Protein 1JE3 (pdb70)

Secondary structure (DSSP, 8-state):
--SS-----S-------SS-SS---EEEEE-SB--SSSSSTHHHHHHTTT--SS-EEEEEEB-SSSS-HHHHHHHHHT-SEEEEEE-SSSEEEEEE-

CATH classification: 3.30.110.40

Sequence (97 aa):
MGSSHHHHHHSSGLVPRGSHMKNIVPDYRLDMVGEPCPYPAVATLEAMPQLKKGEILEVVSDCPQSINNIPLDARNHGYTVLDIQQDGPTIRYLIQKMGSSHHHHHHSSGLVPRGSHMKNIVPDYRLDMVGEPCPYPAVATLEAMPQLKKGEILEVVSDCPQSINNIPLDARNHGYTVLDIQQDGPTIRYLIQKMGSSHHHHHHSSGLVPRGSHMKNIVPDYRLDMVGEPCPYPAVATLEAMPQLKKGEILEVVSDCPQSINNIPLDARNHGYTVLDIQQDGPTIRYLIQKMGSSHHHHHHSSGLVPRGSHMKNIVPDYRLDMVGEPCPYPAVATLEAMPQLKKGEILEVVSDCPQSINNIPLDARNHGYTVLDIQQDGPTIRYLIQKMGSSHHHHHHSSGLVPRGSHMKNIVPDYRLDMVGEPCPYPAVATLEAMPQLKKGEILEVVSDCPQSINNIPLDARNHGYTVLDIQQDGPTIRYLIQKMGSSHHHHHHSSGLVPRGSHMKNIVPDYRLDMVGEPCPYPAVATLEAMPQLKKGEILEVVSDCPQSINNIPLDARNHGYTVLDIQQDGPTIRYLIQKMGSSHHHHHHSSGLVPRGSHMKNIVPDYRLDMVGEPCPYPAVATLEAMPQLKKGEILEVVSDCPQSINNIPLDARNHGYTVLDIQQDGPTIRYLIQKMGSSHHHHHHSSGLVPRGSHMKNIVPDYRLDMVGEPCPYPAVATLEAMPQLKKGEILEVVSDCPQSINNIPLDARNHGYTVLDIQQDGPTIRYLIQKMGSSHHHHHHSSGLVPRGSHMKNIVPDYRLDMVGEPCPYPAVATLEAMPQLKKGEILEVVSDCPQSINNIPLDARNHGYTVLDIQQDGPTIRYLIQKMGSSHHHHHHSSGLVPRGSHMKNIVPDYRLDMVGEPCPYPAVATLEAMPQLKKGEILEVVSDCPQSINNIPLDARNHGYTVLDIQQDGPTIRYLIQKMGSSHHHHHHSSGLVPRGSHMKNIVPDYRLDMVGEPCPYPAVATLEAMPQLKKGEILEVVSDCPQSINNIPLDARNHGYTVLDIQQDGPTIRYLIQKMGSSHHHHHHSSGLVPRGSHMKNIVPDYRLDMVGEPCPYPAVATLEAMPQLKKGEILEVVSDCPQSINNIPLDARNHGYTVLDIQQDGPTIRYLIQKMGSSHHHHHHSSGLVPRGSHMKNIVPDYRLDMVGEPCPYPAVATLEAMPQLKKGEILEVVSDCPQSINNIPLDARNHGYTVLDIQQDGPTIRYLIQKMGSSHHHHHHSSGLVPRGSHMKNIVPDYRLDMVGEPCPYPAVATLEAMPQLKKGEILEVVSDCPQSINNIPLDARNHGYTVLDIQQDGPTIRYLIQKMGSSHHHHHHSSGLVPRGSHMKNIVPDYRLDMVGEPCPYPAVATLEAMPQLKKGEILEVVSDCPQSINNIPLDARNHGYTVLDIQQDGPTIRYLIQKMGSSHHHHHHSSGLVPRGSHMKNIVPDYRLDMVGEPCPYPAVATLEAMPQLKKGEILEVVSDCPQSINNIPLDARNHGYTVLDIQQDGPTIRYLIQKMGSSHHHHHHSSGLVPRGSHMKNIVPDYRLDMVGEPCPYPAVATLEAMPQLKKGEILEVVSDCPQSINNIPLDARNHGYTVLDIQQDGPTIRYLIQKMGSSHHHHHHSSGLVPRGSHMKNIVPDYRLDMVGEPCPYPAVATLEAMPQLKKGEILEVVSDCPQSINNIPLDARNHGYTVLDIQQDGPTIRYLIQKMGSSHHHHHHSSGLVPRGSHMKNIVPDYRLDMVGEPCPYPAVATLEAMPQLKKGEILEVVSDCPQSINNIPLDARNHGYTVLDIQQDGPTIRYLIQKMGSSHHHHHHSSGLVPRGSHMKNIVPDYRLDMVGEPCPYPAVATLEAMPQLKKGEILEVVSDCPQSINNIPLDARNHGYTVLDIQQDGPTIRYLIQK

GO terms:
  GO:0006974 DNA damage response (P, IEP)

Solvent-accessible surface area: 8142 Å² total; per-residue (Å²): 246,42,115,99,165,145,182,162,173,153,113,118,67,158,92,116,190,95,84,166,186,166,104,121,44,64,42,124,144,12,64,100,73,6,63,129,71,116,160,10,5,66,8,2,61,95,3,47,96,118,91,102,218,14,2,57,4,65,0,62,0,54,40,137,120,92,110,34,30,1,6,98,29,0,165,122,117,38,36,71,52,42,84,79,113,107,139,42,132,57,21,116,1,60,5,89,104

Radius of gyration: 20.94 Å; Cα contacts (8 Å, |Δi|>4): 136; chains: 1; bounding box: 28×73×31 Å

Foldseek 3Di:
DPPDDDPPDDDDPDDPDDPDDDDAEDAEEAAEAQDDQDPRLVCVQVCQVVHDDWYKYKYKHADPDDNRDSLSNCVVVHHDAWAWADDPRITITMGID

Structure (mmCIF, N/CA/C/O backbone):
data_1JE3
#
_entry.id   1JE3
#
_cell.length_a   ?
_cell.length_b   ?
_cell.length_c   ?
_cell.angle_alpha   ?
_cell.angle_beta   ?
_cell.angle_gamma   ?
#
loop_
_atom_site.group_PDB
_atom_site.id
_atom_site.type_symbol
_atom_site.label_atom_id
_atom_site.label_alt_id
_atom_site.label_comp_id
_atom_site.label_asym_id
_atom_site.label_entity_id
_atom_site.label_seq_id
_atom_site.pdbx_PDB_ins_code
_atom_site.Cartn_x
_atom_site.Cartn_y
_atom_site.Cartn_z
_atom_site.occupancy
_atom_site.B_iso_or_equiv
_atom_site.auth_seq_id
_atom_site.auth_comp_id
_atom_site.auth_asym_id
_atom_site.auth_atom_id
_atom_site.pdbx_PDB_model_num
ATOM 1 N N . MET A 1 1 ? -8.324 54.299 -12.170 1.00 0.00 1 MET A N 1
ATOM 2 C CA . MET A 1 1 ? -8.196 52.832 -11.972 1.00 0.00 1 MET A CA 1
ATOM 3 C C . MET A 1 1 ? -9.065 52.353 -10.814 1.00 0.00 1 MET A C 1
ATOM 4 O O . MET A 1 1 ? -9.175 53.026 -9.788 1.00 0.00 1 MET A O 1
ATOM 20 N N . GLY A 1 2 ? -9.678 51.186 -10.985 1.00 0.00 2 GLY A N 1
ATOM 21 C CA . GLY A 1 2 ? -10.528 50.634 -9.946 1.00 0.00 2 GLY A CA 1
ATOM 22 C C . GLY A 1 2 ? -9.739 50.160 -8.743 1.00 0.00 2 GLY A C 1
ATOM 23 O O . GLY A 1 2 ? -8.619 49.667 -8.882 1.00 0.00 2 GLY A O 1
ATOM 27 N N . SER A 1 3 ? -10.323 50.310 -7.558 1.00 0.00 3 SER A N 1
ATOM 28 C CA . SER A 1 3 ? -9.668 49.894 -6.325 1.00 0.00 3 SER A CA 1
ATOM 29 C C . SER A 1 3 ? -10.425 48.745 -5.667 1.00 0.00 3 SER A C 1
ATOM 30 O O . SER A 1 3 ? -9.848 47.699 -5.367 1.00 0.00 3 SER A O 1
ATOM 38 N N . SER A 1 4 ? -11.721 48.946 -5.447 1.00 0.00 4 SER A N 1
ATOM 39 C CA . SER A 1 4 ? -12.558 47.927 -4.825 1.00 0.00 4 SER A CA 1
ATOM 40 C C . SER A 1 4 ? -13.788 47.638 -5.679 1.00 0.00 4 SER A C 1
ATOM 41 O O . SER A 1 4 ? -14.705 46.938 -5.246 1.00 0.00 4 SER A O 1
ATOM 49 N N . HIS A 1 5 ? -13.799 48.177 -6.894 1.00 0.00 5 HIS A N 1
ATOM 50 C CA . HIS A 1 5 ? -14.915 47.977 -7.810 1.00 0.00 5 HIS A CA 1
ATOM 51 C C . HIS A 1 5 ? -14.645 46.802 -8.747 1.00 0.00 5 HIS A C 1
ATOM 52 O O . HIS A 1 5 ? -14.872 46.892 -9.954 1.00 0.00 5 HIS A O 1
ATOM 66 N N . HIS A 1 6 ? -14.159 45.702 -8.181 1.00 0.00 6 HIS A N 1
ATOM 67 C CA . HIS A 1 6 ? -13.856 44.508 -8.962 1.00 0.00 6 HIS A CA 1
ATOM 68 C C . HIS A 1 6 ? -14.394 43.257 -8.273 1.00 0.00 6 HIS A C 1
ATOM 69 O O . HIS A 1 6 ? -13.998 42.935 -7.153 1.00 0.00 6 HIS A O 1
ATOM 83 N N . HIS A 1 7 ? -15.297 42.556 -8.952 1.00 0.00 7 HIS A N 1
ATOM 84 C CA . HIS A 1 7 ? -15.889 41.340 -8.404 1.00 0.00 7 HIS A CA 1
ATOM 85 C C . HIS A 1 7 ? -15.147 40.102 -8.895 1.00 0.00 7 HIS A C 1
ATOM 86 O O . HIS A 1 7 ? -15.197 39.766 -10.080 1.00 0.00 7 HIS A O 1
ATOM 100 N N . HIS A 1 8 ? -14.461 39.427 -7.979 1.00 0.00 8 HIS A N 1
ATOM 101 C CA . HIS A 1 8 ? -13.709 38.224 -8.320 1.00 0.00 8 HIS A CA 1
ATOM 102 C C . HIS A 1 8 ? -14.638 37.022 -8.459 1.00 0.00 8 HIS A C 1
ATOM 103 O O . HIS A 1 8 ? -15.594 36.873 -7.698 1.00 0.00 8 HIS A O 1
ATOM 117 N N . HIS A 1 9 ? -14.350 36.169 -9.437 1.00 0.00 9 HIS A N 1
ATOM 118 C CA . HIS A 1 9 ? -15.159 34.980 -9.679 1.00 0.00 9 HIS A CA 1
ATOM 119 C C . HIS A 1 9 ? -14.434 33.722 -9.211 1.00 0.00 9 HIS A C 1
ATOM 120 O O . HIS A 1 9 ? -15.064 32.721 -8.872 1.00 0.00 9 HIS A O 1
ATOM 134 N N . HIS A 1 10 ? -13.106 33.782 -9.193 1.00 0.00 10 HIS A N 1
ATOM 135 C CA . HIS A 1 10 ? -12.296 32.647 -8.767 1.00 0.00 10 HIS A CA 1
ATOM 136 C C . HIS A 1 10 ? -11.415 33.020 -7.580 1.00 0.00 10 HIS A C 1
ATOM 137 O O . HIS A 1 10 ? -11.179 34.199 -7.314 1.00 0.00 10 HIS A O 1
ATOM 151 N N . SER A 1 11 ? -10.931 32.007 -6.867 1.00 0.00 11 SER A N 1
ATOM 152 C CA . SER A 1 11 ? -10.077 32.226 -5.707 1.00 0.00 11 SER A CA 1
ATOM 153 C C . SER A 1 11 ? -8.620 31.916 -6.036 1.00 0.00 11 SER A C 1
ATOM 154 O O . SER A 1 11 ? -8.328 30.986 -6.787 1.00 0.00 11 SER A O 1
ATOM 162 N N . SER A 1 12 ? -7.712 32.703 -5.469 1.00 0.00 12 SER A N 1
ATOM 163 C CA . SER A 1 12 ? -6.284 32.516 -5.700 1.00 0.00 12 SER A CA 1
ATOM 164 C C . SER A 1 12 ? -5.655 31.691 -4.584 1.00 0.00 12 SER A C 1
ATOM 165 O O . SER A 1 12 ? -5.421 32.192 -3.483 1.00 0.00 12 SER A O 1
ATOM 173 N N . GLY A 1 13 ? -5.381 30.422 -4.874 1.00 0.00 13 GLY A N 1
ATOM 174 C CA . GLY A 1 13 ? -4.785 29.546 -3.882 1.00 0.00 13 GLY A CA 1
ATOM 175 C C . GLY A 1 13 ? -3.318 29.275 -4.150 1.00 0.00 13 GLY A C 1
ATOM 176 O O . GLY A 1 13 ? -2.944 28.164 -4.527 1.00 0.00 13 GLY A O 1
ATOM 180 N N . LEU A 1 14 ? -2.484 30.291 -3.951 1.00 0.00 14 LEU A N 1
ATOM 181 C CA . LEU A 1 14 ? -1.048 30.155 -4.165 1.00 0.00 14 LEU A CA 1
ATOM 182 C C . LEU A 1 14 ? -0.346 29.748 -2.874 1.00 0.00 14 LEU A C 1
ATOM 183 O O . LEU A 1 14 ? -0.351 30.490 -1.893 1.00 0.00 14 LEU A O 1
ATOM 199 N N . VAL A 1 15 ? 0.255 28.562 -2.881 1.00 0.00 15 VAL A N 1
ATOM 200 C CA . VAL A 1 15 ? 0.959 28.056 -1.708 1.00 0.00 15 VAL A CA 1
ATOM 201 C C . VAL A 1 15 ? 2.397 27.669 -2.054 1.00 0.00 15 VAL A C 1
ATOM 202 O O . VAL A 1 15 ? 2.670 26.522 -2.410 1.00 0.00 15 VAL A O 1
ATOM 215 N N . PRO A 1 16 ? 3.337 28.627 -1.954 1.00 0.00 16 PRO A N 1
ATOM 216 C CA . PRO A 1 16 ? 4.751 28.380 -2.258 1.00 0.00 16 PRO A CA 1
ATOM 217 C C . PRO A 1 16 ? 5.408 27.446 -1.245 1.00 0.00 16 PRO A C 1
ATOM 218 O O . PRO A 1 16 ? 5.753 27.860 -0.138 1.00 0.00 16 PRO A O 1
ATOM 229 N N . ARG A 1 17 ? 5.577 26.186 -1.634 1.00 0.00 17 ARG A N 1
ATOM 230 C CA . ARG A 1 17 ? 6.189 25.192 -0.760 1.00 0.00 17 ARG A CA 1
ATOM 231 C C . ARG A 1 17 ? 7.330 24.469 -1.469 1.00 0.00 17 ARG A C 1
ATOM 232 O O . ARG A 1 17 ? 7.489 24.580 -2.684 1.00 0.00 17 ARG A O 1
ATOM 253 N N . GLY A 1 18 ? 8.120 23.726 -0.699 1.00 0.00 18 GLY A N 1
ATOM 254 C CA . GLY A 1 18 ? 9.231 22.988 -1.269 1.00 0.00 18 GLY A CA 1
ATOM 255 C C . GLY A 1 18 ? 8.833 21.592 -1.701 1.00 0.00 18 GLY A C 1
ATOM 256 O O . GLY A 1 18 ? 9.580 20.916 -2.409 1.00 0.00 18 GLY A O 1
ATOM 260 N N . SER A 1 19 ? 7.649 21.160 -1.276 1.00 0.00 19 SER A N 1
ATOM 261 C CA . SER A 1 19 ? 7.146 19.837 -1.623 1.00 0.00 19 SER A CA 1
ATOM 262 C C . SER A 1 19 ? 5.845 19.942 -2.414 1.00 0.00 19 SER A C 1
ATOM 263 O O . SER A 1 19 ? 5.210 20.996 -2.445 1.00 0.00 19 SER A O 1
ATOM 271 N N . HIS A 1 20 ? 5.457 18.843 -3.054 1.00 0.00 20 HIS A N 1
ATOM 272 C CA . HIS A 1 20 ? 4.233 18.812 -3.846 1.00 0.00 20 HIS A CA 1
ATOM 273 C C . HIS A 1 20 ? 3.008 19.038 -2.967 1.00 0.00 20 HIS A C 1
ATOM 274 O O . HIS A 1 20 ? 3.062 18.847 -1.751 1.00 0.00 20 HIS A O 1
ATOM 288 N N . MET A 1 21 ? 1.906 19.446 -3.589 1.00 0.00 21 MET A N 1
ATOM 289 C CA . MET A 1 21 ? 0.666 19.701 -2.863 1.00 0.00 21 MET A CA 1
ATOM 290 C C . MET A 1 21 ? 0.162 18.434 -2.180 1.00 0.00 21 MET A C 1
ATOM 291 O O . MET A 1 21 ? -0.215 18.457 -1.008 1.00 0.00 21 MET A O 1
ATOM 305 N N . LYS A 1 22 ? 0.159 17.329 -2.919 1.00 0.00 22 LYS A N 1
ATOM 306 C CA . LYS A 1 22 ? -0.296 16.050 -2.386 1.00 0.00 22 LYS A CA 1
ATOM 307 C C . LYS A 1 22 ? 0.711 14.947 -2.696 1.00 0.00 22 LYS A C 1
ATOM 308 O O . LYS A 1 22 ? 1.788 15.209 -3.231 1.00 0.00 22 LYS A O 1
ATOM 327 N N . ASN A 1 23 ? 0.354 13.712 -2.358 1.00 0.00 23 ASN A N 1
ATOM 328 C CA . ASN A 1 23 ? 1.229 12.571 -2.602 1.00 0.00 23 ASN A CA 1
ATOM 329 C C . ASN A 1 23 ? 0.512 11.490 -3.402 1.00 0.00 23 ASN A C 1
ATOM 330 O O . ASN A 1 23 ? -0.397 10.831 -2.898 1.00 0.00 23 ASN A O 1
ATOM 341 N N . ILE A 1 24 ? 0.933 11.311 -4.649 1.00 0.00 24 ILE A N 1
ATOM 342 C CA . ILE A 1 24 ? 0.336 10.306 -5.522 1.00 0.00 24 ILE A CA 1
ATOM 343 C C . ILE A 1 24 ? 1.314 9.163 -5.782 1.00 0.00 24 ILE A C 1
ATOM 344 O O . ILE A 1 24 ? 1.231 8.480 -6.803 1.00 0.00 24 ILE A O 1
ATOM 360 N N . VAL A 1 25 ? 2.240 8.962 -4.848 1.00 0.00 25 VAL A N 1
ATOM 361 C CA . VAL A 1 25 ? 3.238 7.904 -4.973 1.00 0.00 25 VAL A CA 1
ATOM 362 C C . VAL A 1 25 ? 2.723 6.573 -4.413 1.00 0.00 25 VAL A C 1
ATOM 363 O O . VAL A 1 25 ? 2.799 5.547 -5.090 1.00 0.00 25 VAL A O 1
ATOM 376 N N . PRO A 1 26 ? 2.196 6.558 -3.167 1.00 0.00 26 PRO A N 1
ATOM 377 C CA . PRO A 1 26 ? 1.683 5.329 -2.548 1.00 0.00 26 PRO A CA 1
ATOM 378 C C . PRO A 1 26 ? 0.603 4.662 -3.394 1.00 0.00 26 PRO A C 1
ATOM 379 O O . PRO A 1 26 ? -0.575 5.009 -3.303 1.00 0.00 26 PRO A O 1
ATOM 390 N N . ASP A 1 27 ? 1.013 3.696 -4.211 1.00 0.00 27 ASP A N 1
ATOM 391 C CA . ASP A 1 27 ? 0.087 2.986 -5.086 1.00 0.00 27 ASP A CA 1
ATOM 392 C C . ASP A 1 27 ? -0.984 2.249 -4.291 1.00 0.00 27 ASP A C 1
ATOM 393 O O . ASP A 1 27 ? -2.139 2.678 -4.254 1.00 0.00 27 ASP A O 1
ATOM 402 N N . TYR A 1 28 ? -0.617 1.118 -3.688 1.00 0.00 28 TYR A N 1
ATOM 403 C CA . TYR A 1 28 ? -1.590 0.320 -2.944 1.00 0.00 28 TYR A CA 1
ATOM 404 C C . TYR A 1 28 ? -1.052 -0.129 -1.589 1.00 0.00 28 TYR A C 1
ATOM 405 O O . TYR A 1 28 ? 0.151 -0.072 -1.330 1.00 0.00 28 TYR A O 1
ATOM 423 N N . ARG A 1 29 ? -1.965 -0.581 -0.729 1.00 0.00 29 ARG A N 1
ATOM 424 C CA . ARG A 1 29 ? -1.610 -1.054 0.604 1.00 0.00 29 ARG A CA 1
ATOM 425 C C . ARG A 1 29 ? -2.316 -2.370 0.922 1.00 0.00 29 ARG A C 1
ATOM 426 O O . ARG A 1 29 ? -3.542 -2.414 1.042 1.00 0.00 29 ARG A O 1
ATOM 447 N N . LEU A 1 30 ? -1.537 -3.438 1.063 1.00 0.00 30 LEU A N 1
ATOM 448 C CA . LEU A 1 30 ? -2.084 -4.756 1.373 1.00 0.00 30 LEU A CA 1
ATOM 449 C C . LEU A 1 30 ? -1.723 -5.164 2.801 1.00 0.00 30 LEU A C 1
ATOM 450 O O . LEU A 1 30 ? -0.823 -5.973 3.014 1.00 0.00 30 LEU A O 1
ATOM 466 N N . ASP A 1 31 ? -2.433 -4.602 3.777 1.00 0.00 31 ASP A N 1
ATOM 467 C CA . ASP A 1 31 ? -2.152 -4.880 5.184 1.00 0.00 31 ASP A CA 1
ATOM 468 C C . ASP A 1 31 ? -3.173 -5.842 5.792 1.00 0.00 31 ASP A C 1
ATOM 469 O O . ASP A 1 31 ? -3.971 -5.456 6.646 1.00 0.00 31 ASP A O 1
ATOM 478 N N . MET A 1 32 ? -3.153 -7.091 5.333 1.00 0.00 32 MET A N 1
ATOM 479 C CA . MET A 1 32 ? -4.054 -8.113 5.860 1.00 0.00 32 MET A CA 1
ATOM 480 C C . MET A 1 32 ? -3.317 -9.437 6.092 1.00 0.00 32 MET A C 1
ATOM 481 O O . MET A 1 32 ? -2.540 -9.572 7.039 1.00 0.00 32 MET A O 1
ATOM 495 N N . VAL A 1 33 ? -3.592 -10.424 5.239 1.00 0.00 33 VAL A N 1
ATOM 496 C CA . VAL A 1 33 ? -2.962 -11.736 5.348 1.00 0.00 33 VAL A CA 1
ATOM 497 C C . VAL A 1 33 ? -2.492 -12.229 3.981 1.00 0.00 33 VAL A C 1
ATOM 498 O O . VAL A 1 33 ? -3.186 -12.058 2.980 1.00 0.00 33 VAL A O 1
ATOM 511 N N . GLY A 1 34 ? -1.317 -12.849 3.952 1.00 0.00 34 GLY A N 1
ATOM 512 C CA . GLY A 1 34 ? -0.781 -13.365 2.704 1.00 0.00 34 GLY A CA 1
ATOM 513 C C . GLY A 1 34 ? -1.605 -14.513 2.152 1.00 0.00 34 GLY A C 1
ATOM 514 O O . GLY A 1 34 ? -1.344 -15.676 2.455 1.00 0.00 34 GLY A O 1
ATOM 518 N N . GLU A 1 35 ? -2.608 -14.183 1.343 1.00 0.00 35 GLU A N 1
ATOM 519 C CA . GLU A 1 35 ? -3.476 -15.192 0.751 1.00 0.00 35 GLU A CA 1
ATOM 520 C C . GLU A 1 35 ? -2.873 -15.737 -0.543 1.00 0.00 35 GLU A C 1
ATOM 521 O O . GLU A 1 35 ? -2.423 -14.972 -1.396 1.00 0.00 35 GLU A O 1
ATOM 533 N N . PRO A 1 36 ? -2.855 -17.073 -0.706 1.00 0.00 36 PRO A N 1
ATOM 534 C CA . PRO A 1 36 ? -2.305 -17.713 -1.905 1.00 0.00 36 PRO A CA 1
ATOM 535 C C . PRO A 1 36 ? -3.165 -17.460 -3.139 1.00 0.00 36 PRO A C 1
ATOM 536 O O . PRO A 1 36 ? -2.666 -17.455 -4.265 1.00 0.00 36 PRO A O 1
ATOM 547 N N . CYS A 1 37 ? -4.459 -17.254 -2.919 1.00 0.00 37 CYS A N 1
ATOM 548 C CA . CYS A 1 37 ? -5.391 -17.004 -4.013 1.00 0.00 37 CYS A CA 1
ATOM 549 C C . CYS A 1 37 ? -5.224 -15.587 -4.561 1.00 0.00 37 CYS A C 1
ATOM 550 O O . CYS A 1 37 ? -5.128 -14.627 -3.796 1.00 0.00 37 CYS A O 1
ATOM 558 N N . PRO A 1 38 ? -5.192 -15.438 -5.899 1.00 0.00 38 PRO A N 1
ATOM 559 C CA . PRO A 1 38 ? -5.034 -14.130 -6.546 1.00 0.00 38 PRO A CA 1
ATOM 560 C C . PRO A 1 38 ? -6.172 -13.173 -6.201 1.00 0.00 38 PRO A C 1
ATOM 561 O O . PRO A 1 38 ? -7.185 -13.121 -6.900 1.00 0.00 38 PRO A O 1
ATOM 572 N N . TYR A 1 39 ? -6.001 -12.423 -5.116 1.00 0.00 39 TYR A N 1
ATOM 573 C CA . TYR A 1 39 ? -7.015 -11.465 -4.682 1.00 0.00 39 TYR A CA 1
ATOM 574 C C . TYR A 1 39 ? -6.377 -10.165 -4.171 1.00 0.00 39 TYR A C 1
ATOM 575 O O . TYR A 1 39 ? -6.723 -9.083 -4.643 1.00 0.00 39 TYR A O 1
ATOM 593 N N . PRO A 1 40 ? -5.437 -10.243 -3.202 1.00 0.00 40 PRO A N 1
ATOM 594 C CA . PRO A 1 40 ? -4.787 -9.049 -2.645 1.00 0.00 40 PRO A CA 1
ATOM 595 C C . PRO A 1 40 ? -3.836 -8.376 -3.636 1.00 0.00 40 PRO A C 1
ATOM 596 O O . PRO A 1 40 ? -4.142 -7.314 -4.180 1.00 0.00 40 PRO A O 1
ATOM 607 N N . ALA A 1 41 ? -2.692 -9.012 -3.876 1.00 0.00 41 ALA A N 1
ATOM 608 C CA . ALA A 1 41 ? -1.668 -8.478 -4.778 1.00 0.00 41 ALA A CA 1
ATOM 609 C C . ALA A 1 41 ? -2.201 -8.187 -6.180 1.00 0.00 41 ALA A C 1
ATOM 610 O O . ALA A 1 41 ? -1.460 -7.701 -7.034 1.00 0.00 41 ALA A O 1
ATOM 617 N N . VAL A 1 42 ? -3.469 -8.500 -6.431 1.00 0.00 42 VAL A N 1
ATOM 618 C CA . VAL A 1 42 ? -4.064 -8.237 -7.737 1.00 0.00 42 VAL A CA 1
ATOM 619 C C . VAL A 1 42 ? -3.828 -6.785 -8.145 1.00 0.00 42 VAL A C 1
ATOM 620 O O . VAL A 1 42 ? -3.734 -6.467 -9.332 1.00 0.00 42 VAL A O 1
ATOM 633 N N . ALA A 1 43 ? -3.720 -5.910 -7.148 1.00 0.00 43 ALA A N 1
ATOM 634 C CA . ALA A 1 43 ? -3.460 -4.497 -7.392 1.00 0.00 43 ALA A CA 1
ATOM 635 C C . ALA A 1 43 ? -2.018 -4.279 -7.837 1.00 0.00 43 ALA A C 1
ATOM 636 O O . ALA A 1 43 ? -1.737 -3.417 -8.669 1.00 0.00 43 ALA A O 1
ATOM 643 N N . THR A 1 44 ? -1.109 -5.066 -7.268 1.00 0.00 44 THR A N 1
ATOM 644 C CA . THR A 1 44 ? 0.309 -4.968 -7.595 1.00 0.00 44 THR A CA 1
ATOM 645 C C . THR A 1 44 ? 0.543 -5.169 -9.089 1.00 0.00 44 THR A C 1
ATOM 646 O O . THR A 1 44 ? 1.157 -4.331 -9.751 1.00 0.00 44 THR A O 1
ATOM 657 N N . LEU A 1 45 ? 0.044 -6.284 -9.614 1.00 0.00 45 LEU A N 1
ATOM 658 C CA . LEU A 1 45 ? 0.204 -6.602 -11.029 1.00 0.00 45 LEU A CA 1
ATOM 659 C C . LEU A 1 45 ? -0.455 -5.544 -11.909 1.00 0.00 45 LEU A C 1
ATOM 660 O O . LEU A 1 45 ? 0.146 -5.063 -12.870 1.00 0.00 45 LEU A O 1
ATOM 676 N N . GLU A 1 46 ? -1.692 -5.188 -11.577 1.00 0.00 46 GLU A N 1
ATOM 677 C CA . GLU A 1 46 ? -2.429 -4.185 -12.341 1.00 0.00 46 GLU A CA 1
ATOM 678 C C . GLU A 1 46 ? -1.749 -2.823 -12.242 1.00 0.00 46 GLU A C 1
ATOM 679 O O . GLU A 1 46 ? -1.981 -1.940 -13.068 1.00 0.00 46 GLU A O 1
ATOM 691 N N . ALA A 1 47 ? -0.922 -2.657 -11.215 1.00 0.00 47 ALA A N 1
ATOM 692 C CA . ALA A 1 47 ? -0.198 -1.409 -11.009 1.00 0.00 47 ALA A CA 1
ATOM 693 C C . ALA A 1 47 ? 0.926 -1.251 -12.028 1.00 0.00 47 ALA A C 1
ATOM 694 O O . ALA A 1 47 ? 1.287 -0.133 -12.397 1.00 0.00 47 ALA A O 1
ATOM 701 N N . MET A 1 48 ? 1.483 -2.378 -12.471 1.00 0.00 48 MET A N 1
ATOM 702 C CA . MET A 1 48 ? 2.585 -2.367 -13.431 1.00 0.00 48 MET A CA 1
ATOM 703 C C . MET A 1 48 ? 2.261 -1.505 -14.655 1.00 0.00 48 MET A C 1
ATOM 704 O O . MET A 1 48 ? 3.020 -0.598 -14.987 1.00 0.00 48 MET A O 1
ATOM 718 N N . PRO A 1 49 ? 1.133 -1.764 -15.352 1.00 0.00 49 PRO A N 1
ATOM 719 C CA . PRO A 1 49 ? 0.747 -0.967 -16.520 1.00 0.00 49 PRO A CA 1
ATOM 720 C C . PRO A 1 49 ? 0.303 0.435 -16.123 1.00 0.00 49 PRO A C 1
ATOM 721 O O . PRO A 1 49 ? 0.625 1.416 -16.794 1.00 0.00 49 PRO A O 1
ATOM 732 N N . GLN A 1 50 ? -0.432 0.520 -15.017 1.00 0.00 50 GLN A N 1
ATOM 733 C CA . GLN A 1 50 ? -0.913 1.798 -14.507 1.00 0.00 50 GLN A CA 1
ATOM 734 C C . GLN A 1 50 ? 0.222 2.611 -13.884 1.00 0.00 50 GLN A C 1
ATOM 735 O O . GLN A 1 50 ? -0.019 3.653 -13.273 1.00 0.00 50 GLN A O 1
ATOM 749 N N . LEU A 1 51 ? 1.454 2.121 -14.028 1.00 0.00 51 LEU A N 1
ATOM 750 C CA . LEU A 1 51 ? 2.621 2.788 -13.467 1.00 0.00 51 LEU A CA 1
ATOM 751 C C . LEU A 1 51 ? 2.606 4.287 -13.758 1.00 0.00 51 LEU A C 1
ATOM 752 O O . LEU A 1 51 ? 2.036 4.733 -14.753 1.00 0.00 51 LEU A O 1
ATOM 768 N N . LYS A 1 52 ? 3.236 5.057 -12.875 1.00 0.00 52 LYS A N 1
ATOM 769 C CA . LYS A 1 52 ? 3.300 6.507 -13.026 1.00 0.00 52 LYS A CA 1
ATOM 770 C C . LYS A 1 52 ? 4.713 7.017 -12.760 1.00 0.00 52 LYS A C 1
ATOM 771 O O . LYS A 1 52 ? 5.665 6.238 -12.708 1.00 0.00 52 LYS A O 1
ATOM 790 N N . LYS A 1 53 ? 4.841 8.328 -12.582 1.00 0.00 53 LYS A N 1
ATOM 791 C CA . LYS A 1 53 ? 6.132 8.941 -12.297 1.00 0.00 53 LYS A CA 1
ATOM 792 C C . LYS A 1 53 ? 6.425 8.896 -10.801 1.00 0.00 53 LYS A C 1
ATOM 793 O O . LYS A 1 53 ? 6.841 9.892 -10.207 1.00 0.00 53 LYS A O 1
ATOM 812 N N . GLY A 1 54 ? 6.190 7.736 -10.197 1.00 0.00 54 GLY A N 1
ATOM 813 C CA . GLY A 1 54 ? 6.413 7.576 -8.773 1.00 0.00 54 GLY A CA 1
ATOM 814 C C . GLY A 1 54 ? 5.404 6.637 -8.142 1.00 0.00 54 GLY A C 1
ATOM 815 O O . GLY A 1 54 ? 4.251 7.009 -7.926 1.00 0.00 54 GLY A O 1
ATOM 819 N N . GLU A 1 55 ? 5.834 5.410 -7.867 1.00 0.00 55 GLU A N 1
ATOM 820 C CA . GLU A 1 55 ? 4.955 4.408 -7.278 1.00 0.00 55 GLU A CA 1
ATOM 821 C C . GLU A 1 55 ? 5.515 3.890 -5.963 1.00 0.00 55 GLU A C 1
ATOM 822 O O . GLU A 1 55 ? 6.710 4.006 -5.695 1.00 0.00 55 GLU A O 1
ATOM 834 N N . ILE A 1 56 ? 4.630 3.336 -5.142 1.00 0.00 56 ILE A N 1
ATOM 835 C CA . ILE A 1 56 ? 5.003 2.800 -3.838 1.00 0.00 56 ILE A CA 1
ATOM 836 C C . ILE A 1 56 ? 3.944 1.807 -3.348 1.00 0.00 56 ILE A C 1
ATOM 837 O O . ILE A 1 56 ? 2.781 1.873 -3.746 1.00 0.00 56 ILE A O 1
ATOM 853 N N . LEU A 1 57 ? 4.353 0.876 -2.499 1.00 0.00 57 LEU A N 1
ATOM 854 C CA . LEU A 1 57 ? 3.426 -0.097 -1.942 1.00 0.00 57 LEU A CA 1
ATOM 855 C C . LEU A 1 57 ? 3.727 -0.353 -0.494 1.00 0.00 57 LEU A C 1
ATOM 856 O O . LEU A 1 57 ? 4.868 -0.222 -0.048 1.00 0.00 57 LEU A O 1
ATOM 872 N N . GLU A 1 58 ? 2.711 -0.768 0.230 1.00 0.00 58 GLU A N 1
ATOM 873 C CA . GLU A 1 58 ? 2.893 -1.122 1.610 1.00 0.00 58 GLU A CA 1
ATOM 874 C C . GLU A 1 58 ? 2.045 -2.335 1.959 1.00 0.00 58 GLU A C 1
ATOM 875 O O . GLU A 1 58 ? 0.817 -2.268 1.954 1.00 0.00 58 GLU A O 1
ATOM 887 N N . VAL A 1 59 ? 2.706 -3.452 2.231 1.00 0.00 59 VAL A N 1
ATOM 888 C CA . VAL A 1 59 ? 2.010 -4.695 2.529 1.00 0.00 59 VAL A CA 1
ATOM 889 C C . VAL A 1 59 ? 2.327 -5.197 3.932 1.00 0.00 59 VAL A C 1
ATOM 890 O O . VAL A 1 59 ? 3.484 -5.431 4.276 1.00 0.00 59 VAL A O 1
ATOM 903 N N . VAL A 1 60 ? 1.280 -5.381 4.728 1.00 0.00 60 VAL A N 1
ATOM 904 C CA . VAL A 1 60 ? 1.420 -5.904 6.079 1.00 0.00 60 VAL A CA 1
ATOM 905 C C . VAL A 1 60 ? 0.514 -7.116 6.260 1.00 0.00 60 VAL A C 1
ATOM 906 O O . VAL A 1 60 ? -0.662 -6.985 6.596 1.00 0.00 60 VAL A O 1
ATOM 919 N N . SER A 1 61 ? 1.053 -8.295 5.977 1.00 0.00 61 SER A N 1
ATOM 920 C CA . SER A 1 61 ? 0.277 -9.521 6.067 1.00 0.00 61 SER A CA 1
ATOM 921 C C . SER A 1 61 ? 0.966 -10.552 6.949 1.00 0.00 61 SER A C 1
ATOM 922 O O . SER A 1 61 ? 2.166 -10.463 7.208 1.00 0.00 61 SER A O 1
ATOM 930 N N . ASP A 1 62 ? 0.203 -11.547 7.381 1.00 0.00 62 ASP A N 1
ATOM 931 C CA . ASP A 1 62 ? 0.736 -12.607 8.227 1.00 0.00 62 ASP A CA 1
ATOM 932 C C . ASP A 1 62 ? 0.620 -13.961 7.533 1.00 0.00 62 ASP A C 1
ATOM 933 O O . ASP A 1 62 ? -0.430 -14.303 6.993 1.00 0.00 62 ASP A O 1
ATOM 942 N N . CYS A 1 63 ? 1.712 -14.720 7.539 1.00 0.00 63 CYS A N 1
ATOM 943 C CA . CYS A 1 63 ? 1.732 -16.032 6.902 1.00 0.00 63 CYS A CA 1
ATOM 944 C C . CYS A 1 63 ? 2.653 -16.992 7.651 1.00 0.00 63 CYS A C 1
ATOM 945 O O . CYS A 1 63 ? 3.710 -16.595 8.140 1.00 0.00 63 CYS A O 1
ATOM 953 N N . PRO A 1 64 ? 2.264 -18.278 7.749 1.00 0.00 64 PRO A N 1
ATOM 954 C CA . PRO A 1 64 ? 3.066 -19.293 8.440 1.00 0.00 64 PRO A CA 1
ATOM 955 C C . PRO A 1 64 ? 4.331 -19.650 7.667 1.00 0.00 64 PRO A C 1
ATOM 956 O O . PRO A 1 64 ? 5.319 -20.098 8.248 1.00 0.00 64 PRO A O 1
ATOM 967 N N . GLN A 1 65 ? 4.291 -19.444 6.354 1.00 0.00 65 GLN A N 1
ATOM 968 C CA . GLN A 1 65 ? 5.435 -19.737 5.497 1.00 0.00 65 GLN A CA 1
ATOM 969 C C . GLN A 1 65 ? 6.424 -18.575 5.499 1.00 0.00 65 GLN A C 1
ATOM 970 O O . GLN A 1 65 ? 6.378 -17.709 6.373 1.00 0.00 65 GLN A O 1
ATOM 984 N N . SER A 1 66 ? 7.318 -18.561 4.515 1.00 0.00 66 SER A N 1
ATOM 985 C CA . SER A 1 66 ? 8.317 -17.506 4.404 1.00 0.00 66 SER A CA 1
ATOM 986 C C . SER A 1 66 ? 8.174 -16.755 3.085 1.00 0.00 66 SER A C 1
ATOM 987 O O . SER A 1 66 ? 8.572 -15.595 2.973 1.00 0.00 66 SER A O 1
ATOM 995 N N . ILE A 1 67 ? 7.601 -17.426 2.091 1.00 0.00 67 ILE A N 1
ATOM 996 C CA . ILE A 1 67 ? 7.407 -16.830 0.774 1.00 0.00 67 ILE A CA 1
ATOM 997 C C . ILE A 1 67 ? 6.499 -15.606 0.850 1.00 0.00 67 ILE A C 1
ATOM 998 O O . ILE A 1 67 ? 5.492 -15.609 1.559 1.00 0.00 67 ILE A O 1
ATOM 1014 N N . ASN A 1 68 ? 6.864 -14.560 0.112 1.00 0.00 68 ASN A N 1
ATOM 1015 C CA . ASN A 1 68 ? 6.085 -13.328 0.090 1.00 0.00 68 ASN A CA 1
ATOM 1016 C C . ASN A 1 68 ? 5.009 -13.388 -0.991 1.00 0.00 68 ASN A C 1
ATOM 1017 O O . ASN A 1 68 ? 5.297 -13.685 -2.150 1.00 0.00 68 ASN A O 1
ATOM 1028 N N . ASN A 1 69 ? 3.767 -13.122 -0.598 1.00 0.00 69 ASN A N 1
ATOM 1029 C CA . ASN A 1 69 ? 2.642 -13.171 -1.525 1.00 0.00 69 ASN A CA 1
ATOM 1030 C C . ASN A 1 69 ? 2.652 -11.992 -2.498 1.00 0.00 69 ASN A C 1
ATOM 1031 O O . ASN A 1 69 ? 2.960 -12.155 -3.681 1.00 0.00 69 ASN A O 1
ATOM 1042 N N . ILE A 1 70 ? 2.279 -10.815 -2.000 1.00 0.00 70 ILE A N 1
ATOM 1043 C CA . ILE A 1 70 ? 2.194 -9.617 -2.834 1.00 0.00 70 ILE A CA 1
ATOM 1044 C C . ILE A 1 70 ? 3.471 -9.384 -3.651 1.00 0.00 70 ILE A C 1
ATOM 1045 O O . ILE A 1 70 ? 3.400 -9.200 -4.866 1.00 0.00 70 ILE A O 1
ATOM 1061 N N . PRO A 1 71 ? 4.660 -9.380 -3.009 1.00 0.00 71 PRO A N 1
ATOM 1062 C CA . PRO A 1 71 ? 5.929 -9.150 -3.713 1.00 0.00 71 PRO A CA 1
ATOM 1063 C C . PRO A 1 71 ? 6.149 -10.129 -4.860 1.00 0.00 71 PRO A C 1
ATOM 1064 O O . PRO A 1 71 ? 6.752 -9.781 -5.875 1.00 0.00 71 PRO A O 1
ATOM 1075 N N . LEU A 1 72 ? 5.666 -11.355 -4.691 1.00 0.00 72 LEU A N 1
ATOM 1076 C CA . LEU A 1 72 ? 5.817 -12.381 -5.715 1.00 0.00 72 LEU A CA 1
ATOM 1077 C C . LEU A 1 72 ? 5.132 -11.960 -7.010 1.00 0.00 72 LEU A C 1
ATOM 1078 O O . LEU A 1 72 ? 5.621 -12.243 -8.104 1.00 0.00 72 LEU A O 1
ATOM 1094 N N . ASP A 1 73 ? 3.999 -11.278 -6.877 1.00 0.00 73 ASP A N 1
ATOM 1095 C CA . ASP A 1 73 ? 3.246 -10.814 -8.036 1.00 0.00 73 ASP A CA 1
ATOM 1096 C C . ASP A 1 73 ? 4.052 -9.800 -8.843 1.00 0.00 73 ASP A C 1
ATOM 1097 O O . ASP A 1 73 ? 4.299 -9.994 -10.033 1.00 0.00 73 ASP A O 1
ATOM 1106 N N . ALA A 1 74 ? 4.462 -8.718 -8.185 1.00 0.00 74 ALA A N 1
ATOM 1107 C CA . ALA A 1 74 ? 5.237 -7.670 -8.840 1.00 0.00 74 ALA A CA 1
ATOM 1108 C C . ALA A 1 74 ? 6.555 -8.212 -9.380 1.00 0.00 74 ALA A C 1
ATOM 1109 O O . ALA A 1 74 ? 7.030 -7.780 -10.429 1.00 0.00 74 ALA A O 1
ATOM 1116 N N . ARG A 1 75 ? 7.142 -9.160 -8.657 1.00 0.00 75 ARG A N 1
ATOM 1117 C CA . ARG A 1 75 ? 8.404 -9.765 -9.067 1.00 0.00 75 ARG A CA 1
ATOM 1118 C C . ARG A 1 75 ? 8.238 -10.528 -10.378 1.00 0.00 75 ARG A C 1
ATOM 1119 O O . ARG A 1 75 ? 9.142 -10.549 -11.213 1.00 0.00 75 ARG A O 1
ATOM 1140 N N . ASN A 1 76 ? 7.075 -11.151 -10.552 1.00 0.00 76 ASN A N 1
ATOM 1141 C CA . ASN A 1 76 ? 6.786 -11.912 -11.762 1.00 0.00 76 ASN A CA 1
ATOM 1142 C C . ASN A 1 76 ? 6.882 -11.021 -12.998 1.00 0.00 76 ASN A C 1
ATOM 1143 O O . ASN A 1 76 ? 7.744 -11.220 -13.853 1.00 0.00 76 ASN A O 1
ATOM 1154 N N . HIS A 1 77 ? 5.993 -10.035 -13.079 1.00 0.00 77 HIS A N 1
ATOM 1155 C CA . HIS A 1 77 ? 5.984 -9.104 -14.201 1.00 0.00 77 HIS A CA 1
ATOM 1156 C C . HIS A 1 77 ? 7.258 -8.267 -14.216 1.00 0.00 77 HIS A C 1
ATOM 1157 O O . HIS A 1 77 ? 7.696 -7.799 -15.267 1.00 0.00 77 HIS A O 1
ATOM 1171 N N . GLY A 1 78 ? 7.846 -8.084 -13.038 1.00 0.00 78 GLY A N 1
ATOM 1172 C CA . GLY A 1 78 ? 9.072 -7.318 -12.926 1.00 0.00 78 GLY A CA 1
ATOM 1173 C C . GLY A 1 78 ? 8.828 -5.827 -12.801 1.00 0.00 78 GLY A C 1
ATOM 1174 O O . GLY A 1 78 ? 8.700 -5.125 -13.804 1.00 0.00 78 GLY A O 1
ATOM 1178 N N . TYR A 1 79 ? 8.780 -5.340 -11.564 1.00 0.00 79 TYR A N 1
ATOM 1179 C CA . TYR A 1 79 ? 8.577 -3.918 -11.309 1.00 0.00 79 TYR A CA 1
ATOM 1180 C C . TYR A 1 79 ? 9.920 -3.201 -11.192 1.00 0.00 79 TYR A C 1
ATOM 1181 O O . TYR A 1 79 ? 10.923 -3.658 -11.740 1.00 0.00 79 TYR A O 1
ATOM 1199 N N . THR A 1 80 ? 9.938 -2.079 -10.479 1.00 0.00 80 THR A N 1
ATOM 1200 C CA . THR A 1 80 ? 11.165 -1.310 -10.304 1.00 0.00 80 THR A CA 1
ATOM 1201 C C . THR A 1 80 ? 11.919 -1.758 -9.055 1.00 0.00 80 THR A C 1
ATOM 1202 O O . THR A 1 80 ? 13.031 -2.275 -9.146 1.00 0.00 80 THR A O 1
ATOM 1213 N N . VAL A 1 81 ? 11.309 -1.550 -7.891 1.00 0.00 81 VAL A N 1
ATOM 1214 C CA . VAL A 1 81 ? 11.931 -1.929 -6.627 1.00 0.00 81 VAL A CA 1
ATOM 1215 C C . VAL A 1 81 ? 11.018 -2.837 -5.809 1.00 0.00 81 VAL A C 1
ATOM 1216 O O . VAL A 1 81 ? 9.892 -2.469 -5.481 1.00 0.00 81 VAL A O 1
ATOM 1229 N N . LEU A 1 82 ? 11.521 -4.021 -5.477 1.00 0.00 82 LEU A N 1
ATOM 1230 C CA . LEU A 1 82 ? 10.767 -4.995 -4.696 1.00 0.00 82 LEU A CA 1
ATOM 1231 C C . LEU A 1 82 ? 11.567 -5.448 -3.476 1.00 0.00 82 LEU A C 1
ATOM 1232 O O . LEU A 1 82 ? 12.508 -6.231 -3.598 1.00 0.00 82 LEU A O 1
ATOM 1248 N N . ASP A 1 83 ? 11.189 -4.949 -2.301 1.00 0.00 83 ASP A N 1
ATOM 1249 C CA . ASP A 1 83 ? 11.881 -5.300 -1.064 1.00 0.00 83 ASP A CA 1
ATOM 1250 C C . ASP A 1 83 ? 10.899 -5.794 -0.006 1.00 0.00 83 ASP A C 1
ATOM 1251 O O . ASP A 1 83 ? 9.707 -5.500 -0.070 1.00 0.00 83 ASP A O 1
ATOM 1260 N N . ILE A 1 84 ? 11.408 -6.553 0.963 1.00 0.00 84 ILE A N 1
ATOM 1261 C CA . ILE A 1 84 ? 10.570 -7.082 2.037 1.00 0.00 84 ILE A CA 1
ATOM 1262 C C . ILE A 1 84 ? 11.285 -7.022 3.386 1.00 0.00 84 ILE A C 1
ATOM 1263 O O . ILE A 1 84 ? 12.500 -6.829 3.451 1.00 0.00 84 ILE A O 1
ATOM 1279 N N . GLN A 1 85 ? 10.518 -7.206 4.456 1.00 0.00 85 GLN A N 1
ATOM 1280 C CA . GLN A 1 85 ? 11.061 -7.200 5.811 1.00 0.00 85 GLN A CA 1
ATOM 1281 C C . GLN A 1 85 ? 10.175 -8.021 6.744 1.00 0.00 85 GLN A C 1
ATOM 1282 O O . GLN A 1 85 ? 8.992 -8.216 6.472 1.00 0.00 85 GLN A O 1
ATOM 1296 N N . GLN A 1 86 ? 10.750 -8.503 7.841 1.00 0.00 86 GLN A N 1
ATOM 1297 C CA . GLN A 1 86 ? 9.999 -9.298 8.807 1.00 0.00 86 GLN A CA 1
ATOM 1298 C C . GLN A 1 86 ? 10.236 -8.800 10.228 1.00 0.00 86 GLN A C 1
ATOM 1299 O O . GLN A 1 86 ? 11.235 -8.136 10.505 1.00 0.00 86 GLN A O 1
ATOM 1313 N N . ASP A 1 87 ? 9.308 -9.122 11.125 1.00 0.00 87 ASP A N 1
ATOM 1314 C CA . ASP A 1 87 ? 9.417 -8.706 12.517 1.00 0.00 87 ASP A CA 1
ATOM 1315 C C . ASP A 1 87 ? 9.357 -9.913 13.448 1.00 0.00 87 ASP A C 1
ATOM 1316 O O . ASP A 1 87 ? 10.385 -10.395 13.925 1.00 0.00 87 ASP A O 1
ATOM 1325 N N . GLY A 1 88 ? 8.146 -10.400 13.696 1.00 0.00 88 GLY A N 1
ATOM 1326 C CA . GLY A 1 88 ? 7.970 -11.553 14.558 1.00 0.00 88 GLY A CA 1
ATOM 1327 C C . GLY A 1 88 ? 6.906 -12.501 14.036 1.00 0.00 88 GLY A C 1
ATOM 1328 O O . GLY A 1 88 ? 7.166 -13.279 13.117 1.00 0.00 88 GLY A O 1
ATOM 1332 N N . PRO A 1 89 ? 5.682 -12.447 14.591 1.00 0.00 89 PRO A N 1
ATOM 1333 C CA . PRO A 1 89 ? 4.581 -13.308 14.159 1.00 0.00 89 PRO A CA 1
ATOM 1334 C C . PRO A 1 89 ? 3.922 -12.807 12.879 1.00 0.00 89 PRO A C 1
ATOM 1335 O O . PRO A 1 89 ? 2.861 -13.292 12.485 1.00 0.00 89 PRO A O 1
ATOM 1346 N N . THR A 1 90 ? 4.552 -11.826 12.239 1.00 0.00 90 THR A N 1
ATOM 1347 C CA . THR A 1 90 ? 4.021 -11.253 11.006 1.00 0.00 90 THR A CA 1
ATOM 1348 C C . THR A 1 90 ? 5.148 -10.849 10.064 1.00 0.00 90 THR A C 1
ATOM 1349 O O . THR A 1 90 ? 6.328 -10.975 10.398 1.00 0.00 90 THR A O 1
ATOM 1360 N N . ILE A 1 91 ? 4.776 -10.358 8.888 1.00 0.00 91 ILE A N 1
ATOM 1361 C CA . ILE A 1 91 ? 5.751 -9.933 7.892 1.00 0.00 91 ILE A CA 1
ATOM 1362 C C . ILE A 1 91 ? 5.221 -8.749 7.085 1.00 0.00 91 ILE A C 1
ATOM 1363 O O . ILE A 1 91 ? 4.020 -8.646 6.835 1.00 0.00 91 ILE A O 1
ATOM 1379 N N . ARG A 1 92 ? 6.119 -7.850 6.696 1.00 0.00 92 ARG A N 1
ATOM 1380 C CA . ARG A 1 92 ? 5.732 -6.662 5.943 1.00 0.00 92 ARG A CA 1
ATOM 1381 C C . ARG A 1 92 ? 6.698 -6.403 4.787 1.00 0.00 92 ARG A C 1
ATOM 1382 O O . ARG A 1 92 ? 7.912 -6.346 4.980 1.00 0.00 92 ARG A O 1
ATOM 1403 N N . TYR A 1 93 ? 6.143 -6.203 3.595 1.00 0.00 93 TYR A N 1
ATOM 1404 C CA . TYR A 1 93 ? 6.945 -5.926 2.409 1.00 0.00 93 TYR A CA 1
ATOM 1405 C C . TYR A 1 93 ? 6.521 -4.607 1.774 1.00 0.00 93 TYR A C 1
ATOM 1406 O O . TYR A 1 93 ? 5.447 -4.087 2.067 1.00 0.00 93 TYR A O 1
ATOM 1424 N N . LEU A 1 94 ? 7.374 -4.065 0.911 1.00 0.00 94 LEU A N 1
ATOM 1425 C CA . LEU A 1 94 ? 7.080 -2.795 0.253 1.00 0.00 94 LEU A CA 1
ATOM 1426 C C . LEU A 1 94 ? 7.813 -2.670 -1.080 1.00 0.00 94 LEU A C 1
ATOM 1427 O O . LEU A 1 94 ? 8.889 -3.234 -1.267 1.00 0.00 94 LEU A O 1
ATOM 1443 N N . ILE A 1 95 ? 7.223 -1.904 -1.996 1.00 0.00 95 ILE A N 1
ATOM 1444 C CA . ILE A 1 95 ? 7.821 -1.669 -3.306 1.00 0.00 95 ILE A CA 1
ATOM 1445 C C . ILE A 1 95 ? 7.744 -0.185 -3.664 1.00 0.00 95 ILE A C 1
ATOM 1446 O O . ILE A 1 95 ? 6.983 0.566 -3.058 1.00 0.00 95 ILE A O 1
ATOM 1462 N N . GLN A 1 96 ? 8.545 0.236 -4.637 1.00 0.00 96 GLN A N 1
ATOM 1463 C CA . GLN A 1 96 ? 8.553 1.633 -5.061 1.00 0.00 96 GLN A CA 1
ATOM 1464 C C . GLN A 1 96 ? 8.998 1.766 -6.513 1.00 0.00 96 GLN A C 1
ATOM 1465 O O . GLN A 1 96 ? 9.362 0.779 -7.155 1.00 0.00 96 GLN A O 1
ATOM 1479 N N . LYS A 1 97 ? 8.988 2.996 -7.016 1.00 0.00 97 LYS A N 1
ATOM 1480 C CA . LYS A 1 97 ? 9.386 3.266 -8.394 1.00 0.00 97 LYS A CA 1
ATOM 1481 C C . LYS A 1 97 ? 10.526 4.280 -8.443 1.00 0.00 97 LYS A C 1
ATOM 1482 O O . LYS A 1 97 ? 11.690 3.867 -8.255 1.00 0.00 97 LYS A O 1
ATOM 1502 N N . MET A 1 1 ? -14.085 20.873 -33.083 1.00 0.00 1 MET A N 2
ATOM 1503 C CA . MET A 1 1 ? -14.981 19.691 -33.172 1.00 0.00 1 MET A CA 2
ATOM 1504 C C . MET A 1 1 ? -16.219 19.869 -32.300 1.00 0.00 1 MET A C 2
ATOM 1505 O O . MET A 1 1 ? -16.333 20.845 -31.558 1.00 0.00 1 MET A O 2
ATOM 1521 N N . GLY A 1 2 ? -17.143 18.917 -32.394 1.00 0.00 2 GLY A N 2
ATOM 1522 C CA . GLY A 1 2 ? -18.359 18.981 -31.604 1.00 0.00 2 GLY A CA 2
ATOM 1523 C C . GLY A 1 2 ? -18.260 18.174 -30.326 1.00 0.00 2 GLY A C 2
ATOM 1524 O O . GLY A 1 2 ? -18.413 16.952 -30.341 1.00 0.00 2 GLY A O 2
ATOM 1528 N N . SER A 1 3 ? -18.001 18.858 -29.216 1.00 0.00 3 SER A N 2
ATOM 1529 C CA . SER A 1 3 ? -17.878 18.199 -27.921 1.00 0.00 3 SER A CA 2
ATOM 1530 C C . SER A 1 3 ? -19.011 18.612 -26.988 1.00 0.00 3 SER A C 2
ATOM 1531 O O . SER A 1 3 ? -19.113 19.775 -26.598 1.00 0.00 3 SER A O 2
ATOM 1539 N N . SER A 1 4 ? -19.860 17.652 -26.633 1.00 0.00 4 SER A N 2
ATOM 1540 C CA . SER A 1 4 ? -20.986 17.916 -25.745 1.00 0.00 4 SER A CA 2
ATOM 1541 C C . SER A 1 4 ? -21.072 16.863 -24.645 1.00 0.00 4 SER A C 2
ATOM 1542 O O . SER A 1 4 ? -21.070 15.663 -24.918 1.00 0.00 4 SER A O 2
ATOM 1550 N N . HIS A 1 5 ? -21.150 17.323 -23.399 1.00 0.00 5 HIS A N 2
ATOM 1551 C CA . HIS A 1 5 ? -21.241 16.422 -22.256 1.00 0.00 5 HIS A CA 2
ATOM 1552 C C . HIS A 1 5 ? -22.693 16.216 -21.841 1.00 0.00 5 HIS A C 2
ATOM 1553 O O . HIS A 1 5 ? -23.610 16.742 -22.473 1.00 0.00 5 HIS A O 2
ATOM 1567 N N . HIS A 1 6 ? -22.896 15.451 -20.773 1.00 0.00 6 HIS A N 2
ATOM 1568 C CA . HIS A 1 6 ? -24.237 15.175 -20.273 1.00 0.00 6 HIS A CA 2
ATOM 1569 C C . HIS A 1 6 ? -24.426 15.752 -18.874 1.00 0.00 6 HIS A C 2
ATOM 1570 O O . HIS A 1 6 ? -23.605 16.538 -18.400 1.00 0.00 6 HIS A O 2
ATOM 1584 N N . HIS A 1 7 ? -25.514 15.359 -18.219 1.00 0.00 7 HIS A N 2
ATOM 1585 C CA . HIS A 1 7 ? -25.814 15.840 -16.875 1.00 0.00 7 HIS A CA 2
ATOM 1586 C C . HIS A 1 7 ? -25.542 14.760 -15.833 1.00 0.00 7 HIS A C 2
ATOM 1587 O O . HIS A 1 7 ? -26.414 13.946 -15.525 1.00 0.00 7 HIS A O 2
ATOM 1601 N N . HIS A 1 8 ? -24.327 14.760 -15.294 1.00 0.00 8 HIS A N 2
ATOM 1602 C CA . HIS A 1 8 ? -23.937 13.784 -14.282 1.00 0.00 8 HIS A CA 2
ATOM 1603 C C . HIS A 1 8 ? -23.095 14.442 -13.195 1.00 0.00 8 HIS A C 2
ATOM 1604 O O . HIS A 1 8 ? -23.531 14.573 -12.051 1.00 0.00 8 HIS A O 2
ATOM 1618 N N . HIS A 1 9 ? -21.887 14.861 -13.562 1.00 0.00 9 HIS A N 2
ATOM 1619 C CA . HIS A 1 9 ? -20.986 15.516 -12.620 1.00 0.00 9 HIS A CA 2
ATOM 1620 C C . HIS A 1 9 ? -21.041 17.030 -12.786 1.00 0.00 9 HIS A C 2
ATOM 1621 O O . HIS A 1 9 ? -21.556 17.537 -13.783 1.00 0.00 9 HIS A O 2
ATOM 1635 N N . HIS A 1 10 ? -20.509 17.750 -11.803 1.00 0.00 10 HIS A N 2
ATOM 1636 C CA . HIS A 1 10 ? -20.505 19.208 -11.841 1.00 0.00 10 HIS A CA 2
ATOM 1637 C C . HIS A 1 10 ? -19.084 19.750 -11.954 1.00 0.00 10 HIS A C 2
ATOM 1638 O O . HIS A 1 10 ? -18.294 19.649 -11.015 1.00 0.00 10 HIS A O 2
ATOM 1652 N N . SER A 1 11 ? -18.770 20.332 -13.107 1.00 0.00 11 SER A N 2
ATOM 1653 C CA . SER A 1 11 ? -17.448 20.897 -13.344 1.00 0.00 11 SER A CA 2
ATOM 1654 C C . SER A 1 11 ? -17.526 22.411 -13.506 1.00 0.00 11 SER A C 2
ATOM 1655 O O . SER A 1 11 ? -17.909 22.913 -14.562 1.00 0.00 11 SER A O 2
ATOM 1663 N N . SER A 1 12 ? -17.164 23.132 -12.450 1.00 0.00 12 SER A N 2
ATOM 1664 C CA . SER A 1 12 ? -17.198 24.590 -12.471 1.00 0.00 12 SER A CA 2
ATOM 1665 C C . SER A 1 12 ? -16.047 25.152 -13.299 1.00 0.00 12 SER A C 2
ATOM 1666 O O . SER A 1 12 ? -16.265 25.791 -14.328 1.00 0.00 12 SER A O 2
ATOM 1674 N N . GLY A 1 13 ? -14.822 24.912 -12.841 1.00 0.00 13 GLY A N 2
ATOM 1675 C CA . GLY A 1 13 ? -13.656 25.405 -13.549 1.00 0.00 13 GLY A CA 2
ATOM 1676 C C . GLY A 1 13 ? -12.588 24.343 -13.725 1.00 0.00 13 GLY A C 2
ATOM 1677 O O . GLY A 1 13 ? -12.853 23.272 -14.271 1.00 0.00 13 GLY A O 2
ATOM 1681 N N . LEU A 1 14 ? -11.377 24.642 -13.264 1.00 0.00 14 LEU A N 2
ATOM 1682 C CA . LEU A 1 14 ? -10.263 23.708 -13.375 1.00 0.00 14 LEU A CA 2
ATOM 1683 C C . LEU A 1 14 ? -9.783 23.262 -11.997 1.00 0.00 14 LEU A C 2
ATOM 1684 O O . LEU A 1 14 ? -8.630 22.861 -11.831 1.00 0.00 14 LEU A O 2
ATOM 1700 N N . VAL A 1 15 ? -10.673 23.333 -11.012 1.00 0.00 15 VAL A N 2
ATOM 1701 C CA . VAL A 1 15 ? -10.335 22.939 -9.647 1.00 0.00 15 VAL A CA 2
ATOM 1702 C C . VAL A 1 15 ? -11.333 21.912 -9.109 1.00 0.00 15 VAL A C 2
ATOM 1703 O O . VAL A 1 15 ? -12.158 22.228 -8.251 1.00 0.00 15 VAL A O 2
ATOM 1716 N N . PRO A 1 16 ? -11.266 20.662 -9.603 1.00 0.00 16 PRO A N 2
ATOM 1717 C CA . PRO A 1 16 ? -12.165 19.592 -9.165 1.00 0.00 16 PRO A CA 2
ATOM 1718 C C . PRO A 1 16 ? -11.749 19.002 -7.820 1.00 0.00 16 PRO A C 2
ATOM 1719 O O . PRO A 1 16 ? -10.588 19.103 -7.421 1.00 0.00 16 PRO A O 2
ATOM 1730 N N . ARG A 1 17 ? -12.702 18.386 -7.128 1.00 0.00 17 ARG A N 2
ATOM 1731 C CA . ARG A 1 17 ? -12.432 17.779 -5.830 1.00 0.00 17 ARG A CA 2
ATOM 1732 C C . ARG A 1 17 ? -13.079 16.402 -5.726 1.00 0.00 17 ARG A C 2
ATOM 1733 O O . ARG A 1 17 ? -14.119 16.148 -6.335 1.00 0.00 17 ARG A O 2
ATOM 1754 N N . GLY A 1 18 ? -12.457 15.517 -4.954 1.00 0.00 18 GLY A N 2
ATOM 1755 C CA . GLY A 1 18 ? -12.987 14.177 -4.784 1.00 0.00 18 GLY A CA 2
ATOM 1756 C C . GLY A 1 18 ? -12.868 13.682 -3.356 1.00 0.00 18 GLY A C 2
ATOM 1757 O O . GLY A 1 18 ? -13.486 14.235 -2.447 1.00 0.00 18 GLY A O 2
ATOM 1761 N N . SER A 1 19 ? -12.070 12.637 -3.159 1.00 0.00 19 SER A N 2
ATOM 1762 C CA . SER A 1 19 ? -11.869 12.067 -1.831 1.00 0.00 19 SER A CA 2
ATOM 1763 C C . SER A 1 19 ? -10.911 12.924 -1.011 1.00 0.00 19 SER A C 2
ATOM 1764 O O . SER A 1 19 ? -10.459 13.976 -1.464 1.00 0.00 19 SER A O 2
ATOM 1772 N N . HIS A 1 20 ? -10.603 12.466 0.198 1.00 0.00 20 HIS A N 2
ATOM 1773 C CA . HIS A 1 20 ? -9.696 13.188 1.082 1.00 0.00 20 HIS A CA 2
ATOM 1774 C C . HIS A 1 20 ? -8.313 12.545 1.088 1.00 0.00 20 HIS A C 2
ATOM 1775 O O . HIS A 1 20 ? -7.389 13.042 1.734 1.00 0.00 20 HIS A O 2
ATOM 1789 N N . MET A 1 21 ? -8.178 11.438 0.365 1.00 0.00 21 MET A N 2
ATOM 1790 C CA . MET A 1 21 ? -6.907 10.727 0.284 1.00 0.00 21 MET A CA 2
ATOM 1791 C C . MET A 1 21 ? -6.248 10.943 -1.073 1.00 0.00 21 MET A C 2
ATOM 1792 O O . MET A 1 21 ? -6.604 10.294 -2.058 1.00 0.00 21 MET A O 2
ATOM 1806 N N . LYS A 1 22 ? -5.289 11.862 -1.120 1.00 0.00 22 LYS A N 2
ATOM 1807 C CA . LYS A 1 22 ? -4.580 12.167 -2.359 1.00 0.00 22 LYS A CA 2
ATOM 1808 C C . LYS A 1 22 ? -3.176 11.571 -2.343 1.00 0.00 22 LYS A C 2
ATOM 1809 O O . LYS A 1 22 ? -2.213 12.235 -1.960 1.00 0.00 22 LYS A O 2
ATOM 1828 N N . ASN A 1 23 ? -3.069 10.314 -2.762 1.00 0.00 23 ASN A N 2
ATOM 1829 C CA . ASN A 1 23 ? -1.783 9.627 -2.796 1.00 0.00 23 ASN A CA 2
ATOM 1830 C C . ASN A 1 23 ? -1.139 9.745 -4.173 1.00 0.00 23 ASN A C 2
ATOM 1831 O O . ASN A 1 23 ? -1.549 9.073 -5.120 1.00 0.00 23 ASN A O 2
ATOM 1842 N N . ILE A 1 24 ? -0.129 10.602 -4.277 1.00 0.00 24 ILE A N 2
ATOM 1843 C CA . ILE A 1 24 ? 0.573 10.808 -5.538 1.00 0.00 24 ILE A CA 2
ATOM 1844 C C . ILE A 1 24 ? 1.603 9.709 -5.779 1.00 0.00 24 ILE A C 2
ATOM 1845 O O . ILE A 1 24 ? 1.792 9.259 -6.910 1.00 0.00 24 ILE A O 2
ATOM 1861 N N . VAL A 1 25 ? 2.269 9.285 -4.710 1.00 0.00 25 VAL A N 2
ATOM 1862 C CA . VAL A 1 25 ? 3.289 8.245 -4.805 1.00 0.00 25 VAL A CA 2
ATOM 1863 C C . VAL A 1 25 ? 2.762 6.885 -4.335 1.00 0.00 25 VAL A C 2
ATOM 1864 O O . VAL A 1 25 ? 2.907 5.888 -5.043 1.00 0.00 25 VAL A O 2
ATOM 1877 N N . PRO A 1 26 ? 2.153 6.811 -3.129 1.00 0.00 26 PRO A N 2
ATOM 1878 C CA . PRO A 1 26 ? 1.628 5.548 -2.592 1.00 0.00 26 PRO A CA 2
ATOM 1879 C C . PRO A 1 26 ? 0.683 4.848 -3.564 1.00 0.00 26 PRO A C 2
ATOM 1880 O O . PRO A 1 26 ? -0.492 5.202 -3.667 1.00 0.00 26 PRO A O 2
ATOM 1891 N N . ASP A 1 27 ? 1.203 3.848 -4.269 1.00 0.00 27 ASP A N 2
ATOM 1892 C CA . ASP A 1 27 ? 0.407 3.091 -5.228 1.00 0.00 27 ASP A CA 2
ATOM 1893 C C . ASP A 1 27 ? -0.711 2.326 -4.527 1.00 0.00 27 ASP A C 2
ATOM 1894 O O . ASP A 1 27 ? -1.859 2.770 -4.513 1.00 0.00 27 ASP A O 2
ATOM 1903 N N . TYR A 1 28 ? -0.379 1.164 -3.965 1.00 0.00 28 TYR A N 2
ATOM 1904 C CA . TYR A 1 28 ? -1.378 0.348 -3.281 1.00 0.00 28 TYR A CA 2
ATOM 1905 C C . TYR A 1 28 ? -0.862 -0.173 -1.945 1.00 0.00 28 TYR A C 2
ATOM 1906 O O . TYR A 1 28 ? 0.331 -0.090 -1.652 1.00 0.00 28 TYR A O 2
ATOM 1924 N N . ARG A 1 29 ? -1.776 -0.692 -1.129 1.00 0.00 29 ARG A N 2
ATOM 1925 C CA . ARG A 1 29 ? -1.422 -1.234 0.178 1.00 0.00 29 ARG A CA 2
ATOM 1926 C C . ARG A 1 29 ? -2.114 -2.574 0.422 1.00 0.00 29 ARG A C 2
ATOM 1927 O O . ARG A 1 29 ? -3.294 -2.738 0.112 1.00 0.00 29 ARG A O 2
ATOM 1948 N N . LEU A 1 30 ? -1.378 -3.521 0.998 1.00 0.00 30 LEU A N 2
ATOM 1949 C CA . LEU A 1 30 ? -1.922 -4.841 1.302 1.00 0.00 30 LEU A CA 2
ATOM 1950 C C . LEU A 1 30 ? -1.598 -5.243 2.739 1.00 0.00 30 LEU A C 2
ATOM 1951 O O . LEU A 1 30 ? -0.696 -6.043 2.981 1.00 0.00 30 LEU A O 2
ATOM 1967 N N . ASP A 1 31 ? -2.346 -4.691 3.691 1.00 0.00 31 ASP A N 2
ATOM 1968 C CA . ASP A 1 31 ? -2.115 -4.979 5.104 1.00 0.00 31 ASP A CA 2
ATOM 1969 C C . ASP A 1 31 ? -3.157 -5.953 5.652 1.00 0.00 31 ASP A C 2
ATOM 1970 O O . ASP A 1 31 ? -4.031 -5.570 6.432 1.00 0.00 31 ASP A O 2
ATOM 1979 N N . MET A 1 32 ? -3.085 -7.206 5.204 1.00 0.00 32 MET A N 2
ATOM 1980 C CA . MET A 1 32 ? -4.015 -8.235 5.659 1.00 0.00 32 MET A CA 2
ATOM 1981 C C . MET A 1 32 ? -3.286 -9.552 5.952 1.00 0.00 32 MET A C 2
ATOM 1982 O O . MET A 1 32 ? -2.542 -9.665 6.929 1.00 0.00 32 MET A O 2
ATOM 1996 N N . VAL A 1 33 ? -3.552 -10.564 5.130 1.00 0.00 33 VAL A N 2
ATOM 1997 C CA . VAL A 1 33 ? -2.923 -11.870 5.284 1.00 0.00 33 VAL A CA 2
ATOM 1998 C C . VAL A 1 33 ? -2.466 -12.412 3.933 1.00 0.00 33 VAL A C 2
ATOM 1999 O O . VAL A 1 33 ? -3.255 -12.497 2.992 1.00 0.00 33 VAL A O 2
ATOM 2012 N N . GLY A 1 34 ? -1.197 -12.789 3.846 1.00 0.00 34 GLY A N 2
ATOM 2013 C CA . GLY A 1 34 ? -0.668 -13.328 2.607 1.00 0.00 34 GLY A CA 2
ATOM 2014 C C . GLY A 1 34 ? -1.244 -14.692 2.280 1.00 0.00 34 GLY A C 2
ATOM 2015 O O . GLY A 1 34 ? -0.815 -15.703 2.837 1.00 0.00 34 GLY A O 2
ATOM 2019 N N . GLU A 1 35 ? -2.224 -14.721 1.380 1.00 0.00 35 GLU A N 2
ATOM 2020 C CA . GLU A 1 35 ? -2.866 -15.971 0.988 1.00 0.00 35 GLU A CA 2
ATOM 2021 C C . GLU A 1 35 ? -2.294 -16.496 -0.329 1.00 0.00 35 GLU A C 2
ATOM 2022 O O . GLU A 1 35 ? -1.805 -15.722 -1.153 1.00 0.00 35 GLU A O 2
ATOM 2034 N N . PRO A 1 36 ? -2.350 -17.824 -0.549 1.00 0.00 36 PRO A N 2
ATOM 2035 C CA . PRO A 1 36 ? -1.832 -18.449 -1.772 1.00 0.00 36 PRO A CA 2
ATOM 2036 C C . PRO A 1 36 ? -2.435 -17.842 -3.037 1.00 0.00 36 PRO A C 2
ATOM 2037 O O . PRO A 1 36 ? -1.860 -17.948 -4.120 1.00 0.00 36 PRO A O 2
ATOM 2048 N N . CYS A 1 37 ? -3.593 -17.206 -2.892 1.00 0.00 37 CYS A N 2
ATOM 2049 C CA . CYS A 1 37 ? -4.267 -16.579 -4.024 1.00 0.00 37 CYS A CA 2
ATOM 2050 C C . CYS A 1 37 ? -3.578 -15.270 -4.409 1.00 0.00 37 CYS A C 2
ATOM 2051 O O . CYS A 1 37 ? -3.050 -14.564 -3.549 1.00 0.00 37 CYS A O 2
ATOM 2059 N N . PRO A 1 38 ? -3.574 -14.928 -5.711 1.00 0.00 38 PRO A N 2
ATOM 2060 C CA . PRO A 1 38 ? -2.940 -13.698 -6.203 1.00 0.00 38 PRO A CA 2
ATOM 2061 C C . PRO A 1 38 ? -3.556 -12.442 -5.592 1.00 0.00 38 PRO A C 2
ATOM 2062 O O . PRO A 1 38 ? -3.007 -11.347 -5.715 1.00 0.00 38 PRO A O 2
ATOM 2073 N N . TYR A 1 39 ? -4.701 -12.608 -4.939 1.00 0.00 39 TYR A N 2
ATOM 2074 C CA . TYR A 1 39 ? -5.393 -11.489 -4.312 1.00 0.00 39 TYR A CA 2
ATOM 2075 C C . TYR A 1 39 ? -5.005 -11.363 -2.838 1.00 0.00 39 TYR A C 2
ATOM 2076 O O . TYR A 1 39 ? -4.609 -12.344 -2.209 1.00 0.00 39 TYR A O 2
ATOM 2094 N N . PRO A 1 40 ? -5.111 -10.148 -2.263 1.00 0.00 40 PRO A N 2
ATOM 2095 C CA . PRO A 1 40 ? -5.593 -8.953 -2.959 1.00 0.00 40 PRO A CA 2
ATOM 2096 C C . PRO A 1 40 ? -4.488 -8.249 -3.749 1.00 0.00 40 PRO A C 2
ATOM 2097 O O . PRO A 1 40 ? -4.706 -7.176 -4.312 1.00 0.00 40 PRO A O 2
ATOM 2108 N N . ALA A 1 41 ? -3.319 -8.889 -3.831 1.00 0.00 41 ALA A N 2
ATOM 2109 C CA . ALA A 1 41 ? -2.180 -8.348 -4.580 1.00 0.00 41 ALA A CA 2
ATOM 2110 C C . ALA A 1 41 ? -2.526 -8.105 -6.047 1.00 0.00 41 ALA A C 2
ATOM 2111 O O . ALA A 1 41 ? -1.679 -7.669 -6.824 1.00 0.00 41 ALA A O 2
ATOM 2118 N N . VAL A 1 42 ? -3.764 -8.406 -6.426 1.00 0.00 42 VAL A N 2
ATOM 2119 C CA . VAL A 1 42 ? -4.214 -8.177 -7.792 1.00 0.00 42 VAL A CA 2
ATOM 2120 C C . VAL A 1 42 ? -3.930 -6.737 -8.200 1.00 0.00 42 VAL A C 2
ATOM 2121 O O . VAL A 1 42 ? -3.795 -6.422 -9.382 1.00 0.00 42 VAL A O 2
ATOM 2134 N N . ALA A 1 43 ? -3.851 -5.868 -7.198 1.00 0.00 43 ALA A N 2
ATOM 2135 C CA . ALA A 1 43 ? -3.559 -4.457 -7.420 1.00 0.00 43 ALA A CA 2
ATOM 2136 C C . ALA A 1 43 ? -2.095 -4.264 -7.796 1.00 0.00 43 ALA A C 2
ATOM 2137 O O . ALA A 1 43 ? -1.762 -3.412 -8.619 1.00 0.00 43 ALA A O 2
ATOM 2144 N N . THR A 1 44 ? -1.227 -5.061 -7.180 1.00 0.00 44 THR A N 2
ATOM 2145 C CA . THR A 1 44 ? 0.205 -4.993 -7.443 1.00 0.00 44 THR A CA 2
ATOM 2146 C C . THR A 1 44 ? 0.490 -5.110 -8.938 1.00 0.00 44 THR A C 2
ATOM 2147 O O . THR A 1 44 ? 1.141 -4.246 -9.531 1.00 0.00 44 THR A O 2
ATOM 2158 N N . LEU A 1 45 ? -0.009 -6.186 -9.541 1.00 0.00 45 LEU A N 2
ATOM 2159 C CA . LEU A 1 45 ? 0.195 -6.437 -10.964 1.00 0.00 45 LEU A CA 2
ATOM 2160 C C . LEU A 1 45 ? -0.442 -5.345 -11.818 1.00 0.00 45 LEU A C 2
ATOM 2161 O O . LEU A 1 45 ? 0.206 -4.780 -12.698 1.00 0.00 45 LEU A O 2
ATOM 2177 N N . GLU A 1 46 ? -1.719 -5.065 -11.565 1.00 0.00 46 GLU A N 2
ATOM 2178 C CA . GLU A 1 46 ? -2.444 -4.053 -12.328 1.00 0.00 46 GLU A CA 2
ATOM 2179 C C . GLU A 1 46 ? -1.779 -2.685 -12.199 1.00 0.00 46 GLU A C 2
ATOM 2180 O O . GLU A 1 46 ? -1.983 -1.805 -13.035 1.00 0.00 46 GLU A O 2
ATOM 2192 N N . ALA A 1 47 ? -0.994 -2.510 -11.141 1.00 0.00 47 ALA A N 2
ATOM 2193 C CA . ALA A 1 47 ? -0.296 -1.252 -10.907 1.00 0.00 47 ALA A CA 2
ATOM 2194 C C . ALA A 1 47 ? 0.859 -1.073 -11.889 1.00 0.00 47 ALA A C 2
ATOM 2195 O O . ALA A 1 47 ? 1.165 0.047 -12.301 1.00 0.00 47 ALA A O 2
ATOM 2202 N N . MET A 1 48 ? 1.496 -2.184 -12.255 1.00 0.00 48 MET A N 2
ATOM 2203 C CA . MET A 1 48 ? 2.631 -2.152 -13.176 1.00 0.00 48 MET A CA 2
ATOM 2204 C C . MET A 1 48 ? 2.320 -1.326 -14.430 1.00 0.00 48 MET A C 2
ATOM 2205 O O . MET A 1 48 ? 3.047 -0.385 -14.743 1.00 0.00 48 MET A O 2
ATOM 2219 N N . PRO A 1 49 ? 1.235 -1.648 -15.167 1.00 0.00 49 PRO A N 2
ATOM 2220 C CA . PRO A 1 49 ? 0.859 -0.899 -16.370 1.00 0.00 49 PRO A CA 2
ATOM 2221 C C . PRO A 1 49 ? 0.402 0.517 -16.038 1.00 0.00 49 PRO A C 2
ATOM 2222 O O . PRO A 1 49 ? 0.681 1.462 -16.777 1.00 0.00 49 PRO A O 2
ATOM 2233 N N . GLN A 1 50 ? -0.308 0.653 -14.920 1.00 0.00 50 GLN A N 2
ATOM 2234 C CA . GLN A 1 50 ? -0.815 1.949 -14.481 1.00 0.00 50 GLN A CA 2
ATOM 2235 C C . GLN A 1 50 ? 0.307 2.839 -13.951 1.00 0.00 50 GLN A C 2
ATOM 2236 O O . GLN A 1 50 ? 0.051 3.940 -13.462 1.00 0.00 50 GLN A O 2
ATOM 2250 N N . LEU A 1 51 ? 1.546 2.357 -14.048 1.00 0.00 51 LEU A N 2
ATOM 2251 C CA . LEU A 1 51 ? 2.705 3.106 -13.574 1.00 0.00 51 LEU A CA 2
ATOM 2252 C C . LEU A 1 51 ? 2.660 4.561 -14.037 1.00 0.00 51 LEU A C 2
ATOM 2253 O O . LEU A 1 51 ? 2.030 4.885 -15.044 1.00 0.00 51 LEU A O 2
ATOM 2269 N N . LYS A 1 52 ? 3.343 5.429 -13.298 1.00 0.00 52 LYS A N 2
ATOM 2270 C CA . LYS A 1 52 ? 3.388 6.848 -13.630 1.00 0.00 52 LYS A CA 2
ATOM 2271 C C . LYS A 1 52 ? 4.831 7.340 -13.724 1.00 0.00 52 LYS A C 2
ATOM 2272 O O . LYS A 1 52 ? 5.448 7.281 -14.789 1.00 0.00 52 LYS A O 2
ATOM 2291 N N . LYS A 1 53 ? 5.364 7.827 -12.606 1.00 0.00 53 LYS A N 2
ATOM 2292 C CA . LYS A 1 53 ? 6.734 8.323 -12.566 1.00 0.00 53 LYS A CA 2
ATOM 2293 C C . LYS A 1 53 ? 7.420 7.918 -11.264 1.00 0.00 53 LYS A C 2
ATOM 2294 O O . LYS A 1 53 ? 8.563 8.296 -11.009 1.00 0.00 53 LYS A O 2
ATOM 2313 N N . GLY A 1 54 ? 6.712 7.147 -10.445 1.00 0.00 54 GLY A N 2
ATOM 2314 C CA . GLY A 1 54 ? 7.264 6.704 -9.178 1.00 0.00 54 GLY A CA 2
ATOM 2315 C C . GLY A 1 54 ? 6.188 6.324 -8.180 1.00 0.00 54 GLY A C 2
ATOM 2316 O O . GLY A 1 54 ? 5.602 7.189 -7.530 1.00 0.00 54 GLY A O 2
ATOM 2320 N N . GLU A 1 55 ? 5.927 5.026 -8.061 1.00 0.00 55 GLU A N 2
ATOM 2321 C CA . GLU A 1 55 ? 4.907 4.532 -7.143 1.00 0.00 55 GLU A CA 2
ATOM 2322 C C . GLU A 1 55 ? 5.533 3.943 -5.883 1.00 0.00 55 GLU A C 2
ATOM 2323 O O . GLU A 1 55 ? 6.750 3.967 -5.710 1.00 0.00 55 GLU A O 2
ATOM 2335 N N . ILE A 1 56 ? 4.679 3.418 -5.009 1.00 0.00 56 ILE A N 2
ATOM 2336 C CA . ILE A 1 56 ? 5.115 2.815 -3.753 1.00 0.00 56 ILE A CA 2
ATOM 2337 C C . ILE A 1 56 ? 4.033 1.873 -3.219 1.00 0.00 56 ILE A C 2
ATOM 2338 O O . ILE A 1 56 ? 2.856 2.029 -3.529 1.00 0.00 56 ILE A O 2
ATOM 2354 N N . LEU A 1 57 ? 4.436 0.883 -2.436 1.00 0.00 57 LEU A N 2
ATOM 2355 C CA . LEU A 1 57 ? 3.485 -0.058 -1.865 1.00 0.00 57 LEU A CA 2
ATOM 2356 C C . LEU A 1 57 ? 3.769 -0.296 -0.409 1.00 0.00 57 LEU A C 2
ATOM 2357 O O . LEU A 1 57 ? 4.903 -0.154 0.049 1.00 0.00 57 LEU A O 2
ATOM 2373 N N . GLU A 1 58 ? 2.745 -0.716 0.306 1.00 0.00 58 GLU A N 2
ATOM 2374 C CA . GLU A 1 58 ? 2.909 -1.061 1.693 1.00 0.00 58 GLU A CA 2
ATOM 2375 C C . GLU A 1 58 ? 2.080 -2.293 2.027 1.00 0.00 58 GLU A C 2
ATOM 2376 O O . GLU A 1 58 ? 0.852 -2.237 2.048 1.00 0.00 58 GLU A O 2
ATOM 2388 N N . VAL A 1 59 ? 2.760 -3.402 2.280 1.00 0.00 59 VAL A N 2
ATOM 2389 C CA . VAL A 1 59 ? 2.088 -4.662 2.566 1.00 0.00 59 VAL A CA 2
ATOM 2390 C C . VAL A 1 59 ? 2.414 -5.162 3.966 1.00 0.00 59 VAL A C 2
ATOM 2391 O O . VAL A 1 59 ? 3.577 -5.334 4.321 1.00 0.00 59 VAL A O 2
ATOM 2404 N N . VAL A 1 60 ? 1.372 -5.402 4.751 1.00 0.00 60 VAL A N 2
ATOM 2405 C CA . VAL A 1 60 ? 1.530 -5.929 6.098 1.00 0.00 60 VAL A CA 2
ATOM 2406 C C . VAL A 1 60 ? 0.576 -7.098 6.307 1.00 0.00 60 VAL A C 2
ATOM 2407 O O . VAL A 1 60 ? -0.610 -6.909 6.577 1.00 0.00 60 VAL A O 2
ATOM 2420 N N . SER A 1 61 ? 1.086 -8.306 6.123 1.00 0.00 61 SER A N 2
ATOM 2421 C CA . SER A 1 61 ? 0.260 -9.492 6.244 1.00 0.00 61 SER A CA 2
ATOM 2422 C C . SER A 1 61 ? 0.901 -10.536 7.143 1.00 0.00 61 SER A C 2
ATOM 2423 O O . SER A 1 61 ? 2.037 -10.379 7.590 1.00 0.00 61 SER A O 2
ATOM 2431 N N . ASP A 1 62 ? 0.176 -11.623 7.361 1.00 0.00 62 ASP A N 2
ATOM 2432 C CA . ASP A 1 62 ? 0.665 -12.715 8.193 1.00 0.00 62 ASP A CA 2
ATOM 2433 C C . ASP A 1 62 ? 0.800 -13.990 7.367 1.00 0.00 62 ASP A C 2
ATOM 2434 O O . ASP A 1 62 ? -0.107 -14.353 6.616 1.00 0.00 62 ASP A O 2
ATOM 2443 N N . CYS A 1 63 ? 1.951 -14.645 7.483 1.00 0.00 63 CYS A N 2
ATOM 2444 C CA . CYS A 1 63 ? 2.214 -15.868 6.734 1.00 0.00 63 CYS A CA 2
ATOM 2445 C C . CYS A 1 63 ? 3.033 -16.854 7.564 1.00 0.00 63 CYS A C 2
ATOM 2446 O O . CYS A 1 63 ? 4.061 -16.489 8.135 1.00 0.00 63 CYS A O 2
ATOM 2454 N N . PRO A 1 64 ? 2.596 -18.125 7.632 1.00 0.00 64 PRO A N 2
ATOM 2455 C CA . PRO A 1 64 ? 3.301 -19.159 8.391 1.00 0.00 64 PRO A CA 2
ATOM 2456 C C . PRO A 1 64 ? 4.565 -19.638 7.684 1.00 0.00 64 PRO A C 2
ATOM 2457 O O . PRO A 1 64 ? 5.232 -20.565 8.144 1.00 0.00 64 PRO A O 2
ATOM 2468 N N . GLN A 1 65 ? 4.887 -19.000 6.561 1.00 0.00 65 GLN A N 2
ATOM 2469 C CA . GLN A 1 65 ? 6.070 -19.364 5.787 1.00 0.00 65 GLN A CA 2
ATOM 2470 C C . GLN A 1 65 ? 6.945 -18.142 5.520 1.00 0.00 65 GLN A C 2
ATOM 2471 O O . GLN A 1 65 ? 6.847 -17.132 6.216 1.00 0.00 65 GLN A O 2
ATOM 2485 N N . SER A 1 66 ? 7.805 -18.243 4.509 1.00 0.00 66 SER A N 2
ATOM 2486 C CA . SER A 1 66 ? 8.705 -17.151 4.155 1.00 0.00 66 SER A CA 2
ATOM 2487 C C . SER A 1 66 ? 8.322 -16.536 2.812 1.00 0.00 66 SER A C 2
ATOM 2488 O O . SER A 1 66 ? 8.588 -15.362 2.558 1.00 0.00 66 SER A O 2
ATOM 2496 N N . ILE A 1 67 ? 7.704 -17.343 1.953 1.00 0.00 67 ILE A N 2
ATOM 2497 C CA . ILE A 1 67 ? 7.293 -16.885 0.629 1.00 0.00 67 ILE A CA 2
ATOM 2498 C C . ILE A 1 67 ? 6.377 -15.669 0.722 1.00 0.00 67 ILE A C 2
ATOM 2499 O O . ILE A 1 67 ? 5.381 -15.682 1.446 1.00 0.00 67 ILE A O 2
ATOM 2515 N N . ASN A 1 68 ? 6.720 -14.620 -0.021 1.00 0.00 68 ASN A N 2
ATOM 2516 C CA . ASN A 1 68 ? 5.928 -13.394 -0.030 1.00 0.00 68 ASN A CA 2
ATOM 2517 C C . ASN A 1 68 ? 4.903 -13.420 -1.160 1.00 0.00 68 ASN A C 2
ATOM 2518 O O . ASN A 1 68 ? 5.249 -13.639 -2.320 1.00 0.00 68 ASN A O 2
ATOM 2529 N N . ASN A 1 69 ? 3.637 -13.215 -0.806 1.00 0.00 69 ASN A N 2
ATOM 2530 C CA . ASN A 1 69 ? 2.547 -13.253 -1.777 1.00 0.00 69 ASN A CA 2
ATOM 2531 C C . ASN A 1 69 ? 2.542 -12.024 -2.688 1.00 0.00 69 ASN A C 2
ATOM 2532 O O . ASN A 1 69 ? 2.864 -12.122 -3.872 1.00 0.00 69 ASN A O 2
ATOM 2543 N N . ILE A 1 70 ? 2.130 -10.881 -2.138 1.00 0.00 70 ILE A N 2
ATOM 2544 C CA . ILE A 1 70 ? 2.036 -9.642 -2.915 1.00 0.00 70 ILE A CA 2
ATOM 2545 C C . ILE A 1 70 ? 3.290 -9.407 -3.768 1.00 0.00 70 ILE A C 2
ATOM 2546 O O . ILE A 1 70 ? 3.185 -9.193 -4.978 1.00 0.00 70 ILE A O 2
ATOM 2562 N N . PRO A 1 71 ? 4.497 -9.462 -3.166 1.00 0.00 71 PRO A N 2
ATOM 2563 C CA . PRO A 1 71 ? 5.751 -9.245 -3.899 1.00 0.00 71 PRO A CA 2
ATOM 2564 C C . PRO A 1 71 ? 5.962 -10.258 -5.017 1.00 0.00 71 PRO A C 2
ATOM 2565 O O . PRO A 1 71 ? 6.604 -9.957 -6.020 1.00 0.00 71 PRO A O 2
ATOM 2576 N N . LEU A 1 72 ? 5.436 -11.467 -4.833 1.00 0.00 72 LEU A N 2
ATOM 2577 C CA . LEU A 1 72 ? 5.581 -12.520 -5.833 1.00 0.00 72 LEU A CA 2
ATOM 2578 C C . LEU A 1 72 ? 4.940 -12.106 -7.152 1.00 0.00 72 LEU A C 2
ATOM 2579 O O . LEU A 1 72 ? 5.412 -12.477 -8.228 1.00 0.00 72 LEU A O 2
ATOM 2595 N N . ASP A 1 73 ? 3.864 -11.332 -7.062 1.00 0.00 73 ASP A N 2
ATOM 2596 C CA . ASP A 1 73 ? 3.160 -10.860 -8.248 1.00 0.00 73 ASP A CA 2
ATOM 2597 C C . ASP A 1 73 ? 4.000 -9.839 -9.006 1.00 0.00 73 ASP A C 2
ATOM 2598 O O . ASP A 1 73 ? 4.307 -10.027 -10.183 1.00 0.00 73 ASP A O 2
ATOM 2607 N N . ALA A 1 74 ? 4.376 -8.760 -8.324 1.00 0.00 74 ALA A N 2
ATOM 2608 C CA . ALA A 1 74 ? 5.189 -7.714 -8.937 1.00 0.00 74 ALA A CA 2
ATOM 2609 C C . ALA A 1 74 ? 6.520 -8.275 -9.425 1.00 0.00 74 ALA A C 2
ATOM 2610 O O . ALA A 1 74 ? 7.038 -7.858 -10.460 1.00 0.00 74 ALA A O 2
ATOM 2617 N N . ARG A 1 75 ? 7.063 -9.230 -8.677 1.00 0.00 75 ARG A N 2
ATOM 2618 C CA . ARG A 1 75 ? 8.324 -9.864 -9.038 1.00 0.00 75 ARG A CA 2
ATOM 2619 C C . ARG A 1 75 ? 8.180 -10.644 -10.341 1.00 0.00 75 ARG A C 2
ATOM 2620 O O . ARG A 1 75 ? 9.094 -10.674 -11.164 1.00 0.00 75 ARG A O 2
ATOM 2641 N N . ASN A 1 76 ? 7.020 -11.271 -10.521 1.00 0.00 76 ASN A N 2
ATOM 2642 C CA . ASN A 1 76 ? 6.748 -12.045 -11.726 1.00 0.00 76 ASN A CA 2
ATOM 2643 C C . ASN A 1 76 ? 6.825 -11.160 -12.965 1.00 0.00 76 ASN A C 2
ATOM 2644 O O . ASN A 1 76 ? 7.620 -11.412 -13.871 1.00 0.00 76 ASN A O 2
ATOM 2655 N N . HIS A 1 77 ? 6.006 -10.113 -12.991 1.00 0.00 77 HIS A N 2
ATOM 2656 C CA . HIS A 1 77 ? 5.998 -9.177 -14.110 1.00 0.00 77 HIS A CA 2
ATOM 2657 C C . HIS A 1 77 ? 7.331 -8.441 -14.196 1.00 0.00 77 HIS A C 2
ATOM 2658 O O . HIS A 1 77 ? 8.081 -8.605 -15.158 1.00 0.00 77 HIS A O 2
ATOM 2672 N N . GLY A 1 78 ? 7.627 -7.643 -13.173 1.00 0.00 78 GLY A N 2
ATOM 2673 C CA . GLY A 1 78 ? 8.883 -6.917 -13.138 1.00 0.00 78 GLY A CA 2
ATOM 2674 C C . GLY A 1 78 ? 8.707 -5.444 -12.828 1.00 0.00 78 GLY A C 2
ATOM 2675 O O . GLY A 1 78 ? 8.700 -4.610 -13.734 1.00 0.00 78 GLY A O 2
ATOM 2679 N N . TYR A 1 79 ? 8.586 -5.118 -11.543 1.00 0.00 79 TYR A N 2
ATOM 2680 C CA . TYR A 1 79 ? 8.439 -3.731 -11.118 1.00 0.00 79 TYR A CA 2
ATOM 2681 C C . TYR A 1 79 ? 9.805 -3.074 -10.945 1.00 0.00 79 TYR A C 2
ATOM 2682 O O . TYR A 1 79 ? 10.829 -3.646 -11.318 1.00 0.00 79 TYR A O 2
ATOM 2700 N N . THR A 1 80 ? 9.813 -1.873 -10.377 1.00 0.00 80 THR A N 2
ATOM 2701 C CA . THR A 1 80 ? 11.054 -1.141 -10.158 1.00 0.00 80 THR A CA 2
ATOM 2702 C C . THR A 1 80 ? 11.814 -1.700 -8.961 1.00 0.00 80 THR A C 2
ATOM 2703 O O . THR A 1 80 ? 12.899 -2.263 -9.110 1.00 0.00 80 THR A O 2
ATOM 2714 N N . VAL A 1 81 ? 11.239 -1.540 -7.773 1.00 0.00 81 VAL A N 2
ATOM 2715 C CA . VAL A 1 81 ? 11.864 -2.029 -6.551 1.00 0.00 81 VAL A CA 2
ATOM 2716 C C . VAL A 1 81 ? 10.908 -2.918 -5.759 1.00 0.00 81 VAL A C 2
ATOM 2717 O O . VAL A 1 81 ? 9.773 -2.536 -5.487 1.00 0.00 81 VAL A O 2
ATOM 2730 N N . LEU A 1 82 ? 11.384 -4.105 -5.398 1.00 0.00 82 LEU A N 2
ATOM 2731 C CA . LEU A 1 82 ? 10.588 -5.064 -4.642 1.00 0.00 82 LEU A CA 2
ATOM 2732 C C . LEU A 1 82 ? 11.375 -5.595 -3.445 1.00 0.00 82 LEU A C 2
ATOM 2733 O O . LEU A 1 82 ? 12.222 -6.476 -3.592 1.00 0.00 82 LEU A O 2
ATOM 2749 N N . ASP A 1 83 ? 11.098 -5.049 -2.263 1.00 0.00 83 ASP A N 2
ATOM 2750 C CA . ASP A 1 83 ? 11.789 -5.468 -1.048 1.00 0.00 83 ASP A CA 2
ATOM 2751 C C . ASP A 1 83 ? 10.796 -5.879 0.034 1.00 0.00 83 ASP A C 2
ATOM 2752 O O . ASP A 1 83 ? 9.595 -5.636 -0.090 1.00 0.00 83 ASP A O 2
ATOM 2761 N N . ILE A 1 84 ? 11.302 -6.510 1.089 1.00 0.00 84 ILE A N 2
ATOM 2762 C CA . ILE A 1 84 ? 10.455 -6.952 2.192 1.00 0.00 84 ILE A CA 2
ATOM 2763 C C . ILE A 1 84 ? 11.110 -6.667 3.543 1.00 0.00 84 ILE A C 2
ATOM 2764 O O . ILE A 1 84 ? 12.189 -6.079 3.612 1.00 0.00 84 ILE A O 2
ATOM 2780 N N . GLN A 1 85 ? 10.436 -7.080 4.611 1.00 0.00 85 GLN A N 2
ATOM 2781 C CA . GLN A 1 85 ? 10.936 -6.882 5.966 1.00 0.00 85 GLN A CA 2
ATOM 2782 C C . GLN A 1 85 ? 10.359 -7.934 6.907 1.00 0.00 85 GLN A C 2
ATOM 2783 O O . GLN A 1 85 ? 9.558 -8.772 6.493 1.00 0.00 85 GLN A O 2
ATOM 2797 N N . GLN A 1 86 ? 10.758 -7.884 8.175 1.00 0.00 86 GLN A N 2
ATOM 2798 C CA . GLN A 1 86 ? 10.276 -8.844 9.162 1.00 0.00 86 GLN A CA 2
ATOM 2799 C C . GLN A 1 86 ? 10.168 -8.210 10.545 1.00 0.00 86 GLN A C 2
ATOM 2800 O O . GLN A 1 86 ? 11.010 -7.402 10.937 1.00 0.00 86 GLN A O 2
ATOM 2814 N N . ASP A 1 87 ? 9.127 -8.590 11.282 1.00 0.00 87 ASP A N 2
ATOM 2815 C CA . ASP A 1 87 ? 8.910 -8.075 12.630 1.00 0.00 87 ASP A CA 2
ATOM 2816 C C . ASP A 1 87 ? 8.679 -9.227 13.607 1.00 0.00 87 ASP A C 2
ATOM 2817 O O . ASP A 1 87 ? 9.359 -10.252 13.535 1.00 0.00 87 ASP A O 2
ATOM 2826 N N . GLY A 1 88 ? 7.720 -9.061 14.514 1.00 0.00 88 GLY A N 2
ATOM 2827 C CA . GLY A 1 88 ? 7.418 -10.110 15.470 1.00 0.00 88 GLY A CA 2
ATOM 2828 C C . GLY A 1 88 ? 6.783 -11.321 14.810 1.00 0.00 88 GLY A C 2
ATOM 2829 O O . GLY A 1 88 ? 7.406 -11.963 13.964 1.00 0.00 88 GLY A O 2
ATOM 2833 N N . PRO A 1 89 ? 5.528 -11.655 15.162 1.00 0.00 89 PRO A N 2
ATOM 2834 C CA . PRO A 1 89 ? 4.826 -12.798 14.584 1.00 0.00 89 PRO A CA 2
ATOM 2835 C C . PRO A 1 89 ? 4.147 -12.459 13.259 1.00 0.00 89 PRO A C 2
ATOM 2836 O O . PRO A 1 89 ? 3.147 -13.074 12.891 1.00 0.00 89 PRO A O 2
ATOM 2847 N N . THR A 1 90 ? 4.692 -11.472 12.552 1.00 0.00 90 THR A N 2
ATOM 2848 C CA . THR A 1 90 ? 4.134 -11.045 11.271 1.00 0.00 90 THR A CA 2
ATOM 2849 C C . THR A 1 90 ? 5.239 -10.688 10.285 1.00 0.00 90 THR A C 2
ATOM 2850 O O . THR A 1 90 ? 6.426 -10.810 10.591 1.00 0.00 90 THR A O 2
ATOM 2861 N N . ILE A 1 91 ? 4.836 -10.240 9.100 1.00 0.00 91 ILE A N 2
ATOM 2862 C CA . ILE A 1 91 ? 5.784 -9.872 8.056 1.00 0.00 91 ILE A CA 2
ATOM 2863 C C . ILE A 1 91 ? 5.219 -8.759 7.176 1.00 0.00 91 ILE A C 2
ATOM 2864 O O . ILE A 1 91 ? 4.004 -8.648 7.007 1.00 0.00 91 ILE A O 2
ATOM 2880 N N . ARG A 1 92 ? 6.101 -7.930 6.622 1.00 0.00 92 ARG A N 2
ATOM 2881 C CA . ARG A 1 92 ? 5.675 -6.825 5.772 1.00 0.00 92 ARG A CA 2
ATOM 2882 C C . ARG A 1 92 ? 6.599 -6.662 4.566 1.00 0.00 92 ARG A C 2
ATOM 2883 O O . ARG A 1 92 ? 7.816 -6.795 4.680 1.00 0.00 92 ARG A O 2
ATOM 2904 N N . TYR A 1 93 ? 6.010 -6.358 3.412 1.00 0.00 93 TYR A N 2
ATOM 2905 C CA . TYR A 1 93 ? 6.775 -6.139 2.190 1.00 0.00 93 TYR A CA 2
ATOM 2906 C C . TYR A 1 93 ? 6.386 -4.806 1.559 1.00 0.00 93 TYR A C 2
ATOM 2907 O O . TYR A 1 93 ? 5.227 -4.401 1.622 1.00 0.00 93 TYR A O 2
ATOM 2925 N N . LEU A 1 94 ? 7.353 -4.127 0.954 1.00 0.00 94 LEU A N 2
ATOM 2926 C CA . LEU A 1 94 ? 7.092 -2.833 0.332 1.00 0.00 94 LEU A CA 2
ATOM 2927 C C . LEU A 1 94 ? 7.804 -2.705 -1.011 1.00 0.00 94 LEU A C 2
ATOM 2928 O O . LEU A 1 94 ? 8.862 -3.299 -1.224 1.00 0.00 94 LEU A O 2
ATOM 2944 N N . ILE A 1 95 ? 7.220 -1.918 -1.911 1.00 0.00 95 ILE A N 2
ATOM 2945 C CA . ILE A 1 95 ? 7.806 -1.687 -3.229 1.00 0.00 95 ILE A CA 2
ATOM 2946 C C . ILE A 1 95 ? 7.825 -0.195 -3.552 1.00 0.00 95 ILE A C 2
ATOM 2947 O O . ILE A 1 95 ? 7.071 0.582 -2.970 1.00 0.00 95 ILE A O 2
ATOM 2963 N N . GLN A 1 96 ? 8.710 0.207 -4.457 1.00 0.00 96 GLN A N 2
ATOM 2964 C CA . GLN A 1 96 ? 8.820 1.611 -4.837 1.00 0.00 96 GLN A CA 2
ATOM 2965 C C . GLN A 1 96 ? 9.389 1.760 -6.243 1.00 0.00 96 GLN A C 2
ATOM 2966 O O . GLN A 1 96 ? 10.059 0.860 -6.751 1.00 0.00 96 GLN A O 2
ATOM 2980 N N . LYS A 1 97 ? 9.133 2.909 -6.860 1.00 0.00 97 LYS A N 2
ATOM 2981 C CA . LYS A 1 97 ? 9.633 3.185 -8.202 1.00 0.00 97 LYS A CA 2
ATOM 2982 C C . LYS A 1 97 ? 10.454 4.471 -8.219 1.00 0.00 97 LYS A C 2
ATOM 2983 O O . LYS A 1 97 ? 10.008 5.465 -7.608 1.00 0.00 97 LYS A O 2
ATOM 3003 N N . MET A 1 1 ? -8.589 17.174 -28.514 1.00 0.00 1 MET A N 3
ATOM 3004 C CA . MET A 1 1 ? -7.494 18.171 -28.632 1.00 0.00 1 MET A CA 3
ATOM 3005 C C . MET A 1 1 ? -7.449 18.777 -30.032 1.00 0.00 1 MET A C 3
ATOM 3006 O O . MET A 1 1 ? -6.556 18.472 -30.824 1.00 0.00 1 MET A O 3
ATOM 3022 N N . GLY A 1 2 ? -8.418 19.637 -30.330 1.00 0.00 2 GLY A N 3
ATOM 3023 C CA . GLY A 1 2 ? -8.471 20.274 -31.633 1.00 0.00 2 GLY A CA 3
ATOM 3024 C C . GLY A 1 2 ? -7.535 21.462 -31.735 1.00 0.00 2 GLY A C 3
ATOM 3025 O O . GLY A 1 2 ? -7.080 21.811 -32.825 1.00 0.00 2 GLY A O 3
ATOM 3029 N N . SER A 1 3 ? -7.248 22.084 -30.597 1.00 0.00 3 SER A N 3
ATOM 3030 C CA . SER A 1 3 ? -6.359 23.239 -30.559 1.00 0.00 3 SER A CA 3
ATOM 3031 C C . SER A 1 3 ? -4.904 22.801 -30.438 1.00 0.00 3 SER A C 3
ATOM 3032 O O . SER A 1 3 ? -4.615 21.623 -30.231 1.00 0.00 3 SER A O 3
ATOM 3040 N N . SER A 1 4 ? -3.991 23.758 -30.571 1.00 0.00 4 SER A N 3
ATOM 3041 C CA . SER A 1 4 ? -2.565 23.473 -30.477 1.00 0.00 4 SER A CA 3
ATOM 3042 C C . SER A 1 4 ? -1.878 24.446 -29.524 1.00 0.00 4 SER A C 3
ATOM 3043 O O . SER A 1 4 ? -2.455 25.462 -29.137 1.00 0.00 4 SER A O 3
ATOM 3051 N N . HIS A 1 5 ? -0.644 24.127 -29.147 1.00 0.00 5 HIS A N 3
ATOM 3052 C CA . HIS A 1 5 ? 0.121 24.974 -28.239 1.00 0.00 5 HIS A CA 3
ATOM 3053 C C . HIS A 1 5 ? 0.673 26.194 -28.969 1.00 0.00 5 HIS A C 3
ATOM 3054 O O . HIS A 1 5 ? 1.692 26.110 -29.656 1.00 0.00 5 HIS A O 3
ATOM 3068 N N . HIS A 1 6 ? -0.008 27.325 -28.819 1.00 0.00 6 HIS A N 3
ATOM 3069 C CA . HIS A 1 6 ? 0.413 28.563 -29.465 1.00 0.00 6 HIS A CA 3
ATOM 3070 C C . HIS A 1 6 ? 0.227 29.756 -28.534 1.00 0.00 6 HIS A C 3
ATOM 3071 O O . HIS A 1 6 ? 1.200 30.352 -28.073 1.00 0.00 6 HIS A O 3
ATOM 3085 N N . HIS A 1 7 ? -1.029 30.099 -28.261 1.00 0.00 7 HIS A N 3
ATOM 3086 C CA . HIS A 1 7 ? -1.342 31.222 -27.385 1.00 0.00 7 HIS A CA 3
ATOM 3087 C C . HIS A 1 7 ? -2.401 30.834 -26.358 1.00 0.00 7 HIS A C 3
ATOM 3088 O O . HIS A 1 7 ? -3.559 30.601 -26.705 1.00 0.00 7 HIS A O 3
ATOM 3102 N N . HIS A 1 8 ? -1.996 30.769 -25.093 1.00 0.00 8 HIS A N 3
ATOM 3103 C CA . HIS A 1 8 ? -2.910 30.413 -24.014 1.00 0.00 8 HIS A CA 3
ATOM 3104 C C . HIS A 1 8 ? -2.707 31.326 -22.808 1.00 0.00 8 HIS A C 3
ATOM 3105 O O . HIS A 1 8 ? -1.849 32.209 -22.824 1.00 0.00 8 HIS A O 3
ATOM 3119 N N . HIS A 1 9 ? -3.500 31.106 -21.765 1.00 0.00 9 HIS A N 3
ATOM 3120 C CA . HIS A 1 9 ? -3.407 31.910 -20.551 1.00 0.00 9 HIS A CA 3
ATOM 3121 C C . HIS A 1 9 ? -2.927 31.067 -19.374 1.00 0.00 9 HIS A C 3
ATOM 3122 O O . HIS A 1 9 ? -1.824 31.268 -18.863 1.00 0.00 9 HIS A O 3
ATOM 3136 N N . HIS A 1 10 ? -3.761 30.124 -18.947 1.00 0.00 10 HIS A N 3
ATOM 3137 C CA . HIS A 1 10 ? -3.422 29.250 -17.830 1.00 0.00 10 HIS A CA 3
ATOM 3138 C C . HIS A 1 10 ? -3.441 27.786 -18.259 1.00 0.00 10 HIS A C 3
ATOM 3139 O O . HIS A 1 10 ? -4.010 26.934 -17.576 1.00 0.00 10 HIS A O 3
ATOM 3153 N N . SER A 1 11 ? -2.815 27.501 -19.397 1.00 0.00 11 SER A N 3
ATOM 3154 C CA . SER A 1 11 ? -2.758 26.141 -19.920 1.00 0.00 11 SER A CA 3
ATOM 3155 C C . SER A 1 11 ? -1.344 25.793 -20.375 1.00 0.00 11 SER A C 3
ATOM 3156 O O . SER A 1 11 ? -1.154 25.157 -21.413 1.00 0.00 11 SER A O 3
ATOM 3164 N N . SER A 1 12 ? -0.355 26.214 -19.592 1.00 0.00 12 SER A N 3
ATOM 3165 C CA . SER A 1 12 ? 1.042 25.948 -19.914 1.00 0.00 12 SER A CA 3
ATOM 3166 C C . SER A 1 12 ? 1.727 25.189 -18.780 1.00 0.00 12 SER A C 3
ATOM 3167 O O . SER A 1 12 ? 2.695 25.671 -18.192 1.00 0.00 12 SER A O 3
ATOM 3175 N N . GLY A 1 13 ? 1.218 23.997 -18.482 1.00 0.00 13 GLY A N 3
ATOM 3176 C CA . GLY A 1 13 ? 1.791 23.188 -17.421 1.00 0.00 13 GLY A CA 3
ATOM 3177 C C . GLY A 1 13 ? 3.191 22.708 -17.752 1.00 0.00 13 GLY A C 3
ATOM 3178 O O . GLY A 1 13 ? 3.524 22.500 -18.919 1.00 0.00 13 GLY A O 3
ATOM 3182 N N . LEU A 1 14 ? 4.014 22.532 -16.722 1.00 0.00 14 LEU A N 3
ATOM 3183 C CA . LEU A 1 14 ? 5.386 22.074 -16.910 1.00 0.00 14 LEU A CA 3
ATOM 3184 C C . LEU A 1 14 ? 5.747 20.998 -15.892 1.00 0.00 14 LEU A C 3
ATOM 3185 O O . LEU A 1 14 ? 5.092 20.861 -14.859 1.00 0.00 14 LEU A O 3
ATOM 3201 N N . VAL A 1 15 ? 6.794 20.236 -16.193 1.00 0.00 15 VAL A N 3
ATOM 3202 C CA . VAL A 1 15 ? 7.245 19.168 -15.308 1.00 0.00 15 VAL A CA 3
ATOM 3203 C C . VAL A 1 15 ? 8.337 19.653 -14.347 1.00 0.00 15 VAL A C 3
ATOM 3204 O O . VAL A 1 15 ? 8.234 19.442 -13.139 1.00 0.00 15 VAL A O 3
ATOM 3217 N N . PRO A 1 16 ? 9.402 20.311 -14.862 1.00 0.00 16 PRO A N 3
ATOM 3218 C CA . PRO A 1 16 ? 10.498 20.807 -14.018 1.00 0.00 16 PRO A CA 3
ATOM 3219 C C . PRO A 1 16 ? 10.003 21.722 -12.902 1.00 0.00 16 PRO A C 3
ATOM 3220 O O . PRO A 1 16 ? 10.681 21.903 -11.890 1.00 0.00 16 PRO A O 3
ATOM 3231 N N . ARG A 1 17 ? 8.820 22.297 -13.093 1.00 0.00 17 ARG A N 3
ATOM 3232 C CA . ARG A 1 17 ? 8.235 23.191 -12.099 1.00 0.00 17 ARG A CA 3
ATOM 3233 C C . ARG A 1 17 ? 7.936 22.442 -10.804 1.00 0.00 17 ARG A C 3
ATOM 3234 O O . ARG A 1 17 ? 7.979 21.212 -10.762 1.00 0.00 17 ARG A O 3
ATOM 3255 N N . GLY A 1 18 ? 7.639 23.193 -9.747 1.00 0.00 18 GLY A N 3
ATOM 3256 C CA . GLY A 1 18 ? 7.342 22.585 -8.464 1.00 0.00 18 GLY A CA 3
ATOM 3257 C C . GLY A 1 18 ? 6.011 21.858 -8.457 1.00 0.00 18 GLY A C 3
ATOM 3258 O O . GLY A 1 18 ? 4.955 22.487 -8.398 1.00 0.00 18 GLY A O 3
ATOM 3262 N N . SER A 1 19 ? 6.063 20.532 -8.514 1.00 0.00 19 SER A N 3
ATOM 3263 C CA . SER A 1 19 ? 4.853 19.717 -8.511 1.00 0.00 19 SER A CA 3
ATOM 3264 C C . SER A 1 19 ? 4.987 18.550 -7.537 1.00 0.00 19 SER A C 3
ATOM 3265 O O . SER A 1 19 ? 5.435 17.465 -7.910 1.00 0.00 19 SER A O 3
ATOM 3273 N N . HIS A 1 20 ? 4.598 18.782 -6.287 1.00 0.00 20 HIS A N 3
ATOM 3274 C CA . HIS A 1 20 ? 4.674 17.752 -5.259 1.00 0.00 20 HIS A CA 3
ATOM 3275 C C . HIS A 1 20 ? 3.420 17.755 -4.392 1.00 0.00 20 HIS A C 3
ATOM 3276 O O . HIS A 1 20 ? 3.413 17.209 -3.289 1.00 0.00 20 HIS A O 3
ATOM 3290 N N . MET A 1 21 ? 2.358 18.373 -4.901 1.00 0.00 21 MET A N 3
ATOM 3291 C CA . MET A 1 21 ? 1.095 18.447 -4.176 1.00 0.00 21 MET A CA 3
ATOM 3292 C C . MET A 1 21 ? 0.133 17.362 -4.645 1.00 0.00 21 MET A C 3
ATOM 3293 O O . MET A 1 21 ? -0.349 16.559 -3.846 1.00 0.00 21 MET A O 3
ATOM 3307 N N . LYS A 1 22 ? -0.140 17.342 -5.946 1.00 0.00 22 LYS A N 3
ATOM 3308 C CA . LYS A 1 22 ? -1.041 16.353 -6.524 1.00 0.00 22 LYS A CA 3
ATOM 3309 C C . LYS A 1 22 ? -0.300 15.056 -6.832 1.00 0.00 22 LYS A C 3
ATOM 3310 O O . LYS A 1 22 ? -0.914 14.000 -6.984 1.00 0.00 22 LYS A O 3
ATOM 3329 N N . ASN A 1 23 ? 1.023 15.145 -6.919 1.00 0.00 23 ASN A N 3
ATOM 3330 C CA . ASN A 1 23 ? 1.852 13.980 -7.206 1.00 0.00 23 ASN A CA 3
ATOM 3331 C C . ASN A 1 23 ? 1.757 12.955 -6.080 1.00 0.00 23 ASN A C 3
ATOM 3332 O O . ASN A 1 23 ? 2.328 13.144 -5.005 1.00 0.00 23 ASN A O 3
ATOM 3343 N N . ILE A 1 24 ? 1.030 11.871 -6.332 1.00 0.00 24 ILE A N 3
ATOM 3344 C CA . ILE A 1 24 ? 0.856 10.818 -5.338 1.00 0.00 24 ILE A CA 3
ATOM 3345 C C . ILE A 1 24 ? 1.955 9.764 -5.456 1.00 0.00 24 ILE A C 3
ATOM 3346 O O . ILE A 1 24 ? 2.441 9.480 -6.552 1.00 0.00 24 ILE A O 3
ATOM 3362 N N . VAL A 1 25 ? 2.344 9.191 -4.322 1.00 0.00 25 VAL A N 3
ATOM 3363 C CA . VAL A 1 25 ? 3.392 8.176 -4.298 1.00 0.00 25 VAL A CA 3
ATOM 3364 C C . VAL A 1 25 ? 2.846 6.805 -3.878 1.00 0.00 25 VAL A C 3
ATOM 3365 O O . VAL A 1 25 ? 3.069 5.814 -4.575 1.00 0.00 25 VAL A O 3
ATOM 3378 N N . PRO A 1 26 ? 2.125 6.715 -2.737 1.00 0.00 26 PRO A N 3
ATOM 3379 C CA . PRO A 1 26 ? 1.568 5.441 -2.262 1.00 0.00 26 PRO A CA 3
ATOM 3380 C C . PRO A 1 26 ? 0.591 4.827 -3.261 1.00 0.00 26 PRO A C 3
ATOM 3381 O O . PRO A 1 26 ? -0.580 5.204 -3.314 1.00 0.00 26 PRO A O 3
ATOM 3392 N N . ASP A 1 27 ? 1.082 3.872 -4.047 1.00 0.00 27 ASP A N 3
ATOM 3393 C CA . ASP A 1 27 ? 0.260 3.198 -5.046 1.00 0.00 27 ASP A CA 3
ATOM 3394 C C . ASP A 1 27 ? -0.867 2.405 -4.389 1.00 0.00 27 ASP A C 3
ATOM 3395 O O . ASP A 1 27 ? -2.019 2.839 -4.387 1.00 0.00 27 ASP A O 3
ATOM 3404 N N . TYR A 1 28 ? -0.538 1.231 -3.850 1.00 0.00 28 TYR A N 3
ATOM 3405 C CA . TYR A 1 28 ? -1.548 0.391 -3.207 1.00 0.00 28 TYR A CA 3
ATOM 3406 C C . TYR A 1 28 ? -1.054 -0.149 -1.869 1.00 0.00 28 TYR A C 3
ATOM 3407 O O . TYR A 1 28 ? 0.134 -0.075 -1.557 1.00 0.00 28 TYR A O 3
ATOM 3425 N N . ARG A 1 29 ? -1.982 -0.673 -1.068 1.00 0.00 29 ARG A N 3
ATOM 3426 C CA . ARG A 1 29 ? -1.642 -1.216 0.242 1.00 0.00 29 ARG A CA 3
ATOM 3427 C C . ARG A 1 29 ? -2.320 -2.564 0.485 1.00 0.00 29 ARG A C 3
ATOM 3428 O O . ARG A 1 29 ? -3.512 -2.728 0.221 1.00 0.00 29 ARG A O 3
ATOM 3449 N N . LEU A 1 30 ? -1.554 -3.515 1.013 1.00 0.00 30 LEU A N 3
ATOM 3450 C CA . LEU A 1 30 ? -2.070 -4.845 1.324 1.00 0.00 30 LEU A CA 3
ATOM 3451 C C . LEU A 1 30 ? -1.786 -5.195 2.784 1.00 0.00 30 LEU A C 3
ATOM 3452 O O . LEU A 1 30 ? -0.872 -5.963 3.082 1.00 0.00 30 LEU A O 3
ATOM 3468 N N . ASP A 1 31 ? -2.571 -4.621 3.694 1.00 0.00 31 ASP A N 3
ATOM 3469 C CA . ASP A 1 31 ? -2.378 -4.849 5.124 1.00 0.00 31 ASP A CA 3
ATOM 3470 C C . ASP A 1 31 ? -3.419 -5.819 5.681 1.00 0.00 31 ASP A C 3
ATOM 3471 O O . ASP A 1 31 ? -4.295 -5.432 6.454 1.00 0.00 31 ASP A O 3
ATOM 3480 N N . MET A 1 32 ? -3.346 -7.073 5.239 1.00 0.00 32 MET A N 3
ATOM 3481 C CA . MET A 1 32 ? -4.269 -8.105 5.705 1.00 0.00 32 MET A CA 3
ATOM 3482 C C . MET A 1 32 ? -3.536 -9.420 5.994 1.00 0.00 32 MET A C 3
ATOM 3483 O O . MET A 1 32 ? -2.826 -9.547 6.994 1.00 0.00 32 MET A O 3
ATOM 3497 N N . VAL A 1 33 ? -3.720 -10.402 5.112 1.00 0.00 33 VAL A N 3
ATOM 3498 C CA . VAL A 1 33 ? -3.087 -11.704 5.268 1.00 0.00 33 VAL A CA 3
ATOM 3499 C C . VAL A 1 33 ? -2.472 -12.170 3.951 1.00 0.00 33 VAL A C 3
ATOM 3500 O O . VAL A 1 33 ? -3.031 -11.937 2.879 1.00 0.00 33 VAL A O 3
ATOM 3513 N N . GLY A 1 34 ? -1.316 -12.821 4.037 1.00 0.00 34 GLY A N 3
ATOM 3514 C CA . GLY A 1 34 ? -0.650 -13.306 2.842 1.00 0.00 34 GLY A CA 3
ATOM 3515 C C . GLY A 1 34 ? -1.489 -14.319 2.086 1.00 0.00 34 GLY A C 3
ATOM 3516 O O . GLY A 1 34 ? -1.273 -14.548 0.896 1.00 0.00 34 GLY A O 3
ATOM 3520 N N . GLU A 1 35 ? -2.451 -14.921 2.779 1.00 0.00 35 GLU A N 3
ATOM 3521 C CA . GLU A 1 35 ? -3.338 -15.904 2.167 1.00 0.00 35 GLU A CA 3
ATOM 3522 C C . GLU A 1 35 ? -4.104 -15.280 0.999 1.00 0.00 35 GLU A C 3
ATOM 3523 O O . GLU A 1 35 ? -4.452 -14.101 1.043 1.00 0.00 35 GLU A O 3
ATOM 3535 N N . PRO A 1 36 ? -4.364 -16.061 -0.069 1.00 0.00 36 PRO A N 3
ATOM 3536 C CA . PRO A 1 36 ? -5.089 -15.573 -1.249 1.00 0.00 36 PRO A CA 3
ATOM 3537 C C . PRO A 1 36 ? -6.431 -14.942 -0.885 1.00 0.00 36 PRO A C 3
ATOM 3538 O O . PRO A 1 36 ? -7.453 -15.625 -0.812 1.00 0.00 36 PRO A O 3
ATOM 3549 N N . CYS A 1 37 ? -6.416 -13.631 -0.664 1.00 0.00 37 CYS A N 3
ATOM 3550 C CA . CYS A 1 37 ? -7.624 -12.894 -0.312 1.00 0.00 37 CYS A CA 3
ATOM 3551 C C . CYS A 1 37 ? -8.340 -12.404 -1.573 1.00 0.00 37 CYS A C 3
ATOM 3552 O O . CYS A 1 37 ? -7.773 -12.447 -2.664 1.00 0.00 37 CYS A O 3
ATOM 3560 N N . PRO A 1 38 ? -9.603 -11.943 -1.448 1.00 0.00 38 PRO A N 3
ATOM 3561 C CA . PRO A 1 38 ? -10.380 -11.455 -2.596 1.00 0.00 38 PRO A CA 3
ATOM 3562 C C . PRO A 1 38 ? -9.598 -10.465 -3.457 1.00 0.00 38 PRO A C 3
ATOM 3563 O O . PRO A 1 38 ? -9.424 -10.678 -4.657 1.00 0.00 38 PRO A O 3
ATOM 3574 N N . TYR A 1 39 ? -9.131 -9.383 -2.840 1.00 0.00 39 TYR A N 3
ATOM 3575 C CA . TYR A 1 39 ? -8.369 -8.363 -3.555 1.00 0.00 39 TYR A CA 3
ATOM 3576 C C . TYR A 1 39 ? -6.991 -8.164 -2.922 1.00 0.00 39 TYR A C 3
ATOM 3577 O O . TYR A 1 39 ? -6.760 -7.184 -2.212 1.00 0.00 39 TYR A O 3
ATOM 3595 N N . PRO A 1 40 ? -6.054 -9.095 -3.178 1.00 0.00 40 PRO A N 3
ATOM 3596 C CA . PRO A 1 40 ? -4.702 -9.036 -2.632 1.00 0.00 40 PRO A CA 3
ATOM 3597 C C . PRO A 1 40 ? -3.726 -8.328 -3.571 1.00 0.00 40 PRO A C 3
ATOM 3598 O O . PRO A 1 40 ? -4.013 -7.241 -4.071 1.00 0.00 40 PRO A O 3
ATOM 3609 N N . ALA A 1 41 ? -2.589 -8.973 -3.839 1.00 0.00 41 ALA A N 3
ATOM 3610 C CA . ALA A 1 41 ? -1.573 -8.413 -4.728 1.00 0.00 41 ALA A CA 3
ATOM 3611 C C . ALA A 1 41 ? -2.129 -8.121 -6.117 1.00 0.00 41 ALA A C 3
ATOM 3612 O O . ALA A 1 41 ? -1.419 -7.595 -6.973 1.00 0.00 41 ALA A O 3
ATOM 3619 N N . VAL A 1 42 ? -3.389 -8.483 -6.349 1.00 0.00 42 VAL A N 3
ATOM 3620 C CA . VAL A 1 42 ? -4.026 -8.225 -7.634 1.00 0.00 42 VAL A CA 3
ATOM 3621 C C . VAL A 1 42 ? -3.832 -6.766 -8.029 1.00 0.00 42 VAL A C 3
ATOM 3622 O O . VAL A 1 42 ? -3.805 -6.423 -9.210 1.00 0.00 42 VAL A O 3
ATOM 3635 N N . ALA A 1 43 ? -3.696 -5.914 -7.016 1.00 0.00 43 ALA A N 3
ATOM 3636 C CA . ALA A 1 43 ? -3.457 -4.494 -7.234 1.00 0.00 43 ALA A CA 3
ATOM 3637 C C . ALA A 1 43 ? -2.028 -4.259 -7.708 1.00 0.00 43 ALA A C 3
ATOM 3638 O O . ALA A 1 43 ? -1.782 -3.439 -8.590 1.00 0.00 43 ALA A O 3
ATOM 3645 N N . THR A 1 44 ? -1.090 -4.992 -7.111 1.00 0.00 44 THR A N 3
ATOM 3646 C CA . THR A 1 44 ? 0.321 -4.884 -7.465 1.00 0.00 44 THR A CA 3
ATOM 3647 C C . THR A 1 44 ? 0.534 -5.140 -8.954 1.00 0.00 44 THR A C 3
ATOM 3648 O O . THR A 1 44 ? 1.132 -4.326 -9.658 1.00 0.00 44 THR A O 3
ATOM 3659 N N . LEU A 1 45 ? 0.044 -6.284 -9.424 1.00 0.00 45 LEU A N 3
ATOM 3660 C CA . LEU A 1 45 ? 0.188 -6.657 -10.826 1.00 0.00 45 LEU A CA 3
ATOM 3661 C C . LEU A 1 45 ? -0.502 -5.648 -11.737 1.00 0.00 45 LEU A C 3
ATOM 3662 O O . LEU A 1 45 ? 0.088 -5.173 -12.708 1.00 0.00 45 LEU A O 3
ATOM 3678 N N . GLU A 1 46 ? -1.752 -5.323 -11.421 1.00 0.00 46 GLU A N 3
ATOM 3679 C CA . GLU A 1 46 ? -2.513 -4.365 -12.215 1.00 0.00 46 GLU A CA 3
ATOM 3680 C C . GLU A 1 46 ? -1.887 -2.976 -12.128 1.00 0.00 46 GLU A C 3
ATOM 3681 O O . GLU A 1 46 ? -2.158 -2.106 -12.957 1.00 0.00 46 GLU A O 3
ATOM 3693 N N . ALA A 1 47 ? -1.054 -2.775 -11.113 1.00 0.00 47 ALA A N 3
ATOM 3694 C CA . ALA A 1 47 ? -0.369 -1.502 -10.922 1.00 0.00 47 ALA A CA 3
ATOM 3695 C C . ALA A 1 47 ? 0.736 -1.317 -11.956 1.00 0.00 47 ALA A C 3
ATOM 3696 O O . ALA A 1 47 ? 1.072 -0.191 -12.323 1.00 0.00 47 ALA A O 3
ATOM 3703 N N . MET A 1 48 ? 1.306 -2.432 -12.412 1.00 0.00 48 MET A N 3
ATOM 3704 C CA . MET A 1 48 ? 2.389 -2.396 -13.392 1.00 0.00 48 MET A CA 3
ATOM 3705 C C . MET A 1 48 ? 2.023 -1.529 -14.599 1.00 0.00 48 MET A C 3
ATOM 3706 O O . MET A 1 48 ? 2.754 -0.599 -14.933 1.00 0.00 48 MET A O 3
ATOM 3720 N N . PRO A 1 49 ? 0.885 -1.803 -15.272 1.00 0.00 49 PRO A N 3
ATOM 3721 C CA . PRO A 1 49 ? 0.453 -1.001 -16.421 1.00 0.00 49 PRO A CA 3
ATOM 3722 C C . PRO A 1 49 ? 0.011 0.396 -15.996 1.00 0.00 49 PRO A C 3
ATOM 3723 O O . PRO A 1 49 ? 0.255 1.379 -16.696 1.00 0.00 49 PRO A O 3
ATOM 3734 N N . GLN A 1 50 ? -0.636 0.471 -14.835 1.00 0.00 50 GLN A N 3
ATOM 3735 C CA . GLN A 1 50 ? -1.105 1.742 -14.293 1.00 0.00 50 GLN A CA 3
ATOM 3736 C C . GLN A 1 50 ? 0.057 2.585 -13.770 1.00 0.00 50 GLN A C 3
ATOM 3737 O O . GLN A 1 50 ? -0.154 3.641 -13.174 1.00 0.00 50 GLN A O 3
ATOM 3751 N N . LEU A 1 51 ? 1.282 2.107 -13.990 1.00 0.00 51 LEU A N 3
ATOM 3752 C CA . LEU A 1 51 ? 2.478 2.803 -13.531 1.00 0.00 51 LEU A CA 3
ATOM 3753 C C . LEU A 1 51 ? 2.450 4.283 -13.905 1.00 0.00 51 LEU A C 3
ATOM 3754 O O . LEU A 1 51 ? 1.709 4.697 -14.797 1.00 0.00 51 LEU A O 3
ATOM 3770 N N . LYS A 1 52 ? 3.280 5.069 -13.228 1.00 0.00 52 LYS A N 3
ATOM 3771 C CA . LYS A 1 52 ? 3.363 6.501 -13.489 1.00 0.00 52 LYS A CA 3
ATOM 3772 C C . LYS A 1 52 ? 4.818 6.942 -13.639 1.00 0.00 52 LYS A C 3
ATOM 3773 O O . LYS A 1 52 ? 5.396 6.841 -14.722 1.00 0.00 52 LYS A O 3
ATOM 3792 N N . LYS A 1 53 ? 5.405 7.431 -12.551 1.00 0.00 53 LYS A N 3
ATOM 3793 C CA . LYS A 1 53 ? 6.794 7.880 -12.565 1.00 0.00 53 LYS A CA 3
ATOM 3794 C C . LYS A 1 53 ? 7.506 7.479 -11.277 1.00 0.00 53 LYS A C 3
ATOM 3795 O O . LYS A 1 53 ? 8.733 7.519 -11.196 1.00 0.00 53 LYS A O 3
ATOM 3814 N N . GLY A 1 54 ? 6.723 7.093 -10.274 1.00 0.00 54 GLY A N 3
ATOM 3815 C CA . GLY A 1 54 ? 7.288 6.690 -8.999 1.00 0.00 54 GLY A CA 3
ATOM 3816 C C . GLY A 1 54 ? 6.219 6.316 -7.992 1.00 0.00 54 GLY A C 3
ATOM 3817 O O . GLY A 1 54 ? 5.707 7.175 -7.273 1.00 0.00 54 GLY A O 3
ATOM 3821 N N . GLU A 1 55 ? 5.875 5.033 -7.946 1.00 0.00 55 GLU A N 3
ATOM 3822 C CA . GLU A 1 55 ? 4.848 4.551 -7.029 1.00 0.00 55 GLU A CA 3
ATOM 3823 C C . GLU A 1 55 ? 5.463 3.928 -5.782 1.00 0.00 55 GLU A C 3
ATOM 3824 O O . GLU A 1 55 ? 6.680 3.941 -5.605 1.00 0.00 55 GLU A O 3
ATOM 3836 N N . ILE A 1 56 ? 4.604 3.398 -4.918 1.00 0.00 56 ILE A N 3
ATOM 3837 C CA . ILE A 1 56 ? 5.036 2.769 -3.674 1.00 0.00 56 ILE A CA 3
ATOM 3838 C C . ILE A 1 56 ? 3.946 1.833 -3.149 1.00 0.00 56 ILE A C 3
ATOM 3839 O O . ILE A 1 56 ? 2.768 2.003 -3.456 1.00 0.00 56 ILE A O 3
ATOM 3855 N N . LEU A 1 57 ? 4.339 0.834 -2.372 1.00 0.00 57 LEU A N 3
ATOM 3856 C CA . LEU A 1 57 ? 3.378 -0.101 -1.807 1.00 0.00 57 LEU A CA 3
ATOM 3857 C C . LEU A 1 57 ? 3.684 -0.389 -0.363 1.00 0.00 57 LEU A C 3
ATOM 3858 O O . LEU A 1 57 ? 4.830 -0.290 0.077 1.00 0.00 57 LEU A O 3
ATOM 3874 N N . GLU A 1 58 ? 2.662 -0.800 0.362 1.00 0.00 58 GLU A N 3
ATOM 3875 C CA . GLU A 1 58 ? 2.840 -1.186 1.737 1.00 0.00 58 GLU A CA 3
ATOM 3876 C C . GLU A 1 58 ? 1.990 -2.410 2.050 1.00 0.00 58 GLU A C 3
ATOM 3877 O O . GLU A 1 58 ? 0.766 -2.362 1.965 1.00 0.00 58 GLU A O 3
ATOM 3889 N N . VAL A 1 59 ? 2.651 -3.509 2.388 1.00 0.00 59 VAL A N 3
ATOM 3890 C CA . VAL A 1 59 ? 1.962 -4.763 2.660 1.00 0.00 59 VAL A CA 3
ATOM 3891 C C . VAL A 1 59 ? 2.190 -5.230 4.092 1.00 0.00 59 VAL A C 3
ATOM 3892 O O . VAL A 1 59 ? 3.301 -5.600 4.468 1.00 0.00 59 VAL A O 3
ATOM 3905 N N . VAL A 1 60 ? 1.123 -5.237 4.876 1.00 0.00 60 VAL A N 3
ATOM 3906 C CA . VAL A 1 60 ? 1.190 -5.705 6.252 1.00 0.00 60 VAL A CA 3
ATOM 3907 C C . VAL A 1 60 ? 0.269 -6.906 6.435 1.00 0.00 60 VAL A C 3
ATOM 3908 O O . VAL A 1 60 ? -0.928 -6.759 6.680 1.00 0.00 60 VAL A O 3
ATOM 3921 N N . SER A 1 61 ? 0.826 -8.093 6.255 1.00 0.00 61 SER A N 3
ATOM 3922 C CA . SER A 1 61 ? 0.046 -9.313 6.359 1.00 0.00 61 SER A CA 3
ATOM 3923 C C . SER A 1 61 ? 0.754 -10.352 7.215 1.00 0.00 61 SER A C 3
ATOM 3924 O O . SER A 1 61 ? 1.936 -10.217 7.527 1.00 0.00 61 SER A O 3
ATOM 3932 N N . ASP A 1 62 ? 0.024 -11.403 7.562 1.00 0.00 62 ASP A N 3
ATOM 3933 C CA . ASP A 1 62 ? 0.577 -12.484 8.369 1.00 0.00 62 ASP A CA 3
ATOM 3934 C C . ASP A 1 62 ? 0.553 -13.794 7.589 1.00 0.00 62 ASP A C 3
ATOM 3935 O O . ASP A 1 62 ? -0.510 -14.265 7.183 1.00 0.00 62 ASP A O 3
ATOM 3944 N N . CYS A 1 63 ? 1.732 -14.359 7.355 1.00 0.00 63 CYS A N 3
ATOM 3945 C CA . CYS A 1 63 ? 1.848 -15.605 6.607 1.00 0.00 63 CYS A CA 3
ATOM 3946 C C . CYS A 1 63 ? 2.859 -16.544 7.263 1.00 0.00 63 CYS A C 3
ATOM 3947 O O . CYS A 1 63 ? 4.031 -16.197 7.412 1.00 0.00 63 CYS A O 3
ATOM 3955 N N . PRO A 1 64 ? 2.419 -17.752 7.664 1.00 0.00 64 PRO A N 3
ATOM 3956 C CA . PRO A 1 64 ? 3.297 -18.739 8.305 1.00 0.00 64 PRO A CA 3
ATOM 3957 C C . PRO A 1 64 ? 4.490 -19.104 7.426 1.00 0.00 64 PRO A C 3
ATOM 3958 O O . PRO A 1 64 ? 5.537 -19.515 7.926 1.00 0.00 64 PRO A O 3
ATOM 3969 N N . GLN A 1 65 ? 4.323 -18.950 6.116 1.00 0.00 65 GLN A N 3
ATOM 3970 C CA . GLN A 1 65 ? 5.386 -19.261 5.168 1.00 0.00 65 GLN A CA 3
ATOM 3971 C C . GLN A 1 65 ? 6.292 -18.054 4.951 1.00 0.00 65 GLN A C 3
ATOM 3972 O O . GLN A 1 65 ? 5.936 -16.927 5.294 1.00 0.00 65 GLN A O 3
ATOM 3986 N N . SER A 1 66 ? 7.466 -18.300 4.378 1.00 0.00 66 SER A N 3
ATOM 3987 C CA . SER A 1 66 ? 8.427 -17.235 4.113 1.00 0.00 66 SER A CA 3
ATOM 3988 C C . SER A 1 66 ? 8.221 -16.647 2.722 1.00 0.00 66 SER A C 3
ATOM 3989 O O . SER A 1 66 ? 8.619 -15.514 2.450 1.00 0.00 66 SER A O 3
ATOM 3997 N N . ILE A 1 67 ? 7.604 -17.431 1.845 1.00 0.00 67 ILE A N 3
ATOM 3998 C CA . ILE A 1 67 ? 7.349 -17.001 0.476 1.00 0.00 67 ILE A CA 3
ATOM 3999 C C . ILE A 1 67 ? 6.535 -15.711 0.441 1.00 0.00 67 ILE A C 3
ATOM 4000 O O . ILE A 1 67 ? 5.403 -15.664 0.925 1.00 0.00 67 ILE A O 3
ATOM 4016 N N . ASN A 1 68 ? 7.120 -14.666 -0.135 1.00 0.00 68 ASN A N 3
ATOM 4017 C CA . ASN A 1 68 ? 6.451 -13.373 -0.243 1.00 0.00 68 ASN A CA 3
ATOM 4018 C C . ASN A 1 68 ? 5.331 -13.433 -1.276 1.00 0.00 68 ASN A C 3
ATOM 4019 O O . ASN A 1 68 ? 5.574 -13.698 -2.452 1.00 0.00 68 ASN A O 3
ATOM 4030 N N . ASN A 1 69 ? 4.101 -13.202 -0.825 1.00 0.00 69 ASN A N 3
ATOM 4031 C CA . ASN A 1 69 ? 2.939 -13.252 -1.706 1.00 0.00 69 ASN A CA 3
ATOM 4032 C C . ASN A 1 69 ? 2.887 -12.049 -2.644 1.00 0.00 69 ASN A C 3
ATOM 4033 O O . ASN A 1 69 ? 3.169 -12.170 -3.838 1.00 0.00 69 ASN A O 3
ATOM 4044 N N . ILE A 1 70 ? 2.497 -10.897 -2.102 1.00 0.00 70 ILE A N 3
ATOM 4045 C CA . ILE A 1 70 ? 2.366 -9.678 -2.899 1.00 0.00 70 ILE A CA 3
ATOM 4046 C C . ILE A 1 70 ? 3.603 -9.425 -3.771 1.00 0.00 70 ILE A C 3
ATOM 4047 O O . ILE A 1 70 ? 3.477 -9.229 -4.981 1.00 0.00 70 ILE A O 3
ATOM 4063 N N . PRO A 1 71 ? 4.820 -9.442 -3.186 1.00 0.00 71 PRO A N 3
ATOM 4064 C CA . PRO A 1 71 ? 6.057 -9.202 -3.943 1.00 0.00 71 PRO A CA 3
ATOM 4065 C C . PRO A 1 71 ? 6.238 -10.173 -5.105 1.00 0.00 71 PRO A C 3
ATOM 4066 O O . PRO A 1 71 ? 6.743 -9.798 -6.160 1.00 0.00 71 PRO A O 3
ATOM 4077 N N . LEU A 1 72 ? 5.839 -11.426 -4.901 1.00 0.00 72 LEU A N 3
ATOM 4078 C CA . LEU A 1 72 ? 5.968 -12.446 -5.938 1.00 0.00 72 LEU A CA 3
ATOM 4079 C C . LEU A 1 72 ? 5.241 -12.023 -7.210 1.00 0.00 72 LEU A C 3
ATOM 4080 O O . LEU A 1 72 ? 5.667 -12.346 -8.319 1.00 0.00 72 LEU A O 3
ATOM 4096 N N . ASP A 1 73 ? 4.139 -11.301 -7.038 1.00 0.00 73 ASP A N 3
ATOM 4097 C CA . ASP A 1 73 ? 3.345 -10.834 -8.169 1.00 0.00 73 ASP A CA 3
ATOM 4098 C C . ASP A 1 73 ? 4.115 -9.806 -8.991 1.00 0.00 73 ASP A C 3
ATOM 4099 O O . ASP A 1 73 ? 4.343 -9.999 -10.186 1.00 0.00 73 ASP A O 3
ATOM 4108 N N . ALA A 1 74 ? 4.512 -8.714 -8.345 1.00 0.00 74 ALA A N 3
ATOM 4109 C CA . ALA A 1 74 ? 5.254 -7.654 -9.018 1.00 0.00 74 ALA A CA 3
ATOM 4110 C C . ALA A 1 74 ? 6.580 -8.171 -9.566 1.00 0.00 74 ALA A C 3
ATOM 4111 O O . ALA A 1 74 ? 7.035 -7.742 -10.625 1.00 0.00 74 ALA A O 3
ATOM 4118 N N . ARG A 1 75 ? 7.191 -9.100 -8.838 1.00 0.00 75 ARG A N 3
ATOM 4119 C CA . ARG A 1 75 ? 8.462 -9.683 -9.253 1.00 0.00 75 ARG A CA 3
ATOM 4120 C C . ARG A 1 75 ? 8.294 -10.494 -10.533 1.00 0.00 75 ARG A C 3
ATOM 4121 O O . ARG A 1 75 ? 9.184 -10.516 -11.385 1.00 0.00 75 ARG A O 3
ATOM 4142 N N . ASN A 1 76 ? 7.152 -11.163 -10.658 1.00 0.00 76 ASN A N 3
ATOM 4143 C CA . ASN A 1 76 ? 6.865 -11.973 -11.836 1.00 0.00 76 ASN A CA 3
ATOM 4144 C C . ASN A 1 76 ? 6.972 -11.139 -13.108 1.00 0.00 76 ASN A C 3
ATOM 4145 O O . ASN A 1 76 ? 7.799 -11.418 -13.976 1.00 0.00 76 ASN A O 3
ATOM 4156 N N . HIS A 1 77 ? 6.141 -10.105 -13.205 1.00 0.00 77 HIS A N 3
ATOM 4157 C CA . HIS A 1 77 ? 6.158 -9.219 -14.362 1.00 0.00 77 HIS A CA 3
ATOM 4158 C C . HIS A 1 77 ? 7.447 -8.406 -14.394 1.00 0.00 77 HIS A C 3
ATOM 4159 O O . HIS A 1 77 ? 8.227 -8.496 -15.341 1.00 0.00 77 HIS A O 3
ATOM 4173 N N . GLY A 1 78 ? 7.671 -7.622 -13.342 1.00 0.00 78 GLY A N 3
ATOM 4174 C CA . GLY A 1 78 ? 8.878 -6.823 -13.257 1.00 0.00 78 GLY A CA 3
ATOM 4175 C C . GLY A 1 78 ? 8.602 -5.361 -12.964 1.00 0.00 78 GLY A C 3
ATOM 4176 O O . GLY A 1 78 ? 8.480 -4.550 -13.882 1.00 0.00 78 GLY A O 3
ATOM 4180 N N . TYR A 1 79 ? 8.520 -5.020 -11.680 1.00 0.00 79 TYR A N 3
ATOM 4181 C CA . TYR A 1 79 ? 8.283 -3.641 -11.269 1.00 0.00 79 TYR A CA 3
ATOM 4182 C C . TYR A 1 79 ? 9.607 -2.891 -11.138 1.00 0.00 79 TYR A C 3
ATOM 4183 O O . TYR A 1 79 ? 10.583 -3.219 -11.813 1.00 0.00 79 TYR A O 3
ATOM 4201 N N . THR A 1 80 ? 9.640 -1.885 -10.267 1.00 0.00 80 THR A N 3
ATOM 4202 C CA . THR A 1 80 ? 10.850 -1.098 -10.060 1.00 0.00 80 THR A CA 3
ATOM 4203 C C . THR A 1 80 ? 11.674 -1.655 -8.904 1.00 0.00 80 THR A C 3
ATOM 4204 O O . THR A 1 80 ? 12.703 -2.298 -9.117 1.00 0.00 80 THR A O 3
ATOM 4215 N N . VAL A 1 81 ? 11.218 -1.405 -7.679 1.00 0.00 81 VAL A N 3
ATOM 4216 C CA . VAL A 1 81 ? 11.917 -1.883 -6.492 1.00 0.00 81 VAL A CA 3
ATOM 4217 C C . VAL A 1 81 ? 11.022 -2.797 -5.660 1.00 0.00 81 VAL A C 3
ATOM 4218 O O . VAL A 1 81 ? 9.939 -2.403 -5.236 1.00 0.00 81 VAL A O 3
ATOM 4231 N N . LEU A 1 82 ? 11.494 -4.015 -5.426 1.00 0.00 82 LEU A N 3
ATOM 4232 C CA . LEU A 1 82 ? 10.750 -5.001 -4.650 1.00 0.00 82 LEU A CA 3
ATOM 4233 C C . LEU A 1 82 ? 11.578 -5.496 -3.466 1.00 0.00 82 LEU A C 3
ATOM 4234 O O . LEU A 1 82 ? 12.517 -6.274 -3.636 1.00 0.00 82 LEU A O 3
ATOM 4250 N N . ASP A 1 83 ? 11.227 -5.036 -2.268 1.00 0.00 83 ASP A N 3
ATOM 4251 C CA . ASP A 1 83 ? 11.942 -5.433 -1.057 1.00 0.00 83 ASP A CA 3
ATOM 4252 C C . ASP A 1 83 ? 10.966 -5.799 0.056 1.00 0.00 83 ASP A C 3
ATOM 4253 O O . ASP A 1 83 ? 9.810 -5.377 0.041 1.00 0.00 83 ASP A O 3
ATOM 4262 N N . ILE A 1 84 ? 11.433 -6.592 1.017 1.00 0.00 84 ILE A N 3
ATOM 4263 C CA . ILE A 1 84 ? 10.592 -7.015 2.133 1.00 0.00 84 ILE A CA 3
ATOM 4264 C C . ILE A 1 84 ? 11.364 -7.016 3.449 1.00 0.00 84 ILE A C 3
ATOM 4265 O O . ILE A 1 84 ? 12.555 -6.706 3.485 1.00 0.00 84 ILE A O 3
ATOM 4281 N N . GLN A 1 85 ? 10.671 -7.375 4.526 1.00 0.00 85 GLN A N 3
ATOM 4282 C CA . GLN A 1 85 ? 11.277 -7.442 5.850 1.00 0.00 85 GLN A CA 3
ATOM 4283 C C . GLN A 1 85 ? 10.526 -8.436 6.728 1.00 0.00 85 GLN A C 3
ATOM 4284 O O . GLN A 1 85 ? 9.427 -8.871 6.383 1.00 0.00 85 GLN A O 3
ATOM 4298 N N . GLN A 1 86 ? 11.120 -8.798 7.859 1.00 0.00 86 GLN A N 3
ATOM 4299 C CA . GLN A 1 86 ? 10.498 -9.749 8.774 1.00 0.00 86 GLN A CA 3
ATOM 4300 C C . GLN A 1 86 ? 10.399 -9.175 10.183 1.00 0.00 86 GLN A C 3
ATOM 4301 O O . GLN A 1 86 ? 11.399 -8.748 10.762 1.00 0.00 86 GLN A O 3
ATOM 4315 N N . ASP A 1 87 ? 9.186 -9.166 10.727 1.00 0.00 87 ASP A N 3
ATOM 4316 C CA . ASP A 1 87 ? 8.952 -8.660 12.072 1.00 0.00 87 ASP A CA 3
ATOM 4317 C C . ASP A 1 87 ? 7.942 -9.538 12.801 1.00 0.00 87 ASP A C 3
ATOM 4318 O O . ASP A 1 87 ? 6.750 -9.228 12.842 1.00 0.00 87 ASP A O 3
ATOM 4327 N N . GLY A 1 88 ? 8.427 -10.645 13.358 1.00 0.00 88 GLY A N 3
ATOM 4328 C CA . GLY A 1 88 ? 7.558 -11.573 14.060 1.00 0.00 88 GLY A CA 3
ATOM 4329 C C . GLY A 1 88 ? 6.656 -10.889 15.073 1.00 0.00 88 GLY A C 3
ATOM 4330 O O . GLY A 1 88 ? 7.055 -9.902 15.691 1.00 0.00 88 GLY A O 3
ATOM 4334 N N . PRO A 1 89 ? 5.420 -11.389 15.263 1.00 0.00 89 PRO A N 3
ATOM 4335 C CA . PRO A 1 89 ? 4.907 -12.565 14.562 1.00 0.00 89 PRO A CA 3
ATOM 4336 C C . PRO A 1 89 ? 4.188 -12.208 13.262 1.00 0.00 89 PRO A C 3
ATOM 4337 O O . PRO A 1 89 ? 3.121 -12.745 12.966 1.00 0.00 89 PRO A O 3
ATOM 4348 N N . THR A 1 90 ? 4.774 -11.293 12.495 1.00 0.00 90 THR A N 3
ATOM 4349 C CA . THR A 1 90 ? 4.183 -10.858 11.233 1.00 0.00 90 THR A CA 3
ATOM 4350 C C . THR A 1 90 ? 5.262 -10.607 10.186 1.00 0.00 90 THR A C 3
ATOM 4351 O O . THR A 1 90 ? 6.436 -10.900 10.408 1.00 0.00 90 THR A O 3
ATOM 4362 N N . ILE A 1 91 ? 4.854 -10.054 9.049 1.00 0.00 91 ILE A N 3
ATOM 4363 C CA . ILE A 1 91 ? 5.785 -9.759 7.967 1.00 0.00 91 ILE A CA 3
ATOM 4364 C C . ILE A 1 91 ? 5.322 -8.544 7.168 1.00 0.00 91 ILE A C 3
ATOM 4365 O O . ILE A 1 91 ? 4.125 -8.344 6.958 1.00 0.00 91 ILE A O 3
ATOM 4381 N N . ARG A 1 92 ? 6.280 -7.726 6.740 1.00 0.00 92 ARG A N 3
ATOM 4382 C CA . ARG A 1 92 ? 5.975 -6.511 5.996 1.00 0.00 92 ARG A CA 3
ATOM 4383 C C . ARG A 1 92 ? 6.700 -6.491 4.650 1.00 0.00 92 ARG A C 3
ATOM 4384 O O . ARG A 1 92 ? 7.900 -6.750 4.573 1.00 0.00 92 ARG A O 3
ATOM 4405 N N . TYR A 1 93 ? 5.959 -6.157 3.596 1.00 0.00 93 TYR A N 3
ATOM 4406 C CA . TYR A 1 93 ? 6.514 -6.072 2.249 1.00 0.00 93 TYR A CA 3
ATOM 4407 C C . TYR A 1 93 ? 6.257 -4.682 1.672 1.00 0.00 93 TYR A C 3
ATOM 4408 O O . TYR A 1 93 ? 5.256 -4.053 1.999 1.00 0.00 93 TYR A O 3
ATOM 4426 N N . LEU A 1 94 ? 7.161 -4.192 0.829 1.00 0.00 94 LEU A N 3
ATOM 4427 C CA . LEU A 1 94 ? 6.990 -2.867 0.235 1.00 0.00 94 LEU A CA 3
ATOM 4428 C C . LEU A 1 94 ? 7.731 -2.737 -1.091 1.00 0.00 94 LEU A C 3
ATOM 4429 O O . LEU A 1 94 ? 8.753 -3.386 -1.313 1.00 0.00 94 LEU A O 3
ATOM 4445 N N . ILE A 1 95 ? 7.211 -1.876 -1.962 1.00 0.00 95 ILE A N 3
ATOM 4446 C CA . ILE A 1 95 ? 7.831 -1.615 -3.258 1.00 0.00 95 ILE A CA 3
ATOM 4447 C C . ILE A 1 95 ? 7.839 -0.115 -3.547 1.00 0.00 95 ILE A C 3
ATOM 4448 O O . ILE A 1 95 ? 7.063 0.638 -2.963 1.00 0.00 95 ILE A O 3
ATOM 4464 N N . GLN A 1 96 ? 8.731 0.318 -4.433 1.00 0.00 96 GLN A N 3
ATOM 4465 C CA . GLN A 1 96 ? 8.832 1.733 -4.777 1.00 0.00 96 GLN A CA 3
ATOM 4466 C C . GLN A 1 96 ? 9.407 1.923 -6.177 1.00 0.00 96 GLN A C 3
ATOM 4467 O O . GLN A 1 96 ? 10.163 1.084 -6.667 1.00 0.00 96 GLN A O 3
ATOM 4481 N N . LYS A 1 97 ? 9.059 3.040 -6.810 1.00 0.00 97 LYS A N 3
ATOM 4482 C CA . LYS A 1 97 ? 9.556 3.351 -8.145 1.00 0.00 97 LYS A CA 3
ATOM 4483 C C . LYS A 1 97 ? 10.257 4.707 -8.160 1.00 0.00 97 LYS A C 3
ATOM 4484 O O . LYS A 1 97 ? 11.267 4.841 -8.881 1.00 0.00 97 LYS A O 3
ATOM 4504 N N . MET A 1 1 ? -31.384 17.529 -23.873 1.00 0.00 1 MET A N 4
ATOM 4505 C CA . MET A 1 1 ? -30.014 17.793 -23.363 1.00 0.00 1 MET A CA 4
ATOM 4506 C C . MET A 1 1 ? -29.688 16.908 -22.164 1.00 0.00 1 MET A C 4
ATOM 4507 O O . MET A 1 1 ? -28.880 15.985 -22.262 1.00 0.00 1 MET A O 4
ATOM 4523 N N . GLY A 1 2 ? -30.321 17.200 -21.031 1.00 0.00 2 GLY A N 4
ATOM 4524 C CA . GLY A 1 2 ? -30.083 16.424 -19.827 1.00 0.00 2 GLY A CA 4
ATOM 4525 C C . GLY A 1 2 ? -31.362 15.876 -19.226 1.00 0.00 2 GLY A C 4
ATOM 4526 O O . GLY A 1 2 ? -32.178 15.279 -19.927 1.00 0.00 2 GLY A O 4
ATOM 4530 N N . SER A 1 3 ? -31.533 16.079 -17.923 1.00 0.00 3 SER A N 4
ATOM 4531 C CA . SER A 1 3 ? -32.720 15.599 -17.224 1.00 0.00 3 SER A CA 4
ATOM 4532 C C . SER A 1 3 ? -33.728 16.725 -17.025 1.00 0.00 3 SER A C 4
ATOM 4533 O O . SER A 1 3 ? -33.481 17.868 -17.408 1.00 0.00 3 SER A O 4
ATOM 4541 N N . SER A 1 4 ? -34.864 16.393 -16.419 1.00 0.00 4 SER A N 4
ATOM 4542 C CA . SER A 1 4 ? -35.913 17.375 -16.169 1.00 0.00 4 SER A CA 4
ATOM 4543 C C . SER A 1 4 ? -36.079 17.627 -14.673 1.00 0.00 4 SER A C 4
ATOM 4544 O O . SER A 1 4 ? -35.649 18.658 -14.156 1.00 0.00 4 SER A O 4
ATOM 4552 N N . HIS A 1 5 ? -36.707 16.678 -13.984 1.00 0.00 5 HIS A N 4
ATOM 4553 C CA . HIS A 1 5 ? -36.932 16.798 -12.548 1.00 0.00 5 HIS A CA 4
ATOM 4554 C C . HIS A 1 5 ? -36.161 15.728 -11.783 1.00 0.00 5 HIS A C 4
ATOM 4555 O O . HIS A 1 5 ? -35.411 16.034 -10.856 1.00 0.00 5 HIS A O 4
ATOM 4569 N N . HIS A 1 6 ? -36.352 14.473 -12.177 1.00 0.00 6 HIS A N 4
ATOM 4570 C CA . HIS A 1 6 ? -35.673 13.357 -11.529 1.00 0.00 6 HIS A CA 4
ATOM 4571 C C . HIS A 1 6 ? -34.206 13.299 -11.942 1.00 0.00 6 HIS A C 4
ATOM 4572 O O . HIS A 1 6 ? -33.843 13.723 -13.039 1.00 0.00 6 HIS A O 4
ATOM 4586 N N . HIS A 1 7 ? -33.367 12.775 -11.053 1.00 0.00 7 HIS A N 4
ATOM 4587 C CA . HIS A 1 7 ? -31.938 12.659 -11.325 1.00 0.00 7 HIS A CA 4
ATOM 4588 C C . HIS A 1 7 ? -31.527 11.197 -11.458 1.00 0.00 7 HIS A C 4
ATOM 4589 O O . HIS A 1 7 ? -31.913 10.358 -10.643 1.00 0.00 7 HIS A O 4
ATOM 4603 N N . HIS A 1 8 ? -30.746 10.897 -12.491 1.00 0.00 8 HIS A N 4
ATOM 4604 C CA . HIS A 1 8 ? -30.287 9.534 -12.733 1.00 0.00 8 HIS A CA 4
ATOM 4605 C C . HIS A 1 8 ? -28.850 9.347 -12.257 1.00 0.00 8 HIS A C 4
ATOM 4606 O O . HIS A 1 8 ? -28.311 8.241 -12.300 1.00 0.00 8 HIS A O 4
ATOM 4620 N N . HIS A 1 9 ? -28.235 10.436 -11.804 1.00 0.00 9 HIS A N 4
ATOM 4621 C CA . HIS A 1 9 ? -26.860 10.391 -11.320 1.00 0.00 9 HIS A CA 4
ATOM 4622 C C . HIS A 1 9 ? -26.731 9.449 -10.128 1.00 0.00 9 HIS A C 4
ATOM 4623 O O . HIS A 1 9 ? -27.494 9.542 -9.166 1.00 0.00 9 HIS A O 4
ATOM 4637 N N . HIS A 1 10 ? -25.763 8.542 -10.201 1.00 0.00 10 HIS A N 4
ATOM 4638 C CA . HIS A 1 10 ? -25.532 7.582 -9.128 1.00 0.00 10 HIS A CA 4
ATOM 4639 C C . HIS A 1 10 ? -24.074 7.608 -8.679 1.00 0.00 10 HIS A C 4
ATOM 4640 O O . HIS A 1 10 ? -23.277 8.404 -9.174 1.00 0.00 10 HIS A O 4
ATOM 4654 N N . SER A 1 11 ? -23.734 6.732 -7.739 1.00 0.00 11 SER A N 4
ATOM 4655 C CA . SER A 1 11 ? -22.372 6.655 -7.223 1.00 0.00 11 SER A CA 4
ATOM 4656 C C . SER A 1 11 ? -21.843 5.226 -7.295 1.00 0.00 11 SER A C 4
ATOM 4657 O O . SER A 1 11 ? -22.606 4.280 -7.489 1.00 0.00 11 SER A O 4
ATOM 4665 N N . SER A 1 12 ? -20.531 5.078 -7.136 1.00 0.00 12 SER A N 4
ATOM 4666 C CA . SER A 1 12 ? -19.899 3.765 -7.183 1.00 0.00 12 SER A CA 4
ATOM 4667 C C . SER A 1 12 ? -19.264 3.418 -5.840 1.00 0.00 12 SER A C 4
ATOM 4668 O O . SER A 1 12 ? -19.830 2.660 -5.053 1.00 0.00 12 SER A O 4
ATOM 4676 N N . GLY A 1 13 ? -18.085 3.979 -5.585 1.00 0.00 13 GLY A N 4
ATOM 4677 C CA . GLY A 1 13 ? -17.392 3.718 -4.337 1.00 0.00 13 GLY A CA 4
ATOM 4678 C C . GLY A 1 13 ? -17.554 4.845 -3.337 1.00 0.00 13 GLY A C 4
ATOM 4679 O O . GLY A 1 13 ? -18.670 5.166 -2.928 1.00 0.00 13 GLY A O 4
ATOM 4683 N N . LEU A 1 14 ? -16.437 5.448 -2.942 1.00 0.00 14 LEU A N 4
ATOM 4684 C CA . LEU A 1 14 ? -16.459 6.549 -1.986 1.00 0.00 14 LEU A CA 4
ATOM 4685 C C . LEU A 1 14 ? -16.082 7.863 -2.661 1.00 0.00 14 LEU A C 4
ATOM 4686 O O . LEU A 1 14 ? -14.925 8.284 -2.625 1.00 0.00 14 LEU A O 4
ATOM 4702 N N . VAL A 1 15 ? -17.067 8.507 -3.280 1.00 0.00 15 VAL A N 4
ATOM 4703 C CA . VAL A 1 15 ? -16.844 9.772 -3.970 1.00 0.00 15 VAL A CA 4
ATOM 4704 C C . VAL A 1 15 ? -17.874 10.819 -3.545 1.00 0.00 15 VAL A C 4
ATOM 4705 O O . VAL A 1 15 ? -18.983 10.474 -3.138 1.00 0.00 15 VAL A O 4
ATOM 4718 N N . PRO A 1 16 ? -17.525 12.118 -3.633 1.00 0.00 16 PRO A N 4
ATOM 4719 C CA . PRO A 1 16 ? -16.217 12.576 -4.116 1.00 0.00 16 PRO A CA 4
ATOM 4720 C C . PRO A 1 16 ? -15.143 12.514 -3.036 1.00 0.00 16 PRO A C 4
ATOM 4721 O O . PRO A 1 16 ? -15.305 11.834 -2.023 1.00 0.00 16 PRO A O 4
ATOM 4732 N N . ARG A 1 17 ? -14.046 13.233 -3.259 1.00 0.00 17 ARG A N 4
ATOM 4733 C CA . ARG A 1 17 ? -12.944 13.266 -2.306 1.00 0.00 17 ARG A CA 4
ATOM 4734 C C . ARG A 1 17 ? -12.619 14.700 -1.903 1.00 0.00 17 ARG A C 4
ATOM 4735 O O . ARG A 1 17 ? -12.206 15.510 -2.734 1.00 0.00 17 ARG A O 4
ATOM 4756 N N . GLY A 1 18 ? -12.810 15.009 -0.624 1.00 0.00 18 GLY A N 4
ATOM 4757 C CA . GLY A 1 18 ? -12.535 16.347 -0.133 1.00 0.00 18 GLY A CA 4
ATOM 4758 C C . GLY A 1 18 ? -11.124 16.489 0.404 1.00 0.00 18 GLY A C 4
ATOM 4759 O O . GLY A 1 18 ? -10.843 17.388 1.198 1.00 0.00 18 GLY A O 4
ATOM 4763 N N . SER A 1 19 ? -10.235 15.601 -0.030 1.00 0.00 19 SER A N 4
ATOM 4764 C CA . SER A 1 19 ? -8.846 15.629 0.415 1.00 0.00 19 SER A CA 4
ATOM 4765 C C . SER A 1 19 ? -8.062 16.714 -0.317 1.00 0.00 19 SER A C 4
ATOM 4766 O O . SER A 1 19 ? -8.384 17.068 -1.451 1.00 0.00 19 SER A O 4
ATOM 4774 N N . HIS A 1 20 ? -7.031 17.236 0.342 1.00 0.00 20 HIS A N 4
ATOM 4775 C CA . HIS A 1 20 ? -6.202 18.283 -0.244 1.00 0.00 20 HIS A CA 4
ATOM 4776 C C . HIS A 1 20 ? -4.965 17.691 -0.910 1.00 0.00 20 HIS A C 4
ATOM 4777 O O . HIS A 1 20 ? -4.139 18.417 -1.466 1.00 0.00 20 HIS A O 4
ATOM 4791 N N . MET A 1 21 ? -4.844 16.369 -0.853 1.00 0.00 21 MET A N 4
ATOM 4792 C CA . MET A 1 21 ? -3.709 15.676 -1.450 1.00 0.00 21 MET A CA 4
ATOM 4793 C C . MET A 1 21 ? -4.162 14.411 -2.170 1.00 0.00 21 MET A C 4
ATOM 4794 O O . MET A 1 21 ? -5.166 13.801 -1.801 1.00 0.00 21 MET A O 4
ATOM 4808 N N . LYS A 1 22 ? -3.416 14.021 -3.200 1.00 0.00 22 LYS A N 4
ATOM 4809 C CA . LYS A 1 22 ? -3.741 12.826 -3.968 1.00 0.00 22 LYS A CA 4
ATOM 4810 C C . LYS A 1 22 ? -2.649 11.773 -3.824 1.00 0.00 22 LYS A C 4
ATOM 4811 O O . LYS A 1 22 ? -1.609 12.022 -3.212 1.00 0.00 22 LYS A O 4
ATOM 4830 N N . ASN A 1 23 ? -2.890 10.595 -4.391 1.00 0.00 23 ASN A N 4
ATOM 4831 C CA . ASN A 1 23 ? -1.929 9.502 -4.324 1.00 0.00 23 ASN A CA 4
ATOM 4832 C C . ASN A 1 23 ? -0.833 9.673 -5.372 1.00 0.00 23 ASN A C 4
ATOM 4833 O O . ASN A 1 23 ? -1.041 9.398 -6.553 1.00 0.00 23 ASN A O 4
ATOM 4844 N N . ILE A 1 24 ? 0.335 10.131 -4.930 1.00 0.00 24 ILE A N 4
ATOM 4845 C CA . ILE A 1 24 ? 1.467 10.338 -5.827 1.00 0.00 24 ILE A CA 4
ATOM 4846 C C . ILE A 1 24 ? 2.310 9.073 -5.942 1.00 0.00 24 ILE A C 4
ATOM 4847 O O . ILE A 1 24 ? 2.292 8.395 -6.969 1.00 0.00 24 ILE A O 4
ATOM 4863 N N . VAL A 1 25 ? 3.042 8.756 -4.878 1.00 0.00 25 VAL A N 4
ATOM 4864 C CA . VAL A 1 25 ? 3.883 7.562 -4.855 1.00 0.00 25 VAL A CA 4
ATOM 4865 C C . VAL A 1 25 ? 3.140 6.372 -4.245 1.00 0.00 25 VAL A C 4
ATOM 4866 O O . VAL A 1 25 ? 3.080 5.305 -4.855 1.00 0.00 25 VAL A O 4
ATOM 4879 N N . PRO A 1 26 ? 2.548 6.528 -3.038 1.00 0.00 26 PRO A N 4
ATOM 4880 C CA . PRO A 1 26 ? 1.806 5.442 -2.382 1.00 0.00 26 PRO A CA 4
ATOM 4881 C C . PRO A 1 26 ? 0.715 4.867 -3.280 1.00 0.00 26 PRO A C 4
ATOM 4882 O O . PRO A 1 26 ? -0.405 5.377 -3.318 1.00 0.00 26 PRO A O 4
ATOM 4893 N N . ASP A 1 27 ? 1.054 3.806 -4.006 1.00 0.00 27 ASP A N 4
ATOM 4894 C CA . ASP A 1 27 ? 0.115 3.172 -4.922 1.00 0.00 27 ASP A CA 4
ATOM 4895 C C . ASP A 1 27 ? -0.959 2.396 -4.168 1.00 0.00 27 ASP A C 4
ATOM 4896 O O . ASP A 1 27 ? -2.100 2.848 -4.066 1.00 0.00 27 ASP A O 4
ATOM 4905 N N . TYR A 1 28 ? -0.606 1.213 -3.666 1.00 0.00 28 TYR A N 4
ATOM 4906 C CA . TYR A 1 28 ? -1.575 0.384 -2.952 1.00 0.00 28 TYR A CA 4
ATOM 4907 C C . TYR A 1 28 ? -0.994 -0.184 -1.662 1.00 0.00 28 TYR A C 4
ATOM 4908 O O . TYR A 1 28 ? 0.221 -0.196 -1.466 1.00 0.00 28 TYR A O 4
ATOM 4926 N N . ARG A 1 29 ? -1.878 -0.630 -0.771 1.00 0.00 29 ARG A N 4
ATOM 4927 C CA . ARG A 1 29 ? -1.459 -1.206 0.502 1.00 0.00 29 ARG A CA 4
ATOM 4928 C C . ARG A 1 29 ? -2.233 -2.486 0.815 1.00 0.00 29 ARG A C 4
ATOM 4929 O O . ARG A 1 29 ? -3.464 -2.495 0.810 1.00 0.00 29 ARG A O 4
ATOM 4950 N N . LEU A 1 30 ? -1.503 -3.559 1.110 1.00 0.00 30 LEU A N 4
ATOM 4951 C CA . LEU A 1 30 ? -2.115 -4.840 1.450 1.00 0.00 30 LEU A CA 4
ATOM 4952 C C . LEU A 1 30 ? -1.749 -5.248 2.876 1.00 0.00 30 LEU A C 4
ATOM 4953 O O . LEU A 1 30 ? -0.831 -6.040 3.089 1.00 0.00 30 LEU A O 4
ATOM 4969 N N . ASP A 1 31 ? -2.475 -4.704 3.851 1.00 0.00 31 ASP A N 4
ATOM 4970 C CA . ASP A 1 31 ? -2.205 -4.991 5.257 1.00 0.00 31 ASP A CA 4
ATOM 4971 C C . ASP A 1 31 ? -3.224 -5.973 5.833 1.00 0.00 31 ASP A C 4
ATOM 4972 O O . ASP A 1 31 ? -4.053 -5.606 6.668 1.00 0.00 31 ASP A O 4
ATOM 4981 N N . MET A 1 32 ? -3.187 -7.211 5.347 1.00 0.00 32 MET A N 4
ATOM 4982 C CA . MET A 1 32 ? -4.096 -8.251 5.823 1.00 0.00 32 MET A CA 4
ATOM 4983 C C . MET A 1 32 ? -3.360 -9.579 6.032 1.00 0.00 32 MET A C 4
ATOM 4984 O O . MET A 1 32 ? -2.582 -9.734 6.975 1.00 0.00 32 MET A O 4
ATOM 4998 N N . VAL A 1 33 ? -3.649 -10.552 5.169 1.00 0.00 33 VAL A N 4
ATOM 4999 C CA . VAL A 1 33 ? -3.013 -11.863 5.238 1.00 0.00 33 VAL A CA 4
ATOM 5000 C C . VAL A 1 33 ? -2.584 -12.322 3.848 1.00 0.00 33 VAL A C 4
ATOM 5001 O O . VAL A 1 33 ? -3.212 -11.972 2.849 1.00 0.00 33 VAL A O 4
ATOM 5014 N N . GLY A 1 34 ? -1.522 -13.117 3.791 1.00 0.00 34 GLY A N 4
ATOM 5015 C CA . GLY A 1 34 ? -1.039 -13.615 2.515 1.00 0.00 34 GLY A CA 4
ATOM 5016 C C . GLY A 1 34 ? -1.771 -14.866 2.066 1.00 0.00 34 GLY A C 4
ATOM 5017 O O . GLY A 1 34 ? -1.148 -15.894 1.799 1.00 0.00 34 GLY A O 4
ATOM 5021 N N . GLU A 1 35 ? -3.094 -14.776 1.978 1.00 0.00 35 GLU A N 4
ATOM 5022 C CA . GLU A 1 35 ? -3.912 -15.907 1.557 1.00 0.00 35 GLU A CA 4
ATOM 5023 C C . GLU A 1 35 ? -4.599 -15.613 0.223 1.00 0.00 35 GLU A C 4
ATOM 5024 O O . GLU A 1 35 ? -5.303 -14.612 0.089 1.00 0.00 35 GLU A O 4
ATOM 5036 N N . PRO A 1 36 ? -4.407 -16.486 -0.784 1.00 0.00 36 PRO A N 4
ATOM 5037 C CA . PRO A 1 36 ? -5.009 -16.306 -2.109 1.00 0.00 36 PRO A CA 4
ATOM 5038 C C . PRO A 1 36 ? -6.507 -16.600 -2.116 1.00 0.00 36 PRO A C 4
ATOM 5039 O O . PRO A 1 36 ? -6.934 -17.698 -2.476 1.00 0.00 36 PRO A O 4
ATOM 5050 N N . CYS A 1 37 ? -7.304 -15.612 -1.715 1.00 0.00 37 CYS A N 4
ATOM 5051 C CA . CYS A 1 37 ? -8.755 -15.762 -1.686 1.00 0.00 37 CYS A CA 4
ATOM 5052 C C . CYS A 1 37 ? -9.460 -14.484 -2.159 1.00 0.00 37 CYS A C 4
ATOM 5053 O O . CYS A 1 37 ? -10.265 -14.533 -3.090 1.00 0.00 37 CYS A O 4
ATOM 5061 N N . PRO A 1 38 ? -9.171 -13.318 -1.538 1.00 0.00 38 PRO A N 4
ATOM 5062 C CA . PRO A 1 38 ? -9.794 -12.052 -1.927 1.00 0.00 38 PRO A CA 4
ATOM 5063 C C . PRO A 1 38 ? -9.076 -11.391 -3.103 1.00 0.00 38 PRO A C 4
ATOM 5064 O O . PRO A 1 38 ? -8.575 -12.075 -3.997 1.00 0.00 38 PRO A O 4
ATOM 5075 N N . TYR A 1 39 ? -9.023 -10.062 -3.092 1.00 0.00 39 TYR A N 4
ATOM 5076 C CA . TYR A 1 39 ? -8.350 -9.312 -4.149 1.00 0.00 39 TYR A CA 4
ATOM 5077 C C . TYR A 1 39 ? -7.206 -8.475 -3.575 1.00 0.00 39 TYR A C 4
ATOM 5078 O O . TYR A 1 39 ? -7.302 -7.250 -3.494 1.00 0.00 39 TYR A O 4
ATOM 5096 N N . PRO A 1 40 ? -6.105 -9.130 -3.160 1.00 0.00 40 PRO A N 4
ATOM 5097 C CA . PRO A 1 40 ? -4.957 -8.448 -2.570 1.00 0.00 40 PRO A CA 4
ATOM 5098 C C . PRO A 1 40 ? -3.962 -7.941 -3.618 1.00 0.00 40 PRO A C 4
ATOM 5099 O O . PRO A 1 40 ? -4.112 -6.838 -4.142 1.00 0.00 40 PRO A O 4
ATOM 5110 N N . ALA A 1 41 ? -2.952 -8.757 -3.921 1.00 0.00 41 ALA A N 4
ATOM 5111 C CA . ALA A 1 41 ? -1.919 -8.387 -4.885 1.00 0.00 41 ALA A CA 4
ATOM 5112 C C . ALA A 1 41 ? -2.501 -8.022 -6.247 1.00 0.00 41 ALA A C 4
ATOM 5113 O O . ALA A 1 41 ? -1.774 -7.565 -7.128 1.00 0.00 41 ALA A O 4
ATOM 5120 N N . VAL A 1 42 ? -3.797 -8.252 -6.428 1.00 0.00 42 VAL A N 4
ATOM 5121 C CA . VAL A 1 42 ? -4.455 -7.932 -7.689 1.00 0.00 42 VAL A CA 4
ATOM 5122 C C . VAL A 1 42 ? -4.071 -6.531 -8.156 1.00 0.00 42 VAL A C 4
ATOM 5123 O O . VAL A 1 42 ? -3.950 -6.275 -9.353 1.00 0.00 42 VAL A O 4
ATOM 5136 N N . ALA A 1 43 ? -3.875 -5.631 -7.197 1.00 0.00 43 ALA A N 4
ATOM 5137 C CA . ALA A 1 43 ? -3.479 -4.261 -7.501 1.00 0.00 43 ALA A CA 4
ATOM 5138 C C . ALA A 1 43 ? -2.022 -4.195 -7.947 1.00 0.00 43 ALA A C 4
ATOM 5139 O O . ALA A 1 43 ? -1.676 -3.447 -8.861 1.00 0.00 43 ALA A O 4
ATOM 5146 N N . THR A 1 44 ? -1.172 -4.976 -7.284 1.00 0.00 44 THR A N 4
ATOM 5147 C CA . THR A 1 44 ? 0.255 -5.011 -7.593 1.00 0.00 44 THR A CA 4
ATOM 5148 C C . THR A 1 44 ? 0.499 -5.267 -9.078 1.00 0.00 44 THR A C 4
ATOM 5149 O O . THR A 1 44 ? 1.262 -4.547 -9.724 1.00 0.00 44 THR A O 4
ATOM 5160 N N . LEU A 1 45 ? -0.145 -6.301 -9.609 1.00 0.00 45 LEU A N 4
ATOM 5161 C CA . LEU A 1 45 ? 0.024 -6.670 -11.011 1.00 0.00 45 LEU A CA 4
ATOM 5162 C C . LEU A 1 45 ? -0.499 -5.584 -11.944 1.00 0.00 45 LEU A C 4
ATOM 5163 O O . LEU A 1 45 ? 0.229 -5.101 -12.812 1.00 0.00 45 LEU A O 4
ATOM 5179 N N . GLU A 1 46 ? -1.763 -5.206 -11.771 1.00 0.00 46 GLU A N 4
ATOM 5180 C CA . GLU A 1 46 ? -2.372 -4.175 -12.608 1.00 0.00 46 GLU A CA 4
ATOM 5181 C C . GLU A 1 46 ? -1.612 -2.859 -12.488 1.00 0.00 46 GLU A C 4
ATOM 5182 O O . GLU A 1 46 ? -1.728 -1.981 -13.342 1.00 0.00 46 GLU A O 4
ATOM 5194 N N . ALA A 1 47 ? -0.837 -2.731 -11.417 1.00 0.00 47 ALA A N 4
ATOM 5195 C CA . ALA A 1 47 ? -0.044 -1.529 -11.189 1.00 0.00 47 ALA A CA 4
ATOM 5196 C C . ALA A 1 47 ? 1.137 -1.465 -12.152 1.00 0.00 47 ALA A C 4
ATOM 5197 O O . ALA A 1 47 ? 1.539 -0.384 -12.585 1.00 0.00 47 ALA A O 4
ATOM 5204 N N . MET A 1 48 ? 1.687 -2.633 -12.486 1.00 0.00 48 MET A N 4
ATOM 5205 C CA . MET A 1 48 ? 2.828 -2.712 -13.393 1.00 0.00 48 MET A CA 4
ATOM 5206 C C . MET A 1 48 ? 2.587 -1.886 -14.660 1.00 0.00 48 MET A C 4
ATOM 5207 O O . MET A 1 48 ? 3.374 -0.995 -14.974 1.00 0.00 48 MET A O 4
ATOM 5221 N N . PRO A 1 49 ? 1.486 -2.139 -15.402 1.00 0.00 49 PRO A N 4
ATOM 5222 C CA . PRO A 1 49 ? 1.170 -1.371 -16.609 1.00 0.00 49 PRO A CA 4
ATOM 5223 C C . PRO A 1 49 ? 0.889 0.093 -16.284 1.00 0.00 49 PRO A C 4
ATOM 5224 O O . PRO A 1 49 ? 1.266 0.992 -17.036 1.00 0.00 49 PRO A O 4
ATOM 5235 N N . GLN A 1 50 ? 0.227 0.318 -15.153 1.00 0.00 50 GLN A N 4
ATOM 5236 C CA . GLN A 1 50 ? -0.108 1.667 -14.710 1.00 0.00 50 GLN A CA 4
ATOM 5237 C C . GLN A 1 50 ? 1.127 2.411 -14.205 1.00 0.00 50 GLN A C 4
ATOM 5238 O O . GLN A 1 50 ? 1.018 3.528 -13.701 1.00 0.00 50 GLN A O 4
ATOM 5252 N N . LEU A 1 51 ? 2.299 1.792 -14.360 1.00 0.00 51 LEU A N 4
ATOM 5253 C CA . LEU A 1 51 ? 3.551 2.372 -13.899 1.00 0.00 51 LEU A CA 4
ATOM 5254 C C . LEU A 1 51 ? 3.644 3.862 -14.181 1.00 0.00 51 LEU A C 4
ATOM 5255 O O . LEU A 1 51 ? 3.163 4.347 -15.204 1.00 0.00 51 LEU A O 4
ATOM 5271 N N . LYS A 1 52 ? 4.291 4.577 -13.267 1.00 0.00 52 LYS A N 4
ATOM 5272 C CA . LYS A 1 52 ? 4.485 6.008 -13.417 1.00 0.00 52 LYS A CA 4
ATOM 5273 C C . LYS A 1 52 ? 5.869 6.417 -12.925 1.00 0.00 52 LYS A C 4
ATOM 5274 O O . LYS A 1 52 ? 6.722 5.568 -12.666 1.00 0.00 52 LYS A O 4
ATOM 5293 N N . LYS A 1 53 ? 6.085 7.721 -12.794 1.00 0.00 53 LYS A N 4
ATOM 5294 C CA . LYS A 1 53 ? 7.366 8.240 -12.331 1.00 0.00 53 LYS A CA 4
ATOM 5295 C C . LYS A 1 53 ? 7.404 8.319 -10.807 1.00 0.00 53 LYS A C 4
ATOM 5296 O O . LYS A 1 53 ? 8.172 9.095 -10.235 1.00 0.00 53 LYS A O 4
ATOM 5315 N N . GLY A 1 54 ? 6.574 7.509 -10.156 1.00 0.00 54 GLY A N 4
ATOM 5316 C CA . GLY A 1 54 ? 6.528 7.501 -8.705 1.00 0.00 54 GLY A CA 4
ATOM 5317 C C . GLY A 1 54 ? 5.485 6.544 -8.164 1.00 0.00 54 GLY A C 4
ATOM 5318 O O . GLY A 1 54 ? 4.302 6.878 -8.099 1.00 0.00 54 GLY A O 4
ATOM 5322 N N . GLU A 1 55 ? 5.924 5.349 -7.779 1.00 0.00 55 GLU A N 4
ATOM 5323 C CA . GLU A 1 55 ? 5.019 4.339 -7.238 1.00 0.00 55 GLU A CA 4
ATOM 5324 C C . GLU A 1 55 ? 5.565 3.764 -5.935 1.00 0.00 55 GLU A C 4
ATOM 5325 O O . GLU A 1 55 ? 6.770 3.805 -5.687 1.00 0.00 55 GLU A O 4
ATOM 5337 N N . ILE A 1 56 ? 4.667 3.247 -5.102 1.00 0.00 56 ILE A N 4
ATOM 5338 C CA . ILE A 1 56 ? 5.050 2.677 -3.815 1.00 0.00 56 ILE A CA 4
ATOM 5339 C C . ILE A 1 56 ? 3.961 1.729 -3.299 1.00 0.00 56 ILE A C 4
ATOM 5340 O O . ILE A 1 56 ? 2.808 1.805 -3.721 1.00 0.00 56 ILE A O 4
ATOM 5356 N N . LEU A 1 57 ? 4.337 0.821 -2.405 1.00 0.00 57 LEU A N 4
ATOM 5357 C CA . LEU A 1 57 ? 3.385 -0.122 -1.835 1.00 0.00 57 LEU A CA 4
ATOM 5358 C C . LEU A 1 57 ? 3.718 -0.431 -0.398 1.00 0.00 57 LEU A C 4
ATOM 5359 O O . LEU A 1 57 ? 4.866 -0.305 0.028 1.00 0.00 57 LEU A O 4
ATOM 5375 N N . GLU A 1 58 ? 2.721 -0.898 0.329 1.00 0.00 58 GLU A N 4
ATOM 5376 C CA . GLU A 1 58 ? 2.932 -1.321 1.691 1.00 0.00 58 GLU A CA 4
ATOM 5377 C C . GLU A 1 58 ? 2.081 -2.545 1.999 1.00 0.00 58 GLU A C 4
ATOM 5378 O O . GLU A 1 58 ? 0.856 -2.489 1.935 1.00 0.00 58 GLU A O 4
ATOM 5390 N N . VAL A 1 59 ? 2.740 -3.652 2.316 1.00 0.00 59 VAL A N 4
ATOM 5391 C CA . VAL A 1 59 ? 2.043 -4.903 2.588 1.00 0.00 59 VAL A CA 4
ATOM 5392 C C . VAL A 1 59 ? 2.294 -5.385 4.009 1.00 0.00 59 VAL A C 4
ATOM 5393 O O . VAL A 1 59 ? 3.416 -5.732 4.368 1.00 0.00 59 VAL A O 4
ATOM 5406 N N . VAL A 1 60 ? 1.237 -5.423 4.809 1.00 0.00 60 VAL A N 4
ATOM 5407 C CA . VAL A 1 60 ? 1.334 -5.909 6.177 1.00 0.00 60 VAL A CA 4
ATOM 5408 C C . VAL A 1 60 ? 0.428 -7.118 6.369 1.00 0.00 60 VAL A C 4
ATOM 5409 O O . VAL A 1 60 ? -0.747 -6.985 6.711 1.00 0.00 60 VAL A O 4
ATOM 5422 N N . SER A 1 61 ? 0.968 -8.297 6.098 1.00 0.00 61 SER A N 4
ATOM 5423 C CA . SER A 1 61 ? 0.195 -9.520 6.209 1.00 0.00 61 SER A CA 4
ATOM 5424 C C . SER A 1 61 ? 0.928 -10.567 7.034 1.00 0.00 61 SER A C 4
ATOM 5425 O O . SER A 1 61 ? 2.110 -10.416 7.343 1.00 0.00 61 SER A O 4
ATOM 5433 N N . ASP A 1 62 ? 0.224 -11.644 7.353 1.00 0.00 62 ASP A N 4
ATOM 5434 C CA . ASP A 1 62 ? 0.804 -12.733 8.128 1.00 0.00 62 ASP A CA 4
ATOM 5435 C C . ASP A 1 62 ? 0.819 -14.023 7.314 1.00 0.00 62 ASP A C 4
ATOM 5436 O O . ASP A 1 62 ? -0.220 -14.482 6.841 1.00 0.00 62 ASP A O 4
ATOM 5445 N N . CYS A 1 63 ? 2.010 -14.585 7.132 1.00 0.00 63 CYS A N 4
ATOM 5446 C CA . CYS A 1 63 ? 2.169 -15.812 6.360 1.00 0.00 63 CYS A CA 4
ATOM 5447 C C . CYS A 1 63 ? 3.402 -16.589 6.818 1.00 0.00 63 CYS A C 4
ATOM 5448 O O . CYS A 1 63 ? 4.386 -15.998 7.263 1.00 0.00 63 CYS A O 4
ATOM 5456 N N . PRO A 1 64 ? 3.370 -17.931 6.711 1.00 0.00 64 PRO A N 4
ATOM 5457 C CA . PRO A 1 64 ? 4.492 -18.782 7.119 1.00 0.00 64 PRO A CA 4
ATOM 5458 C C . PRO A 1 64 ? 5.677 -18.680 6.164 1.00 0.00 64 PRO A C 4
ATOM 5459 O O . PRO A 1 64 ? 6.829 -18.606 6.594 1.00 0.00 64 PRO A O 4
ATOM 5470 N N . GLN A 1 65 ? 5.388 -18.679 4.865 1.00 0.00 65 GLN A N 4
ATOM 5471 C CA . GLN A 1 65 ? 6.431 -18.588 3.849 1.00 0.00 65 GLN A CA 4
ATOM 5472 C C . GLN A 1 65 ? 7.041 -17.190 3.814 1.00 0.00 65 GLN A C 4
ATOM 5473 O O . GLN A 1 65 ? 6.403 -16.215 4.211 1.00 0.00 65 GLN A O 4
ATOM 5487 N N . SER A 1 66 ? 8.280 -17.102 3.339 1.00 0.00 66 SER A N 4
ATOM 5488 C CA . SER A 1 66 ? 8.979 -15.825 3.253 1.00 0.00 66 SER A CA 4
ATOM 5489 C C . SER A 1 66 ? 8.284 -14.886 2.274 1.00 0.00 66 SER A C 4
ATOM 5490 O O . SER A 1 66 ? 7.788 -13.827 2.658 1.00 0.00 66 SER A O 4
ATOM 5498 N N . ILE A 1 67 ? 8.255 -15.279 1.004 1.00 0.00 67 ILE A N 4
ATOM 5499 C CA . ILE A 1 67 ? 7.621 -14.473 -0.033 1.00 0.00 67 ILE A CA 4
ATOM 5500 C C . ILE A 1 67 ? 6.101 -14.590 0.036 1.00 0.00 67 ILE A C 4
ATOM 5501 O O . ILE A 1 67 ? 5.564 -15.659 0.325 1.00 0.00 67 ILE A O 4
ATOM 5517 N N . ASN A 1 68 ? 5.415 -13.483 -0.230 1.00 0.00 68 ASN A N 4
ATOM 5518 C CA . ASN A 1 68 ? 3.956 -13.458 -0.193 1.00 0.00 68 ASN A CA 4
ATOM 5519 C C . ASN A 1 68 ? 3.375 -13.303 -1.594 1.00 0.00 68 ASN A C 4
ATOM 5520 O O . ASN A 1 68 ? 4.105 -13.289 -2.584 1.00 0.00 68 ASN A O 4
ATOM 5531 N N . ASN A 1 69 ? 2.052 -13.190 -1.665 1.00 0.00 69 ASN A N 4
ATOM 5532 C CA . ASN A 1 69 ? 1.361 -13.047 -2.941 1.00 0.00 69 ASN A CA 4
ATOM 5533 C C . ASN A 1 69 ? 1.578 -11.662 -3.547 1.00 0.00 69 ASN A C 4
ATOM 5534 O O . ASN A 1 69 ? 1.664 -11.521 -4.767 1.00 0.00 69 ASN A O 4
ATOM 5545 N N . ILE A 1 70 ? 1.647 -10.641 -2.697 1.00 0.00 70 ILE A N 4
ATOM 5546 C CA . ILE A 1 70 ? 1.819 -9.268 -3.173 1.00 0.00 70 ILE A CA 4
ATOM 5547 C C . ILE A 1 70 ? 3.212 -9.041 -3.772 1.00 0.00 70 ILE A C 4
ATOM 5548 O O . ILE A 1 70 ? 3.329 -8.531 -4.886 1.00 0.00 70 ILE A O 4
ATOM 5564 N N . PRO A 1 71 ? 4.292 -9.413 -3.053 1.00 0.00 71 PRO A N 4
ATOM 5565 C CA . PRO A 1 71 ? 5.663 -9.234 -3.552 1.00 0.00 71 PRO A CA 4
ATOM 5566 C C . PRO A 1 71 ? 5.959 -10.112 -4.763 1.00 0.00 71 PRO A C 4
ATOM 5567 O O . PRO A 1 71 ? 6.548 -9.656 -5.742 1.00 0.00 71 PRO A O 4
ATOM 5578 N N . LEU A 1 72 ? 5.550 -11.375 -4.686 1.00 0.00 72 LEU A N 4
ATOM 5579 C CA . LEU A 1 72 ? 5.774 -12.320 -5.775 1.00 0.00 72 LEU A CA 4
ATOM 5580 C C . LEU A 1 72 ? 5.046 -11.879 -7.040 1.00 0.00 72 LEU A C 4
ATOM 5581 O O . LEU A 1 72 ? 5.496 -12.150 -8.153 1.00 0.00 72 LEU A O 4
ATOM 5597 N N . ASP A 1 73 ? 3.915 -11.202 -6.861 1.00 0.00 73 ASP A N 4
ATOM 5598 C CA . ASP A 1 73 ? 3.127 -10.721 -7.990 1.00 0.00 73 ASP A CA 4
ATOM 5599 C C . ASP A 1 73 ? 3.931 -9.736 -8.828 1.00 0.00 73 ASP A C 4
ATOM 5600 O O . ASP A 1 73 ? 4.178 -9.969 -10.011 1.00 0.00 73 ASP A O 4
ATOM 5609 N N . ALA A 1 74 ? 4.344 -8.636 -8.205 1.00 0.00 74 ALA A N 4
ATOM 5610 C CA . ALA A 1 74 ? 5.130 -7.619 -8.892 1.00 0.00 74 ALA A CA 4
ATOM 5611 C C . ALA A 1 74 ? 6.459 -8.191 -9.371 1.00 0.00 74 ALA A C 4
ATOM 5612 O O . ALA A 1 74 ? 6.968 -7.803 -10.422 1.00 0.00 74 ALA A O 4
ATOM 5619 N N . ARG A 1 75 ? 7.010 -9.122 -8.599 1.00 0.00 75 ARG A N 4
ATOM 5620 C CA . ARG A 1 75 ? 8.268 -9.765 -8.956 1.00 0.00 75 ARG A CA 4
ATOM 5621 C C . ARG A 1 75 ? 8.112 -10.569 -10.244 1.00 0.00 75 ARG A C 4
ATOM 5622 O O . ARG A 1 75 ? 9.063 -10.724 -11.011 1.00 0.00 75 ARG A O 4
ATOM 5643 N N . ASN A 1 76 ? 6.903 -11.074 -10.475 1.00 0.00 76 ASN A N 4
ATOM 5644 C CA . ASN A 1 76 ? 6.613 -11.855 -11.673 1.00 0.00 76 ASN A CA 4
ATOM 5645 C C . ASN A 1 76 ? 6.697 -10.979 -12.918 1.00 0.00 76 ASN A C 4
ATOM 5646 O O . ASN A 1 76 ? 7.520 -11.215 -13.802 1.00 0.00 76 ASN A O 4
ATOM 5657 N N . HIS A 1 77 ? 5.843 -9.960 -12.975 1.00 0.00 77 HIS A N 4
ATOM 5658 C CA . HIS A 1 77 ? 5.827 -9.039 -14.105 1.00 0.00 77 HIS A CA 4
ATOM 5659 C C . HIS A 1 77 ? 7.098 -8.198 -14.131 1.00 0.00 77 HIS A C 4
ATOM 5660 O O . HIS A 1 77 ? 7.468 -7.642 -15.166 1.00 0.00 77 HIS A O 4
ATOM 5674 N N . GLY A 1 78 ? 7.763 -8.112 -12.983 1.00 0.00 78 GLY A N 4
ATOM 5675 C CA . GLY A 1 78 ? 8.994 -7.350 -12.887 1.00 0.00 78 GLY A CA 4
ATOM 5676 C C . GLY A 1 78 ? 8.753 -5.863 -12.710 1.00 0.00 78 GLY A C 4
ATOM 5677 O O . GLY A 1 78 ? 8.600 -5.132 -13.690 1.00 0.00 78 GLY A O 4
ATOM 5681 N N . TYR A 1 79 ? 8.729 -5.414 -11.458 1.00 0.00 79 TYR A N 4
ATOM 5682 C CA . TYR A 1 79 ? 8.526 -4.000 -11.157 1.00 0.00 79 TYR A CA 4
ATOM 5683 C C . TYR A 1 79 ? 9.866 -3.276 -11.058 1.00 0.00 79 TYR A C 4
ATOM 5684 O O . TYR A 1 79 ? 10.863 -3.721 -11.627 1.00 0.00 79 TYR A O 4
ATOM 5702 N N . THR A 1 80 ? 9.887 -2.160 -10.335 1.00 0.00 80 THR A N 4
ATOM 5703 C CA . THR A 1 80 ? 11.108 -1.380 -10.171 1.00 0.00 80 THR A CA 4
ATOM 5704 C C . THR A 1 80 ? 11.885 -1.832 -8.939 1.00 0.00 80 THR A C 4
ATOM 5705 O O . THR A 1 80 ? 13.006 -2.330 -9.047 1.00 0.00 80 THR A O 4
ATOM 5716 N N . VAL A 1 81 ? 11.285 -1.650 -7.766 1.00 0.00 81 VAL A N 4
ATOM 5717 C CA . VAL A 1 81 ? 11.926 -2.030 -6.513 1.00 0.00 81 VAL A CA 4
ATOM 5718 C C . VAL A 1 81 ? 11.005 -2.898 -5.661 1.00 0.00 81 VAL A C 4
ATOM 5719 O O . VAL A 1 81 ? 9.917 -2.476 -5.277 1.00 0.00 81 VAL A O 4
ATOM 5732 N N . LEU A 1 82 ? 11.465 -4.106 -5.354 1.00 0.00 82 LEU A N 4
ATOM 5733 C CA . LEU A 1 82 ? 10.701 -5.044 -4.538 1.00 0.00 82 LEU A CA 4
ATOM 5734 C C . LEU A 1 82 ? 11.514 -5.473 -3.318 1.00 0.00 82 LEU A C 4
ATOM 5735 O O . LEU A 1 82 ? 12.424 -6.294 -3.427 1.00 0.00 82 LEU A O 4
ATOM 5751 N N . ASP A 1 83 ? 11.189 -4.901 -2.162 1.00 0.00 83 ASP A N 4
ATOM 5752 C CA . ASP A 1 83 ? 11.897 -5.221 -0.927 1.00 0.00 83 ASP A CA 4
ATOM 5753 C C . ASP A 1 83 ? 10.928 -5.705 0.145 1.00 0.00 83 ASP A C 4
ATOM 5754 O O . ASP A 1 83 ? 9.724 -5.468 0.057 1.00 0.00 83 ASP A O 4
ATOM 5763 N N . ILE A 1 84 ? 11.458 -6.397 1.150 1.00 0.00 84 ILE A N 4
ATOM 5764 C CA . ILE A 1 84 ? 10.632 -6.922 2.232 1.00 0.00 84 ILE A CA 4
ATOM 5765 C C . ILE A 1 84 ? 11.344 -6.817 3.577 1.00 0.00 84 ILE A C 4
ATOM 5766 O O . ILE A 1 84 ? 12.528 -6.485 3.642 1.00 0.00 84 ILE A O 4
ATOM 5782 N N . GLN A 1 85 ? 10.610 -7.108 4.645 1.00 0.00 85 GLN A N 4
ATOM 5783 C CA . GLN A 1 85 ? 11.157 -7.062 5.995 1.00 0.00 85 GLN A CA 4
ATOM 5784 C C . GLN A 1 85 ? 10.383 -7.998 6.919 1.00 0.00 85 GLN A C 4
ATOM 5785 O O . GLN A 1 85 ? 9.241 -8.360 6.632 1.00 0.00 85 GLN A O 4
ATOM 5799 N N . GLN A 1 86 ? 11.007 -8.388 8.025 1.00 0.00 86 GLN A N 4
ATOM 5800 C CA . GLN A 1 86 ? 10.370 -9.282 8.985 1.00 0.00 86 GLN A CA 4
ATOM 5801 C C . GLN A 1 86 ? 10.471 -8.724 10.401 1.00 0.00 86 GLN A C 4
ATOM 5802 O O . GLN A 1 86 ? 11.473 -8.106 10.764 1.00 0.00 86 GLN A O 4
ATOM 5816 N N . ASP A 1 87 ? 9.430 -8.947 11.197 1.00 0.00 87 ASP A N 4
ATOM 5817 C CA . ASP A 1 87 ? 9.408 -8.473 12.575 1.00 0.00 87 ASP A CA 4
ATOM 5818 C C . ASP A 1 87 ? 9.120 -9.629 13.534 1.00 0.00 87 ASP A C 4
ATOM 5819 O O . ASP A 1 87 ? 9.854 -10.617 13.557 1.00 0.00 87 ASP A O 4
ATOM 5828 N N . GLY A 1 88 ? 8.049 -9.509 14.316 1.00 0.00 88 GLY A N 4
ATOM 5829 C CA . GLY A 1 88 ? 7.694 -10.564 15.246 1.00 0.00 88 GLY A CA 4
ATOM 5830 C C . GLY A 1 88 ? 6.903 -11.675 14.579 1.00 0.00 88 GLY A C 4
ATOM 5831 O O . GLY A 1 88 ? 7.436 -12.392 13.731 1.00 0.00 88 GLY A O 4
ATOM 5835 N N . PRO A 1 89 ? 5.615 -11.834 14.929 1.00 0.00 89 PRO A N 4
ATOM 5836 C CA . PRO A 1 89 ? 4.762 -12.870 14.352 1.00 0.00 89 PRO A CA 4
ATOM 5837 C C . PRO A 1 89 ? 4.106 -12.426 13.047 1.00 0.00 89 PRO A C 4
ATOM 5838 O O . PRO A 1 89 ? 3.098 -12.996 12.626 1.00 0.00 89 PRO A O 4
ATOM 5849 N N . THR A 1 90 ? 4.674 -11.402 12.416 1.00 0.00 90 THR A N 4
ATOM 5850 C CA . THR A 1 90 ? 4.133 -10.885 11.163 1.00 0.00 90 THR A CA 4
ATOM 5851 C C . THR A 1 90 ? 5.249 -10.564 10.174 1.00 0.00 90 THR A C 4
ATOM 5852 O O . THR A 1 90 ? 6.430 -10.764 10.463 1.00 0.00 90 THR A O 4
ATOM 5863 N N . ILE A 1 91 ? 4.863 -10.061 9.005 1.00 0.00 91 ILE A N 4
ATOM 5864 C CA . ILE A 1 91 ? 5.820 -9.711 7.963 1.00 0.00 91 ILE A CA 4
ATOM 5865 C C . ILE A 1 91 ? 5.304 -8.545 7.121 1.00 0.00 91 ILE A C 4
ATOM 5866 O O . ILE A 1 91 ? 4.097 -8.390 6.934 1.00 0.00 91 ILE A O 4
ATOM 5882 N N . ARG A 1 92 ? 6.224 -7.719 6.629 1.00 0.00 92 ARG A N 4
ATOM 5883 C CA . ARG A 1 92 ? 5.858 -6.554 5.834 1.00 0.00 92 ARG A CA 4
ATOM 5884 C C . ARG A 1 92 ? 6.681 -6.483 4.543 1.00 0.00 92 ARG A C 4
ATOM 5885 O O . ARG A 1 92 ? 7.906 -6.587 4.569 1.00 0.00 92 ARG A O 4
ATOM 5906 N N . TYR A 1 93 ? 5.991 -6.284 3.420 1.00 0.00 93 TYR A N 4
ATOM 5907 C CA . TYR A 1 93 ? 6.636 -6.182 2.113 1.00 0.00 93 TYR A CA 4
ATOM 5908 C C . TYR A 1 93 ? 6.267 -4.858 1.451 1.00 0.00 93 TYR A C 4
ATOM 5909 O O . TYR A 1 93 ? 5.100 -4.475 1.437 1.00 0.00 93 TYR A O 4
ATOM 5927 N N . LEU A 1 94 ? 7.253 -4.163 0.891 1.00 0.00 94 LEU A N 4
ATOM 5928 C CA . LEU A 1 94 ? 6.992 -2.877 0.249 1.00 0.00 94 LEU A CA 4
ATOM 5929 C C . LEU A 1 94 ? 7.754 -2.734 -1.061 1.00 0.00 94 LEU A C 4
ATOM 5930 O O . LEU A 1 94 ? 8.836 -3.293 -1.233 1.00 0.00 94 LEU A O 4
ATOM 5946 N N . ILE A 1 95 ? 7.178 -1.963 -1.978 1.00 0.00 95 ILE A N 4
ATOM 5947 C CA . ILE A 1 95 ? 7.798 -1.707 -3.274 1.00 0.00 95 ILE A CA 4
ATOM 5948 C C . ILE A 1 95 ? 7.791 -0.210 -3.575 1.00 0.00 95 ILE A C 4
ATOM 5949 O O . ILE A 1 95 ? 6.983 0.533 -3.024 1.00 0.00 95 ILE A O 4
ATOM 5965 N N . GLN A 1 96 ? 8.708 0.232 -4.430 1.00 0.00 96 GLN A N 4
ATOM 5966 C CA . GLN A 1 96 ? 8.793 1.644 -4.782 1.00 0.00 96 GLN A CA 4
ATOM 5967 C C . GLN A 1 96 ? 9.253 1.819 -6.225 1.00 0.00 96 GLN A C 4
ATOM 5968 O O . GLN A 1 96 ? 9.638 0.854 -6.887 1.00 0.00 96 GLN A O 4
ATOM 5982 N N . LYS A 1 97 ? 9.212 3.057 -6.706 1.00 0.00 97 LYS A N 4
ATOM 5983 C CA . LYS A 1 97 ? 9.626 3.363 -8.070 1.00 0.00 97 LYS A CA 4
ATOM 5984 C C . LYS A 1 97 ? 10.461 4.640 -8.109 1.00 0.00 97 LYS A C 4
ATOM 5985 O O . LYS A 1 97 ? 11.487 4.654 -8.822 1.00 0.00 97 LYS A O 4
ATOM 6005 N N . MET A 1 1 ? -33.889 19.661 7.784 1.00 0.00 1 MET A N 5
ATOM 6006 C CA . MET A 1 1 ? -32.556 19.057 8.042 1.00 0.00 1 MET A CA 5
ATOM 6007 C C . MET A 1 1 ? -32.199 19.118 9.524 1.00 0.00 1 MET A C 5
ATOM 6008 O O . MET A 1 1 ? -31.225 18.506 9.962 1.00 0.00 1 MET A O 5
ATOM 6024 N N . GLY A 1 2 ? -32.994 19.861 10.289 1.00 0.00 2 GLY A N 5
ATOM 6025 C CA . GLY A 1 2 ? -32.745 19.988 11.713 1.00 0.00 2 GLY A CA 5
ATOM 6026 C C . GLY A 1 2 ? -33.436 18.907 12.521 1.00 0.00 2 GLY A C 5
ATOM 6027 O O . GLY A 1 2 ? -33.218 18.789 13.726 1.00 0.00 2 GLY A O 5
ATOM 6031 N N . SER A 1 3 ? -34.270 18.115 11.853 1.00 0.00 3 SER A N 5
ATOM 6032 C CA . SER A 1 3 ? -34.995 17.037 12.514 1.00 0.00 3 SER A CA 5
ATOM 6033 C C . SER A 1 3 ? -34.183 15.747 12.504 1.00 0.00 3 SER A C 5
ATOM 6034 O O . SER A 1 3 ? -33.842 15.207 13.556 1.00 0.00 3 SER A O 5
ATOM 6042 N N . SER A 1 4 ? -33.873 15.259 11.306 1.00 0.00 4 SER A N 5
ATOM 6043 C CA . SER A 1 4 ? -33.097 14.034 11.156 1.00 0.00 4 SER A CA 5
ATOM 6044 C C . SER A 1 4 ? -31.767 14.315 10.468 1.00 0.00 4 SER A C 5
ATOM 6045 O O . SER A 1 4 ? -31.726 14.924 9.399 1.00 0.00 4 SER A O 5
ATOM 6053 N N . HIS A 1 5 ? -30.679 13.868 11.088 1.00 0.00 5 HIS A N 5
ATOM 6054 C CA . HIS A 1 5 ? -29.344 14.072 10.535 1.00 0.00 5 HIS A CA 5
ATOM 6055 C C . HIS A 1 5 ? -29.047 13.050 9.442 1.00 0.00 5 HIS A C 5
ATOM 6056 O O . HIS A 1 5 ? -29.851 12.156 9.178 1.00 0.00 5 HIS A O 5
ATOM 6070 N N . HIS A 1 6 ? -27.885 13.189 8.812 1.00 0.00 6 HIS A N 5
ATOM 6071 C CA . HIS A 1 6 ? -27.478 12.278 7.749 1.00 0.00 6 HIS A CA 5
ATOM 6072 C C . HIS A 1 6 ? -26.232 11.496 8.150 1.00 0.00 6 HIS A C 5
ATOM 6073 O O . HIS A 1 6 ? -25.117 12.017 8.098 1.00 0.00 6 HIS A O 5
ATOM 6087 N N . HIS A 1 7 ? -26.427 10.243 8.549 1.00 0.00 7 HIS A N 5
ATOM 6088 C CA . HIS A 1 7 ? -25.317 9.388 8.955 1.00 0.00 7 HIS A CA 5
ATOM 6089 C C . HIS A 1 7 ? -25.239 8.145 8.078 1.00 0.00 7 HIS A C 5
ATOM 6090 O O . HIS A 1 7 ? -24.568 7.171 8.423 1.00 0.00 7 HIS A O 5
ATOM 6104 N N . HIS A 1 8 ? -25.930 8.181 6.943 1.00 0.00 8 HIS A N 5
ATOM 6105 C CA . HIS A 1 8 ? -25.937 7.057 6.016 1.00 0.00 8 HIS A CA 5
ATOM 6106 C C . HIS A 1 8 ? -24.625 6.983 5.244 1.00 0.00 8 HIS A C 5
ATOM 6107 O O . HIS A 1 8 ? -24.199 5.906 4.826 1.00 0.00 8 HIS A O 5
ATOM 6121 N N . HIS A 1 9 ? -23.987 8.136 5.061 1.00 0.00 9 HIS A N 5
ATOM 6122 C CA . HIS A 1 9 ? -22.722 8.204 4.341 1.00 0.00 9 HIS A CA 5
ATOM 6123 C C . HIS A 1 9 ? -21.585 8.604 5.275 1.00 0.00 9 HIS A C 5
ATOM 6124 O O . HIS A 1 9 ? -21.442 9.775 5.628 1.00 0.00 9 HIS A O 5
ATOM 6138 N N . HIS A 1 10 ? -20.779 7.624 5.673 1.00 0.00 10 HIS A N 5
ATOM 6139 C CA . HIS A 1 10 ? -19.653 7.874 6.565 1.00 0.00 10 HIS A CA 5
ATOM 6140 C C . HIS A 1 10 ? -18.501 8.538 5.816 1.00 0.00 10 HIS A C 5
ATOM 6141 O O . HIS A 1 10 ? -17.898 9.492 6.307 1.00 0.00 10 HIS A O 5
ATOM 6155 N N . SER A 1 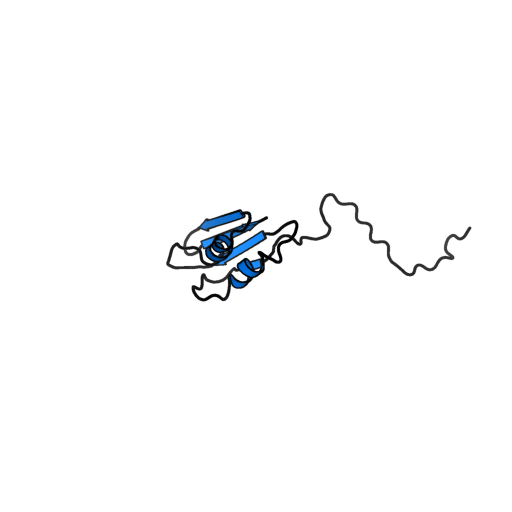11 ? -18.204 8.029 4.623 1.00 0.00 11 SER A N 5
ATOM 6156 C CA . SER A 1 11 ? -17.125 8.573 3.806 1.00 0.00 11 SER A CA 5
ATOM 6157 C C . SER A 1 11 ? -17.521 8.611 2.333 1.00 0.00 11 SER A C 5
ATOM 6158 O O . SER A 1 11 ? -18.545 8.051 1.941 1.00 0.00 11 SER A O 5
ATOM 6166 N N . SER A 1 12 ? -16.702 9.277 1.524 1.00 0.00 12 SER A N 5
ATOM 6167 C CA . SER A 1 12 ? -16.965 9.391 0.093 1.00 0.00 12 SER A CA 5
ATOM 6168 C C . SER A 1 12 ? -15.956 8.580 -0.713 1.00 0.00 12 SER A C 5
ATOM 6169 O O . SER A 1 12 ? -16.254 8.121 -1.817 1.00 0.00 12 SER A O 5
ATOM 6177 N N . GLY A 1 13 ? -14.761 8.408 -0.157 1.00 0.00 13 GLY A N 5
ATOM 6178 C CA . GLY A 1 13 ? -13.725 7.653 -0.839 1.00 0.00 13 GLY A CA 5
ATOM 6179 C C . GLY A 1 13 ? -13.276 6.440 -0.049 1.00 0.00 13 GLY A C 5
ATOM 6180 O O . GLY A 1 13 ? -12.697 6.573 1.028 1.00 0.00 13 GLY A O 5
ATOM 6184 N N . LEU A 1 14 ? -13.544 5.253 -0.586 1.00 0.00 14 LEU A N 5
ATOM 6185 C CA . LEU A 1 14 ? -13.166 4.010 0.077 1.00 0.00 14 LEU A CA 5
ATOM 6186 C C . LEU A 1 14 ? -12.467 3.064 -0.896 1.00 0.00 14 LEU A C 5
ATOM 6187 O O . LEU A 1 14 ? -12.049 3.470 -1.980 1.00 0.00 14 LEU A O 5
ATOM 6203 N N . VAL A 1 15 ? -12.344 1.800 -0.498 1.00 0.00 15 VAL A N 5
ATOM 6204 C CA . VAL A 1 15 ? -11.696 0.794 -1.333 1.00 0.00 15 VAL A CA 5
ATOM 6205 C C . VAL A 1 15 ? -12.727 -0.134 -1.977 1.00 0.00 15 VAL A C 5
ATOM 6206 O O . VAL A 1 15 ? -13.786 -0.386 -1.404 1.00 0.00 15 VAL A O 5
ATOM 6219 N N . PRO A 1 16 ? -12.432 -0.656 -3.185 1.00 0.00 16 PRO A N 5
ATOM 6220 C CA . PRO A 1 16 ? -11.181 -0.386 -3.900 1.00 0.00 16 PRO A CA 5
ATOM 6221 C C . PRO A 1 16 ? -11.217 0.935 -4.663 1.00 0.00 16 PRO A C 5
ATOM 6222 O O . PRO A 1 16 ? -10.218 1.652 -4.730 1.00 0.00 16 PRO A O 5
ATOM 6233 N N . ARG A 1 17 ? -12.373 1.248 -5.239 1.00 0.00 17 ARG A N 5
ATOM 6234 C CA . ARG A 1 17 ? -12.541 2.479 -6.003 1.00 0.00 17 ARG A CA 5
ATOM 6235 C C . ARG A 1 17 ? -13.233 3.550 -5.168 1.00 0.00 17 ARG A C 5
ATOM 6236 O O . ARG A 1 17 ? -14.100 3.248 -4.348 1.00 0.00 17 ARG A O 5
ATOM 6257 N N . GLY A 1 18 ? -12.843 4.802 -5.381 1.00 0.00 18 GLY A N 5
ATOM 6258 C CA . GLY A 1 18 ? -13.434 5.902 -4.641 1.00 0.00 18 GLY A CA 5
ATOM 6259 C C . GLY A 1 18 ? -14.402 6.714 -5.479 1.00 0.00 18 GLY A C 5
ATOM 6260 O O . GLY A 1 18 ? -15.138 6.161 -6.297 1.00 0.00 18 GLY A O 5
ATOM 6264 N N . SER A 1 19 ? -14.400 8.027 -5.276 1.00 0.00 19 SER A N 5
ATOM 6265 C CA . SER A 1 19 ? -15.283 8.918 -6.019 1.00 0.00 19 SER A CA 5
ATOM 6266 C C . SER A 1 19 ? -14.552 9.547 -7.200 1.00 0.00 19 SER A C 5
ATOM 6267 O O . SER A 1 19 ? -14.940 9.362 -8.353 1.00 0.00 19 SER A O 5
ATOM 6275 N N . HIS A 1 20 ? -13.491 10.291 -6.904 1.00 0.00 20 HIS A N 5
ATOM 6276 C CA . HIS A 1 20 ? -12.704 10.948 -7.940 1.00 0.00 20 HIS A CA 5
ATOM 6277 C C . HIS A 1 20 ? -11.581 10.039 -8.430 1.00 0.00 20 HIS A C 5
ATOM 6278 O O . HIS A 1 20 ? -11.108 9.171 -7.697 1.00 0.00 20 HIS A O 5
ATOM 6292 N N . MET A 1 21 ? -11.162 10.245 -9.674 1.00 0.00 21 MET A N 5
ATOM 6293 C CA . MET A 1 21 ? -10.098 9.443 -10.265 1.00 0.00 21 MET A CA 5
ATOM 6294 C C . MET A 1 21 ? -8.766 9.704 -9.571 1.00 0.00 21 MET A C 5
ATOM 6295 O O . MET A 1 21 ? -8.471 10.831 -9.172 1.00 0.00 21 MET A O 5
ATOM 6309 N N . LYS A 1 22 ? -7.963 8.653 -9.430 1.00 0.00 22 LYS A N 5
ATOM 6310 C CA . LYS A 1 22 ? -6.659 8.766 -8.788 1.00 0.00 22 LYS A CA 5
ATOM 6311 C C . LYS A 1 22 ? -5.573 9.071 -9.815 1.00 0.00 22 LYS A C 5
ATOM 6312 O O . LYS A 1 22 ? -5.125 8.183 -10.540 1.00 0.00 22 LYS A O 5
ATOM 6331 N N . ASN A 1 23 ? -5.158 10.333 -9.874 1.00 0.00 23 ASN A N 5
ATOM 6332 C CA . ASN A 1 23 ? -4.128 10.757 -10.814 1.00 0.00 23 ASN A CA 5
ATOM 6333 C C . ASN A 1 23 ? -2.802 10.999 -10.101 1.00 0.00 23 ASN A C 5
ATOM 6334 O O . ASN A 1 23 ? -2.083 11.951 -10.408 1.00 0.00 23 ASN A O 5
ATOM 6345 N N . ILE A 1 24 ? -2.480 10.128 -9.149 1.00 0.00 24 ILE A N 5
ATOM 6346 C CA . ILE A 1 24 ? -1.238 10.246 -8.393 1.00 0.00 24 ILE A CA 5
ATOM 6347 C C . ILE A 1 24 ? -0.538 8.895 -8.275 1.00 0.00 24 ILE A C 5
ATOM 6348 O O . ILE A 1 24 ? -1.000 7.897 -8.828 1.00 0.00 24 ILE A O 5
ATOM 6364 N N . VAL A 1 25 ? 0.581 8.873 -7.556 1.00 0.00 25 VAL A N 5
ATOM 6365 C CA . VAL A 1 25 ? 1.344 7.645 -7.364 1.00 0.00 25 VAL A CA 5
ATOM 6366 C C . VAL A 1 25 ? 0.492 6.570 -6.691 1.00 0.00 25 VAL A C 5
ATOM 6367 O O . VAL A 1 25 ? -0.326 6.876 -5.823 1.00 0.00 25 VAL A O 5
ATOM 6380 N N . PRO A 1 26 ? 0.673 5.294 -7.083 1.00 0.00 26 PRO A N 5
ATOM 6381 C CA . PRO A 1 26 ? -0.094 4.178 -6.521 1.00 0.00 26 PRO A CA 5
ATOM 6382 C C . PRO A 1 26 ? -0.130 4.194 -4.994 1.00 0.00 26 PRO A C 5
ATOM 6383 O O . PRO A 1 26 ? -1.098 4.668 -4.399 1.00 0.00 26 PRO A O 5
ATOM 6394 N N . ASP A 1 27 ? 0.928 3.683 -4.360 1.00 0.00 27 ASP A N 5
ATOM 6395 C CA . ASP A 1 27 ? 0.984 3.628 -2.905 1.00 0.00 27 ASP A CA 5
ATOM 6396 C C . ASP A 1 27 ? -0.210 2.852 -2.369 1.00 0.00 27 ASP A C 5
ATOM 6397 O O . ASP A 1 27 ? -1.149 3.436 -1.824 1.00 0.00 27 ASP A O 5
ATOM 6406 N N . TYR A 1 28 ? -0.185 1.536 -2.554 1.00 0.00 28 TYR A N 5
ATOM 6407 C CA . TYR A 1 28 ? -1.294 0.693 -2.111 1.00 0.00 28 TYR A CA 5
ATOM 6408 C C . TYR A 1 28 ? -0.939 -0.050 -0.829 1.00 0.00 28 TYR A C 5
ATOM 6409 O O . TYR A 1 28 ? 0.224 -0.109 -0.437 1.00 0.00 28 TYR A O 5
ATOM 6427 N N . ARG A 1 29 ? -1.955 -0.597 -0.166 1.00 0.00 29 ARG A N 5
ATOM 6428 C CA . ARG A 1 29 ? -1.747 -1.308 1.089 1.00 0.00 29 ARG A CA 5
ATOM 6429 C C . ARG A 1 29 ? -2.494 -2.638 1.112 1.00 0.00 29 ARG A C 5
ATOM 6430 O O . ARG A 1 29 ? -3.614 -2.746 0.612 1.00 0.00 29 ARG A O 5
ATOM 6451 N N . LEU A 1 30 ? -1.864 -3.643 1.711 1.00 0.00 30 LEU A N 5
ATOM 6452 C CA . LEU A 1 30 ? -2.459 -4.968 1.839 1.00 0.00 30 LEU A CA 5
ATOM 6453 C C . LEU A 1 30 ? -2.298 -5.473 3.269 1.00 0.00 30 LEU A C 5
ATOM 6454 O O . LEU A 1 30 ? -1.307 -6.125 3.596 1.00 0.00 30 LEU A O 5
ATOM 6470 N N . ASP A 1 31 ? -3.276 -5.172 4.118 1.00 0.00 31 ASP A N 5
ATOM 6471 C CA . ASP A 1 31 ? -3.206 -5.553 5.524 1.00 0.00 31 ASP A CA 5
ATOM 6472 C C . ASP A 1 31 ? -4.075 -6.771 5.818 1.00 0.00 31 ASP A C 5
ATOM 6473 O O . ASP A 1 31 ? -5.078 -6.674 6.528 1.00 0.00 31 ASP A O 5
ATOM 6482 N N . MET A 1 32 ? -3.700 -7.911 5.247 1.00 0.00 32 MET A N 5
ATOM 6483 C CA . MET A 1 32 ? -4.437 -9.147 5.463 1.00 0.00 32 MET A CA 5
ATOM 6484 C C . MET A 1 32 ? -3.489 -10.325 5.710 1.00 0.00 32 MET A C 5
ATOM 6485 O O . MET A 1 32 ? -2.829 -10.402 6.750 1.00 0.00 32 MET A O 5
ATOM 6499 N N . VAL A 1 33 ? -3.439 -11.246 4.754 1.00 0.00 33 VAL A N 5
ATOM 6500 C CA . VAL A 1 33 ? -2.592 -12.426 4.865 1.00 0.00 33 VAL A CA 5
ATOM 6501 C C . VAL A 1 33 ? -1.831 -12.678 3.566 1.00 0.00 33 VAL A C 5
ATOM 6502 O O . VAL A 1 33 ? -2.219 -12.193 2.504 1.00 0.00 33 VAL A O 5
ATOM 6515 N N . GLY A 1 34 ? -0.754 -13.452 3.657 1.00 0.00 34 GLY A N 5
ATOM 6516 C CA . GLY A 1 34 ? 0.040 -13.766 2.482 1.00 0.00 34 GLY A CA 5
ATOM 6517 C C . GLY A 1 34 ? -0.640 -14.774 1.573 1.00 0.00 34 GLY A C 5
ATOM 6518 O O . GLY A 1 34 ? -0.008 -15.335 0.678 1.00 0.00 34 GLY A O 5
ATOM 6522 N N . GLU A 1 35 ? -1.929 -15.008 1.805 1.00 0.00 35 GLU A N 5
ATOM 6523 C CA . GLU A 1 35 ? -2.694 -15.947 0.997 1.00 0.00 35 GLU A CA 5
ATOM 6524 C C . GLU A 1 35 ? -3.615 -15.199 0.032 1.00 0.00 35 GLU A C 5
ATOM 6525 O O . GLU A 1 35 ? -4.418 -14.367 0.452 1.00 0.00 35 GLU A O 5
ATOM 6537 N N . PRO A 1 36 ? -3.505 -15.481 -1.280 1.00 0.00 36 PRO A N 5
ATOM 6538 C CA . PRO A 1 36 ? -4.322 -14.817 -2.300 1.00 0.00 36 PRO A CA 5
ATOM 6539 C C . PRO A 1 36 ? -5.747 -15.357 -2.353 1.00 0.00 36 PRO A C 5
ATOM 6540 O O . PRO A 1 36 ? -6.016 -16.367 -3.005 1.00 0.00 36 PRO A O 5
ATOM 6551 N N . CYS A 1 37 ? -6.660 -14.670 -1.672 1.00 0.00 37 CYS A N 5
ATOM 6552 C CA . CYS A 1 37 ? -8.062 -15.071 -1.655 1.00 0.00 37 CYS A CA 5
ATOM 6553 C C . CYS A 1 37 ? -8.973 -13.920 -2.100 1.00 0.00 37 CYS A C 5
ATOM 6554 O O . CYS A 1 37 ? -9.753 -14.079 -3.039 1.00 0.00 37 CYS A O 5
ATOM 6562 N N . PRO A 1 38 ? -8.881 -12.736 -1.453 1.00 0.00 38 PRO A N 5
ATOM 6563 C CA . PRO A 1 38 ? -9.704 -11.583 -1.814 1.00 0.00 38 PRO A CA 5
ATOM 6564 C C . PRO A 1 38 ? -9.080 -10.761 -2.945 1.00 0.00 38 PRO A C 5
ATOM 6565 O O . PRO A 1 38 ? -8.839 -11.280 -4.035 1.00 0.00 38 PRO A O 5
ATOM 6576 N N . TYR A 1 39 ? -8.812 -9.482 -2.680 1.00 0.00 39 TYR A N 5
ATOM 6577 C CA . TYR A 1 39 ? -8.203 -8.605 -3.675 1.00 0.00 39 TYR A CA 5
ATOM 6578 C C . TYR A 1 39 ? -6.944 -7.942 -3.110 1.00 0.00 39 TYR A C 5
ATOM 6579 O O . TYR A 1 39 ? -6.909 -6.728 -2.909 1.00 0.00 39 TYR A O 5
ATOM 6597 N N . PRO A 1 40 ? -5.889 -8.737 -2.844 1.00 0.00 40 PRO A N 5
ATOM 6598 C CA . PRO A 1 40 ? -4.641 -8.229 -2.273 1.00 0.00 40 PRO A CA 5
ATOM 6599 C C . PRO A 1 40 ? -3.701 -7.638 -3.327 1.00 0.00 40 PRO A C 5
ATOM 6600 O O . PRO A 1 40 ? -3.877 -6.497 -3.755 1.00 0.00 40 PRO A O 5
ATOM 6611 N N . ALA A 1 41 ? -2.709 -8.423 -3.748 1.00 0.00 41 ALA A N 5
ATOM 6612 C CA . ALA A 1 41 ? -1.728 -7.972 -4.734 1.00 0.00 41 ALA A CA 5
ATOM 6613 C C . ALA A 1 41 ? -2.375 -7.600 -6.066 1.00 0.00 41 ALA A C 5
ATOM 6614 O O . ALA A 1 41 ? -1.682 -7.206 -7.004 1.00 0.00 41 ALA A O 5
ATOM 6621 N N . VAL A 1 42 ? -3.694 -7.739 -6.152 1.00 0.00 42 VAL A N 5
ATOM 6622 C CA . VAL A 1 42 ? -4.418 -7.403 -7.373 1.00 0.00 42 VAL A CA 5
ATOM 6623 C C . VAL A 1 42 ? -4.016 -6.019 -7.878 1.00 0.00 42 VAL A C 5
ATOM 6624 O O . VAL A 1 42 ? -3.938 -5.787 -9.085 1.00 0.00 42 VAL A O 5
ATOM 6637 N N . ALA A 1 43 ? -3.766 -5.104 -6.946 1.00 0.00 43 ALA A N 5
ATOM 6638 C CA . ALA A 1 43 ? -3.354 -3.749 -7.294 1.00 0.00 43 ALA A CA 5
ATOM 6639 C C . ALA A 1 43 ? -1.913 -3.728 -7.796 1.00 0.00 43 ALA A C 5
ATOM 6640 O O . ALA A 1 43 ? -1.561 -2.940 -8.673 1.00 0.00 43 ALA A O 5
ATOM 6647 N N . THR A 1 44 ? -1.084 -4.597 -7.224 1.00 0.00 44 THR A N 5
ATOM 6648 C CA . THR A 1 44 ? 0.324 -4.680 -7.596 1.00 0.00 44 THR A CA 5
ATOM 6649 C C . THR A 1 44 ? 0.487 -5.064 -9.063 1.00 0.00 44 THR A C 5
ATOM 6650 O O . THR A 1 44 ? 1.273 -4.455 -9.790 1.00 0.00 44 THR A O 5
ATOM 6661 N N . LEU A 1 45 ? -0.246 -6.088 -9.487 1.00 0.00 45 LEU A N 5
ATOM 6662 C CA . LEU A 1 45 ? -0.166 -6.568 -10.862 1.00 0.00 45 LEU A CA 5
ATOM 6663 C C . LEU A 1 45 ? -0.653 -5.512 -11.848 1.00 0.00 45 LEU A C 5
ATOM 6664 O O . LEU A 1 45 ? 0.000 -5.250 -12.858 1.00 0.00 45 LEU A O 5
ATOM 6680 N N . GLU A 1 46 ? -1.801 -4.910 -11.553 1.00 0.00 46 GLU A N 5
ATOM 6681 C CA . GLU A 1 46 ? -2.367 -3.881 -12.420 1.00 0.00 46 GLU A CA 5
ATOM 6682 C C . GLU A 1 46 ? -1.536 -2.603 -12.358 1.00 0.00 46 GLU A C 5
ATOM 6683 O O . GLU A 1 46 ? -1.734 -1.680 -13.150 1.00 0.00 46 GLU A O 5
ATOM 6695 N N . ALA A 1 47 ? -0.638 -2.540 -11.381 1.00 0.00 47 ALA A N 5
ATOM 6696 C CA . ALA A 1 47 ? 0.240 -1.388 -11.215 1.00 0.00 47 ALA A CA 5
ATOM 6697 C C . ALA A 1 47 ? 1.336 -1.376 -12.274 1.00 0.00 47 ALA A C 5
ATOM 6698 O O . ALA A 1 47 ? 1.710 -0.320 -12.781 1.00 0.00 47 ALA A O 5
ATOM 6705 N N . MET A 1 48 ? 1.862 -2.559 -12.585 1.00 0.00 48 MET A N 5
ATOM 6706 C CA . MET A 1 48 ? 2.941 -2.693 -13.558 1.00 0.00 48 MET A CA 5
ATOM 6707 C C . MET A 1 48 ? 2.598 -2.007 -14.888 1.00 0.00 48 MET A C 5
ATOM 6708 O O . MET A 1 48 ? 3.414 -1.253 -15.417 1.00 0.00 48 MET A O 5
ATOM 6722 N N . PRO A 1 49 ? 1.386 -2.222 -15.447 1.00 0.00 49 PRO A N 5
ATOM 6723 C CA . PRO A 1 49 ? 0.984 -1.574 -16.698 1.00 0.00 49 PRO A CA 5
ATOM 6724 C C . PRO A 1 49 ? 0.814 -0.070 -16.516 1.00 0.00 49 PRO A C 5
ATOM 6725 O O . PRO A 1 49 ? 1.485 0.727 -17.170 1.00 0.00 49 PRO A O 5
ATOM 6736 N N . GLN A 1 50 ? -0.091 0.306 -15.615 1.00 0.00 50 GLN A N 5
ATOM 6737 C CA . GLN A 1 50 ? -0.349 1.713 -15.321 1.00 0.00 50 GLN A CA 5
ATOM 6738 C C . GLN A 1 50 ? 0.784 2.332 -14.502 1.00 0.00 50 GLN A C 5
ATOM 6739 O O . GLN A 1 50 ? 0.593 3.356 -13.845 1.00 0.00 50 GLN A O 5
ATOM 6753 N N . LEU A 1 51 ? 1.961 1.704 -14.538 1.00 0.00 51 LEU A N 5
ATOM 6754 C CA . LEU A 1 51 ? 3.115 2.184 -13.786 1.00 0.00 51 LEU A CA 5
ATOM 6755 C C . LEU A 1 51 ? 3.333 3.681 -13.986 1.00 0.00 51 LEU A C 5
ATOM 6756 O O . LEU A 1 51 ? 2.953 4.246 -15.012 1.00 0.00 51 LEU A O 5
ATOM 6772 N N . LYS A 1 52 ? 3.947 4.316 -12.993 1.00 0.00 52 LYS A N 5
ATOM 6773 C CA . LYS A 1 52 ? 4.218 5.748 -13.048 1.00 0.00 52 LYS A CA 5
ATOM 6774 C C . LYS A 1 52 ? 5.719 6.019 -12.994 1.00 0.00 52 LYS A C 5
ATOM 6775 O O . LYS A 1 52 ? 6.527 5.134 -13.273 1.00 0.00 52 LYS A O 5
ATOM 6794 N N . LYS A 1 53 ? 6.084 7.247 -12.635 1.00 0.00 53 LYS A N 5
ATOM 6795 C CA . LYS A 1 53 ? 7.490 7.629 -12.547 1.00 0.00 53 LYS A CA 5
ATOM 6796 C C . LYS A 1 53 ? 7.964 7.630 -11.096 1.00 0.00 53 LYS A C 5
ATOM 6797 O O . LYS A 1 53 ? 8.506 8.623 -10.610 1.00 0.00 53 LYS A O 5
ATOM 6816 N N . GLY A 1 54 ? 7.757 6.510 -10.409 1.00 0.00 54 GLY A N 5
ATOM 6817 C CA . GLY A 1 54 ? 8.171 6.406 -9.022 1.00 0.00 54 GLY A CA 5
ATOM 6818 C C . GLY A 1 54 ? 7.055 5.927 -8.114 1.00 0.00 54 GLY A C 5
ATOM 6819 O O . GLY A 1 54 ? 6.759 6.557 -7.099 1.00 0.00 54 GLY A O 5
ATOM 6823 N N . GLU A 1 55 ? 6.437 4.807 -8.478 1.00 0.00 55 GLU A N 5
ATOM 6824 C CA . GLU A 1 55 ? 5.347 4.245 -7.689 1.00 0.00 55 GLU A CA 5
ATOM 6825 C C . GLU A 1 55 ? 5.854 3.718 -6.351 1.00 0.00 55 GLU A C 5
ATOM 6826 O O . GLU A 1 55 ? 7.051 3.761 -6.070 1.00 0.00 55 GLU A O 5
ATOM 6838 N N . ILE A 1 56 ? 4.927 3.229 -5.531 1.00 0.00 56 ILE A N 5
ATOM 6839 C CA . ILE A 1 56 ? 5.258 2.694 -4.216 1.00 0.00 56 ILE A CA 5
ATOM 6840 C C . ILE A 1 56 ? 4.146 1.764 -3.723 1.00 0.00 56 ILE A C 5
ATOM 6841 O O . ILE A 1 56 ? 2.975 1.933 -4.068 1.00 0.00 56 ILE A O 5
ATOM 6857 N N . LEU A 1 57 ? 4.520 0.771 -2.928 1.00 0.00 57 LEU A N 5
ATOM 6858 C CA . LEU A 1 57 ? 3.549 -0.161 -2.380 1.00 0.00 57 LEU A CA 5
ATOM 6859 C C . LEU A 1 57 ? 3.793 -0.398 -0.919 1.00 0.00 57 LEU A C 5
ATOM 6860 O O . LEU A 1 57 ? 4.882 -0.147 -0.405 1.00 0.00 57 LEU A O 5
ATOM 6876 N N . GLU A 1 58 ? 2.782 -0.927 -0.260 1.00 0.00 58 GLU A N 5
ATOM 6877 C CA . GLU A 1 58 ? 2.911 -1.268 1.127 1.00 0.00 58 GLU A CA 5
ATOM 6878 C C . GLU A 1 58 ? 2.059 -2.489 1.458 1.00 0.00 58 GLU A C 5
ATOM 6879 O O . GLU A 1 58 ? 0.928 -2.607 0.992 1.00 0.00 58 GLU A O 5
ATOM 6891 N N . VAL A 1 59 ? 2.620 -3.417 2.228 1.00 0.00 59 VAL A N 5
ATOM 6892 C CA . VAL A 1 59 ? 1.902 -4.635 2.588 1.00 0.00 59 VAL A CA 5
ATOM 6893 C C . VAL A 1 59 ? 2.180 -5.050 4.029 1.00 0.00 59 VAL A C 5
ATOM 6894 O O . VAL A 1 59 ? 3.316 -5.001 4.495 1.00 0.00 59 VAL A O 5
ATOM 6907 N N . VAL A 1 60 ? 1.129 -5.483 4.714 1.00 0.00 60 VAL A N 5
ATOM 6908 C CA . VAL A 1 60 ? 1.234 -5.964 6.087 1.00 0.00 60 VAL A CA 5
ATOM 6909 C C . VAL A 1 60 ? 0.330 -7.179 6.279 1.00 0.00 60 VAL A C 5
ATOM 6910 O O . VAL A 1 60 ? -0.894 -7.060 6.276 1.00 0.00 60 VAL A O 5
ATOM 6923 N N . SER A 1 61 ? 0.930 -8.354 6.400 1.00 0.00 61 SER A N 5
ATOM 6924 C CA . SER A 1 61 ? 0.155 -9.578 6.542 1.00 0.00 61 SER A CA 5
ATOM 6925 C C . SER A 1 61 ? 0.857 -10.591 7.435 1.00 0.00 61 SER A C 5
ATOM 6926 O O . SER A 1 61 ? 1.940 -10.332 7.958 1.00 0.00 61 SER A O 5
ATOM 6934 N N . ASP A 1 62 ? 0.236 -11.758 7.578 1.00 0.00 62 ASP A N 5
ATOM 6935 C CA . ASP A 1 62 ? 0.793 -12.825 8.401 1.00 0.00 62 ASP A CA 5
ATOM 6936 C C . ASP A 1 62 ? 1.091 -14.060 7.557 1.00 0.00 62 ASP A C 5
ATOM 6937 O O . ASP A 1 62 ? 0.199 -14.621 6.920 1.00 0.00 62 ASP A O 5
ATOM 6946 N N . CYS A 1 63 ? 2.355 -14.473 7.549 1.00 0.00 63 CYS A N 5
ATOM 6947 C CA . CYS A 1 63 ? 2.776 -15.639 6.781 1.00 0.00 63 CYS A CA 5
ATOM 6948 C C . CYS A 1 63 ? 3.982 -16.314 7.432 1.00 0.00 63 CYS A C 5
ATOM 6949 O O . CYS A 1 63 ? 5.093 -15.784 7.394 1.00 0.00 63 CYS A O 5
ATOM 6957 N N . PRO A 1 64 ? 3.782 -17.499 8.039 1.00 0.00 64 PRO A N 5
ATOM 6958 C CA . PRO A 1 64 ? 4.863 -18.240 8.701 1.00 0.00 64 PRO A CA 5
ATOM 6959 C C . PRO A 1 64 ? 6.006 -18.572 7.746 1.00 0.00 64 PRO A C 5
ATOM 6960 O O . PRO A 1 64 ? 7.149 -18.743 8.168 1.00 0.00 64 PRO A O 5
ATOM 6971 N N . GLN A 1 65 ? 5.687 -18.664 6.459 1.00 0.00 65 GLN A N 5
ATOM 6972 C CA . GLN A 1 65 ? 6.686 -18.980 5.443 1.00 0.00 65 GLN A CA 5
ATOM 6973 C C . GLN A 1 65 ? 7.611 -17.793 5.198 1.00 0.00 65 GLN A C 5
ATOM 6974 O O . GLN A 1 65 ? 7.532 -16.777 5.890 1.00 0.00 65 GLN A O 5
ATOM 6988 N N . SER A 1 66 ? 8.489 -17.929 4.208 1.00 0.00 66 SER A N 5
ATOM 6989 C CA . SER A 1 66 ? 9.431 -16.868 3.870 1.00 0.00 66 SER A CA 5
ATOM 6990 C C . SER A 1 66 ? 9.026 -16.173 2.574 1.00 0.00 66 SER A C 5
ATOM 6991 O O . SER A 1 66 ? 9.333 -14.998 2.366 1.00 0.00 66 SER A O 5
ATOM 6999 N N . ILE A 1 67 ? 8.337 -16.905 1.704 1.00 0.00 67 ILE A N 5
ATOM 7000 C CA . ILE A 1 67 ? 7.892 -16.359 0.427 1.00 0.00 67 ILE A CA 5
ATOM 7001 C C . ILE A 1 67 ? 6.823 -15.291 0.633 1.00 0.00 67 ILE A C 5
ATOM 7002 O O . ILE A 1 67 ? 5.882 -15.481 1.405 1.00 0.00 67 ILE A O 5
ATOM 7018 N N . ASN A 1 68 ? 6.978 -14.167 -0.059 1.00 0.00 68 ASN A N 5
ATOM 7019 C CA . ASN A 1 68 ? 6.027 -13.066 0.049 1.00 0.00 68 ASN A CA 5
ATOM 7020 C C . ASN A 1 68 ? 4.982 -13.138 -1.061 1.00 0.00 68 ASN A C 5
ATOM 7021 O O . ASN A 1 68 ? 5.308 -13.403 -2.217 1.00 0.00 68 ASN A O 5
ATOM 7032 N N . ASN A 1 69 ? 3.723 -12.920 -0.694 1.00 0.00 69 ASN A N 5
ATOM 7033 C CA . ASN A 1 69 ? 2.618 -12.991 -1.645 1.00 0.00 69 ASN A CA 5
ATOM 7034 C C . ASN A 1 69 ? 2.605 -11.799 -2.600 1.00 0.00 69 ASN A C 5
ATOM 7035 O O . ASN A 1 69 ? 2.952 -11.932 -3.775 1.00 0.00 69 ASN A O 5
ATOM 7046 N N . ILE A 1 70 ? 2.164 -10.647 -2.097 1.00 0.00 70 ILE A N 5
ATOM 7047 C CA . ILE A 1 70 ? 2.051 -9.436 -2.914 1.00 0.00 70 ILE A CA 5
ATOM 7048 C C . ILE A 1 70 ? 3.304 -9.191 -3.763 1.00 0.00 70 ILE A C 5
ATOM 7049 O O . ILE A 1 70 ? 3.202 -9.014 -4.978 1.00 0.00 70 ILE A O 5
ATOM 7065 N N . PRO A 1 71 ? 4.508 -9.186 -3.154 1.00 0.00 71 PRO A N 5
ATOM 7066 C CA . PRO A 1 71 ? 5.757 -8.950 -3.889 1.00 0.00 71 PRO A CA 5
ATOM 7067 C C . PRO A 1 71 ? 5.986 -9.971 -5.000 1.00 0.00 71 PRO A C 5
ATOM 7068 O O . PRO A 1 71 ? 6.566 -9.648 -6.034 1.00 0.00 71 PRO A O 5
ATOM 7079 N N . LEU A 1 72 ? 5.537 -11.202 -4.776 1.00 0.00 72 LEU A N 5
ATOM 7080 C CA . LEU A 1 72 ? 5.698 -12.263 -5.766 1.00 0.00 72 LEU A CA 5
ATOM 7081 C C . LEU A 1 72 ? 4.975 -11.910 -7.059 1.00 0.00 72 LEU A C 5
ATOM 7082 O O . LEU A 1 72 ? 5.376 -12.331 -8.144 1.00 0.00 72 LEU A O 5
ATOM 7098 N N . ASP A 1 73 ? 3.904 -11.132 -6.936 1.00 0.00 73 ASP A N 5
ATOM 7099 C CA . ASP A 1 73 ? 3.121 -10.718 -8.093 1.00 0.00 73 ASP A CA 5
ATOM 7100 C C . ASP A 1 73 ? 3.898 -9.719 -8.946 1.00 0.00 73 ASP A C 5
ATOM 7101 O O . ASP A 1 73 ? 4.052 -9.908 -10.153 1.0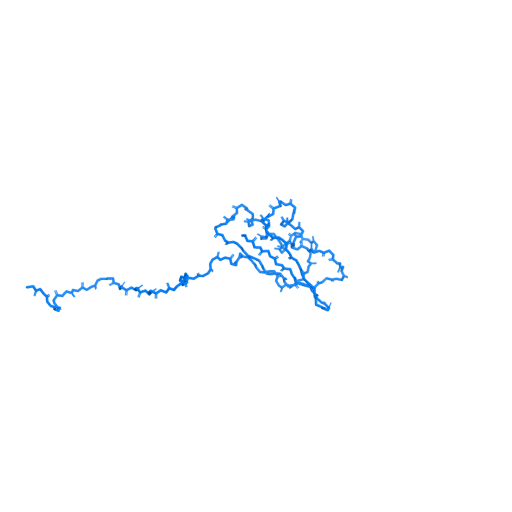0 0.00 73 ASP A O 5
ATOM 7110 N N . ALA A 1 74 ? 4.390 -8.661 -8.310 1.00 0.00 74 ALA A N 5
ATOM 7111 C CA . ALA A 1 74 ? 5.155 -7.637 -9.012 1.00 0.00 74 ALA A CA 5
ATOM 7112 C C . ALA A 1 74 ? 6.508 -8.176 -9.461 1.00 0.00 74 ALA A C 5
ATOM 7113 O O . ALA A 1 74 ? 7.074 -7.716 -10.452 1.00 0.00 74 ALA A O 5
ATOM 7120 N N . ARG A 1 75 ? 7.019 -9.157 -8.724 1.00 0.00 75 ARG A N 5
ATOM 7121 C CA . ARG A 1 75 ? 8.298 -9.775 -9.048 1.00 0.00 75 ARG A CA 5
ATOM 7122 C C . ARG A 1 75 ? 8.173 -10.656 -10.288 1.00 0.00 75 ARG A C 5
ATOM 7123 O O . ARG A 1 75 ? 9.096 -10.735 -11.100 1.00 0.00 75 ARG A O 5
ATOM 7144 N N . ASN A 1 76 ? 7.027 -11.316 -10.424 1.00 0.00 76 ASN A N 5
ATOM 7145 C CA . ASN A 1 76 ? 6.776 -12.192 -11.563 1.00 0.00 76 ASN A CA 5
ATOM 7146 C C . ASN A 1 76 ? 6.753 -11.397 -12.864 1.00 0.00 76 ASN A C 5
ATOM 7147 O O . ASN A 1 76 ? 7.546 -11.648 -13.771 1.00 0.00 76 ASN A O 5
ATOM 7158 N N . HIS A 1 77 ? 5.839 -10.434 -12.948 1.00 0.00 77 HIS A N 5
ATOM 7159 C CA . HIS A 1 77 ? 5.722 -9.595 -14.135 1.00 0.00 77 HIS A CA 5
ATOM 7160 C C . HIS A 1 77 ? 6.978 -8.752 -14.323 1.00 0.00 77 HIS A C 5
ATOM 7161 O O . HIS A 1 77 ? 7.477 -8.603 -15.438 1.00 0.00 77 HIS A O 5
ATOM 7175 N N . GLY A 1 78 ? 7.486 -8.209 -13.221 1.00 0.00 78 GLY A N 5
ATOM 7176 C CA . GLY A 1 78 ? 8.687 -7.399 -13.276 1.00 0.00 78 GLY A CA 5
ATOM 7177 C C . GLY A 1 78 ? 8.397 -5.914 -13.200 1.00 0.00 78 GLY A C 5
ATOM 7178 O O . GLY A 1 78 ? 7.989 -5.302 -14.189 1.00 0.00 78 GLY A O 5
ATOM 7182 N N . TYR A 1 79 ? 8.619 -5.327 -12.027 1.00 0.00 79 TYR A N 5
ATOM 7183 C CA . TYR A 1 79 ? 8.401 -3.898 -11.834 1.00 0.00 79 TYR A CA 5
ATOM 7184 C C . TYR A 1 79 ? 9.735 -3.155 -11.770 1.00 0.00 79 TYR A C 5
ATOM 7185 O O . TYR A 1 79 ? 10.398 -2.975 -12.792 1.00 0.00 79 TYR A O 5
ATOM 7203 N N . THR A 1 80 ? 10.127 -2.727 -10.574 1.00 0.00 80 THR A N 5
ATOM 7204 C CA . THR A 1 80 ? 11.387 -2.015 -10.396 1.00 0.00 80 THR A CA 5
ATOM 7205 C C . THR A 1 80 ? 12.083 -2.449 -9.109 1.00 0.00 80 THR A C 5
ATOM 7206 O O . THR A 1 80 ? 13.095 -3.148 -9.146 1.00 0.00 80 THR A O 5
ATOM 7217 N N . VAL A 1 81 ? 11.535 -2.026 -7.974 1.00 0.00 81 VAL A N 5
ATOM 7218 C CA . VAL A 1 81 ? 12.111 -2.363 -6.677 1.00 0.00 81 VAL A CA 5
ATOM 7219 C C . VAL A 1 81 ? 11.147 -3.201 -5.842 1.00 0.00 81 VAL A C 5
ATOM 7220 O O . VAL A 1 81 ? 10.057 -2.752 -5.499 1.00 0.00 81 VAL A O 5
ATOM 7233 N N . LEU A 1 82 ? 11.569 -4.416 -5.516 1.00 0.00 82 LEU A N 5
ATOM 7234 C CA . LEU A 1 82 ? 10.761 -5.330 -4.718 1.00 0.00 82 LEU A CA 5
ATOM 7235 C C . LEU A 1 82 ? 11.529 -5.780 -3.477 1.00 0.00 82 LEU A C 5
ATOM 7236 O O . LEU A 1 82 ? 12.392 -6.655 -3.555 1.00 0.00 82 LEU A O 5
ATOM 7252 N N . ASP A 1 83 ? 11.223 -5.170 -2.334 1.00 0.00 83 ASP A N 5
ATOM 7253 C CA . ASP A 1 83 ? 11.900 -5.506 -1.086 1.00 0.00 83 ASP A CA 5
ATOM 7254 C C . ASP A 1 83 ? 10.895 -5.845 0.009 1.00 0.00 83 ASP A C 5
ATOM 7255 O O . ASP A 1 83 ? 9.737 -5.432 -0.048 1.00 0.00 83 ASP A O 5
ATOM 7264 N N . ILE A 1 84 ? 11.345 -6.603 1.005 1.00 0.00 84 ILE A N 5
ATOM 7265 C CA . ILE A 1 84 ? 10.484 -6.999 2.115 1.00 0.00 84 ILE A CA 5
ATOM 7266 C C . ILE A 1 84 ? 11.234 -6.951 3.443 1.00 0.00 84 ILE A C 5
ATOM 7267 O O . ILE A 1 84 ? 12.459 -6.837 3.475 1.00 0.00 84 ILE A O 5
ATOM 7283 N N . GLN A 1 85 ? 10.483 -7.034 4.537 1.00 0.00 85 GLN A N 5
ATOM 7284 C CA . GLN A 1 85 ? 11.060 -7.007 5.875 1.00 0.00 85 GLN A CA 5
ATOM 7285 C C . GLN A 1 85 ? 10.145 -7.718 6.869 1.00 0.00 85 GLN A C 5
ATOM 7286 O O . GLN A 1 85 ? 8.929 -7.750 6.689 1.00 0.00 85 GLN A O 5
ATOM 7300 N N . GLN A 1 86 ? 10.734 -8.284 7.917 1.00 0.00 86 GLN A N 5
ATOM 7301 C CA . GLN A 1 86 ? 9.964 -8.988 8.938 1.00 0.00 86 GLN A CA 5
ATOM 7302 C C . GLN A 1 86 ? 10.283 -8.450 10.328 1.00 0.00 86 GLN A C 5
ATOM 7303 O O . GLN A 1 86 ? 11.345 -7.868 10.550 1.00 0.00 86 GLN A O 5
ATOM 7317 N N . ASP A 1 87 ? 9.354 -8.641 11.261 1.00 0.00 87 ASP A N 5
ATOM 7318 C CA . ASP A 1 87 ? 9.538 -8.167 12.628 1.00 0.00 87 ASP A CA 5
ATOM 7319 C C . ASP A 1 87 ? 9.363 -9.308 13.625 1.00 0.00 87 ASP A C 5
ATOM 7320 O O . ASP A 1 87 ? 10.337 -9.926 14.052 1.00 0.00 87 ASP A O 5
ATOM 7329 N N . GLY A 1 88 ? 8.114 -9.582 13.990 1.00 0.00 88 GLY A N 5
ATOM 7330 C CA . GLY A 1 88 ? 7.832 -10.653 14.927 1.00 0.00 88 GLY A CA 5
ATOM 7331 C C . GLY A 1 88 ? 6.913 -11.704 14.333 1.00 0.00 88 GLY A C 5
ATOM 7332 O O . GLY A 1 88 ? 7.302 -12.415 13.407 1.00 0.00 88 GLY A O 5
ATOM 7336 N N . PRO A 1 89 ? 5.670 -11.818 14.836 1.00 0.00 89 PRO A N 5
ATOM 7337 C CA . PRO A 1 89 ? 4.703 -12.790 14.326 1.00 0.00 89 PRO A CA 5
ATOM 7338 C C . PRO A 1 89 ? 4.051 -12.327 13.029 1.00 0.00 89 PRO A C 5
ATOM 7339 O O . PRO A 1 89 ? 3.074 -12.918 12.570 1.00 0.00 89 PRO A O 5
ATOM 7350 N N . THR A 1 90 ? 4.589 -11.257 12.449 1.00 0.00 90 THR A N 5
ATOM 7351 C CA . THR A 1 90 ? 4.052 -10.710 11.208 1.00 0.00 90 THR A CA 5
ATOM 7352 C C . THR A 1 90 ? 5.172 -10.358 10.236 1.00 0.00 90 THR A C 5
ATOM 7353 O O . THR A 1 90 ? 6.354 -10.485 10.558 1.00 0.00 90 THR A O 5
ATOM 7364 N N . ILE A 1 91 ? 4.787 -9.909 9.047 1.00 0.00 91 ILE A N 5
ATOM 7365 C CA . ILE A 1 91 ? 5.750 -9.537 8.020 1.00 0.00 91 ILE A CA 5
ATOM 7366 C C . ILE A 1 91 ? 5.176 -8.459 7.106 1.00 0.00 91 ILE A C 5
ATOM 7367 O O . ILE A 1 91 ? 3.983 -8.463 6.799 1.00 0.00 91 ILE A O 5
ATOM 7383 N N . ARG A 1 92 ? 6.027 -7.529 6.685 1.00 0.00 92 ARG A N 5
ATOM 7384 C CA . ARG A 1 92 ? 5.597 -6.437 5.823 1.00 0.00 92 ARG A CA 5
ATOM 7385 C C . ARG A 1 92 ? 6.484 -6.332 4.584 1.00 0.00 92 ARG A C 5
ATOM 7386 O O . ARG A 1 92 ? 7.697 -6.512 4.662 1.00 0.00 92 ARG A O 5
ATOM 7407 N N . TYR A 1 93 ? 5.869 -6.015 3.448 1.00 0.00 93 TYR A N 5
ATOM 7408 C CA . TYR A 1 93 ? 6.601 -5.857 2.196 1.00 0.00 93 TYR A CA 5
ATOM 7409 C C . TYR A 1 93 ? 6.351 -4.474 1.603 1.00 0.00 93 TYR A C 5
ATOM 7410 O O . TYR A 1 93 ? 5.335 -3.843 1.892 1.00 0.00 93 TYR A O 5
ATOM 7428 N N . LEU A 1 94 ? 7.284 -4.002 0.781 1.00 0.00 94 LEU A N 5
ATOM 7429 C CA . LEU A 1 94 ? 7.155 -2.688 0.158 1.00 0.00 94 LEU A CA 5
ATOM 7430 C C . LEU A 1 94 ? 7.934 -2.612 -1.150 1.00 0.00 94 LEU A C 5
ATOM 7431 O O . LEU A 1 94 ? 9.023 -3.173 -1.271 1.00 0.00 94 LEU A O 5
ATOM 7447 N N . ILE A 1 95 ? 7.370 -1.904 -2.125 1.00 0.00 95 ILE A N 5
ATOM 7448 C CA . ILE A 1 95 ? 8.010 -1.736 -3.426 1.00 0.00 95 ILE A CA 5
ATOM 7449 C C . ILE A 1 95 ? 8.057 -0.259 -3.814 1.00 0.00 95 ILE A C 5
ATOM 7450 O O . ILE A 1 95 ? 7.321 0.558 -3.263 1.00 0.00 95 ILE A O 5
ATOM 7466 N N . GLN A 1 96 ? 8.932 0.081 -4.754 1.00 0.00 96 GLN A N 5
ATOM 7467 C CA . GLN A 1 96 ? 9.061 1.461 -5.208 1.00 0.00 96 GLN A CA 5
ATOM 7468 C C . GLN A 1 96 ? 9.596 1.521 -6.637 1.00 0.00 96 GLN A C 5
ATOM 7469 O O . GLN A 1 96 ? 10.175 0.555 -7.134 1.00 0.00 96 GLN A O 5
ATOM 7483 N N . LYS A 1 97 ? 9.410 2.667 -7.287 1.00 0.00 97 LYS A N 5
ATOM 7484 C CA . LYS A 1 97 ? 9.875 2.855 -8.656 1.00 0.00 97 LYS A CA 5
ATOM 7485 C C . LYS A 1 97 ? 10.802 4.062 -8.755 1.00 0.00 97 LYS A C 5
ATOM 7486 O O . LYS A 1 97 ? 11.074 4.687 -7.708 1.00 0.00 97 LYS A O 5
ATOM 7506 N N . MET A 1 1 ? -8.877 -19.952 -31.057 1.00 0.00 1 MET A N 6
ATOM 7507 C CA . MET A 1 1 ? -7.995 -20.114 -29.872 1.00 0.00 1 MET A CA 6
ATOM 7508 C C . MET A 1 1 ? -6.882 -19.071 -29.864 1.00 0.00 1 MET A C 6
ATOM 7509 O O . MET A 1 1 ? -6.501 -18.564 -28.809 1.00 0.00 1 MET A O 6
ATOM 7525 N N . GLY A 1 2 ? -6.365 -18.754 -31.048 1.00 0.00 2 GLY A N 6
ATOM 7526 C CA . GLY A 1 2 ? -5.301 -17.773 -31.154 1.00 0.00 2 GLY A CA 6
ATOM 7527 C C . GLY A 1 2 ? -5.820 -16.349 -31.129 1.00 0.00 2 GLY A C 6
ATOM 7528 O O . GLY A 1 2 ? -5.829 -15.666 -32.152 1.00 0.00 2 GLY A O 6
ATOM 7532 N N . SER A 1 3 ? -6.253 -15.901 -29.955 1.00 0.00 3 SER A N 6
ATOM 7533 C CA . SER A 1 3 ? -6.775 -14.549 -29.796 1.00 0.00 3 SER A CA 6
ATOM 7534 C C . SER A 1 3 ? -5.684 -13.597 -29.319 1.00 0.00 3 SER A C 6
ATOM 7535 O O . SER A 1 3 ? -4.823 -13.973 -28.523 1.00 0.00 3 SER A O 6
ATOM 7543 N N . SER A 1 4 ? -5.727 -12.363 -29.811 1.00 0.00 4 SER A N 6
ATOM 7544 C CA . SER A 1 4 ? -4.743 -11.354 -29.436 1.00 0.00 4 SER A CA 6
ATOM 7545 C C . SER A 1 4 ? -5.410 -10.181 -28.728 1.00 0.00 4 SER A C 6
ATOM 7546 O O . SER A 1 4 ? -4.897 -9.061 -28.741 1.00 0.00 4 SER A O 6
ATOM 7554 N N . HIS A 1 5 ? -6.555 -10.445 -28.108 1.00 0.00 5 HIS A N 6
ATOM 7555 C CA . HIS A 1 5 ? -7.295 -9.411 -27.394 1.00 0.00 5 HIS A CA 6
ATOM 7556 C C . HIS A 1 5 ? -7.433 -9.760 -25.916 1.00 0.00 5 HIS A C 6
ATOM 7557 O O . HIS A 1 5 ? -8.477 -9.522 -25.306 1.00 0.00 5 HIS A O 6
ATOM 7571 N N . HIS A 1 6 ? -6.373 -10.321 -25.344 1.00 0.00 6 HIS A N 6
ATOM 7572 C CA . HIS A 1 6 ? -6.374 -10.701 -23.936 1.00 0.00 6 HIS A CA 6
ATOM 7573 C C . HIS A 1 6 ? -5.535 -9.732 -23.109 1.00 0.00 6 HIS A C 6
ATOM 7574 O O . HIS A 1 6 ? -5.826 -9.488 -21.938 1.00 0.00 6 HIS A O 6
ATOM 7588 N N . HIS A 1 7 ? -4.495 -9.183 -23.728 1.00 0.00 7 HIS A N 6
ATOM 7589 C CA . HIS A 1 7 ? -3.612 -8.239 -23.052 1.00 0.00 7 HIS A CA 6
ATOM 7590 C C . HIS A 1 7 ? -3.226 -7.095 -23.982 1.00 0.00 7 HIS A C 6
ATOM 7591 O O . HIS A 1 7 ? -2.388 -7.260 -24.870 1.00 0.00 7 HIS A O 6
ATOM 7605 N N . HIS A 1 8 ? -3.840 -5.935 -23.773 1.00 0.00 8 HIS A N 6
ATOM 7606 C CA . HIS A 1 8 ? -3.560 -4.763 -24.594 1.00 0.00 8 HIS A CA 6
ATOM 7607 C C . HIS A 1 8 ? -3.297 -3.538 -23.727 1.00 0.00 8 HIS A C 6
ATOM 7608 O O . HIS A 1 8 ? -3.513 -3.564 -22.515 1.00 0.00 8 HIS A O 6
ATOM 7622 N N . HIS A 1 9 ? -2.827 -2.464 -24.355 1.00 0.00 9 HIS A N 6
ATOM 7623 C CA . HIS A 1 9 ? -2.534 -1.227 -23.643 1.00 0.00 9 HIS A CA 6
ATOM 7624 C C . HIS A 1 9 ? -3.819 -0.534 -23.202 1.00 0.00 9 HIS A C 6
ATOM 7625 O O . HIS A 1 9 ? -4.771 -0.423 -23.975 1.00 0.00 9 HIS A O 6
ATOM 7639 N N . HIS A 1 10 ? -3.836 -0.067 -21.958 1.00 0.00 10 HIS A N 6
ATOM 7640 C CA . HIS A 1 10 ? -5.005 0.616 -21.414 1.00 0.00 10 HIS A CA 6
ATOM 7641 C C . HIS A 1 10 ? -4.718 2.099 -21.198 1.00 0.00 10 HIS A C 6
ATOM 7642 O O . HIS A 1 10 ? -5.142 2.685 -20.203 1.00 0.00 10 HIS A O 6
ATOM 7656 N N . SER A 1 11 ? -3.998 2.699 -22.142 1.00 0.00 11 SER A N 6
ATOM 7657 C CA . SER A 1 11 ? -3.655 4.113 -22.058 1.00 0.00 11 SER A CA 6
ATOM 7658 C C . SER A 1 11 ? -4.721 4.971 -22.732 1.00 0.00 11 SER A C 6
ATOM 7659 O O . SER A 1 11 ? -5.123 4.703 -23.865 1.00 0.00 11 SER A O 6
ATOM 7667 N N . SER A 1 12 ? -5.178 6.000 -22.025 1.00 0.00 12 SER A N 6
ATOM 7668 C CA . SER A 1 12 ? -6.202 6.894 -22.553 1.00 0.00 12 SER A CA 6
ATOM 7669 C C . SER A 1 12 ? -5.717 8.340 -22.551 1.00 0.00 12 SER A C 6
ATOM 7670 O O . SER A 1 12 ? -6.213 9.172 -23.312 1.00 0.00 12 SER A O 6
ATOM 7678 N N . GLY A 1 13 ? -4.743 8.631 -21.693 1.00 0.00 13 GLY A N 6
ATOM 7679 C CA . GLY A 1 13 ? -4.207 9.977 -21.608 1.00 0.00 13 GLY A CA 6
ATOM 7680 C C . GLY A 1 13 ? -2.701 10.012 -21.777 1.00 0.00 13 GLY A C 6
ATOM 7681 O O . GLY A 1 13 ? -1.961 10.096 -20.795 1.00 0.00 13 GLY A O 6
ATOM 7685 N N . LEU A 1 14 ? -2.245 9.950 -23.024 1.00 0.00 14 LEU A N 6
ATOM 7686 C CA . LEU A 1 14 ? -0.816 9.971 -23.317 1.00 0.00 14 LEU A CA 6
ATOM 7687 C C . LEU A 1 14 ? -0.418 11.271 -24.012 1.00 0.00 14 LEU A C 6
ATOM 7688 O O . LEU A 1 14 ? 0.602 11.332 -24.698 1.00 0.00 14 LEU A O 6
ATOM 7704 N N . VAL A 1 15 ? -1.226 12.310 -23.819 1.00 0.00 15 VAL A N 6
ATOM 7705 C CA . VAL A 1 15 ? -0.955 13.613 -24.420 1.00 0.00 15 VAL A CA 6
ATOM 7706 C C . VAL A 1 15 ? -0.804 14.690 -23.347 1.00 0.00 15 VAL A C 6
ATOM 7707 O O . VAL A 1 15 ? -1.795 15.169 -22.795 1.00 0.00 15 VAL A O 6
ATOM 7720 N N . PRO A 1 16 ? 0.444 15.095 -23.040 1.00 0.00 16 PRO A N 6
ATOM 7721 C CA . PRO A 1 16 ? 0.714 16.117 -22.027 1.00 0.00 16 PRO A CA 6
ATOM 7722 C C . PRO A 1 16 ? 0.489 17.533 -22.551 1.00 0.00 16 PRO A C 6
ATOM 7723 O O . PRO A 1 16 ? 1.132 18.481 -22.099 1.00 0.00 16 PRO A O 6
ATOM 7734 N N . ARG A 1 17 ? -0.428 17.669 -23.504 1.00 0.00 17 ARG A N 6
ATOM 7735 C CA . ARG A 1 17 ? -0.737 18.969 -24.089 1.00 0.00 17 ARG A CA 6
ATOM 7736 C C . ARG A 1 17 ? -1.576 19.811 -23.135 1.00 0.00 17 ARG A C 6
ATOM 7737 O O . ARG A 1 17 ? -1.631 21.035 -23.256 1.00 0.00 17 ARG A O 6
ATOM 7758 N N . GLY A 1 18 ? -2.231 19.147 -22.186 1.00 0.00 18 GLY A N 6
ATOM 7759 C CA . GLY A 1 18 ? -3.060 19.851 -21.225 1.00 0.00 18 GLY A CA 6
ATOM 7760 C C . GLY A 1 18 ? -2.595 19.643 -19.797 1.00 0.00 18 GLY A C 6
ATOM 7761 O O . GLY A 1 18 ? -1.397 19.685 -19.515 1.00 0.00 18 GLY A O 6
ATOM 7765 N N . SER A 1 19 ? -3.544 19.421 -18.894 1.00 0.00 19 SER A N 6
ATOM 7766 C CA . SER A 1 19 ? -3.227 19.205 -17.486 1.00 0.00 19 SER A CA 6
ATOM 7767 C C . SER A 1 19 ? -3.895 17.937 -16.965 1.00 0.00 19 SER A C 6
ATOM 7768 O O . SER A 1 19 ? -5.119 17.810 -16.997 1.00 0.00 19 SER A O 6
ATOM 7776 N N . HIS A 1 20 ? -3.082 17.000 -16.485 1.00 0.00 20 HIS A N 6
ATOM 7777 C CA . HIS A 1 20 ? -3.594 15.740 -15.960 1.00 0.00 20 HIS A CA 6
ATOM 7778 C C . HIS A 1 20 ? -3.247 15.582 -14.484 1.00 0.00 20 HIS A C 6
ATOM 7779 O O . HIS A 1 20 ? -2.075 15.594 -14.107 1.00 0.00 20 HIS A O 6
ATOM 7793 N N . MET A 1 21 ? -4.273 15.428 -13.653 1.00 0.00 21 MET A N 6
ATOM 7794 C CA . MET A 1 21 ? -4.076 15.259 -12.218 1.00 0.00 21 MET A CA 6
ATOM 7795 C C . MET A 1 21 ? -3.719 13.813 -11.887 1.00 0.00 21 MET A C 6
ATOM 7796 O O . MET A 1 21 ? -4.540 13.064 -11.356 1.00 0.00 21 MET A O 6
ATOM 7810 N N . LYS A 1 22 ? -2.489 13.425 -12.212 1.00 0.00 22 LYS A N 6
ATOM 7811 C CA . LYS A 1 22 ? -2.020 12.068 -11.957 1.00 0.00 22 LYS A CA 6
ATOM 7812 C C . LYS A 1 22 ? -1.966 11.781 -10.460 1.00 0.00 22 LYS A C 6
ATOM 7813 O O . LYS A 1 22 ? -2.019 12.697 -9.639 1.00 0.00 22 LYS A O 6
ATOM 7832 N N . ASN A 1 23 ? -1.862 10.501 -10.113 1.00 0.00 23 ASN A N 6
ATOM 7833 C CA . ASN A 1 23 ? -1.805 10.090 -8.715 1.00 0.00 23 ASN A CA 6
ATOM 7834 C C . ASN A 1 23 ? -0.440 10.401 -8.109 1.00 0.00 23 ASN A C 6
ATOM 7835 O O . ASN A 1 23 ? 0.362 11.126 -8.699 1.00 0.00 23 ASN A O 6
ATOM 7846 N N . ILE A 1 24 ? -0.186 9.854 -6.925 1.00 0.00 24 ILE A N 6
ATOM 7847 C CA . ILE A 1 24 ? 1.081 10.071 -6.234 1.00 0.00 24 ILE A CA 6
ATOM 7848 C C . ILE A 1 24 ? 1.915 8.795 -6.209 1.00 0.00 24 ILE A C 6
ATOM 7849 O O . ILE A 1 24 ? 1.583 7.813 -6.872 1.00 0.00 24 ILE A O 6
ATOM 7865 N N . VAL A 1 25 ? 3.002 8.816 -5.443 1.00 0.00 25 VAL A N 6
ATOM 7866 C CA . VAL A 1 25 ? 3.878 7.653 -5.329 1.00 0.00 25 VAL A CA 6
ATOM 7867 C C . VAL A 1 25 ? 3.154 6.477 -4.666 1.00 0.00 25 VAL A C 6
ATOM 7868 O O . VAL A 1 25 ? 3.142 5.374 -5.208 1.00 0.00 25 VAL A O 6
ATOM 7881 N N . PRO A 1 26 ? 2.525 6.690 -3.487 1.00 0.00 26 PRO A N 6
ATOM 7882 C CA . PRO A 1 26 ? 1.797 5.626 -2.787 1.00 0.00 26 PRO A CA 6
ATOM 7883 C C . PRO A 1 26 ? 0.746 4.974 -3.679 1.00 0.00 26 PRO A C 6
ATOM 7884 O O . PRO A 1 26 ? -0.340 5.519 -3.879 1.00 0.00 26 PRO A O 6
ATOM 7895 N N . ASP A 1 27 ? 1.083 3.809 -4.223 1.00 0.00 27 ASP A N 6
ATOM 7896 C CA . ASP A 1 27 ? 0.181 3.092 -5.116 1.00 0.00 27 ASP A CA 6
ATOM 7897 C C . ASP A 1 27 ? -0.904 2.353 -4.341 1.00 0.00 27 ASP A C 6
ATOM 7898 O O . ASP A 1 27 ? -2.042 2.817 -4.268 1.00 0.00 27 ASP A O 6
ATOM 7907 N N . TYR A 1 28 ? -0.569 1.180 -3.800 1.00 0.00 28 TYR A N 6
ATOM 7908 C CA . TYR A 1 28 ? -1.559 0.384 -3.074 1.00 0.00 28 TYR A CA 6
ATOM 7909 C C . TYR A 1 28 ? -1.012 -0.169 -1.760 1.00 0.00 28 TYR A C 6
ATOM 7910 O O . TYR A 1 28 ? 0.194 -0.147 -1.514 1.00 0.00 28 TYR A O 6
ATOM 7928 N N . ARG A 1 29 ? -1.922 -0.660 -0.918 1.00 0.00 29 ARG A N 6
ATOM 7929 C CA . ARG A 1 29 ? -1.554 -1.242 0.370 1.00 0.00 29 ARG A CA 6
ATOM 7930 C C . ARG A 1 29 ? -2.303 -2.553 0.612 1.00 0.00 29 ARG A C 6
ATOM 7931 O O . ARG A 1 29 ? -3.475 -2.684 0.258 1.00 0.00 29 ARG A O 6
ATOM 7952 N N . LEU A 1 30 ? -1.620 -3.517 1.224 1.00 0.00 30 LEU A N 6
ATOM 7953 C CA . LEU A 1 30 ? -2.214 -4.815 1.528 1.00 0.00 30 LEU A CA 6
ATOM 7954 C C . LEU A 1 30 ? -1.879 -5.236 2.958 1.00 0.00 30 LEU A C 6
ATOM 7955 O O . LEU A 1 30 ? -0.918 -5.969 3.189 1.00 0.00 30 LEU A O 6
ATOM 7971 N N . ASP A 1 31 ? -2.671 -4.760 3.917 1.00 0.00 31 ASP A N 6
ATOM 7972 C CA . ASP A 1 31 ? -2.437 -5.071 5.326 1.00 0.00 31 ASP A CA 6
ATOM 7973 C C . ASP A 1 31 ? -3.428 -6.114 5.840 1.00 0.00 31 ASP A C 6
ATOM 7974 O O . ASP A 1 31 ? -4.318 -5.801 6.632 1.00 0.00 31 ASP A O 6
ATOM 7983 N N . MET A 1 32 ? -3.290 -7.346 5.359 1.00 0.00 32 MET A N 6
ATOM 7984 C CA . MET A 1 32 ? -4.168 -8.434 5.783 1.00 0.00 32 MET A CA 6
ATOM 7985 C C . MET A 1 32 ? -3.377 -9.718 6.052 1.00 0.00 32 MET A C 6
ATOM 7986 O O . MET A 1 32 ? -2.662 -9.827 7.050 1.00 0.00 32 MET A O 6
ATOM 8000 N N . VAL A 1 33 ? -3.530 -10.700 5.166 1.00 0.00 33 VAL A N 6
ATOM 8001 C CA . VAL A 1 33 ? -2.837 -11.974 5.299 1.00 0.00 33 VAL A CA 6
ATOM 8002 C C . VAL A 1 33 ? -2.233 -12.395 3.961 1.00 0.00 33 VAL A C 6
ATOM 8003 O O . VAL A 1 33 ? -2.835 -12.179 2.908 1.00 0.00 33 VAL A O 6
ATOM 8016 N N . GLY A 1 34 ? -1.044 -12.989 4.006 1.00 0.00 34 GLY A N 6
ATOM 8017 C CA . GLY A 1 34 ? -0.392 -13.430 2.784 1.00 0.00 34 GLY A CA 6
ATOM 8018 C C . GLY A 1 34 ? -1.244 -14.412 2.002 1.00 0.00 34 GLY A C 6
ATOM 8019 O O . GLY A 1 34 ? -0.961 -14.707 0.842 1.00 0.00 34 GLY A O 6
ATOM 8023 N N . GLU A 1 35 ? -2.296 -14.912 2.644 1.00 0.00 35 GLU A N 6
ATOM 8024 C CA . GLU A 1 35 ? -3.211 -15.854 2.012 1.00 0.00 35 GLU A CA 6
ATOM 8025 C C . GLU A 1 35 ? -3.895 -15.215 0.802 1.00 0.00 35 GLU A C 6
ATOM 8026 O O . GLU A 1 35 ? -3.950 -13.991 0.693 1.00 0.00 35 GLU A O 6
ATOM 8038 N N . PRO A 1 36 ? -4.430 -16.035 -0.125 1.00 0.00 36 PRO A N 6
ATOM 8039 C CA . PRO A 1 36 ? -5.115 -15.531 -1.321 1.00 0.00 36 PRO A CA 6
ATOM 8040 C C . PRO A 1 36 ? -6.342 -14.692 -0.973 1.00 0.00 36 PRO A C 6
ATOM 8041 O O . PRO A 1 36 ? -7.462 -15.200 -0.921 1.00 0.00 36 PRO A O 6
ATOM 8052 N N . CYS A 1 37 ? -6.118 -13.403 -0.734 1.00 0.00 37 CYS A N 6
ATOM 8053 C CA . CYS A 1 37 ? -7.198 -12.488 -0.385 1.00 0.00 37 CYS A CA 6
ATOM 8054 C C . CYS A 1 37 ? -8.044 -12.147 -1.611 1.00 0.00 37 CYS A C 6
ATOM 8055 O O . CYS A 1 37 ? -7.609 -12.349 -2.745 1.00 0.00 37 CYS A O 6
ATOM 8063 N N . PRO A 1 38 ? -9.272 -11.630 -1.406 1.00 0.00 38 PRO A N 6
ATOM 8064 C CA . PRO A 1 38 ? -10.166 -11.262 -2.510 1.00 0.00 38 PRO A CA 6
ATOM 8065 C C . PRO A 1 38 ? -9.613 -10.106 -3.340 1.00 0.00 38 PRO A C 6
ATOM 8066 O O . PRO A 1 38 ? -9.781 -10.069 -4.560 1.00 0.00 38 PRO A O 6
ATOM 8077 N N . TYR A 1 39 ? -8.950 -9.168 -2.671 1.00 0.00 39 TYR A N 6
ATOM 8078 C CA . TYR A 1 39 ? -8.363 -8.012 -3.345 1.00 0.00 39 TYR A CA 6
ATOM 8079 C C . TYR A 1 39 ? -6.958 -7.726 -2.814 1.00 0.00 39 TYR A C 6
ATOM 8080 O O . TYR A 1 39 ? -6.716 -6.683 -2.205 1.00 0.00 39 TYR A O 6
ATOM 8098 N N . PRO A 1 40 ? -6.008 -8.651 -3.043 1.00 0.00 40 PRO A N 6
ATOM 8099 C CA . PRO A 1 40 ? -4.637 -8.516 -2.567 1.00 0.00 40 PRO A CA 6
ATOM 8100 C C . PRO A 1 40 ? -3.706 -7.891 -3.609 1.00 0.00 40 PRO A C 6
ATOM 8101 O O . PRO A 1 40 ? -3.970 -6.798 -4.111 1.00 0.00 40 PRO A O 6
ATOM 8112 N N . ALA A 1 41 ? -2.630 -8.604 -3.944 1.00 0.00 41 ALA A N 6
ATOM 8113 C CA . ALA A 1 41 ? -1.650 -8.124 -4.917 1.00 0.00 41 ALA A CA 6
ATOM 8114 C C . ALA A 1 41 ? -2.277 -7.832 -6.278 1.00 0.00 41 ALA A C 6
ATOM 8115 O O . ALA A 1 41 ? -1.594 -7.363 -7.188 1.00 0.00 41 ALA A O 6
ATOM 8122 N N . VAL A 1 42 ? -3.565 -8.129 -6.423 1.00 0.00 42 VAL A N 6
ATOM 8123 C CA . VAL A 1 42 ? -4.267 -7.884 -7.677 1.00 0.00 42 VAL A CA 6
ATOM 8124 C C . VAL A 1 42 ? -3.978 -6.477 -8.191 1.00 0.00 42 VAL A C 6
ATOM 8125 O O . VAL A 1 42 ? -3.899 -6.246 -9.398 1.00 0.00 42 VAL A O 6
ATOM 8138 N N . ALA A 1 43 ? -3.816 -5.546 -7.259 1.00 0.00 43 ALA A N 6
ATOM 8139 C CA . ALA A 1 43 ? -3.514 -4.160 -7.595 1.00 0.00 43 ALA A CA 6
ATOM 8140 C C . ALA A 1 43 ? -2.075 -4.010 -8.080 1.00 0.00 43 ALA A C 6
ATOM 8141 O O . ALA A 1 43 ? -1.797 -3.249 -9.007 1.00 0.00 43 ALA A O 6
ATOM 8148 N N . THR A 1 44 ? -1.161 -4.731 -7.435 1.00 0.00 44 THR A N 6
ATOM 8149 C CA . THR A 1 44 ? 0.252 -4.682 -7.798 1.00 0.00 44 THR A CA 6
ATOM 8150 C C . THR A 1 44 ? 0.441 -4.966 -9.284 1.00 0.00 44 THR A C 6
ATOM 8151 O O . THR A 1 44 ? 1.050 -4.176 -10.009 1.00 0.00 44 THR A O 6
ATOM 8162 N N . LEU A 1 45 ? -0.098 -6.094 -9.737 1.00 0.00 45 LEU A N 6
ATOM 8163 C CA . LEU A 1 45 ? 0.008 -6.482 -11.136 1.00 0.00 45 LEU A CA 6
ATOM 8164 C C . LEU A 1 45 ? -0.675 -5.459 -12.038 1.00 0.00 45 LEU A C 6
ATOM 8165 O O . LEU A 1 45 ? -0.167 -5.127 -13.110 1.00 0.00 45 LEU A O 6
ATOM 8181 N N . GLU A 1 46 ? -1.828 -4.960 -11.599 1.00 0.00 46 GLU A N 6
ATOM 8182 C CA . GLU A 1 46 ? -2.574 -3.970 -12.370 1.00 0.00 46 GLU A CA 6
ATOM 8183 C C . GLU A 1 46 ? -1.807 -2.652 -12.435 1.00 0.00 46 GLU A C 6
ATOM 8184 O O . GLU A 1 46 ? -2.052 -1.817 -13.309 1.00 0.00 46 GLU A O 6
ATOM 8196 N N . ALA A 1 47 ? -0.885 -2.469 -11.497 1.00 0.00 47 ALA A N 6
ATOM 8197 C CA . ALA A 1 47 ? -0.063 -1.267 -11.459 1.00 0.00 47 ALA A CA 6
ATOM 8198 C C . ALA A 1 47 ? 0.965 -1.284 -12.584 1.00 0.00 47 ALA A C 6
ATOM 8199 O O . ALA A 1 47 ? 1.349 -0.235 -13.103 1.00 0.00 47 ALA A O 6
ATOM 8206 N N . MET A 1 48 ? 1.399 -2.488 -12.964 1.00 0.00 48 MET A N 6
ATOM 8207 C CA . MET A 1 48 ? 2.383 -2.648 -14.034 1.00 0.00 48 MET A CA 6
ATOM 8208 C C . MET A 1 48 ? 1.995 -1.826 -15.267 1.00 0.00 48 MET A C 6
ATOM 8209 O O . MET A 1 48 ? 2.768 -0.981 -15.713 1.00 0.00 48 MET A O 6
ATOM 8223 N N . PRO A 1 49 ? 0.785 -2.034 -15.831 1.00 0.00 49 PRO A N 6
ATOM 8224 C CA . PRO A 1 49 ? 0.326 -1.263 -16.989 1.00 0.00 49 PRO A CA 6
ATOM 8225 C C . PRO A 1 49 ? 0.207 0.219 -16.655 1.00 0.00 49 PRO A C 6
ATOM 8226 O O . PRO A 1 49 ? 0.629 1.079 -17.428 1.00 0.00 49 PRO A O 6
ATOM 8237 N N . GLN A 1 50 ? -0.365 0.507 -15.488 1.00 0.00 50 GLN A N 6
ATOM 8238 C CA . GLN A 1 50 ? -0.538 1.882 -15.031 1.00 0.00 50 GLN A CA 6
ATOM 8239 C C . GLN A 1 50 ? 0.791 2.500 -14.589 1.00 0.00 50 GLN A C 6
ATOM 8240 O O . GLN A 1 50 ? 0.806 3.569 -13.979 1.00 0.00 50 GLN A O 6
ATOM 8254 N N . LEU A 1 51 ? 1.898 1.832 -14.917 1.00 0.00 51 LEU A N 6
ATOM 8255 C CA . LEU A 1 51 ? 3.227 2.292 -14.538 1.00 0.00 51 LEU A CA 6
ATOM 8256 C C . LEU A 1 51 ? 3.395 3.794 -14.697 1.00 0.00 51 LEU A C 6
ATOM 8257 O O . LEU A 1 51 ? 2.813 4.409 -15.590 1.00 0.00 51 LEU A O 6
ATOM 8273 N N . LYS A 1 52 ? 4.227 4.369 -13.835 1.00 0.00 52 LYS A N 6
ATOM 8274 C CA . LYS A 1 52 ? 4.504 5.791 -13.879 1.00 0.00 52 LYS A CA 6
ATOM 8275 C C . LYS A 1 52 ? 5.905 6.090 -13.355 1.00 0.00 52 LYS A C 6
ATOM 8276 O O . LYS A 1 52 ? 6.672 5.177 -13.052 1.00 0.00 52 LYS A O 6
ATOM 8295 N N . LYS A 1 53 ? 6.232 7.375 -13.250 1.00 0.00 53 LYS A N 6
ATOM 8296 C CA . LYS A 1 53 ? 7.541 7.793 -12.763 1.00 0.00 53 LYS A CA 6
ATOM 8297 C C . LYS A 1 53 ? 7.520 7.997 -11.251 1.00 0.00 53 LYS A C 6
ATOM 8298 O O . 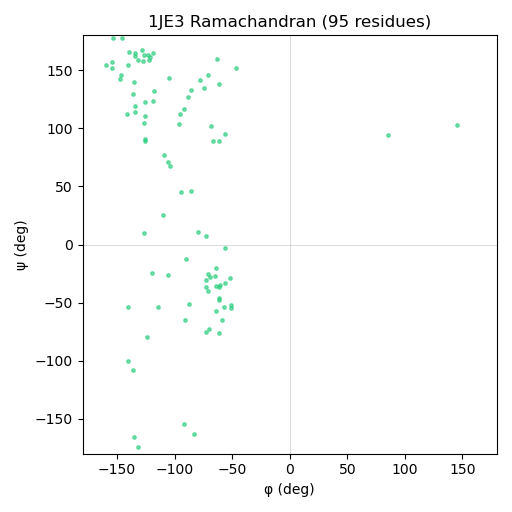LYS A 1 53 ? 8.225 8.856 -10.719 1.00 0.00 53 LYS A O 6
ATOM 8317 N N . GLY A 1 54 ? 6.709 7.197 -10.564 1.00 0.00 54 GLY A N 6
ATOM 8318 C CA . GLY A 1 54 ? 6.610 7.303 -9.119 1.00 0.00 54 GLY A CA 6
ATOM 8319 C C . GLY A 1 54 ? 5.563 6.370 -8.541 1.00 0.00 54 GLY A C 6
ATOM 8320 O O . GLY A 1 54 ? 4.366 6.657 -8.601 1.00 0.00 54 GLY A O 6
ATOM 8324 N N . GLU A 1 55 ? 6.013 5.251 -7.980 1.00 0.00 55 GLU A N 6
ATOM 8325 C CA . GLU A 1 55 ? 5.107 4.272 -7.389 1.00 0.00 55 GLU A CA 6
ATOM 8326 C C . GLU A 1 55 ? 5.632 3.780 -6.043 1.00 0.00 55 GLU A C 6
ATOM 8327 O O . GLU A 1 55 ? 6.823 3.890 -5.753 1.00 0.00 55 GLU A O 6
ATOM 8339 N N . ILE A 1 56 ? 4.726 3.252 -5.223 1.00 0.00 56 ILE A N 6
ATOM 8340 C CA . ILE A 1 56 ? 5.078 2.748 -3.899 1.00 0.00 56 ILE A CA 6
ATOM 8341 C C . ILE A 1 56 ? 4.008 1.772 -3.396 1.00 0.00 56 ILE A C 6
ATOM 8342 O O . ILE A 1 56 ? 2.864 1.802 -3.849 1.00 0.00 56 ILE A O 6
ATOM 8358 N N . LEU A 1 57 ? 4.387 0.898 -2.474 1.00 0.00 57 LEU A N 6
ATOM 8359 C CA . LEU A 1 57 ? 3.449 -0.065 -1.918 1.00 0.00 57 LEU A CA 6
ATOM 8360 C C . LEU A 1 57 ? 3.777 -0.382 -0.483 1.00 0.00 57 LEU A C 6
ATOM 8361 O O . LEU A 1 57 ? 4.918 -0.238 -0.043 1.00 0.00 57 LEU A O 6
ATOM 8377 N N . GLU A 1 58 ? 2.782 -0.881 0.224 1.00 0.00 58 GLU A N 6
ATOM 8378 C CA . GLU A 1 58 ? 2.981 -1.313 1.581 1.00 0.00 58 GLU A CA 6
ATOM 8379 C C . GLU A 1 58 ? 2.142 -2.550 1.862 1.00 0.00 58 GLU A C 6
ATOM 8380 O O . GLU A 1 58 ? 0.982 -2.620 1.465 1.00 0.00 58 GLU A O 6
ATOM 8392 N N . VAL A 1 59 ? 2.745 -3.540 2.507 1.00 0.00 59 VAL A N 6
ATOM 8393 C CA . VAL A 1 59 ? 2.054 -4.789 2.802 1.00 0.00 59 VAL A CA 6
ATOM 8394 C C . VAL A 1 59 ? 2.287 -5.224 4.243 1.00 0.00 59 VAL A C 6
ATOM 8395 O O . VAL A 1 59 ? 3.426 -5.397 4.676 1.00 0.00 59 VAL A O 6
ATOM 8408 N N . VAL A 1 60 ? 1.199 -5.418 4.973 1.00 0.00 60 VAL A N 6
ATOM 8409 C CA . VAL A 1 60 ? 1.274 -5.885 6.350 1.00 0.00 60 VAL A CA 6
ATOM 8410 C C . VAL A 1 60 ? 0.379 -7.104 6.530 1.00 0.00 60 VAL A C 6
ATOM 8411 O O . VAL A 1 60 ? -0.829 -6.981 6.730 1.00 0.00 60 VAL A O 6
ATOM 8424 N N . SER A 1 61 ? 0.969 -8.283 6.398 1.00 0.00 61 SER A N 6
ATOM 8425 C CA . SER A 1 61 ? 0.207 -9.516 6.495 1.00 0.00 61 SER A CA 6
ATOM 8426 C C . SER A 1 61 ? 0.918 -10.551 7.353 1.00 0.00 61 SER A C 6
ATOM 8427 O O . SER A 1 61 ? 2.089 -10.396 7.701 1.00 0.00 61 SER A O 6
ATOM 8435 N N . ASP A 1 62 ? 0.202 -11.625 7.658 1.00 0.00 62 ASP A N 6
ATOM 8436 C CA . ASP A 1 62 ? 0.748 -12.712 8.461 1.00 0.00 62 ASP A CA 6
ATOM 8437 C C . ASP A 1 62 ? 0.776 -14.006 7.654 1.00 0.00 62 ASP A C 6
ATOM 8438 O O . ASP A 1 62 ? -0.244 -14.434 7.116 1.00 0.00 62 ASP A O 6
ATOM 8447 N N . CYS A 1 63 ? 1.955 -14.613 7.554 1.00 0.00 63 CYS A N 6
ATOM 8448 C CA . CYS A 1 63 ? 2.112 -15.849 6.795 1.00 0.00 63 CYS A CA 6
ATOM 8449 C C . CYS A 1 63 ? 3.132 -16.775 7.453 1.00 0.00 63 CYS A C 6
ATOM 8450 O O . CYS A 1 63 ? 4.314 -16.441 7.546 1.00 0.00 63 CYS A O 6
ATOM 8458 N N . PRO A 1 64 ? 2.691 -17.961 7.914 1.00 0.00 64 PRO A N 6
ATOM 8459 C CA . PRO A 1 64 ? 3.576 -18.935 8.562 1.00 0.00 64 PRO A CA 6
ATOM 8460 C C . PRO A 1 64 ? 4.724 -19.365 7.654 1.00 0.00 64 PRO A C 6
ATOM 8461 O O . PRO A 1 64 ? 5.811 -19.693 8.126 1.00 0.00 64 PRO A O 6
ATOM 8472 N N . GLN A 1 65 ? 4.471 -19.361 6.349 1.00 0.00 65 GLN A N 6
ATOM 8473 C CA . GLN A 1 65 ? 5.483 -19.751 5.373 1.00 0.00 65 GLN A CA 6
ATOM 8474 C C . GLN A 1 65 ? 6.488 -18.626 5.149 1.00 0.00 65 GLN A C 6
ATOM 8475 O O . GLN A 1 65 ? 6.585 -17.699 5.953 1.00 0.00 65 GLN A O 6
ATOM 8489 N N . SER A 1 66 ? 7.238 -18.716 4.055 1.00 0.00 66 SER A N 6
ATOM 8490 C CA . SER A 1 66 ? 8.245 -17.712 3.731 1.00 0.00 66 SER A CA 6
ATOM 8491 C C . SER A 1 66 ? 7.939 -17.035 2.400 1.00 0.00 66 SER A C 6
ATOM 8492 O O . SER A 1 66 ? 8.379 -15.914 2.149 1.00 0.00 66 SER A O 6
ATOM 8500 N N . ILE A 1 67 ? 7.195 -17.730 1.546 1.00 0.00 67 ILE A N 6
ATOM 8501 C CA . ILE A 1 67 ? 6.840 -17.202 0.234 1.00 0.00 67 ILE A CA 6
ATOM 8502 C C . ILE A 1 67 ? 6.127 -15.858 0.354 1.00 0.00 67 ILE A C 6
ATOM 8503 O O . ILE A 1 67 ? 5.099 -15.744 1.023 1.00 0.00 67 ILE A O 6
ATOM 8519 N N . ASN A 1 68 ? 6.687 -14.842 -0.296 1.00 0.00 68 ASN A N 6
ATOM 8520 C CA . ASN A 1 68 ? 6.106 -13.503 -0.277 1.00 0.00 68 ASN A CA 6
ATOM 8521 C C . ASN A 1 68 ? 4.953 -13.406 -1.270 1.00 0.00 68 ASN A C 6
ATOM 8522 O O . ASN A 1 68 ? 5.109 -13.737 -2.442 1.00 0.00 68 ASN A O 6
ATOM 8533 N N . ASN A 1 69 ? 3.782 -13.007 -0.783 1.00 0.00 69 ASN A N 6
ATOM 8534 C CA . ASN A 1 69 ? 2.591 -12.915 -1.625 1.00 0.00 69 ASN A CA 6
ATOM 8535 C C . ASN A 1 69 ? 2.629 -11.717 -2.575 1.00 0.00 69 ASN A C 6
ATOM 8536 O O . ASN A 1 69 ? 3.019 -11.846 -3.736 1.00 0.00 69 ASN A O 6
ATOM 8547 N N . ILE A 1 70 ? 2.153 -10.569 -2.091 1.00 0.00 70 ILE A N 6
ATOM 8548 C CA . ILE A 1 70 ? 2.039 -9.361 -2.911 1.00 0.00 70 ILE A CA 6
ATOM 8549 C C . ILE A 1 70 ? 3.301 -9.073 -3.734 1.00 0.00 70 ILE A C 6
ATOM 8550 O O . ILE A 1 70 ? 3.217 -8.894 -4.952 1.00 0.00 70 ILE A O 6
ATOM 8566 N N . PRO A 1 71 ? 4.487 -8.995 -3.097 1.00 0.00 71 PRO A N 6
ATOM 8567 C CA . PRO A 1 71 ? 5.734 -8.689 -3.807 1.00 0.00 71 PRO A CA 6
ATOM 8568 C C . PRO A 1 71 ? 6.060 -9.701 -4.903 1.00 0.00 71 PRO A C 6
ATOM 8569 O O . PRO A 1 71 ? 6.743 -9.371 -5.871 1.00 0.00 71 PRO A O 6
ATOM 8580 N N . LEU A 1 72 ? 5.571 -10.932 -4.754 1.00 0.00 72 LEU A N 6
ATOM 8581 C CA . LEU A 1 72 ? 5.823 -11.971 -5.751 1.00 0.00 72 LEU A CA 6
ATOM 8582 C C . LEU A 1 72 ? 5.157 -11.624 -7.075 1.00 0.00 72 LEU A C 6
ATOM 8583 O O . LEU A 1 72 ? 5.716 -11.865 -8.145 1.00 0.00 72 LEU A O 6
ATOM 8599 N N . ASP A 1 73 ? 3.956 -11.061 -6.996 1.00 0.00 73 ASP A N 6
ATOM 8600 C CA . ASP A 1 73 ? 3.215 -10.673 -8.189 1.00 0.00 73 ASP A CA 6
ATOM 8601 C C . ASP A 1 73 ? 3.996 -9.641 -8.994 1.00 0.00 73 ASP A C 6
ATOM 8602 O O . ASP A 1 73 ? 4.183 -9.794 -10.201 1.00 0.00 73 ASP A O 6
ATOM 8611 N N . ALA A 1 74 ? 4.464 -8.601 -8.313 1.00 0.00 74 ALA A N 6
ATOM 8612 C CA . ALA A 1 74 ? 5.236 -7.550 -8.966 1.00 0.00 74 ALA A CA 6
ATOM 8613 C C . ALA A 1 74 ? 6.625 -8.053 -9.351 1.00 0.00 74 ALA A C 6
ATOM 8614 O O . ALA A 1 74 ? 7.233 -7.564 -10.303 1.00 0.00 74 ALA A O 6
ATOM 8621 N N . ARG A 1 75 ? 7.116 -9.040 -8.607 1.00 0.00 75 ARG A N 6
ATOM 8622 C CA . ARG A 1 75 ? 8.431 -9.617 -8.867 1.00 0.00 75 ARG A CA 6
ATOM 8623 C C . ARG A 1 75 ? 8.414 -10.463 -10.136 1.00 0.00 75 ARG A C 6
ATOM 8624 O O . ARG A 1 75 ? 9.399 -10.514 -10.873 1.00 0.00 75 ARG A O 6
ATOM 8645 N N . ASN A 1 76 ? 7.291 -11.132 -10.378 1.00 0.00 76 ASN A N 6
ATOM 8646 C CA . ASN A 1 76 ? 7.145 -11.983 -11.553 1.00 0.00 76 ASN A CA 6
ATOM 8647 C C . ASN A 1 76 ? 7.239 -11.164 -12.836 1.00 0.00 76 ASN A C 6
ATOM 8648 O O . ASN A 1 76 ? 8.162 -11.342 -13.631 1.00 0.00 76 ASN A O 6
ATOM 8659 N N . HIS A 1 77 ? 6.280 -10.266 -13.029 1.00 0.00 77 HIS A N 6
ATOM 8660 C CA . HIS A 1 77 ? 6.254 -9.417 -14.214 1.00 0.00 77 HIS A CA 6
ATOM 8661 C C . HIS A 1 77 ? 7.459 -8.481 -14.239 1.00 0.00 77 HIS A C 6
ATOM 8662 O O . HIS A 1 77 ? 7.943 -8.105 -15.308 1.00 0.00 77 HIS A O 6
ATOM 8676 N N . GLY A 1 78 ? 7.937 -8.108 -13.055 1.00 0.00 78 GLY A N 6
ATOM 8677 C CA . GLY A 1 78 ? 9.084 -7.225 -12.961 1.00 0.00 78 GLY A CA 6
ATOM 8678 C C . GLY A 1 78 ? 8.694 -5.759 -12.980 1.00 0.00 78 GLY A C 6
ATOM 8679 O O . GLY A 1 78 ? 8.497 -5.176 -14.047 1.00 0.00 78 GLY A O 6
ATOM 8683 N N . TYR A 1 79 ? 8.587 -5.160 -11.797 1.00 0.00 79 TYR A N 6
ATOM 8684 C CA . TYR A 1 79 ? 8.226 -3.751 -11.682 1.00 0.00 79 TYR A CA 6
ATOM 8685 C C . TYR A 1 79 ? 9.476 -2.874 -11.614 1.00 0.00 79 TYR A C 6
ATOM 8686 O O . TYR A 1 79 ? 10.137 -2.643 -12.628 1.00 0.00 79 TYR A O 6
ATOM 8704 N N . THR A 1 80 ? 9.796 -2.388 -10.418 1.00 0.00 80 THR A N 6
ATOM 8705 C CA . THR A 1 80 ? 10.968 -1.542 -10.224 1.00 0.00 80 THR A CA 6
ATOM 8706 C C . THR A 1 80 ? 11.769 -1.996 -9.009 1.00 0.00 80 THR A C 6
ATOM 8707 O O . THR A 1 80 ? 12.879 -2.511 -9.143 1.00 0.00 80 THR A O 6
ATOM 8718 N N . VAL A 1 81 ? 11.198 -1.804 -7.824 1.00 0.00 81 VAL A N 6
ATOM 8719 C CA . VAL A 1 81 ? 11.860 -2.195 -6.585 1.00 0.00 81 VAL A CA 6
ATOM 8720 C C . VAL A 1 81 ? 10.963 -3.099 -5.744 1.00 0.00 81 VAL A C 6
ATOM 8721 O O . VAL A 1 81 ? 9.865 -2.712 -5.352 1.00 0.00 81 VAL A O 6
ATOM 8734 N N . LEU A 1 82 ? 11.454 -4.301 -5.463 1.00 0.00 82 LEU A N 6
ATOM 8735 C CA . LEU A 1 82 ? 10.715 -5.278 -4.670 1.00 0.00 82 LEU A CA 6
ATOM 8736 C C . LEU A 1 82 ? 11.536 -5.709 -3.456 1.00 0.00 82 LEU A C 6
ATOM 8737 O O . LEU A 1 82 ? 12.491 -6.475 -3.584 1.00 0.00 82 LEU A O 6
ATOM 8753 N N . ASP A 1 83 ? 11.166 -5.211 -2.280 1.00 0.00 83 ASP A N 6
ATOM 8754 C CA . ASP A 1 83 ? 11.878 -5.549 -1.052 1.00 0.00 83 ASP A CA 6
ATOM 8755 C C . ASP A 1 83 ? 10.906 -5.927 0.060 1.00 0.00 83 ASP A C 6
ATOM 8756 O O . ASP A 1 83 ? 9.737 -5.543 0.030 1.00 0.00 83 ASP A O 6
ATOM 8765 N N . ILE A 1 84 ? 11.392 -6.686 1.037 1.00 0.00 84 ILE A N 6
ATOM 8766 C CA . ILE A 1 84 ? 10.558 -7.116 2.154 1.00 0.00 84 ILE A CA 6
ATOM 8767 C C . ILE A 1 84 ? 11.313 -7.047 3.477 1.00 0.00 84 ILE A C 6
ATOM 8768 O O . ILE A 1 84 ? 12.515 -6.783 3.509 1.00 0.00 84 ILE A O 6
ATOM 8784 N N . GLN A 1 85 ? 10.590 -7.286 4.567 1.00 0.00 85 GLN A N 6
ATOM 8785 C CA . GLN A 1 85 ? 11.168 -7.268 5.904 1.00 0.00 85 GLN A CA 6
ATOM 8786 C C . GLN A 1 85 ? 10.357 -8.151 6.845 1.00 0.00 85 GLN A C 6
ATOM 8787 O O . GLN A 1 85 ? 9.213 -8.496 6.551 1.00 0.00 85 GLN A O 6
ATOM 8801 N N . GLN A 1 86 ? 10.950 -8.511 7.977 1.00 0.00 86 GLN A N 6
ATOM 8802 C CA . GLN A 1 86 ? 10.274 -9.356 8.957 1.00 0.00 86 GLN A CA 6
ATOM 8803 C C . GLN A 1 86 ? 10.648 -8.946 10.378 1.00 0.00 86 GLN A C 6
ATOM 8804 O O . GLN A 1 86 ? 11.752 -8.459 10.622 1.00 0.00 86 GLN A O 6
ATOM 8818 N N . ASP A 1 87 ? 9.721 -9.141 11.312 1.00 0.00 87 ASP A N 6
ATOM 8819 C CA . ASP A 1 87 ? 9.962 -8.795 12.707 1.00 0.00 87 ASP A CA 6
ATOM 8820 C C . ASP A 1 87 ? 9.889 -10.033 13.593 1.00 0.00 87 ASP A C 6
ATOM 8821 O O . ASP A 1 87 ? 10.915 -10.618 13.944 1.00 0.00 87 ASP A O 6
ATOM 8830 N N . GLY A 1 88 ? 8.672 -10.426 13.952 1.00 0.00 88 GLY A N 6
ATOM 8831 C CA . GLY A 1 88 ? 8.485 -11.596 14.788 1.00 0.00 88 GLY A CA 6
ATOM 8832 C C . GLY A 1 88 ? 7.295 -12.430 14.355 1.00 0.00 88 GLY A C 6
ATOM 8833 O O . GLY A 1 88 ? 7.440 -13.347 13.546 1.00 0.00 88 GLY A O 6
ATOM 8837 N N . PRO A 1 89 ? 6.090 -12.125 14.868 1.00 0.00 89 PRO A N 6
ATOM 8838 C CA . PRO A 1 89 ? 4.877 -12.867 14.532 1.00 0.00 89 PRO A CA 6
ATOM 8839 C C . PRO A 1 89 ? 4.216 -12.374 13.247 1.00 0.00 89 PRO A C 6
ATOM 8840 O O . PRO A 1 89 ? 3.189 -12.907 12.827 1.00 0.00 89 PRO A O 6
ATOM 8851 N N . THR A 1 90 ? 4.798 -11.345 12.632 1.00 0.00 90 THR A N 6
ATOM 8852 C CA . THR A 1 90 ? 4.248 -10.784 11.401 1.00 0.00 90 THR A CA 6
ATOM 8853 C C . THR A 1 90 ? 5.349 -10.503 10.383 1.00 0.00 90 THR A C 6
ATOM 8854 O O . THR A 1 90 ? 6.535 -10.662 10.674 1.00 0.00 90 THR A O 6
ATOM 8865 N N . ILE A 1 91 ? 4.942 -10.068 9.195 1.00 0.00 91 ILE A N 6
ATOM 8866 C CA . ILE A 1 91 ? 5.881 -9.756 8.126 1.00 0.00 91 ILE A CA 6
ATOM 8867 C C . ILE A 1 91 ? 5.364 -8.601 7.271 1.00 0.00 91 ILE A C 6
ATOM 8868 O O . ILE A 1 91 ? 4.162 -8.482 7.033 1.00 0.00 91 ILE A O 6
ATOM 8884 N N . ARG A 1 92 ? 6.280 -7.748 6.818 1.00 0.00 92 ARG A N 6
ATOM 8885 C CA . ARG A 1 92 ? 5.913 -6.588 6.016 1.00 0.00 92 ARG A CA 6
ATOM 8886 C C . ARG A 1 92 ? 6.647 -6.586 4.675 1.00 0.00 92 ARG A C 6
ATOM 8887 O O . ARG A 1 92 ? 7.853 -6.815 4.613 1.00 0.00 92 ARG A O 6
ATOM 8908 N N . TYR A 1 93 ? 5.906 -6.299 3.610 1.00 0.00 93 TYR A N 6
ATOM 8909 C CA . TYR A 1 93 ? 6.463 -6.239 2.264 1.00 0.00 93 TYR A CA 6
ATOM 8910 C C . TYR A 1 93 ? 6.179 -4.870 1.651 1.00 0.00 93 TYR A C 6
ATOM 8911 O O . TYR A 1 93 ? 5.139 -4.277 1.922 1.00 0.00 93 TYR A O 6
ATOM 8929 N N . LEU A 1 94 ? 7.100 -4.357 0.843 1.00 0.00 94 LEU A N 6
ATOM 8930 C CA . LEU A 1 94 ? 6.909 -3.042 0.236 1.00 0.00 94 LEU A CA 6
ATOM 8931 C C . LEU A 1 94 ? 7.684 -2.899 -1.068 1.00 0.00 94 LEU A C 6
ATOM 8932 O O . LEU A 1 94 ? 8.757 -3.475 -1.238 1.00 0.00 94 LEU A O 6
ATOM 8948 N N . ILE A 1 95 ? 7.127 -2.107 -1.982 1.00 0.00 95 ILE A N 6
ATOM 8949 C CA . ILE A 1 95 ? 7.761 -1.851 -3.271 1.00 0.00 95 ILE A CA 6
ATOM 8950 C C . ILE A 1 95 ? 7.773 -0.351 -3.560 1.00 0.00 95 ILE A C 6
ATOM 8951 O O . ILE A 1 95 ? 6.972 0.399 -3.005 1.00 0.00 95 ILE A O 6
ATOM 8967 N N . GLN A 1 96 ? 8.690 0.085 -4.416 1.00 0.00 96 GLN A N 6
ATOM 8968 C CA . GLN A 1 96 ? 8.790 1.500 -4.759 1.00 0.00 96 GLN A CA 6
ATOM 8969 C C . GLN A 1 96 ? 9.280 1.683 -6.192 1.00 0.00 96 GLN A C 6
ATOM 8970 O O . GLN A 1 96 ? 9.563 0.712 -6.892 1.00 0.00 96 GLN A O 6
ATOM 8984 N N . LYS A 1 97 ? 9.382 2.939 -6.616 1.00 0.00 97 LYS A N 6
ATOM 8985 C CA . LYS A 1 97 ? 9.846 3.259 -7.960 1.00 0.00 97 LYS A CA 6
ATOM 8986 C C . LYS A 1 97 ? 10.792 4.456 -7.933 1.00 0.00 97 LYS A C 6
ATOM 8987 O O . LYS A 1 97 ? 11.838 4.399 -8.614 1.00 0.00 97 LYS A O 6
ATOM 9007 N N . MET A 1 1 ? -37.232 1.902 -5.418 1.00 0.00 1 MET A N 7
ATOM 9008 C CA . MET A 1 1 ? -36.659 1.882 -4.047 1.00 0.00 1 MET A CA 7
ATOM 9009 C C . MET A 1 1 ? -37.120 0.650 -3.275 1.00 0.00 1 MET A C 7
ATOM 9010 O O . MET A 1 1 ? -38.301 0.510 -2.959 1.00 0.00 1 MET A O 7
ATOM 9026 N N . GLY A 1 2 ? -36.178 -0.240 -2.976 1.00 0.00 2 GLY A N 7
ATOM 9027 C CA . GLY A 1 2 ? -36.508 -1.450 -2.245 1.00 0.00 2 GLY A CA 7
ATOM 9028 C C . GLY A 1 2 ? -36.455 -1.254 -0.742 1.00 0.00 2 GLY A C 7
ATOM 9029 O O . GLY A 1 2 ? -36.285 -2.213 0.009 1.00 0.00 2 GLY A O 7
ATOM 9033 N N . SER A 1 3 ? -36.605 -0.008 -0.306 1.00 0.00 3 SER A N 7
ATOM 9034 C CA . SER A 1 3 ? -36.575 0.312 1.117 1.00 0.00 3 SER A CA 7
ATOM 9035 C C . SER A 1 3 ? -37.822 1.090 1.526 1.00 0.00 3 SER A C 7
ATOM 9036 O O . SER A 1 3 ? -38.370 1.862 0.740 1.00 0.00 3 SER A O 7
ATOM 9044 N N . SER A 1 4 ? -38.264 0.881 2.764 1.00 0.00 4 SER A N 7
ATOM 9045 C CA . SER A 1 4 ? -39.446 1.560 3.279 1.00 0.00 4 SER A CA 7
ATOM 9046 C C . SER A 1 4 ? -39.089 2.459 4.458 1.00 0.00 4 SER A C 7
ATOM 9047 O O . SER A 1 4 ? -39.074 3.684 4.335 1.00 0.00 4 SER A O 7
ATOM 9055 N N . HIS A 1 5 ? -38.804 1.841 5.600 1.00 0.00 5 HIS A N 7
ATOM 9056 C CA . HIS A 1 5 ? -38.448 2.583 6.804 1.00 0.00 5 HIS A CA 7
ATOM 9057 C C . HIS A 1 5 ? -36.982 2.368 7.164 1.00 0.00 5 HIS A C 7
ATOM 9058 O O . HIS A 1 5 ? -36.559 2.652 8.285 1.00 0.00 5 HIS A O 7
ATOM 9072 N N . HIS A 1 6 ? -36.211 1.866 6.204 1.00 0.00 6 HIS A N 7
ATOM 9073 C CA . HIS A 1 6 ? -34.791 1.610 6.417 1.00 0.00 6 HIS A CA 7
ATOM 9074 C C . HIS A 1 6 ? -34.044 2.904 6.725 1.00 0.00 6 HIS A C 7
ATOM 9075 O O . HIS A 1 6 ? -34.467 3.988 6.324 1.00 0.00 6 HIS A O 7
ATOM 9089 N N . HIS A 1 7 ? -32.932 2.781 7.444 1.00 0.00 7 HIS A N 7
ATOM 9090 C CA . HIS A 1 7 ? -32.126 3.940 7.812 1.00 0.00 7 HIS A CA 7
ATOM 9091 C C . HIS A 1 7 ? -31.273 4.408 6.637 1.00 0.00 7 HIS A C 7
ATOM 9092 O O . HIS A 1 7 ? -30.639 5.463 6.700 1.00 0.00 7 HIS A O 7
ATOM 9106 N N . HIS A 1 8 ? -31.259 3.619 5.568 1.00 0.00 8 HIS A N 7
ATOM 9107 C CA . HIS A 1 8 ? -30.481 3.953 4.381 1.00 0.00 8 HIS A CA 7
ATOM 9108 C C . HIS A 1 8 ? -31.267 3.656 3.109 1.00 0.00 8 HIS A C 7
ATOM 9109 O O . HIS A 1 8 ? -31.656 2.514 2.859 1.00 0.00 8 HIS A O 7
ATOM 9123 N N . HIS A 1 9 ? -31.497 4.691 2.306 1.00 0.00 9 HIS A N 7
ATOM 9124 C CA . HIS A 1 9 ? -32.235 4.543 1.057 1.00 0.00 9 HIS A CA 7
ATOM 9125 C C . HIS A 1 9 ? -31.320 4.771 -0.143 1.00 0.00 9 HIS A C 7
ATOM 9126 O O . HIS A 1 9 ? -30.097 4.696 -0.026 1.00 0.00 9 HIS A O 7
ATOM 9140 N N . HIS A 1 10 ? -31.920 5.053 -1.298 1.00 0.00 10 HIS A N 7
ATOM 9141 C CA . HIS A 1 10 ? -31.156 5.294 -2.516 1.00 0.00 10 HIS A CA 7
ATOM 9142 C C . HIS A 1 10 ? -30.488 6.666 -2.475 1.00 0.00 10 HIS A C 7
ATOM 9143 O O . HIS A 1 10 ? -31.060 7.661 -2.923 1.00 0.00 10 HIS A O 7
ATOM 9157 N N . SER A 1 11 ? -29.275 6.712 -1.931 1.00 0.00 11 SER A N 7
ATOM 9158 C CA . SER A 1 11 ? -28.528 7.960 -1.829 1.00 0.00 11 SER A CA 7
ATOM 9159 C C . SER A 1 11 ? -27.174 7.840 -2.524 1.00 0.00 11 SER A C 7
ATOM 9160 O O . SER A 1 11 ? -26.973 6.961 -3.361 1.00 0.00 11 SER A O 7
ATOM 9168 N N . SER A 1 12 ? -26.250 8.730 -2.173 1.00 0.00 12 SER A N 7
ATOM 9169 C CA . SER A 1 12 ? -24.916 8.720 -2.763 1.00 0.00 12 SER A CA 7
ATOM 9170 C C . SER A 1 12 ? -24.050 7.636 -2.131 1.00 0.00 12 SER A C 7
ATOM 9171 O O . SER A 1 12 ? -23.131 7.927 -1.364 1.00 0.00 12 SER A O 7
ATOM 9179 N N . GLY A 1 13 ? -24.351 6.382 -2.456 1.00 0.00 13 GLY A N 7
ATOM 9180 C CA . GLY A 1 13 ? -23.592 5.269 -1.916 1.00 0.00 13 GLY A CA 7
ATOM 9181 C C . GLY A 1 13 ? -23.119 4.314 -2.993 1.00 0.00 13 GLY A C 7
ATOM 9182 O O . GLY A 1 13 ? -23.591 3.179 -3.077 1.00 0.00 13 GLY A O 7
ATOM 9186 N N . LEU A 1 14 ? -22.190 4.776 -3.821 1.00 0.00 14 LEU A N 7
ATOM 9187 C CA . LEU A 1 14 ? -21.651 3.959 -4.902 1.00 0.00 14 LEU A CA 7
ATOM 9188 C C . LEU A 1 14 ? -20.222 3.523 -4.596 1.00 0.00 14 LEU A C 7
ATOM 9189 O O . LEU A 1 14 ? -19.852 2.371 -4.823 1.00 0.00 14 LEU A O 7
ATOM 9205 N N . VAL A 1 15 ? -19.424 4.452 -4.083 1.00 0.00 15 VAL A N 7
ATOM 9206 C CA . VAL A 1 15 ? -18.033 4.166 -3.748 1.00 0.00 15 VAL A CA 7
ATOM 9207 C C . VAL A 1 15 ? -17.854 3.993 -2.241 1.00 0.00 15 VAL A C 7
ATOM 9208 O O . VAL A 1 15 ? -18.551 4.627 -1.450 1.00 0.00 15 VAL A O 7
ATOM 9221 N N . PRO A 1 16 ? -16.913 3.127 -1.822 1.00 0.00 16 PRO A N 7
ATOM 9222 C CA . PRO A 1 16 ? -16.650 2.877 -0.401 1.00 0.00 16 PRO A CA 7
ATOM 9223 C C . PRO A 1 16 ? -16.010 4.079 0.287 1.00 0.00 16 PRO A C 7
ATOM 9224 O O . PRO A 1 16 ? -16.152 5.214 -0.168 1.00 0.00 16 PRO A O 7
ATOM 9235 N N . ARG A 1 17 ? -15.307 3.823 1.386 1.00 0.00 17 ARG A N 7
ATOM 9236 C CA . ARG A 1 17 ? -14.648 4.884 2.138 1.00 0.00 17 ARG A CA 7
ATOM 9237 C C . ARG A 1 17 ? -13.472 5.459 1.356 1.00 0.00 17 ARG A C 7
ATOM 9238 O O . ARG A 1 17 ? -12.345 4.970 1.459 1.00 0.00 17 ARG A O 7
ATOM 9259 N N . GLY A 1 18 ? -13.742 6.501 0.576 1.00 0.00 18 GLY A N 7
ATOM 9260 C CA . GLY A 1 18 ? -12.698 7.132 -0.211 1.00 0.00 18 GLY A CA 7
ATOM 9261 C C . GLY A 1 18 ? -12.540 8.605 0.117 1.00 0.00 18 GLY A C 7
ATOM 9262 O O . GLY A 1 18 ? -13.284 9.443 -0.392 1.00 0.00 18 GLY A O 7
ATOM 9266 N N . SER A 1 19 ? -11.571 8.917 0.971 1.00 0.00 19 SER A N 7
ATOM 9267 C CA . SER A 1 19 ? -11.321 10.296 1.374 1.00 0.00 19 SER A CA 7
ATOM 9268 C C . SER A 1 19 ? -10.877 11.145 0.188 1.00 0.00 19 SER A C 7
ATOM 9269 O O . SER A 1 19 ? -11.620 12.007 -0.283 1.00 0.00 19 SER A O 7
ATOM 9277 N N . HIS A 1 20 ? -9.660 10.900 -0.291 1.00 0.00 20 HIS A N 7
ATOM 9278 C CA . HIS A 1 20 ? -9.115 11.653 -1.416 1.00 0.00 20 HIS A CA 7
ATOM 9279 C C . HIS A 1 20 ? -8.839 10.740 -2.606 1.00 0.00 20 HIS A C 7
ATOM 9280 O O . HIS A 1 20 ? -9.159 9.551 -2.579 1.00 0.00 20 HIS A O 7
ATOM 9294 N N . MET A 1 21 ? -8.242 11.306 -3.652 1.00 0.00 21 MET A N 7
ATOM 9295 C CA . MET A 1 21 ? -7.923 10.549 -4.857 1.00 0.00 21 MET A CA 7
ATOM 9296 C C . MET A 1 21 ? -6.672 9.699 -4.653 1.00 0.00 21 MET A C 7
ATOM 9297 O O . MET A 1 21 ? -6.235 9.480 -3.523 1.00 0.00 21 MET A O 7
ATOM 9311 N N . LYS A 1 22 ? -6.100 9.223 -5.756 1.00 0.00 22 LYS A N 7
ATOM 9312 C CA . LYS A 1 22 ? -4.901 8.395 -5.702 1.00 0.00 22 LYS A CA 7
ATOM 9313 C C . LYS A 1 22 ? -3.797 8.980 -6.578 1.00 0.00 22 LYS A C 7
ATOM 9314 O O . LYS A 1 22 ? -3.412 8.391 -7.589 1.00 0.00 22 LYS A O 7
ATOM 9333 N N . ASN A 1 23 ? -3.292 10.146 -6.186 1.00 0.00 23 ASN A N 7
ATOM 9334 C CA . ASN A 1 23 ? -2.233 10.813 -6.936 1.00 0.00 23 ASN A CA 7
ATOM 9335 C C . ASN A 1 23 ? -0.975 10.959 -6.085 1.00 0.00 23 ASN A C 7
ATOM 9336 O O . ASN A 1 23 ? -0.208 11.908 -6.249 1.00 0.00 23 ASN A O 7
ATOM 9347 N N . ILE A 1 24 ? -0.773 10.012 -5.174 1.00 0.00 24 ILE A N 7
ATOM 9348 C CA . ILE A 1 24 ? 0.389 10.035 -4.291 1.00 0.00 24 ILE A CA 7
ATOM 9349 C C . ILE A 1 24 ? 1.344 8.890 -4.616 1.00 0.00 24 ILE A C 7
ATOM 9350 O O . ILE A 1 24 ? 1.041 8.033 -5.447 1.00 0.00 24 ILE A O 7
ATOM 9366 N N . VAL A 1 25 ? 2.502 8.885 -3.961 1.00 0.00 25 VAL A N 7
ATOM 9367 C CA . VAL A 1 25 ? 3.504 7.845 -4.184 1.00 0.00 25 VAL A CA 7
ATOM 9368 C C . VAL A 1 25 ? 2.987 6.464 -3.770 1.00 0.00 25 VAL A C 7
ATOM 9369 O O . VAL A 1 25 ? 3.088 5.512 -4.544 1.00 0.00 25 VAL A O 7
ATOM 9382 N N . PRO A 1 26 ? 2.433 6.321 -2.546 1.00 0.00 26 PRO A N 7
ATOM 9383 C CA . PRO A 1 26 ? 1.910 5.034 -2.072 1.00 0.00 26 PRO A CA 7
ATOM 9384 C C . PRO A 1 26 ? 0.786 4.511 -2.961 1.00 0.00 26 PRO A C 7
ATOM 9385 O O . PRO A 1 26 ? -0.377 4.881 -2.793 1.00 0.00 26 PRO A O 7
ATOM 9396 N N . ASP A 1 27 ? 1.145 3.654 -3.912 1.00 0.00 27 ASP A N 7
ATOM 9397 C CA . ASP A 1 27 ? 0.175 3.088 -4.843 1.00 0.00 27 ASP A CA 7
ATOM 9398 C C . ASP A 1 27 ? -0.915 2.312 -4.108 1.00 0.00 27 ASP A C 7
ATOM 9399 O O . ASP A 1 27 ? -2.048 2.780 -4.004 1.00 0.00 27 ASP A O 7
ATOM 9408 N N . TYR A 1 28 ? -0.582 1.116 -3.620 1.00 0.00 28 TYR A N 7
ATOM 9409 C CA . TYR A 1 28 ? -1.572 0.295 -2.923 1.00 0.00 28 TYR A CA 7
ATOM 9410 C C . TYR A 1 28 ? -1.020 -0.301 -1.632 1.00 0.00 28 TYR A C 7
ATOM 9411 O O . TYR A 1 28 ? 0.189 -0.318 -1.405 1.00 0.00 28 TYR A O 7
ATOM 9429 N N . ARG A 1 29 ? -1.930 -0.788 -0.788 1.00 0.00 29 ARG A N 7
ATOM 9430 C CA . ARG A 1 29 ? -1.559 -1.394 0.485 1.00 0.00 29 ARG A CA 7
ATOM 9431 C C . ARG A 1 29 ? -2.318 -2.702 0.714 1.00 0.00 29 ARG A C 7
ATOM 9432 O O . ARG A 1 29 ? -3.496 -2.816 0.375 1.00 0.00 29 ARG A O 7
ATOM 9453 N N . LEU A 1 30 ? -1.631 -3.684 1.292 1.00 0.00 30 LEU A N 7
ATOM 9454 C CA . LEU A 1 30 ? -2.232 -4.982 1.588 1.00 0.00 30 LEU A CA 7
ATOM 9455 C C . LEU A 1 30 ? -1.868 -5.417 3.005 1.00 0.00 30 LEU A C 7
ATOM 9456 O O . LEU A 1 30 ? -0.911 -6.166 3.209 1.00 0.00 30 LEU A O 7
ATOM 9472 N N . ASP A 1 31 ? -2.626 -4.929 3.985 1.00 0.00 31 ASP A N 7
ATOM 9473 C CA . ASP A 1 31 ? -2.357 -5.237 5.386 1.00 0.00 31 ASP A CA 7
ATOM 9474 C C . ASP A 1 31 ? -3.337 -6.273 5.931 1.00 0.00 31 ASP A C 7
ATOM 9475 O O . ASP A 1 31 ? -4.185 -5.960 6.767 1.00 0.00 31 ASP A O 7
ATOM 9484 N N . MET A 1 32 ? -3.237 -7.500 5.428 1.00 0.00 32 MET A N 7
ATOM 9485 C CA . MET A 1 32 ? -4.105 -8.582 5.879 1.00 0.00 32 MET A CA 7
ATOM 9486 C C . MET A 1 32 ? -3.317 -9.878 6.093 1.00 0.00 32 MET A C 7
ATOM 9487 O O . MET A 1 32 ? -2.544 -10.001 7.044 1.00 0.00 32 MET A O 7
ATOM 9501 N N . VAL A 1 33 ? -3.557 -10.858 5.225 1.00 0.00 33 VAL A N 7
ATOM 9502 C CA . VAL A 1 33 ? -2.874 -12.143 5.306 1.00 0.00 33 VAL A CA 7
ATOM 9503 C C . VAL A 1 33 ? -2.407 -12.586 3.924 1.00 0.00 33 VAL A C 7
ATOM 9504 O O . VAL A 1 33 ? -3.083 -12.340 2.925 1.00 0.00 33 VAL A O 7
ATOM 9517 N N . GLY A 1 34 ? -1.258 -13.252 3.871 1.00 0.00 34 GLY A N 7
ATOM 9518 C CA . GLY A 1 34 ? -0.740 -13.730 2.600 1.00 0.00 34 GLY A CA 7
ATOM 9519 C C . GLY A 1 34 ? -1.648 -14.765 1.963 1.00 0.00 34 GLY A C 7
ATOM 9520 O O . GLY A 1 34 ? -1.418 -15.191 0.831 1.00 0.00 34 GLY A O 7
ATOM 9524 N N . GLU A 1 35 ? -2.687 -15.161 2.694 1.00 0.00 35 GLU A N 7
ATOM 9525 C CA . GLU A 1 35 ? -3.646 -16.142 2.201 1.00 0.00 35 GLU A CA 7
ATOM 9526 C C . GLU A 1 35 ? -4.404 -15.600 0.988 1.00 0.00 35 GLU A C 7
ATOM 9527 O O . GLU A 1 35 ? -4.468 -14.388 0.782 1.00 0.00 35 GLU A O 7
ATOM 9539 N N . PRO A 1 36 ? -4.995 -16.493 0.169 1.00 0.00 36 PRO A N 7
ATOM 9540 C CA . PRO A 1 36 ? -5.752 -16.091 -1.025 1.00 0.00 36 PRO A CA 7
ATOM 9541 C C . PRO A 1 36 ? -6.864 -15.099 -0.700 1.00 0.00 36 PRO A C 7
ATOM 9542 O O . PRO A 1 36 ? -7.976 -15.491 -0.343 1.00 0.00 36 PRO A O 7
ATOM 9553 N N . CYS A 1 37 ? -6.557 -13.811 -0.830 1.00 0.00 37 CYS A N 7
ATOM 9554 C CA . CYS A 1 37 ? -7.525 -12.756 -0.551 1.00 0.00 37 CYS A CA 7
ATOM 9555 C C . CYS A 1 37 ? -8.315 -12.396 -1.810 1.00 0.00 37 CYS A C 7
ATOM 9556 O O . CYS A 1 37 ? -7.811 -12.530 -2.924 1.00 0.00 37 CYS A O 7
ATOM 9564 N N . PRO A 1 38 ? -9.574 -11.939 -1.648 1.00 0.00 38 PRO A N 7
ATOM 9565 C CA . PRO A 1 38 ? -10.434 -11.567 -2.777 1.00 0.00 38 PRO A CA 7
ATOM 9566 C C . PRO A 1 38 ? -9.717 -10.692 -3.804 1.00 0.00 38 PRO A C 7
ATOM 9567 O O . PRO A 1 38 ? -9.594 -11.067 -4.971 1.00 0.00 38 PRO A O 7
ATOM 9578 N N . TYR A 1 39 ? -9.253 -9.523 -3.370 1.00 0.00 39 TYR A N 7
ATOM 9579 C CA . TYR A 1 39 ? -8.553 -8.601 -4.261 1.00 0.00 39 TYR A CA 7
ATOM 9580 C C . TYR A 1 39 ? -7.367 -7.941 -3.556 1.00 0.00 39 TYR A C 7
ATOM 9581 O O . TYR A 1 39 ? -7.409 -6.753 -3.235 1.00 0.00 39 TYR A O 7
ATOM 9599 N N . PRO A 1 40 ? -6.279 -8.701 -3.327 1.00 0.00 40 PRO A N 7
ATOM 9600 C CA . PRO A 1 40 ? -5.086 -8.195 -2.659 1.00 0.00 40 PRO A CA 7
ATOM 9601 C C . PRO A 1 40 ? -4.064 -7.618 -3.642 1.00 0.00 40 PRO A C 7
ATOM 9602 O O . PRO A 1 40 ? -4.197 -6.478 -4.087 1.00 0.00 40 PRO A O 7
ATOM 9613 N N . ALA A 1 41 ? -3.056 -8.418 -3.990 1.00 0.00 41 ALA A N 7
ATOM 9614 C CA . ALA A 1 41 ? -2.009 -7.990 -4.915 1.00 0.00 41 ALA A CA 7
ATOM 9615 C C . ALA A 1 41 ? -2.572 -7.620 -6.280 1.00 0.00 41 ALA A C 7
ATOM 9616 O O . ALA A 1 41 ? -1.832 -7.174 -7.158 1.00 0.00 41 ALA A O 7
ATOM 9623 N N . VAL A 1 42 ? -3.870 -7.835 -6.469 1.00 0.00 42 VAL A N 7
ATOM 9624 C CA . VAL A 1 42 ? -4.515 -7.517 -7.736 1.00 0.00 42 VAL A CA 7
ATOM 9625 C C . VAL A 1 42 ? -4.114 -6.124 -8.211 1.00 0.00 42 VAL A C 7
ATOM 9626 O O . VAL A 1 42 ? -4.026 -5.867 -9.410 1.00 0.00 42 VAL A O 7
ATOM 9639 N N . ALA A 1 43 ? -3.877 -5.228 -7.258 1.00 0.00 43 ALA A N 7
ATOM 9640 C CA . ALA A 1 43 ? -3.457 -3.869 -7.574 1.00 0.00 43 ALA A CA 7
ATOM 9641 C C . ALA A 1 43 ? -2.005 -3.838 -8.044 1.00 0.00 43 ALA A C 7
ATOM 9642 O O . ALA A 1 43 ? -1.675 -3.161 -9.016 1.00 0.00 43 ALA A O 7
ATOM 9649 N N . THR A 1 44 ? -1.146 -4.567 -7.333 1.00 0.00 44 THR A N 7
ATOM 9650 C CA . THR A 1 44 ? 0.280 -4.623 -7.652 1.00 0.00 44 THR A CA 7
ATOM 9651 C C . THR A 1 44 ? 0.517 -4.870 -9.141 1.00 0.00 44 THR A C 7
ATOM 9652 O O . THR A 1 44 ? 1.232 -4.115 -9.801 1.00 0.00 44 THR A O 7
ATOM 9663 N N . LEU A 1 45 ? -0.078 -5.940 -9.660 1.00 0.00 45 LEU A N 7
ATOM 9664 C CA . LEU A 1 45 ? 0.095 -6.310 -11.061 1.00 0.00 45 LEU A CA 7
ATOM 9665 C C . LEU A 1 45 ? -0.443 -5.230 -11.997 1.00 0.00 45 LEU A C 7
ATOM 9666 O O . LEU A 1 45 ? 0.291 -4.705 -12.835 1.00 0.00 45 LEU A O 7
ATOM 9682 N N . GLU A 1 46 ? -1.728 -4.911 -11.860 1.00 0.00 46 GLU A N 7
ATOM 9683 C CA . GLU A 1 46 ? -2.363 -3.903 -12.706 1.00 0.00 46 GLU A CA 7
ATOM 9684 C C . GLU A 1 46 ? -1.684 -2.548 -12.550 1.00 0.00 46 GLU A C 7
ATOM 9685 O O . GLU A 1 46 ? -1.878 -1.647 -13.366 1.00 0.00 46 GLU A O 7
ATOM 9697 N N . ALA A 1 47 ? -0.888 -2.413 -11.497 1.00 0.00 47 ALA A N 7
ATOM 9698 C CA . ALA A 1 47 ? -0.166 -1.173 -11.240 1.00 0.00 47 ALA A CA 7
ATOM 9699 C C . ALA A 1 47 ? 0.976 -0.994 -12.236 1.00 0.00 47 ALA A C 7
ATOM 9700 O O . ALA A 1 47 ? 1.243 0.117 -12.693 1.00 0.00 47 ALA A O 7
ATOM 9707 N N . MET A 1 48 ? 1.644 -2.098 -12.567 1.00 0.00 48 MET A N 7
ATOM 9708 C CA . MET A 1 48 ? 2.766 -2.067 -13.504 1.00 0.00 48 MET A CA 7
ATOM 9709 C C . MET A 1 48 ? 2.418 -1.274 -14.766 1.00 0.00 48 MET A C 7
ATOM 9710 O O . MET A 1 48 ? 3.129 -0.337 -15.118 1.00 0.00 48 MET A O 7
ATOM 9724 N N . PRO A 1 49 ? 1.314 -1.615 -15.462 1.00 0.00 49 PRO A N 7
ATOM 9725 C CA . PRO A 1 49 ? 0.900 -0.880 -16.660 1.00 0.00 49 PRO A CA 7
ATOM 9726 C C . PRO A 1 49 ? 0.617 0.584 -16.343 1.00 0.00 49 PRO A C 7
ATOM 9727 O O . PRO A 1 49 ? 1.254 1.485 -16.891 1.00 0.00 49 PRO A O 7
ATOM 9738 N N . GLN A 1 50 ? -0.339 0.811 -15.445 1.00 0.00 50 GLN A N 7
ATOM 9739 C CA . GLN A 1 50 ? -0.709 2.162 -15.033 1.00 0.00 50 GLN A CA 7
ATOM 9740 C C . GLN A 1 50 ? 0.346 2.788 -14.118 1.00 0.00 50 GLN A C 7
ATOM 9741 O O . GLN A 1 50 ? 0.038 3.698 -13.349 1.00 0.00 50 GLN A O 7
ATOM 9755 N N . LEU A 1 51 ? 1.587 2.307 -14.209 1.00 0.00 51 LEU A N 7
ATOM 9756 C CA . LEU A 1 51 ? 2.676 2.820 -13.376 1.00 0.00 51 LEU A CA 7
ATOM 9757 C C . LEU A 1 51 ? 2.787 4.337 -13.454 1.00 0.00 51 LEU A C 7
ATOM 9758 O O . LEU A 1 51 ? 2.071 4.996 -14.209 1.00 0.00 51 LEU A O 7
ATOM 9774 N N . LYS A 1 52 ? 3.719 4.872 -12.681 1.00 0.00 52 LYS A N 7
ATOM 9775 C CA . LYS A 1 52 ? 3.952 6.308 -12.637 1.00 0.00 52 LYS A CA 7
ATOM 9776 C C . LYS A 1 52 ? 5.354 6.600 -12.105 1.00 0.00 52 LYS A C 7
ATOM 9777 O O . LYS A 1 52 ? 6.004 5.723 -11.535 1.00 0.00 52 LYS A O 7
ATOM 9796 N N . LYS A 1 53 ? 5.819 7.832 -12.298 1.00 0.00 53 LYS A N 7
ATOM 9797 C CA . LYS A 1 53 ? 7.147 8.230 -11.839 1.00 0.00 53 LYS A CA 7
ATOM 9798 C C . LYS A 1 53 ? 7.184 8.392 -10.320 1.00 0.00 53 LYS A C 7
ATOM 9799 O O . LYS A 1 53 ? 8.041 9.094 -9.783 1.00 0.00 53 LYS A O 7
ATOM 9818 N N . GLY A 1 54 ? 6.257 7.730 -9.634 1.00 0.00 54 GLY A N 7
ATOM 9819 C CA . GLY A 1 54 ? 6.203 7.805 -8.187 1.00 0.00 54 GLY A CA 7
ATOM 9820 C C . GLY A 1 54 ? 5.258 6.776 -7.602 1.00 0.00 54 GLY A C 7
ATOM 9821 O O . GLY A 1 54 ? 4.191 7.119 -7.092 1.00 0.00 54 GLY A O 7
ATOM 9825 N N . GLU A 1 55 ? 5.640 5.507 -7.697 1.00 0.00 55 GLU A N 7
ATOM 9826 C CA . GLU A 1 55 ? 4.811 4.419 -7.199 1.00 0.00 55 GLU A CA 7
ATOM 9827 C C . GLU A 1 55 ? 5.455 3.745 -5.994 1.00 0.00 55 GLU A C 7
ATOM 9828 O O . GLU A 1 55 ? 6.672 3.782 -5.824 1.00 0.00 55 GLU A O 7
ATOM 9840 N N . ILE A 1 56 ? 4.617 3.182 -5.137 1.00 0.00 56 ILE A N 7
ATOM 9841 C CA . ILE A 1 56 ? 5.077 2.513 -3.926 1.00 0.00 56 ILE A CA 7
ATOM 9842 C C . ILE A 1 56 ? 4.001 1.562 -3.400 1.00 0.00 56 ILE A C 7
ATOM 9843 O O . ILE A 1 56 ? 2.822 1.705 -3.718 1.00 0.00 56 ILE A O 7
ATOM 9859 N N . LEU A 1 57 ? 4.409 0.583 -2.604 1.00 0.00 57 LEU A N 7
ATOM 9860 C CA . LEU A 1 57 ? 3.462 -0.359 -2.028 1.00 0.00 57 LEU A CA 7
ATOM 9861 C C . LEU A 1 57 ? 3.818 -0.684 -0.604 1.00 0.00 57 LEU A C 7
ATOM 9862 O O . LEU A 1 57 ? 4.943 -0.458 -0.158 1.00 0.00 57 LEU A O 7
ATOM 9878 N N . GLU A 1 58 ? 2.859 -1.253 0.100 1.00 0.00 58 GLU A N 7
ATOM 9879 C CA . GLU A 1 58 ? 3.090 -1.696 1.450 1.00 0.00 58 GLU A CA 7
ATOM 9880 C C . GLU A 1 58 ? 2.221 -2.907 1.755 1.00 0.00 58 GLU A C 7
ATOM 9881 O O . GLU A 1 58 ? 1.019 -2.891 1.504 1.00 0.00 58 GLU A O 7
ATOM 9893 N N . VAL A 1 59 ? 2.838 -3.969 2.258 1.00 0.00 59 VAL A N 7
ATOM 9894 C CA . VAL A 1 59 ? 2.111 -5.199 2.550 1.00 0.00 59 VAL A CA 7
ATOM 9895 C C . VAL A 1 59 ? 2.376 -5.679 3.971 1.00 0.00 59 VAL A C 7
ATOM 9896 O O . VAL A 1 59 ? 3.485 -6.091 4.301 1.00 0.00 59 VAL A O 7
ATOM 9909 N N . VAL A 1 60 ? 1.339 -5.660 4.798 1.00 0.00 60 VAL A N 7
ATOM 9910 C CA . VAL A 1 60 ? 1.454 -6.126 6.173 1.00 0.00 60 VAL A CA 7
ATOM 9911 C C . VAL A 1 60 ? 0.528 -7.311 6.404 1.00 0.00 60 VAL A C 7
ATOM 9912 O O . VAL A 1 60 ? -0.670 -7.146 6.635 1.00 0.00 60 VAL A O 7
ATOM 9925 N N . SER A 1 61 ? 1.079 -8.512 6.298 1.00 0.00 61 SER A N 7
ATOM 9926 C CA . SER A 1 61 ? 0.285 -9.718 6.455 1.00 0.00 61 SER A CA 7
ATOM 9927 C C . SER A 1 61 ? 1.008 -10.759 7.295 1.00 0.00 61 SER A C 7
ATOM 9928 O O . SER A 1 61 ? 2.185 -10.606 7.619 1.00 0.00 61 SER A O 7
ATOM 9936 N N . ASP A 1 62 ? 0.298 -11.834 7.614 1.00 0.00 62 ASP A N 7
ATOM 9937 C CA . ASP A 1 62 ? 0.866 -12.922 8.400 1.00 0.00 62 ASP A CA 7
ATOM 9938 C C . ASP A 1 62 ? 0.872 -14.216 7.592 1.00 0.00 62 ASP A C 7
ATOM 9939 O O . ASP A 1 62 ? -0.130 -14.574 6.974 1.00 0.00 62 ASP A O 7
ATOM 9948 N N . CYS A 1 63 ? 2.011 -14.901 7.580 1.00 0.00 63 CYS A N 7
ATOM 9949 C CA . CYS A 1 63 ? 2.140 -16.148 6.835 1.00 0.00 63 CYS A CA 7
ATOM 9950 C C . CYS A 1 63 ? 3.300 -16.989 7.362 1.00 0.00 63 CYS A C 7
ATOM 9951 O O . CYS A 1 63 ? 4.364 -16.460 7.688 1.00 0.00 63 CYS A O 7
ATOM 9959 N N . PRO A 1 64 ? 3.114 -18.320 7.440 1.00 0.00 64 PRO A N 7
ATOM 9960 C CA . PRO A 1 64 ? 4.150 -19.234 7.922 1.00 0.00 64 PRO A CA 7
ATOM 9961 C C . PRO A 1 64 ? 5.178 -19.563 6.844 1.00 0.00 64 PRO A C 7
ATOM 9962 O O . PRO A 1 64 ? 5.926 -20.535 6.961 1.00 0.00 64 PRO A O 7
ATOM 9973 N N . GLN A 1 65 ? 5.204 -18.750 5.792 1.00 0.00 65 GLN A N 7
ATOM 9974 C CA . GLN A 1 65 ? 6.136 -18.955 4.689 1.00 0.00 65 GLN A CA 7
ATOM 9975 C C . GLN A 1 65 ? 7.102 -17.780 4.564 1.00 0.00 65 GLN A C 7
ATOM 9976 O O . GLN A 1 65 ? 7.212 -16.954 5.472 1.00 0.00 65 GLN A O 7
ATOM 9990 N N . SER A 1 66 ? 7.798 -17.711 3.434 1.00 0.00 66 SER A N 7
ATOM 9991 C CA . SER A 1 66 ? 8.758 -16.642 3.188 1.00 0.00 66 SER A CA 7
ATOM 9992 C C . SER A 1 66 ? 8.150 -15.552 2.311 1.00 0.00 66 SER A C 7
ATOM 9993 O O . SER A 1 66 ? 7.856 -14.453 2.783 1.00 0.00 66 SER A O 7
ATOM 10001 N N . ILE A 1 67 ? 7.971 -15.861 1.031 1.00 0.00 67 ILE A N 7
ATOM 10002 C CA . ILE A 1 67 ? 7.403 -14.906 0.085 1.00 0.00 67 ILE A CA 7
ATOM 10003 C C . ILE A 1 67 ? 5.879 -14.922 0.140 1.00 0.00 67 ILE A C 7
ATOM 10004 O O . ILE A 1 67 ? 5.262 -15.981 0.263 1.00 0.00 67 ILE A O 7
ATOM 10020 N N . ASN A 1 68 ? 5.277 -13.740 0.045 1.00 0.00 68 ASN A N 7
ATOM 10021 C CA . ASN A 1 68 ? 3.825 -13.615 0.084 1.00 0.00 68 ASN A CA 7
ATOM 10022 C C . ASN A 1 68 ? 3.247 -13.530 -1.324 1.00 0.00 68 ASN A C 7
ATOM 10023 O O . ASN A 1 68 ? 3.978 -13.597 -2.312 1.00 0.00 68 ASN A O 7
ATOM 10034 N N . ASN A 1 69 ? 1.928 -13.396 -1.407 1.00 0.00 69 ASN A N 7
ATOM 10035 C CA . ASN A 1 69 ? 1.241 -13.321 -2.692 1.00 0.00 69 ASN A CA 7
ATOM 10036 C C . ASN A 1 69 ? 1.481 -11.982 -3.384 1.00 0.00 69 ASN A C 7
ATOM 10037 O O . ASN A 1 69 ? 1.614 -11.924 -4.607 1.00 0.00 69 ASN A O 7
ATOM 10048 N N . ILE A 1 70 ? 1.510 -10.903 -2.604 1.00 0.00 70 ILE A N 7
ATOM 10049 C CA . ILE A 1 70 ? 1.694 -9.564 -3.165 1.00 0.00 70 ILE A CA 7
ATOM 10050 C C . ILE A 1 70 ? 3.098 -9.375 -3.753 1.00 0.00 70 ILE A C 7
ATOM 10051 O O . ILE A 1 70 ? 3.235 -8.928 -4.891 1.00 0.00 70 ILE A O 7
ATOM 10067 N N . PRO A 1 71 ? 4.165 -9.704 -2.996 1.00 0.00 71 PRO A N 7
ATOM 10068 C CA . PRO A 1 71 ? 5.545 -9.557 -3.479 1.00 0.00 71 PRO A CA 7
ATOM 10069 C C . PRO A 1 71 ? 5.829 -10.437 -4.692 1.00 0.00 71 PRO A C 7
ATOM 10070 O O . PRO A 1 71 ? 6.560 -10.042 -5.600 1.00 0.00 71 PRO A O 7
ATOM 10081 N N . LEU A 1 72 ? 5.251 -11.634 -4.695 1.00 0.00 72 LEU A N 7
ATOM 10082 C CA . LEU A 1 72 ? 5.446 -12.575 -5.791 1.00 0.00 72 LEU A CA 7
ATOM 10083 C C . LEU A 1 72 ? 4.784 -12.071 -7.071 1.00 0.00 72 LEU A C 7
ATOM 10084 O O . LEU A 1 72 ? 5.195 -12.430 -8.175 1.00 0.00 72 LEU A O 7
ATOM 10100 N N . ASP A 1 73 ? 3.758 -11.240 -6.915 1.00 0.00 73 ASP A N 7
ATOM 10101 C CA . ASP A 1 73 ? 3.036 -10.693 -8.059 1.00 0.00 73 ASP A CA 7
ATOM 10102 C C . ASP A 1 73 ? 3.910 -9.721 -8.845 1.00 0.00 73 ASP A C 7
ATOM 10103 O O . ASP A 1 73 ? 4.148 -9.911 -10.038 1.00 0.00 73 ASP A O 7
ATOM 10112 N N . ALA A 1 74 ? 4.378 -8.676 -8.170 1.00 0.00 74 ALA A N 7
ATOM 10113 C CA . ALA A 1 74 ? 5.223 -7.672 -8.806 1.00 0.00 74 ALA A CA 7
ATOM 10114 C C . ALA A 1 74 ? 6.538 -8.281 -9.279 1.00 0.00 74 ALA A C 7
ATOM 10115 O O . ALA A 1 74 ? 7.063 -7.908 -10.328 1.00 0.00 74 ALA A O 7
ATOM 10122 N N . ARG A 1 75 ? 7.061 -9.224 -8.502 1.00 0.00 75 ARG A N 7
ATOM 10123 C CA . ARG A 1 75 ? 8.311 -9.893 -8.845 1.00 0.00 75 ARG A CA 7
ATOM 10124 C C . ARG A 1 75 ? 8.166 -10.681 -10.142 1.00 0.00 75 ARG A C 7
ATOM 10125 O O . ARG A 1 75 ? 9.128 -10.837 -10.896 1.00 0.00 75 ARG A O 7
ATOM 10146 N N . ASN A 1 76 ? 6.957 -11.171 -10.400 1.00 0.00 76 ASN A N 7
ATOM 10147 C CA . ASN A 1 76 ? 6.684 -11.944 -11.605 1.00 0.00 76 ASN A CA 7
ATOM 10148 C C . ASN A 1 76 ? 6.831 -11.082 -12.855 1.00 0.00 76 ASN A C 7
ATOM 10149 O O . ASN A 1 76 ? 7.772 -11.252 -13.630 1.00 0.00 76 ASN A O 7
ATOM 10160 N N . HIS A 1 77 ? 5.893 -10.157 -13.046 1.00 0.00 77 HIS A N 7
ATOM 10161 C CA . HIS A 1 77 ? 5.920 -9.267 -14.202 1.00 0.00 77 HIS A CA 7
ATOM 10162 C C . HIS A 1 77 ? 7.223 -8.476 -14.245 1.00 0.00 77 HIS A C 7
ATOM 10163 O O . HIS A 1 77 ? 7.760 -8.204 -15.319 1.00 0.00 77 HIS A O 7
ATOM 10177 N N . GLY A 1 78 ? 7.725 -8.114 -13.070 1.00 0.00 78 GLY A N 7
ATOM 10178 C CA . GLY A 1 78 ? 8.969 -7.372 -12.989 1.00 0.00 78 GLY A CA 7
ATOM 10179 C C . GLY A 1 78 ? 8.757 -5.876 -12.866 1.00 0.00 78 GLY A C 7
ATOM 10180 O O . GLY A 1 78 ? 8.880 -5.142 -13.847 1.00 0.00 78 GLY A O 7
ATOM 10184 N N . TYR A 1 79 ? 8.450 -5.420 -11.655 1.00 0.00 79 TYR A N 7
ATOM 10185 C CA . TYR A 1 79 ? 8.248 -3.996 -11.404 1.00 0.00 79 TYR A CA 7
ATOM 10186 C C . TYR A 1 79 ? 9.592 -3.291 -11.245 1.00 0.00 79 TYR A C 7
ATOM 10187 O O . TYR A 1 79 ? 10.617 -3.783 -11.714 1.00 0.00 79 TYR A O 7
ATOM 10205 N N . THR A 1 80 ? 9.583 -2.141 -10.577 1.00 0.00 80 THR A N 7
ATOM 10206 C CA . THR A 1 80 ? 10.810 -1.388 -10.349 1.00 0.00 80 THR A CA 7
ATOM 10207 C C . THR A 1 80 ? 11.680 -2.087 -9.312 1.00 0.00 80 THR A C 7
ATOM 10208 O O . THR A 1 80 ? 12.645 -2.771 -9.655 1.00 0.00 80 THR A O 7
ATOM 10219 N N . VAL A 1 81 ? 11.326 -1.921 -8.041 1.00 0.00 81 VAL A N 7
ATOM 10220 C CA . VAL A 1 81 ? 12.067 -2.550 -6.954 1.00 0.00 81 VAL A CA 7
ATOM 10221 C C . VAL A 1 81 ? 11.125 -3.282 -6.001 1.00 0.00 81 VAL A C 7
ATOM 10222 O O . VAL A 1 81 ? 9.994 -2.853 -5.777 1.00 0.00 81 VAL A O 7
ATOM 10235 N N . LEU A 1 82 ? 11.604 -4.391 -5.454 1.00 0.00 82 LEU A N 7
ATOM 10236 C CA . LEU A 1 82 ? 10.827 -5.204 -4.527 1.00 0.00 82 LEU A CA 7
ATOM 10237 C C . LEU A 1 82 ? 11.624 -5.469 -3.252 1.00 0.00 82 LEU A C 7
ATOM 10238 O O . LEU A 1 82 ? 12.633 -6.173 -3.279 1.00 0.00 82 LEU A O 7
ATOM 10254 N N . ASP A 1 83 ? 11.177 -4.893 -2.138 1.00 0.00 83 ASP A N 7
ATOM 10255 C CA . ASP A 1 83 ? 11.861 -5.069 -0.862 1.00 0.00 83 ASP A CA 7
ATOM 10256 C C . ASP A 1 83 ? 10.894 -5.549 0.213 1.00 0.00 83 ASP A C 7
ATOM 10257 O O . ASP A 1 83 ? 9.680 -5.407 0.075 1.00 0.00 83 ASP A O 7
ATOM 10266 N N . ILE A 1 84 ? 11.438 -6.131 1.277 1.00 0.00 84 ILE A N 7
ATOM 10267 C CA . ILE A 1 84 ? 10.615 -6.640 2.369 1.00 0.00 84 ILE A CA 7
ATOM 10268 C C . ILE A 1 84 ? 11.252 -6.371 3.727 1.00 0.00 84 ILE A C 7
ATOM 10269 O O . ILE A 1 84 ? 12.316 -5.758 3.822 1.00 0.00 84 ILE A O 7
ATOM 10285 N N . GLN A 1 85 ? 10.579 -6.834 4.775 1.00 0.00 85 GLN A N 7
ATOM 10286 C CA . GLN A 1 85 ? 11.060 -6.674 6.140 1.00 0.00 85 GLN A CA 7
ATOM 10287 C C . GLN A 1 85 ? 10.492 -7.774 7.031 1.00 0.00 85 GLN A C 7
ATOM 10288 O O . GLN A 1 85 ? 9.824 -8.688 6.548 1.00 0.00 85 GLN A O 7
ATOM 10302 N N . GLN A 1 86 ? 10.747 -7.679 8.331 1.00 0.00 86 GLN A N 7
ATOM 10303 C CA . GLN A 1 86 ? 10.252 -8.675 9.274 1.00 0.00 86 GLN A CA 7
ATOM 10304 C C . GLN A 1 86 ? 9.696 -8.017 10.532 1.00 0.00 86 GLN A C 7
ATOM 10305 O O . GLN A 1 86 ? 10.428 -7.366 11.279 1.00 0.00 86 GLN A O 7
ATOM 10319 N N . ASP A 1 87 ? 8.400 -8.197 10.762 1.00 0.00 87 ASP A N 7
ATOM 10320 C CA . ASP A 1 87 ? 7.744 -7.634 11.936 1.00 0.00 87 ASP A CA 7
ATOM 10321 C C . ASP A 1 87 ? 7.429 -8.726 12.952 1.00 0.00 87 ASP A C 7
ATOM 10322 O O . ASP A 1 87 ? 7.788 -9.888 12.757 1.00 0.00 87 ASP A O 7
ATOM 10331 N N . GLY A 1 88 ? 6.768 -8.348 14.041 1.00 0.00 88 GLY A N 7
ATOM 10332 C CA . GLY A 1 88 ? 6.420 -9.315 15.064 1.00 0.00 88 GLY A CA 7
ATOM 10333 C C . GLY A 1 88 ? 5.037 -9.080 15.649 1.00 0.00 88 GLY A C 7
ATOM 10334 O O . GLY A 1 88 ? 4.791 -8.036 16.253 1.00 0.00 88 GLY A O 7
ATOM 10338 N N . PRO A 1 89 ? 4.102 -10.039 15.490 1.00 0.00 89 PRO A N 7
ATOM 10339 C CA . PRO A 1 89 ? 4.332 -11.304 14.809 1.00 0.00 89 PRO A CA 7
ATOM 10340 C C . PRO A 1 89 ? 3.796 -11.308 13.378 1.00 0.00 89 PRO A C 7
ATOM 10341 O O . PRO A 1 89 ? 2.844 -12.024 13.066 1.00 0.00 89 PRO A O 7
ATOM 10352 N N . THR A 1 90 ? 4.403 -10.501 12.512 1.00 0.00 90 THR A N 7
ATOM 10353 C CA . THR A 1 90 ? 3.970 -10.412 11.120 1.00 0.00 90 THR A CA 7
ATOM 10354 C C . THR A 1 90 ? 5.146 -10.125 10.192 1.00 0.00 90 THR A C 7
ATOM 10355 O O . THR A 1 90 ? 6.300 -10.112 10.619 1.00 0.00 90 THR A O 7
ATOM 10366 N N . ILE A 1 91 ? 4.843 -9.898 8.917 1.00 0.00 91 ILE A N 7
ATOM 10367 C CA . ILE A 1 91 ? 5.869 -9.608 7.921 1.00 0.00 91 ILE A CA 7
ATOM 10368 C C . ILE A 1 91 ? 5.430 -8.453 7.020 1.00 0.00 91 ILE A C 7
ATOM 10369 O O . ILE A 1 91 ? 4.235 -8.227 6.832 1.00 0.00 91 ILE A O 7
ATOM 10385 N N . ARG A 1 92 ? 6.400 -7.711 6.486 1.00 0.00 92 ARG A N 7
ATOM 10386 C CA . ARG A 1 92 ? 6.107 -6.551 5.665 1.00 0.00 92 ARG A CA 7
ATOM 10387 C C . ARG A 1 92 ? 6.759 -6.655 4.280 1.00 0.00 92 ARG A C 7
ATOM 10388 O O . ARG A 1 92 ? 7.878 -7.148 4.144 1.00 0.00 92 ARG A O 7
ATOM 10409 N N . TYR A 1 93 ? 6.043 -6.177 3.260 1.00 0.00 93 TYR A N 7
ATOM 10410 C CA . TYR A 1 93 ? 6.540 -6.175 1.884 1.00 0.00 93 TYR A CA 7
ATOM 10411 C C . TYR A 1 93 ? 6.224 -4.841 1.215 1.00 0.00 93 TYR A C 7
ATOM 10412 O O . TYR A 1 93 ? 5.059 -4.487 1.054 1.00 0.00 93 TYR A O 7
ATOM 10430 N N . LEU A 1 94 ? 7.256 -4.101 0.821 1.00 0.00 94 LEU A N 7
ATOM 10431 C CA . LEU A 1 94 ? 7.052 -2.800 0.190 1.00 0.00 94 LEU A CA 7
ATOM 10432 C C . LEU A 1 94 ? 7.878 -2.654 -1.079 1.00 0.00 94 LEU A C 7
ATOM 10433 O O . LEU A 1 94 ? 8.993 -3.168 -1.173 1.00 0.00 94 LEU A O 7
ATOM 10449 N N . ILE A 1 95 ? 7.323 -1.934 -2.047 1.00 0.00 95 ILE A N 7
ATOM 10450 C CA . ILE A 1 95 ? 8.001 -1.690 -3.314 1.00 0.00 95 ILE A CA 7
ATOM 10451 C C . ILE A 1 95 ? 7.986 -0.200 -3.646 1.00 0.00 95 ILE A C 7
ATOM 10452 O O . ILE A 1 95 ? 7.197 0.557 -3.084 1.00 0.00 95 ILE A O 7
ATOM 10468 N N . GLN A 1 96 ? 8.864 0.218 -4.551 1.00 0.00 96 GLN A N 7
ATOM 10469 C CA . GLN A 1 96 ? 8.929 1.620 -4.954 1.00 0.00 96 GLN A CA 7
ATOM 10470 C C . GLN A 1 96 ? 9.360 1.748 -6.413 1.00 0.00 96 GLN A C 7
ATOM 10471 O O . GLN A 1 96 ? 10.038 0.871 -6.949 1.00 0.00 96 GLN A O 7
ATOM 10485 N N . LYS A 1 97 ? 8.964 2.847 -7.050 1.00 0.00 97 LYS A N 7
ATOM 10486 C CA . LYS A 1 97 ? 9.304 3.088 -8.448 1.00 0.00 97 LYS A CA 7
ATOM 10487 C C . LYS A 1 97 ? 10.034 4.417 -8.608 1.00 0.00 97 LYS A C 7
ATOM 10488 O O . LYS A 1 97 ? 9.373 5.471 -8.498 1.00 0.00 97 LYS A O 7
ATOM 10508 N N . MET A 1 1 ? 29.230 35.257 0.079 1.00 0.00 1 MET A N 8
ATOM 10509 C CA . MET A 1 1 ? 29.479 34.908 1.502 1.00 0.00 1 MET A CA 8
ATOM 10510 C C . MET A 1 1 ? 29.286 36.118 2.409 1.00 0.00 1 MET A C 8
ATOM 10511 O O . MET A 1 1 ? 28.815 35.991 3.539 1.00 0.00 1 MET A O 8
ATOM 10527 N N . GLY A 1 2 ? 29.657 37.293 1.906 1.00 0.00 2 GLY A N 8
ATOM 10528 C CA . GLY A 1 2 ? 29.518 38.511 2.683 1.00 0.00 2 GLY A CA 8
ATOM 10529 C C . GLY A 1 2 ? 28.076 38.962 2.801 1.00 0.00 2 GLY A C 8
ATOM 10530 O O . GLY A 1 2 ? 27.291 38.370 3.543 1.00 0.00 2 GLY A O 8
ATOM 10534 N N . SER A 1 3 ? 27.725 40.014 2.067 1.00 0.00 3 SER A N 8
ATOM 10535 C CA . SER A 1 3 ? 26.367 40.546 2.093 1.00 0.00 3 SER A CA 8
ATOM 10536 C C . SER A 1 3 ? 25.735 40.494 0.705 1.00 0.00 3 SER A C 8
ATOM 10537 O O . SER A 1 3 ? 24.880 41.315 0.370 1.00 0.00 3 SER A O 8
ATOM 10545 N N . SER A 1 4 ? 26.160 39.524 -0.098 1.00 0.00 4 SER A N 8
ATOM 10546 C CA . SER A 1 4 ? 25.638 39.366 -1.451 1.00 0.00 4 SER A CA 8
ATOM 10547 C C . SER A 1 4 ? 24.155 39.008 -1.425 1.00 0.00 4 SER A C 8
ATOM 10548 O O . SER A 1 4 ? 23.787 37.859 -1.180 1.00 0.00 4 SER A O 8
ATOM 10556 N N . HIS A 1 5 ? 23.310 40.001 -1.683 1.00 0.00 5 HIS A N 8
ATOM 10557 C CA . HIS A 1 5 ? 21.866 39.792 -1.696 1.00 0.00 5 HIS A CA 8
ATOM 10558 C C . HIS A 1 5 ? 21.362 39.588 -3.121 1.00 0.00 5 HIS A C 8
ATOM 10559 O O . HIS A 1 5 ? 21.407 40.505 -3.943 1.00 0.00 5 HIS A O 8
ATOM 10573 N N . HIS A 1 6 ? 20.891 38.380 -3.410 1.00 0.00 6 HIS A N 8
ATOM 10574 C CA . HIS A 1 6 ? 20.383 38.053 -4.737 1.00 0.00 6 HIS A CA 8
ATOM 10575 C C . HIS A 1 6 ? 18.887 38.337 -4.835 1.00 0.00 6 HIS A C 8
ATOM 10576 O O . HIS A 1 6 ? 18.074 37.415 -4.915 1.00 0.00 6 HIS A O 8
ATOM 10590 N N . HIS A 1 7 ? 18.532 39.617 -4.829 1.00 0.00 7 HIS A N 8
ATOM 10591 C CA . HIS A 1 7 ? 17.135 40.024 -4.923 1.00 0.00 7 HIS A CA 8
ATOM 10592 C C . HIS A 1 7 ? 16.772 40.386 -6.359 1.00 0.00 7 HIS A C 8
ATOM 10593 O O . HIS A 1 7 ? 16.910 41.537 -6.773 1.00 0.00 7 HIS A O 8
ATOM 10607 N N . HIS A 1 8 ? 16.314 39.393 -7.116 1.00 0.00 8 HIS A N 8
ATOM 10608 C CA . HIS A 1 8 ? 15.939 39.605 -8.508 1.00 0.00 8 HIS A CA 8
ATOM 10609 C C . HIS A 1 8 ? 14.509 40.135 -8.614 1.00 0.00 8 HIS A C 8
ATOM 10610 O O . HIS A 1 8 ? 14.271 41.332 -8.458 1.00 0.00 8 HIS A O 8
ATOM 10624 N N . HIS A 1 9 ? 13.561 39.241 -8.888 1.00 0.00 9 HIS A N 8
ATOM 10625 C CA . HIS A 1 9 ? 12.161 39.628 -9.015 1.00 0.00 9 HIS A CA 8
ATOM 10626 C C . HIS A 1 9 ? 11.246 38.585 -8.382 1.00 0.00 9 HIS A C 8
ATOM 10627 O O . HIS A 1 9 ? 11.697 37.724 -7.626 1.00 0.00 9 HIS A O 8
ATOM 10641 N N . HIS A 1 10 ? 9.957 38.667 -8.701 1.00 0.00 10 HIS A N 8
ATOM 10642 C CA . HIS A 1 10 ? 8.974 37.730 -8.171 1.00 0.00 10 HIS A CA 8
ATOM 10643 C C . HIS A 1 10 ? 8.649 36.647 -9.195 1.00 0.00 10 HIS A C 8
ATOM 10644 O O . HIS A 1 10 ? 8.681 36.891 -10.401 1.00 0.00 10 HIS A O 8
ATOM 10658 N N . SER A 1 11 ? 8.337 35.451 -8.706 1.00 0.00 11 SER A N 8
ATOM 10659 C CA . SER A 1 11 ? 8.005 34.330 -9.578 1.00 0.00 11 SER A CA 8
ATOM 10660 C C . SER A 1 11 ? 6.542 34.391 -10.007 1.00 0.00 11 SER A C 8
ATOM 10661 O O . SER A 1 11 ? 5.640 34.371 -9.171 1.00 0.00 11 SER A O 8
ATOM 10669 N N . SER A 1 12 ? 6.317 34.468 -11.315 1.00 0.00 12 SER A N 8
ATOM 10670 C CA . SER A 1 12 ? 4.962 34.534 -11.854 1.00 0.00 12 SER A CA 8
ATOM 10671 C C . SER A 1 12 ? 4.636 33.287 -12.670 1.00 0.00 12 SER A C 8
ATOM 10672 O O . SER A 1 12 ? 3.993 33.368 -13.716 1.00 0.00 12 SER A O 8
ATOM 10680 N N . GLY A 1 13 ? 5.082 32.133 -12.180 1.00 0.00 13 GLY A N 8
ATOM 10681 C CA . GLY A 1 13 ? 4.826 30.885 -12.876 1.00 0.00 13 GLY A CA 8
ATOM 10682 C C . GLY A 1 13 ? 3.349 30.548 -12.939 1.00 0.00 13 GLY A C 8
ATOM 10683 O O . GLY A 1 13 ? 2.552 31.073 -12.161 1.00 0.00 13 GLY A O 8
ATOM 10687 N N . LEU A 1 14 ? 2.985 29.670 -13.867 1.00 0.00 14 LEU A N 8
ATOM 10688 C CA . LEU A 1 14 ? 1.594 29.262 -14.031 1.00 0.00 14 LEU A CA 8
ATOM 10689 C C . LEU A 1 14 ? 1.296 28.003 -13.224 1.00 0.00 14 LEU A C 8
ATOM 10690 O O . LEU A 1 14 ? 0.189 27.466 -13.280 1.00 0.00 14 LEU A O 8
ATOM 10706 N N . VAL A 1 15 ? 2.290 27.537 -12.475 1.00 0.00 15 VAL A N 8
ATOM 10707 C CA . VAL A 1 15 ? 2.134 26.342 -11.654 1.00 0.00 15 VAL A CA 8
ATOM 10708 C C . VAL A 1 15 ? 2.115 26.699 -10.166 1.00 0.00 15 VAL A C 8
ATOM 10709 O O . VAL A 1 15 ? 3.058 27.304 -9.653 1.00 0.00 15 VAL A O 8
ATOM 10722 N N . PRO A 1 16 ? 1.034 26.335 -9.450 1.00 0.00 16 PRO A N 8
ATOM 10723 C CA . PRO A 1 16 ? 0.901 26.631 -8.019 1.00 0.00 16 PRO A CA 8
ATOM 10724 C C . PRO A 1 16 ? 1.910 25.863 -7.169 1.00 0.00 16 PRO A C 8
ATOM 10725 O O . PRO A 1 16 ? 2.833 26.450 -6.603 1.00 0.00 16 PRO A O 8
ATOM 10736 N N . ARG A 1 17 ? 1.725 24.549 -7.079 1.00 0.00 17 ARG A N 8
ATOM 10737 C CA . ARG A 1 17 ? 2.619 23.705 -6.294 1.00 0.00 17 ARG A CA 8
ATOM 10738 C C . ARG A 1 17 ? 3.440 22.789 -7.198 1.00 0.00 17 ARG A C 8
ATOM 10739 O O . ARG A 1 17 ? 4.556 23.129 -7.592 1.00 0.00 17 ARG A O 8
ATOM 10760 N N . GLY A 1 18 ? 2.883 21.624 -7.520 1.00 0.00 18 GLY A N 8
ATOM 10761 C CA . GLY A 1 18 ? 3.578 20.680 -8.375 1.00 0.00 18 GLY A CA 8
ATOM 10762 C C . GLY A 1 18 ? 2.649 20.001 -9.362 1.00 0.00 18 GLY A C 8
ATOM 10763 O O . GLY A 1 18 ? 1.785 19.215 -8.972 1.00 0.00 18 GLY A O 8
ATOM 10767 N N . SER A 1 19 ? 2.827 20.305 -10.643 1.00 0.00 19 SER A N 8
ATOM 10768 C CA . SER A 1 19 ? 2.001 19.716 -11.690 1.00 0.00 19 SER A CA 8
ATOM 10769 C C . SER A 1 19 ? 2.691 18.507 -12.312 1.00 0.00 19 SER A C 8
ATOM 10770 O O . SER A 1 19 ? 2.349 18.081 -13.415 1.00 0.00 19 SER A O 8
ATOM 10778 N N . HIS A 1 20 ? 3.663 17.956 -11.592 1.00 0.00 20 HIS A N 8
ATOM 10779 C CA . HIS A 1 20 ? 4.401 16.791 -12.066 1.00 0.00 20 HIS A CA 8
ATOM 10780 C C . HIS A 1 20 ? 3.780 15.504 -11.535 1.00 0.00 20 HIS A C 8
ATOM 10781 O O . HIS A 1 20 ? 3.303 14.669 -12.306 1.00 0.00 20 HIS A O 8
ATOM 10795 N N . MET A 1 21 ? 3.783 15.350 -10.214 1.00 0.00 21 MET A N 8
ATOM 10796 C CA . MET A 1 21 ? 3.218 14.165 -9.579 1.00 0.00 21 MET A CA 8
ATOM 10797 C C . MET A 1 21 ? 1.708 14.307 -9.412 1.00 0.00 21 MET A C 8
ATOM 10798 O O . MET A 1 21 ? 1.212 14.519 -8.305 1.00 0.00 21 MET A O 8
ATOM 10812 N N . LYS A 1 22 ? 0.982 14.191 -10.520 1.00 0.00 22 LYS A N 8
ATOM 10813 C CA . LYS A 1 22 ? -0.472 14.306 -10.499 1.00 0.00 22 LYS A CA 8
ATOM 10814 C C . LYS A 1 22 ? -1.124 13.108 -11.181 1.00 0.00 22 LYS A C 8
ATOM 10815 O O . LYS A 1 22 ? -2.349 12.979 -11.196 1.00 0.00 22 LYS A O 8
ATOM 10834 N N . ASN A 1 23 ? -0.296 12.235 -11.748 1.00 0.00 23 ASN A N 8
ATOM 10835 C CA . ASN A 1 23 ? -0.790 11.046 -12.433 1.00 0.00 23 ASN A CA 8
ATOM 10836 C C . ASN A 1 23 ? -1.266 9.998 -11.433 1.00 0.00 23 ASN A C 8
ATOM 10837 O O . ASN A 1 23 ? -1.211 10.212 -10.222 1.00 0.00 23 ASN A O 8
ATOM 10848 N N . ILE A 1 24 ? -1.734 8.865 -11.948 1.00 0.00 24 ILE A N 8
ATOM 10849 C CA . ILE A 1 24 ? -2.220 7.781 -11.098 1.00 0.00 24 ILE A CA 8
ATOM 10850 C C . ILE A 1 24 ? -1.063 7.087 -10.385 1.00 0.00 24 ILE A C 8
ATOM 10851 O O . ILE A 1 24 ? -0.358 6.270 -10.977 1.00 0.00 24 ILE A O 8
ATOM 10867 N N . VAL A 1 25 ? -0.873 7.421 -9.113 1.00 0.00 25 VAL A N 8
ATOM 10868 C CA . VAL A 1 25 ? 0.198 6.832 -8.319 1.00 0.00 25 VAL A CA 8
ATOM 10869 C C . VAL A 1 25 ? -0.282 5.575 -7.596 1.00 0.00 25 VAL A C 8
ATOM 10870 O O . VAL A 1 25 ? -1.341 5.581 -6.966 1.00 0.00 25 VAL A O 8
ATOM 10883 N N . PRO A 1 26 ? 0.493 4.477 -7.673 1.00 0.00 26 PRO A N 8
ATOM 10884 C CA . PRO A 1 26 ? 0.137 3.209 -7.022 1.00 0.00 26 PRO A CA 8
ATOM 10885 C C . PRO A 1 26 ? -0.077 3.371 -5.520 1.00 0.00 26 PRO A C 8
ATOM 10886 O O . PRO A 1 26 ? -1.202 3.599 -5.073 1.00 0.00 26 PRO A O 8
ATOM 10897 N N . ASP A 1 27 ? 1.012 3.281 -4.749 1.00 0.00 27 ASP A N 8
ATOM 10898 C CA . ASP A 1 27 ? 0.950 3.401 -3.296 1.00 0.00 27 ASP A CA 8
ATOM 10899 C C . ASP A 1 27 ? -0.262 2.662 -2.745 1.00 0.00 27 ASP A C 8
ATOM 10900 O O . ASP A 1 27 ? -1.180 3.269 -2.193 1.00 0.00 27 ASP A O 8
ATOM 10909 N N . TYR A 1 28 ? -0.259 1.342 -2.907 1.00 0.00 28 TYR A N 8
ATOM 10910 C CA . TYR A 1 28 ? -1.368 0.519 -2.435 1.00 0.00 28 TYR A CA 8
ATOM 10911 C C . TYR A 1 28 ? -0.992 -0.198 -1.145 1.00 0.00 28 TYR A C 8
ATOM 10912 O O . TYR A 1 28 ? 0.186 -0.326 -0.821 1.00 0.00 28 TYR A O 8
ATOM 10930 N N . ARG A 1 29 ? -1.998 -0.645 -0.401 1.00 0.00 29 ARG A N 8
ATOM 10931 C CA . ARG A 1 29 ? -1.755 -1.316 0.869 1.00 0.00 29 ARG A CA 8
ATOM 10932 C C . ARG A 1 29 ? -2.482 -2.653 0.955 1.00 0.00 29 ARG A C 8
ATOM 10933 O O . ARG A 1 29 ? -3.686 -2.740 0.713 1.00 0.00 29 ARG A O 8
ATOM 10954 N N . LEU A 1 30 ? -1.735 -3.689 1.320 1.00 0.00 30 LEU A N 8
ATOM 10955 C CA . LEU A 1 30 ? -2.288 -5.025 1.494 1.00 0.00 30 LEU A CA 8
ATOM 10956 C C . LEU A 1 30 ? -2.016 -5.508 2.914 1.00 0.00 30 LEU A C 8
ATOM 10957 O O . LEU A 1 30 ? -1.121 -6.321 3.142 1.00 0.00 30 LEU A O 8
ATOM 10973 N N . ASP A 1 31 ? -2.798 -5.004 3.866 1.00 0.00 31 ASP A N 8
ATOM 10974 C CA . ASP A 1 31 ? -2.589 -5.325 5.273 1.00 0.00 31 ASP A CA 8
ATOM 10975 C C . ASP A 1 31 ? -3.585 -6.368 5.768 1.00 0.00 31 ASP A C 8
ATOM 10976 O O . ASP A 1 31 ? -4.478 -6.066 6.561 1.00 0.00 31 ASP A O 8
ATOM 10985 N N . MET A 1 32 ? -3.446 -7.589 5.263 1.00 0.00 32 MET A N 8
ATOM 10986 C CA . MET A 1 32 ? -4.303 -8.691 5.675 1.00 0.00 32 MET A CA 8
ATOM 10987 C C . MET A 1 32 ? -3.486 -9.968 5.887 1.00 0.00 32 MET A C 8
ATOM 10988 O O . MET A 1 32 ? -2.686 -10.064 6.821 1.00 0.00 32 MET A O 8
ATOM 11002 N N . VAL A 1 33 ? -3.705 -10.953 5.022 1.00 0.00 33 VAL A N 8
ATOM 11003 C CA . VAL A 1 33 ? -2.988 -12.216 5.097 1.00 0.00 33 VAL A CA 8
ATOM 11004 C C . VAL A 1 33 ? -2.519 -12.662 3.713 1.00 0.00 33 VAL A C 8
ATOM 11005 O O . VAL A 1 33 ? -3.219 -12.466 2.718 1.00 0.00 33 VAL A O 8
ATOM 11018 N N . GLY A 1 34 ? -1.338 -13.264 3.657 1.00 0.00 34 GLY A N 8
ATOM 11019 C CA . GLY A 1 34 ? -0.807 -13.738 2.392 1.00 0.00 34 GLY A CA 8
ATOM 11020 C C . GLY A 1 34 ? -1.568 -14.939 1.861 1.00 0.00 34 GLY A C 8
ATOM 11021 O O . GLY A 1 34 ? -1.502 -16.026 2.436 1.00 0.00 34 GLY A O 8
ATOM 11025 N N . GLU A 1 35 ? -2.299 -14.743 0.766 1.00 0.00 35 GLU A N 8
ATOM 11026 C CA . GLU A 1 35 ? -3.082 -15.818 0.165 1.00 0.00 35 GLU A CA 8
ATOM 11027 C C . GLU A 1 35 ? -2.678 -16.039 -1.295 1.00 0.00 35 GLU A C 8
ATOM 11028 O O . GLU A 1 35 ? -2.432 -15.082 -2.030 1.00 0.00 35 GLU A O 8
ATOM 11040 N N . PRO A 1 36 ? -2.618 -17.310 -1.738 1.00 0.00 36 PRO A N 8
ATOM 11041 C CA . PRO A 1 36 ? -2.241 -17.654 -3.115 1.00 0.00 36 PRO A CA 8
ATOM 11042 C C . PRO A 1 36 ? -3.249 -17.139 -4.138 1.00 0.00 36 PRO A C 8
ATOM 11043 O O . PRO A 1 36 ? -2.871 -16.645 -5.201 1.00 0.00 36 PRO A O 8
ATOM 11054 N N . CYS A 1 37 ? -4.533 -17.271 -3.813 1.00 0.00 37 CYS A N 8
ATOM 11055 C CA . CYS A 1 37 ? -5.602 -16.831 -4.704 1.00 0.00 37 CYS A CA 8
ATOM 11056 C C . CYS A 1 37 ? -5.420 -15.366 -5.100 1.00 0.00 37 CYS A C 8
ATOM 11057 O O . CYS A 1 37 ? -5.296 -14.495 -4.239 1.00 0.00 37 CYS A O 8
ATOM 11065 N N . PRO A 1 38 ? -5.405 -15.073 -6.415 1.00 0.00 38 PRO A N 8
ATOM 11066 C CA . PRO A 1 38 ? -5.236 -13.705 -6.919 1.00 0.00 38 PRO A CA 8
ATOM 11067 C C . PRO A 1 38 ? -6.365 -12.783 -6.469 1.00 0.00 38 PRO A C 8
ATOM 11068 O O . PRO A 1 38 ? -7.371 -12.628 -7.162 1.00 0.00 38 PRO A O 8
ATOM 11079 N N . TYR A 1 39 ? -6.189 -12.174 -5.301 1.00 0.00 39 TYR A N 8
ATOM 11080 C CA . TYR A 1 39 ? -7.187 -11.262 -4.752 1.00 0.00 39 TYR A CA 8
ATOM 11081 C C . TYR A 1 39 ? -6.525 -10.042 -4.101 1.00 0.00 39 TYR A C 8
ATOM 11082 O O . TYR A 1 39 ? -6.849 -8.905 -4.445 1.00 0.00 39 TYR A O 8
ATOM 11100 N N . PRO A 1 40 ? -5.578 -10.249 -3.159 1.00 0.00 40 PRO A N 8
ATOM 11101 C CA . PRO A 1 40 ? -4.890 -9.140 -2.487 1.00 0.00 40 PRO A CA 8
ATOM 11102 C C . PRO A 1 40 ? -3.979 -8.360 -3.437 1.00 0.00 40 PRO A C 8
ATOM 11103 O O . PRO A 1 40 ? -4.285 -7.231 -3.819 1.00 0.00 40 PRO A O 8
ATOM 11114 N N . ALA A 1 41 ? -2.880 -8.994 -3.840 1.00 0.00 41 ALA A N 8
ATOM 11115 C CA . ALA A 1 41 ? -1.901 -8.381 -4.739 1.00 0.00 41 ALA A CA 8
ATOM 11116 C C . ALA A 1 41 ? -2.511 -7.934 -6.069 1.00 0.00 41 ALA A C 8
ATOM 11117 O O . ALA A 1 41 ? -1.796 -7.434 -6.937 1.00 0.00 41 ALA A O 8
ATOM 11124 N N . VAL A 1 42 ? -3.816 -8.132 -6.241 1.00 0.00 42 VAL A N 8
ATOM 11125 C CA . VAL A 1 42 ? -4.487 -7.725 -7.472 1.00 0.00 42 VAL A CA 8
ATOM 11126 C C . VAL A 1 42 ? -4.117 -6.288 -7.835 1.00 0.00 42 VAL A C 8
ATOM 11127 O O . VAL A 1 42 ? -4.033 -5.934 -9.012 1.00 0.00 42 VAL A O 8
ATOM 11140 N N . ALA A 1 43 ? -3.890 -5.465 -6.814 1.00 0.00 43 ALA A N 8
ATOM 11141 C CA . ALA A 1 43 ? -3.502 -4.076 -7.021 1.00 0.00 43 ALA A CA 8
ATOM 11142 C C . ALA A 1 43 ? -2.060 -3.980 -7.509 1.00 0.00 43 ALA A C 8
ATOM 11143 O O . ALA A 1 43 ? -1.731 -3.141 -8.348 1.00 0.00 43 ALA A O 8
ATOM 11150 N N . THR A 1 44 ? -1.207 -4.845 -6.970 1.00 0.00 44 THR A N 8
ATOM 11151 C CA . THR A 1 44 ? 0.205 -4.868 -7.337 1.00 0.00 44 THR A CA 8
ATOM 11152 C C . THR A 1 44 ? 0.383 -5.095 -8.834 1.00 0.00 44 THR A C 8
ATOM 11153 O O . THR A 1 44 ? 0.986 -4.276 -9.528 1.00 0.00 44 THR A O 8
ATOM 11164 N N . LEU A 1 45 ? -0.135 -6.219 -9.321 1.00 0.00 45 LEU A N 8
ATOM 11165 C CA . LEU A 1 45 ? -0.024 -6.565 -10.733 1.00 0.00 45 LEU A CA 8
ATOM 11166 C C . LEU A 1 45 ? -0.636 -5.482 -11.615 1.00 0.00 45 LEU A C 8
ATOM 11167 O O . LEU A 1 45 ? -0.170 -5.241 -12.727 1.00 0.00 45 LEU A O 8
ATOM 11183 N N . GLU A 1 46 ? -1.678 -4.829 -11.110 1.00 0.00 46 GLU A N 8
ATOM 11184 C CA . GLU A 1 46 ? -2.342 -3.763 -11.853 1.00 0.00 46 GLU A CA 8
ATOM 11185 C C . GLU A 1 46 ? -1.458 -2.519 -11.909 1.00 0.00 46 GLU A C 8
ATOM 11186 O O . GLU A 1 46 ? -1.546 -1.721 -12.843 1.00 0.00 46 GLU A O 8
ATOM 11198 N N . ALA A 1 47 ? -0.616 -2.358 -10.894 1.00 0.00 47 ALA A N 8
ATOM 11199 C CA . ALA A 1 47 ? 0.289 -1.218 -10.818 1.00 0.00 47 ALA A CA 8
ATOM 11200 C C . ALA A 1 47 ? 1.425 -1.341 -11.828 1.00 0.00 47 ALA A C 8
ATOM 11201 O O . ALA A 1 47 ? 1.992 -0.337 -12.263 1.00 0.00 47 ALA A O 8
ATOM 11208 N N . MET A 1 48 ? 1.764 -2.578 -12.187 1.00 0.00 48 MET A N 8
ATOM 11209 C CA . MET A 1 48 ? 2.852 -2.833 -13.128 1.00 0.00 48 MET A CA 8
ATOM 11210 C C . MET A 1 48 ? 2.665 -2.054 -14.432 1.00 0.00 48 MET A C 8
ATOM 11211 O O . MET A 1 48 ? 3.556 -1.309 -14.836 1.00 0.00 48 MET A O 8
ATOM 11225 N N . PRO A 1 49 ? 1.510 -2.200 -15.117 1.00 0.00 49 PRO A N 8
ATOM 11226 C CA . PRO A 1 49 ? 1.251 -1.468 -16.359 1.00 0.00 49 PRO A CA 8
ATOM 11227 C C . PRO A 1 49 ? 1.021 0.016 -16.098 1.00 0.00 49 PRO A C 8
ATOM 11228 O O . PRO A 1 49 ? 1.485 0.871 -16.852 1.00 0.00 49 PRO A O 8
ATOM 11239 N N . GLN A 1 50 ? 0.305 0.307 -15.017 1.00 0.00 50 GLN A N 8
ATOM 11240 C CA . GLN A 1 50 ? 0.019 1.684 -14.631 1.00 0.00 50 GLN A CA 8
ATOM 11241 C C . GLN A 1 50 ? 1.260 2.374 -14.070 1.00 0.00 50 GLN A C 8
ATOM 11242 O O . GLN A 1 50 ? 1.175 3.491 -13.561 1.00 0.00 50 GLN A O 8
ATOM 11256 N N . LEU A 1 51 ? 2.405 1.695 -14.150 1.00 0.00 51 LEU A N 8
ATOM 11257 C CA . LEU A 1 51 ? 3.657 2.237 -13.640 1.00 0.00 51 LEU A CA 8
ATOM 11258 C C . LEU A 1 51 ? 3.850 3.687 -14.075 1.00 0.00 51 LEU A C 8
ATOM 11259 O O . LEU A 1 51 ? 3.366 4.101 -15.128 1.00 0.00 51 LEU A O 8
ATOM 11275 N N . LYS A 1 52 ? 4.553 4.454 -13.251 1.00 0.00 52 LYS A N 8
ATOM 11276 C CA . LYS A 1 52 ? 4.804 5.860 -13.540 1.00 0.00 52 LYS A CA 8
ATOM 11277 C C . LYS A 1 52 ? 6.178 6.281 -13.028 1.00 0.00 52 LYS A C 8
ATOM 11278 O O . LYS A 1 52 ? 7.052 5.442 -12.807 1.00 0.00 52 LYS A O 8
ATOM 11297 N N . LYS A 1 53 ? 6.362 7.583 -12.839 1.00 0.00 53 LYS A N 8
ATOM 11298 C CA . LYS A 1 53 ? 7.631 8.113 -12.355 1.00 0.00 53 LYS A CA 8
ATOM 11299 C C . LYS A 1 53 ? 7.682 8.115 -10.831 1.00 0.00 53 LYS A C 8
ATOM 11300 O O . LYS A 1 53 ? 8.520 8.786 -10.230 1.00 0.00 53 LYS A O 8
ATOM 11319 N N . GLY A 1 54 ? 6.780 7.358 -10.211 1.00 0.00 54 GLY A N 8
ATOM 11320 C CA . GLY A 1 54 ? 6.744 7.293 -8.761 1.00 0.00 54 GLY A CA 8
ATOM 11321 C C . GLY A 1 54 ? 5.804 6.222 -8.242 1.00 0.00 54 GLY A C 8
ATOM 11322 O O . GLY A 1 54 ? 4.804 6.528 -7.592 1.00 0.00 54 GLY A O 8
ATOM 11326 N N . GLU A 1 55 ? 6.131 4.962 -8.518 1.00 0.00 55 GLU A N 8
ATOM 11327 C CA . GLU A 1 55 ? 5.319 3.841 -8.052 1.00 0.00 55 GLU A CA 8
ATOM 11328 C C . GLU A 1 55 ? 5.743 3.425 -6.651 1.00 0.00 55 GLU A C 8
ATOM 11329 O O . GLU A 1 55 ? 6.917 3.524 -6.295 1.00 0.00 55 GLU A O 8
ATOM 11341 N N . ILE A 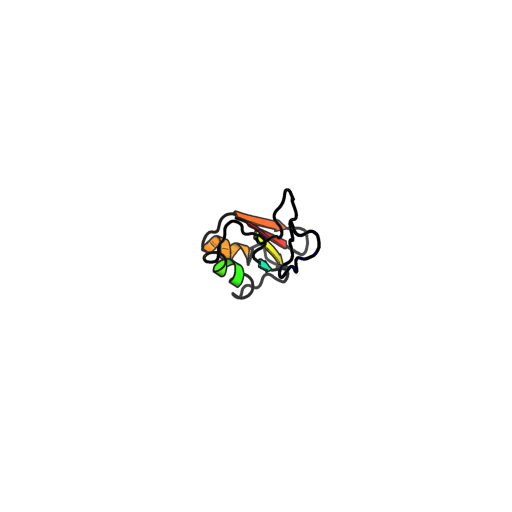1 56 ? 4.778 2.969 -5.859 1.00 0.00 56 ILE A N 8
ATOM 11342 C CA . ILE A 1 56 ? 5.043 2.551 -4.489 1.00 0.00 56 ILE A CA 8
ATOM 11343 C C . ILE A 1 56 ? 3.986 1.550 -4.018 1.00 0.00 56 ILE A C 8
ATOM 11344 O O . ILE A 1 56 ? 2.860 1.534 -4.516 1.00 0.00 56 ILE A O 8
ATOM 11360 N N . LEU A 1 57 ? 4.359 0.699 -3.072 1.00 0.00 57 LEU A N 8
ATOM 11361 C CA . LEU A 1 57 ? 3.431 -0.277 -2.527 1.00 0.00 57 LEU A CA 8
ATOM 11362 C C . LEU A 1 57 ? 3.649 -0.468 -1.056 1.00 0.00 57 LEU A C 8
ATOM 11363 O O . LEU A 1 57 ? 4.689 -0.101 -0.511 1.00 0.00 57 LEU A O 8
ATOM 11379 N N . GLU A 1 58 ? 2.673 -1.087 -0.423 1.00 0.00 58 GLU A N 8
ATOM 11380 C CA . GLU A 1 58 ? 2.781 -1.396 0.973 1.00 0.00 58 GLU A CA 8
ATOM 11381 C C . GLU A 1 58 ? 2.002 -2.667 1.297 1.00 0.00 58 GLU A C 8
ATOM 11382 O O . GLU A 1 58 ? 0.885 -2.854 0.819 1.00 0.00 58 GLU A O 8
ATOM 11394 N N . VAL A 1 59 ? 2.612 -3.556 2.076 1.00 0.00 59 VAL A N 8
ATOM 11395 C CA . VAL A 1 59 ? 1.977 -4.823 2.428 1.00 0.00 59 VAL A CA 8
ATOM 11396 C C . VAL A 1 59 ? 2.190 -5.169 3.897 1.00 0.00 59 VAL A C 8
ATOM 11397 O O . VAL A 1 59 ? 3.308 -5.118 4.406 1.00 0.00 59 VAL A O 8
ATOM 11410 N N . VAL A 1 60 ? 1.107 -5.548 4.564 1.00 0.00 60 VAL A N 8
ATOM 11411 C CA . VAL A 1 60 ? 1.159 -5.952 5.963 1.00 0.00 60 VAL A CA 8
ATOM 11412 C C . VAL A 1 60 ? 0.302 -7.196 6.180 1.00 0.00 60 VAL A C 8
ATOM 11413 O O . VAL A 1 60 ? -0.866 -7.109 6.561 1.00 0.00 60 VAL A O 8
ATOM 11426 N N . SER A 1 61 ? 0.873 -8.355 5.891 1.00 0.00 61 SER A N 8
ATOM 11427 C CA . SER A 1 61 ? 0.142 -9.606 6.023 1.00 0.00 61 SER A CA 8
ATOM 11428 C C . SER A 1 61 ? 0.864 -10.574 6.948 1.00 0.00 61 SER A C 8
ATOM 11429 O O . SER A 1 61 ? 1.983 -10.316 7.390 1.00 0.00 61 SER A O 8
ATOM 11437 N N . ASP A 1 62 ? 0.222 -11.706 7.209 1.00 0.00 62 ASP A N 8
ATOM 11438 C CA . ASP A 1 62 ? 0.797 -12.730 8.071 1.00 0.00 62 ASP A CA 8
ATOM 11439 C C . ASP A 1 62 ? 1.014 -14.022 7.292 1.00 0.00 62 ASP A C 8
ATOM 11440 O O . ASP A 1 62 ? 0.095 -14.536 6.653 1.00 0.00 62 ASP A O 8
ATOM 11449 N N . CYS A 1 63 ? 2.244 -14.527 7.327 1.00 0.00 63 CYS A N 8
ATOM 11450 C CA . CYS A 1 63 ? 2.591 -15.751 6.616 1.00 0.00 63 CYS A CA 8
ATOM 11451 C C . CYS A 1 63 ? 3.805 -16.425 7.251 1.00 0.00 63 CYS A C 8
ATOM 11452 O O . CYS A 1 63 ? 4.693 -15.753 7.775 1.00 0.00 63 CYS A O 8
ATOM 11460 N N . PRO A 1 64 ? 3.864 -17.770 7.208 1.00 0.00 64 PRO A N 8
ATOM 11461 C CA . PRO A 1 64 ? 4.970 -18.529 7.792 1.00 0.00 64 PRO A CA 8
ATOM 11462 C C . PRO A 1 64 ? 6.197 -18.572 6.885 1.00 0.00 64 PRO A C 8
ATOM 11463 O O . PRO A 1 64 ? 7.181 -19.247 7.188 1.00 0.00 64 PRO A O 8
ATOM 11474 N N . GLN A 1 65 ? 6.132 -17.848 5.771 1.00 0.00 65 GLN A N 8
ATOM 11475 C CA . GLN A 1 65 ? 7.239 -17.809 4.821 1.00 0.00 65 GLN A CA 8
ATOM 11476 C C . GLN A 1 65 ? 7.645 -16.372 4.513 1.00 0.00 65 GLN A C 8
ATOM 11477 O O . GLN A 1 65 ? 6.883 -15.435 4.755 1.00 0.00 65 GLN A O 8
ATOM 11491 N N . SER A 1 66 ? 8.850 -16.206 3.975 1.00 0.00 66 SER A N 8
ATOM 11492 C CA . SER A 1 66 ? 9.358 -14.884 3.629 1.00 0.00 66 SER A CA 8
ATOM 11493 C C . SER A 1 66 ? 8.638 -14.328 2.405 1.00 0.00 66 SER A C 8
ATOM 11494 O O . SER A 1 66 ? 8.122 -13.210 2.430 1.00 0.00 66 SER A O 8
ATOM 11502 N N . ILE A 1 67 ? 8.606 -15.118 1.337 1.00 0.00 67 ILE A N 8
ATOM 11503 C CA . ILE A 1 67 ? 7.944 -14.709 0.103 1.00 0.00 67 ILE A CA 8
ATOM 11504 C C . ILE A 1 67 ? 6.430 -14.831 0.232 1.00 0.00 67 ILE A C 8
ATOM 11505 O O . ILE A 1 67 ? 5.925 -15.750 0.878 1.00 0.00 67 ILE A O 8
ATOM 11521 N N . ASN A 1 68 ? 5.711 -13.897 -0.382 1.00 0.00 68 ASN A N 8
ATOM 11522 C CA . ASN A 1 68 ? 4.254 -13.900 -0.331 1.00 0.00 68 ASN A CA 8
ATOM 11523 C C . ASN A 1 68 ? 3.654 -13.655 -1.711 1.00 0.00 68 ASN A C 8
ATOM 11524 O O . ASN A 1 68 ? 4.366 -13.634 -2.715 1.00 0.00 68 ASN A O 8
ATOM 11535 N N . ASN A 1 69 ? 2.337 -13.480 -1.751 1.00 0.00 69 ASN A N 8
ATOM 11536 C CA . ASN A 1 69 ? 1.628 -13.261 -3.007 1.00 0.00 69 ASN A CA 8
ATOM 11537 C C . ASN A 1 69 ? 1.898 -11.870 -3.574 1.00 0.00 69 ASN A C 8
ATOM 11538 O O . ASN A 1 69 ? 2.174 -11.722 -4.765 1.00 0.00 69 ASN A O 8
ATOM 11549 N N . ILE A 1 70 ? 1.793 -10.848 -2.727 1.00 0.00 70 ILE A N 8
ATOM 11550 C CA . ILE A 1 70 ? 1.993 -9.468 -3.171 1.00 0.00 70 ILE A CA 8
ATOM 11551 C C . ILE A 1 70 ? 3.394 -9.254 -3.758 1.00 0.00 70 ILE A C 8
ATOM 11552 O O . ILE A 1 70 ? 3.528 -8.697 -4.848 1.00 0.00 70 ILE A O 8
ATOM 11568 N N . PRO A 1 71 ? 4.462 -9.688 -3.055 1.00 0.00 71 PRO A N 8
ATOM 11569 C CA . PRO A 1 71 ? 5.838 -9.521 -3.542 1.00 0.00 71 PRO A CA 8
ATOM 11570 C C . PRO A 1 71 ? 6.118 -10.345 -4.795 1.00 0.00 71 PRO A C 8
ATOM 11571 O O . PRO A 1 71 ? 6.780 -9.877 -5.722 1.00 0.00 71 PRO A O 8
ATOM 11582 N N . LEU A 1 72 ? 5.615 -11.576 -4.814 1.00 0.00 72 LEU A N 8
ATOM 11583 C CA . LEU A 1 72 ? 5.815 -12.468 -5.952 1.00 0.00 72 LEU A CA 8
ATOM 11584 C C . LEU A 1 72 ? 5.049 -11.973 -7.172 1.00 0.00 72 LEU A C 8
ATOM 11585 O O . LEU A 1 72 ? 5.366 -12.332 -8.306 1.00 0.00 72 LEU A O 8
ATOM 11601 N N . ASP A 1 73 ? 4.034 -11.150 -6.932 1.00 0.00 73 ASP A N 8
ATOM 11602 C CA . ASP A 1 73 ? 3.220 -10.605 -8.011 1.00 0.00 73 ASP A CA 8
ATOM 11603 C C . ASP A 1 73 ? 4.040 -9.662 -8.881 1.00 0.00 73 ASP A C 8
ATOM 11604 O O . ASP A 1 73 ? 4.231 -9.909 -10.072 1.00 0.00 73 ASP A O 8
ATOM 11613 N N . ALA A 1 74 ? 4.527 -8.582 -8.278 1.00 0.00 74 ALA A N 8
ATOM 11614 C CA . ALA A 1 74 ? 5.337 -7.608 -8.998 1.00 0.00 74 ALA A CA 8
ATOM 11615 C C . ALA A 1 74 ? 6.561 -8.276 -9.614 1.00 0.00 74 ALA A C 8
ATOM 11616 O O . ALA A 1 74 ? 6.922 -7.999 -10.757 1.00 0.00 74 ALA A O 8
ATOM 11623 N N . ARG A 1 75 ? 7.178 -9.177 -8.858 1.00 0.00 75 ARG A N 8
ATOM 11624 C CA . ARG A 1 75 ? 8.350 -9.903 -9.331 1.00 0.00 75 ARG A CA 8
ATOM 11625 C C . ARG A 1 75 ? 8.008 -10.758 -10.549 1.00 0.00 75 ARG A C 8
ATOM 11626 O O . ARG A 1 75 ? 8.856 -10.997 -11.409 1.00 0.00 75 ARG A O 8
ATOM 11647 N N . ASN A 1 76 ? 6.759 -11.210 -10.620 1.00 0.00 76 ASN A N 8
ATOM 11648 C CA . ASN A 1 76 ? 6.306 -12.027 -11.739 1.00 0.00 76 ASN A CA 8
ATOM 11649 C C . ASN A 1 76 ? 6.296 -11.216 -13.030 1.00 0.00 76 ASN A C 8
ATOM 11650 O O . ASN A 1 76 ? 7.059 -11.495 -13.956 1.00 0.00 76 ASN A O 8
ATOM 11661 N N . HIS A 1 77 ? 5.433 -10.206 -13.082 1.00 0.00 77 HIS A N 8
ATOM 11662 C CA . HIS A 1 77 ? 5.333 -9.342 -14.254 1.00 0.00 77 HIS A CA 8
ATOM 11663 C C . HIS A 1 77 ? 6.637 -8.582 -14.472 1.00 0.00 77 HIS A C 8
ATOM 11664 O O . HIS A 1 77 ? 7.277 -8.712 -15.517 1.00 0.00 77 HIS A O 8
ATOM 11678 N N . GLY A 1 78 ? 7.028 -7.798 -13.473 1.00 0.00 78 GLY A N 8
ATOM 11679 C CA . GLY A 1 78 ? 8.258 -7.033 -13.562 1.00 0.00 78 GLY A CA 8
ATOM 11680 C C . GLY A 1 78 ? 8.193 -5.738 -12.776 1.00 0.00 78 GLY A C 8
ATOM 11681 O O . GLY A 1 78 ? 7.618 -4.752 -13.235 1.00 0.00 78 GLY A O 8
ATOM 11685 N N . TYR A 1 79 ? 8.794 -5.744 -11.590 1.00 0.00 79 TYR A N 8
ATOM 11686 C CA . TYR A 1 79 ? 8.790 -4.577 -10.718 1.00 0.00 79 TYR A CA 8
ATOM 11687 C C . TYR A 1 79 ? 9.991 -3.676 -10.979 1.00 0.00 79 TYR A C 8
ATOM 11688 O O . TYR A 1 79 ? 10.765 -3.898 -11.909 1.00 0.00 79 TYR A O 8
ATOM 11706 N N . THR A 1 80 ? 10.155 -2.683 -10.110 1.00 0.00 80 THR A N 8
ATOM 11707 C CA . THR A 1 80 ? 11.297 -1.783 -10.165 1.00 0.00 80 THR A CA 8
ATOM 11708 C C . THR A 1 80 ? 12.139 -1.969 -8.908 1.00 0.00 80 THR A C 8
ATOM 11709 O O . THR A 1 80 ? 13.347 -2.194 -8.979 1.00 0.00 80 THR A O 8
ATOM 11720 N N . VAL A 1 81 ? 11.468 -1.932 -7.759 1.00 0.00 81 VAL A N 8
ATOM 11721 C CA . VAL A 1 81 ? 12.116 -2.155 -6.473 1.00 0.00 81 VAL A CA 8
ATOM 11722 C C . VAL A 1 81 ? 11.224 -3.013 -5.576 1.00 0.00 81 VAL A C 8
ATOM 11723 O O . VAL A 1 81 ? 10.137 -2.596 -5.185 1.00 0.00 81 VAL A O 8
ATOM 11736 N N . LEU A 1 82 ? 11.695 -4.214 -5.256 1.00 0.00 82 LEU A N 8
ATOM 11737 C CA . LEU A 1 82 ? 10.939 -5.150 -4.428 1.00 0.00 82 LEU A CA 8
ATOM 11738 C C . LEU A 1 82 ? 11.743 -5.545 -3.191 1.00 0.00 82 LEU A C 8
ATOM 11739 O O . LEU A 1 82 ? 12.636 -6.389 -3.264 1.00 0.00 82 LEU A O 8
ATOM 11755 N N . ASP A 1 83 ? 11.428 -4.922 -2.059 1.00 0.00 83 ASP A N 8
ATOM 11756 C CA . ASP A 1 83 ? 12.118 -5.211 -0.807 1.00 0.00 83 ASP A CA 8
ATOM 11757 C C . ASP A 1 83 ? 11.118 -5.519 0.299 1.00 0.00 83 ASP A C 8
ATOM 11758 O O . ASP A 1 83 ? 9.994 -5.018 0.287 1.00 0.00 83 ASP A O 8
ATOM 11767 N N . ILE A 1 84 ? 11.526 -6.353 1.250 1.00 0.00 84 ILE A N 8
ATOM 11768 C CA . ILE A 1 84 ? 10.646 -6.739 2.347 1.00 0.00 84 ILE A CA 8
ATOM 11769 C C . ILE A 1 84 ? 11.367 -6.688 3.691 1.00 0.00 84 ILE A C 8
ATOM 11770 O O . ILE A 1 84 ? 12.569 -6.429 3.758 1.00 0.00 84 ILE A O 8
ATOM 11786 N N . GLN A 1 85 ? 10.616 -6.942 4.758 1.00 0.00 85 GLN A N 8
ATOM 11787 C CA . GLN A 1 85 ? 11.167 -6.943 6.107 1.00 0.00 85 GLN A CA 8
ATOM 11788 C C . GLN A 1 85 ? 10.475 -7.998 6.964 1.00 0.00 85 GLN A C 8
ATOM 11789 O O . GLN A 1 85 ? 9.479 -8.588 6.548 1.00 0.00 85 GLN A O 8
ATOM 11803 N N . GLN A 1 86 ? 11.002 -8.226 8.162 1.00 0.00 86 GLN A N 8
ATOM 11804 C CA . GLN A 1 86 ? 10.432 -9.219 9.064 1.00 0.00 86 GLN A CA 8
ATOM 11805 C C . GLN A 1 86 ? 10.066 -8.597 10.407 1.00 0.00 86 GLN A C 8
ATOM 11806 O O . GLN A 1 86 ? 10.898 -7.960 11.055 1.00 0.00 86 GLN A O 8
ATOM 11820 N N . ASP A 1 87 ? 8.816 -8.786 10.819 1.00 0.00 87 ASP A N 8
ATOM 11821 C CA . ASP A 1 87 ? 8.341 -8.255 12.089 1.00 0.00 87 ASP A CA 8
ATOM 11822 C C . ASP A 1 87 ? 7.797 -9.376 12.965 1.00 0.00 87 ASP A C 8
ATOM 11823 O O . ASP A 1 87 ? 7.896 -10.552 12.615 1.00 0.00 87 ASP A O 8
ATOM 11832 N N . GLY A 1 88 ? 7.222 -9.009 14.104 1.00 0.00 88 GLY A N 8
ATOM 11833 C CA . GLY A 1 88 ? 6.678 -10.003 15.007 1.00 0.00 88 GLY A CA 8
ATOM 11834 C C . GLY A 1 88 ? 5.362 -9.572 15.629 1.00 0.00 88 GLY A C 8
ATOM 11835 O O . GLY A 1 88 ? 5.298 -8.530 16.281 1.00 0.00 88 GLY A O 8
ATOM 11839 N N . PRO A 1 89 ? 4.281 -10.354 15.442 1.00 0.00 89 PRO A N 8
ATOM 11840 C CA . PRO A 1 89 ? 4.294 -11.609 14.705 1.00 0.00 89 PRO A CA 8
ATOM 11841 C C . PRO A 1 89 ? 3.719 -11.473 13.296 1.00 0.00 89 PRO A C 8
ATOM 11842 O O . PRO A 1 89 ? 2.704 -12.092 12.973 1.00 0.00 89 PRO A O 8
ATOM 11853 N N . THR A 1 90 ? 4.358 -10.655 12.462 1.00 0.00 90 THR A N 8
ATOM 11854 C CA . THR A 1 90 ? 3.880 -10.435 11.099 1.00 0.00 90 THR A CA 8
ATOM 11855 C C . THR A 1 90 ? 5.032 -10.149 10.141 1.00 0.00 90 THR A C 8
ATOM 11856 O O . THR A 1 90 ? 6.201 -10.214 10.519 1.00 0.00 90 THR A O 8
ATOM 11867 N N . ILE A 1 91 ? 4.685 -9.825 8.899 1.00 0.00 91 ILE A N 8
ATOM 11868 C CA . ILE A 1 91 ? 5.675 -9.516 7.873 1.00 0.00 91 ILE A CA 8
ATOM 11869 C C . ILE A 1 91 ? 5.181 -8.385 6.974 1.00 0.00 91 ILE A C 8
ATOM 11870 O O . ILE A 1 91 ? 3.983 -8.268 6.714 1.00 0.00 91 ILE A O 8
ATOM 11886 N N . ARG A 1 92 ? 6.105 -7.543 6.514 1.00 0.00 92 ARG A N 8
ATOM 11887 C CA . ARG A 1 92 ? 5.745 -6.413 5.664 1.00 0.00 92 ARG A CA 8
ATOM 11888 C C . ARG A 1 92 ? 6.506 -6.444 4.339 1.00 0.00 92 ARG A C 8
ATOM 11889 O O . ARG A 1 92 ? 7.654 -6.884 4.275 1.00 0.00 92 ARG A O 8
ATOM 11910 N N . TYR A 1 93 ? 5.846 -5.973 3.286 1.00 0.00 93 TYR A N 8
ATOM 11911 C CA . TYR A 1 93 ? 6.433 -5.933 1.951 1.00 0.00 93 TYR A CA 8
ATOM 11912 C C . TYR A 1 93 ? 6.216 -4.558 1.326 1.00 0.00 93 TYR A C 8
ATOM 11913 O O . TYR A 1 93 ? 5.105 -4.032 1.345 1.00 0.00 93 TYR A O 8
ATOM 11931 N N . LEU A 1 94 ? 7.279 -3.968 0.786 1.00 0.00 94 LEU A N 8
ATOM 11932 C CA . LEU A 1 94 ? 7.180 -2.642 0.182 1.00 0.00 94 LEU A CA 8
ATOM 11933 C C . LEU A 1 94 ? 7.909 -2.584 -1.154 1.00 0.00 94 LEU A C 8
ATOM 11934 O O . LEU A 1 94 ? 8.959 -3.200 -1.330 1.00 0.00 94 LEU A O 8
ATOM 11950 N N . ILE A 1 95 ? 7.343 -1.831 -2.094 1.00 0.00 95 ILE A N 8
ATOM 11951 C CA . ILE A 1 95 ? 7.942 -1.678 -3.416 1.00 0.00 95 ILE A CA 8
ATOM 11952 C C . ILE A 1 95 ? 7.914 -0.215 -3.855 1.00 0.00 95 ILE A C 8
ATOM 11953 O O . ILE A 1 95 ? 7.108 0.573 -3.361 1.00 0.00 95 ILE A O 8
ATOM 11969 N N . GLN A 1 96 ? 8.807 0.146 -4.772 1.00 0.00 96 GLN A N 8
ATOM 11970 C CA . GLN A 1 96 ? 8.879 1.516 -5.263 1.00 0.00 96 GLN A CA 8
ATOM 11971 C C . GLN A 1 96 ? 9.478 1.569 -6.667 1.00 0.00 96 GLN A C 8
ATOM 11972 O O . GLN A 1 96 ? 10.088 0.605 -7.128 1.00 0.00 96 GLN A O 8
ATOM 11986 N N . LYS A 1 97 ? 9.331 2.715 -7.328 1.00 0.00 97 LYS A N 8
ATOM 11987 C CA . LYS A 1 97 ? 9.878 2.901 -8.668 1.00 0.00 97 LYS A CA 8
ATOM 11988 C C . LYS A 1 97 ? 10.813 4.107 -8.709 1.00 0.00 97 LYS A C 8
ATOM 11989 O O . LYS A 1 97 ? 10.419 5.177 -8.200 1.00 0.00 97 LYS A O 8
ATOM 12009 N N . MET A 1 1 ? -6.414 30.185 -28.505 1.00 0.00 1 MET A N 9
ATOM 12010 C CA . MET A 1 1 ? -7.075 28.877 -28.752 1.00 0.00 1 MET A CA 9
ATOM 12011 C C . MET A 1 1 ? -6.177 27.716 -28.335 1.00 0.00 1 MET A C 9
ATOM 12012 O O . MET A 1 1 ? -5.139 27.919 -27.704 1.00 0.00 1 MET A O 9
ATOM 12028 N N . GLY A 1 2 ? -6.584 26.501 -28.691 1.00 0.00 2 GLY A N 9
ATOM 12029 C CA . GLY A 1 2 ? -5.804 25.327 -28.346 1.00 0.00 2 GLY A CA 9
ATOM 12030 C C . GLY A 1 2 ? -5.098 24.727 -29.545 1.00 0.00 2 GLY A C 9
ATOM 12031 O O . GLY A 1 2 ? -5.715 24.487 -30.582 1.00 0.00 2 GLY A O 9
ATOM 12035 N N . SER A 1 3 ? -3.797 24.486 -29.404 1.00 0.00 3 SER A N 9
ATOM 12036 C CA . SER A 1 3 ? -3.005 23.911 -30.484 1.00 0.00 3 SER A CA 9
ATOM 12037 C C . SER A 1 3 ? -2.322 22.623 -30.034 1.00 0.00 3 SER A C 9
ATOM 12038 O O . SER A 1 3 ? -2.062 21.733 -30.843 1.00 0.00 3 SER A O 9
ATOM 12046 N N . SER A 1 4 ? -2.037 22.531 -28.739 1.00 0.00 4 SER A N 9
ATOM 12047 C CA . SER A 1 4 ? -1.388 21.350 -28.180 1.00 0.00 4 SER A CA 9
ATOM 12048 C C . SER A 1 4 ? -2.409 20.433 -27.513 1.00 0.00 4 SER A C 9
ATOM 12049 O O . SER A 1 4 ? -3.208 20.875 -26.686 1.00 0.00 4 SER A O 9
ATOM 12057 N N . HIS A 1 5 ? -2.379 19.156 -27.880 1.00 0.00 5 HIS A N 9
ATOM 12058 C CA . HIS A 1 5 ? -3.304 18.177 -27.320 1.00 0.00 5 HIS A CA 9
ATOM 12059 C C . HIS A 1 5 ? -2.552 16.981 -26.745 1.00 0.00 5 HIS A C 9
ATOM 12060 O O . HIS A 1 5 ? -1.602 16.482 -27.350 1.00 0.00 5 HIS A O 9
ATOM 12074 N N . HIS A 1 6 ? -2.985 16.527 -25.573 1.00 0.00 6 HIS A N 9
ATOM 12075 C CA . HIS A 1 6 ? -2.359 15.386 -24.913 1.00 0.00 6 HIS A CA 9
ATOM 12076 C C . HIS A 1 6 ? -3.332 14.217 -24.812 1.00 0.00 6 HIS A C 9
ATOM 12077 O O . HIS A 1 6 ? -4.426 14.257 -25.377 1.00 0.00 6 HIS A O 9
ATOM 12091 N N . HIS A 1 7 ? -2.929 13.176 -24.088 1.00 0.00 7 HIS A N 9
ATOM 12092 C CA . HIS A 1 7 ? -3.770 11.996 -23.914 1.00 0.00 7 HIS A CA 9
ATOM 12093 C C . HIS A 1 7 ? -4.642 12.127 -22.670 1.00 0.00 7 HIS A C 9
ATOM 12094 O O . HIS A 1 7 ? -5.854 12.325 -22.768 1.00 0.00 7 HIS A O 9
ATOM 12108 N N . HIS A 1 8 ? -4.019 12.014 -21.501 1.00 0.00 8 HIS A N 9
ATOM 12109 C CA . HIS A 1 8 ? -4.738 12.119 -20.236 1.00 0.00 8 HIS A CA 9
ATOM 12110 C C . HIS A 1 8 ? -4.843 13.574 -19.789 1.00 0.00 8 HIS A C 9
ATOM 12111 O O . HIS A 1 8 ? -4.288 14.470 -20.426 1.00 0.00 8 HIS A O 9
ATOM 12125 N N . HIS A 1 9 ? -5.555 13.800 -18.690 1.00 0.00 9 HIS A N 9
ATOM 12126 C CA . HIS A 1 9 ? -5.733 15.145 -18.157 1.00 0.00 9 HIS A CA 9
ATOM 12127 C C . HIS A 1 9 ? -4.442 15.658 -17.528 1.00 0.00 9 HIS A C 9
ATOM 12128 O O . HIS A 1 9 ? -3.407 14.993 -17.583 1.00 0.00 9 HIS A O 9
ATOM 12142 N N . HIS A 1 10 ? -4.510 16.845 -16.932 1.00 0.00 10 HIS A N 9
ATOM 12143 C CA . HIS A 1 10 ? -3.345 17.448 -16.294 1.00 0.00 10 HIS A CA 9
ATOM 12144 C C . HIS A 1 10 ? -3.474 17.413 -14.774 1.00 0.00 10 HIS A C 9
ATOM 12145 O O . HIS A 1 10 ? -2.531 17.051 -14.071 1.00 0.00 10 HIS A O 9
ATOM 12159 N N . SER A 1 11 ? -4.646 17.791 -14.275 1.00 0.00 11 SER A N 9
ATOM 12160 C CA . SER A 1 11 ? -4.896 17.806 -12.838 1.00 0.00 11 SER A CA 9
ATOM 12161 C C . SER A 1 11 ? -6.224 17.131 -12.505 1.00 0.00 11 SER A C 9
ATOM 12162 O O . SER A 1 11 ? -6.864 16.539 -13.373 1.00 0.00 11 SER A O 9
ATOM 12170 N N . SER A 1 12 ? -6.628 17.225 -11.242 1.00 0.00 12 SER A N 9
ATOM 12171 C CA . SER A 1 12 ? -7.879 16.625 -10.792 1.00 0.00 12 SER A CA 9
ATOM 12172 C C . SER A 1 12 ? -9.074 17.472 -11.217 1.00 0.00 12 SER A C 9
ATOM 12173 O O . SER A 1 12 ? -8.936 18.408 -12.005 1.00 0.00 12 SER A O 9
ATOM 12181 N N . GLY A 1 13 ? -10.248 17.136 -10.691 1.00 0.00 13 GLY A N 9
ATOM 12182 C CA . GLY A 1 13 ? -11.452 17.873 -11.027 1.00 0.00 13 GLY A CA 9
ATOM 12183 C C . GLY A 1 13 ? -12.213 18.333 -9.799 1.00 0.00 13 GLY A C 9
ATOM 12184 O O . GLY A 1 13 ? -11.965 19.420 -9.278 1.00 0.00 13 GLY A O 9
ATOM 12188 N N . LEU A 1 14 ? -13.141 17.502 -9.334 1.00 0.00 14 LEU A N 9
ATOM 12189 C CA . LEU A 1 14 ? -13.941 17.827 -8.160 1.00 0.00 14 LEU A CA 9
ATOM 12190 C C . LEU A 1 14 ? -14.006 16.642 -7.201 1.00 0.00 14 LEU A C 9
ATOM 12191 O O . LEU A 1 14 ? -14.975 15.882 -7.200 1.00 0.00 14 LEU A O 9
ATOM 12207 N N . VAL A 1 15 ? -12.966 16.492 -6.386 1.00 0.00 15 VAL A N 9
ATOM 12208 C CA . VAL A 1 15 ? -12.904 15.402 -5.420 1.00 0.00 15 VAL A CA 9
ATOM 12209 C C . VAL A 1 15 ? -12.373 15.896 -4.072 1.00 0.00 15 VAL A C 9
ATOM 12210 O O . VAL A 1 15 ? -11.213 16.292 -3.959 1.00 0.00 15 VAL A O 9
ATOM 12223 N N . PRO A 1 16 ? -13.224 15.888 -3.028 1.00 0.00 16 PRO A N 9
ATOM 12224 C CA . PRO A 1 16 ? -12.840 16.347 -1.693 1.00 0.00 16 PRO A CA 9
ATOM 12225 C C . PRO A 1 16 ? -12.086 15.283 -0.901 1.00 0.00 16 PRO A C 9
ATOM 12226 O O . PRO A 1 16 ? -11.420 15.590 0.088 1.00 0.00 16 PRO A O 9
ATOM 12237 N N . ARG A 1 17 ? -12.202 14.032 -1.335 1.00 0.00 17 ARG A N 9
ATOM 12238 C CA . ARG A 1 17 ? -11.539 12.924 -0.658 1.00 0.00 17 ARG A CA 9
ATOM 12239 C C . ARG A 1 17 ? -10.568 12.210 -1.592 1.00 0.00 17 ARG A C 9
ATOM 12240 O O . ARG A 1 17 ? -10.980 11.465 -2.481 1.00 0.00 17 ARG A O 9
ATOM 12261 N N . GLY A 1 18 ? -9.275 12.433 -1.376 1.00 0.00 18 GLY A N 9
ATOM 12262 C CA . GLY A 1 18 ? -8.263 11.799 -2.201 1.00 0.00 18 GLY A CA 9
ATOM 12263 C C . GLY A 1 18 ? -7.793 10.477 -1.629 1.00 0.00 18 GLY A C 9
ATOM 12264 O O . GLY A 1 18 ? -6.767 9.942 -2.046 1.00 0.00 18 GLY A O 9
ATOM 12268 N N . SER A 1 19 ? -8.548 9.950 -0.669 1.00 0.00 19 SER A N 9
ATOM 12269 C CA . SER A 1 19 ? -8.207 8.681 -0.037 1.00 0.00 19 SER A CA 9
ATOM 12270 C C . SER A 1 19 ? -8.741 7.507 -0.852 1.00 0.00 19 SER A C 9
ATOM 12271 O O . SER A 1 19 ? -9.160 7.677 -1.999 1.00 0.00 19 SER A O 9
ATOM 12279 N N . HIS A 1 20 ? -8.720 6.318 -0.256 1.00 0.00 20 HIS A N 9
ATOM 12280 C CA . HIS A 1 20 ? -9.200 5.113 -0.927 1.00 0.00 20 HIS A CA 9
ATOM 12281 C C . HIS A 1 20 ? -10.626 5.301 -1.434 1.00 0.00 20 HIS A C 9
ATOM 12282 O O . HIS A 1 20 ? -11.563 5.439 -0.646 1.00 0.00 20 HIS A O 9
ATOM 12296 N N . MET A 1 21 ? -10.780 5.311 -2.755 1.00 0.00 21 MET A N 9
ATOM 12297 C CA . MET A 1 21 ? -12.089 5.486 -3.373 1.00 0.00 21 MET A CA 9
ATOM 12298 C C . MET A 1 21 ? -12.501 4.236 -4.143 1.00 0.00 21 MET A C 9
ATOM 12299 O O . MET A 1 21 ? -13.418 3.520 -3.738 1.00 0.00 21 MET A O 9
ATOM 12313 N N . LYS A 1 22 ? -11.820 3.983 -5.255 1.00 0.00 22 LYS A N 9
ATOM 12314 C CA . LYS A 1 22 ? -12.117 2.821 -6.086 1.00 0.00 22 LYS A CA 9
ATOM 12315 C C . LYS A 1 22 ? -10.854 2.014 -6.365 1.00 0.00 22 LYS A C 9
ATOM 12316 O O . LYS A 1 22 ? -10.733 0.865 -5.941 1.00 0.00 22 LYS A O 9
ATOM 12335 N N . ASN A 1 23 ? -9.914 2.625 -7.080 1.00 0.00 23 ASN A N 9
ATOM 12336 C CA . ASN A 1 23 ? -8.658 1.963 -7.415 1.00 0.00 23 ASN A CA 9
ATOM 12337 C C . ASN A 1 23 ? -7.471 2.880 -7.142 1.00 0.00 23 ASN A C 9
ATOM 12338 O O . ASN A 1 23 ? -7.498 4.065 -7.477 1.00 0.00 23 ASN A O 9
ATOM 12349 N N . ILE A 1 24 ? -6.430 2.324 -6.531 1.00 0.00 24 ILE A N 9
ATOM 12350 C CA . ILE A 1 24 ? -5.229 3.089 -6.214 1.00 0.00 24 ILE A CA 9
ATOM 12351 C C . ILE A 1 24 ? -3.977 2.369 -6.702 1.00 0.00 24 ILE A C 9
ATOM 12352 O O . ILE A 1 24 ? -3.740 1.212 -6.353 1.00 0.00 24 ILE A O 9
ATOM 12368 N N . VAL A 1 25 ? -3.180 3.060 -7.510 1.00 0.00 25 VAL A N 9
ATOM 12369 C CA . VAL A 1 25 ? -1.946 2.487 -8.041 1.00 0.00 25 VAL A CA 9
ATOM 12370 C C . VAL A 1 25 ? -0.737 2.901 -7.204 1.00 0.00 25 VAL A C 9
ATOM 12371 O O . VAL A 1 25 ? 0.031 2.047 -6.760 1.00 0.00 25 VAL A O 9
ATOM 12384 N N . PRO A 1 26 ? -0.531 4.218 -6.981 1.00 0.00 26 PRO A N 9
ATOM 12385 C CA . PRO A 1 26 ? 0.601 4.701 -6.190 1.00 0.00 26 PRO A CA 9
ATOM 12386 C C . PRO A 1 26 ? 0.478 4.315 -4.723 1.00 0.00 26 PRO A C 9
ATOM 12387 O O . PRO A 1 26 ? -0.456 4.737 -4.040 1.00 0.00 26 PRO A O 9
ATOM 12398 N N . ASP A 1 27 ? 1.431 3.514 -4.249 1.00 0.00 27 ASP A N 9
ATOM 12399 C CA . ASP A 1 27 ? 1.454 3.051 -2.867 1.00 0.00 27 ASP A CA 9
ATOM 12400 C C . ASP A 1 27 ? 0.098 2.506 -2.438 1.00 0.00 27 ASP A C 9
ATOM 12401 O O . ASP A 1 27 ? -0.725 3.216 -1.862 1.00 0.00 27 ASP A O 9
ATOM 12410 N N . TYR A 1 28 ? -0.109 1.220 -2.697 1.00 0.00 28 TYR A N 9
ATOM 12411 C CA . TYR A 1 28 ? -1.354 0.556 -2.314 1.00 0.00 28 TYR A CA 9
ATOM 12412 C C . TYR A 1 28 ? -1.132 -0.286 -1.063 1.00 0.00 28 TYR A C 9
ATOM 12413 O O . TYR A 1 28 ? -0.038 -0.802 -0.844 1.00 0.00 28 TYR A O 9
ATOM 12431 N N . ARG A 1 29 ? -2.157 -0.390 -0.223 1.00 0.00 29 ARG A N 9
ATOM 12432 C CA . ARG A 1 29 ? -2.019 -1.097 1.045 1.00 0.00 29 ARG A CA 9
ATOM 12433 C C . ARG A 1 29 ? -2.686 -2.471 1.037 1.00 0.00 29 ARG A C 9
ATOM 12434 O O . ARG A 1 29 ? -3.822 -2.627 0.591 1.00 0.00 29 ARG A O 9
ATOM 12455 N N . LEU A 1 30 ? -1.968 -3.451 1.583 1.00 0.00 30 LEU A N 9
ATOM 12456 C CA . LEU A 1 30 ? -2.474 -4.813 1.725 1.00 0.00 30 LEU A CA 9
ATOM 12457 C C . LEU A 1 30 ? -2.157 -5.326 3.127 1.00 0.00 30 LEU A C 9
ATOM 12458 O O . LEU A 1 30 ? -1.153 -6.007 3.335 1.00 0.00 30 LEU A O 9
ATOM 12474 N N . ASP A 1 31 ? -2.997 -4.966 4.093 1.00 0.00 31 ASP A N 9
ATOM 12475 C CA . ASP A 1 31 ? -2.761 -5.333 5.486 1.00 0.00 31 ASP A CA 9
ATOM 12476 C C . ASP A 1 31 ? -3.653 -6.490 5.929 1.00 0.00 31 ASP A C 9
ATOM 12477 O O . ASP A 1 31 ? -4.541 -6.315 6.765 1.00 0.00 31 ASP A O 9
ATOM 12486 N N . MET A 1 32 ? -3.425 -7.669 5.355 1.00 0.00 32 MET A N 9
ATOM 12487 C CA . MET A 1 32 ? -4.199 -8.849 5.716 1.00 0.00 32 MET A CA 9
ATOM 12488 C C . MET A 1 32 ? -3.297 -10.076 5.881 1.00 0.00 32 MET A C 9
ATOM 12489 O O . MET A 1 32 ? -2.502 -10.161 6.820 1.00 0.00 32 MET A O 9
ATOM 12503 N N . VAL A 1 33 ? -3.451 -11.041 4.979 1.00 0.00 33 VAL A N 9
ATOM 12504 C CA . VAL A 1 33 ? -2.665 -12.267 5.017 1.00 0.00 33 VAL A CA 9
ATOM 12505 C C . VAL A 1 33 ? -2.150 -12.623 3.627 1.00 0.00 33 VAL A C 9
ATOM 12506 O O . VAL A 1 33 ? -2.777 -12.290 2.621 1.00 0.00 33 VAL A O 9
ATOM 12519 N N . GLY A 1 34 ? -1.021 -13.323 3.577 1.00 0.00 34 GLY A N 9
ATOM 12520 C CA . GLY A 1 34 ? -0.465 -13.737 2.302 1.00 0.00 34 GLY A CA 9
ATOM 12521 C C . GLY A 1 34 ? -1.391 -14.677 1.554 1.00 0.00 34 GLY A C 9
ATOM 12522 O O . GLY A 1 34 ? -1.143 -15.017 0.397 1.00 0.00 34 GLY A O 9
ATOM 12526 N N . GLU A 1 35 ? -2.462 -15.095 2.222 1.00 0.00 35 GLU A N 9
ATOM 12527 C CA . GLU A 1 35 ? -3.443 -15.993 1.626 1.00 0.00 35 GLU A CA 9
ATOM 12528 C C . GLU A 1 35 ? -4.156 -15.319 0.455 1.00 0.00 35 GLU A C 9
ATOM 12529 O O . GLU A 1 35 ? -4.186 -14.091 0.365 1.00 0.00 35 GLU A O 9
ATOM 12541 N N . PRO A 1 36 ? -4.755 -16.111 -0.456 1.00 0.00 36 PRO A N 9
ATOM 12542 C CA . PRO A 1 36 ? -5.474 -15.573 -1.617 1.00 0.00 36 PRO A CA 9
ATOM 12543 C C . PRO A 1 36 ? -6.623 -14.655 -1.209 1.00 0.00 36 PRO A C 9
ATOM 12544 O O . PRO A 1 36 ? -7.755 -15.103 -1.022 1.00 0.00 36 PRO A O 9
ATOM 12555 N N . CYS A 1 37 ? -6.322 -13.368 -1.074 1.00 0.00 37 CYS A N 9
ATOM 12556 C CA . CYS A 1 37 ? -7.321 -12.381 -0.683 1.00 0.00 37 CYS A CA 9
ATOM 12557 C C . CYS A 1 37 ? -8.157 -11.942 -1.886 1.00 0.00 37 CYS A C 9
ATOM 12558 O O . CYS A 1 37 ? -7.734 -12.099 -3.031 1.00 0.00 37 CYS A O 9
ATOM 12566 N N . PRO A 1 38 ? -9.358 -11.380 -1.642 1.00 0.00 38 PRO A N 9
ATOM 12567 C CA . PRO A 1 38 ? -10.250 -10.925 -2.715 1.00 0.00 38 PRO A CA 9
ATOM 12568 C C . PRO A 1 38 ? -9.605 -9.862 -3.601 1.00 0.00 38 PRO A C 9
ATOM 12569 O O . PRO A 1 38 ? -9.585 -9.993 -4.826 1.00 0.00 38 PRO A O 9
ATOM 12580 N N . TYR A 1 39 ? -9.090 -8.806 -2.978 1.00 0.00 39 TYR A N 9
ATOM 12581 C CA . TYR A 1 39 ? -8.460 -7.713 -3.715 1.00 0.00 39 TYR A CA 9
ATOM 12582 C C . TYR A 1 39 ? -7.119 -7.321 -3.091 1.00 0.00 39 TYR A C 9
ATOM 12583 O O . TYR A 1 39 ? -6.957 -6.203 -2.602 1.00 0.00 39 TYR A O 9
ATOM 12601 N N . PRO A 1 40 ? -6.128 -8.231 -3.121 1.00 0.00 40 PRO A N 9
ATOM 12602 C CA . PRO A 1 40 ? -4.810 -7.984 -2.551 1.00 0.00 40 PRO A CA 9
ATOM 12603 C C . PRO A 1 40 ? -3.819 -7.437 -3.582 1.00 0.00 40 PRO A C 9
ATOM 12604 O O . PRO A 1 40 ? -3.958 -6.307 -4.047 1.00 0.00 40 PRO A O 9
ATOM 12615 N N . ALA A 1 41 ? -2.835 -8.258 -3.955 1.00 0.00 41 ALA A N 9
ATOM 12616 C CA . ALA A 1 41 ? -1.824 -7.864 -4.933 1.00 0.00 41 ALA A CA 9
ATOM 12617 C C . ALA A 1 41 ? -2.443 -7.500 -6.277 1.00 0.00 41 ALA A C 9
ATOM 12618 O O . ALA A 1 41 ? -1.736 -7.093 -7.198 1.00 0.00 41 ALA A O 9
ATOM 12625 N N . VAL A 1 42 ? -3.756 -7.672 -6.394 1.00 0.00 42 VAL A N 9
ATOM 12626 C CA . VAL A 1 42 ? -4.461 -7.347 -7.627 1.00 0.00 42 VAL A CA 9
ATOM 12627 C C . VAL A 1 42 ? -4.044 -5.973 -8.141 1.00 0.00 42 VAL A C 9
ATOM 12628 O O . VAL A 1 42 ? -3.996 -5.736 -9.348 1.00 0.00 42 VAL A O 9
ATOM 12641 N N . ALA A 1 43 ? -3.750 -5.074 -7.208 1.00 0.00 43 ALA A N 9
ATOM 12642 C CA . ALA A 1 43 ? -3.316 -3.725 -7.549 1.00 0.00 43 ALA A CA 9
ATOM 12643 C C . ALA A 1 43 ? -1.884 -3.725 -8.077 1.00 0.00 43 ALA A C 9
ATOM 12644 O O . ALA A 1 43 ? -1.554 -2.990 -9.005 1.00 0.00 43 ALA A O 9
ATOM 12651 N N . THR A 1 44 ? -1.038 -4.547 -7.462 1.00 0.00 44 THR A N 9
ATOM 12652 C CA . THR A 1 44 ? 0.371 -4.635 -7.839 1.00 0.00 44 THR A CA 9
ATOM 12653 C C . THR A 1 44 ? 0.543 -4.960 -9.320 1.00 0.00 44 THR A C 9
ATOM 12654 O O . THR A 1 44 ? 1.234 -4.245 -10.046 1.00 0.00 44 THR A O 9
ATOM 12665 N N . LEU A 1 45 ? -0.068 -6.056 -9.758 1.00 0.00 45 LEU A N 9
ATOM 12666 C CA . LEU A 1 45 ? 0.040 -6.487 -11.148 1.00 0.00 45 LEU A CA 9
ATOM 12667 C C . LEU A 1 45 ? -0.438 -5.398 -12.104 1.00 0.00 45 LEU A C 9
ATOM 12668 O O . LEU A 1 45 ? 0.274 -5.021 -13.034 1.00 0.00 45 LEU A O 9
ATOM 12684 N N . GLU A 1 46 ? -1.647 -4.899 -11.871 1.00 0.00 46 GLU A N 9
ATOM 12685 C CA . GLU A 1 46 ? -2.221 -3.861 -12.720 1.00 0.00 46 GLU A CA 9
ATOM 12686 C C . GLU A 1 46 ? -1.474 -2.540 -12.557 1.00 0.00 46 GLU A C 9
ATOM 12687 O O . GLU A 1 46 ? -1.680 -1.602 -13.328 1.00 0.00 46 GLU A O 9
ATOM 12699 N N . ALA A 1 47 ? -0.617 -2.468 -11.543 1.00 0.00 47 ALA A N 9
ATOM 12700 C CA . ALA A 1 47 ? 0.152 -1.256 -11.279 1.00 0.00 47 ALA A CA 9
ATOM 12701 C C . ALA A 1 47 ? 1.251 -1.056 -12.316 1.00 0.00 47 ALA A C 9
ATOM 12702 O O . ALA A 1 47 ? 1.516 0.070 -12.739 1.00 0.00 47 ALA A O 9
ATOM 12709 N N . MET A 1 48 ? 1.898 -2.148 -12.711 1.00 0.00 48 MET A N 9
ATOM 12710 C CA . MET A 1 48 ? 2.988 -2.078 -13.681 1.00 0.00 48 MET A CA 9
ATOM 12711 C C . MET A 1 48 ? 2.563 -1.349 -14.955 1.00 0.00 48 MET A C 9
ATOM 12712 O O . MET A 1 48 ? 3.220 -0.393 -15.364 1.00 0.00 48 MET A O 9
ATOM 12726 N N . PRO A 1 49 ? 1.461 -1.768 -15.607 1.00 0.00 49 PRO A N 9
ATOM 12727 C CA . PRO A 1 49 ? 0.978 -1.093 -16.813 1.00 0.00 49 PRO A CA 9
ATOM 12728 C C . PRO A 1 49 ? 0.461 0.304 -16.496 1.00 0.00 49 PRO A C 9
ATOM 12729 O O . PRO A 1 49 ? 0.870 1.287 -17.113 1.00 0.00 49 PRO A O 9
ATOM 12740 N N . GLN A 1 50 ? -0.436 0.383 -15.517 1.00 0.00 50 GLN A N 9
ATOM 12741 C CA . GLN A 1 50 ? -1.006 1.653 -15.089 1.00 0.00 50 GLN A CA 9
ATOM 12742 C C . GLN A 1 50 ? -0.005 2.483 -14.282 1.00 0.00 50 GLN A C 9
ATOM 12743 O O . GLN A 1 50 ? -0.399 3.395 -13.556 1.00 0.00 50 GLN A O 9
ATOM 12757 N N . LEU A 1 51 ? 1.288 2.169 -14.412 1.00 0.00 51 LEU A N 9
ATOM 12758 C CA . LEU A 1 51 ? 2.331 2.885 -13.677 1.00 0.00 51 LEU A CA 9
ATOM 12759 C C . LEU A 1 51 ? 2.211 4.396 -13.851 1.00 0.00 51 LEU A C 9
ATOM 12760 O O . LEU A 1 51 ? 1.351 4.892 -14.580 1.00 0.00 51 LEU A O 9
ATOM 12776 N N . LYS A 1 52 ? 3.105 5.119 -13.189 1.00 0.00 52 LYS A N 9
ATOM 12777 C CA . LYS A 1 52 ? 3.117 6.576 -13.257 1.00 0.00 52 LYS A CA 9
ATOM 12778 C C . LYS A 1 52 ? 4.539 7.116 -13.107 1.00 0.00 52 LYS A C 9
ATOM 12779 O O . LYS A 1 52 ? 5.495 6.506 -13.588 1.00 0.00 52 LYS A O 9
ATOM 12798 N N . LYS A 1 53 ? 4.675 8.261 -12.442 1.00 0.00 53 LYS A N 9
ATOM 12799 C CA . LYS A 1 53 ? 5.980 8.880 -12.241 1.00 0.00 53 LYS A CA 9
ATOM 12800 C C . LYS A 1 53 ? 6.688 8.290 -11.025 1.00 0.00 53 LYS A C 9
ATOM 12801 O O . LYS A 1 53 ? 7.519 8.948 -10.400 1.00 0.00 53 LYS A O 9
ATOM 12820 N N . GLY A 1 54 ? 6.357 7.044 -10.695 1.00 0.00 54 GLY A N 9
ATOM 12821 C CA . GLY A 1 54 ? 6.977 6.390 -9.559 1.00 0.00 54 GLY A CA 9
ATOM 12822 C C . GLY A 1 54 ? 5.961 5.845 -8.574 1.00 0.00 54 GLY A C 9
ATOM 12823 O O . GLY A 1 54 ? 5.637 6.499 -7.582 1.00 0.00 54 GLY A O 9
ATOM 12827 N N . GLU A 1 55 ? 5.460 4.643 -8.844 1.00 0.00 55 GLU A N 9
ATOM 12828 C CA . GLU A 1 55 ? 4.483 4.009 -7.965 1.00 0.00 55 GLU A CA 9
ATOM 12829 C C . GLU A 1 55 ? 5.148 3.484 -6.702 1.00 0.00 55 GLU A C 9
ATOM 12830 O O . GLU A 1 55 ? 6.346 3.667 -6.495 1.00 0.00 55 GLU A O 9
ATOM 12842 N N . ILE A 1 56 ? 4.347 2.882 -5.830 1.00 0.00 56 ILE A N 9
ATOM 12843 C CA . ILE A 1 56 ? 4.844 2.328 -4.577 1.00 0.00 56 ILE A CA 9
ATOM 12844 C C . ILE A 1 56 ? 3.870 1.296 -4.018 1.00 0.00 56 ILE A C 9
ATOM 12845 O O . ILE A 1 56 ? 2.825 1.024 -4.613 1.00 0.00 56 ILE A O 9
ATOM 12861 N N . LEU A 1 57 ? 4.200 0.749 -2.856 1.00 0.00 57 LEU A N 9
ATOM 12862 C CA . LEU A 1 57 ? 3.341 -0.235 -2.211 1.00 0.00 57 LEU A CA 9
ATOM 12863 C C . LEU A 1 57 ? 3.624 -0.329 -0.737 1.00 0.00 57 LEU A C 9
ATOM 12864 O O . LEU A 1 57 ? 4.730 -0.046 -0.278 1.00 0.00 57 LEU A O 9
ATOM 12880 N N . GLU A 1 58 ? 2.626 -0.784 -0.004 1.00 0.00 58 GLU A N 9
ATOM 12881 C CA . GLU A 1 58 ? 2.787 -1.021 1.407 1.00 0.00 58 GLU A CA 9
ATOM 12882 C C . GLU A 1 58 ? 1.893 -2.166 1.846 1.00 0.00 58 GLU A C 9
ATOM 12883 O O . GLU A 1 58 ? 0.683 -2.004 2.003 1.00 0.00 58 GLU A O 9
ATOM 12895 N N . VAL A 1 59 ? 2.494 -3.333 2.004 1.00 0.00 59 VAL A N 9
ATOM 12896 C CA . VAL A 1 59 ? 1.753 -4.534 2.347 1.00 0.00 59 VAL A CA 9
ATOM 12897 C C . VAL A 1 59 ? 2.213 -5.124 3.678 1.00 0.00 59 VAL A C 9
ATOM 12898 O O . VAL A 1 59 ? 3.406 -5.298 3.915 1.00 0.00 59 VAL A O 9
ATOM 12911 N N . VAL A 1 60 ? 1.249 -5.434 4.538 1.00 0.00 60 VAL A N 9
ATOM 12912 C CA . VAL A 1 60 ? 1.531 -6.036 5.836 1.00 0.00 60 VAL A CA 9
ATOM 12913 C C . VAL A 1 60 ? 0.613 -7.230 6.073 1.00 0.00 60 VAL A C 9
ATOM 12914 O O . VAL A 1 60 ? -0.599 -7.076 6.209 1.00 0.00 60 VAL A O 9
ATOM 12927 N N . SER A 1 61 ? 1.188 -8.423 6.090 1.00 0.00 61 SER A N 9
ATOM 12928 C CA . SER A 1 61 ? 0.401 -9.632 6.278 1.00 0.00 61 SER A CA 9
ATOM 12929 C C . SER A 1 61 ? 1.147 -10.655 7.122 1.00 0.00 61 SER A C 9
ATOM 12930 O O . SER A 1 61 ? 2.300 -10.445 7.497 1.00 0.00 61 SER A O 9
ATOM 12938 N N . ASP A 1 62 ? 0.487 -11.773 7.393 1.00 0.00 62 ASP A N 9
ATOM 12939 C CA . ASP A 1 62 ? 1.087 -12.840 8.185 1.00 0.00 62 ASP A CA 9
ATOM 12940 C C . ASP A 1 62 ? 1.207 -14.119 7.365 1.00 0.00 62 ASP A C 9
ATOM 12941 O O . ASP A 1 62 ? 0.254 -14.541 6.710 1.00 0.00 62 ASP A O 9
ATOM 12950 N N . CYS A 1 63 ? 2.395 -14.715 7.379 1.00 0.00 63 CYS A N 9
ATOM 12951 C CA . CYS A 1 63 ? 2.644 -15.941 6.630 1.00 0.00 63 CYS A CA 9
ATOM 12952 C C . CYS A 1 63 ? 3.855 -16.687 7.185 1.00 0.00 63 CYS A C 9
ATOM 12953 O O . CYS A 1 63 ? 4.924 -16.104 7.364 1.00 0.00 63 CYS A O 9
ATOM 12961 N N . PRO A 1 64 ? 3.709 -17.998 7.458 1.00 0.00 64 PRO A N 9
ATOM 12962 C CA . PRO A 1 64 ? 4.800 -18.818 7.990 1.00 0.00 64 PRO A CA 9
ATOM 12963 C C . PRO A 1 64 ? 5.853 -19.136 6.931 1.00 0.00 64 PRO A C 9
ATOM 12964 O O . PRO A 1 64 ? 6.976 -19.524 7.255 1.00 0.00 64 PRO A O 9
ATOM 12975 N N . GLN A 1 65 ? 5.481 -18.970 5.666 1.00 0.00 65 GLN A N 9
ATOM 12976 C CA . GLN A 1 65 ? 6.390 -19.244 4.557 1.00 0.00 65 GLN A CA 9
ATOM 12977 C C . GLN A 1 65 ? 7.028 -17.957 4.044 1.00 0.00 65 GLN A C 9
ATOM 12978 O O . GLN A 1 65 ? 6.480 -16.868 4.216 1.00 0.00 65 GLN A O 9
ATOM 12992 N N . SER A 1 66 ? 8.188 -18.093 3.407 1.00 0.00 66 SER A N 9
ATOM 12993 C CA . SER A 1 66 ? 8.902 -16.943 2.863 1.00 0.00 66 SER A CA 9
ATOM 12994 C C . SER A 1 66 ? 8.185 -16.387 1.637 1.00 0.00 66 SER A C 9
ATOM 12995 O O . SER A 1 66 ? 8.089 -15.174 1.459 1.00 0.00 66 SER A O 9
ATOM 13003 N N . ILE A 1 67 ? 7.683 -17.286 0.793 1.00 0.00 67 ILE A N 9
ATOM 13004 C CA . ILE A 1 67 ? 6.973 -16.887 -0.417 1.00 0.00 67 ILE A CA 9
ATOM 13005 C C . ILE A 1 67 ? 5.674 -16.164 -0.076 1.00 0.00 67 ILE A C 9
ATOM 13006 O O . ILE A 1 67 ? 4.718 -16.777 0.399 1.00 0.00 67 ILE A O 9
ATOM 13022 N N . ASN A 1 68 ? 5.646 -14.857 -0.321 1.00 0.00 68 ASN A N 9
ATOM 13023 C CA . ASN A 1 68 ? 4.464 -14.052 -0.035 1.00 0.00 68 ASN A CA 9
ATOM 13024 C C . ASN A 1 68 ? 3.683 -13.752 -1.312 1.00 0.00 68 ASN A C 9
ATOM 13025 O O . ASN A 1 68 ? 4.181 -13.959 -2.418 1.00 0.00 68 ASN A O 9
ATOM 13036 N N . ASN A 1 69 ? 2.446 -13.296 -1.147 1.00 0.00 69 ASN A N 9
ATOM 13037 C CA . ASN A 1 69 ? 1.564 -13.020 -2.277 1.00 0.00 69 ASN A CA 9
ATOM 13038 C C . ASN A 1 69 ? 1.957 -11.757 -3.046 1.00 0.00 69 ASN A C 9
ATOM 13039 O O . ASN A 1 69 ? 2.467 -11.837 -4.164 1.00 0.00 69 ASN A O 9
ATOM 13050 N N . ILE A 1 70 ? 1.646 -10.597 -2.469 1.00 0.00 70 ILE A N 9
ATOM 13051 C CA . ILE A 1 70 ? 1.862 -9.309 -3.136 1.00 0.00 70 ILE A CA 9
ATOM 13052 C C . ILE A 1 70 ? 3.235 -9.205 -3.818 1.00 0.00 70 ILE A C 9
ATOM 13053 O O . ILE A 1 70 ? 3.308 -8.874 -5.003 1.00 0.00 70 ILE A O 9
ATOM 13069 N N . PRO A 1 71 ? 4.344 -9.463 -3.096 1.00 0.00 71 PRO A N 9
ATOM 13070 C CA . PRO A 1 71 ? 5.692 -9.351 -3.673 1.00 0.00 71 PRO A CA 9
ATOM 13071 C C . PRO A 1 71 ? 5.929 -10.318 -4.830 1.00 0.00 71 PRO A C 9
ATOM 13072 O O . PRO A 1 71 ? 6.575 -9.965 -5.818 1.00 0.00 71 PRO A O 9
ATOM 13083 N N . LEU A 1 72 ? 5.418 -11.539 -4.704 1.00 0.00 72 LEU A N 9
ATOM 13084 C CA . LEU A 1 72 ? 5.593 -12.548 -5.743 1.00 0.00 72 LEU A CA 9
ATOM 13085 C C . LEU A 1 72 ? 4.876 -12.145 -7.028 1.00 0.00 72 LEU A C 9
ATOM 13086 O O . LEU A 1 72 ? 5.211 -12.624 -8.111 1.00 0.00 72 LEU A O 9
ATOM 13102 N N . ASP A 1 73 ? 3.887 -11.269 -6.899 1.00 0.00 73 ASP A N 9
ATOM 13103 C CA . ASP A 1 73 ? 3.121 -10.809 -8.051 1.00 0.00 73 ASP A CA 9
ATOM 13104 C C . ASP A 1 73 ? 3.970 -9.914 -8.945 1.00 0.00 73 ASP A C 9
ATOM 13105 O O . ASP A 1 73 ? 4.164 -10.204 -10.125 1.00 0.00 73 ASP A O 9
ATOM 13114 N N . ALA A 1 74 ? 4.478 -8.827 -8.374 1.00 0.00 74 ALA A N 9
ATOM 13115 C CA . ALA A 1 74 ? 5.319 -7.898 -9.119 1.00 0.00 74 ALA A CA 9
ATOM 13116 C C . ALA A 1 74 ? 6.566 -8.599 -9.644 1.00 0.00 74 ALA A C 9
ATOM 13117 O O . ALA A 1 74 ? 6.976 -8.388 -10.786 1.00 0.00 74 ALA A O 9
ATOM 13124 N N . ARG A 1 75 ? 7.151 -9.453 -8.810 1.00 0.00 75 ARG A N 9
ATOM 13125 C CA . ARG A 1 75 ? 8.346 -10.198 -9.188 1.00 0.00 75 ARG A CA 9
ATOM 13126 C C . ARG A 1 75 ? 8.060 -11.137 -10.357 1.00 0.00 75 ARG A C 9
ATOM 13127 O O . ARG A 1 75 ? 8.936 -11.401 -11.180 1.00 0.00 75 ARG A O 9
ATOM 13148 N N . ASN A 1 76 ? 6.829 -11.636 -10.423 1.00 0.00 76 ASN A N 9
ATOM 13149 C CA . ASN A 1 76 ? 6.430 -12.547 -11.489 1.00 0.00 76 ASN A CA 9
ATOM 13150 C C . ASN A 1 76 ? 6.643 -11.909 -12.858 1.00 0.00 76 ASN A C 9
ATOM 13151 O O . ASN A 1 76 ? 7.491 -12.353 -13.635 1.00 0.00 76 ASN A O 9
ATOM 13162 N N . HIS A 1 77 ? 5.873 -10.865 -13.148 1.00 0.00 77 HIS A N 9
ATOM 13163 C CA . HIS A 1 77 ? 5.984 -10.164 -14.422 1.00 0.00 77 HIS A CA 9
ATOM 13164 C C . HIS A 1 77 ? 7.268 -9.343 -14.480 1.00 0.00 77 HIS A C 9
ATOM 13165 O O . HIS A 1 77 ? 8.148 -9.610 -15.298 1.00 0.00 77 HIS A O 9
ATOM 13179 N N . GLY A 1 78 ? 7.369 -8.345 -13.607 1.00 0.00 78 GLY A N 9
ATOM 13180 C CA . GLY A 1 78 ? 8.554 -7.508 -13.573 1.00 0.00 78 GLY A CA 9
ATOM 13181 C C . GLY A 1 78 ? 8.303 -6.169 -12.909 1.00 0.00 78 GLY A C 9
ATOM 13182 O O . GLY A 1 78 ? 7.695 -5.276 -13.498 1.00 0.00 78 GLY A O 9
ATOM 13186 N N . TYR A 1 79 ? 8.789 -6.032 -11.681 1.00 0.00 79 TYR A N 9
ATOM 13187 C CA . TYR A 1 79 ? 8.614 -4.808 -10.911 1.00 0.00 79 TYR A CA 9
ATOM 13188 C C . TYR A 1 79 ? 9.766 -3.835 -11.140 1.00 0.00 79 TYR A C 9
ATOM 13189 O O . TYR A 1 79 ? 10.548 -3.981 -12.079 1.00 0.00 79 TYR A O 9
ATOM 13207 N N . THR A 1 80 ? 9.877 -2.864 -10.238 1.00 0.00 80 THR A N 9
ATOM 13208 C CA . THR A 1 80 ? 10.963 -1.895 -10.265 1.00 0.00 80 THR A CA 9
ATOM 13209 C C . THR A 1 80 ? 11.827 -2.070 -9.021 1.00 0.00 80 THR A C 9
ATOM 13210 O O . THR A 1 80 ? 13.032 -2.306 -9.113 1.00 0.00 80 THR A O 9
ATOM 13221 N N . VAL A 1 81 ? 11.181 -2.011 -7.857 1.00 0.00 81 VAL A N 9
ATOM 13222 C CA . VAL A 1 81 ? 11.857 -2.216 -6.581 1.00 0.00 81 VAL A CA 9
ATOM 13223 C C . VAL A 1 81 ? 10.976 -3.034 -5.637 1.00 0.00 81 VAL A C 9
ATOM 13224 O O . VAL A 1 81 ? 9.913 -2.580 -5.218 1.00 0.00 81 VAL A O 9
ATOM 13237 N N . LEU A 1 82 ? 11.424 -4.243 -5.310 1.00 0.00 82 LEU A N 9
ATOM 13238 C CA . LEU A 1 82 ? 10.674 -5.138 -4.432 1.00 0.00 82 LEU A CA 9
ATOM 13239 C C . LEU A 1 82 ? 11.514 -5.544 -3.223 1.00 0.00 82 LEU A C 9
ATOM 13240 O O . LEU A 1 82 ? 12.398 -6.394 -3.327 1.00 0.00 82 LEU A O 9
ATOM 13256 N N . ASP A 1 83 ? 11.232 -4.930 -2.076 1.00 0.00 83 ASP A N 9
ATOM 13257 C CA . ASP A 1 83 ? 11.957 -5.233 -0.847 1.00 0.00 83 ASP A CA 9
ATOM 13258 C C . ASP A 1 83 ? 10.992 -5.653 0.257 1.00 0.00 83 ASP A C 9
ATOM 13259 O O . ASP A 1 83 ? 9.833 -5.242 0.264 1.00 0.00 83 ASP A O 9
ATOM 13268 N N . ILE A 1 84 ? 11.471 -6.481 1.179 1.00 0.00 84 ILE A N 9
ATOM 13269 C CA . ILE A 1 84 ? 10.636 -6.958 2.277 1.00 0.00 84 ILE A CA 9
ATOM 13270 C C . ILE A 1 84 ? 11.383 -6.913 3.607 1.00 0.00 84 ILE A C 9
ATOM 13271 O O . ILE A 1 84 ? 12.606 -6.779 3.642 1.00 0.00 84 ILE A O 9
ATOM 13287 N N . GLN A 1 85 ? 10.631 -7.029 4.698 1.00 0.00 85 GLN A N 9
ATOM 13288 C CA . GLN A 1 85 ? 11.209 -7.019 6.038 1.00 0.00 85 GLN A CA 9
ATOM 13289 C C . GLN A 1 85 ? 10.308 -7.763 7.019 1.00 0.00 85 GLN A C 9
ATOM 13290 O O . GLN A 1 85 ? 9.117 -7.943 6.767 1.00 0.00 85 GLN A O 9
ATOM 13304 N N . GLN A 1 86 ? 10.882 -8.188 8.140 1.00 0.00 86 GLN A N 9
ATOM 13305 C CA . GLN A 1 86 ? 10.129 -8.911 9.159 1.00 0.00 86 GLN A CA 9
ATOM 13306 C C . GLN A 1 86 ? 10.269 -8.237 10.520 1.00 0.00 86 GLN A C 9
ATOM 13307 O O . GLN A 1 86 ? 11.253 -7.546 10.779 1.00 0.00 86 GLN A O 9
ATOM 13321 N N . ASP A 1 87 ? 9.280 -8.443 11.386 1.00 0.00 87 ASP A N 9
ATOM 13322 C CA . ASP A 1 87 ? 9.303 -7.855 12.721 1.00 0.00 87 ASP A CA 9
ATOM 13323 C C . ASP A 1 87 ? 9.232 -8.940 13.792 1.00 0.00 87 ASP A C 9
ATOM 13324 O O . ASP A 1 87 ? 10.258 -9.390 14.302 1.00 0.00 87 ASP A O 9
ATOM 13333 N N . GLY A 1 88 ? 8.015 -9.359 14.121 1.00 0.00 88 GLY A N 9
ATOM 13334 C CA . GLY A 1 88 ? 7.830 -10.400 15.115 1.00 0.00 88 GLY A CA 9
ATOM 13335 C C . GLY A 1 88 ? 6.959 -11.529 14.599 1.00 0.00 88 GLY A C 9
ATOM 13336 O O . GLY A 1 88 ? 7.401 -12.321 13.766 1.00 0.00 88 GLY A O 9
ATOM 13340 N N . PRO A 1 89 ? 5.697 -11.619 15.057 1.00 0.00 89 PRO A N 9
ATOM 13341 C CA . PRO A 1 89 ? 4.772 -12.657 14.608 1.00 0.00 89 PRO A CA 9
ATOM 13342 C C . PRO A 1 89 ? 4.126 -12.310 13.272 1.00 0.00 89 PRO A C 9
ATOM 13343 O O . PRO A 1 89 ? 3.156 -12.946 12.858 1.00 0.00 89 PRO A O 9
ATOM 13354 N N . THR A 1 90 ? 4.664 -11.292 12.606 1.00 0.00 90 THR A N 9
ATOM 13355 C CA . THR A 1 90 ? 4.137 -10.859 11.317 1.00 0.00 90 THR A CA 9
ATOM 13356 C C . THR A 1 90 ? 5.264 -10.476 10.367 1.00 0.00 90 THR A C 9
ATOM 13357 O O . THR A 1 90 ? 6.443 -10.537 10.724 1.00 0.00 90 THR A O 9
ATOM 13368 N N . ILE A 1 91 ? 4.892 -10.077 9.158 1.00 0.00 91 ILE A N 9
ATOM 13369 C CA . ILE A 1 91 ? 5.862 -9.682 8.146 1.00 0.00 91 ILE A CA 9
ATOM 13370 C C . ILE A 1 91 ? 5.293 -8.577 7.260 1.00 0.00 91 ILE A C 9
ATOM 13371 O O . ILE A 1 91 ? 4.096 -8.554 6.974 1.00 0.00 91 ILE A O 9
ATOM 13387 N N . ARG A 1 92 ? 6.151 -7.652 6.843 1.00 0.00 92 ARG A N 9
ATOM 13388 C CA . ARG A 1 92 ? 5.719 -6.534 6.015 1.00 0.00 92 ARG A CA 9
ATOM 13389 C C . ARG A 1 92 ? 6.639 -6.353 4.810 1.00 0.00 92 ARG A C 9
ATOM 13390 O O . ARG A 1 92 ? 7.862 -6.387 4.938 1.00 0.00 92 ARG A O 9
ATOM 13411 N N . TYR A 1 93 ? 6.036 -6.120 3.648 1.00 0.00 93 TYR A N 9
ATOM 13412 C CA . TYR A 1 93 ? 6.787 -5.902 2.418 1.00 0.00 93 TYR A CA 9
ATOM 13413 C C . TYR A 1 93 ? 6.416 -4.556 1.807 1.00 0.00 93 TYR A C 9
ATOM 13414 O O . TYR A 1 93 ? 5.378 -3.980 2.134 1.00 0.00 93 TYR A O 9
ATOM 13432 N N . LEU A 1 94 ? 7.284 -4.040 0.944 1.00 0.00 94 LEU A N 9
ATOM 13433 C CA . LEU A 1 94 ? 7.048 -2.748 0.304 1.00 0.00 94 LEU A CA 9
ATOM 13434 C C . LEU A 1 94 ? 7.770 -2.655 -1.035 1.00 0.00 94 LEU A C 9
ATOM 13435 O O . LEU A 1 94 ? 8.852 -3.217 -1.210 1.00 0.00 94 LEU A O 9
ATOM 13451 N N . ILE A 1 95 ? 7.162 -1.939 -1.973 1.00 0.00 95 ILE A N 9
ATOM 13452 C CA . ILE A 1 95 ? 7.745 -1.759 -3.298 1.00 0.00 95 ILE A CA 9
ATOM 13453 C C . ILE A 1 95 ? 7.713 -0.290 -3.705 1.00 0.00 95 ILE A C 9
ATOM 13454 O O . ILE A 1 95 ? 6.952 0.499 -3.146 1.00 0.00 95 ILE A O 9
ATOM 13470 N N . GLN A 1 96 ? 8.544 0.073 -4.677 1.00 0.00 96 GLN A N 9
ATOM 13471 C CA . GLN A 1 96 ? 8.604 1.450 -5.150 1.00 0.00 96 GLN A CA 9
ATOM 13472 C C . GLN A 1 96 ? 9.089 1.520 -6.593 1.00 0.00 96 GLN A C 9
ATOM 13473 O O . GLN A 1 96 ? 9.787 0.624 -7.071 1.00 0.00 96 GLN A O 9
ATOM 13487 N N . LYS A 1 97 ? 8.736 2.607 -7.272 1.00 0.00 97 LYS A N 9
ATOM 13488 C CA . LYS A 1 97 ? 9.152 2.818 -8.655 1.00 0.00 97 LYS A CA 9
ATOM 13489 C C . LYS A 1 97 ? 9.902 4.140 -8.794 1.00 0.00 97 LYS A C 9
ATOM 13490 O O . LYS A 1 97 ? 10.890 4.181 -9.556 1.00 0.00 97 LYS A O 9
ATOM 13510 N N . MET A 1 1 ? -10.857 13.023 28.419 1.00 0.00 1 MET A N 10
ATOM 13511 C CA . MET A 1 1 ? -9.918 12.282 29.301 1.00 0.00 1 MET A CA 10
ATOM 13512 C C . MET A 1 1 ? -9.427 11.003 28.631 1.00 0.00 1 MET A C 10
ATOM 13513 O O . MET A 1 1 ? -10.135 9.996 28.598 1.00 0.00 1 MET A O 10
ATOM 13529 N N . GLY A 1 2 ? -8.211 11.051 28.097 1.00 0.00 2 GLY A N 10
ATOM 13530 C CA . GLY A 1 2 ? -7.643 9.892 27.434 1.00 0.00 2 GLY A CA 10
ATOM 13531 C C . GLY A 1 2 ? -6.177 9.693 27.766 1.00 0.00 2 GLY A C 10
ATOM 13532 O O . GLY A 1 2 ? -5.686 10.209 28.771 1.00 0.00 2 GLY A O 10
ATOM 13536 N N . SER A 1 3 ? -5.477 8.942 26.921 1.00 0.00 3 SER A N 10
ATOM 13537 C CA . SER A 1 3 ? -4.059 8.675 27.131 1.00 0.00 3 SER A CA 10
ATOM 13538 C C . SER A 1 3 ? -3.198 9.536 26.214 1.00 0.00 3 SER A C 10
ATOM 13539 O O . SER A 1 3 ? -1.986 9.337 26.116 1.00 0.00 3 SER A O 10
ATOM 13547 N N . SER A 1 4 ? -3.832 10.491 25.540 1.00 0.00 4 SER A N 10
ATOM 13548 C CA . SER A 1 4 ? -3.123 11.383 24.630 1.00 0.00 4 SER A CA 10
ATOM 13549 C C . SER A 1 4 ? -2.467 12.528 25.394 1.00 0.00 4 SER A C 10
ATOM 13550 O O . SER A 1 4 ? -2.962 12.959 26.434 1.00 0.00 4 SER A O 10
ATOM 13558 N N . HIS A 1 5 ? -1.347 13.017 24.868 1.00 0.00 5 HIS A N 10
ATOM 13559 C CA . HIS A 1 5 ? -0.622 14.113 25.501 1.00 0.00 5 HIS A CA 10
ATOM 13560 C C . HIS A 1 5 ? -1.427 15.407 25.436 1.00 0.00 5 HIS A C 10
ATOM 13561 O O . HIS A 1 5 ? -1.996 15.844 26.436 1.00 0.00 5 HIS A O 10
ATOM 13575 N N . HIS A 1 6 ? -1.474 16.011 24.253 1.00 0.00 6 HIS A N 10
ATOM 13576 C CA . HIS A 1 6 ? -2.212 17.253 24.057 1.00 0.00 6 HIS A CA 10
ATOM 13577 C C . HIS A 1 6 ? -3.716 17.013 24.144 1.00 0.00 6 HIS A C 10
ATOM 13578 O O . HIS A 1 6 ? -4.196 15.914 23.865 1.00 0.00 6 HIS A O 10
ATOM 13592 N N . HIS A 1 7 ? -4.454 18.048 24.536 1.00 0.00 7 HIS A N 10
ATOM 13593 C CA . HIS A 1 7 ? -5.903 17.949 24.663 1.00 0.00 7 HIS A CA 10
ATOM 13594 C C . HIS A 1 7 ? -6.585 18.189 23.320 1.00 0.00 7 HIS A C 10
ATOM 13595 O O . HIS A 1 7 ? -6.007 18.793 22.418 1.00 0.00 7 HIS A O 10
ATOM 13609 N N . HIS A 1 8 ? -7.819 17.708 23.195 1.00 0.00 8 HIS A N 10
ATOM 13610 C CA . HIS A 1 8 ? -8.582 17.864 21.962 1.00 0.00 8 HIS A CA 10
ATOM 13611 C C . HIS A 1 8 ? -8.875 19.335 21.683 1.00 0.00 8 HIS A C 10
ATOM 13612 O O . HIS A 1 8 ? -9.015 20.137 22.607 1.00 0.00 8 HIS A O 10
ATOM 13626 N N . HIS A 1 9 ? -8.967 19.683 20.403 1.00 0.00 9 HIS A N 10
ATOM 13627 C CA . HIS A 1 9 ? -9.241 21.059 20.000 1.00 0.00 9 HIS A CA 10
ATOM 13628 C C . HIS A 1 9 ? -10.443 21.126 19.065 1.00 0.00 9 HIS A C 10
ATOM 13629 O O . HIS A 1 9 ? -10.779 20.147 18.398 1.00 0.00 9 HIS A O 10
ATOM 13643 N N . HIS A 1 10 ? -11.086 22.290 19.020 1.00 0.00 10 HIS A N 10
ATOM 13644 C CA . HIS A 1 10 ? -12.249 22.488 18.164 1.00 0.00 10 HIS A CA 10
ATOM 13645 C C . HIS A 1 10 ? -11.869 23.237 16.890 1.00 0.00 10 HIS A C 10
ATOM 13646 O O . HIS A 1 10 ? -11.640 24.447 16.914 1.00 0.00 10 HIS A O 10
ATOM 13660 N N . SER A 1 11 ? -11.799 22.509 15.780 1.00 0.00 11 SER A N 10
ATOM 13661 C CA . SER A 1 11 ? -11.446 23.102 14.496 1.00 0.00 11 SER A CA 10
ATOM 13662 C C . SER A 1 11 ? -12.695 23.405 13.674 1.00 0.00 11 SER A C 10
ATOM 13663 O O . SER A 1 11 ? -13.751 22.811 13.890 1.00 0.00 11 SER A O 10
ATOM 13671 N N . SER A 1 12 ? -12.567 24.337 12.734 1.00 0.00 12 SER A N 10
ATOM 13672 C CA . SER A 1 12 ? -13.685 24.723 11.880 1.00 0.00 12 SER A CA 10
ATOM 13673 C C . SER A 1 12 ? -13.364 24.463 10.412 1.00 0.00 12 SER A C 10
ATOM 13674 O O . SER A 1 12 ? -14.027 23.661 9.755 1.00 0.00 12 SER A O 10
ATOM 13682 N N . GLY A 1 13 ? -12.343 25.148 9.905 1.00 0.00 13 GLY A N 10
ATOM 13683 C CA . GLY A 1 13 ? -11.952 24.978 8.518 1.00 0.00 13 GLY A CA 10
ATOM 13684 C C . GLY A 1 13 ? -10.610 24.285 8.375 1.00 0.00 13 GLY A C 10
ATOM 13685 O O . GLY A 1 13 ? -10.293 23.371 9.136 1.00 0.00 13 GLY A O 10
ATOM 13689 N N . LEU A 1 14 ? -9.822 24.723 7.399 1.00 0.00 14 LEU A N 10
ATOM 13690 C CA . LEU A 1 14 ? -8.507 24.140 7.159 1.00 0.00 14 LEU A CA 10
ATOM 13691 C C . LEU A 1 14 ? -7.401 25.143 7.469 1.00 0.00 14 LEU A C 10
ATOM 13692 O O . LEU A 1 14 ? -7.642 26.350 7.525 1.00 0.00 14 LEU A O 10
ATOM 13708 N N . VAL A 1 15 ? -6.189 24.637 7.673 1.00 0.00 15 VAL A N 10
ATOM 13709 C CA . VAL A 1 15 ? -5.046 25.487 7.979 1.00 0.00 15 VAL A CA 10
ATOM 13710 C C . VAL A 1 15 ? -3.898 25.241 7.002 1.00 0.00 15 VAL A C 10
ATOM 13711 O O . VAL A 1 15 ? -3.672 24.109 6.574 1.00 0.00 15 VAL A O 10
ATOM 13724 N N . PRO A 1 16 ? -3.156 26.301 6.632 1.00 0.00 16 PRO A N 10
ATOM 13725 C CA . PRO A 1 16 ? -2.029 26.189 5.701 1.00 0.00 16 PRO A CA 10
ATOM 13726 C C . PRO A 1 16 ? -0.823 25.504 6.333 1.00 0.00 16 PRO A C 10
ATOM 13727 O O . PRO A 1 16 ? -0.112 26.099 7.144 1.00 0.00 16 PRO A O 10
ATOM 13738 N N . ARG A 1 17 ? -0.601 24.247 5.963 1.00 0.00 17 ARG A N 10
ATOM 13739 C CA . ARG A 1 17 ? 0.516 23.478 6.497 1.00 0.00 17 ARG A CA 10
ATOM 13740 C C . ARG A 1 17 ? 1.845 24.004 5.967 1.00 0.00 17 ARG A C 10
ATOM 13741 O O . ARG A 1 17 ? 1.991 24.259 4.771 1.00 0.00 17 ARG A O 10
ATOM 13762 N N . GLY A 1 18 ? 2.813 24.164 6.866 1.00 0.00 18 GLY A N 10
ATOM 13763 C CA . GLY A 1 18 ? 4.120 24.656 6.472 1.00 0.00 18 GLY A CA 10
ATOM 13764 C C . GLY A 1 18 ? 4.819 23.729 5.499 1.00 0.00 18 GLY A C 10
ATOM 13765 O O . GLY A 1 18 ? 5.375 24.176 4.495 1.00 0.00 18 GLY A O 10
ATOM 13769 N N . SER A 1 19 ? 4.785 22.433 5.793 1.00 0.00 19 SER A N 10
ATOM 13770 C CA . SER A 1 19 ? 5.416 21.437 4.936 1.00 0.00 19 SER A CA 10
ATOM 13771 C C . SER A 1 19 ? 4.431 20.911 3.897 1.00 0.00 19 SER A C 10
ATOM 13772 O O . SER A 1 19 ? 3.227 21.150 3.992 1.00 0.00 19 SER A O 10
ATOM 13780 N N . HIS A 1 20 ? 4.952 20.197 2.903 1.00 0.00 20 HIS A N 10
ATOM 13781 C CA . HIS A 1 20 ? 4.118 19.636 1.844 1.00 0.00 20 HIS A CA 10
ATOM 13782 C C . HIS A 1 20 ? 3.920 18.137 2.044 1.00 0.00 20 HIS A C 10
ATOM 13783 O O . HIS A 1 20 ? 4.766 17.461 2.628 1.00 0.00 20 HIS A O 10
ATOM 13797 N N . MET A 1 21 ? 2.795 17.623 1.553 1.00 0.00 21 MET A N 10
ATOM 13798 C CA . MET A 1 21 ? 2.485 16.203 1.678 1.00 0.00 21 MET A CA 10
ATOM 13799 C C . MET A 1 21 ? 2.343 15.552 0.307 1.00 0.00 21 MET A C 10
ATOM 13800 O O . MET A 1 21 ? 1.518 15.969 -0.507 1.00 0.00 21 MET A O 10
ATOM 13814 N N . LYS A 1 22 ? 3.148 14.523 0.060 1.00 0.00 22 LYS A N 10
ATOM 13815 C CA . LYS A 1 22 ? 3.111 13.810 -1.213 1.00 0.00 22 LYS A CA 10
ATOM 13816 C C . LYS A 1 22 ? 2.298 12.5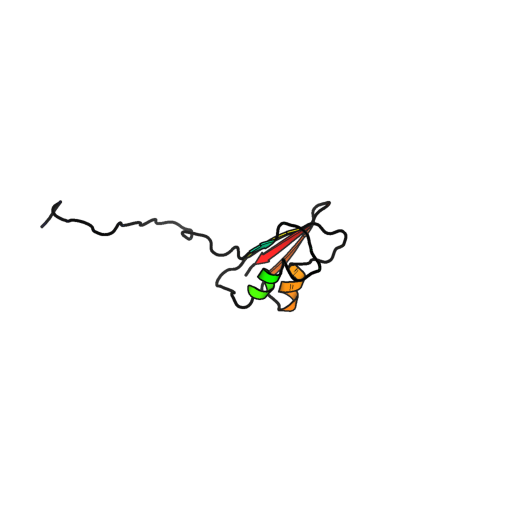25 -1.093 1.00 0.00 22 LYS A C 10
ATOM 13817 O O . LYS A 1 22 ? 2.781 11.522 -0.568 1.00 0.00 22 LYS A O 10
ATOM 13836 N N . ASN A 1 23 ? 1.062 12.564 -1.579 1.00 0.00 23 ASN A N 10
ATOM 13837 C CA . ASN A 1 23 ? 0.180 11.404 -1.521 1.00 0.00 23 ASN A CA 10
ATOM 13838 C C . ASN A 1 23 ? -0.088 10.851 -2.918 1.00 0.00 23 ASN A C 10
ATOM 13839 O O . ASN A 1 23 ? -1.007 10.054 -3.114 1.00 0.00 23 ASN A O 10
ATOM 13850 N N . ILE A 1 24 ? 0.719 11.277 -3.883 1.00 0.00 24 ILE A N 10
ATOM 13851 C CA . ILE A 1 24 ? 0.572 10.820 -5.260 1.00 0.00 24 ILE A CA 10
ATOM 13852 C C . ILE A 1 24 ? 1.571 9.713 -5.579 1.00 0.00 24 ILE A C 10
ATOM 13853 O O . ILE A 1 24 ? 1.680 9.271 -6.723 1.00 0.00 24 ILE A O 10
ATOM 13869 N N . VAL A 1 25 ? 2.298 9.269 -4.558 1.00 0.00 25 VAL A N 10
ATOM 13870 C CA . VAL A 1 25 ? 3.296 8.217 -4.726 1.00 0.00 25 VAL A CA 10
ATOM 13871 C C . VAL A 1 25 ? 2.752 6.845 -4.312 1.00 0.00 25 VAL A C 10
ATOM 13872 O O . VAL A 1 25 ? 2.862 5.883 -5.071 1.00 0.00 25 VAL A O 10
ATOM 13885 N N . PRO A 1 26 ? 2.161 6.726 -3.101 1.00 0.00 26 PRO A N 10
ATOM 13886 C CA . PRO A 1 26 ? 1.623 5.449 -2.615 1.00 0.00 26 PRO A CA 10
ATOM 13887 C C . PRO A 1 26 ? 0.677 4.791 -3.616 1.00 0.00 26 PRO A C 10
ATOM 13888 O O . PRO A 1 26 ? -0.423 5.286 -3.866 1.00 0.00 26 PRO A O 10
ATOM 13899 N N . ASP A 1 27 ? 1.114 3.669 -4.182 1.00 0.00 27 ASP A N 10
ATOM 13900 C CA . ASP A 1 27 ? 0.305 2.927 -5.140 1.00 0.00 27 ASP A CA 10
ATOM 13901 C C . ASP A 1 27 ? -0.790 2.152 -4.420 1.00 0.00 27 ASP A C 10
ATOM 13902 O O . ASP A 1 27 ? -1.953 2.557 -4.444 1.00 0.00 27 ASP A O 10
ATOM 13911 N N . TYR A 1 28 ? -0.436 1.029 -3.787 1.00 0.00 28 TYR A N 10
ATOM 13912 C CA . TYR A 1 28 ? -1.445 0.251 -3.067 1.00 0.00 28 TYR A CA 10
ATOM 13913 C C . TYR A 1 28 ? -0.948 -0.201 -1.698 1.00 0.00 28 TYR A C 10
ATOM 13914 O O . TYR A 1 28 ? 0.247 -0.153 -1.408 1.00 0.00 28 TYR A O 10
ATOM 13932 N N . ARG A 1 29 ? -1.888 -0.623 -0.853 1.00 0.00 29 ARG A N 10
ATOM 13933 C CA . ARG A 1 29 ? -1.565 -1.088 0.490 1.00 0.00 29 ARG A CA 10
ATOM 13934 C C . ARG A 1 29 ? -2.310 -2.382 0.811 1.00 0.00 29 ARG A C 10
ATOM 13935 O O . ARG A 1 29 ? -3.536 -2.392 0.920 1.00 0.00 29 ARG A O 10
ATOM 13956 N N . LEU A 1 30 ? -1.561 -3.472 0.969 1.00 0.00 30 LEU A N 10
ATOM 13957 C CA . LEU A 1 30 ? -2.151 -4.767 1.294 1.00 0.00 30 LEU A CA 10
ATOM 13958 C C . LEU A 1 30 ? -1.820 -5.160 2.732 1.00 0.00 30 LEU A C 10
ATOM 13959 O O . LEU A 1 30 ? -0.893 -5.929 2.977 1.00 0.00 30 LEU A O 10
ATOM 13975 N N . ASP A 1 31 ? -2.587 -4.629 3.680 1.00 0.00 31 ASP A N 10
ATOM 13976 C CA . ASP A 1 31 ? -2.355 -4.905 5.095 1.00 0.00 31 ASP A CA 10
ATOM 13977 C C . ASP A 1 31 ? -3.370 -5.905 5.643 1.00 0.00 31 ASP A C 10
ATOM 13978 O O . ASP A 1 31 ? -4.242 -5.547 6.436 1.00 0.00 31 ASP A O 10
ATOM 13987 N N . MET A 1 32 ? -3.270 -7.153 5.194 1.00 0.00 32 MET A N 10
ATOM 13988 C CA . MET A 1 32 ? -4.172 -8.204 5.655 1.00 0.00 32 MET A CA 10
ATOM 13989 C C . MET A 1 32 ? -3.411 -9.498 5.957 1.00 0.00 32 MET A C 10
ATOM 13990 O O . MET A 1 32 ? -2.686 -9.591 6.950 1.00 0.00 32 MET A O 10
ATOM 14004 N N . VAL A 1 33 ? -3.607 -10.507 5.111 1.00 0.00 33 VAL A N 10
ATOM 14005 C CA . VAL A 1 33 ? -2.950 -11.798 5.282 1.00 0.00 33 VAL A CA 10
ATOM 14006 C C . VAL A 1 33 ? -2.384 -12.300 3.958 1.00 0.00 33 VAL A C 10
ATOM 14007 O O . VAL A 1 33 ? -3.028 -12.183 2.915 1.00 0.00 33 VAL A O 10
ATOM 14020 N N . GLY A 1 34 ? -1.181 -12.863 4.009 1.00 0.00 34 GLY A N 10
ATOM 14021 C CA . GLY A 1 34 ? -0.552 -13.382 2.808 1.00 0.00 34 GLY A CA 10
ATOM 14022 C C . GLY A 1 34 ? -1.133 -14.717 2.381 1.00 0.00 34 GLY A C 10
ATOM 14023 O O . GLY A 1 34 ? -0.472 -15.751 2.488 1.00 0.00 34 GLY A O 10
ATOM 14027 N N . GLU A 1 35 ? -2.372 -14.693 1.901 1.00 0.00 35 GLU A N 10
ATOM 14028 C CA . GLU A 1 35 ? -3.048 -15.907 1.461 1.00 0.00 35 GLU A CA 10
ATOM 14029 C C . GLU A 1 35 ? -3.458 -15.790 -0.008 1.00 0.00 35 GLU A C 10
ATOM 14030 O O . GLU A 1 35 ? -3.893 -14.728 -0.453 1.00 0.00 35 GLU A O 10
ATOM 14042 N N . PRO A 1 36 ? -3.314 -16.880 -0.786 1.00 0.00 36 PRO A N 10
ATOM 14043 C CA . PRO A 1 36 ? -3.660 -16.888 -2.212 1.00 0.00 36 PRO A CA 10
ATOM 14044 C C . PRO A 1 36 ? -5.109 -16.484 -2.466 1.00 0.00 36 PRO A C 10
ATOM 14045 O O . PRO A 1 36 ? -5.383 -15.620 -3.300 1.00 0.00 36 PRO A O 10
ATOM 14056 N N . CYS A 1 37 ? -6.035 -17.115 -1.752 1.00 0.00 37 CYS A N 10
ATOM 14057 C CA . CYS A 1 37 ? -7.456 -16.825 -1.917 1.00 0.00 37 CYS A CA 10
ATOM 14058 C C . CYS A 1 37 ? -8.026 -16.133 -0.678 1.00 0.00 37 CYS A C 10
ATOM 14059 O O . CYS A 1 37 ? -7.967 -16.678 0.424 1.00 0.00 37 CYS A O 10
ATOM 14067 N N . PRO A 1 38 ? -8.602 -14.924 -0.839 1.00 0.00 38 PRO A N 10
ATOM 14068 C CA . PRO A 1 38 ? -8.709 -14.236 -2.131 1.00 0.00 38 PRO A CA 10
ATOM 14069 C C . PRO A 1 38 ? -7.389 -13.599 -2.554 1.00 0.00 38 PRO A C 10
ATOM 14070 O O . PRO A 1 38 ? -6.505 -13.375 -1.727 1.00 0.00 38 PRO A O 10
ATOM 14081 N N . TYR A 1 39 ? -7.263 -13.310 -3.845 1.00 0.00 39 TYR A N 10
ATOM 14082 C CA . TYR A 1 39 ? -6.050 -12.699 -4.378 1.00 0.00 39 TYR A CA 10
ATOM 14083 C C . TYR A 1 39 ? -5.997 -11.208 -4.041 1.00 0.00 39 TYR A C 10
ATOM 14084 O O . TYR A 1 39 ? -6.818 -10.426 -4.521 1.00 0.00 39 TYR A O 10
ATOM 14102 N N . PRO A 1 40 ? -5.025 -10.795 -3.206 1.00 0.00 40 PRO A N 10
ATOM 14103 C CA . PRO A 1 40 ? -4.872 -9.407 -2.776 1.00 0.00 40 PRO A CA 10
ATOM 14104 C C . PRO A 1 40 ? -4.007 -8.587 -3.734 1.00 0.00 40 PRO A C 10
ATOM 14105 O O . PRO A 1 40 ? -4.442 -7.559 -4.253 1.00 0.00 40 PRO A O 10
ATOM 14116 N N . ALA A 1 41 ? -2.792 -9.073 -3.977 1.00 0.00 41 ALA A N 10
ATOM 14117 C CA . ALA A 1 41 ? -1.827 -8.406 -4.859 1.00 0.00 41 ALA A CA 10
ATOM 14118 C C . ALA A 1 41 ? -2.392 -8.083 -6.243 1.00 0.00 41 ALA A C 10
ATOM 14119 O O . ALA A 1 41 ? -1.678 -7.533 -7.082 1.00 0.00 41 ALA A O 10
ATOM 14126 N N . VAL A 1 42 ? -3.650 -8.435 -6.495 1.00 0.00 42 VAL A N 10
ATOM 14127 C CA . VAL A 1 42 ? -4.276 -8.144 -7.782 1.00 0.00 42 VAL A CA 10
ATOM 14128 C C . VAL A 1 42 ? -4.017 -6.696 -8.191 1.00 0.00 42 VAL A C 10
ATOM 14129 O O . VAL A 1 42 ? -3.935 -6.378 -9.378 1.00 0.00 42 VAL A O 10
ATOM 14142 N N . ALA A 1 43 ? -3.897 -5.821 -7.194 1.00 0.00 43 ALA A N 10
ATOM 14143 C CA . ALA A 1 43 ? -3.625 -4.411 -7.443 1.00 0.00 43 ALA A CA 10
ATOM 14144 C C . ALA A 1 43 ? -2.182 -4.205 -7.887 1.00 0.00 43 ALA A C 10
ATOM 14145 O O . ALA A 1 43 ? -1.904 -3.406 -8.780 1.00 0.00 43 ALA A O 10
ATOM 14152 N N . THR A 1 44 ? -1.269 -4.931 -7.248 1.00 0.00 44 THR A N 10
ATOM 14153 C CA . THR A 1 44 ? 0.153 -4.835 -7.561 1.00 0.00 44 THR A CA 10
ATOM 14154 C C . THR A 1 44 ? 0.413 -5.082 -9.044 1.00 0.00 44 THR A C 10
ATOM 14155 O O . THR A 1 44 ? 1.094 -4.297 -9.706 1.00 0.00 44 THR A O 10
ATOM 14166 N N . LEU A 1 45 ? -0.125 -6.184 -9.558 1.00 0.00 45 LEU A N 10
ATOM 14167 C CA . LEU A 1 45 ? 0.064 -6.549 -10.958 1.00 0.00 45 LEU A CA 10
ATOM 14168 C C . LEU A 1 45 ? -0.518 -5.493 -11.891 1.00 0.00 45 LEU A C 10
ATOM 14169 O O . LEU A 1 45 ? 0.165 -5.005 -12.791 1.00 0.00 45 LEU A O 10
ATOM 14185 N N . GLU A 1 46 ? -1.785 -5.150 -11.678 1.00 0.00 46 GLU A N 10
ATOM 14186 C CA . GLU A 1 46 ? -2.459 -4.159 -12.510 1.00 0.00 46 GLU A CA 10
ATOM 14187 C C . GLU A 1 46 ? -1.846 -2.774 -12.322 1.00 0.00 46 GLU A C 10
ATOM 14188 O O . GLU A 1 46 ? -2.108 -1.858 -13.102 1.00 0.00 46 GLU A O 10
ATOM 14200 N N . ALA A 1 47 ? -1.033 -2.626 -11.281 1.00 0.00 47 ALA A N 10
ATOM 14201 C CA . ALA A 1 47 ? -0.379 -1.354 -10.996 1.00 0.00 47 ALA A CA 10
ATOM 14202 C C . ALA A 1 47 ? 0.736 -1.068 -11.999 1.00 0.00 47 ALA A C 10
ATOM 14203 O O . ALA A 1 47 ? 0.911 0.071 -12.436 1.00 0.00 47 ALA A O 10
ATOM 14210 N N . MET A 1 48 ? 1.489 -2.108 -12.354 1.00 0.00 48 MET A N 10
ATOM 14211 C CA . MET A 1 48 ? 2.597 -1.969 -13.297 1.00 0.00 48 MET A CA 10
ATOM 14212 C C . MET A 1 48 ? 2.176 -1.190 -14.546 1.00 0.00 48 MET A C 10
ATOM 14213 O O . MET A 1 48 ? 2.819 -0.205 -14.903 1.00 0.00 48 MET A O 10
ATOM 14227 N N . PRO A 1 49 ? 1.086 -1.599 -15.227 1.00 0.00 49 PRO A N 10
ATOM 14228 C CA . PRO A 1 49 ? 0.602 -0.882 -16.410 1.00 0.00 49 PRO A CA 10
ATOM 14229 C C . PRO A 1 49 ? 0.225 0.557 -16.074 1.00 0.00 49 PRO A C 10
ATOM 14230 O O . PRO A 1 49 ? 0.778 1.503 -16.632 1.00 0.00 49 PRO A O 10
ATOM 14241 N N . GLN A 1 50 ? -0.734 0.708 -15.163 1.00 0.00 50 GLN A N 10
ATOM 14242 C CA . GLN A 1 50 ? -1.187 2.026 -14.727 1.00 0.00 50 GLN A CA 10
ATOM 14243 C C . GLN A 1 50 ? -0.174 2.701 -13.796 1.00 0.00 50 GLN A C 10
ATOM 14244 O O . GLN A 1 50 ? -0.544 3.558 -12.994 1.00 0.00 50 GLN A O 10
ATOM 14258 N N . LEU A 1 51 ? 1.099 2.317 -13.902 1.00 0.00 51 LEU A N 10
ATOM 14259 C CA . LEU A 1 51 ? 2.143 2.879 -13.040 1.00 0.00 51 LEU A CA 10
ATOM 14260 C C . LEU A 1 51 ? 2.293 4.389 -13.231 1.00 0.00 51 LEU A C 10
ATOM 14261 O O . LEU A 1 51 ? 1.374 5.066 -13.694 1.00 0.00 51 LEU A O 10
ATOM 14277 N N . LYS A 1 52 ? 3.448 4.912 -12.834 1.00 0.00 52 LYS A N 10
ATOM 14278 C CA . LYS A 1 52 ? 3.725 6.342 -12.943 1.00 0.00 52 LYS A CA 10
ATOM 14279 C C . LYS A 1 52 ? 5.210 6.632 -12.752 1.00 0.00 52 LYS A C 10
ATOM 14280 O O . LYS A 1 52 ? 6.021 5.716 -12.614 1.00 0.00 52 LYS A O 10
ATOM 14299 N N . LYS A 1 53 ? 5.557 7.915 -12.723 1.00 0.00 53 LYS A N 10
ATOM 14300 C CA . LYS A 1 53 ? 6.943 8.330 -12.536 1.00 0.00 53 LYS A CA 10
ATOM 14301 C C . LYS A 1 53 ? 7.311 8.349 -11.054 1.00 0.00 53 LYS A C 10
ATOM 14302 O O . LYS A 1 53 ? 8.069 9.208 -10.603 1.00 0.00 53 LYS A O 10
ATOM 14321 N N . GLY A 1 54 ? 6.766 7.396 -10.302 1.00 0.00 54 GLY A N 10
ATOM 14322 C CA . GLY A 1 54 ? 7.047 7.322 -8.879 1.00 0.00 54 GLY A CA 10
ATOM 14323 C C . GLY A 1 54 ? 5.898 6.721 -8.091 1.00 0.00 54 GLY A C 10
ATOM 14324 O O . GLY A 1 54 ? 4.898 7.389 -7.831 1.00 0.00 54 GLY A O 10
ATOM 14328 N N . GLU A 1 55 ? 6.045 5.457 -7.708 1.00 0.00 55 GLU A N 10
ATOM 14329 C CA . GLU A 1 55 ? 5.016 4.764 -6.944 1.00 0.00 55 GLU A CA 10
ATOM 14330 C C . GLU A 1 55 ? 5.582 4.200 -5.647 1.00 0.00 55 GLU A C 10
ATOM 14331 O O . GLU A 1 55 ? 6.773 4.324 -5.369 1.00 0.00 55 GLU A O 10
ATOM 14343 N N . ILE A 1 56 ? 4.703 3.588 -4.857 1.00 0.00 56 ILE A N 10
ATOM 14344 C CA . ILE A 1 56 ? 5.072 2.993 -3.576 1.00 0.00 56 ILE A CA 10
ATOM 14345 C C . ILE A 1 56 ? 4.009 1.966 -3.185 1.00 0.00 56 ILE A C 10
ATOM 14346 O O . ILE A 1 56 ? 2.928 1.938 -3.762 1.00 0.00 56 ILE A O 10
ATOM 14362 N N . LEU A 1 57 ? 4.326 1.068 -2.273 1.00 0.00 57 LEU A N 10
ATOM 14363 C CA . LEU A 1 57 ? 3.358 0.062 -1.879 1.00 0.00 57 LEU A CA 10
ATOM 14364 C C . LEU A 1 57 ? 3.713 -0.554 -0.535 1.00 0.00 57 LEU A C 10
ATOM 14365 O O . LEU A 1 57 ? 4.851 -0.963 -0.307 1.00 0.00 57 LEU A O 10
ATOM 14381 N N . GLU A 1 58 ? 2.733 -0.602 0.359 1.00 0.00 58 GLU A N 10
ATOM 14382 C CA . GLU A 1 58 ? 2.936 -1.148 1.692 1.00 0.00 58 GLU A CA 10
ATOM 14383 C C . GLU A 1 58 ? 2.034 -2.354 1.925 1.00 0.00 58 GLU A C 10
ATOM 14384 O O . GLU A 1 58 ? 0.810 -2.242 1.886 1.00 0.00 58 GLU A O 10
ATOM 14396 N N . VAL A 1 59 ? 2.649 -3.505 2.163 1.00 0.00 59 VAL A N 10
ATOM 14397 C CA . VAL A 1 59 ? 1.904 -4.736 2.397 1.00 0.00 59 VAL A CA 10
ATOM 14398 C C . VAL A 1 59 ? 2.191 -5.292 3.786 1.00 0.00 59 VAL A C 10
ATOM 14399 O O . VAL A 1 59 ? 3.297 -5.752 4.063 1.00 0.00 59 VAL A O 10
ATOM 14412 N N . VAL A 1 60 ? 1.174 -5.294 4.638 1.00 0.00 60 VAL A N 10
ATOM 14413 C CA . VAL A 1 60 ? 1.319 -5.811 5.992 1.00 0.00 60 VAL A CA 10
ATOM 14414 C C . VAL A 1 60 ? 0.405 -7.009 6.204 1.00 0.00 60 VAL A C 10
ATOM 14415 O O . VAL A 1 60 ? -0.778 -6.861 6.510 1.00 0.00 60 VAL A O 10
ATOM 14428 N N . SER A 1 61 ? 0.955 -8.198 6.002 1.00 0.00 61 SER A N 10
ATOM 14429 C CA . SER A 1 61 ? 0.188 -9.423 6.141 1.00 0.00 61 SER A CA 10
ATOM 14430 C C . SER A 1 61 ? 0.872 -10.393 7.091 1.00 0.00 61 SER A C 10
ATOM 14431 O O . SER A 1 61 ? 2.049 -10.238 7.416 1.00 0.00 61 SER A O 10
ATOM 14439 N N . ASP A 1 62 ? 0.136 -11.416 7.505 1.00 0.00 62 ASP A N 10
ATOM 14440 C CA . ASP A 1 62 ? 0.673 -12.425 8.409 1.00 0.00 62 ASP A CA 10
ATOM 14441 C C . ASP A 1 62 ? 0.677 -13.796 7.742 1.00 0.00 62 ASP A C 10
ATOM 14442 O O . ASP A 1 62 ? -0.306 -14.196 7.120 1.00 0.00 62 ASP A O 10
ATOM 14451 N N . CYS A 1 63 ? 1.797 -14.500 7.853 1.00 0.00 63 CYS A N 10
ATOM 14452 C CA . CYS A 1 63 ? 1.933 -15.819 7.248 1.00 0.00 63 CYS A CA 10
ATOM 14453 C C . CYS A 1 63 ? 2.929 -16.678 8.025 1.00 0.00 63 CYS A C 10
ATOM 14454 O O . CYS A 1 63 ? 4.026 -16.226 8.350 1.00 0.00 63 CYS A O 10
ATOM 14462 N N . PRO A 1 64 ? 2.558 -17.935 8.334 1.00 0.00 64 PRO A N 10
ATOM 14463 C CA . PRO A 1 64 ? 3.428 -18.853 9.074 1.00 0.00 64 PRO A CA 10
ATOM 14464 C C . PRO A 1 64 ? 4.584 -19.366 8.223 1.00 0.00 64 PRO A C 10
ATOM 14465 O O . PRO A 1 64 ? 5.579 -19.868 8.747 1.00 0.00 64 PRO A O 10
ATOM 14476 N N . GLN A 1 65 ? 4.446 -19.237 6.907 1.00 0.00 65 GLN A N 10
ATOM 14477 C CA . GLN A 1 65 ? 5.476 -19.689 5.981 1.00 0.00 65 GLN A CA 10
ATOM 14478 C C . GLN A 1 65 ? 6.501 -18.588 5.724 1.00 0.00 65 GLN A C 10
ATOM 14479 O O . GLN A 1 65 ? 6.593 -17.622 6.482 1.00 0.00 65 GLN A O 10
ATOM 14493 N N . SER A 1 66 ? 7.271 -18.745 4.652 1.00 0.00 66 SER A N 10
ATOM 14494 C CA . SER A 1 66 ? 8.294 -17.771 4.293 1.00 0.00 66 SER A CA 10
ATOM 14495 C C . SER A 1 66 ? 7.996 -17.144 2.935 1.00 0.00 66 SER A C 10
ATOM 14496 O O . SER A 1 66 ? 8.544 -16.095 2.591 1.00 0.00 66 SER A O 10
ATOM 14504 N N . ILE A 1 67 ? 7.130 -17.794 2.166 1.00 0.00 67 ILE A N 10
ATOM 14505 C CA . ILE A 1 67 ? 6.763 -17.304 0.843 1.00 0.00 67 ILE A CA 10
ATOM 14506 C C . ILE A 1 67 ? 5.956 -16.012 0.938 1.00 0.00 67 ILE A C 10
ATOM 14507 O O . ILE A 1 67 ? 4.953 -15.945 1.649 1.00 0.00 67 ILE A O 10
ATOM 14523 N N . ASN A 1 68 ? 6.400 -14.993 0.211 1.00 0.00 68 ASN A N 10
ATOM 14524 C CA . ASN A 1 68 ? 5.725 -13.701 0.204 1.00 0.00 68 ASN A CA 10
ATOM 14525 C C . ASN A 1 68 ? 4.744 -13.612 -0.963 1.00 0.00 68 ASN A C 10
ATOM 14526 O O . ASN A 1 68 ? 5.105 -13.873 -2.108 1.00 0.00 68 ASN A O 10
ATOM 14537 N N . ASN A 1 69 ? 3.493 -13.278 -0.656 1.00 0.00 69 ASN A N 10
ATOM 14538 C CA . ASN A 1 69 ? 2.441 -13.212 -1.667 1.00 0.00 69 ASN A CA 10
ATOM 14539 C C . ASN A 1 69 ? 2.573 -11.995 -2.585 1.00 0.00 69 ASN A C 10
ATOM 14540 O O . ASN A 1 69 ? 3.050 -12.109 -3.714 1.00 0.00 69 ASN A O 10
ATOM 14551 N N . ILE A 1 70 ? 2.078 -10.849 -2.115 1.00 0.00 70 ILE A N 10
ATOM 14552 C CA . ILE A 1 70 ? 2.043 -9.622 -2.917 1.00 0.00 70 ILE A CA 10
ATOM 14553 C C . ILE A 1 70 ? 3.349 -9.355 -3.678 1.00 0.00 70 ILE A C 10
ATOM 14554 O O . ILE A 1 70 ? 3.322 -9.149 -4.892 1.00 0.00 70 ILE A O 10
ATOM 14570 N N . PRO A 1 71 ? 4.507 -9.309 -2.988 1.00 0.00 71 PRO A N 10
ATOM 14571 C CA . PRO A 1 71 ? 5.791 -9.016 -3.640 1.00 0.00 71 PRO A CA 10
ATOM 14572 C C . PRO A 1 71 ? 6.165 -10.043 -4.704 1.00 0.00 71 PRO A C 10
ATOM 14573 O O . PRO A 1 71 ? 6.927 -9.741 -5.622 1.00 0.00 71 PRO A O 10
ATOM 14584 N N . LEU A 1 72 ? 5.626 -11.252 -4.583 1.00 0.00 72 LEU A N 10
ATOM 14585 C CA . LEU A 1 72 ? 5.912 -12.310 -5.548 1.00 0.00 72 LEU A CA 10
ATOM 14586 C C . LEU A 1 72 ? 5.272 -12.003 -6.898 1.00 0.00 72 LEU A C 10
ATOM 14587 O O . LEU A 1 72 ? 5.815 -12.351 -7.947 1.00 0.00 72 LEU A O 10
ATOM 14603 N N . ASP A 1 73 ? 4.113 -11.354 -6.863 1.00 0.00 73 ASP A N 10
ATOM 14604 C CA . ASP A 1 73 ? 3.399 -10.995 -8.082 1.00 0.00 73 ASP A CA 10
ATOM 14605 C C . ASP A 1 73 ? 4.185 -9.963 -8.882 1.00 0.00 73 ASP A C 10
ATOM 14606 O O . ASP A 1 73 ? 4.456 -10.157 -10.066 1.00 0.00 73 ASP A O 10
ATOM 14615 N N . ALA A 1 74 ? 4.548 -8.867 -8.223 1.00 0.00 74 ALA A N 10
ATOM 14616 C CA . ALA A 1 74 ? 5.318 -7.811 -8.867 1.00 0.00 74 ALA A CA 10
ATOM 14617 C C . ALA A 1 74 ? 6.677 -8.337 -9.315 1.00 0.00 74 ALA A C 10
ATOM 14618 O O . ALA A 1 74 ? 7.188 -7.954 -10.367 1.00 0.00 74 ALA A O 10
ATOM 14625 N N . ARG A 1 75 ? 7.249 -9.228 -8.510 1.00 0.00 75 ARG A N 10
ATOM 14626 C CA . ARG A 1 75 ? 8.541 -9.825 -8.820 1.00 0.00 75 ARG A CA 10
ATOM 14627 C C . ARG A 1 75 ? 8.445 -10.713 -10.057 1.00 0.00 75 ARG A C 10
ATOM 14628 O O . ARG A 1 75 ? 9.397 -10.820 -10.832 1.00 0.00 75 ARG A O 10
ATOM 14649 N N . ASN A 1 76 ? 7.291 -11.349 -10.236 1.00 0.00 76 ASN A N 10
ATOM 14650 C CA . ASN A 1 76 ? 7.069 -12.225 -11.381 1.00 0.00 76 ASN A CA 10
ATOM 14651 C C . ASN A 1 76 ? 7.205 -11.452 -12.688 1.00 0.00 76 ASN A C 10
ATOM 14652 O O . ASN A 1 76 ? 8.068 -11.755 -13.512 1.00 0.00 76 ASN A O 10
ATOM 14663 N N . HIS A 1 77 ? 6.352 -10.449 -12.867 1.00 0.00 77 HIS A N 10
ATOM 14664 C CA . HIS A 1 77 ? 6.386 -9.621 -14.066 1.00 0.00 77 HIS A CA 10
ATOM 14665 C C . HIS A 1 77 ? 7.659 -8.783 -14.101 1.00 0.00 77 HIS A C 10
ATOM 14666 O O . HIS A 1 77 ? 8.487 -8.932 -15.000 1.00 0.00 77 HIS A O 10
ATOM 14680 N N . GLY A 1 78 ? 7.816 -7.910 -13.109 1.00 0.00 78 GLY A N 10
ATOM 14681 C CA . GLY A 1 78 ? 9.001 -7.077 -13.036 1.00 0.00 78 GLY A CA 10
ATOM 14682 C C . GLY A 1 78 ? 8.685 -5.616 -12.779 1.00 0.00 78 GLY A C 10
ATOM 14683 O O . GLY A 1 78 ? 8.493 -4.843 -13.717 1.00 0.00 78 GLY A O 10
ATOM 14687 N N . TYR A 1 79 ? 8.650 -5.232 -11.505 1.00 0.00 79 TYR A N 10
ATOM 14688 C CA . TYR A 1 79 ? 8.390 -3.846 -11.132 1.00 0.00 79 TYR A CA 10
ATOM 14689 C C . TYR A 1 79 ? 9.702 -3.084 -10.975 1.00 0.00 79 TYR A C 10
ATOM 14690 O O . TYR A 1 79 ? 10.752 -3.542 -11.427 1.00 0.00 79 TYR A O 10
ATOM 14708 N N . THR A 1 80 ? 9.639 -1.923 -10.333 1.00 0.00 80 THR A N 10
ATOM 14709 C CA . THR A 1 80 ? 10.826 -1.103 -10.126 1.00 0.00 80 THR A CA 10
ATOM 14710 C C . THR A 1 80 ? 11.621 -1.587 -8.917 1.00 0.00 80 THR A C 10
ATOM 14711 O O . THR A 1 80 ? 12.629 -2.279 -9.063 1.00 0.00 80 THR A O 10
ATOM 14722 N N . VAL A 1 81 ? 11.162 -1.221 -7.723 1.00 0.00 81 VAL A N 10
ATOM 14723 C CA . VAL A 1 81 ? 11.835 -1.621 -6.493 1.00 0.00 81 VAL A CA 10
ATOM 14724 C C . VAL A 1 81 ? 10.980 -2.599 -5.693 1.00 0.00 81 VAL A C 10
ATOM 14725 O O . VAL A 1 81 ? 9.887 -2.259 -5.248 1.00 0.00 81 VAL A O 10
ATOM 14738 N N . LEU A 1 82 ? 11.495 -3.808 -5.508 1.00 0.00 82 LEU A N 10
ATOM 14739 C CA . LEU A 1 82 ? 10.792 -4.845 -4.762 1.00 0.00 82 LEU A CA 10
ATOM 14740 C C . LEU A 1 82 ? 11.648 -5.356 -3.607 1.00 0.00 82 LEU A C 10
ATOM 14741 O O . LEU A 1 82 ? 12.716 -5.930 -3.819 1.00 0.00 82 LEU A O 10
ATOM 14757 N N . ASP A 1 83 ? 11.175 -5.137 -2.382 1.00 0.00 83 ASP A N 10
ATOM 14758 C CA . ASP A 1 83 ? 11.897 -5.574 -1.192 1.00 0.00 83 ASP A CA 10
ATOM 14759 C C . ASP A 1 83 ? 10.927 -5.962 -0.083 1.00 0.00 83 ASP A C 10
ATOM 14760 O O . ASP A 1 83 ? 9.790 -5.495 -0.052 1.00 0.00 83 ASP A O 10
ATOM 14769 N N . ILE A 1 84 ? 11.377 -6.826 0.823 1.00 0.00 84 ILE A N 10
ATOM 14770 C CA . ILE A 1 84 ? 10.539 -7.271 1.931 1.00 0.00 84 ILE A CA 10
ATOM 14771 C C . ILE A 1 84 ? 11.303 -7.259 3.252 1.00 0.00 84 ILE A C 10
ATOM 14772 O O . ILE A 1 84 ? 12.520 -7.076 3.279 1.00 0.00 84 ILE A O 10
ATOM 14788 N N . GLN A 1 85 ? 10.571 -7.454 4.345 1.00 0.00 85 GLN A N 10
ATOM 14789 C CA . GLN A 1 85 ? 11.160 -7.482 5.678 1.00 0.00 85 GLN A CA 10
ATOM 14790 C C . GLN A 1 85 ? 10.295 -8.301 6.631 1.00 0.00 85 GLN A C 10
ATOM 14791 O O . GLN A 1 85 ? 9.074 -8.342 6.489 1.00 0.00 85 GLN A O 10
ATOM 14805 N N . GLN A 1 86 ? 10.931 -8.948 7.602 1.00 0.00 86 GLN A N 10
ATOM 14806 C CA . GLN A 1 86 ? 10.209 -9.759 8.578 1.00 0.00 86 GLN A CA 10
ATOM 14807 C C . GLN A 1 86 ? 10.591 -9.366 10.000 1.00 0.00 86 GLN A C 10
ATOM 14808 O O . GLN A 1 86 ? 11.718 -8.937 10.253 1.00 0.00 86 GLN A O 10
ATOM 14822 N N . ASP A 1 87 ? 9.647 -9.512 10.926 1.00 0.00 87 ASP A N 10
ATOM 14823 C CA . ASP A 1 87 ? 9.889 -9.170 12.322 1.00 0.00 87 ASP A CA 10
ATOM 14824 C C . ASP A 1 87 ? 9.748 -10.398 13.214 1.00 0.00 87 ASP A C 10
ATOM 14825 O O . ASP A 1 87 ? 10.737 -11.046 13.555 1.00 0.00 87 ASP A O 10
ATOM 14834 N N . GLY A 1 88 ? 8.511 -10.714 13.584 1.00 0.00 88 GLY A N 10
ATOM 14835 C CA . GLY A 1 88 ? 8.262 -11.866 14.429 1.00 0.00 88 GLY A CA 10
ATOM 14836 C C . GLY A 1 88 ? 7.020 -12.632 14.013 1.00 0.00 88 GLY A C 10
ATOM 14837 O O . GLY A 1 88 ? 7.100 -13.542 13.188 1.00 0.00 88 GLY A O 10
ATOM 14841 N N . PRO A 1 89 ? 5.845 -12.280 14.566 1.00 0.00 89 PRO A N 10
ATOM 14842 C CA . PRO A 1 89 ? 4.590 -12.959 14.250 1.00 0.00 89 PRO A CA 10
ATOM 14843 C C . PRO A 1 89 ? 3.947 -12.446 12.964 1.00 0.00 89 PRO A C 10
ATOM 14844 O O . PRO A 1 89 ? 2.854 -12.878 12.595 1.00 0.00 89 PRO A O 10
ATOM 14855 N N . THR A 1 90 ? 4.624 -11.524 12.285 1.00 0.00 90 THR A N 10
ATOM 14856 C CA . THR A 1 90 ? 4.103 -10.959 11.044 1.00 0.00 90 THR A CA 10
ATOM 14857 C C . THR A 1 90 ? 5.230 -10.654 10.064 1.00 0.00 90 THR A C 10
ATOM 14858 O O . THR A 1 90 ? 6.408 -10.799 10.390 1.00 0.00 90 THR A O 10
ATOM 14869 N N . ILE A 1 91 ? 4.855 -10.233 8.861 1.00 0.00 91 ILE A N 10
ATOM 14870 C CA . ILE A 1 91 ? 5.828 -9.902 7.828 1.00 0.00 91 ILE A CA 10
ATOM 14871 C C . ILE A 1 91 ? 5.345 -8.723 6.984 1.00 0.00 91 ILE A C 10
ATOM 14872 O O . ILE A 1 91 ? 4.162 -8.620 6.663 1.00 0.00 91 ILE A O 10
ATOM 14888 N N . ARG A 1 92 ? 6.268 -7.828 6.644 1.00 0.00 92 ARG A N 10
ATOM 14889 C CA . ARG A 1 92 ? 5.939 -6.636 5.885 1.00 0.00 92 ARG A CA 10
ATOM 14890 C C . ARG A 1 92 ? 6.774 -6.541 4.609 1.00 0.00 92 ARG A C 10
ATOM 14891 O O . ARG A 1 92 ? 7.997 -6.662 4.649 1.00 0.00 92 ARG A O 10
ATOM 14912 N N . TYR A 1 93 ? 6.112 -6.258 3.491 1.00 0.00 93 TYR A N 10
ATOM 14913 C CA . TYR A 1 93 ? 6.798 -6.071 2.218 1.00 0.00 93 TYR A CA 10
ATOM 14914 C C . TYR A 1 93 ? 6.469 -4.696 1.657 1.00 0.00 93 TYR A C 10
ATOM 14915 O O . TYR A 1 93 ? 5.449 -4.105 2.010 1.00 0.00 93 TYR A O 10
ATOM 14933 N N . LEU A 1 94 ? 7.339 -4.173 0.802 1.00 0.00 94 LEU A N 10
ATOM 14934 C CA . LEU A 1 94 ? 7.125 -2.847 0.234 1.00 0.00 94 LEU A CA 10
ATOM 14935 C C . LEU A 1 94 ? 7.817 -2.682 -1.115 1.00 0.00 94 LEU A C 10
ATOM 14936 O O . LEU A 1 94 ? 8.909 -3.207 -1.337 1.00 0.00 94 LEU A O 10
ATOM 14952 N N . ILE A 1 95 ? 7.179 -1.920 -2.002 1.00 0.00 95 ILE A N 10
ATOM 14953 C CA . ILE A 1 95 ? 7.738 -1.630 -3.318 1.00 0.00 95 ILE A CA 10
ATOM 14954 C C . ILE A 1 95 ? 7.635 -0.135 -3.615 1.00 0.00 95 ILE A C 10
ATOM 14955 O O . ILE A 1 95 ? 6.768 0.550 -3.077 1.00 0.00 95 ILE A O 10
ATOM 14971 N N . GLN A 1 96 ? 8.536 0.370 -4.450 1.00 0.00 96 GLN A N 10
ATOM 14972 C CA . GLN A 1 96 ? 8.539 1.788 -4.794 1.00 0.00 96 GLN A CA 10
ATOM 14973 C C . GLN A 1 96 ? 9.186 2.025 -6.155 1.00 0.00 96 GLN A C 10
ATOM 14974 O O . GLN A 1 96 ? 9.751 1.110 -6.753 1.00 0.00 96 GLN A O 10
ATOM 14988 N N . LYS A 1 97 ? 9.152 3.275 -6.608 1.00 0.00 97 LYS A N 10
ATOM 14989 C CA . LYS A 1 97 ? 9.752 3.644 -7.886 1.00 0.00 97 LYS A CA 10
ATOM 14990 C C . LYS A 1 97 ? 10.791 4.745 -7.698 1.00 0.00 97 LYS A C 10
ATOM 14991 O O . LYS A 1 97 ? 11.174 5.004 -6.538 1.00 0.00 97 LYS A O 10
ATOM 15011 N N . MET A 1 1 ? 36.129 31.569 15.485 1.00 0.00 1 MET A N 11
ATOM 15012 C CA . MET A 1 1 ? 34.878 30.828 15.790 1.00 0.00 1 MET A CA 11
ATOM 15013 C C . MET A 1 1 ? 34.429 29.989 14.599 1.00 0.00 1 MET A C 11
ATOM 15014 O O . MET A 1 1 ? 34.281 30.499 13.487 1.00 0.00 1 MET A O 11
ATOM 15030 N N . GLY A 1 2 ? 34.212 28.699 14.838 1.00 0.00 2 GLY A N 11
ATOM 15031 C CA . GLY A 1 2 ? 33.782 27.809 13.777 1.00 0.00 2 GLY A CA 11
ATOM 15032 C C . GLY A 1 2 ? 32.342 27.362 13.938 1.00 0.00 2 GLY A C 11
ATOM 15033 O O . GLY A 1 2 ? 31.818 26.622 13.107 1.00 0.00 2 GLY A O 11
ATOM 15037 N N . SER A 1 3 ? 31.702 27.814 15.012 1.00 0.00 3 SER A N 11
ATOM 15038 C CA . SER A 1 3 ? 30.314 27.456 15.282 1.00 0.00 3 SER A CA 11
ATOM 15039 C C . SER A 1 3 ? 29.358 28.460 14.647 1.00 0.00 3 SER A C 11
ATOM 15040 O O . SER A 1 3 ? 29.393 29.650 14.961 1.00 0.00 3 SER A O 11
ATOM 15048 N N . SER A 1 4 ? 28.503 27.972 13.753 1.00 0.00 4 SER A N 11
ATOM 15049 C CA . SER A 1 4 ? 27.535 28.825 13.074 1.00 0.00 4 SER A CA 11
ATOM 15050 C C . SER A 1 4 ? 26.111 28.445 13.463 1.00 0.00 4 SER A C 11
ATOM 15051 O O . SER A 1 4 ? 25.610 27.390 13.074 1.00 0.00 4 SER A O 11
ATOM 15059 N N . HIS A 1 5 ? 25.462 29.313 14.234 1.00 0.00 5 HIS A N 11
ATOM 15060 C CA . HIS A 1 5 ? 24.095 29.069 14.677 1.00 0.00 5 HIS A CA 11
ATOM 15061 C C . HIS A 1 5 ? 23.257 30.340 14.585 1.00 0.00 5 HIS A C 11
ATOM 15062 O O . HIS A 1 5 ? 22.495 30.665 15.497 1.00 0.00 5 HIS A O 11
ATOM 15076 N N . HIS A 1 6 ? 23.400 31.055 13.473 1.00 0.00 6 HIS A N 11
ATOM 15077 C CA . HIS A 1 6 ? 22.654 32.290 13.255 1.00 0.00 6 HIS A CA 11
ATOM 15078 C C . HIS A 1 6 ? 21.724 32.159 12.054 1.00 0.00 6 HIS A C 11
ATOM 15079 O O . HIS A 1 6 ? 22.136 32.364 10.913 1.00 0.00 6 HIS A O 11
ATOM 15093 N N . HIS A 1 7 ? 20.468 31.815 12.320 1.00 0.00 7 HIS A N 11
ATOM 15094 C CA . HIS A 1 7 ? 19.480 31.653 11.261 1.00 0.00 7 HIS A CA 11
ATOM 15095 C C . HIS A 1 7 ? 18.312 32.615 11.448 1.00 0.00 7 HIS A C 11
ATOM 15096 O O . HIS A 1 7 ? 17.615 32.572 12.463 1.00 0.00 7 HIS A O 11
ATOM 15110 N N . HIS A 1 8 ? 18.101 33.480 10.461 1.00 0.00 8 HIS A N 11
ATOM 15111 C CA . HIS A 1 8 ? 17.012 34.449 10.512 1.00 0.00 8 HIS A CA 11
ATOM 15112 C C . HIS A 1 8 ? 15.938 34.113 9.483 1.00 0.00 8 HIS A C 11
ATOM 15113 O O . HIS A 1 8 ? 16.056 33.132 8.748 1.00 0.00 8 HIS A O 11
ATOM 15127 N N . HIS A 1 9 ? 14.889 34.928 9.441 1.00 0.00 9 HIS A N 11
ATOM 15128 C CA . HIS A 1 9 ? 13.791 34.715 8.504 1.00 0.00 9 HIS A CA 11
ATOM 15129 C C . HIS A 1 9 ? 14.276 34.827 7.063 1.00 0.00 9 HIS A C 11
ATOM 15130 O O . HIS A 1 9 ? 14.387 35.925 6.517 1.00 0.00 9 HIS A O 11
ATOM 15144 N N . HIS A 1 10 ? 14.566 33.682 6.451 1.00 0.00 10 HIS A N 11
ATOM 15145 C CA . HIS A 1 10 ? 15.042 33.649 5.074 1.00 0.00 10 HIS A CA 11
ATOM 15146 C C . HIS A 1 10 ? 13.875 33.590 4.094 1.00 0.00 10 HIS A C 11
ATOM 15147 O O . HIS A 1 10 ? 12.733 33.347 4.485 1.00 0.00 10 HIS A O 11
ATOM 15161 N N . SER A 1 11 ? 14.171 33.812 2.817 1.00 0.00 11 SER A N 11
ATOM 15162 C CA . SER A 1 11 ? 13.150 33.784 1.778 1.00 0.00 11 SER A CA 11
ATOM 15163 C C . SER A 1 11 ? 12.682 32.357 1.514 1.00 0.00 11 SER A C 11
ATOM 15164 O O . SER A 1 11 ? 11.494 32.050 1.632 1.00 0.00 11 SER A O 11
ATOM 15172 N N . SER A 1 12 ? 13.623 31.488 1.159 1.00 0.00 12 SER A N 11
ATOM 15173 C CA . SER A 1 12 ? 13.308 30.092 0.878 1.00 0.00 12 SER A CA 11
ATOM 15174 C C . SER A 1 12 ? 14.346 29.165 1.502 1.00 0.00 12 SER A C 11
ATOM 15175 O O . SER A 1 12 ? 15.432 28.975 0.954 1.00 0.00 12 SER A O 11
ATOM 15183 N N . GLY A 1 13 ? 14.004 28.593 2.652 1.00 0.00 13 GLY A N 11
ATOM 15184 C CA . GLY A 1 13 ? 14.918 27.696 3.335 1.00 0.00 13 GLY A CA 11
ATOM 15185 C C . GLY A 1 13 ? 14.534 26.238 3.173 1.00 0.00 13 GLY A C 11
ATOM 15186 O O . GLY A 1 13 ? 14.029 25.614 4.107 1.00 0.00 13 GLY A O 11
ATOM 15190 N N . LEU A 1 14 ? 14.777 25.693 1.985 1.00 0.00 14 LEU A N 11
ATOM 15191 C CA . LEU A 1 14 ? 14.459 24.298 1.702 1.00 0.00 14 LEU A CA 11
ATOM 15192 C C . LEU A 1 14 ? 15.567 23.377 2.202 1.00 0.00 14 LEU A C 11
ATOM 15193 O O . LEU A 1 14 ? 16.752 23.671 2.037 1.00 0.00 14 LEU A O 11
ATOM 15209 N N . VAL A 1 15 ? 15.176 22.265 2.815 1.00 0.00 15 VAL A N 11
ATOM 15210 C CA . VAL A 1 15 ? 16.137 21.304 3.344 1.00 0.00 15 VAL A CA 11
ATOM 15211 C C . VAL A 1 15 ? 15.915 19.915 2.743 1.00 0.00 15 VAL A C 11
ATOM 15212 O O . VAL A 1 15 ? 15.005 19.193 3.151 1.00 0.00 15 VAL A O 11
ATOM 15225 N N . PRO A 1 16 ? 16.750 19.519 1.764 1.00 0.00 16 PRO A N 11
ATOM 15226 C CA . PRO A 1 16 ? 16.638 18.213 1.112 1.00 0.00 16 PRO A CA 11
ATOM 15227 C C . PRO A 1 16 ? 17.225 17.089 1.961 1.00 0.00 16 PRO A C 11
ATOM 15228 O O . PRO A 1 16 ? 17.187 15.921 1.573 1.00 0.00 16 PRO A O 11
ATOM 15239 N N . ARG A 1 17 ? 17.767 17.452 3.120 1.00 0.00 17 ARG A N 11
ATOM 15240 C CA . ARG A 1 17 ? 18.365 16.477 4.025 1.00 0.00 17 ARG A CA 11
ATOM 15241 C C . ARG A 1 17 ? 17.321 15.902 4.978 1.00 0.00 17 ARG A C 11
ATOM 15242 O O . ARG A 1 17 ? 17.661 15.301 5.997 1.00 0.00 17 ARG A O 11
ATOM 15263 N N . GLY A 1 18 ? 16.049 16.091 4.639 1.00 0.00 18 GLY A N 11
ATOM 15264 C CA . GLY A 1 18 ? 14.976 15.585 5.475 1.00 0.00 18 GLY A CA 11
ATOM 15265 C C . GLY A 1 18 ? 13.986 14.739 4.700 1.00 0.00 18 GLY A C 11
ATOM 15266 O O . GLY A 1 18 ? 13.428 13.780 5.235 1.00 0.00 18 GLY A O 11
ATOM 15270 N N . SER A 1 19 ? 13.768 15.093 3.438 1.00 0.00 19 SER A N 11
ATOM 15271 C CA . SER A 1 19 ? 12.839 14.358 2.587 1.00 0.00 19 SER A CA 11
ATOM 15272 C C . SER A 1 19 ? 13.548 13.215 1.868 1.00 0.00 19 SER A C 11
ATOM 15273 O O . SER A 1 19 ? 14.776 13.128 1.881 1.00 0.00 19 SER A O 11
ATOM 15281 N N . HIS A 1 20 ? 12.766 12.340 1.244 1.00 0.00 20 HIS A N 11
ATOM 15282 C CA . HIS A 1 20 ? 13.318 11.200 0.521 1.00 0.00 20 HIS A CA 11
ATOM 15283 C C . HIS A 1 20 ? 13.487 11.522 -0.960 1.00 0.00 20 HIS A C 11
ATOM 15284 O O . HIS A 1 20 ? 12.910 12.485 -1.465 1.00 0.00 20 HIS A O 11
ATOM 15298 N N . MET A 1 21 ? 14.283 10.710 -1.649 1.00 0.00 21 MET A N 11
ATOM 15299 C CA . MET A 1 21 ? 14.532 10.910 -3.073 1.00 0.00 21 MET A CA 11
ATOM 15300 C C . MET A 1 21 ? 13.564 10.088 -3.917 1.00 0.00 21 MET A C 11
ATOM 15301 O O . MET A 1 21 ? 13.461 10.285 -5.129 1.00 0.00 21 MET A O 11
ATOM 15315 N N . LYS A 1 22 ? 12.857 9.165 -3.272 1.00 0.00 22 LYS A N 11
ATOM 15316 C CA . LYS A 1 22 ? 11.896 8.314 -3.965 1.00 0.00 22 LYS A CA 11
ATOM 15317 C C . LYS A 1 22 ? 10.573 9.046 -4.170 1.00 0.00 22 LYS A C 11
ATOM 15318 O O . LYS A 1 22 ? 10.468 10.243 -3.901 1.00 0.00 22 LYS A O 11
ATOM 15337 N N . ASN A 1 23 ? 9.568 8.319 -4.650 1.00 0.00 23 ASN A N 11
ATOM 15338 C CA . ASN A 1 23 ? 8.252 8.901 -4.891 1.00 0.00 23 ASN A CA 11
ATOM 15339 C C . ASN A 1 23 ? 7.148 7.996 -4.352 1.00 0.00 23 ASN A C 11
ATOM 15340 O O . ASN A 1 23 ? 7.280 6.772 -4.3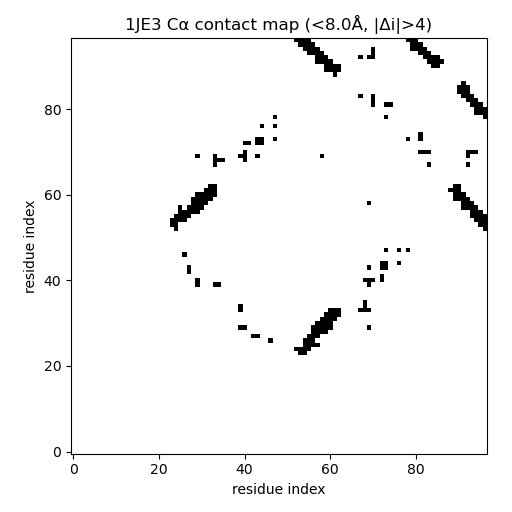50 1.00 0.00 23 ASN A O 11
ATOM 15351 N N . ILE A 1 24 ? 6.062 8.610 -3.892 1.00 0.00 24 ILE A N 11
ATOM 15352 C CA . ILE A 1 24 ? 4.932 7.865 -3.347 1.00 0.00 24 ILE A CA 11
ATOM 15353 C C . ILE A 1 24 ? 3.622 8.331 -3.971 1.00 0.00 24 ILE A C 11
ATOM 15354 O O . ILE A 1 24 ? 3.223 9.484 -3.804 1.00 0.00 24 ILE A O 11
ATOM 15370 N N . VAL A 1 25 ? 2.949 7.433 -4.686 1.00 0.00 25 VAL A N 11
ATOM 15371 C CA . VAL A 1 25 ? 1.679 7.772 -5.317 1.00 0.00 25 VAL A CA 11
ATOM 15372 C C . VAL A 1 25 ? 0.587 8.005 -4.263 1.00 0.00 25 VAL A C 11
ATOM 15373 O O . VAL A 1 25 ? -0.014 9.079 -4.229 1.00 0.00 25 VAL A O 11
ATOM 15386 N N . PRO A 1 26 ? 0.333 7.033 -3.351 1.00 0.00 26 PRO A N 11
ATOM 15387 C CA . PRO A 1 26 ? 1.000 5.731 -3.316 1.00 0.00 26 PRO A CA 11
ATOM 15388 C C . PRO A 1 26 ? 0.264 4.692 -4.156 1.00 0.00 26 PRO A C 11
ATOM 15389 O O . PRO A 1 26 ? -0.884 4.905 -4.545 1.00 0.00 26 PRO A O 11
ATOM 15400 N N . ASP A 1 27 ? 0.930 3.582 -4.457 1.00 0.00 27 ASP A N 11
ATOM 15401 C CA . ASP A 1 27 ? 0.315 2.538 -5.265 1.00 0.00 27 ASP A CA 11
ATOM 15402 C C . ASP A 1 27 ? -0.806 1.851 -4.496 1.00 0.00 27 ASP A C 11
ATOM 15403 O O . ASP A 1 27 ? -1.970 2.240 -4.604 1.00 0.00 27 ASP A O 11
ATOM 15412 N N . TYR A 1 28 ? -0.465 0.797 -3.761 1.00 0.00 28 TYR A N 11
ATOM 15413 C CA . TYR A 1 28 ? -1.466 0.072 -2.980 1.00 0.00 28 TYR A CA 11
ATOM 15414 C C . TYR A 1 28 ? -0.955 -0.270 -1.584 1.00 0.00 28 TYR A C 11
ATOM 15415 O O . TYR A 1 28 ? 0.243 -0.188 -1.311 1.00 0.00 28 TYR A O 11
ATOM 15433 N N . ARG A 1 29 ? -1.876 -0.673 -0.713 1.00 0.00 29 ARG A N 11
ATOM 15434 C CA . ARG A 1 29 ? -1.530 -1.062 0.648 1.00 0.00 29 ARG A CA 11
ATOM 15435 C C . ARG A 1 29 ? -2.237 -2.360 1.038 1.00 0.00 29 ARG A C 11
ATOM 15436 O O . ARG A 1 29 ? -3.442 -2.370 1.290 1.00 0.00 29 ARG A O 11
ATOM 15457 N N . LEU A 1 30 ? -1.479 -3.452 1.086 1.00 0.00 30 LEU A N 11
ATOM 15458 C CA . LEU A 1 30 ? -2.032 -4.757 1.435 1.00 0.00 30 LEU A CA 11
ATOM 15459 C C . LEU A 1 30 ? -1.664 -5.142 2.865 1.00 0.00 30 LEU A C 11
ATOM 15460 O O . LEU A 1 30 ? -0.738 -5.919 3.089 1.00 0.00 30 LEU A O 11
ATOM 15476 N N . ASP A 1 31 ? -2.411 -4.615 3.831 1.00 0.00 31 ASP A N 11
ATOM 15477 C CA . ASP A 1 31 ? -2.154 -4.905 5.238 1.00 0.00 31 ASP A CA 11
ATOM 15478 C C . ASP A 1 31 ? -3.169 -5.905 5.789 1.00 0.00 31 ASP A C 11
ATOM 15479 O O . ASP A 1 31 ? -4.012 -5.556 6.617 1.00 0.00 31 ASP A O 11
ATOM 15488 N N . MET A 1 32 ? -3.111 -7.137 5.289 1.00 0.00 32 MET A N 11
ATOM 15489 C CA . MET A 1 32 ? -4.025 -8.186 5.733 1.00 0.00 32 MET A CA 11
ATOM 15490 C C . MET A 1 32 ? -3.290 -9.510 5.964 1.00 0.00 32 MET A C 11
ATOM 15491 O O . MET A 1 32 ? -2.588 -9.680 6.962 1.00 0.00 32 MET A O 11
ATOM 15505 N N . VAL A 1 33 ? -3.479 -10.458 5.045 1.00 0.00 33 VAL A N 11
ATOM 15506 C CA . VAL A 1 33 ? -2.844 -11.768 5.147 1.00 0.00 33 VAL A CA 11
ATOM 15507 C C . VAL A 1 33 ? -2.242 -12.183 3.809 1.00 0.00 33 VAL A C 11
ATOM 15508 O O . VAL A 1 33 ? -2.748 -11.815 2.749 1.00 0.00 33 VAL A O 11
ATOM 15521 N N . GLY A 1 34 ? -1.155 -12.947 3.866 1.00 0.00 34 GLY A N 11
ATOM 15522 C CA . GLY A 1 34 ? -0.500 -13.398 2.651 1.00 0.00 34 GLY A CA 11
ATOM 15523 C C . GLY A 1 34 ? -1.173 -14.612 2.042 1.00 0.00 34 GLY A C 11
ATOM 15524 O O . GLY A 1 34 ? -0.530 -15.638 1.818 1.00 0.00 34 GLY A O 11
ATOM 15528 N N . GLU A 1 35 ? -2.469 -14.495 1.771 1.00 0.00 35 GLU A N 11
ATOM 15529 C CA . GLU A 1 35 ? -3.231 -15.590 1.180 1.00 0.00 35 GLU A CA 11
ATOM 15530 C C . GLU A 1 35 ? -2.991 -15.665 -0.330 1.00 0.00 35 GLU A C 11
ATOM 15531 O O . GLU A 1 35 ? -2.565 -14.687 -0.945 1.00 0.00 35 GLU A O 11
ATOM 15543 N N . PRO A 1 36 ? -3.252 -16.834 -0.948 1.00 0.00 36 PRO A N 11
ATOM 15544 C CA . PRO A 1 36 ? -3.042 -17.040 -2.372 1.00 0.00 36 PRO A CA 11
ATOM 15545 C C . PRO A 1 36 ? -4.296 -16.770 -3.198 1.00 0.00 36 PRO A C 11
ATOM 15546 O O . PRO A 1 36 ? -4.423 -17.250 -4.324 1.00 0.00 36 PRO A O 11
ATOM 15557 N N . CYS A 1 37 ? -5.217 -15.995 -2.634 1.00 0.00 37 CYS A N 11
ATOM 15558 C CA . CYS A 1 37 ? -6.457 -15.659 -3.325 1.00 0.00 37 CYS A CA 11
ATOM 15559 C C . CYS A 1 37 ? -6.260 -14.455 -4.243 1.00 0.00 37 CYS A C 11
ATOM 15560 O O . CYS A 1 37 ? -5.434 -13.585 -3.968 1.00 0.00 37 CYS A O 11
ATOM 15568 N N . PRO A 1 38 ? -7.017 -14.389 -5.355 1.00 0.00 38 PRO A N 11
ATOM 15569 C CA . PRO A 1 38 ? -6.920 -13.283 -6.311 1.00 0.00 38 PRO A CA 11
ATOM 15570 C C . PRO A 1 38 ? -7.663 -12.039 -5.833 1.00 0.00 38 PRO A C 11
ATOM 15571 O O . PRO A 1 38 ? -8.671 -11.641 -6.419 1.00 0.00 38 PRO A O 11
ATOM 15582 N N . TYR A 1 39 ? -7.166 -11.434 -4.758 1.00 0.00 39 TYR A N 11
ATOM 15583 C CA . TYR A 1 39 ? -7.792 -10.242 -4.192 1.00 0.00 39 TYR A CA 11
ATOM 15584 C C . TYR A 1 39 ? -6.752 -9.213 -3.726 1.00 0.00 39 TYR A C 11
ATOM 15585 O O . TYR A 1 39 ? -6.829 -8.043 -4.102 1.00 0.00 39 TYR A O 11
ATOM 15603 N N . PRO A 1 40 ? -5.774 -9.618 -2.884 1.00 0.00 40 PRO A N 11
ATOM 15604 C CA . PRO A 1 40 ? -4.760 -8.694 -2.350 1.00 0.00 40 PRO A CA 11
ATOM 15605 C C . PRO A 1 40 ? -3.883 -8.063 -3.435 1.00 0.00 40 PRO A C 11
ATOM 15606 O O . PRO A 1 40 ? -4.160 -6.958 -3.901 1.00 0.00 40 PRO A O 11
ATOM 15617 N N . ALA A 1 41 ? -2.821 -8.770 -3.819 1.00 0.00 41 ALA A N 11
ATOM 15618 C CA . ALA A 1 41 ? -1.866 -8.269 -4.812 1.00 0.00 41 ALA A CA 11
ATOM 15619 C C . ALA A 1 41 ? -2.522 -7.908 -6.141 1.00 0.00 41 ALA A C 11
ATOM 15620 O O . ALA A 1 41 ? -1.842 -7.442 -7.057 1.00 0.00 41 ALA A O 11
ATOM 15627 N N . VAL A 1 42 ? -3.828 -8.131 -6.257 1.00 0.00 42 VAL A N 11
ATOM 15628 C CA . VAL A 1 42 ? -4.550 -7.808 -7.484 1.00 0.00 42 VAL A CA 11
ATOM 15629 C C . VAL A 1 42 ? -4.158 -6.421 -7.992 1.00 0.00 42 VAL A C 11
ATOM 15630 O O . VAL A 1 42 ? -4.087 -6.188 -9.199 1.00 0.00 42 VAL A O 11
ATOM 15643 N N . ALA A 1 43 ? -3.910 -5.503 -7.063 1.00 0.00 43 ALA A N 11
ATOM 15644 C CA . ALA A 1 43 ? -3.504 -4.148 -7.415 1.00 0.00 43 ALA A CA 11
ATOM 15645 C C . ALA A 1 43 ? -2.060 -4.113 -7.908 1.00 0.00 43 ALA A C 11
ATOM 15646 O O . ALA A 1 43 ? -1.754 -3.483 -8.918 1.00 0.00 43 ALA A O 11
ATOM 15653 N N . THR A 1 44 ? -1.178 -4.785 -7.170 1.00 0.00 44 THR A N 11
ATOM 15654 C CA . THR A 1 44 ? 0.244 -4.828 -7.506 1.00 0.00 44 THR A CA 11
ATOM 15655 C C . THR A 1 44 ? 0.465 -5.192 -8.973 1.00 0.00 44 THR A C 11
ATOM 15656 O O . THR A 1 44 ? 1.254 -4.551 -9.669 1.00 0.00 44 THR A O 11
ATOM 15667 N N . LEU A 1 45 ? -0.229 -6.226 -9.434 1.00 0.00 45 LEU A N 11
ATOM 15668 C CA . LEU A 1 45 ? -0.095 -6.684 -10.814 1.00 0.00 45 LEU A CA 11
ATOM 15669 C C . LEU A 1 45 ? -0.555 -5.615 -11.799 1.00 0.00 45 LEU A C 11
ATOM 15670 O O . LEU A 1 45 ? 0.203 -5.198 -12.674 1.00 0.00 45 LEU A O 11
ATOM 15686 N N . GLU A 1 46 ? -1.804 -5.182 -11.656 1.00 0.00 46 GLU A N 11
ATOM 15687 C CA . GLU A 1 46 ? -2.370 -4.164 -12.537 1.00 0.00 46 GLU A CA 11
ATOM 15688 C C . GLU A 1 46 ? -1.647 -2.834 -12.370 1.00 0.00 46 GLU A C 11
ATOM 15689 O O . GLU A 1 46 ? -1.868 -1.893 -13.131 1.00 0.00 46 GLU A O 11
ATOM 15701 N N . ALA A 1 47 ? -0.813 -2.754 -11.342 1.00 0.00 47 ALA A N 11
ATOM 15702 C CA . ALA A 1 47 ? -0.042 -1.546 -11.070 1.00 0.00 47 ALA A CA 11
ATOM 15703 C C . ALA A 1 47 ? 1.097 -1.383 -12.071 1.00 0.00 47 ALA A C 11
ATOM 15704 O O . ALA A 1 47 ? 1.387 -0.274 -12.522 1.00 0.00 47 ALA A O 11
ATOM 15711 N N . MET A 1 48 ? 1.747 -2.497 -12.400 1.00 0.00 48 MET A N 11
ATOM 15712 C CA . MET A 1 48 ? 2.879 -2.487 -13.322 1.00 0.00 48 MET A CA 11
ATOM 15713 C C . MET A 1 48 ? 2.543 -1.768 -14.638 1.00 0.00 48 MET A C 11
ATOM 15714 O O . MET A 1 48 ? 3.316 -0.926 -15.090 1.00 0.00 48 MET A O 11
ATOM 15728 N N . PRO A 1 49 ? 1.390 -2.071 -15.279 1.00 0.00 49 PRO A N 11
ATOM 15729 C CA . PRO A 1 49 ? 1.006 -1.408 -16.529 1.00 0.00 49 PRO A CA 11
ATOM 15730 C C . PRO A 1 49 ? 0.631 0.054 -16.302 1.00 0.00 49 PRO A C 11
ATOM 15731 O O . PRO A 1 49 ? 1.153 0.949 -16.967 1.00 0.00 49 PRO A O 11
ATOM 15742 N N . GLN A 1 50 ? -0.270 0.287 -15.351 1.00 0.00 50 GLN A N 11
ATOM 15743 C CA . GLN A 1 50 ? -0.706 1.639 -15.016 1.00 0.00 50 GLN A CA 11
ATOM 15744 C C . GLN A 1 50 ? 0.378 2.402 -14.253 1.00 0.00 50 GLN A C 11
ATOM 15745 O O . GLN A 1 50 ? 0.106 3.444 -13.658 1.00 0.00 50 GLN A O 11
ATOM 15759 N N . LEU A 1 51 ? 1.601 1.872 -14.271 1.00 0.00 51 LEU A N 11
ATOM 15760 C CA . LEU A 1 51 ? 2.725 2.485 -13.573 1.00 0.00 51 LEU A CA 11
ATOM 15761 C C . LEU A 1 51 ? 2.799 3.989 -13.825 1.00 0.00 51 LEU A C 11
ATOM 15762 O O . LEU A 1 51 ? 2.310 4.487 -14.840 1.00 0.00 51 LEU A O 11
ATOM 15778 N N . LYS A 1 52 ? 3.431 4.702 -12.898 1.00 0.00 52 LYS A N 11
ATOM 15779 C CA . LYS A 1 52 ? 3.586 6.147 -13.012 1.00 0.00 52 LYS A CA 11
ATOM 15780 C C . LYS A 1 52 ? 5.055 6.544 -12.894 1.00 0.00 52 LYS A C 11
ATOM 15781 O O . LYS A 1 52 ? 5.944 5.700 -12.997 1.00 0.00 52 LYS A O 11
ATOM 15800 N N . LYS A 1 53 ? 5.301 7.832 -12.671 1.00 0.00 53 LYS A N 11
ATOM 15801 C CA . LYS A 1 53 ? 6.660 8.338 -12.530 1.00 0.00 53 LYS A CA 11
ATOM 15802 C C . LYS A 1 53 ? 7.122 8.256 -11.078 1.00 0.00 53 LYS A C 11
ATOM 15803 O O . LYS A 1 53 ? 7.770 9.169 -10.567 1.00 0.00 53 LYS A O 11
ATOM 15822 N N . GLY A 1 54 ? 6.779 7.152 -10.419 1.00 0.00 54 GLY A N 11
ATOM 15823 C CA . GLY A 1 54 ? 7.157 6.964 -9.031 1.00 0.00 54 GLY A CA 11
ATOM 15824 C C . GLY A 1 54 ? 5.988 6.525 -8.171 1.00 0.00 54 GLY A C 11
ATOM 15825 O O . GLY A 1 54 ? 5.037 7.281 -7.977 1.00 0.00 54 GLY A O 11
ATOM 15829 N N . GLU A 1 55 ? 6.054 5.297 -7.666 1.00 0.00 55 GLU A N 11
ATOM 15830 C CA . GLU A 1 55 ? 4.990 4.756 -6.828 1.00 0.00 55 GLU A CA 11
ATOM 15831 C C . GLU A 1 55 ? 5.558 4.045 -5.605 1.00 0.00 55 GLU A C 11
ATOM 15832 O O . GLU A 1 55 ? 6.762 4.077 -5.364 1.00 0.00 55 GLU A O 11
ATOM 15844 N N . ILE A 1 56 ? 4.670 3.459 -4.801 1.00 0.00 56 ILE A N 11
ATOM 15845 C CA . ILE A 1 56 ? 5.077 2.749 -3.595 1.00 0.00 56 ILE A CA 11
ATOM 15846 C C . ILE A 1 56 ? 3.975 1.795 -3.116 1.00 0.00 56 ILE A C 11
ATOM 15847 O O . ILE A 1 56 ? 2.786 2.028 -3.339 1.00 0.00 56 ILE A O 11
ATOM 15863 N N . LEU A 1 57 ? 4.381 0.731 -2.442 1.00 0.00 57 LEU A N 11
ATOM 15864 C CA . LEU A 1 57 ? 3.437 -0.234 -1.904 1.00 0.00 57 LEU A CA 11
ATOM 15865 C C . LEU A 1 57 ? 3.682 -0.454 -0.437 1.00 0.00 57 LEU A C 11
ATOM 15866 O O . LEU A 1 57 ? 4.783 -0.224 0.065 1.00 0.00 57 LEU A O 11
ATOM 15882 N N . GLU A 1 58 ? 2.667 -0.947 0.243 1.00 0.00 58 GLU A N 11
ATOM 15883 C CA . GLU A 1 58 ? 2.809 -1.279 1.635 1.00 0.00 58 GLU A CA 11
ATOM 15884 C C . GLU A 1 58 ? 1.989 -2.517 1.966 1.00 0.00 58 GLU A C 11
ATOM 15885 O O . GLU A 1 58 ? 0.762 -2.462 2.014 1.00 0.00 58 GLU A O 11
ATOM 15897 N N . VAL A 1 59 ? 2.672 -3.631 2.192 1.00 0.00 59 VAL A N 11
ATOM 15898 C CA . VAL A 1 59 ? 1.998 -4.891 2.469 1.00 0.00 59 VAL A CA 11
ATOM 15899 C C . VAL A 1 59 ? 2.337 -5.415 3.858 1.00 0.00 59 VAL A C 11
ATOM 15900 O O . VAL A 1 59 ? 3.466 -5.820 4.122 1.00 0.00 59 VAL A O 11
ATOM 15913 N N . VAL A 1 60 ? 1.340 -5.428 4.732 1.00 0.00 60 VAL A N 11
ATOM 15914 C CA . VAL A 1 60 ? 1.506 -5.953 6.080 1.00 0.00 60 VAL A CA 11
ATOM 15915 C C . VAL A 1 60 ? 0.570 -7.135 6.289 1.00 0.00 60 VAL A C 11
ATOM 15916 O O . VAL A 1 60 ? -0.613 -6.962 6.584 1.00 0.00 60 VAL A O 11
ATOM 15929 N N . SER A 1 61 ? 1.088 -8.336 6.070 1.00 0.00 61 SER A N 11
ATOM 15930 C CA . SER A 1 61 ? 0.277 -9.536 6.176 1.00 0.00 61 SER A CA 11
ATOM 15931 C C . SER A 1 61 ? 0.884 -10.548 7.136 1.00 0.00 61 SER A C 11
ATOM 15932 O O . SER A 1 61 ? 2.022 -10.398 7.581 1.00 0.00 61 SER A O 11
ATOM 15940 N N . ASP A 1 62 ? 0.122 -11.597 7.418 1.00 0.00 62 ASP A N 11
ATOM 15941 C CA . ASP A 1 62 ? 0.570 -12.656 8.313 1.00 0.00 62 ASP A CA 11
ATOM 15942 C C . ASP A 1 62 ? 0.644 -13.988 7.573 1.00 0.00 62 ASP A C 11
ATOM 15943 O O . ASP A 1 62 ? -0.344 -14.445 7.001 1.00 0.00 62 ASP A O 11
ATOM 15952 N N . CYS A 1 63 ? 1.826 -14.598 7.576 1.00 0.00 63 CYS A N 11
ATOM 15953 C CA . CYS A 1 63 ? 2.025 -15.874 6.896 1.00 0.00 63 CYS A CA 11
ATOM 15954 C C . CYS A 1 63 ? 3.072 -16.721 7.618 1.00 0.00 63 CYS A C 11
ATOM 15955 O O . CYS A 1 63 ? 4.158 -16.237 7.939 1.00 0.00 63 CYS A O 11
ATOM 15963 N N . PRO A 1 64 ? 2.762 -18.005 7.880 1.00 0.00 64 PRO A N 11
ATOM 15964 C CA . PRO A 1 64 ? 3.684 -18.916 8.563 1.00 0.00 64 PRO A CA 11
ATOM 15965 C C . PRO A 1 64 ? 4.798 -19.408 7.645 1.00 0.00 64 PRO A C 11
ATOM 15966 O O . PRO A 1 64 ? 5.744 -20.055 8.092 1.00 0.00 64 PRO A O 11
ATOM 15977 N N . GLN A 1 65 ? 4.674 -19.099 6.358 1.00 0.00 65 GLN A N 11
ATOM 15978 C CA . GLN A 1 65 ? 5.667 -19.512 5.372 1.00 0.00 65 GLN A CA 11
ATOM 15979 C C . GLN A 1 65 ? 6.663 -18.389 5.097 1.00 0.00 65 GLN A C 11
ATOM 15980 O O . GLN A 1 65 ? 6.718 -17.401 5.830 1.00 0.00 65 GLN A O 11
ATOM 15994 N N . SER A 1 66 ? 7.451 -18.548 4.036 1.00 0.00 66 SER A N 11
ATOM 15995 C CA . SER A 1 66 ? 8.446 -17.548 3.666 1.00 0.00 66 SER A CA 11
ATOM 15996 C C . SER A 1 66 ? 8.102 -16.904 2.326 1.00 0.00 66 SER A C 11
ATOM 15997 O O . SER A 1 66 ? 8.491 -15.768 2.055 1.00 0.00 66 SER A O 11
ATOM 16005 N N . ILE A 1 67 ? 7.372 -17.638 1.491 1.00 0.00 67 ILE A N 11
ATOM 16006 C CA . ILE A 1 67 ? 6.977 -17.136 0.180 1.00 0.00 67 ILE A CA 11
ATOM 16007 C C . ILE A 1 67 ? 6.003 -15.971 0.311 1.00 0.00 67 ILE A C 11
ATOM 16008 O O . ILE A 1 67 ? 4.947 -16.097 0.930 1.00 0.00 67 ILE A O 11
ATOM 16024 N N . ASN A 1 68 ? 6.366 -14.836 -0.278 1.00 0.00 68 ASN A N 11
ATOM 16025 C CA . ASN A 1 68 ? 5.531 -13.643 -0.228 1.00 0.00 68 ASN A CA 11
ATOM 16026 C C . ASN A 1 68 ? 4.591 -13.587 -1.430 1.00 0.00 68 ASN A C 11
ATOM 16027 O O . ASN A 1 68 ? 5.017 -13.764 -2.571 1.00 0.00 68 ASN A O 11
ATOM 16038 N N . ASN A 1 69 ? 3.309 -13.358 -1.162 1.00 0.00 69 ASN A N 11
ATOM 16039 C CA . ASN A 1 69 ? 2.299 -13.310 -2.216 1.00 0.00 69 ASN A CA 11
ATOM 16040 C C . ASN A 1 69 ? 2.408 -12.041 -3.059 1.00 0.00 69 ASN A C 11
ATOM 16041 O O . ASN A 1 69 ? 2.760 -12.098 -4.237 1.00 0.00 69 ASN A O 11
ATOM 16052 N N . ILE A 1 70 ? 2.058 -10.903 -2.461 1.00 0.00 70 ILE A N 11
ATOM 16053 C CA . ILE A 1 70 ? 2.058 -9.623 -3.173 1.00 0.00 70 ILE A CA 11
ATOM 16054 C C . ILE A 1 70 ? 3.373 -9.379 -3.927 1.00 0.00 70 ILE A C 11
ATOM 16055 O O . ILE A 1 70 ? 3.354 -9.094 -5.125 1.00 0.00 70 ILE A O 11
ATOM 16071 N N . PRO A 1 71 ? 4.535 -9.488 -3.250 1.00 0.00 71 PRO A N 11
ATOM 16072 C CA . PRO A 1 71 ? 5.840 -9.254 -3.887 1.00 0.00 71 PRO A CA 11
ATOM 16073 C C . PRO A 1 71 ? 6.084 -10.161 -5.090 1.00 0.00 71 PRO A C 11
ATOM 16074 O O . PRO A 1 71 ? 6.585 -9.714 -6.121 1.00 0.00 71 PRO A O 11
ATOM 16085 N N . LEU A 1 72 ? 5.741 -11.438 -4.948 1.00 0.00 72 LEU A N 11
ATOM 16086 C CA . LEU A 1 72 ? 5.938 -12.407 -6.021 1.00 0.00 72 LEU A CA 11
ATOM 16087 C C . LEU A 1 72 ? 5.156 -12.013 -7.271 1.00 0.00 72 LEU A C 11
ATOM 16088 O O . LEU A 1 72 ? 5.480 -12.441 -8.378 1.00 0.00 72 LEU A O 11
ATOM 16104 N N . ASP A 1 73 ? 4.125 -11.197 -7.084 1.00 0.00 73 ASP A N 11
ATOM 16105 C CA . ASP A 1 73 ? 3.293 -10.751 -8.197 1.00 0.00 73 ASP A CA 11
ATOM 16106 C C . ASP A 1 73 ? 4.042 -9.752 -9.070 1.00 0.00 73 ASP A C 11
ATOM 16107 O O . ASP A 1 73 ? 4.213 -9.971 -10.270 1.00 0.00 73 ASP A O 11
ATOM 16116 N N . ALA A 1 74 ? 4.486 -8.657 -8.464 1.00 0.00 74 ALA A N 11
ATOM 16117 C CA . ALA A 1 74 ? 5.227 -7.633 -9.192 1.00 0.00 74 ALA A CA 11
ATOM 16118 C C . ALA A 1 74 ? 6.501 -8.215 -9.794 1.00 0.00 74 ALA A C 11
ATOM 16119 O O . ALA A 1 74 ? 6.849 -7.926 -10.938 1.00 0.00 74 ALA A O 11
ATOM 16126 N N . ARG A 1 75 ? 7.181 -9.051 -9.017 1.00 0.00 75 ARG A N 11
ATOM 16127 C CA . ARG A 1 75 ? 8.413 -9.687 -9.469 1.00 0.00 75 ARG A CA 11
ATOM 16128 C C . ARG A 1 75 ? 8.156 -10.578 -10.678 1.00 0.00 75 ARG A C 11
ATOM 16129 O O . ARG A 1 75 ? 9.006 -10.701 -11.561 1.00 0.00 75 ARG A O 11
ATOM 16150 N N . ASN A 1 76 ? 6.979 -11.194 -10.715 1.00 0.00 76 ASN A N 11
ATOM 16151 C CA . ASN A 1 76 ? 6.608 -12.064 -11.825 1.00 0.00 76 ASN A CA 11
ATOM 16152 C C . ASN A 1 76 ? 6.632 -11.294 -13.140 1.00 0.00 76 ASN A C 11
ATOM 16153 O O . ASN A 1 76 ? 7.393 -11.621 -14.051 1.00 0.00 76 ASN A O 11
ATOM 16164 N N . HIS A 1 77 ? 5.797 -10.262 -13.229 1.00 0.00 77 HIS A N 11
ATOM 16165 C CA . HIS A 1 77 ? 5.728 -9.433 -14.425 1.00 0.00 77 HIS A CA 11
ATOM 16166 C C . HIS A 1 77 ? 6.964 -8.547 -14.546 1.00 0.00 77 HIS A C 11
ATOM 16167 O O . HIS A 1 77 ? 7.795 -8.742 -15.433 1.00 0.00 77 HIS A O 11
ATOM 16181 N N . GLY A 1 78 ? 7.078 -7.572 -13.647 1.00 0.00 78 GLY A N 11
ATOM 16182 C CA . GLY A 1 78 ? 8.218 -6.673 -13.666 1.00 0.00 78 GLY A CA 11
ATOM 16183 C C . GLY A 1 78 ? 7.956 -5.380 -12.916 1.00 0.00 78 GLY A C 11
ATOM 16184 O O . GLY A 1 78 ? 7.269 -4.490 -13.417 1.00 0.00 78 GLY A O 11
ATOM 16188 N N . TYR A 1 79 ? 8.519 -5.279 -11.719 1.00 0.00 79 TYR A N 11
ATOM 16189 C CA . TYR A 1 79 ? 8.347 -4.104 -10.874 1.00 0.00 79 TYR A CA 11
ATOM 16190 C C . TYR A 1 79 ? 9.471 -3.095 -11.091 1.00 0.00 79 TYR A C 11
ATOM 16191 O O . TYR A 1 79 ? 10.211 -3.168 -12.072 1.00 0.00 79 TYR A O 11
ATOM 16209 N N . THR A 1 80 ? 9.615 -2.179 -10.135 1.00 0.00 80 THR A N 11
ATOM 16210 C CA . THR A 1 80 ? 10.693 -1.198 -10.154 1.00 0.00 80 THR A CA 11
ATOM 16211 C C . THR A 1 80 ? 11.642 -1.471 -8.992 1.00 0.00 80 THR A C 11
ATOM 16212 O O . THR A 1 80 ? 12.845 -1.644 -9.182 1.00 0.00 80 THR A O 11
ATOM 16223 N N . VAL A 1 81 ? 11.072 -1.559 -7.791 1.00 0.00 81 VAL A N 11
ATOM 16224 C CA . VAL A 1 81 ? 11.831 -1.882 -6.588 1.00 0.00 81 VAL A CA 11
ATOM 16225 C C . VAL A 1 81 ? 10.990 -2.748 -5.651 1.00 0.00 81 VAL A C 11
ATOM 16226 O O . VAL A 1 81 ? 9.933 -2.326 -5.185 1.00 0.00 81 VAL A O 11
ATOM 16239 N N . LEU A 1 82 ? 11.468 -3.959 -5.382 1.00 0.00 82 LEU A N 11
ATOM 16240 C CA . LEU A 1 82 ? 10.754 -4.901 -4.527 1.00 0.00 82 LEU A CA 11
ATOM 16241 C C . LEU A 1 82 ? 11.622 -5.336 -3.350 1.00 0.00 82 LEU A C 11
ATOM 16242 O O . LEU A 1 82 ? 12.655 -5.981 -3.533 1.00 0.00 82 LEU A O 11
ATOM 16258 N N . ASP A 1 83 ? 11.195 -4.976 -2.143 1.00 0.00 83 ASP A N 11
ATOM 16259 C CA . ASP A 1 83 ? 11.925 -5.333 -0.930 1.00 0.00 83 ASP A CA 11
ATOM 16260 C C . ASP A 1 83 ? 10.963 -5.772 0.168 1.00 0.00 83 ASP A C 11
ATOM 16261 O O . ASP A 1 83 ? 9.791 -5.397 0.162 1.00 0.00 83 ASP A O 11
ATOM 16270 N N . ILE A 1 84 ? 11.459 -6.575 1.104 1.00 0.00 84 ILE A N 11
ATOM 16271 C CA . ILE A 1 84 ? 10.627 -7.065 2.198 1.00 0.00 84 ILE A CA 11
ATOM 16272 C C . ILE A 1 84 ? 11.326 -6.915 3.546 1.00 0.00 84 ILE A C 11
ATOM 16273 O O . ILE A 1 84 ? 12.529 -6.662 3.614 1.00 0.00 84 ILE A O 11
ATOM 16289 N N . GLN A 1 85 ? 10.555 -7.082 4.615 1.00 0.00 85 GLN A N 11
ATOM 16290 C CA . GLN A 1 85 ? 11.080 -6.992 5.971 1.00 0.00 85 GLN A CA 11
ATOM 16291 C C . GLN A 1 85 ? 10.214 -7.802 6.932 1.00 0.00 85 GLN A C 11
ATOM 16292 O O . GLN A 1 85 ? 9.097 -8.191 6.592 1.00 0.00 85 GLN A O 11
ATOM 16306 N N . GLN A 1 86 ? 10.733 -8.054 8.128 1.00 0.00 86 GLN A N 11
ATOM 16307 C CA . GLN A 1 86 ? 9.997 -8.817 9.131 1.00 0.00 86 GLN A CA 11
ATOM 16308 C C . GLN A 1 86 ? 10.034 -8.112 10.482 1.00 0.00 86 GLN A C 11
ATOM 16309 O O . GLN A 1 86 ? 11.013 -7.443 10.815 1.00 0.00 86 GLN A O 11
ATOM 16323 N N . ASP A 1 87 ? 8.960 -8.257 11.254 1.00 0.00 87 ASP A N 11
ATOM 16324 C CA . ASP A 1 87 ? 8.884 -7.636 12.570 1.00 0.00 87 ASP A CA 11
ATOM 16325 C C . ASP A 1 87 ? 9.006 -8.686 13.667 1.00 0.00 87 ASP A C 11
ATOM 16326 O O . ASP A 1 87 ? 10.083 -8.892 14.227 1.00 0.00 87 ASP A O 11
ATOM 16335 N N . GLY A 1 88 ? 7.897 -9.353 13.960 1.00 0.00 88 GLY A N 11
ATOM 16336 C CA . GLY A 1 88 ? 7.896 -10.392 14.972 1.00 0.00 88 GLY A CA 11
ATOM 16337 C C . GLY A 1 88 ? 7.042 -11.576 14.563 1.00 0.00 88 GLY A C 11
ATOM 16338 O O . GLY A 1 88 ? 7.519 -12.478 13.873 1.00 0.00 88 GLY A O 11
ATOM 16342 N N . PRO A 1 89 ? 5.757 -11.589 14.953 1.00 0.00 89 PRO A N 11
ATOM 16343 C CA . PRO A 1 89 ? 4.836 -12.663 14.602 1.00 0.00 89 PRO A CA 11
ATOM 16344 C C . PRO A 1 89 ? 4.196 -12.444 13.235 1.00 0.00 89 PRO A C 11
ATOM 16345 O O . PRO A 1 89 ? 3.332 -13.212 12.814 1.00 0.00 89 PRO A O 11
ATOM 16356 N N . THR A 1 90 ? 4.618 -11.379 12.552 1.00 0.00 90 THR A N 11
ATOM 16357 C CA . THR A 1 90 ? 4.080 -11.047 11.237 1.00 0.00 90 THR A CA 11
ATOM 16358 C C . THR A 1 90 ? 5.196 -10.646 10.279 1.00 0.00 90 THR A C 11
ATOM 16359 O O . THR A 1 90 ? 6.374 -10.658 10.638 1.00 0.00 90 THR A O 11
ATOM 16370 N N . ILE A 1 91 ? 4.813 -10.287 9.058 1.00 0.00 91 ILE A N 11
ATOM 16371 C CA . ILE A 1 91 ? 5.774 -9.891 8.039 1.00 0.00 91 ILE A CA 11
ATOM 16372 C C . ILE A 1 91 ? 5.217 -8.763 7.175 1.00 0.00 91 ILE A C 11
ATOM 16373 O O . ILE A 1 91 ? 4.005 -8.650 6.995 1.00 0.00 91 ILE A O 11
ATOM 16389 N N . ARG A 1 92 ? 6.107 -7.926 6.644 1.00 0.00 92 ARG A N 11
ATOM 16390 C CA . ARG A 1 92 ? 5.690 -6.801 5.819 1.00 0.00 92 ARG A CA 11
ATOM 16391 C C . ARG A 1 92 ? 6.627 -6.610 4.625 1.00 0.00 92 ARG A C 11
ATOM 16392 O O . ARG A 1 92 ? 7.845 -6.553 4.783 1.00 0.00 92 ARG A O 11
ATOM 16413 N N . TYR A 1 93 ? 6.041 -6.461 3.440 1.00 0.00 93 TYR A N 11
ATOM 16414 C CA . TYR A 1 93 ? 6.808 -6.241 2.219 1.00 0.00 93 TYR A CA 11
ATOM 16415 C C . TYR A 1 93 ? 6.365 -4.946 1.543 1.00 0.00 93 TYR A C 11
ATOM 16416 O O . TYR A 1 93 ? 5.178 -4.631 1.515 1.00 0.00 93 TYR A O 11
ATOM 16434 N N . LEU A 1 94 ? 7.324 -4.198 1.007 1.00 0.00 94 LEU A N 11
ATOM 16435 C CA . LEU A 1 94 ? 7.018 -2.921 0.362 1.00 0.00 94 LEU A CA 11
ATOM 16436 C C . LEU A 1 94 ? 7.746 -2.768 -0.969 1.00 0.00 94 LEU A C 11
ATOM 16437 O O . LEU A 1 94 ? 8.778 -3.396 -1.204 1.00 0.00 94 LEU A O 11
ATOM 16453 N N . ILE A 1 95 ? 7.200 -1.914 -1.834 1.00 0.00 95 ILE A N 11
ATOM 16454 C CA . ILE A 1 95 ? 7.794 -1.652 -3.142 1.00 0.00 95 ILE A CA 11
ATOM 16455 C C . ILE A 1 95 ? 7.808 -0.152 -3.436 1.00 0.00 95 ILE A C 11
ATOM 16456 O O . ILE A 1 95 ? 7.109 0.622 -2.786 1.00 0.00 95 ILE A O 11
ATOM 16472 N N . GLN A 1 96 ? 8.629 0.256 -4.398 1.00 0.00 96 GLN A N 11
ATOM 16473 C CA . GLN A 1 96 ? 8.720 1.663 -4.772 1.00 0.00 96 GLN A CA 11
ATOM 16474 C C . GLN A 1 96 ? 9.198 1.816 -6.215 1.00 0.00 96 GLN A C 11
ATOM 16475 O O . GLN A 1 96 ? 9.885 0.944 -6.747 1.00 0.00 96 GLN A O 11
ATOM 16489 N N . LYS A 1 97 ? 8.858 2.944 -6.834 1.00 0.00 97 LYS A N 11
ATOM 16490 C CA . LYS A 1 97 ? 9.278 3.222 -8.204 1.00 0.00 97 LYS A CA 11
ATOM 16491 C C . LYS A 1 97 ? 10.045 4.540 -8.271 1.00 0.00 97 LYS A C 11
ATOM 16492 O O . LYS A 1 97 ? 11.084 4.584 -8.962 1.00 0.00 97 LYS A O 11
ATOM 16512 N N . MET A 1 1 ? 37.322 45.458 -19.611 1.00 0.00 1 MET A N 12
ATOM 16513 C CA . MET A 1 1 ? 37.093 44.676 -18.368 1.00 0.00 1 MET A CA 12
ATOM 16514 C C . MET A 1 1 ? 35.751 45.031 -17.735 1.00 0.00 1 MET A C 12
ATOM 16515 O O . MET A 1 1 ? 35.567 44.889 -16.526 1.00 0.00 1 MET A O 12
ATOM 16531 N N . GLY A 1 2 ? 34.819 45.497 -18.560 1.00 0.00 2 GLY A N 12
ATOM 16532 C CA . GLY A 1 2 ? 33.506 45.867 -18.066 1.00 0.00 2 GLY A CA 12
ATOM 16533 C C . GLY A 1 2 ? 32.429 44.891 -18.494 1.00 0.00 2 GLY A C 12
ATOM 16534 O O . GLY A 1 2 ? 32.668 44.023 -19.334 1.00 0.00 2 GLY A O 12
ATOM 16538 N N . SER A 1 3 ? 31.241 45.032 -17.915 1.00 0.00 3 SER A N 12
ATOM 16539 C CA . SER A 1 3 ? 30.123 44.157 -18.243 1.00 0.00 3 SER A CA 12
ATOM 16540 C C . SER A 1 3 ? 28.851 44.967 -18.478 1.00 0.00 3 SER A C 12
ATOM 16541 O O . SER A 1 3 ? 28.467 45.217 -19.621 1.00 0.00 3 SER A O 12
ATOM 16549 N N . SER A 1 4 ? 28.206 45.380 -17.391 1.00 0.00 4 SER A N 12
ATOM 16550 C CA . SER A 1 4 ? 26.978 46.161 -17.482 1.00 0.00 4 SER A CA 12
ATOM 16551 C C . SER A 1 4 ? 26.955 47.268 -16.433 1.00 0.00 4 SER A C 12
ATOM 16552 O O . SER A 1 4 ? 27.619 47.171 -15.399 1.00 0.00 4 SER A O 12
ATOM 16560 N N . HIS A 1 5 ? 26.185 48.316 -16.704 1.00 0.00 5 HIS A N 12
ATOM 16561 C CA . HIS A 1 5 ? 26.070 49.441 -15.783 1.00 0.00 5 HIS A CA 12
ATOM 16562 C C . HIS A 1 5 ? 24.851 49.279 -14.881 1.00 0.00 5 HIS A C 12
ATOM 16563 O O . HIS A 1 5 ? 24.868 49.688 -13.719 1.00 0.00 5 HIS A O 12
ATOM 16577 N N . HIS A 1 6 ? 23.796 48.678 -15.424 1.00 0.00 6 HIS A N 12
ATOM 16578 C CA . HIS A 1 6 ? 22.569 48.458 -14.669 1.00 0.00 6 HIS A CA 12
ATOM 16579 C C . HIS A 1 6 ? 22.153 46.993 -14.723 1.00 0.00 6 HIS A C 12
ATOM 16580 O O . HIS A 1 6 ? 22.636 46.230 -15.560 1.00 0.00 6 HIS A O 12
ATOM 16594 N N . HIS A 1 7 ? 21.257 46.603 -13.821 1.00 0.00 7 HIS A N 12
ATOM 16595 C CA . HIS A 1 7 ? 20.778 45.226 -13.766 1.00 0.00 7 HIS A CA 12
ATOM 16596 C C . HIS A 1 7 ? 19.266 45.179 -13.577 1.00 0.00 7 HIS A C 12
ATOM 16597 O O . HIS A 1 7 ? 18.680 46.058 -12.944 1.00 0.00 7 HIS A O 12
ATOM 16611 N N . HIS A 1 8 ? 18.641 44.144 -14.129 1.00 0.00 8 HIS A N 12
ATOM 16612 C CA . HIS A 1 8 ? 17.197 43.974 -14.025 1.00 0.00 8 HIS A CA 12
ATOM 16613 C C . HIS A 1 8 ? 16.852 42.687 -13.282 1.00 0.00 8 HIS A C 12
ATOM 16614 O O . HIS A 1 8 ? 17.711 42.084 -12.639 1.00 0.00 8 HIS A O 12
ATOM 16628 N N . HIS A 1 9 ? 15.593 42.272 -13.376 1.00 0.00 9 HIS A N 12
ATOM 16629 C CA . HIS A 1 9 ? 15.139 41.053 -12.718 1.00 0.00 9 HIS A CA 12
ATOM 16630 C C . HIS A 1 9 ? 15.746 39.821 -13.381 1.00 0.00 9 HIS A C 12
ATOM 16631 O O . HIS A 1 9 ? 16.265 39.896 -14.495 1.00 0.00 9 HIS A O 12
ATOM 16645 N N . HIS A 1 10 ? 15.675 38.687 -12.690 1.00 0.00 10 HIS A N 12
ATOM 16646 C CA . HIS A 1 10 ? 16.219 37.438 -13.213 1.00 0.00 10 HIS A CA 12
ATOM 16647 C C . HIS A 1 10 ? 15.127 36.382 -13.345 1.00 0.00 10 HIS A C 12
ATOM 16648 O O . HIS A 1 10 ? 13.964 36.635 -13.033 1.00 0.00 10 HIS A O 12
ATOM 16662 N N . SER A 1 11 ? 15.512 35.197 -13.811 1.00 0.00 11 SER A N 12
ATOM 16663 C CA . SER A 1 11 ? 14.569 34.099 -13.983 1.00 0.00 11 SER A CA 12
ATOM 16664 C C . SER A 1 11 ? 14.965 32.901 -13.127 1.00 0.00 11 SER A C 12
ATOM 16665 O O . SER A 1 11 ? 15.688 32.013 -13.580 1.00 0.00 11 SER A O 12
ATOM 16673 N N . SER A 1 12 ? 14.490 32.885 -11.886 1.00 0.00 12 SER A N 12
ATOM 16674 C CA . SER A 1 12 ? 14.798 31.798 -10.964 1.00 0.00 12 SER A CA 12
ATOM 16675 C C . SER A 1 12 ? 13.526 31.070 -10.536 1.00 0.00 12 SER A C 12
ATOM 16676 O O . SER A 1 12 ? 13.147 31.095 -9.365 1.00 0.00 12 SER A O 12
ATOM 16684 N N . GLY A 1 13 ? 12.871 30.422 -11.496 1.00 0.00 13 GLY A N 12
ATOM 16685 C CA . GLY A 1 13 ? 11.649 29.696 -11.202 1.00 0.00 13 GLY A CA 12
ATOM 16686 C C . GLY A 1 13 ? 11.917 28.301 -10.671 1.00 0.00 13 GLY A C 12
ATOM 16687 O O . GLY A 1 13 ? 12.844 27.627 -11.118 1.00 0.00 13 GLY A O 12
ATOM 16691 N N . LEU A 1 14 ? 11.102 27.869 -9.713 1.00 0.00 14 LEU A N 12
ATOM 16692 C CA . LEU A 1 14 ? 11.256 26.547 -9.116 1.00 0.00 14 LEU A CA 12
ATOM 16693 C C . LEU A 1 14 ? 10.169 25.595 -9.607 1.00 0.00 14 LEU A C 12
ATOM 16694 O O . LEU A 1 14 ? 9.001 25.973 -9.712 1.00 0.00 14 LEU A O 12
ATOM 16710 N N . VAL A 1 15 ? 10.562 24.361 -9.905 1.00 0.00 15 VAL A N 12
ATOM 16711 C CA . VAL A 1 15 ? 9.623 23.353 -10.385 1.00 0.00 15 VAL A CA 12
ATOM 16712 C C . VAL A 1 15 ? 9.529 22.180 -9.409 1.00 0.00 15 VAL A C 12
ATOM 16713 O O . VAL A 1 15 ? 10.457 21.380 -9.299 1.00 0.00 15 VAL A O 12
ATOM 16726 N N . PRO A 1 16 ? 8.400 22.062 -8.684 1.00 0.00 16 PRO A N 12
ATOM 16727 C CA . PRO A 1 16 ? 8.193 20.982 -7.710 1.00 0.00 16 PRO A CA 12
ATOM 16728 C C . PRO A 1 16 ? 8.338 19.599 -8.337 1.00 0.00 16 PRO A C 12
ATOM 16729 O O . PRO A 1 16 ? 8.634 18.623 -7.648 1.00 0.00 16 PRO A O 12
ATOM 16740 N N . ARG A 1 17 ? 8.129 19.524 -9.649 1.00 0.00 17 ARG A N 12
ATOM 16741 C CA . ARG A 1 17 ? 8.238 18.260 -10.369 1.00 0.00 17 ARG A CA 12
ATOM 16742 C C . ARG A 1 17 ? 9.673 17.744 -10.350 1.00 0.00 17 ARG A C 12
ATOM 16743 O O . ARG A 1 17 ? 9.913 16.556 -10.129 1.00 0.00 17 ARG A O 12
ATOM 16764 N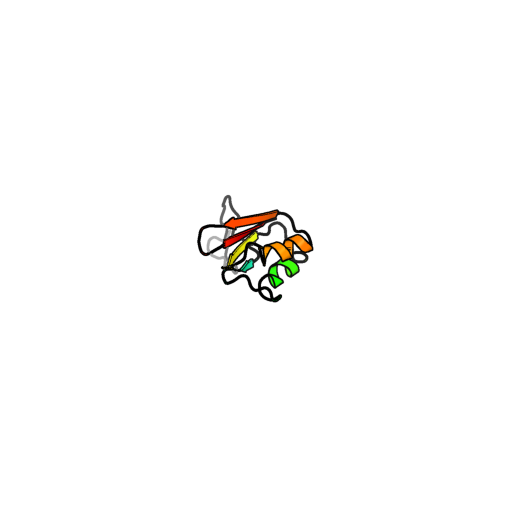 N . GLY A 1 18 ? 10.623 18.644 -10.581 1.00 0.00 18 GLY A N 12
ATOM 16765 C CA . GLY A 1 18 ? 12.023 18.262 -10.587 1.00 0.00 18 GLY A CA 12
ATOM 16766 C C . GLY A 1 18 ? 12.656 18.358 -9.212 1.00 0.00 18 GLY A C 12
ATOM 16767 O O . GLY A 1 18 ? 13.869 18.527 -9.091 1.00 0.00 18 GLY A O 12
ATOM 16771 N N . SER A 1 19 ? 11.832 18.247 -8.175 1.00 0.00 19 SER A N 12
ATOM 16772 C CA . SER A 1 19 ? 12.315 18.321 -6.802 1.00 0.00 19 SER A CA 12
ATOM 16773 C C . SER A 1 19 ? 12.034 17.020 -6.056 1.00 0.00 19 SER A C 12
ATOM 16774 O O . SER A 1 19 ? 11.681 16.008 -6.663 1.00 0.00 19 SER A O 12
ATOM 16782 N N . HIS A 1 20 ? 12.194 17.054 -4.736 1.00 0.00 20 HIS A N 12
ATOM 16783 C CA . HIS A 1 20 ? 11.965 15.876 -3.907 1.00 0.00 20 HIS A CA 12
ATOM 16784 C C . HIS A 1 20 ? 10.484 15.508 -3.871 1.00 0.00 20 HIS A C 12
ATOM 16785 O O . HIS A 1 20 ? 10.130 14.343 -3.689 1.00 0.00 20 HIS A O 12
ATOM 16799 N N . MET A 1 21 ? 9.624 16.508 -4.044 1.00 0.00 21 MET A N 12
ATOM 16800 C CA . MET A 1 21 ? 8.182 16.287 -4.030 1.00 0.00 21 MET A CA 12
ATOM 16801 C C . MET A 1 21 ? 7.707 15.703 -5.356 1.00 0.00 21 MET A C 12
ATOM 16802 O O . MET A 1 21 ? 8.101 16.169 -6.427 1.00 0.00 21 MET A O 12
ATOM 16816 N N . LYS A 1 22 ? 6.859 14.682 -5.280 1.00 0.00 22 LYS A N 12
ATOM 16817 C CA . LYS A 1 22 ? 6.331 14.036 -6.476 1.00 0.00 22 LYS A CA 12
ATOM 16818 C C . LYS A 1 22 ? 4.837 14.301 -6.627 1.00 0.00 22 LYS A C 12
ATOM 16819 O O . LYS A 1 22 ? 4.245 15.041 -5.840 1.00 0.00 22 LYS A O 12
ATOM 16838 N N . ASN A 1 23 ? 4.233 13.695 -7.645 1.00 0.00 23 ASN A N 12
ATOM 16839 C CA . ASN A 1 23 ? 2.809 13.871 -7.904 1.00 0.00 23 ASN A CA 12
ATOM 16840 C C . ASN A 1 23 ? 2.004 12.692 -7.368 1.00 0.00 23 ASN A C 12
ATOM 16841 O O . ASN A 1 23 ? 1.266 12.825 -6.391 1.00 0.00 23 ASN A O 12
ATOM 16852 N N . ILE A 1 24 ? 2.148 11.538 -8.016 1.00 0.00 24 ILE A N 12
ATOM 16853 C CA . ILE A 1 24 ? 1.430 10.335 -7.607 1.00 0.00 24 ILE A CA 12
ATOM 16854 C C . ILE A 1 24 ? 2.381 9.150 -7.461 1.00 0.00 24 ILE A C 12
ATOM 16855 O O . ILE A 1 24 ? 2.811 8.562 -8.453 1.00 0.00 24 ILE A O 12
ATOM 16871 N N . VAL A 1 25 ? 2.698 8.802 -6.217 1.00 0.00 25 VAL A N 12
ATOM 16872 C CA . VAL A 1 25 ? 3.600 7.686 -5.937 1.00 0.00 25 VAL A CA 12
ATOM 16873 C C . VAL A 1 25 ? 2.866 6.530 -5.250 1.00 0.00 25 VAL A C 12
ATOM 16874 O O . VAL A 1 25 ? 2.927 5.395 -5.723 1.00 0.00 25 VAL A O 12
ATOM 16887 N N . PRO A 1 26 ? 2.157 6.789 -4.128 1.00 0.00 26 PRO A N 12
ATOM 16888 C CA . PRO A 1 26 ? 1.423 5.739 -3.412 1.00 0.00 26 PRO A CA 12
ATOM 16889 C C . PRO A 1 26 ? 0.513 4.940 -4.338 1.00 0.00 26 PRO A C 12
ATOM 16890 O O . PRO A 1 26 ? -0.432 5.481 -4.913 1.00 0.00 26 PRO A O 12
ATOM 16901 N N . ASP A 1 27 ? 0.817 3.655 -4.493 1.00 0.00 27 ASP A N 12
ATOM 16902 C CA . ASP A 1 27 ? 0.024 2.784 -5.347 1.00 0.00 27 ASP A CA 12
ATOM 16903 C C . ASP A 1 27 ? -1.036 2.056 -4.535 1.00 0.00 27 ASP A C 12
ATOM 16904 O O . ASP A 1 27 ? -2.204 2.445 -4.552 1.00 0.00 27 ASP A O 12
ATOM 16913 N N . TYR A 1 28 ? -0.651 0.978 -3.847 1.00 0.00 28 TYR A N 12
ATOM 16914 C CA . TYR A 1 28 ? -1.633 0.236 -3.054 1.00 0.00 28 TYR A CA 12
ATOM 16915 C C . TYR A 1 28 ? -1.107 -0.144 -1.673 1.00 0.00 28 TYR A C 12
ATOM 16916 O O . TYR A 1 28 ? 0.082 -0.011 -1.385 1.00 0.00 28 TYR A O 12
ATOM 16934 N N . ARG A 1 29 ? -2.021 -0.603 -0.821 1.00 0.00 29 ARG A N 12
ATOM 16935 C CA . ARG A 1 29 ? -1.679 -1.024 0.534 1.00 0.00 29 ARG A CA 12
ATOM 16936 C C . ARG A 1 29 ? -2.356 -2.351 0.875 1.00 0.00 29 ARG A C 12
ATOM 16937 O O . ARG A 1 29 ? -3.584 -2.440 0.896 1.00 0.00 29 ARG A O 12
ATOM 16958 N N . LEU A 1 30 ? -1.552 -3.376 1.143 1.00 0.00 30 LEU A N 12
ATOM 16959 C CA . LEU A 1 30 ? -2.082 -4.694 1.482 1.00 0.00 30 LEU A CA 12
ATOM 16960 C C . LEU A 1 30 ? -1.692 -5.090 2.905 1.00 0.00 30 LEU A C 12
ATOM 16961 O O . LEU A 1 30 ? -0.769 -5.877 3.109 1.00 0.00 30 LEU A O 12
ATOM 16977 N N . ASP A 1 31 ? -2.406 -4.547 3.887 1.00 0.00 31 ASP A N 12
ATOM 16978 C CA . ASP A 1 31 ? -2.119 -4.833 5.290 1.00 0.00 31 ASP A CA 12
ATOM 16979 C C . ASP A 1 31 ? -3.136 -5.808 5.879 1.00 0.00 31 ASP A C 12
ATOM 16980 O O . ASP A 1 31 ? -3.945 -5.435 6.729 1.00 0.00 31 ASP A O 12
ATOM 16989 N N . MET A 1 32 ? -3.114 -7.048 5.397 1.00 0.00 32 MET A N 12
ATOM 16990 C CA . MET A 1 32 ? -4.029 -8.074 5.887 1.00 0.00 32 MET A CA 12
ATOM 16991 C C . MET A 1 32 ? -3.309 -9.409 6.110 1.00 0.00 32 MET A C 12
ATOM 16992 O O . MET A 1 32 ? -2.523 -9.561 7.047 1.00 0.00 32 MET A O 12
ATOM 17006 N N . VAL A 1 33 ? -3.626 -10.390 5.269 1.00 0.00 33 VAL A N 12
ATOM 17007 C CA . VAL A 1 33 ? -3.030 -11.718 5.366 1.00 0.00 33 VAL A CA 12
ATOM 17008 C C . VAL A 1 33 ? -2.617 -12.228 3.989 1.00 0.00 33 VAL A C 12
ATOM 17009 O O . VAL A 1 33 ? -3.444 -12.319 3.080 1.00 0.00 33 VAL A O 12
ATOM 17022 N N . GLY A 1 34 ? -1.339 -12.561 3.839 1.00 0.00 34 GLY A N 12
ATOM 17023 C CA . GLY A 1 34 ? -0.852 -13.065 2.568 1.00 0.00 34 GLY A CA 12
ATOM 17024 C C . GLY A 1 34 ? -1.412 -14.435 2.242 1.00 0.00 34 GLY A C 12
ATOM 17025 O O . GLY A 1 34 ? -0.853 -15.454 2.648 1.00 0.00 34 GLY A O 12
ATOM 17029 N N . GLU A 1 35 ? -2.525 -14.460 1.516 1.00 0.00 35 GLU A N 12
ATOM 17030 C CA . GLU A 1 35 ? -3.164 -15.715 1.139 1.00 0.00 35 GLU A CA 12
ATOM 17031 C C . GLU A 1 35 ? -2.482 -16.322 -0.090 1.00 0.00 35 GLU A C 12
ATOM 17032 O O . GLU A 1 35 ? -1.757 -15.631 -0.806 1.00 0.00 35 GLU A O 12
ATOM 17044 N N . PRO A 1 36 ? -2.702 -17.626 -0.353 1.00 0.00 36 PRO A N 12
ATOM 17045 C CA . PRO A 1 36 ? -2.092 -18.314 -1.496 1.00 0.00 36 PRO A CA 12
ATOM 17046 C C . PRO A 1 36 ? -2.807 -18.012 -2.810 1.00 0.00 36 PRO A C 12
ATOM 17047 O O . PRO A 1 36 ? -2.901 -18.870 -3.687 1.00 0.00 36 PRO A O 12
ATOM 17058 N N . CYS A 1 37 ? -3.306 -16.786 -2.942 1.00 0.00 37 CYS A N 12
ATOM 17059 C CA . CYS A 1 37 ? -4.014 -16.375 -4.148 1.00 0.00 37 CYS A CA 12
ATOM 17060 C C . CYS A 1 37 ? -3.500 -15.026 -4.649 1.00 0.00 37 CYS A C 12
ATOM 17061 O O . CYS A 1 37 ? -2.999 -14.217 -3.869 1.00 0.00 37 CYS A O 12
ATOM 17069 N N . PRO A 1 38 ? -3.619 -14.765 -5.965 1.00 0.00 38 PRO A N 12
ATOM 17070 C CA . PRO A 1 38 ? -3.155 -13.509 -6.569 1.00 0.00 38 PRO A CA 12
ATOM 17071 C C . PRO A 1 38 ? -3.733 -12.277 -5.880 1.00 0.00 38 PRO A C 12
ATOM 17072 O O . PRO A 1 38 ? -3.175 -11.184 -5.976 1.00 0.00 38 PRO A O 12
ATOM 17083 N N . TYR A 1 39 ? -4.857 -12.457 -5.193 1.00 0.00 39 TYR A N 12
ATOM 17084 C CA . TYR A 1 39 ? -5.506 -11.352 -4.494 1.00 0.00 39 TYR A CA 12
ATOM 17085 C C . TYR A 1 39 ? -5.113 -11.331 -3.017 1.00 0.00 39 TYR A C 12
ATOM 17086 O O . TYR A 1 39 ? -4.739 -12.359 -2.454 1.00 0.00 39 TYR A O 12
ATOM 17104 N N . PRO A 1 40 ? -5.175 -10.150 -2.369 1.00 0.00 40 PRO A N 12
ATOM 17105 C CA . PRO A 1 40 ? -5.627 -8.902 -2.990 1.00 0.00 40 PRO A CA 12
ATOM 17106 C C . PRO A 1 40 ? -4.525 -8.213 -3.796 1.00 0.00 40 PRO A C 12
ATOM 17107 O O . PRO A 1 40 ? -4.759 -7.174 -4.414 1.00 0.00 40 PRO A O 12
ATOM 17118 N N . ALA A 1 41 ? -3.341 -8.828 -3.829 1.00 0.00 41 ALA A N 12
ATOM 17119 C CA . ALA A 1 41 ? -2.204 -8.296 -4.587 1.00 0.00 41 ALA A CA 12
ATOM 17120 C C . ALA A 1 41 ? -2.553 -8.071 -6.057 1.00 0.00 41 ALA A C 12
ATOM 17121 O O . ALA A 1 41 ? -1.720 -7.594 -6.826 1.00 0.00 41 ALA A O 12
ATOM 17128 N N . VAL A 1 42 ? -3.777 -8.425 -6.449 1.00 0.00 42 VAL A N 12
ATOM 17129 C CA . VAL A 1 42 ? -4.223 -8.215 -7.822 1.00 0.00 42 VAL A CA 12
ATOM 17130 C C . VAL A 1 42 ? -3.983 -6.766 -8.234 1.00 0.00 42 VAL A C 12
ATOM 17131 O O . VAL A 1 42 ? -3.745 -6.470 -9.405 1.00 0.00 42 VAL A O 12
ATOM 17144 N N . ALA A 1 43 ? -4.018 -5.873 -7.249 1.00 0.00 43 ALA A N 12
ATOM 17145 C CA . ALA A 1 43 ? -3.760 -4.460 -7.487 1.00 0.00 43 ALA A CA 12
ATOM 17146 C C . ALA A 1 43 ? -2.287 -4.240 -7.806 1.00 0.00 43 ALA A C 12
ATOM 17147 O O . ALA A 1 43 ? -1.942 -3.436 -8.671 1.00 0.00 43 ALA A O 12
ATOM 17154 N N . THR A 1 44 ? -1.423 -4.975 -7.109 1.00 0.00 44 THR A N 12
ATOM 17155 C CA . THR A 1 44 ? 0.014 -4.894 -7.340 1.00 0.00 44 THR A CA 12
ATOM 17156 C C . THR A 1 44 ? 0.329 -5.244 -8.795 1.00 0.00 44 THR A C 12
ATOM 17157 O O . THR A 1 44 ? 1.079 -4.538 -9.471 1.00 0.00 44 THR A O 12
ATOM 17168 N N . LEU A 1 45 ? -0.276 -6.329 -9.271 1.00 0.00 45 LEU A N 12
ATOM 17169 C CA . LEU A 1 45 ? -0.082 -6.776 -10.644 1.00 0.00 45 LEU A CA 12
ATOM 17170 C C . LEU A 1 45 ? -0.700 -5.788 -11.627 1.00 0.00 45 LEU A C 12
ATOM 17171 O O . LEU A 1 45 ? -0.136 -5.519 -12.687 1.00 0.00 45 LEU A O 12
ATOM 17187 N N . GLU A 1 46 ? -1.866 -5.254 -11.270 1.00 0.00 46 GLU A N 12
ATOM 17188 C CA . GLU A 1 46 ? -2.553 -4.286 -12.117 1.00 0.00 46 GLU A CA 12
ATOM 17189 C C . GLU A 1 46 ? -1.828 -2.945 -12.098 1.00 0.00 46 GLU A C 12
ATOM 17190 O O . GLU A 1 46 ? -2.048 -2.095 -12.961 1.00 0.00 46 GLU A O 12
ATOM 17202 N N . ALA A 1 47 ? -0.969 -2.761 -11.100 1.00 0.00 47 ALA A N 12
ATOM 17203 C CA . ALA A 1 47 ? -0.197 -1.532 -10.970 1.00 0.00 47 ALA A CA 12
ATOM 17204 C C . ALA A 1 47 ? 0.898 -1.464 -12.028 1.00 0.00 47 ALA A C 12
ATOM 17205 O O . ALA A 1 47 ? 1.201 -0.393 -12.556 1.00 0.00 47 ALA A O 12
ATOM 17212 N N . MET A 1 48 ? 1.489 -2.619 -12.333 1.00 0.00 48 MET A N 12
ATOM 17213 C CA . MET A 1 48 ? 2.560 -2.698 -13.324 1.00 0.00 48 MET A CA 12
ATOM 17214 C C . MET A 1 48 ? 2.172 -1.987 -14.623 1.00 0.00 48 MET A C 12
ATOM 17215 O O . MET A 1 48 ? 2.896 -1.105 -15.081 1.00 0.00 48 MET A O 12
ATOM 17229 N N . PRO A 1 49 ? 1.021 -2.336 -15.237 1.00 0.00 49 PRO A N 12
ATOM 17230 C CA . PRO A 1 49 ? 0.566 -1.680 -16.465 1.00 0.00 49 PRO A CA 12
ATOM 17231 C C . PRO A 1 49 ? 0.231 -0.213 -16.223 1.00 0.00 49 PRO A C 12
ATOM 17232 O O . PRO A 1 49 ? 0.625 0.664 -16.993 1.00 0.00 49 PRO A O 12
ATOM 17243 N N . GLN A 1 50 ? -0.497 0.045 -15.139 1.00 0.00 50 GLN A N 12
ATOM 17244 C CA . GLN A 1 50 ? -0.884 1.403 -14.770 1.00 0.00 50 GLN A CA 12
ATOM 17245 C C . GLN A 1 50 ? 0.303 2.196 -14.222 1.00 0.00 50 GLN A C 12
ATOM 17246 O O . GLN A 1 50 ? 0.124 3.268 -13.645 1.00 0.00 50 GLN A O 12
ATOM 17260 N N . LEU A 1 51 ? 1.512 1.662 -14.404 1.00 0.00 51 LEU A N 12
ATOM 17261 C CA . LEU A 1 51 ? 2.726 2.308 -13.917 1.00 0.00 51 LEU A CA 12
ATOM 17262 C C . LEU A 1 51 ? 2.756 3.795 -14.257 1.00 0.00 51 LEU A C 12
ATOM 17263 O O . LEU A 1 51 ? 2.075 4.251 -15.176 1.00 0.00 51 LEU A O 12
ATOM 17279 N N . LYS A 1 52 ? 3.566 4.541 -13.514 1.00 0.00 52 LYS A N 12
ATOM 17280 C CA . LYS A 1 52 ? 3.704 5.975 -13.726 1.00 0.00 52 LYS A CA 12
ATOM 17281 C C . LYS A 1 52 ? 5.149 6.413 -13.513 1.00 0.00 52 LYS A C 12
ATOM 17282 O O . LYS A 1 52 ? 6.067 5.593 -13.545 1.00 0.00 52 LYS A O 12
ATOM 17301 N N . LYS A 1 53 ? 5.344 7.708 -13.284 1.00 0.00 53 LYS A N 12
ATOM 17302 C CA . LYS A 1 53 ? 6.677 8.250 -13.051 1.00 0.00 53 LYS A CA 12
ATOM 17303 C C . LYS A 1 53 ? 7.046 8.152 -11.574 1.00 0.00 53 LYS A C 12
ATOM 17304 O O . LYS A 1 53 ? 7.747 9.012 -11.037 1.00 0.00 53 LYS A O 12
ATOM 17323 N N . GLY A 1 54 ? 6.565 7.097 -10.920 1.00 0.00 54 GLY A N 12
ATOM 17324 C CA . GLY A 1 54 ? 6.844 6.901 -9.511 1.00 0.00 54 GLY A CA 12
ATOM 17325 C C . GLY A 1 54 ? 5.728 6.159 -8.801 1.00 0.00 54 GLY A C 12
ATOM 17326 O O . GLY A 1 54 ? 4.609 6.659 -8.699 1.00 0.00 54 GLY A O 12
ATOM 17330 N N . GLU A 1 55 ? 6.033 4.958 -8.320 1.00 0.00 55 GLU A N 12
ATOM 17331 C CA . GLU A 1 55 ? 5.050 4.140 -7.618 1.00 0.00 55 GLU A CA 12
ATOM 17332 C C . GLU A 1 55 ? 5.522 3.815 -6.205 1.00 0.00 55 GLU A C 12
ATOM 17333 O O . GLU A 1 55 ? 6.687 4.025 -5.869 1.00 0.00 55 GLU A O 12
ATOM 17345 N N . ILE A 1 56 ? 4.604 3.313 -5.381 1.00 0.00 56 ILE A N 12
ATOM 17346 C CA . ILE A 1 56 ? 4.906 2.954 -3.998 1.00 0.00 56 ILE A CA 12
ATOM 17347 C C . ILE A 1 56 ? 3.860 1.967 -3.491 1.00 0.00 56 ILE A C 12
ATOM 17348 O O . ILE A 1 56 ? 2.720 1.972 -3.945 1.00 0.00 56 ILE A O 12
ATOM 17364 N N . LEU A 1 57 ? 4.246 1.086 -2.588 1.00 0.00 57 LEU A N 12
ATOM 17365 C CA . LEU A 1 57 ? 3.304 0.110 -2.079 1.00 0.00 57 LEU A CA 12
ATOM 17366 C C . LEU A 1 57 ? 3.763 -0.486 -0.757 1.00 0.00 57 LEU A C 12
ATOM 17367 O O . LEU A 1 57 ? 4.908 -0.910 -0.616 1.00 0.00 57 LEU A O 12
ATOM 17383 N N . GLU A 1 58 ? 2.856 -0.508 0.213 1.00 0.00 58 GLU A N 12
ATOM 17384 C CA . GLU A 1 58 ? 3.152 -1.060 1.526 1.00 0.00 58 GLU A CA 12
ATOM 17385 C C . GLU A 1 58 ? 2.193 -2.189 1.858 1.00 0.00 58 GLU A C 12
ATOM 17386 O O . GLU A 1 58 ? 0.983 -2.067 1.669 1.00 0.00 58 GLU A O 12
ATOM 17398 N N . VAL A 1 59 ? 2.743 -3.295 2.336 1.00 0.00 59 VAL A N 12
ATOM 17399 C CA . VAL A 1 59 ? 1.941 -4.462 2.656 1.00 0.00 59 VAL A CA 12
ATOM 17400 C C . VAL A 1 59 ? 2.341 -5.067 3.998 1.00 0.00 59 VAL A C 12
ATOM 17401 O O . VAL A 1 59 ? 3.507 -5.381 4.230 1.00 0.00 59 VAL A O 12
ATOM 17414 N N . VAL A 1 60 ? 1.353 -5.238 4.867 1.00 0.00 60 VAL A N 12
ATOM 17415 C CA . VAL A 1 60 ? 1.569 -5.848 6.173 1.00 0.00 60 VAL A CA 12
ATOM 17416 C C . VAL A 1 60 ? 0.615 -7.021 6.360 1.00 0.00 60 VAL A C 12
ATOM 17417 O O . VAL A 1 60 ? -0.574 -6.833 6.617 1.00 0.00 60 VAL A O 12
ATOM 17430 N N . SER A 1 61 ? 1.125 -8.232 6.183 1.00 0.00 61 SER A N 12
ATOM 17431 C CA . SER A 1 61 ? 0.285 -9.415 6.282 1.00 0.00 61 SER A CA 12
ATOM 17432 C C . SER A 1 61 ? 1.010 -10.577 6.943 1.00 0.00 61 SER A C 12
ATOM 17433 O O . SER A 1 61 ? 2.225 -10.547 7.130 1.00 0.00 61 SER A O 12
ATOM 17441 N N . ASP A 1 62 ? 0.252 -11.619 7.260 1.00 0.00 62 ASP A N 12
ATOM 17442 C CA . ASP A 1 62 ? 0.813 -12.817 7.876 1.00 0.00 62 ASP A CA 12
ATOM 17443 C C . ASP A 1 62 ? 0.602 -14.024 6.968 1.00 0.00 62 ASP A C 12
ATOM 17444 O O . ASP A 1 62 ? -0.507 -14.264 6.491 1.00 0.00 62 ASP A O 12
ATOM 17453 N N . CYS A 1 63 ? 1.674 -14.765 6.707 1.00 0.00 63 CYS A N 12
ATOM 17454 C CA . CYS A 1 63 ? 1.597 -15.931 5.833 1.00 0.00 63 CYS A CA 12
ATOM 17455 C C . CYS A 1 63 ? 2.730 -16.916 6.119 1.00 0.00 63 CYS A C 12
ATOM 17456 O O . CYS A 1 63 ? 3.882 -16.515 6.287 1.00 0.00 63 CYS A O 12
ATOM 17464 N N . PRO A 1 64 ? 2.417 -18.224 6.167 1.00 0.00 64 PRO A N 12
ATOM 17465 C CA . PRO A 1 64 ? 3.417 -19.263 6.428 1.00 0.00 64 PRO A CA 12
ATOM 17466 C C . PRO A 1 64 ? 4.279 -19.556 5.204 1.00 0.00 64 PRO A C 12
ATOM 17467 O O . PRO A 1 64 ? 5.417 -20.010 5.328 1.00 0.00 64 PRO A O 12
ATOM 17478 N N . GLN A 1 65 ? 3.730 -19.291 4.022 1.00 0.00 65 GLN A N 12
ATOM 17479 C CA . GLN A 1 65 ? 4.449 -19.521 2.773 1.00 0.00 65 GLN A CA 12
ATOM 17480 C C . GLN A 1 65 ? 5.471 -18.417 2.523 1.00 0.00 65 GLN A C 12
ATOM 17481 O O . GLN A 1 65 ? 5.832 -17.675 3.437 1.00 0.00 65 GLN A O 12
ATOM 17495 N N . SER A 1 66 ? 5.935 -18.313 1.281 1.00 0.00 66 SER A N 12
ATOM 17496 C CA . SER A 1 66 ? 6.918 -17.299 0.915 1.00 0.00 66 SER A CA 12
ATOM 17497 C C . SER A 1 66 ? 6.611 -16.702 -0.454 1.00 0.00 66 SER A C 12
ATOM 17498 O O . SER A 1 66 ? 7.426 -15.970 -1.017 1.00 0.00 66 SER A O 12
ATOM 17506 N N . ILE A 1 67 ? 5.432 -17.015 -0.986 1.00 0.00 67 ILE A N 12
ATOM 17507 C CA . ILE A 1 67 ? 5.024 -16.504 -2.290 1.00 0.00 67 ILE A CA 12
ATOM 17508 C C . ILE A 1 67 ? 3.876 -15.508 -2.156 1.00 0.00 67 ILE A C 12
ATOM 17509 O O . ILE A 1 67 ? 3.716 -14.612 -2.986 1.00 0.00 67 ILE A O 12
ATOM 17525 N N . ASN A 1 68 ? 3.093 -15.665 -1.094 1.00 0.00 68 ASN A N 12
ATOM 17526 C CA . ASN A 1 68 ? 1.952 -14.789 -0.834 1.00 0.00 68 ASN A CA 12
ATOM 17527 C C . ASN A 1 68 ? 2.356 -13.316 -0.871 1.00 0.00 68 ASN A C 12
ATOM 17528 O O . ASN A 1 68 ? 1.502 -12.431 -0.916 1.00 0.00 68 ASN A O 12
ATOM 17539 N N . ASN A 1 69 ? 3.662 -13.065 -0.860 1.00 0.00 69 ASN A N 12
ATOM 17540 C CA . ASN A 1 69 ? 4.191 -11.708 -0.904 1.00 0.00 69 ASN A CA 12
ATOM 17541 C C . ASN A 1 69 ? 3.579 -10.906 -2.045 1.00 0.00 69 ASN A C 12
ATOM 17542 O O . ASN A 1 69 ? 3.722 -11.262 -3.215 1.00 0.00 69 ASN A O 12
ATOM 17553 N N . ILE A 1 70 ? 2.903 -9.817 -1.696 1.00 0.00 70 ILE A N 12
ATOM 17554 C CA . ILE A 1 70 ? 2.314 -8.935 -2.695 1.00 0.00 70 ILE A CA 12
ATOM 17555 C C . ILE A 1 70 ? 3.364 -8.538 -3.740 1.00 0.00 70 ILE A C 12
ATOM 17556 O O . ILE A 1 70 ? 3.143 -8.696 -4.946 1.00 0.00 70 ILE A O 12
ATOM 17572 N N . PRO A 1 71 ? 4.552 -8.071 -3.296 1.00 0.00 71 PRO A N 12
ATOM 17573 C CA . PRO A 1 71 ? 5.632 -7.696 -4.210 1.00 0.00 71 PRO A CA 12
ATOM 17574 C C . PRO A 1 71 ? 6.113 -8.879 -5.039 1.00 0.00 71 PRO A C 12
ATOM 17575 O O . PRO A 1 71 ? 6.699 -8.693 -6.104 1.00 0.00 71 PRO A O 12
ATOM 17586 N N . LEU A 1 72 ? 5.873 -10.098 -4.550 1.00 0.00 72 LEU A N 12
ATOM 17587 C CA . LEU A 1 72 ? 6.281 -11.287 -5.286 1.00 0.00 72 LEU A CA 12
ATOM 17588 C C . LEU A 1 72 ? 5.557 -11.349 -6.622 1.00 0.00 72 LEU A C 12
ATOM 17589 O O . LEU A 1 72 ? 6.144 -11.713 -7.641 1.00 0.00 72 LEU A O 12
ATOM 17605 N N . ASP A 1 73 ? 4.281 -10.976 -6.613 1.00 0.00 73 ASP A N 12
ATOM 17606 C CA . ASP A 1 73 ? 3.494 -10.941 -7.837 1.00 0.00 73 ASP A CA 12
ATOM 17607 C C . ASP A 1 73 ? 4.137 -9.979 -8.826 1.00 0.00 73 ASP A C 12
ATOM 17608 O O . ASP A 1 73 ? 4.327 -10.306 -9.999 1.00 0.00 73 ASP A O 12
ATOM 17617 N N . ALA A 1 74 ? 4.518 -8.808 -8.323 1.00 0.00 74 ALA A N 12
ATOM 17618 C CA . ALA A 1 74 ? 5.188 -7.808 -9.145 1.00 0.00 74 ALA A CA 12
ATOM 17619 C C . ALA A 1 74 ? 6.601 -8.261 -9.496 1.00 0.00 74 ALA A C 12
ATOM 17620 O O . ALA A 1 74 ? 7.184 -7.807 -10.480 1.00 0.00 74 ALA A O 12
ATOM 17627 N N . ARG A 1 75 ? 7.150 -9.151 -8.673 1.00 0.00 75 ARG A N 12
ATOM 17628 C CA . ARG A 1 75 ? 8.489 -9.685 -8.898 1.00 0.00 75 ARG A CA 12
ATOM 17629 C C . ARG A 1 75 ? 8.486 -10.660 -10.070 1.00 0.00 75 ARG A C 12
ATOM 17630 O O . ARG A 1 75 ? 9.427 -10.696 -10.865 1.00 0.00 75 ARG A O 12
ATOM 17651 N N . ASN A 1 76 ? 7.422 -11.453 -10.166 1.00 0.00 76 ASN A N 12
ATOM 17652 C CA . ASN A 1 76 ? 7.285 -12.428 -11.240 1.00 0.00 76 ASN A CA 12
ATOM 17653 C C . ASN A 1 76 ? 7.381 -11.748 -12.599 1.00 0.00 76 ASN A C 12
ATOM 17654 O O . ASN A 1 76 ? 8.256 -12.070 -13.403 1.00 0.00 76 ASN A O 12
ATOM 17665 N N . HIS A 1 77 ? 6.486 -10.796 -12.845 1.00 0.00 77 HIS A N 12
ATOM 17666 C CA . HIS A 1 77 ? 6.493 -10.055 -14.101 1.00 0.00 77 HIS A CA 12
ATOM 17667 C C . HIS A 1 77 ? 7.713 -9.143 -14.171 1.00 0.00 77 HIS A C 12
ATOM 17668 O O . HIS A 1 77 ? 8.407 -9.092 -15.187 1.00 0.00 77 HIS A O 12
ATOM 17682 N N . GLY A 1 78 ? 7.981 -8.441 -13.073 1.00 0.00 78 GLY A N 12
ATOM 17683 C CA . GLY A 1 78 ? 9.136 -7.565 -13.012 1.00 0.00 78 GLY A CA 12
ATOM 17684 C C . GLY A 1 78 ? 8.767 -6.097 -12.919 1.00 0.00 78 GLY A C 12
ATOM 17685 O O . GLY A 1 78 ? 8.673 -5.411 -13.938 1.00 0.00 78 GLY A O 12
ATOM 17689 N N . TYR A 1 79 ? 8.575 -5.609 -11.696 1.00 0.00 79 TYR A N 12
ATOM 17690 C CA . TYR A 1 79 ? 8.246 -4.203 -11.477 1.00 0.00 79 TYR A CA 12
ATOM 17691 C C . TYR A 1 79 ? 9.524 -3.374 -11.360 1.00 0.00 79 TYR A C 12
ATOM 17692 O O . TYR A 1 79 ? 10.489 -3.606 -12.088 1.00 0.00 79 TYR A O 12
ATOM 17710 N N . THR A 1 80 ? 9.531 -2.412 -10.440 1.00 0.00 80 THR A N 12
ATOM 17711 C CA . THR A 1 80 ? 10.696 -1.560 -10.238 1.00 0.00 80 THR A CA 12
ATOM 17712 C C . THR A 1 80 ? 11.541 -2.058 -9.071 1.00 0.00 80 THR A C 12
ATOM 17713 O O . THR A 1 80 ? 12.623 -2.611 -9.267 1.00 0.00 80 THR A O 12
ATOM 17724 N N . VAL A 1 81 ? 11.037 -1.864 -7.855 1.00 0.00 81 VAL A N 12
ATOM 17725 C CA . VAL A 1 81 ? 11.747 -2.295 -6.657 1.00 0.00 81 VAL A CA 12
ATOM 17726 C C . VAL A 1 81 ? 10.853 -3.151 -5.764 1.00 0.00 81 VAL A C 12
ATOM 17727 O O . VAL A 1 81 ? 9.780 -2.720 -5.349 1.00 0.00 81 VAL A O 12
ATOM 17740 N N . LEU A 1 82 ? 11.314 -4.361 -5.466 1.00 0.00 82 LEU A N 12
ATOM 17741 C CA . LEU A 1 82 ? 10.569 -5.288 -4.621 1.00 0.00 82 LEU A CA 12
ATOM 17742 C C . LEU A 1 82 ? 11.409 -5.720 -3.421 1.00 0.00 82 LEU A C 12
ATOM 17743 O O . LEU A 1 82 ? 12.285 -6.575 -3.543 1.00 0.00 82 LEU A O 12
ATOM 17759 N N . ASP A 1 83 ? 11.133 -5.126 -2.264 1.00 0.00 83 ASP A N 12
ATOM 17760 C CA . ASP A 1 83 ? 11.856 -5.459 -1.041 1.00 0.00 83 ASP A CA 12
ATOM 17761 C C . ASP A 1 83 ? 10.885 -5.893 0.051 1.00 0.00 83 ASP A C 12
ATOM 17762 O O . ASP A 1 83 ? 9.697 -5.581 -0.011 1.00 0.00 83 ASP A O 12
ATOM 17771 N N . ILE A 1 84 ? 11.386 -6.632 1.038 1.00 0.00 84 ILE A N 12
ATOM 17772 C CA . ILE A 1 84 ? 10.541 -7.110 2.131 1.00 0.00 84 ILE A CA 12
ATOM 17773 C C . ILE A 1 84 ? 11.246 -7.001 3.479 1.00 0.00 84 ILE A C 12
ATOM 17774 O O . ILE A 1 84 ? 12.435 -6.692 3.554 1.00 0.00 84 ILE A O 12
ATOM 17790 N N . GLN A 1 85 ? 10.489 -7.260 4.542 1.00 0.00 85 GLN A N 12
ATOM 17791 C CA . GLN A 1 85 ? 11.013 -7.215 5.902 1.00 0.00 85 GLN A CA 12
ATOM 17792 C C . GLN A 1 85 ? 10.191 -8.121 6.814 1.00 0.00 85 GLN A C 12
ATOM 17793 O O . GLN A 1 85 ? 9.030 -8.411 6.526 1.00 0.00 85 GLN A O 12
ATOM 17807 N N . GLN A 1 86 ? 10.793 -8.565 7.911 1.00 0.00 86 GLN A N 12
ATOM 17808 C CA . GLN A 1 86 ? 10.105 -9.444 8.853 1.00 0.00 86 GLN A CA 12
ATOM 17809 C C . GLN A 1 86 ? 10.353 -9.011 10.294 1.00 0.00 86 GLN A C 12
ATOM 17810 O O . GLN A 1 86 ? 11.384 -8.412 10.604 1.00 0.00 86 GLN A O 12
ATOM 17824 N N . ASP A 1 87 ? 9.402 -9.320 11.172 1.00 0.00 87 ASP A N 12
ATOM 17825 C CA . ASP A 1 87 ? 9.523 -8.971 12.583 1.00 0.00 87 ASP A CA 12
ATOM 17826 C C . ASP A 1 87 ? 9.420 -10.219 13.454 1.00 0.00 87 ASP A C 12
ATOM 17827 O O . ASP A 1 87 ? 10.427 -10.749 13.921 1.00 0.00 87 ASP A O 12
ATOM 17836 N N . GLY A 1 88 ? 8.194 -10.688 13.651 1.00 0.00 88 GLY A N 12
ATOM 17837 C CA . GLY A 1 88 ? 7.970 -11.883 14.443 1.00 0.00 88 GLY A CA 12
ATOM 17838 C C . GLY A 1 88 ? 6.895 -12.766 13.837 1.00 0.00 88 GLY A C 12
ATOM 17839 O O . GLY A 1 88 ? 7.119 -13.387 12.797 1.00 0.00 88 GLY A O 12
ATOM 17843 N N . PRO A 1 89 ? 5.697 -12.814 14.443 1.00 0.00 89 PRO A N 12
ATOM 17844 C CA . PRO A 1 89 ? 4.585 -13.615 13.933 1.00 0.00 89 PRO A CA 12
ATOM 17845 C C . PRO A 1 89 ? 3.926 -12.968 12.719 1.00 0.00 89 PRO A C 12
ATOM 17846 O O . PRO A 1 89 ? 2.859 -13.396 12.278 1.00 0.00 89 PRO A O 12
ATOM 17857 N N . THR A 1 90 ? 4.563 -11.924 12.190 1.00 0.00 90 THR A N 12
ATOM 17858 C CA . THR A 1 90 ? 4.038 -11.215 11.028 1.00 0.00 90 THR A CA 12
ATOM 17859 C C . THR A 1 90 ? 5.158 -10.860 10.059 1.00 0.00 90 THR A C 12
ATOM 17860 O O . THR A 1 90 ? 6.338 -11.013 10.374 1.00 0.00 90 THR A O 12
ATOM 17871 N N . ILE A 1 91 ? 4.781 -10.383 8.877 1.00 0.00 91 ILE A N 12
ATOM 17872 C CA . ILE A 1 91 ? 5.752 -10.017 7.854 1.00 0.00 91 ILE A CA 12
ATOM 17873 C C . ILE A 1 91 ? 5.213 -8.903 6.960 1.00 0.00 91 ILE A C 12
ATOM 17874 O O . ILE A 1 91 ? 4.051 -8.927 6.556 1.00 0.00 91 ILE A O 12
ATOM 17890 N N . ARG A 1 92 ? 6.057 -7.923 6.654 1.00 0.00 92 ARG A N 12
ATOM 17891 C CA . ARG A 1 92 ? 5.644 -6.809 5.816 1.00 0.00 92 ARG A CA 12
ATOM 17892 C C . ARG A 1 92 ? 6.610 -6.601 4.654 1.00 0.00 92 ARG A C 12
ATOM 17893 O O . ARG A 1 92 ? 7.826 -6.702 4.815 1.00 0.00 92 ARG A O 12
ATOM 17914 N N . TYR A 1 93 ? 6.057 -6.289 3.490 1.00 0.00 93 TYR A N 12
ATOM 17915 C CA . TYR A 1 93 ? 6.857 -6.025 2.305 1.00 0.00 93 TYR A CA 12
ATOM 17916 C C . TYR A 1 93 ? 6.526 -4.643 1.751 1.00 0.00 93 TYR A C 12
ATOM 17917 O O . TYR A 1 93 ? 5.550 -4.020 2.166 1.00 0.00 93 TYR A O 12
ATOM 17935 N N . LEU A 1 94 ? 7.364 -4.148 0.851 1.00 0.00 94 LEU A N 12
ATOM 17936 C CA . LEU A 1 94 ? 7.141 -2.835 0.254 1.00 0.00 94 LEU A CA 12
ATOM 17937 C C . LEU A 1 94 ? 7.815 -2.725 -1.112 1.00 0.00 94 LEU A C 12
ATOM 17938 O O . LEU A 1 94 ? 8.900 -3.265 -1.325 1.00 0.00 94 LEU A O 12
ATOM 17954 N N . ILE A 1 95 ? 7.174 -2.002 -2.028 1.00 0.00 95 ILE A N 12
ATOM 17955 C CA . ILE A 1 95 ? 7.728 -1.789 -3.362 1.00 0.00 95 ILE A CA 12
ATOM 17956 C C . ILE A 1 95 ? 7.721 -0.301 -3.710 1.00 0.00 95 ILE A C 12
ATOM 17957 O O . ILE A 1 95 ? 6.873 0.452 -3.234 1.00 0.00 95 ILE A O 12
ATOM 17973 N N . GLN A 1 96 ? 8.687 0.119 -4.520 1.00 0.00 96 GLN A N 12
ATOM 17974 C CA . GLN A 1 96 ? 8.798 1.517 -4.915 1.00 0.00 96 GLN A CA 12
ATOM 17975 C C . GLN A 1 96 ? 9.253 1.635 -6.364 1.00 0.00 96 GLN A C 12
ATOM 17976 O O . GLN A 1 96 ? 9.890 0.728 -6.898 1.00 0.00 96 GLN A O 12
ATOM 17990 N N . LYS A 1 97 ? 8.931 2.759 -6.992 1.00 0.00 97 LYS A N 12
ATOM 17991 C CA . LYS A 1 97 ? 9.324 2.994 -8.375 1.00 0.00 97 LYS A CA 12
ATOM 17992 C C . LYS A 1 97 ? 9.883 4.404 -8.548 1.00 0.00 97 LYS A C 12
ATOM 17993 O O . LYS A 1 97 ? 9.336 5.337 -7.924 1.00 0.00 97 LYS A O 12
ATOM 18013 N N . MET A 1 1 ? -34.056 18.084 11.468 1.00 0.00 1 MET A N 13
ATOM 18014 C CA . MET A 1 1 ? -32.713 17.451 11.525 1.00 0.00 1 MET A CA 13
ATOM 18015 C C . MET A 1 1 ? -32.189 17.144 10.127 1.00 0.00 1 MET A C 13
ATOM 18016 O O . MET A 1 1 ? -31.084 16.626 9.967 1.00 0.00 1 MET A O 13
ATOM 18032 N N . GLY A 1 2 ? -32.991 17.468 9.118 1.00 0.00 2 GLY A N 13
ATOM 18033 C CA . GLY A 1 2 ? -32.595 17.222 7.743 1.00 0.00 2 GLY A CA 13
ATOM 18034 C C . GLY A 1 2 ? -32.354 18.504 6.972 1.00 0.00 2 GLY A C 13
ATOM 18035 O O . GLY A 1 2 ? -31.603 18.519 5.996 1.00 0.00 2 GLY A O 13
ATOM 18039 N N . SER A 1 3 ? -32.994 19.585 7.410 1.00 0.00 3 SER A N 13
ATOM 18040 C CA . SER A 1 3 ? -32.845 20.880 6.756 1.00 0.00 3 SER A CA 13
ATOM 18041 C C . SER A 1 3 ? -31.453 21.454 6.999 1.00 0.00 3 SER A C 13
ATOM 18042 O O . SER A 1 3 ? -30.666 21.614 6.066 1.00 0.00 3 SER A O 13
ATOM 18050 N N . SER A 1 4 ? -31.155 21.757 8.259 1.00 0.00 4 SER A N 13
ATOM 18051 C CA . SER A 1 4 ? -29.856 22.307 8.628 1.00 0.00 4 SER A CA 13
ATOM 18052 C C . SER A 1 4 ? -29.269 21.558 9.820 1.00 0.00 4 SER A C 13
ATOM 18053 O O . SER A 1 4 ? -29.992 21.168 10.737 1.00 0.00 4 SER A O 13
ATOM 18061 N N . HIS A 1 5 ? -27.954 21.360 9.801 1.00 0.00 5 HIS A N 13
ATOM 18062 C CA . HIS A 1 5 ? -27.272 20.656 10.882 1.00 0.00 5 HIS A CA 13
ATOM 18063 C C . HIS A 1 5 ? -26.884 21.620 12.000 1.00 0.00 5 HIS A C 13
ATOM 18064 O O . HIS A 1 5 ? -27.662 21.853 12.926 1.00 0.00 5 HIS A O 13
ATOM 18078 N N . HIS A 1 6 ? -25.677 22.175 11.913 1.00 0.00 6 HIS A N 13
ATOM 18079 C CA . HIS A 1 6 ? -25.195 23.113 12.920 1.00 0.00 6 HIS A CA 13
ATOM 18080 C C . HIS A 1 6 ? -24.425 24.261 12.276 1.00 0.00 6 HIS A C 13
ATOM 18081 O O . HIS A 1 6 ? -24.992 25.317 11.992 1.00 0.00 6 HIS A O 13
ATOM 18095 N N . HIS A 1 7 ? -23.129 24.053 12.056 1.00 0.00 7 HIS A N 13
ATOM 18096 C CA . HIS A 1 7 ? -22.282 25.073 11.450 1.00 0.00 7 HIS A CA 13
ATOM 18097 C C . HIS A 1 7 ? -21.300 24.450 10.463 1.00 0.00 7 HIS A C 13
ATOM 18098 O O . HIS A 1 7 ? -21.473 23.306 10.039 1.00 0.00 7 HIS A O 13
ATOM 18112 N N . HIS A 1 8 ? -20.265 25.206 10.105 1.00 0.00 8 HIS A N 13
ATOM 18113 C CA . HIS A 1 8 ? -19.253 24.726 9.171 1.00 0.00 8 HIS A CA 13
ATOM 18114 C C . HIS A 1 8 ? -18.331 23.711 9.841 1.00 0.00 8 HIS A C 13
ATOM 18115 O O . HIS A 1 8 ? -18.597 23.256 10.954 1.00 0.00 8 HIS A O 13
ATOM 18129 N N . HIS A 1 9 ? -17.245 23.362 9.156 1.00 0.00 9 HIS A N 13
ATOM 18130 C CA . HIS A 1 9 ? -16.283 22.400 9.683 1.00 0.00 9 HIS A CA 13
ATOM 18131 C C . HIS A 1 9 ? -14.854 22.906 9.514 1.00 0.00 9 HIS A C 13
ATOM 18132 O O . HIS A 1 9 ? -13.898 22.134 9.593 1.00 0.00 9 HIS A O 13
ATOM 18146 N N . HIS A 1 10 ? -14.717 24.208 9.281 1.00 0.00 10 HIS A N 13
ATOM 18147 C CA . HIS A 1 10 ? -13.406 24.819 9.099 1.00 0.00 10 HIS A CA 13
ATOM 18148 C C . HIS A 1 10 ? -12.650 24.893 10.422 1.00 0.00 10 HIS A C 13
ATOM 18149 O O . HIS A 1 10 ? -13.094 25.548 11.366 1.00 0.00 10 HIS A O 13
ATOM 18163 N N . SER A 1 11 ? -11.509 24.213 10.487 1.00 0.00 11 SER A N 13
ATOM 18164 C CA . SER A 1 11 ? -10.693 24.197 11.696 1.00 0.00 11 SER A CA 13
ATOM 18165 C C . SER A 1 11 ? -9.275 24.674 11.405 1.00 0.00 11 SER A C 13
ATOM 18166 O O . SER A 1 11 ? -8.949 25.032 10.273 1.00 0.00 11 SER A O 13
ATOM 18174 N N . SER A 1 12 ? -8.432 24.677 12.435 1.00 0.00 12 SER A N 13
ATOM 18175 C CA . SER A 1 12 ? -7.047 25.109 12.289 1.00 0.00 12 SER A CA 13
ATOM 18176 C C . SER A 1 12 ? -6.200 24.014 11.647 1.00 0.00 12 SER A C 13
ATOM 18177 O O . SER A 1 12 ? -6.511 22.829 11.762 1.00 0.00 12 SER A O 13
ATOM 18185 N N . GLY A 1 13 ? -5.129 24.420 10.971 1.00 0.00 13 GLY A N 13
ATOM 18186 C CA . GLY A 1 13 ? -4.254 23.462 10.321 1.00 0.00 13 GLY A CA 13
ATOM 18187 C C . GLY A 1 13 ? -3.401 22.692 11.311 1.00 0.00 13 GLY A C 13
ATOM 18188 O O . GLY A 1 13 ? -2.915 23.255 12.291 1.00 0.00 13 GLY A O 13
ATOM 18192 N N . LEU A 1 14 ? -3.219 21.400 11.053 1.00 0.00 14 LEU A N 13
ATOM 18193 C CA . LEU A 1 14 ? -2.420 20.549 11.928 1.00 0.00 14 LEU A CA 13
ATOM 18194 C C . LEU A 1 14 ? -0.934 20.695 11.624 1.00 0.00 14 LEU A C 13
ATOM 18195 O O . LEU A 1 14 ? -0.553 21.196 10.566 1.00 0.00 14 LEU A O 13
ATOM 18211 N N . VAL A 1 15 ? -0.098 20.255 12.558 1.00 0.00 15 VAL A N 13
ATOM 18212 C CA . VAL A 1 15 ? 1.348 20.334 12.391 1.00 0.00 15 VAL A CA 13
ATOM 18213 C C . VAL A 1 15 ? 1.873 19.144 11.589 1.00 0.00 15 VAL A C 13
ATOM 18214 O O . VAL A 1 15 ? 1.528 17.996 11.873 1.00 0.00 15 VAL A O 13
ATOM 18227 N N . PRO A 1 16 ? 2.716 19.401 10.571 1.00 0.00 16 PRO A N 13
ATOM 18228 C CA . PRO A 1 16 ? 3.284 18.342 9.729 1.00 0.00 16 PRO A CA 13
ATOM 18229 C C . PRO A 1 16 ? 4.012 17.282 10.549 1.00 0.00 16 PRO A C 13
ATOM 18230 O O . PRO A 1 16 ? 5.145 17.490 10.985 1.00 0.00 16 PRO A O 13
ATOM 18241 N N . ARG A 1 17 ? 3.351 16.149 10.757 1.00 0.00 17 ARG A N 13
ATOM 18242 C CA . ARG A 1 17 ? 3.933 15.053 11.524 1.00 0.00 17 ARG A CA 13
ATOM 18243 C C . ARG A 1 17 ? 4.004 13.782 10.683 1.00 0.00 17 ARG A C 13
ATOM 18244 O O . ARG A 1 17 ? 5.041 13.122 10.625 1.00 0.00 17 ARG A O 13
ATOM 18265 N N . GLY A 1 18 ? 2.893 13.449 10.034 1.00 0.00 18 GLY A N 13
ATOM 18266 C CA . GLY A 1 18 ? 2.847 12.262 9.201 1.00 0.00 18 GLY A CA 13
ATOM 18267 C C . GLY A 1 18 ? 2.083 12.492 7.911 1.00 0.00 18 GLY A C 13
ATOM 18268 O O . GLY A 1 18 ? 1.658 11.540 7.256 1.00 0.00 18 GLY A O 13
ATOM 18272 N N . SER A 1 19 ? 1.910 13.759 7.548 1.00 0.00 19 SER A N 13
ATOM 18273 C CA . SER A 1 19 ? 1.190 14.114 6.330 1.00 0.00 19 SER A CA 13
ATOM 18274 C C . SER A 1 19 ? 2.125 14.124 5.125 1.00 0.00 19 SER A C 13
ATOM 18275 O O . SER A 1 19 ? 2.236 15.128 4.420 1.00 0.00 19 SER A O 13
ATOM 18283 N N . HIS A 1 20 ? 2.791 12.998 4.890 1.00 0.00 20 HIS A N 13
ATOM 18284 C CA . HIS A 1 20 ? 3.714 12.876 3.769 1.00 0.00 20 HIS A CA 13
ATOM 18285 C C . HIS A 1 20 ? 2.966 12.547 2.481 1.00 0.00 20 HIS A C 13
ATOM 18286 O O . HIS A 1 20 ? 3.579 12.310 1.440 1.00 0.00 20 HIS A O 13
ATOM 18300 N N . MET A 1 21 ? 1.638 12.537 2.560 1.00 0.00 21 MET A N 13
ATOM 18301 C CA . MET A 1 21 ? 0.805 12.240 1.400 1.00 0.00 21 MET A CA 13
ATOM 18302 C C . MET A 1 21 ? 1.022 13.271 0.297 1.00 0.00 21 MET A C 13
ATOM 18303 O O . MET A 1 21 ? 0.525 14.395 0.377 1.00 0.00 21 MET A O 13
ATOM 18317 N N . LYS A 1 22 ? 1.767 12.881 -0.733 1.00 0.00 22 LYS A N 13
ATOM 18318 C CA . LYS A 1 22 ? 2.054 13.771 -1.851 1.00 0.00 22 LYS A CA 13
ATOM 18319 C C . LYS A 1 22 ? 0.873 13.843 -2.813 1.00 0.00 22 LYS A C 13
ATOM 18320 O O . LYS A 1 22 ? 0.120 14.817 -2.814 1.00 0.00 22 LYS A O 13
ATOM 18339 N N . ASN A 1 23 ? 0.717 12.808 -3.634 1.00 0.00 23 ASN A N 13
ATOM 18340 C CA . ASN A 1 23 ? -0.371 12.761 -4.604 1.00 0.00 23 ASN A CA 13
ATOM 18341 C C . ASN A 1 23 ? -1.055 11.398 -4.597 1.00 0.00 23 ASN A C 13
ATOM 18342 O O . ASN A 1 23 ? -2.175 11.258 -4.102 1.00 0.00 23 ASN A O 13
ATOM 18353 N N . ILE A 1 24 ? -0.380 10.396 -5.154 1.00 0.00 24 ILE A N 13
ATOM 18354 C CA . ILE A 1 24 ? -0.929 9.045 -5.215 1.00 0.00 24 ILE A CA 13
ATOM 18355 C C . ILE A 1 24 ? -0.159 8.094 -4.301 1.00 0.00 24 ILE A C 13
ATOM 18356 O O . ILE A 1 24 ? -0.755 7.283 -3.592 1.00 0.00 24 ILE A O 13
ATOM 18372 N N . VAL A 1 25 ? 1.167 8.203 -4.321 1.00 0.00 25 VAL A N 13
ATOM 18373 C CA . VAL A 1 25 ? 2.022 7.358 -3.490 1.00 0.00 25 VAL A CA 13
ATOM 18374 C C . VAL A 1 25 ? 1.606 7.442 -2.019 1.00 0.00 25 VAL A C 13
ATOM 18375 O O . VAL A 1 25 ? 1.357 8.533 -1.504 1.00 0.00 25 VAL A O 13
ATOM 18388 N N . PRO A 1 26 ? 1.499 6.291 -1.319 1.00 0.00 26 PRO A N 13
ATOM 18389 C CA . PRO A 1 26 ? 1.786 4.961 -1.877 1.00 0.00 26 PRO A CA 13
ATOM 18390 C C . PRO A 1 26 ? 0.722 4.502 -2.867 1.00 0.00 26 PRO A C 13
ATOM 18391 O O . PRO A 1 26 ? -0.461 4.805 -2.708 1.00 0.00 26 PRO A O 13
ATOM 18402 N N . ASP A 1 27 ? 1.149 3.761 -3.884 1.00 0.00 27 ASP A N 13
ATOM 18403 C CA . ASP A 1 27 ? 0.237 3.264 -4.908 1.00 0.00 27 ASP A CA 13
ATOM 18404 C C . ASP A 1 27 ? -0.851 2.385 -4.302 1.00 0.00 27 ASP A C 13
ATOM 18405 O O . ASP A 1 27 ? -2.013 2.789 -4.233 1.00 0.00 27 ASP A O 13
ATOM 18414 N N . TYR A 1 28 ? -0.485 1.175 -3.876 1.00 0.00 28 TYR A N 13
ATOM 18415 C CA . TYR A 1 28 ? -1.464 0.255 -3.301 1.00 0.00 28 TYR A CA 13
ATOM 18416 C C . TYR A 1 28 ? -0.945 -0.390 -2.020 1.00 0.00 28 TYR A C 13
ATOM 18417 O O . TYR A 1 28 ? 0.255 -0.378 -1.750 1.00 0.00 28 TYR A O 13
ATOM 18435 N N . ARG A 1 29 ? -1.864 -0.920 -1.214 1.00 0.00 29 ARG A N 13
ATOM 18436 C CA . ARG A 1 29 ? -1.498 -1.560 0.044 1.00 0.00 29 ARG A CA 13
ATOM 18437 C C . ARG A 1 29 ? -2.237 -2.883 0.245 1.00 0.00 29 ARG A C 13
ATOM 18438 O O . ARG A 1 29 ? -3.402 -3.022 -0.131 1.00 0.00 29 ARG A O 13
ATOM 18459 N N . LEU A 1 30 ? -1.551 -3.844 0.858 1.00 0.00 30 LEU A N 13
ATOM 18460 C CA . LEU A 1 30 ? -2.134 -5.146 1.169 1.00 0.00 30 LEU A CA 13
ATOM 18461 C C . LEU A 1 30 ? -1.782 -5.533 2.604 1.00 0.00 30 LEU A C 13
ATOM 18462 O O . LEU A 1 30 ? -0.830 -6.277 2.840 1.00 0.00 30 LEU A O 13
ATOM 18478 N N . ASP A 1 31 ? -2.537 -4.999 3.562 1.00 0.00 31 ASP A N 13
ATOM 18479 C CA . ASP A 1 31 ? -2.263 -5.240 4.974 1.00 0.00 31 ASP A CA 13
ATOM 18480 C C . ASP A 1 31 ? -3.230 -6.256 5.576 1.00 0.00 31 ASP A C 13
ATOM 18481 O O . ASP A 1 31 ? -4.055 -5.918 6.426 1.00 0.00 31 ASP A O 13
ATOM 18490 N N . MET A 1 32 ? -3.145 -7.495 5.104 1.00 0.00 32 MET A N 13
ATOM 18491 C CA . MET A 1 32 ? -3.983 -8.573 5.621 1.00 0.00 32 MET A CA 13
ATOM 18492 C C . MET A 1 32 ? -3.170 -9.857 5.813 1.00 0.00 32 MET A C 13
ATOM 18493 O O . MET A 1 32 ? -2.392 -9.981 6.761 1.00 0.00 32 MET A O 13
ATOM 18507 N N . VAL A 1 33 ? -3.375 -10.822 4.919 1.00 0.00 33 VAL A N 13
ATOM 18508 C CA . VAL A 1 33 ? -2.649 -12.083 4.967 1.00 0.00 33 VAL A CA 13
ATOM 18509 C C . VAL A 1 33 ? -2.159 -12.467 3.575 1.00 0.00 33 VAL A C 13
ATOM 18510 O O . VAL A 1 33 ? -2.724 -12.034 2.571 1.00 0.00 33 VAL A O 13
ATOM 18523 N N . GLY A 1 34 ? -1.118 -13.291 3.519 1.00 0.00 34 GLY A N 13
ATOM 18524 C CA . GLY A 1 34 ? -0.588 -13.726 2.238 1.00 0.00 34 GLY A CA 13
ATOM 18525 C C . GLY A 1 34 ? -1.618 -14.482 1.418 1.00 0.00 34 GLY A C 13
ATOM 18526 O O . GLY A 1 34 ? -1.401 -14.761 0.238 1.00 0.00 34 GLY A O 13
ATOM 18530 N N . GLU A 1 35 ? -2.745 -14.803 2.046 1.00 0.00 35 GLU A N 13
ATOM 18531 C CA . GLU A 1 35 ? -3.824 -15.523 1.382 1.00 0.00 35 GLU A CA 13
ATOM 18532 C C . GLU A 1 35 ? -4.353 -14.733 0.181 1.00 0.00 35 GLU A C 13
ATOM 18533 O O . GLU A 1 35 ? -4.091 -13.536 0.058 1.00 0.00 35 GLU A O 13
ATOM 18545 N N . PRO A 1 36 ? -5.127 -15.386 -0.711 1.00 0.00 36 PRO A N 13
ATOM 18546 C CA . PRO A 1 36 ? -5.694 -14.730 -1.901 1.00 0.00 36 PRO A CA 13
ATOM 18547 C C . PRO A 1 36 ? -6.665 -13.603 -1.548 1.00 0.00 36 PRO A C 13
ATOM 18548 O O . PRO A 1 36 ? -7.272 -12.997 -2.432 1.00 0.00 36 PRO A O 13
ATOM 18559 N N . CYS A 1 37 ? -6.805 -13.322 -0.256 1.00 0.00 37 CYS A N 13
ATOM 18560 C CA . CYS A 1 37 ? -7.694 -12.264 0.208 1.00 0.00 37 CYS A CA 13
ATOM 18561 C C . CYS A 1 37 ? -6.892 -11.078 0.749 1.00 0.00 37 CYS A C 13
ATOM 18562 O O . CYS A 1 37 ? -5.757 -11.246 1.196 1.00 0.00 37 CYS A O 13
ATOM 18570 N N . PRO A 1 38 ? -7.464 -9.856 0.711 1.00 0.00 38 PRO A N 13
ATOM 18571 C CA . PRO A 1 38 ? -8.815 -9.608 0.192 1.00 0.00 38 PRO A CA 13
ATOM 18572 C C . PRO A 1 38 ? -8.879 -9.676 -1.332 1.00 0.00 38 PRO A C 13
ATOM 18573 O O . PRO A 1 38 ? -9.564 -10.532 -1.893 1.00 0.00 38 PRO A O 13
ATOM 18584 N N . TYR A 1 39 ? -8.161 -8.776 -1.999 1.00 0.00 39 TYR A N 13
ATOM 18585 C CA . TYR A 1 39 ? -8.148 -8.748 -3.458 1.00 0.00 39 TYR A CA 13
ATOM 18586 C C . TYR A 1 39 ? -7.400 -9.963 -4.019 1.00 0.00 39 TYR A C 13
ATOM 18587 O O . TYR A 1 39 ? -7.993 -10.768 -4.737 1.00 0.00 39 TYR A O 13
ATOM 18605 N N . PRO A 1 40 ? -6.099 -10.156 -3.683 1.00 0.00 40 PRO A N 13
ATOM 18606 C CA . PRO A 1 40 ? -5.308 -9.292 -2.816 1.00 0.00 40 PRO A CA 13
ATOM 18607 C C . PRO A 1 40 ? -4.327 -8.419 -3.609 1.00 0.00 40 PRO A C 13
ATOM 18608 O O . PRO A 1 40 ? -4.609 -7.259 -3.910 1.00 0.00 40 PRO A O 13
ATOM 18619 N N . ALA A 1 41 ? -3.191 -9.011 -3.981 1.00 0.00 41 ALA A N 13
ATOM 18620 C CA . ALA A 1 41 ? -2.155 -8.323 -4.747 1.00 0.00 41 ALA A CA 13
ATOM 18621 C C . ALA A 1 41 ? -2.628 -7.926 -6.142 1.00 0.00 41 ALA A C 13
ATOM 18622 O O . ALA A 1 41 ? -1.831 -7.469 -6.960 1.00 0.00 41 ALA A O 13
ATOM 18629 N N . VAL A 1 42 ? -3.914 -8.114 -6.424 1.00 0.00 42 VAL A N 13
ATOM 18630 C CA . VAL A 1 42 ? -4.457 -7.750 -7.727 1.00 0.00 42 VAL A CA 13
ATOM 18631 C C . VAL A 1 42 ? -4.119 -6.298 -8.051 1.00 0.00 42 VAL A C 13
ATOM 18632 O O . VAL A 1 42 ? -4.028 -5.912 -9.216 1.00 0.00 42 VAL A O 13
ATOM 18645 N N . ALA A 1 43 ? -3.953 -5.498 -7.002 1.00 0.00 43 ALA A N 13
ATOM 18646 C CA . ALA A 1 43 ? -3.594 -4.094 -7.154 1.00 0.00 43 ALA A CA 13
ATOM 18647 C C . ALA A 1 43 ? -2.135 -3.953 -7.569 1.00 0.00 43 ALA A C 13
ATOM 18648 O O . ALA A 1 43 ? -1.782 -3.077 -8.358 1.00 0.00 43 ALA A O 13
ATOM 18655 N N . THR A 1 44 ? -1.291 -4.823 -7.020 1.00 0.00 44 THR A N 13
ATOM 18656 C CA . THR A 1 44 ? 0.137 -4.806 -7.313 1.00 0.00 44 THR A CA 13
ATOM 18657 C C . THR A 1 44 ? 0.396 -4.876 -8.815 1.00 0.00 44 THR A C 13
ATOM 18658 O O . THR A 1 44 ? 0.951 -3.949 -9.405 1.00 0.00 44 THR A O 13
ATOM 18669 N N . LEU A 1 45 ? -0.003 -5.989 -9.422 1.00 0.00 45 LEU A N 13
ATOM 18670 C CA . LEU A 1 45 ? 0.191 -6.199 -10.852 1.00 0.00 45 LEU A CA 13
ATOM 18671 C C . LEU A 1 45 ? -0.443 -5.077 -11.667 1.00 0.00 45 LEU A C 13
ATOM 18672 O O . LEU A 1 45 ? 0.105 -4.654 -12.683 1.00 0.00 45 LEU A O 13
ATOM 18688 N N . GLU A 1 46 ? -1.605 -4.609 -11.222 1.00 0.00 46 GLU A N 13
ATOM 18689 C CA . GLU A 1 46 ? -2.313 -3.536 -11.911 1.00 0.00 46 GLU A CA 13
ATOM 18690 C C . GLU A 1 46 ? -1.502 -2.243 -11.870 1.00 0.00 46 GLU A C 13
ATOM 18691 O O . GLU A 1 46 ? -1.611 -1.399 -12.761 1.00 0.00 46 GLU A O 13
ATOM 18703 N N . ALA A 1 47 ? -0.698 -2.092 -10.824 1.00 0.00 47 ALA A N 13
ATOM 18704 C CA . ALA A 1 47 ? 0.134 -0.906 -10.661 1.00 0.00 47 ALA A CA 13
ATOM 18705 C C . ALA A 1 47 ? 1.309 -0.909 -11.637 1.00 0.00 47 ALA A C 13
ATOM 18706 O O . ALA A 1 47 ? 1.857 0.146 -11.961 1.00 0.00 47 ALA A O 13
ATOM 18713 N N . MET A 1 48 ? 1.701 -2.098 -12.091 1.00 0.00 48 MET A N 13
ATOM 18714 C CA . MET A 1 48 ? 2.836 -2.228 -13.003 1.00 0.00 48 MET A CA 13
ATOM 18715 C C . MET A 1 48 ? 2.637 -1.400 -14.277 1.00 0.00 48 MET A C 13
ATOM 18716 O O . MET A 1 48 ? 3.476 -0.559 -14.600 1.00 0.00 48 MET A O 13
ATOM 18730 N N . PRO A 1 49 ? 1.531 -1.606 -15.024 1.00 0.00 49 PRO A N 13
ATOM 18731 C CA . PRO A 1 49 ? 1.263 -0.843 -16.246 1.00 0.00 49 PRO A CA 13
ATOM 18732 C C . PRO A 1 49 ? 0.910 0.606 -15.935 1.00 0.00 49 PRO A C 13
ATOM 18733 O O . PRO A 1 49 ? 1.402 1.531 -16.582 1.00 0.00 49 PRO A O 13
ATOM 18744 N N . GLN A 1 50 ? 0.055 0.793 -14.935 1.00 0.00 50 GLN A N 13
ATOM 18745 C CA . GLN A 1 50 ? -0.367 2.125 -14.520 1.00 0.00 50 GLN A CA 13
ATOM 18746 C C . GLN A 1 50 ? 0.750 2.858 -13.783 1.00 0.00 50 GLN A C 13
ATOM 18747 O O . GLN A 1 50 ? 0.527 3.932 -13.222 1.00 0.00 50 GLN A O 13
ATOM 18761 N N . LEU A 1 51 ? 1.949 2.272 -13.782 1.00 0.00 51 LEU A N 13
ATOM 18762 C CA . LEU A 1 51 ? 3.100 2.863 -13.107 1.00 0.00 51 LEU A CA 13
ATOM 18763 C C . LEU A 1 51 ? 3.201 4.361 -13.379 1.00 0.00 51 LEU A C 13
ATOM 18764 O O . LEU A 1 51 ? 2.724 4.853 -14.402 1.00 0.00 51 LEU A O 13
ATOM 18780 N N . LYS A 1 52 ? 3.832 5.077 -12.457 1.00 0.00 52 LYS A N 13
ATOM 18781 C CA . LYS A 1 52 ? 3.999 6.519 -12.589 1.00 0.00 52 LYS A CA 13
ATOM 18782 C C . LYS A 1 52 ? 5.473 6.905 -12.502 1.00 0.00 52 LYS A C 13
ATOM 18783 O O . LYS A 1 52 ? 6.354 6.081 -12.745 1.00 0.00 52 LYS A O 13
ATOM 18802 N N . LYS A 1 53 ? 5.733 8.161 -12.151 1.00 0.00 53 LYS A N 13
ATOM 18803 C CA . LYS A 1 53 ? 7.099 8.658 -12.037 1.00 0.00 53 LYS A CA 13
ATOM 18804 C C . LYS A 1 53 ? 7.744 8.200 -10.732 1.00 0.00 53 LYS A C 13
ATOM 18805 O O . LYS A 1 53 ? 8.839 8.643 -10.382 1.00 0.00 53 LYS A O 13
ATOM 18824 N N . GLY A 1 54 ? 7.061 7.311 -10.016 1.00 0.00 54 GLY A N 13
ATOM 18825 C CA . GLY A 1 54 ? 7.585 6.810 -8.758 1.00 0.00 54 GLY A CA 13
ATOM 18826 C C . GLY A 1 54 ? 6.507 6.196 -7.886 1.00 0.00 54 GLY A C 13
ATOM 18827 O O . GLY A 1 54 ? 5.991 6.848 -6.977 1.00 0.00 54 GLY A O 13
ATOM 18831 N N . GLU A 1 55 ? 6.169 4.940 -8.160 1.00 0.00 55 GLU A N 13
ATOM 18832 C CA . GLU A 1 55 ? 5.140 4.244 -7.396 1.00 0.00 55 GLU A CA 13
ATOM 18833 C C . GLU A 1 55 ? 5.702 3.684 -6.095 1.00 0.00 55 GLU A C 13
ATOM 18834 O O . GLU A 1 55 ? 6.905 3.745 -5.850 1.00 0.00 55 GLU A O 13
ATOM 18846 N N . ILE A 1 56 ? 4.811 3.170 -5.254 1.00 0.00 56 ILE A N 13
ATOM 18847 C CA . ILE A 1 56 ? 5.188 2.591 -3.968 1.00 0.00 56 ILE A CA 13
ATOM 18848 C C . ILE A 1 56 ? 4.074 1.670 -3.462 1.00 0.00 56 ILE A C 13
ATOM 18849 O O . ILE A 1 56 ? 2.919 1.810 -3.858 1.00 0.00 56 ILE A O 13
ATOM 18865 N N . LEU A 1 57 ? 4.425 0.717 -2.608 1.00 0.00 57 LEU A N 13
ATOM 18866 C CA . LEU A 1 57 ? 3.442 -0.209 -2.064 1.00 0.00 57 LEU A CA 13
ATOM 18867 C C . LEU A 1 57 ? 3.692 -0.474 -0.602 1.00 0.00 57 LEU A C 13
ATOM 18868 O O . LEU A 1 57 ? 4.801 -0.282 -0.103 1.00 0.00 57 LEU A O 13
ATOM 18884 N N . GLU A 1 58 ? 2.669 -0.971 0.071 1.00 0.00 58 GLU A N 13
ATOM 18885 C CA . GLU A 1 58 ? 2.813 -1.348 1.455 1.00 0.00 58 GLU A CA 13
ATOM 18886 C C . GLU A 1 58 ? 1.997 -2.599 1.754 1.00 0.00 58 GLU A C 13
ATOM 18887 O O . GLU A 1 58 ? 0.770 -2.570 1.723 1.00 0.00 58 GLU A O 13
ATOM 18899 N N . VAL A 1 59 ? 2.689 -3.690 2.055 1.00 0.00 59 VAL A N 13
ATOM 18900 C CA . VAL A 1 59 ? 2.033 -4.963 2.330 1.00 0.00 59 VAL A CA 13
ATOM 18901 C C . VAL A 1 59 ? 2.316 -5.439 3.750 1.00 0.00 59 VAL A C 13
ATOM 18902 O O . VAL A 1 59 ? 3.452 -5.752 4.093 1.00 0.00 59 VAL A O 13
ATOM 18915 N N . VAL A 1 60 ? 1.271 -5.505 4.564 1.00 0.00 60 VAL A N 13
ATOM 18916 C CA . VAL A 1 60 ? 1.401 -5.985 5.933 1.00 0.00 60 VAL A CA 13
ATOM 18917 C C . VAL A 1 60 ? 0.539 -7.225 6.137 1.00 0.00 60 VAL A C 13
ATOM 18918 O O . VAL A 1 60 ? -0.662 -7.129 6.394 1.00 0.00 60 VAL A O 13
ATOM 18931 N N . SER A 1 61 ? 1.144 -8.392 5.972 1.00 0.00 61 SER A N 13
ATOM 18932 C CA . SER A 1 61 ? 0.411 -9.642 6.094 1.00 0.00 61 SER A CA 13
ATOM 18933 C C . SER A 1 61 ? 1.125 -10.628 7.006 1.00 0.00 61 SER A C 13
ATOM 18934 O O . SER A 1 61 ? 2.263 -10.406 7.418 1.00 0.00 61 SER A O 13
ATOM 18942 N N . ASP A 1 62 ? 0.459 -11.742 7.274 1.00 0.00 62 ASP A N 13
ATOM 18943 C CA . ASP A 1 62 ? 1.025 -12.789 8.117 1.00 0.00 62 ASP A CA 13
ATOM 18944 C C . ASP A 1 62 ? 1.192 -14.079 7.320 1.00 0.00 62 ASP A C 13
ATOM 18945 O O . ASP A 1 62 ? 0.277 -14.507 6.616 1.00 0.00 62 ASP A O 13
ATOM 18954 N N . CYS A 1 63 ? 2.378 -14.672 7.405 1.00 0.00 63 CYS A N 13
ATOM 18955 C CA . CYS A 1 63 ? 2.672 -15.900 6.677 1.00 0.00 63 CYS A CA 13
ATOM 18956 C C . CYS A 1 63 ? 3.683 -16.758 7.435 1.00 0.00 63 CYS A C 13
ATOM 18957 O O . CYS A 1 63 ? 4.823 -16.344 7.649 1.00 0.00 63 CYS A O 13
ATOM 18965 N N . PRO A 1 64 ? 3.282 -17.974 7.849 1.00 0.00 64 PRO A N 13
ATOM 18966 C CA . PRO A 1 64 ? 4.164 -18.894 8.577 1.00 0.00 64 PRO A CA 13
ATOM 18967 C C . PRO A 1 64 ? 5.366 -19.319 7.740 1.00 0.00 64 PRO A C 13
ATOM 18968 O O . PRO A 1 64 ? 6.364 -19.809 8.271 1.00 0.00 64 PRO A O 13
ATOM 18979 N N . GLN A 1 65 ? 5.263 -19.126 6.429 1.00 0.00 65 GLN A N 13
ATOM 18980 C CA . GLN A 1 65 ? 6.340 -19.486 5.514 1.00 0.00 65 GLN A CA 13
ATOM 18981 C C . GLN A 1 65 ? 7.019 -18.238 4.958 1.00 0.00 65 GLN A C 13
ATOM 18982 O O . GLN A 1 65 ? 6.863 -17.142 5.498 1.00 0.00 65 GLN A O 13
ATOM 18996 N N . SER A 1 66 ? 7.771 -18.411 3.877 1.00 0.00 66 SER A N 13
ATOM 18997 C CA . SER A 1 66 ? 8.473 -17.299 3.247 1.00 0.00 66 SER A CA 13
ATOM 18998 C C . SER A 1 66 ? 7.744 -16.836 1.990 1.00 0.00 66 SER A C 13
ATOM 18999 O O . SER A 1 66 ? 7.971 -15.730 1.501 1.00 0.00 66 SER A O 13
ATOM 19007 N N . ILE A 1 67 ? 6.876 -17.695 1.469 1.00 0.00 67 ILE A N 13
ATOM 19008 C CA . ILE A 1 67 ? 6.121 -17.382 0.263 1.00 0.00 67 ILE A CA 13
ATOM 19009 C C . ILE A 1 67 ? 5.079 -16.298 0.527 1.00 0.00 67 ILE A C 13
ATOM 19010 O O . ILE A 1 67 ? 4.310 -16.381 1.485 1.00 0.00 67 ILE A O 13
ATOM 19026 N N . ASN A 1 68 ? 5.065 -15.282 -0.331 1.00 0.00 68 ASN A N 13
ATOM 19027 C CA . ASN A 1 68 ? 4.113 -14.182 -0.208 1.00 0.00 68 ASN A CA 13
ATOM 19028 C C . ASN A 1 68 ? 3.548 -13.815 -1.578 1.00 0.00 68 ASN A C 13
ATOM 19029 O O . ASN A 1 68 ? 4.292 -13.628 -2.539 1.00 0.00 68 ASN A O 13
ATOM 19040 N N . ASN A 1 69 ? 2.225 -13.733 -1.660 1.00 0.00 69 ASN A N 13
ATOM 19041 C CA . ASN A 1 69 ? 1.540 -13.481 -2.924 1.00 0.00 69 ASN A CA 13
ATOM 19042 C C . ASN A 1 69 ? 1.816 -12.091 -3.499 1.00 0.00 69 ASN A C 13
ATOM 19043 O O . ASN A 1 69 ? 2.090 -11.957 -4.692 1.00 0.00 69 ASN A O 13
ATOM 19054 N N . ILE A 1 70 ? 1.686 -11.054 -2.674 1.00 0.00 70 ILE A N 13
ATOM 19055 C CA . ILE A 1 70 ? 1.832 -9.679 -3.162 1.00 0.00 70 ILE A CA 13
ATOM 19056 C C . ILE A 1 70 ? 3.186 -9.431 -3.836 1.00 0.00 70 ILE A C 13
ATOM 19057 O O . ILE A 1 70 ? 3.228 -8.990 -4.985 1.00 0.00 70 ILE A O 13
ATOM 19073 N N . PRO A 1 71 ? 4.315 -9.691 -3.148 1.00 0.00 71 PRO A N 13
ATOM 19074 C CA . PRO A 1 71 ? 5.642 -9.472 -3.735 1.00 0.00 71 PRO A CA 13
ATOM 19075 C C . PRO A 1 71 ? 5.884 -10.352 -4.957 1.00 0.00 71 PRO A C 13
ATOM 19076 O O . PRO A 1 71 ? 6.551 -9.942 -5.907 1.00 0.00 71 PRO A O 13
ATOM 19087 N N . LEU A 1 72 ? 5.320 -11.557 -4.933 1.00 0.00 72 LEU A N 13
ATOM 19088 C CA . LEU A 1 72 ? 5.456 -12.486 -6.051 1.00 0.00 72 LEU A CA 13
ATOM 19089 C C . LEU A 1 72 ? 4.724 -11.967 -7.276 1.00 0.00 72 LEU A C 13
ATOM 19090 O O . LEU A 1 72 ? 5.088 -12.274 -8.407 1.00 0.00 72 LEU A O 13
ATOM 19106 N N . ASP A 1 73 ? 3.666 -11.207 -7.037 1.00 0.00 73 ASP A N 13
ATOM 19107 C CA . ASP A 1 73 ? 2.869 -10.645 -8.121 1.00 0.00 73 ASP A CA 13
ATOM 19108 C C . ASP A 1 73 ? 3.716 -9.725 -8.992 1.00 0.00 73 ASP A C 13
ATOM 19109 O O . ASP A 1 73 ? 3.843 -9.939 -10.197 1.00 0.00 73 ASP A O 13
ATOM 19118 N N . ALA A 1 74 ? 4.307 -8.710 -8.371 1.00 0.00 74 ALA A N 13
ATOM 19119 C CA . ALA A 1 74 ? 5.153 -7.762 -9.088 1.00 0.00 74 ALA A CA 13
ATOM 19120 C C . ALA A 1 74 ? 6.418 -8.440 -9.604 1.00 0.00 74 ALA A C 13
ATOM 19121 O O . ALA A 1 74 ? 6.884 -8.152 -10.706 1.00 0.00 74 ALA A O 13
ATOM 19128 N N . ARG A 1 75 ? 6.959 -9.352 -8.804 1.00 0.00 75 ARG A N 13
ATOM 19129 C CA . ARG A 1 75 ? 8.176 -10.072 -9.168 1.00 0.00 75 ARG A CA 13
ATOM 19130 C C . ARG A 1 75 ? 7.969 -10.932 -10.411 1.00 0.00 75 ARG A C 13
ATOM 19131 O O . ARG A 1 75 ? 8.717 -10.819 -11.383 1.00 0.00 75 ARG A O 13
ATOM 19152 N N . ASN A 1 76 ? 6.964 -11.803 -10.364 1.00 0.00 76 ASN A N 13
ATOM 19153 C CA . ASN A 1 76 ? 6.666 -12.695 -11.481 1.00 0.00 76 ASN A CA 13
ATOM 19154 C C . ASN A 1 76 ? 6.632 -11.933 -12.802 1.00 0.00 76 ASN A C 13
ATOM 19155 O O . ASN A 1 76 ? 7.346 -12.274 -13.744 1.00 0.00 76 ASN A O 13
ATOM 19166 N N . HIS A 1 77 ? 5.808 -10.892 -12.858 1.00 0.00 77 HIS A N 13
ATOM 19167 C CA . HIS A 1 77 ? 5.697 -10.069 -14.056 1.00 0.00 77 HIS A CA 13
ATOM 19168 C C . HIS A 1 77 ? 6.965 -9.246 -14.259 1.00 0.00 77 HIS A C 13
ATOM 19169 O O . HIS A 1 77 ? 7.755 -9.517 -15.165 1.00 0.00 77 HIS A O 13
ATOM 19183 N N . GLY A 1 78 ? 7.156 -8.247 -13.403 1.00 0.00 78 GLY A N 13
ATOM 19184 C CA . GLY A 1 78 ? 8.336 -7.409 -13.491 1.00 0.00 78 GLY A CA 13
ATOM 19185 C C . GLY A 1 78 ? 8.145 -6.058 -12.830 1.00 0.00 78 GLY A C 13
ATOM 19186 O O . GLY A 1 78 ? 7.581 -5.138 -13.423 1.00 0.00 78 GLY A O 13
ATOM 19190 N N . TYR A 1 79 ? 8.633 -5.939 -11.601 1.00 0.00 79 TYR A N 13
ATOM 19191 C CA . TYR A 1 79 ? 8.518 -4.706 -10.834 1.00 0.00 79 TYR A CA 13
ATOM 19192 C C . TYR A 1 79 ? 9.695 -3.775 -11.098 1.00 0.00 79 TYR A C 13
ATOM 19193 O O . TYR A 1 79 ? 10.476 -3.983 -12.027 1.00 0.00 79 TYR A O 13
ATOM 19211 N N . THR A 1 80 ? 9.838 -2.777 -10.232 1.00 0.00 80 THR A N 13
ATOM 19212 C CA . THR A 1 80 ? 10.964 -1.856 -10.291 1.00 0.00 80 THR A CA 13
ATOM 19213 C C . THR A 1 80 ? 11.851 -2.076 -9.072 1.00 0.00 80 THR A C 13
ATOM 19214 O O . THR A 1 80 ? 13.049 -2.329 -9.193 1.00 0.00 80 THR A O 13
ATOM 19225 N N . VAL A 1 81 ? 11.226 -2.042 -7.896 1.00 0.00 81 VAL A N 13
ATOM 19226 C CA . VAL A 1 81 ? 11.917 -2.303 -6.641 1.00 0.00 81 VAL A CA 13
ATOM 19227 C C . VAL A 1 81 ? 11.011 -3.099 -5.701 1.00 0.00 81 VAL A C 13
ATOM 19228 O O . VAL A 1 81 ? 9.957 -2.619 -5.290 1.00 0.00 81 VAL A O 13
ATOM 19241 N N . LEU A 1 82 ? 11.432 -4.315 -5.371 1.00 0.00 82 LEU A N 13
ATOM 19242 C CA . LEU A 1 82 ? 10.652 -5.195 -4.504 1.00 0.00 82 LEU A CA 13
ATOM 19243 C C . LEU A 1 82 ? 11.466 -5.603 -3.281 1.00 0.00 82 LEU A C 13
ATOM 19244 O O . LEU A 1 82 ? 12.374 -6.430 -3.374 1.00 0.00 82 LEU A O 13
ATOM 19260 N N . ASP A 1 83 ? 11.141 -5.010 -2.136 1.00 0.00 83 ASP A N 13
ATOM 19261 C CA . ASP A 1 83 ? 11.842 -5.306 -0.892 1.00 0.00 83 ASP A CA 13
ATOM 19262 C C . ASP A 1 83 ? 10.863 -5.770 0.179 1.00 0.00 83 ASP A C 13
ATOM 19263 O O . ASP A 1 83 ? 9.654 -5.592 0.043 1.00 0.00 83 ASP A O 13
ATOM 19272 N N . ILE A 1 84 ? 11.387 -6.385 1.235 1.00 0.00 84 ILE A N 13
ATOM 19273 C CA . ILE A 1 84 ? 10.546 -6.875 2.321 1.00 0.00 84 ILE A CA 13
ATOM 19274 C C . ILE A 1 84 ? 11.190 -6.624 3.682 1.00 0.00 84 ILE A C 13
ATOM 19275 O O . ILE A 1 84 ? 12.368 -6.277 3.772 1.00 0.00 84 ILE A O 13
ATOM 19291 N N . GLN A 1 85 ? 10.403 -6.812 4.736 1.00 0.00 85 GLN A N 13
ATOM 19292 C CA . GLN A 1 85 ? 10.880 -6.624 6.102 1.00 0.00 85 GLN A CA 13
ATOM 19293 C C . GLN A 1 85 ? 10.062 -7.466 7.075 1.00 0.00 85 GLN A C 13
ATOM 19294 O O . GLN A 1 85 ? 8.918 -7.820 6.792 1.00 0.00 85 GLN A O 13
ATOM 19308 N N . GLN A 1 86 ? 10.653 -7.791 8.221 1.00 0.00 86 GLN A N 13
ATOM 19309 C CA . GLN A 1 86 ? 9.968 -8.594 9.230 1.00 0.00 86 GLN A CA 13
ATOM 19310 C C . GLN A 1 86 ? 10.133 -7.981 10.618 1.00 0.00 86 GLN A C 13
ATOM 19311 O O . GLN A 1 86 ? 11.101 -7.268 10.881 1.00 0.00 86 GLN A O 13
ATOM 19325 N N . ASP A 1 87 ? 9.182 -8.267 11.504 1.00 0.00 87 ASP A N 13
ATOM 19326 C CA . ASP A 1 87 ? 9.232 -7.745 12.865 1.00 0.00 87 ASP A CA 13
ATOM 19327 C C . ASP A 1 87 ? 9.188 -8.878 13.884 1.00 0.00 87 ASP A C 13
ATOM 19328 O O . ASP A 1 87 ? 10.220 -9.288 14.416 1.00 0.00 87 ASP A O 13
ATOM 19337 N N . GLY A 1 88 ? 7.987 -9.381 14.149 1.00 0.00 88 GLY A N 13
ATOM 19338 C CA . GLY A 1 88 ? 7.829 -10.465 15.098 1.00 0.00 88 GLY A CA 13
ATOM 19339 C C . GLY A 1 88 ? 6.815 -11.495 14.636 1.00 0.00 88 GLY A C 13
ATOM 19340 O O . GLY A 1 88 ? 7.143 -12.375 13.839 1.00 0.00 88 GLY A O 13
ATOM 19344 N N . PRO A 1 89 ? 5.562 -11.407 15.115 1.00 0.00 89 PRO A N 13
ATOM 19345 C CA . PRO A 1 89 ? 4.505 -12.348 14.742 1.00 0.00 89 PRO A CA 13
ATOM 19346 C C . PRO A 1 89 ? 3.879 -12.019 13.390 1.00 0.00 89 PRO A C 13
ATOM 19347 O O . PRO A 1 89 ? 2.859 -12.595 13.015 1.00 0.00 89 PRO A O 13
ATOM 19358 N N . THR A 1 90 ? 4.489 -11.082 12.667 1.00 0.00 90 THR A N 13
ATOM 19359 C CA . THR A 1 90 ? 3.987 -10.680 11.357 1.00 0.00 90 THR A CA 13
ATOM 19360 C C . THR A 1 90 ? 5.133 -10.305 10.426 1.00 0.00 90 THR A C 13
ATOM 19361 O O . THR A 1 90 ? 6.297 -10.289 10.830 1.00 0.00 90 THR A O 13
ATOM 19372 N N . ILE A 1 91 ? 4.792 -9.994 9.181 1.00 0.00 91 ILE A N 13
ATOM 19373 C CA . ILE A 1 91 ? 5.785 -9.612 8.186 1.00 0.00 91 ILE A CA 13
ATOM 19374 C C . ILE A 1 91 ? 5.221 -8.554 7.241 1.00 0.00 91 ILE A C 13
ATOM 19375 O O . ILE A 1 91 ? 4.053 -8.613 6.858 1.00 0.00 91 ILE A O 13
ATOM 19391 N N . ARG A 1 92 ? 6.049 -7.581 6.879 1.00 0.00 92 ARG A N 13
ATOM 19392 C CA . ARG A 1 92 ? 5.617 -6.506 6.000 1.00 0.00 92 ARG A CA 13
ATOM 19393 C C . ARG A 1 92 ? 6.635 -6.258 4.890 1.00 0.00 92 ARG A C 13
ATOM 19394 O O . ARG A 1 92 ? 7.827 -6.100 5.151 1.00 0.00 92 ARG A O 13
ATOM 19415 N N . TYR A 1 93 ? 6.143 -6.158 3.659 1.00 0.00 93 TYR A N 13
ATOM 19416 C CA . TYR A 1 93 ? 6.996 -5.888 2.509 1.00 0.00 93 TYR A CA 13
ATOM 19417 C C . TYR A 1 93 ? 6.525 -4.625 1.802 1.00 0.00 93 TYR A C 13
ATOM 19418 O O . TYR A 1 93 ? 5.422 -4.145 2.049 1.00 0.00 93 TYR A O 13
ATOM 19436 N N . LEU A 1 94 ? 7.369 -4.076 0.938 1.00 0.00 94 LEU A N 13
ATOM 19437 C CA . LEU A 1 94 ? 7.027 -2.849 0.223 1.00 0.00 94 LEU A CA 13
ATOM 19438 C C . LEU A 1 94 ? 7.773 -2.750 -1.102 1.00 0.00 94 LEU A C 13
ATOM 19439 O O . LEU A 1 94 ? 8.808 -3.388 -1.294 1.00 0.00 94 LEU A O 13
ATOM 19455 N N . ILE A 1 95 ? 7.234 -1.943 -2.011 1.00 0.00 95 ILE A N 13
ATOM 19456 C CA . ILE A 1 95 ? 7.840 -1.752 -3.323 1.00 0.00 95 ILE A CA 13
ATOM 19457 C C . ILE A 1 95 ? 7.880 -0.271 -3.695 1.00 0.00 95 ILE A C 13
ATOM 19458 O O . ILE A 1 95 ? 7.182 0.545 -3.095 1.00 0.00 95 ILE A O 13
ATOM 19474 N N . GLN A 1 96 ? 8.712 0.069 -4.673 1.00 0.00 96 GLN A N 13
ATOM 19475 C CA . GLN A 1 96 ? 8.833 1.449 -5.129 1.00 0.00 96 GLN A CA 13
ATOM 19476 C C . GLN A 1 96 ? 9.315 1.506 -6.578 1.00 0.00 96 GLN A C 13
ATOM 19477 O O . GLN A 1 96 ? 9.977 0.585 -7.056 1.00 0.00 96 GLN A O 13
ATOM 19491 N N . LYS A 1 97 ? 9.010 2.608 -7.259 1.00 0.00 97 LYS A N 13
ATOM 19492 C CA . LYS A 1 97 ? 9.427 2.790 -8.646 1.00 0.00 97 LYS A CA 13
ATOM 19493 C C . LYS A 1 97 ? 10.245 4.069 -8.798 1.00 0.00 97 LYS A C 13
ATOM 19494 O O . LYS A 1 97 ? 11.153 4.093 -9.656 1.00 0.00 97 LYS A O 13
ATOM 19514 N N . MET A 1 1 ? -23.551 22.581 18.903 1.00 0.00 1 MET A N 14
ATOM 19515 C CA . MET A 1 1 ? -24.648 23.580 18.811 1.00 0.00 1 MET A CA 14
ATOM 19516 C C . MET A 1 1 ? -25.980 22.981 19.251 1.00 0.00 1 MET A C 14
ATOM 19517 O O . MET A 1 1 ? -26.914 23.706 19.593 1.00 0.00 1 MET A O 14
ATOM 19533 N N . GLY A 1 2 ? -26.059 21.654 19.239 1.00 0.00 2 GLY A N 14
ATOM 19534 C CA . GLY A 1 2 ? -27.281 20.979 19.636 1.00 0.00 2 GLY A CA 14
ATOM 19535 C C . GLY A 1 2 ? -27.059 19.990 20.764 1.00 0.00 2 GLY A C 14
ATOM 19536 O O . GLY A 1 2 ? -26.127 20.140 21.555 1.00 0.00 2 GLY A O 14
ATOM 19540 N N . SER A 1 3 ? -27.916 18.976 20.838 1.00 0.00 3 SER A N 14
ATOM 19541 C CA . SER A 1 3 ? -27.811 17.960 21.879 1.00 0.00 3 SER A CA 14
ATOM 19542 C C . SER A 1 3 ? -27.365 16.622 21.295 1.00 0.00 3 SER A C 14
ATOM 19543 O O . SER A 1 3 ? -27.358 15.604 21.987 1.00 0.00 3 SER A O 14
ATOM 19551 N N . SER A 1 4 ? -26.992 16.634 20.020 1.00 0.00 4 SER A N 14
ATOM 19552 C CA . SER A 1 4 ? -26.542 15.424 19.341 1.00 0.00 4 SER A CA 14
ATOM 19553 C C . SER A 1 4 ? -25.020 15.316 19.376 1.00 0.00 4 SER A C 14
ATOM 19554 O O . SER A 1 4 ? -24.318 16.326 19.420 1.00 0.00 4 SER A O 14
ATOM 19562 N N . HIS A 1 5 ? -24.518 14.085 19.360 1.00 0.00 5 HIS A N 14
ATOM 19563 C CA . HIS A 1 5 ? -23.079 13.845 19.389 1.00 0.00 5 HIS A CA 14
ATOM 19564 C C . HIS A 1 5 ? -22.666 12.868 18.293 1.00 0.00 5 HIS A C 14
ATOM 19565 O O . HIS A 1 5 ? -22.921 11.668 18.390 1.00 0.00 5 HIS A O 14
ATOM 19579 N N . HIS A 1 6 ? -22.032 13.393 17.249 1.00 0.00 6 HIS A N 14
ATOM 19580 C CA . HIS A 1 6 ? -21.587 12.568 16.131 1.00 0.00 6 HIS A CA 14
ATOM 19581 C C . HIS A 1 6 ? -20.138 12.878 15.766 1.00 0.00 6 HIS A C 14
ATOM 19582 O O . HIS A 1 6 ? -19.516 13.765 16.351 1.00 0.00 6 HIS A O 14
ATOM 19596 N N . HIS A 1 7 ? -19.606 12.137 14.799 1.00 0.00 7 HIS A N 14
ATOM 19597 C CA . HIS A 1 7 ? -18.230 12.331 14.353 1.00 0.00 7 HIS A CA 14
ATOM 19598 C C . HIS A 1 7 ? -18.100 13.611 13.534 1.00 0.00 7 HIS A C 14
ATOM 19599 O O . HIS A 1 7 ? -19.097 14.253 13.204 1.00 0.00 7 HIS A O 14
ATOM 19613 N N . HIS A 1 8 ? -16.864 13.974 13.209 1.00 0.00 8 HIS A N 14
ATOM 19614 C CA . HIS A 1 8 ? -16.601 15.178 12.429 1.00 0.00 8 HIS A CA 14
ATOM 19615 C C . HIS A 1 8 ? -16.000 14.825 11.070 1.00 0.00 8 HIS A C 14
ATOM 19616 O O . HIS A 1 8 ? -15.043 15.457 10.620 1.00 0.00 8 HIS A O 14
ATOM 19630 N N . HIS A 1 9 ? -16.569 13.812 10.424 1.00 0.00 9 HIS A N 14
ATOM 19631 C CA . HIS A 1 9 ? -16.090 13.371 9.118 1.00 0.00 9 HIS A CA 14
ATOM 19632 C C . HIS A 1 9 ? -16.257 14.471 8.076 1.00 0.00 9 HIS A C 14
ATOM 19633 O O . HIS A 1 9 ? -15.277 15.053 7.610 1.00 0.00 9 HIS A O 14
ATOM 19647 N N . HIS A 1 10 ? -17.505 14.751 7.714 1.00 0.00 10 HIS A N 14
ATOM 19648 C CA . HIS A 1 10 ? -17.802 15.780 6.725 1.00 0.00 10 HIS A CA 14
ATOM 19649 C C . HIS A 1 10 ? -18.521 16.962 7.368 1.00 0.00 10 HIS A C 14
ATOM 19650 O O . HIS A 1 10 ? -19.585 17.380 6.910 1.00 0.00 10 HIS A O 14
ATOM 19664 N N . SER A 1 11 ? -17.930 17.500 8.430 1.00 0.00 11 SER A N 14
ATOM 19665 C CA . SER A 1 11 ? -18.510 18.636 9.137 1.00 0.00 11 SER A CA 14
ATOM 19666 C C . SER A 1 11 ? -18.472 19.893 8.275 1.00 0.00 11 SER A C 14
ATOM 19667 O O . SER A 1 11 ? -19.498 20.331 7.753 1.00 0.00 11 SER A O 14
ATOM 19675 N N . SER A 1 12 ? -17.282 20.468 8.127 1.00 0.00 12 SER A N 14
ATOM 19676 C CA . SER A 1 12 ? -17.109 21.676 7.328 1.00 0.00 12 SER A CA 14
ATOM 19677 C C . SER A 1 12 ? -16.212 21.410 6.123 1.00 0.00 12 SER A C 14
ATOM 19678 O O . SER A 1 12 ? -15.015 21.163 6.272 1.00 0.00 12 SER A O 14
ATOM 19686 N N . GLY A 1 13 ? -16.800 21.463 4.932 1.00 0.00 13 GLY A N 14
ATOM 19687 C CA . GLY A 1 13 ? -16.040 21.229 3.718 1.00 0.00 13 GLY A CA 14
ATOM 19688 C C . GLY A 1 13 ? -15.874 22.486 2.887 1.00 0.00 13 GLY A C 14
ATOM 19689 O O . GLY A 1 13 ? -15.783 22.420 1.661 1.00 0.00 13 GLY A O 14
ATOM 19693 N N . LEU A 1 14 ? -15.834 23.634 3.556 1.00 0.00 14 LEU A N 14
ATOM 19694 C CA . LEU A 1 14 ? -15.678 24.913 2.874 1.00 0.00 14 LEU A CA 14
ATOM 19695 C C . LEU A 1 14 ? -14.205 25.217 2.619 1.00 0.00 14 LEU A C 14
ATOM 19696 O O . LEU A 1 14 ? -13.838 25.706 1.550 1.00 0.00 14 LEU A O 14
ATOM 19712 N N . VAL A 1 15 ? -13.365 24.923 3.608 1.00 0.00 15 VAL A N 14
ATOM 19713 C CA . VAL A 1 15 ? -11.930 25.161 3.490 1.00 0.00 15 VAL A CA 14
ATOM 19714 C C . VAL A 1 15 ? -11.217 23.967 2.849 1.00 0.00 15 VAL A C 14
ATOM 19715 O O . VAL A 1 15 ? -10.477 24.134 1.880 1.00 0.00 15 VAL A O 14
ATOM 19728 N N . PRO A 1 16 ? -11.424 22.736 3.373 1.00 0.00 16 PRO A N 14
ATOM 19729 C CA . PRO A 1 16 ? -10.785 21.537 2.824 1.00 0.00 16 PRO A CA 14
ATOM 19730 C C . PRO A 1 16 ? -11.446 21.070 1.531 1.00 0.00 16 PRO A C 14
ATOM 19731 O O . PRO A 1 16 ? -12.560 20.546 1.546 1.00 0.00 16 PRO A O 14
ATOM 19742 N N . ARG A 1 17 ? -10.753 21.266 0.413 1.00 0.00 17 ARG A N 14
ATOM 19743 C CA . ARG A 1 17 ? -11.276 20.868 -0.889 1.00 0.00 17 ARG A CA 14
ATOM 19744 C C . ARG A 1 17 ? -11.000 19.393 -1.161 1.00 0.00 17 ARG A C 14
ATOM 19745 O O . ARG A 1 17 ? -9.848 18.956 -1.155 1.00 0.00 17 ARG A O 14
ATOM 19766 N N . GLY A 1 18 ? -12.062 18.633 -1.401 1.00 0.00 18 GLY A N 14
ATOM 19767 C CA . GLY A 1 18 ? -11.916 17.215 -1.673 1.00 0.00 18 GLY A CA 14
ATOM 19768 C C . GLY A 1 18 ? -11.678 16.928 -3.143 1.00 0.00 18 GLY A C 14
ATOM 19769 O O . GLY A 1 18 ? -12.595 16.523 -3.858 1.00 0.00 18 GLY A O 14
ATOM 19773 N N . SER A 1 19 ? -10.446 17.141 -3.594 1.00 0.00 19 SER A N 14
ATOM 19774 C CA . SER A 1 19 ? -10.090 16.902 -4.986 1.00 0.00 19 SER A CA 14
ATOM 19775 C C . SER A 1 19 ? -9.338 15.583 -5.136 1.00 0.00 19 SER A C 14
ATOM 19776 O O . SER A 1 19 ? -8.408 15.474 -5.936 1.00 0.00 19 SER A O 14
ATOM 19784 N N . HIS A 1 20 ? -9.748 14.584 -4.360 1.00 0.00 20 HIS A N 14
ATOM 19785 C CA . HIS A 1 20 ? -9.113 13.270 -4.406 1.00 0.00 20 HIS A CA 14
ATOM 19786 C C . HIS A 1 20 ? -9.928 12.302 -5.258 1.00 0.00 20 HIS A C 14
ATOM 19787 O O . HIS A 1 20 ? -10.621 11.428 -4.734 1.00 0.00 20 HIS A O 14
ATOM 19801 N N . MET A 1 21 ? -9.841 12.465 -6.574 1.00 0.00 21 MET A N 14
ATOM 19802 C CA . MET A 1 21 ? -10.571 11.606 -7.503 1.00 0.00 21 MET A CA 14
ATOM 19803 C C . MET A 1 21 ? -9.614 10.705 -8.275 1.00 0.00 21 MET A C 14
ATOM 19804 O O . MET A 1 21 ? -9.727 9.480 -8.230 1.00 0.00 21 MET A O 14
ATOM 19818 N N . LYS A 1 22 ? -8.672 11.321 -8.981 1.00 0.00 22 LYS A N 14
ATOM 19819 C CA . LYS A 1 22 ? -7.693 10.578 -9.765 1.00 0.00 22 LYS A CA 14
ATOM 19820 C C . LYS A 1 22 ? -6.338 10.558 -9.066 1.00 0.00 22 LYS A C 14
ATOM 19821 O O . LYS A 1 22 ? -5.778 11.607 -8.746 1.00 0.00 22 LYS A O 14
ATOM 19840 N N . ASN A 1 23 ? -5.821 9.357 -8.824 1.00 0.00 23 ASN A N 14
ATOM 19841 C CA . ASN A 1 23 ? -4.533 9.199 -8.157 1.00 0.00 23 ASN A CA 14
ATOM 19842 C C . ASN A 1 23 ? -3.386 9.293 -9.157 1.00 0.00 23 ASN A C 14
ATOM 19843 O O . ASN A 1 23 ? -3.516 8.875 -10.307 1.00 0.00 23 ASN A O 14
ATOM 19854 N N . ILE A 1 24 ? -2.263 9.846 -8.709 1.00 0.00 24 ILE A N 14
ATOM 19855 C CA . ILE A 1 24 ? -1.092 9.997 -9.565 1.00 0.00 24 ILE A CA 14
ATOM 19856 C C . ILE A 1 24 ? -0.005 8.998 -9.184 1.00 0.00 24 ILE A C 14
ATOM 19857 O O . ILE A 1 24 ? 0.816 8.613 -10.017 1.00 0.00 24 ILE A O 14
ATOM 19873 N N . VAL A 1 25 ? -0.007 8.580 -7.922 1.00 0.00 25 VAL A N 14
ATOM 19874 C CA . VAL A 1 25 ? 0.978 7.623 -7.434 1.00 0.00 25 VAL A CA 14
ATOM 19875 C C . VAL A 1 25 ? 0.300 6.404 -6.809 1.00 0.00 25 VAL A C 14
ATOM 19876 O O . VAL A 1 25 ? -0.683 6.538 -6.079 1.00 0.00 25 VAL A O 14
ATOM 19889 N N . PRO A 1 26 ? 0.820 5.195 -7.089 1.00 0.00 26 PRO A N 14
ATOM 19890 C CA . PRO A 1 26 ? 0.256 3.944 -6.565 1.00 0.00 26 PRO A CA 14
ATOM 19891 C C . PRO A 1 26 ? 0.128 3.949 -5.042 1.00 0.00 26 PRO A C 14
ATOM 19892 O O . PRO A 1 26 ? -0.888 4.393 -4.505 1.00 0.00 26 PRO A O 14
ATOM 19903 N N . ASP A 1 27 ? 1.153 3.450 -4.348 1.00 0.00 27 ASP A N 14
ATOM 19904 C CA . ASP A 1 27 ? 1.125 3.376 -2.897 1.00 0.00 27 ASP A CA 14
ATOM 19905 C C . ASP A 1 27 ? -0.097 2.592 -2.449 1.00 0.00 27 ASP A C 14
ATOM 19906 O O . ASP A 1 27 ? -1.086 3.173 -2.000 1.00 0.00 27 ASP A O 14
ATOM 19915 N N . TYR A 1 28 ? -0.057 1.273 -2.637 1.00 0.00 28 TYR A N 14
ATOM 19916 C CA . TYR A 1 28 ? -1.205 0.437 -2.274 1.00 0.00 28 TYR A CA 14
ATOM 19917 C C . TYR A 1 28 ? -0.913 -0.395 -1.034 1.00 0.00 28 TYR A C 14
ATOM 19918 O O . TYR A 1 28 ? 0.201 -0.880 -0.850 1.00 0.00 28 TYR A O 14
ATOM 19936 N N . ARG A 1 29 ? -1.922 -0.549 -0.178 1.00 0.00 29 ARG A N 14
ATOM 19937 C CA . ARG A 1 29 ? -1.749 -1.276 1.072 1.00 0.00 29 ARG A CA 14
ATOM 19938 C C . ARG A 1 29 ? -2.514 -2.597 1.092 1.00 0.00 29 ARG A C 14
ATOM 19939 O O . ARG A 1 29 ? -3.676 -2.666 0.691 1.00 0.00 29 ARG A O 14
ATOM 19960 N N . LEU A 1 30 ? -1.853 -3.633 1.605 1.00 0.00 30 LEU A N 14
ATOM 19961 C CA . LEU A 1 30 ? -2.459 -4.952 1.757 1.00 0.00 30 LEU A CA 14
ATOM 19962 C C . LEU A 1 30 ? -2.300 -5.416 3.200 1.00 0.00 30 LEU A C 14
ATOM 19963 O O . LEU A 1 30 ? -1.316 -6.067 3.547 1.00 0.00 30 LEU A O 14
ATOM 19979 N N . ASP A 1 31 ? -3.271 -5.069 4.040 1.00 0.00 31 ASP A N 14
ATOM 19980 C CA . ASP A 1 31 ? -3.200 -5.388 5.462 1.00 0.00 31 ASP A CA 14
ATOM 19981 C C . ASP A 1 31 ? -4.074 -6.586 5.813 1.00 0.00 31 ASP A C 14
ATOM 19982 O O . ASP A 1 31 ? -5.039 -6.465 6.567 1.00 0.00 31 ASP A O 14
ATOM 19991 N N . MET A 1 32 ? -3.748 -7.739 5.233 1.00 0.00 32 MET A N 14
ATOM 19992 C CA . MET A 1 32 ? -4.500 -8.959 5.500 1.00 0.00 32 MET A CA 14
ATOM 19993 C C . MET A 1 32 ? -3.567 -10.157 5.704 1.00 0.00 32 MET A C 14
ATOM 19994 O O . MET A 1 32 ? -2.843 -10.240 6.701 1.00 0.00 32 MET A O 14
ATOM 20008 N N . VAL A 1 33 ? -3.615 -11.099 4.767 1.00 0.00 33 VAL A N 14
ATOM 20009 C CA . VAL A 1 33 ? -2.786 -12.296 4.830 1.00 0.00 33 VAL A CA 14
ATOM 20010 C C . VAL A 1 33 ? -2.151 -12.582 3.475 1.00 0.00 33 VAL A C 14
ATOM 20011 O O . VAL A 1 33 ? -2.673 -12.171 2.438 1.00 0.00 33 VAL A O 14
ATOM 20024 N N . GLY A 1 34 ? -1.029 -13.294 3.485 1.00 0.00 34 GLY A N 14
ATOM 20025 C CA . GLY A 1 34 ? -0.359 -13.633 2.243 1.00 0.00 34 GLY A CA 14
ATOM 20026 C C . GLY A 1 34 ? -1.011 -14.812 1.546 1.00 0.00 34 GLY A C 14
ATOM 20027 O O . GLY A 1 34 ? -0.444 -15.904 1.495 1.00 0.00 34 GLY A O 14
ATOM 20031 N N . GLU A 1 35 ? -2.212 -14.592 1.018 1.00 0.00 35 GLU A N 14
ATOM 20032 C CA . GLU A 1 35 ? -2.955 -15.639 0.329 1.00 0.00 35 GLU A CA 14
ATOM 20033 C C . GLU A 1 35 ? -2.554 -15.708 -1.146 1.00 0.00 35 GLU A C 14
ATOM 20034 O O . GLU A 1 35 ? -2.366 -14.677 -1.792 1.00 0.00 35 GLU A O 14
ATOM 20046 N N . PRO A 1 36 ? -2.416 -16.928 -1.700 1.00 0.00 36 PRO A N 14
ATOM 20047 C CA . PRO A 1 36 ? -2.022 -17.119 -3.101 1.00 0.00 36 PRO A CA 14
ATOM 20048 C C . PRO A 1 36 ? -3.107 -16.689 -4.084 1.00 0.00 36 PRO A C 14
ATOM 20049 O O . PRO A 1 36 ? -2.819 -16.370 -5.238 1.00 0.00 36 PRO A O 14
ATOM 20060 N N . CYS A 1 37 ? -4.356 -16.690 -3.625 1.00 0.00 37 CYS A N 14
ATOM 20061 C CA . CYS A 1 37 ? -5.483 -16.302 -4.469 1.00 0.00 37 CYS A CA 14
ATOM 20062 C C . CYS A 1 37 ? -5.286 -14.896 -5.033 1.00 0.00 37 CYS A C 14
ATOM 20063 O O . CYS A 1 37 ? -4.728 -14.026 -4.364 1.00 0.00 37 CYS A O 14
ATOM 20071 N N . PRO A 1 38 ? -5.744 -14.653 -6.275 1.00 0.00 38 PRO A N 14
ATOM 20072 C CA . PRO A 1 38 ? -5.611 -13.345 -6.923 1.00 0.00 38 PRO A CA 14
ATOM 20073 C C . PRO A 1 38 ? -6.614 -12.328 -6.384 1.00 0.00 38 PRO A C 14
ATOM 20074 O O . PRO A 1 38 ? -7.636 -12.052 -7.014 1.00 0.00 38 PRO A O 14
ATOM 20085 N N . TYR A 1 39 ? -6.312 -11.774 -5.215 1.00 0.00 39 TYR A N 14
ATOM 20086 C CA . TYR A 1 39 ? -7.186 -10.789 -4.584 1.00 0.00 39 TYR A CA 14
ATOM 20087 C C . TYR A 1 39 ? -6.384 -9.625 -3.988 1.00 0.00 39 TYR A C 14
ATOM 20088 O O . TYR A 1 39 ? -6.661 -8.464 -4.289 1.00 0.00 39 TYR A O 14
ATOM 20106 N N . PRO A 1 40 ? -5.375 -9.907 -3.132 1.00 0.00 40 PRO A N 14
ATOM 20107 C CA . PRO A 1 40 ? -4.555 -8.856 -2.510 1.00 0.00 40 PRO A CA 14
ATOM 20108 C C . PRO A 1 40 ? -3.753 -8.055 -3.537 1.00 0.00 40 PRO A C 14
ATOM 20109 O O . PRO A 1 40 ? -4.176 -6.985 -3.973 1.00 0.00 40 PRO A O 14
ATOM 20120 N N . ALA A 1 41 ? -2.610 -8.607 -3.942 1.00 0.00 41 ALA A N 14
ATOM 20121 C CA . ALA A 1 41 ? -1.720 -7.959 -4.911 1.00 0.00 41 ALA A CA 14
ATOM 20122 C C . ALA A 1 41 ? -2.372 -7.738 -6.273 1.00 0.00 41 ALA A C 14
ATOM 20123 O O . ALA A 1 41 ? -1.685 -7.403 -7.239 1.00 0.00 41 ALA A O 14
ATOM 20130 N N . VAL A 1 42 ? -3.686 -7.908 -6.354 1.00 0.00 42 VAL A N 14
ATOM 20131 C CA . VAL A 1 42 ? -4.399 -7.675 -7.603 1.00 0.00 42 VAL A CA 14
ATOM 20132 C C . VAL A 1 42 ? -4.065 -6.289 -8.144 1.00 0.00 42 VAL A C 14
ATOM 20133 O O . VAL A 1 42 ? -4.048 -6.065 -9.355 1.00 0.00 42 VAL A O 14
ATOM 20146 N N . ALA A 1 43 ? -3.810 -5.361 -7.226 1.00 0.00 43 ALA A N 14
ATOM 20147 C CA . ALA A 1 43 ? -3.443 -3.997 -7.585 1.00 0.00 43 ALA A CA 14
ATOM 20148 C C . ALA A 1 43 ? -2.013 -3.938 -8.110 1.00 0.00 43 ALA A C 14
ATOM 20149 O O . ALA A 1 43 ? -1.729 -3.255 -9.094 1.00 0.00 43 ALA A O 14
ATOM 20156 N N . THR A 1 44 ? -1.113 -4.649 -7.433 1.00 0.00 44 THR A N 14
ATOM 20157 C CA . THR A 1 44 ? 0.297 -4.675 -7.811 1.00 0.00 44 THR A CA 14
ATOM 20158 C C . THR A 1 44 ? 0.468 -5.095 -9.271 1.00 0.00 44 THR A C 14
ATOM 20159 O O . THR A 1 44 ? 1.247 -4.493 -10.010 1.00 0.00 44 THR A O 14
ATOM 20170 N N . LEU A 1 45 ? -0.252 -6.138 -9.674 1.00 0.00 45 LEU A N 14
ATOM 20171 C CA . LEU A 1 45 ? -0.167 -6.643 -11.039 1.00 0.00 45 LEU A CA 14
ATOM 20172 C C . LEU A 1 45 ? -0.659 -5.603 -12.039 1.00 0.00 45 LEU A C 14
ATOM 20173 O O . LEU A 1 45 ? 0.045 -5.261 -12.989 1.00 0.00 45 LEU A O 14
ATOM 20189 N N . GLU A 1 46 ? -1.873 -5.101 -11.820 1.00 0.00 46 GLU A N 14
ATOM 20190 C CA . GLU A 1 46 ? -2.449 -4.094 -12.703 1.00 0.00 46 GLU A CA 14
ATOM 20191 C C . GLU A 1 46 ? -1.685 -2.778 -12.589 1.00 0.00 46 GLU A C 14
ATOM 20192 O O . GLU A 1 46 ? -1.904 -1.851 -13.369 1.00 0.00 46 GLU A O 14
ATOM 20204 N N . ALA A 1 47 ? -0.807 -2.697 -11.594 1.00 0.00 47 ALA A N 14
ATOM 20205 C CA . ALA A 1 47 ? 0.014 -1.509 -11.394 1.00 0.00 47 ALA A CA 14
ATOM 20206 C C . ALA A 1 47 ? 1.115 -1.429 -12.446 1.00 0.00 47 ALA A C 14
ATOM 20207 O O . ALA A 1 47 ? 1.448 -0.347 -12.931 1.00 0.00 47 ALA A O 14
ATOM 20214 N N . MET A 1 48 ? 1.693 -2.583 -12.772 1.00 0.00 48 MET A N 14
ATOM 20215 C CA . MET A 1 48 ? 2.780 -2.659 -13.746 1.00 0.00 48 MET A CA 14
ATOM 20216 C C . MET A 1 48 ? 2.440 -1.895 -15.033 1.00 0.00 48 MET A C 14
ATOM 20217 O O . MET A 1 48 ? 3.238 -1.078 -15.489 1.00 0.00 48 MET A O 14
ATOM 20231 N N . PRO A 1 49 ? 1.246 -2.112 -15.628 1.00 0.00 49 PRO A N 14
ATOM 20232 C CA . PRO A 1 49 ? 0.839 -1.391 -16.838 1.00 0.00 49 PRO A CA 14
ATOM 20233 C C . PRO A 1 49 ? 0.655 0.097 -16.563 1.00 0.00 49 PRO A C 14
ATOM 20234 O O . PRO A 1 49 ? 1.257 0.943 -17.224 1.00 0.00 49 PRO A O 14
ATOM 20245 N N . GLN A 1 50 ? -0.183 0.405 -15.575 1.00 0.00 50 GLN A N 14
ATOM 20246 C CA . GLN A 1 50 ? -0.449 1.787 -15.190 1.00 0.00 50 GLN A CA 14
ATOM 20247 C C . GLN A 1 50 ? 0.729 2.406 -14.434 1.00 0.00 50 GLN A C 14
ATOM 20248 O O . GLN A 1 50 ? 0.567 3.415 -13.748 1.00 0.00 50 GLN A O 14
ATOM 20262 N N . LEU A 1 51 ? 1.910 1.796 -14.556 1.00 0.00 51 LEU A N 14
ATOM 20263 C CA . LEU A 1 51 ? 3.104 2.284 -13.871 1.00 0.00 51 LEU A CA 14
ATOM 20264 C C . LEU A 1 51 ? 3.291 3.786 -14.076 1.00 0.00 51 LEU A C 14
ATOM 20265 O O . LEU A 1 51 ? 2.780 4.362 -15.037 1.00 0.00 51 LEU A O 14
ATOM 20281 N N . LYS A 1 52 ? 4.031 4.412 -13.165 1.00 0.00 52 LYS A N 14
ATOM 20282 C CA . LYS A 1 52 ? 4.288 5.846 -13.242 1.00 0.00 52 LYS A CA 14
ATOM 20283 C C . LYS A 1 52 ? 5.739 6.162 -12.892 1.00 0.00 52 LYS A C 14
ATOM 20284 O O . LYS A 1 52 ? 6.566 5.259 -12.759 1.00 0.00 52 LYS A O 14
ATOM 20303 N N . LYS A 1 53 ? 6.042 7.449 -12.745 1.00 0.00 53 LYS A N 14
ATOM 20304 C CA . LYS A 1 53 ? 7.393 7.885 -12.411 1.00 0.00 53 LYS A CA 14
ATOM 20305 C C . LYS A 1 53 ? 7.584 7.963 -10.900 1.00 0.00 53 LYS A C 14
ATOM 20306 O O . LYS A 1 53 ? 8.599 8.470 -10.418 1.00 0.00 53 LYS A O 14
ATOM 20325 N N . GLY A 1 54 ? 6.604 7.460 -10.157 1.00 0.00 54 GLY A N 14
ATOM 20326 C CA . GLY A 1 54 ? 6.683 7.483 -8.707 1.00 0.00 54 GLY A CA 14
ATOM 20327 C C . GLY A 1 54 ? 5.800 6.434 -8.061 1.00 0.00 54 GLY A C 14
ATOM 20328 O O . GLY A 1 54 ? 4.884 6.763 -7.307 1.00 0.00 54 GLY A O 14
ATOM 20332 N N . GLU A 1 55 ? 6.080 5.167 -8.351 1.00 0.00 55 GLU A N 14
ATOM 20333 C CA . GLU A 1 55 ? 5.305 4.065 -7.792 1.00 0.00 55 GLU A CA 14
ATOM 20334 C C . GLU A 1 55 ? 5.790 3.713 -6.391 1.00 0.00 55 GLU A C 14
ATOM 20335 O O . GLU A 1 55 ? 6.966 3.875 -6.072 1.00 0.00 55 GLU A O 14
ATOM 20347 N N . ILE A 1 56 ? 4.863 3.247 -5.560 1.00 0.00 56 ILE A N 14
ATOM 20348 C CA . ILE A 1 56 ? 5.161 2.868 -4.186 1.00 0.00 56 ILE A CA 14
ATOM 20349 C C . ILE A 1 56 ? 4.104 1.880 -3.697 1.00 0.00 56 ILE A C 14
ATOM 20350 O O . ILE A 1 56 ? 3.028 1.768 -4.284 1.00 0.00 56 ILE A O 14
ATOM 20366 N N . LEU A 1 57 ? 4.427 1.104 -2.681 1.00 0.00 57 LEU A N 14
ATOM 20367 C CA . LEU A 1 57 ? 3.473 0.145 -2.165 1.00 0.00 57 LEU A CA 14
ATOM 20368 C C . LEU A 1 57 ? 3.828 -0.296 -0.757 1.00 0.00 57 LEU A C 14
ATOM 20369 O O . LEU A 1 57 ? 4.999 -0.469 -0.417 1.00 0.00 57 LEU A O 14
ATOM 20385 N N . GLU A 1 58 ? 2.799 -0.474 0.052 1.00 0.00 58 GLU A N 14
ATOM 20386 C CA . GLU A 1 58 ? 2.960 -0.883 1.434 1.00 0.00 58 GLU A CA 14
ATOM 20387 C C . GLU A 1 58 ? 2.126 -2.131 1.709 1.00 0.00 58 GLU A C 14
ATOM 20388 O O . GLU A 1 58 ? 1.008 -2.251 1.218 1.00 0.00 58 GLU A O 14
ATOM 20400 N N . VAL A 1 59 ? 2.689 -3.085 2.442 1.00 0.00 59 VAL A N 14
ATOM 20401 C CA . VAL A 1 59 ? 1.981 -4.332 2.722 1.00 0.00 59 VAL A CA 14
ATOM 20402 C C . VAL A 1 59 ? 2.190 -4.789 4.161 1.00 0.00 59 VAL A C 14
ATOM 20403 O O . VAL A 1 59 ? 3.281 -4.667 4.712 1.00 0.00 59 VAL A O 14
ATOM 20416 N N . VAL A 1 60 ? 1.136 -5.342 4.751 1.00 0.00 60 VAL A N 14
ATOM 20417 C CA . VAL A 1 60 ? 1.193 -5.854 6.115 1.00 0.00 60 VAL A CA 14
ATOM 20418 C C . VAL A 1 60 ? 0.277 -7.064 6.261 1.00 0.00 60 VAL A C 14
ATOM 20419 O O . VAL A 1 60 ? -0.945 -6.942 6.207 1.00 0.00 60 VAL A O 14
ATOM 20432 N N . SER A 1 61 ? 0.868 -8.239 6.408 1.00 0.00 61 SER A N 14
ATOM 20433 C CA . SER A 1 61 ? 0.085 -9.460 6.524 1.00 0.00 61 SER A CA 14
ATOM 20434 C C . SER A 1 61 ? 0.803 -10.507 7.359 1.00 0.00 61 SER A C 14
ATOM 20435 O O . SER A 1 61 ? 1.886 -10.261 7.891 1.00 0.00 61 SER A O 14
ATOM 20443 N N . ASP A 1 62 ? 0.203 -11.687 7.441 1.00 0.00 62 ASP A N 14
ATOM 20444 C CA . ASP A 1 62 ? 0.778 -12.787 8.204 1.00 0.00 62 ASP A CA 14
ATOM 20445 C C . ASP A 1 62 ? 1.097 -13.966 7.293 1.00 0.00 62 ASP A C 14
ATOM 20446 O O . ASP A 1 62 ? 0.213 -14.510 6.631 1.00 0.00 62 ASP A O 14
ATOM 20455 N N . CYS A 1 63 ? 2.371 -14.343 7.247 1.00 0.00 63 CYS A N 14
ATOM 20456 C CA . CYS A 1 63 ? 2.813 -15.450 6.409 1.00 0.00 63 CYS A CA 14
ATOM 20457 C C . CYS A 1 63 ? 3.803 -16.341 7.158 1.00 0.00 63 CYS A C 14
ATOM 20458 O O . CYS A 1 63 ? 4.955 -15.960 7.366 1.00 0.00 63 CYS A O 14
ATOM 20466 N N . PRO A 1 64 ? 3.366 -17.545 7.576 1.00 0.00 64 PRO A N 14
ATOM 20467 C CA . PRO A 1 64 ? 4.225 -18.485 8.305 1.00 0.00 64 PRO A CA 14
ATOM 20468 C C . PRO A 1 64 ? 5.502 -18.811 7.539 1.00 0.00 64 PRO A C 14
ATOM 20469 O O . PRO A 1 64 ? 6.544 -19.081 8.137 1.00 0.00 64 PRO A O 14
ATOM 20480 N N . GLN A 1 65 ? 5.413 -18.782 6.213 1.00 0.00 65 GLN A N 14
ATOM 20481 C CA . GLN A 1 65 ? 6.560 -19.073 5.363 1.00 0.00 65 GLN A CA 14
ATOM 20482 C C . GLN A 1 65 ? 7.350 -17.803 5.060 1.00 0.00 65 GLN A C 14
ATOM 20483 O O . GLN A 1 65 ? 7.203 -16.792 5.748 1.00 0.00 65 GLN A O 14
ATOM 20497 N N . SER A 1 66 ? 8.189 -17.864 4.031 1.00 0.00 66 SER A N 14
ATOM 20498 C CA . SER A 1 66 ? 9.006 -16.721 3.642 1.00 0.00 66 SER A CA 14
ATOM 20499 C C . SER A 1 66 ? 8.510 -16.117 2.333 1.00 0.00 66 SER A C 14
ATOM 20500 O O . SER A 1 66 ? 8.816 -14.967 2.015 1.00 0.00 66 SER A O 14
ATOM 20508 N N . ILE A 1 67 ? 7.753 -16.903 1.575 1.00 0.00 67 ILE A N 14
ATOM 20509 C CA . ILE A 1 67 ? 7.217 -16.451 0.295 1.00 0.00 67 ILE A CA 14
ATOM 20510 C C . ILE A 1 67 ? 6.406 -15.168 0.462 1.00 0.00 67 ILE A C 14
ATOM 20511 O O . ILE A 1 67 ? 5.413 -15.138 1.188 1.00 0.00 67 ILE A O 14
ATOM 20527 N N . ASN A 1 68 ? 6.845 -14.110 -0.213 1.00 0.00 68 ASN A N 14
ATOM 20528 C CA . ASN A 1 68 ? 6.169 -12.819 -0.143 1.00 0.00 68 ASN A CA 14
ATOM 20529 C C . ASN A 1 68 ? 4.873 -12.838 -0.950 1.00 0.00 68 ASN A C 14
ATOM 20530 O O . ASN A 1 68 ? 4.825 -13.392 -2.043 1.00 0.00 68 ASN A O 14
ATOM 20541 N N . ASN A 1 69 ? 3.817 -12.256 -0.389 1.00 0.00 69 ASN A N 14
ATOM 20542 C CA . ASN A 1 69 ? 2.521 -12.215 -1.059 1.00 0.00 69 ASN A CA 14
ATOM 20543 C C . ASN A 1 69 ? 2.521 -11.221 -2.221 1.00 0.00 69 ASN A C 14
ATOM 20544 O O . ASN A 1 69 ? 2.837 -11.583 -3.360 1.00 0.00 69 ASN A O 14
ATOM 20555 N N . ILE A 1 70 ? 2.146 -9.973 -1.934 1.00 0.00 70 ILE A N 14
ATOM 20556 C CA . ILE A 1 70 ? 2.093 -8.942 -2.965 1.00 0.00 70 ILE A CA 14
ATOM 20557 C C . ILE A 1 70 ? 3.379 -8.920 -3.800 1.00 0.00 70 ILE A C 14
ATOM 20558 O O . ILE A 1 70 ? 3.320 -8.949 -5.029 1.00 0.00 70 ILE A O 14
ATOM 20574 N N . PRO A 1 71 ? 4.562 -8.866 -3.149 1.00 0.00 71 PRO A N 14
ATOM 20575 C CA . PRO A 1 71 ? 5.848 -8.814 -3.856 1.00 0.00 71 PRO A CA 14
ATOM 20576 C C . PRO A 1 71 ? 6.012 -9.925 -4.885 1.00 0.00 71 PRO A C 14
ATOM 20577 O O . PRO A 1 71 ? 6.628 -9.717 -5.927 1.00 0.00 71 PRO A O 14
ATOM 20588 N N . LEU A 1 72 ? 5.477 -11.107 -4.590 1.00 0.00 72 LEU A N 14
ATOM 20589 C CA . LEU A 1 72 ? 5.579 -12.231 -5.517 1.00 0.00 72 LEU A CA 14
ATOM 20590 C C . LEU A 1 72 ? 4.946 -11.879 -6.856 1.00 0.00 72 LEU A C 14
ATOM 20591 O O . LEU A 1 72 ? 5.480 -12.210 -7.915 1.00 0.00 72 LEU A O 14
ATOM 20607 N N . ASP A 1 73 ? 3.806 -11.198 -6.798 1.00 0.00 73 ASP A N 14
ATOM 20608 C CA . ASP A 1 73 ? 3.090 -10.800 -8.005 1.00 0.00 73 ASP A CA 14
ATOM 20609 C C . ASP A 1 73 ? 3.934 -9.857 -8.863 1.00 0.00 73 ASP A C 14
ATOM 20610 O O . ASP A 1 73 ? 4.202 -10.140 -10.031 1.00 0.00 73 ASP A O 14
ATOM 20619 N N . ALA A 1 74 ? 4.351 -8.737 -8.277 1.00 0.00 74 ALA A N 14
ATOM 20620 C CA . ALA A 1 74 ? 5.159 -7.752 -8.991 1.00 0.00 74 ALA A CA 14
ATOM 20621 C C . ALA A 1 74 ? 6.497 -8.342 -9.427 1.00 0.00 74 ALA A C 14
ATOM 20622 O O . ALA A 1 74 ? 7.012 -8.010 -10.492 1.00 0.00 74 ALA A O 14
ATOM 20629 N N . ARG A 1 75 ? 7.054 -9.213 -8.594 1.00 0.00 75 ARG A N 14
ATOM 20630 C CA . ARG A 1 75 ? 8.331 -9.849 -8.894 1.00 0.00 75 ARG A CA 14
ATOM 20631 C C . ARG A 1 75 ? 8.198 -10.801 -10.078 1.00 0.00 75 ARG A C 14
ATOM 20632 O O . ARG A 1 75 ? 9.143 -10.987 -10.845 1.00 0.00 75 ARG A O 14
ATOM 20653 N N . ASN A 1 76 ? 7.019 -11.399 -10.219 1.00 0.00 76 ASN A N 14
ATOM 20654 C CA . ASN A 1 76 ? 6.759 -12.326 -11.315 1.00 0.00 76 ASN A CA 14
ATOM 20655 C C . ASN A 1 76 ? 6.985 -11.646 -12.660 1.00 0.00 76 ASN A C 14
ATOM 20656 O O . ASN A 1 76 ? 7.866 -12.039 -13.424 1.00 0.00 76 ASN A O 14
ATOM 20667 N N . HIS A 1 77 ? 6.191 -10.616 -12.937 1.00 0.00 77 HIS A N 14
ATOM 20668 C CA . HIS A 1 77 ? 6.319 -9.868 -14.182 1.00 0.00 77 HIS A CA 14
ATOM 20669 C C . HIS A 1 77 ? 7.604 -9.048 -14.182 1.00 0.00 77 HIS A C 14
ATOM 20670 O O . HIS A 1 77 ? 8.270 -8.914 -15.208 1.00 0.00 77 HIS A O 14
ATOM 20684 N N . GLY A 1 78 ? 7.948 -8.509 -13.016 1.00 0.00 78 GLY A N 14
ATOM 20685 C CA . GLY A 1 78 ? 9.160 -7.724 -12.883 1.00 0.00 78 GLY A CA 14
ATOM 20686 C C . GLY A 1 78 ? 8.890 -6.240 -12.742 1.00 0.00 78 GLY A C 14
ATOM 20687 O O . GLY A 1 78 ? 8.514 -5.575 -13.708 1.00 0.00 78 GLY A O 14
ATOM 20691 N N . TYR A 1 79 ? 9.096 -5.717 -11.536 1.00 0.00 79 TYR A N 14
ATOM 20692 C CA . TYR A 1 79 ? 8.883 -4.299 -11.269 1.00 0.00 79 TYR A CA 14
ATOM 20693 C C . TYR A 1 79 ? 10.208 -3.582 -11.026 1.00 0.00 79 TYR A C 14
ATOM 20694 O O . TYR A 1 79 ? 11.273 -4.090 -11.379 1.00 0.00 79 TYR A O 14
ATOM 20712 N N . THR A 1 80 ? 10.136 -2.395 -10.430 1.00 0.00 80 THR A N 14
ATOM 20713 C CA . THR A 1 80 ? 11.329 -1.604 -10.152 1.00 0.00 80 THR A CA 14
ATOM 20714 C C . THR A 1 80 ? 12.001 -2.057 -8.861 1.00 0.00 80 THR A C 14
ATOM 20715 O O . THR A 1 80 ? 13.042 -2.714 -8.890 1.00 0.00 80 THR A O 14
ATOM 20726 N N . VAL A 1 81 ? 11.402 -1.699 -7.728 1.00 0.00 81 VAL A N 14
ATOM 20727 C CA . VAL A 1 81 ? 11.955 -2.062 -6.428 1.00 0.00 81 VAL A CA 14
ATOM 20728 C C . VAL A 1 81 ? 11.012 -2.981 -5.658 1.00 0.00 81 VAL A C 14
ATOM 20729 O O . VAL A 1 81 ? 9.867 -2.626 -5.389 1.00 0.00 81 VAL A O 14
ATOM 20742 N N . LEU A 1 82 ? 11.514 -4.156 -5.302 1.00 0.00 82 LEU A N 14
ATOM 20743 C CA . LEU A 1 82 ? 10.745 -5.138 -4.545 1.00 0.00 82 LEU A CA 14
ATOM 20744 C C . LEU A 1 82 ? 11.536 -5.599 -3.324 1.00 0.00 82 LEU A C 14
ATOM 20745 O O . LEU A 1 82 ? 12.407 -6.463 -3.431 1.00 0.00 82 LEU A O 14
ATOM 20761 N N . ASP A 1 83 ? 11.256 -5.001 -2.168 1.00 0.00 83 ASP A N 14
ATOM 20762 C CA . ASP A 1 83 ? 11.971 -5.344 -0.944 1.00 0.00 83 ASP A CA 14
ATOM 20763 C C . ASP A 1 83 ? 11.006 -5.664 0.190 1.00 0.00 83 ASP A C 14
ATOM 20764 O O . ASP A 1 83 ? 9.970 -5.017 0.340 1.00 0.00 83 ASP A O 14
ATOM 20773 N N . ILE A 1 84 ? 11.355 -6.668 0.990 1.00 0.00 84 ILE A N 14
ATOM 20774 C CA . ILE A 1 84 ? 10.520 -7.078 2.112 1.00 0.00 84 ILE A CA 14
ATOM 20775 C C . ILE A 1 84 ? 11.362 -7.370 3.350 1.00 0.00 84 ILE A C 14
ATOM 20776 O O . ILE A 1 84 ? 12.572 -7.581 3.259 1.00 0.00 84 ILE A O 14
ATOM 20792 N N . GLN A 1 85 ? 10.709 -7.380 4.507 1.00 0.00 85 GLN A N 14
ATOM 20793 C CA . GLN A 1 85 ? 11.383 -7.653 5.770 1.00 0.00 85 GLN A CA 14
ATOM 20794 C C . GLN A 1 85 ? 10.443 -8.361 6.739 1.00 0.00 85 GLN A C 14
ATOM 20795 O O . GLN A 1 85 ? 9.223 -8.252 6.623 1.00 0.00 85 GLN A O 14
ATOM 20809 N N . GLN A 1 86 ? 11.016 -9.088 7.691 1.00 0.00 86 GLN A N 14
ATOM 20810 C CA . GLN A 1 86 ? 10.224 -9.820 8.673 1.00 0.00 86 GLN A CA 14
ATOM 20811 C C . GLN A 1 86 ? 10.627 -9.437 10.091 1.00 0.00 86 GLN A C 14
ATOM 20812 O O . GLN A 1 86 ? 11.771 -9.054 10.338 1.00 0.00 86 GLN A O 14
ATOM 20826 N N . ASP A 1 87 ? 9.682 -9.539 11.021 1.00 0.00 87 ASP A N 14
ATOM 20827 C CA . ASP A 1 87 ? 9.947 -9.206 12.415 1.00 0.00 87 ASP A CA 14
ATOM 20828 C C . ASP A 1 87 ? 9.821 -10.441 13.297 1.00 0.00 87 ASP A C 14
ATOM 20829 O O . ASP A 1 87 ? 10.821 -11.059 13.664 1.00 0.00 87 ASP A O 14
ATOM 20838 N N . GLY A 1 88 ? 8.586 -10.798 13.628 1.00 0.00 88 GLY A N 14
ATOM 20839 C CA . GLY A 1 88 ? 8.345 -11.965 14.452 1.00 0.00 88 GLY A CA 14
ATOM 20840 C C . GLY A 1 88 ? 7.136 -12.754 13.986 1.00 0.00 88 GLY A C 14
ATOM 20841 O O . GLY A 1 88 ? 7.262 -13.646 13.148 1.00 0.00 88 GLY A O 14
ATOM 20845 N N . PRO A 1 89 ? 5.937 -12.431 14.501 1.00 0.00 89 PRO A N 14
ATOM 20846 C CA . PRO A 1 89 ? 4.707 -13.124 14.130 1.00 0.00 89 PRO A CA 14
ATOM 20847 C C . PRO A 1 89 ? 4.064 -12.552 12.870 1.00 0.00 89 PRO A C 14
ATOM 20848 O O . PRO A 1 89 ? 3.035 -13.045 12.411 1.00 0.00 89 PRO A O 14
ATOM 20859 N N . THR A 1 90 ? 4.666 -11.496 12.323 1.00 0.00 90 THR A N 14
ATOM 20860 C CA . THR A 1 90 ? 4.139 -10.860 11.119 1.00 0.00 90 THR A CA 14
ATOM 20861 C C . THR A 1 90 ? 5.260 -10.525 10.139 1.00 0.00 90 THR A C 14
ATOM 20862 O O . THR A 1 90 ? 6.421 -10.872 10.364 1.00 0.00 90 THR A O 14
ATOM 20873 N N . ILE A 1 91 ? 4.903 -9.846 9.055 1.00 0.00 91 ILE A N 14
ATOM 20874 C CA . ILE A 1 91 ? 5.865 -9.483 8.023 1.00 0.00 91 ILE A CA 14
ATOM 20875 C C . ILE A 1 91 ? 5.435 -8.209 7.293 1.00 0.00 91 ILE A C 14
ATOM 20876 O O . ILE A 1 91 ? 4.244 -7.925 7.169 1.00 0.00 91 ILE A O 14
ATOM 20892 N N . ARG A 1 92 ? 6.417 -7.446 6.815 1.00 0.00 92 ARG A N 14
ATOM 20893 C CA . ARG A 1 92 ? 6.163 -6.188 6.144 1.00 0.00 92 ARG A CA 14
ATOM 20894 C C . ARG A 1 92 ? 6.771 -6.186 4.741 1.00 0.00 92 ARG A C 14
ATOM 20895 O O . ARG A 1 92 ? 7.924 -6.570 4.556 1.00 0.00 92 ARG A O 14
ATOM 20916 N N . TYR A 1 93 ? 5.988 -5.746 3.758 1.00 0.00 93 TYR A N 14
ATOM 20917 C CA . TYR A 1 93 ? 6.449 -5.692 2.372 1.00 0.00 93 TYR A CA 14
ATOM 20918 C C . TYR A 1 93 ? 6.311 -4.275 1.818 1.00 0.00 93 TYR A C 14
ATOM 20919 O O . TYR A 1 93 ? 5.388 -3.550 2.182 1.00 0.00 93 TYR A O 14
ATOM 20937 N N . LEU A 1 94 ? 7.230 -3.883 0.936 1.00 0.00 94 LEU A N 14
ATOM 20938 C CA . LEU A 1 94 ? 7.187 -2.550 0.342 1.00 0.00 94 LEU A CA 14
ATOM 20939 C C . LEU A 1 94 ? 7.885 -2.513 -1.015 1.00 0.00 94 LEU A C 14
ATOM 20940 O O . LEU A 1 94 ? 8.971 -3.067 -1.182 1.00 0.00 94 LEU A O 14
ATOM 20956 N N . ILE A 1 95 ? 7.265 -1.829 -1.974 1.00 0.00 95 ILE A N 14
ATOM 20957 C CA . ILE A 1 95 ? 7.838 -1.678 -3.308 1.00 0.00 95 ILE A CA 14
ATOM 20958 C C . ILE A 1 95 ? 7.789 -0.214 -3.744 1.00 0.00 95 ILE A C 14
ATOM 20959 O O . ILE A 1 95 ? 6.946 0.549 -3.276 1.00 0.00 95 ILE A O 14
ATOM 20975 N N . GLN A 1 96 ? 8.706 0.179 -4.622 1.00 0.00 96 GLN A N 14
ATOM 20976 C CA . GLN A 1 96 ? 8.754 1.558 -5.099 1.00 0.00 96 GLN A CA 14
ATOM 20977 C C . GLN A 1 96 ? 9.394 1.644 -6.482 1.00 0.00 96 GLN A C 14
ATOM 20978 O O . GLN A 1 96 ? 9.976 0.676 -6.971 1.00 0.00 96 GLN A O 14
ATOM 20992 N N . LYS A 1 97 ? 9.292 2.818 -7.102 1.00 0.00 97 LYS A N 14
ATOM 20993 C CA . LYS A 1 97 ? 9.866 3.038 -8.425 1.00 0.00 97 LYS A CA 14
ATOM 20994 C C . LYS A 1 97 ? 10.836 4.215 -8.408 1.00 0.00 97 LYS A C 14
ATOM 20995 O O . LYS A 1 97 ? 10.425 5.312 -7.973 1.00 0.00 97 LYS A O 14
ATOM 21015 N N . MET A 1 1 ? -30.654 8.919 -15.343 1.00 0.00 1 MET A N 15
ATOM 21016 C CA . MET A 1 1 ? -30.576 8.998 -13.862 1.00 0.00 1 MET A CA 15
ATOM 21017 C C . MET A 1 1 ? -29.316 8.315 -13.338 1.00 0.00 1 MET A C 15
ATOM 21018 O O . MET A 1 1 ? -28.449 7.911 -14.114 1.00 0.00 1 MET A O 15
ATOM 21034 N N . GLY A 1 2 ? -29.220 8.194 -12.017 1.00 0.00 2 GLY A N 15
ATOM 21035 C CA . GLY A 1 2 ? -28.062 7.564 -11.409 1.00 0.00 2 GLY A CA 15
ATOM 21036 C C . GLY A 1 2 ? -28.365 6.176 -10.879 1.00 0.00 2 GLY A C 15
ATOM 21037 O O . GLY A 1 2 ? -29.366 5.566 -11.255 1.00 0.00 2 GLY A O 15
ATOM 21041 N N . SER A 1 3 ? -27.498 5.678 -10.002 1.00 0.00 3 SER A N 15
ATOM 21042 C CA . SER A 1 3 ? -27.677 4.354 -9.416 1.00 0.00 3 SER A CA 15
ATOM 21043 C C . SER A 1 3 ? -28.163 4.458 -7.975 1.00 0.00 3 SER A C 15
ATOM 21044 O O . SER A 1 3 ? -29.092 3.759 -7.570 1.00 0.00 3 SER A O 15
ATOM 21052 N N . SER A 1 4 ? -27.528 5.335 -7.203 1.00 0.00 4 SER A N 15
ATOM 21053 C CA . SER A 1 4 ? -27.894 5.532 -5.805 1.00 0.00 4 SER A CA 15
ATOM 21054 C C . SER A 1 4 ? -29.131 6.414 -5.685 1.00 0.00 4 SER A C 15
ATOM 21055 O O . SER A 1 4 ? -29.719 6.815 -6.691 1.00 0.00 4 SER A O 15
ATOM 21063 N N . HIS A 1 5 ? -29.520 6.714 -4.450 1.00 0.00 5 HIS A N 15
ATOM 21064 C CA . HIS A 1 5 ? -30.684 7.555 -4.197 1.00 0.00 5 HIS A CA 15
ATOM 21065 C C . HIS A 1 5 ? -30.466 8.961 -4.743 1.00 0.00 5 HIS A C 15
ATOM 21066 O O . HIS A 1 5 ? -31.277 9.472 -5.515 1.00 0.00 5 HIS A O 15
ATOM 21080 N N . HIS A 1 6 ? -29.361 9.581 -4.339 1.00 0.00 6 HIS A N 15
ATOM 21081 C CA . HIS A 1 6 ? -29.031 10.928 -4.787 1.00 0.00 6 HIS A CA 15
ATOM 21082 C C . HIS A 1 6 ? -27.554 11.035 -5.149 1.00 0.00 6 HIS A C 15
ATOM 21083 O O . HIS A 1 6 ? -26.687 10.582 -4.401 1.00 0.00 6 HIS A O 15
ATOM 21097 N N . HIS A 1 7 ? -27.275 11.634 -6.302 1.00 0.00 7 HIS A N 15
ATOM 21098 C CA . HIS A 1 7 ? -25.902 11.805 -6.762 1.00 0.00 7 HIS A CA 15
ATOM 21099 C C . HIS A 1 7 ? -25.315 13.114 -6.247 1.00 0.00 7 HIS A C 15
ATOM 21100 O O . HIS A 1 7 ? -25.973 13.855 -5.517 1.00 0.00 7 HIS A O 15
ATOM 21114 N N . HIS A 1 8 ? -24.074 13.392 -6.633 1.00 0.00 8 HIS A N 15
ATOM 21115 C CA . HIS A 1 8 ? -23.399 14.614 -6.210 1.00 0.00 8 HIS A CA 15
ATOM 21116 C C . HIS A 1 8 ? -23.580 15.722 -7.242 1.00 0.00 8 HIS A C 15
ATOM 21117 O O . HIS A 1 8 ? -23.104 15.614 -8.373 1.00 0.00 8 HIS A O 15
ATOM 21131 N N . HIS A 1 9 ? -24.271 16.786 -6.846 1.00 0.00 9 HIS A N 15
ATOM 21132 C CA . HIS A 1 9 ? -24.512 17.915 -7.737 1.00 0.00 9 HIS A CA 15
ATOM 21133 C C . HIS A 1 9 ? -23.486 19.019 -7.505 1.00 0.00 9 HIS A C 15
ATOM 21134 O O . HIS A 1 9 ? -23.656 20.146 -7.973 1.00 0.00 9 HIS A O 15
ATOM 21148 N N . HIS A 1 10 ? -22.422 18.688 -6.780 1.00 0.00 10 HIS A N 15
ATOM 21149 C CA . HIS A 1 10 ? -21.367 19.651 -6.486 1.00 0.00 10 HIS A CA 15
ATOM 21150 C C . HIS A 1 10 ? -20.459 19.851 -7.696 1.00 0.00 10 HIS A C 15
ATOM 21151 O O . HIS A 1 10 ? -20.728 19.331 -8.778 1.00 0.00 10 HIS A O 15
ATOM 21165 N N . SER A 1 11 ? -19.384 20.610 -7.503 1.00 0.00 11 SER A N 15
ATOM 21166 C CA . SER A 1 11 ? -18.439 20.880 -8.579 1.00 0.00 11 SER A CA 15
ATOM 21167 C C . SER A 1 11 ? -17.243 19.936 -8.505 1.00 0.00 11 SER A C 15
ATOM 21168 O O . SER A 1 11 ? -16.162 20.318 -8.056 1.00 0.00 11 SER A O 15
ATOM 21176 N N . SER A 1 12 ? -17.445 18.700 -8.950 1.00 0.00 12 SER A N 15
ATOM 21177 C CA . SER A 1 12 ? -16.384 17.699 -8.940 1.00 0.00 12 SER A CA 15
ATOM 21178 C C . SER A 1 12 ? -16.350 16.931 -10.256 1.00 0.00 12 SER A C 15
ATOM 21179 O O . SER A 1 12 ? -15.342 16.313 -10.599 1.00 0.00 12 SER A O 15
ATOM 21187 N N . GLY A 1 13 ? -17.458 16.975 -10.990 1.00 0.00 13 GLY A N 15
ATOM 21188 C CA . GLY A 1 13 ? -17.534 16.282 -12.263 1.00 0.00 13 GLY A CA 15
ATOM 21189 C C . GLY A 1 13 ? -17.250 17.196 -13.439 1.00 0.00 13 GLY A C 15
ATOM 21190 O O . GLY A 1 13 ? -18.169 17.764 -14.030 1.00 0.00 13 GLY A O 15
ATOM 21194 N N . LEU A 1 14 ? -15.972 17.337 -13.779 1.00 0.00 14 LEU A N 15
ATOM 21195 C CA . LEU A 1 14 ? -15.566 18.189 -14.891 1.00 0.00 14 LEU A CA 15
ATOM 21196 C C . LEU A 1 14 ? -14.794 17.390 -15.936 1.00 0.00 14 LEU A C 15
ATOM 21197 O O . LEU A 1 14 ? -14.204 16.355 -15.628 1.00 0.00 14 LEU A O 15
ATOM 21213 N N . VAL A 1 15 ? -14.802 17.880 -17.172 1.00 0.00 15 VAL A N 15
ATOM 21214 C CA . VAL A 1 15 ? -14.103 17.211 -18.264 1.00 0.00 15 VAL A CA 15
ATOM 21215 C C . VAL A 1 15 ? -12.941 18.061 -18.775 1.00 0.00 15 VAL A C 15
ATOM 21216 O O . VAL A 1 15 ? -13.018 19.290 -18.776 1.00 0.00 15 VAL A O 15
ATOM 21229 N N . PRO A 1 16 ? -11.840 17.421 -19.218 1.00 0.00 16 PRO A N 15
ATOM 21230 C CA . PRO A 1 16 ? -11.702 15.960 -19.244 1.00 0.00 16 PRO A CA 15
ATOM 21231 C C . PRO A 1 16 ? -11.477 15.376 -17.852 1.00 0.00 16 PRO A C 15
ATOM 21232 O O . PRO A 1 16 ? -12.078 14.365 -17.488 1.00 0.00 16 PRO A O 15
ATOM 21243 N N . ARG A 1 17 ? -10.608 16.021 -17.080 1.00 0.00 17 ARG A N 15
ATOM 21244 C CA . ARG A 1 17 ? -10.303 15.567 -15.728 1.00 0.00 17 ARG A CA 15
ATOM 21245 C C . ARG A 1 17 ? -10.377 16.722 -14.735 1.00 0.00 17 ARG A C 15
ATOM 21246 O O . ARG A 1 17 ? -10.698 17.852 -15.106 1.00 0.00 17 ARG A O 15
ATOM 21267 N N . GLY A 1 18 ? -10.081 16.430 -13.473 1.00 0.00 18 GLY A N 15
ATOM 21268 C CA . GLY A 1 18 ? -10.121 17.454 -12.445 1.00 0.00 18 GLY A CA 15
ATOM 21269 C C . GLY A 1 18 ? -8.737 17.937 -12.056 1.00 0.00 18 GLY A C 15
ATOM 21270 O O . GLY A 1 18 ? -7.894 18.187 -12.917 1.00 0.00 18 GLY A O 15
ATOM 21274 N N . SER A 1 19 ? -8.504 18.068 -10.753 1.00 0.00 19 SER A N 15
ATOM 21275 C CA . SER A 1 19 ? -7.214 18.522 -10.248 1.00 0.00 19 SER A CA 15
ATOM 21276 C C . SER A 1 19 ? -6.771 17.685 -9.053 1.00 0.00 19 SER A C 15
ATOM 21277 O O . SER A 1 19 ? -6.122 18.187 -8.136 1.00 0.00 19 SER A O 15
ATOM 21285 N N . HIS A 1 20 ? -7.127 16.404 -9.072 1.00 0.00 20 HIS A N 15
ATOM 21286 C CA . HIS A 1 20 ? -6.767 15.494 -7.989 1.00 0.00 20 HIS A CA 15
ATOM 21287 C C . HIS A 1 20 ? -5.267 15.215 -7.989 1.00 0.00 20 HIS A C 15
ATOM 21288 O O . HIS A 1 20 ? -4.627 15.198 -9.040 1.00 0.00 20 HIS A O 15
ATOM 21302 N N . MET A 1 21 ? -4.713 14.996 -6.800 1.00 0.00 21 MET A N 15
ATOM 21303 C CA . MET A 1 21 ? -3.289 14.718 -6.658 1.00 0.00 21 MET A CA 15
ATOM 21304 C C . MET A 1 21 ? -3.060 13.441 -5.858 1.00 0.00 21 MET A C 15
ATOM 21305 O O . MET A 1 21 ? -1.935 13.138 -5.460 1.00 0.00 21 MET A O 15
ATOM 21319 N N . LYS A 1 22 ? -4.136 12.694 -5.626 1.00 0.00 22 LYS A N 15
ATOM 21320 C CA . LYS A 1 22 ? -4.053 11.447 -4.874 1.00 0.00 22 LYS A CA 15
ATOM 21321 C C . LYS A 1 22 ? -4.157 10.243 -5.804 1.00 0.00 22 LYS A C 15
ATOM 21322 O O . LYS A 1 22 ? -3.701 9.148 -5.472 1.00 0.00 22 LYS A O 15
ATOM 21341 N N . ASN A 1 23 ? -4.756 10.455 -6.971 1.00 0.00 23 ASN A N 15
ATOM 21342 C CA . ASN A 1 23 ? -4.919 9.387 -7.952 1.00 0.00 23 ASN A CA 15
ATOM 21343 C C . ASN A 1 23 ? -3.913 9.534 -9.091 1.00 0.00 23 ASN A C 15
ATOM 21344 O O . ASN A 1 23 ? -4.292 9.659 -10.256 1.00 0.00 23 ASN A O 15
ATOM 21355 N N . ILE A 1 24 ? -2.630 9.518 -8.744 1.00 0.00 24 ILE A N 15
ATOM 21356 C CA . ILE A 1 24 ? -1.568 9.647 -9.736 1.00 0.00 24 ILE A CA 15
ATOM 21357 C C . ILE A 1 24 ? -0.468 8.619 -9.496 1.00 0.00 24 ILE A C 15
ATOM 21358 O O . ILE A 1 24 ? 0.328 8.326 -10.389 1.00 0.00 24 ILE A O 15
ATOM 21374 N N . VAL A 1 25 ? -0.430 8.077 -8.284 1.00 0.00 25 VAL A N 15
ATOM 21375 C CA . VAL A 1 25 ? 0.574 7.085 -7.920 1.00 0.00 25 VAL A CA 15
ATOM 21376 C C . VAL A 1 25 ? -0.063 5.897 -7.203 1.00 0.00 25 VAL A C 15
ATOM 21377 O O . VAL A 1 25 ? -1.104 6.038 -6.560 1.00 0.00 25 VAL A O 15
ATOM 21390 N N . PRO A 1 26 ? 0.556 4.706 -7.301 1.00 0.00 26 PRO A N 15
ATOM 21391 C CA . PRO A 1 26 ? 0.038 3.490 -6.663 1.00 0.00 26 PRO A CA 15
ATOM 21392 C C . PRO A 1 26 ? -0.142 3.655 -5.155 1.00 0.00 26 PRO A C 15
ATOM 21393 O O . PRO A 1 26 ? -1.246 3.931 -4.687 1.00 0.00 26 PRO A O 15
ATOM 21404 N N . ASP A 1 27 ? 0.954 3.504 -4.404 1.00 0.00 27 ASP A N 15
ATOM 21405 C CA . ASP A 1 27 ? 0.919 3.610 -2.949 1.00 0.00 27 ASP A CA 15
ATOM 21406 C C . ASP A 1 27 ? -0.309 2.905 -2.391 1.00 0.00 27 ASP A C 15
ATOM 21407 O O . ASP A 1 27 ? -1.223 3.539 -1.864 1.00 0.00 27 ASP A O 15
ATOM 21416 N N . TYR A 1 28 ? -0.325 1.582 -2.520 1.00 0.00 28 TYR A N 15
ATOM 21417 C CA . TYR A 1 28 ? -1.453 0.787 -2.043 1.00 0.00 28 TYR A CA 15
ATOM 21418 C C . TYR A 1 28 ? -1.108 0.100 -0.729 1.00 0.00 28 TYR A C 15
ATOM 21419 O O . TYR A 1 28 ? 0.063 -0.125 -0.428 1.00 0.00 28 TYR A O 15
ATOM 21437 N N . ARG A 1 29 ? -2.130 -0.212 0.061 1.00 0.00 29 ARG A N 15
ATOM 21438 C CA . ARG A 1 29 ? -1.914 -0.837 1.358 1.00 0.00 29 ARG A CA 15
ATOM 21439 C C . ARG A 1 29 ? -2.642 -2.172 1.476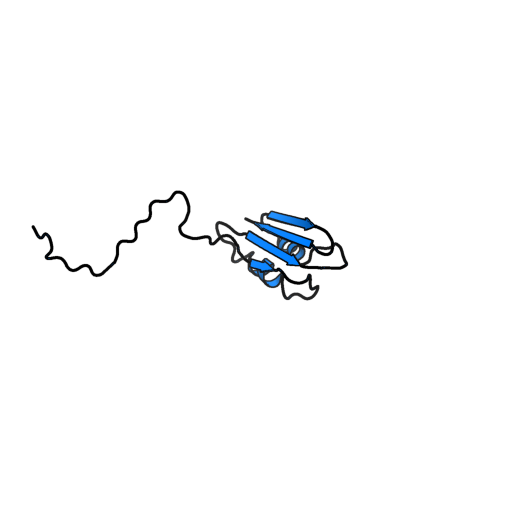 1.00 0.00 29 ARG A C 15
ATOM 21440 O O . ARG A 1 29 ? -3.871 -2.231 1.427 1.00 0.00 29 ARG A O 15
ATOM 21461 N N . LEU A 1 30 ? -1.868 -3.235 1.662 1.00 0.00 30 LEU A N 15
ATOM 21462 C CA . LEU A 1 30 ? -2.418 -4.572 1.852 1.00 0.00 30 LEU A CA 15
ATOM 21463 C C . LEU A 1 30 ? -2.091 -5.061 3.260 1.00 0.00 30 LEU A C 15
ATOM 21464 O O . LEU A 1 30 ? -1.133 -5.805 3.462 1.00 0.00 30 LEU A O 15
ATOM 21480 N N . ASP A 1 31 ? -2.882 -4.617 4.234 1.00 0.00 31 ASP A N 15
ATOM 21481 C CA . ASP A 1 31 ? -2.637 -4.957 5.632 1.00 0.00 31 ASP A CA 15
ATOM 21482 C C . ASP A 1 31 ? -3.585 -6.049 6.115 1.00 0.00 31 ASP A C 15
ATOM 21483 O O . ASP A 1 31 ? -4.452 -5.811 6.958 1.00 0.00 31 ASP A O 15
ATOM 21492 N N . MET A 1 32 ? -3.443 -7.238 5.538 1.00 0.00 32 MET A N 15
ATOM 21493 C CA . MET A 1 32 ? -4.271 -8.379 5.917 1.00 0.00 32 MET A CA 15
ATOM 21494 C C . MET A 1 32 ? -3.431 -9.653 6.040 1.00 0.00 32 MET A C 15
ATOM 21495 O O . MET A 1 32 ? -2.649 -9.811 6.980 1.00 0.00 32 MET A O 15
ATOM 21509 N N . VAL A 1 33 ? -3.600 -10.563 5.083 1.00 0.00 33 VAL A N 15
ATOM 21510 C CA . VAL A 1 33 ? -2.855 -11.813 5.064 1.00 0.00 33 VAL A CA 15
ATOM 21511 C C . VAL A 1 33 ? -2.287 -12.065 3.674 1.00 0.00 33 VAL A C 15
ATOM 21512 O O . VAL A 1 33 ? -2.887 -11.669 2.674 1.00 0.00 33 VAL A O 15
ATOM 21525 N N . GLY A 1 34 ? -1.122 -12.704 3.610 1.00 0.00 34 GLY A N 15
ATOM 21526 C CA . GLY A 1 34 ? -0.518 -12.985 2.319 1.00 0.00 34 GLY A CA 15
ATOM 21527 C C . GLY A 1 34 ? -1.422 -13.837 1.449 1.00 0.00 34 GLY A C 15
ATOM 21528 O O . GLY A 1 34 ? -1.220 -13.939 0.238 1.00 0.00 34 GLY A O 15
ATOM 21532 N N . GLU A 1 35 ? -2.436 -14.431 2.071 1.00 0.00 35 GLU A N 15
ATOM 21533 C CA . GLU A 1 35 ? -3.401 -15.261 1.362 1.00 0.00 35 GLU A CA 15
ATOM 21534 C C . GLU A 1 35 ? -4.122 -14.452 0.282 1.00 0.00 35 GLU A C 15
ATOM 21535 O O . GLU A 1 35 ? -4.134 -13.222 0.330 1.00 0.00 35 GLU A O 15
ATOM 21547 N N . PRO A 1 36 ? -4.744 -15.130 -0.703 1.00 0.00 36 PRO A N 15
ATOM 21548 C CA . PRO A 1 36 ? -5.472 -14.455 -1.784 1.00 0.00 36 PRO A CA 15
ATOM 21549 C C . PRO A 1 36 ? -6.735 -13.758 -1.283 1.00 0.00 36 PRO A C 15
ATOM 21550 O O . PRO A 1 36 ? -7.847 -14.255 -1.466 1.00 0.00 36 PRO A O 15
ATOM 21561 N N . CYS A 1 37 ? -6.552 -12.604 -0.648 1.00 0.00 37 CYS A N 15
ATOM 21562 C CA . CYS A 1 37 ? -7.671 -11.826 -0.126 1.00 0.00 37 CYS A CA 15
ATOM 21563 C C . CYS A 1 37 ? -8.523 -11.279 -1.272 1.00 0.00 37 CYS A C 15
ATOM 21564 O O . CYS A 1 37 ? -8.118 -11.348 -2.431 1.00 0.00 37 CYS A O 15
ATOM 21572 N N . PRO A 1 38 ? -9.721 -10.734 -0.975 1.00 0.00 38 PRO A N 15
ATOM 21573 C CA . PRO A 1 38 ? -10.606 -10.179 -2.007 1.00 0.00 38 PRO A CA 15
ATOM 21574 C C . PRO A 1 38 ? -9.890 -9.170 -2.903 1.00 0.00 38 PRO A C 15
ATOM 21575 O O . PRO A 1 38 ? -10.058 -9.181 -4.122 1.00 0.00 38 PRO A O 15
ATOM 21586 N N . TYR A 1 39 ? -9.090 -8.301 -2.288 1.00 0.00 39 TYR A N 15
ATOM 21587 C CA . TYR A 1 39 ? -8.342 -7.288 -3.030 1.00 0.00 39 TYR A CA 15
ATOM 21588 C C . TYR A 1 39 ? -6.890 -7.224 -2.554 1.00 0.00 39 TYR A C 15
ATOM 21589 O O . TYR A 1 39 ? -6.498 -6.291 -1.853 1.00 0.00 39 TYR A O 15
ATOM 21607 N N . PRO A 1 40 ? -6.068 -8.218 -2.939 1.00 0.00 40 PRO A N 15
ATOM 21608 C CA . PRO A 1 40 ? -4.669 -8.298 -2.540 1.00 0.00 40 PRO A CA 15
ATOM 21609 C C . PRO A 1 40 ? -3.724 -7.721 -3.591 1.00 0.00 40 PRO A C 15
ATOM 21610 O O . PRO A 1 40 ? -4.002 -6.677 -4.183 1.00 0.00 40 PRO A O 15
ATOM 21621 N N . ALA A 1 41 ? -2.624 -8.430 -3.844 1.00 0.00 41 ALA A N 15
ATOM 21622 C CA . ALA A 1 41 ? -1.628 -8.004 -4.827 1.00 0.00 41 ALA A CA 15
ATOM 21623 C C . ALA A 1 41 ? -2.243 -7.752 -6.201 1.00 0.00 41 ALA A C 15
ATOM 21624 O O . ALA A 1 41 ? -1.556 -7.290 -7.110 1.00 0.00 41 ALA A O 15
ATOM 21631 N N . VAL A 1 42 ? -3.524 -8.079 -6.361 1.00 0.00 42 VAL A N 15
ATOM 21632 C CA . VAL A 1 42 ? -4.208 -7.864 -7.632 1.00 0.00 42 VAL A CA 15
ATOM 21633 C C . VAL A 1 42 ? -3.952 -6.447 -8.141 1.00 0.00 42 VAL A C 15
ATOM 21634 O O . VAL A 1 42 ? -3.878 -6.211 -9.347 1.00 0.00 42 VAL A O 15
ATOM 21647 N N . ALA A 1 43 ? -3.799 -5.510 -7.207 1.00 0.00 43 ALA A N 15
ATOM 21648 C CA . ALA A 1 43 ? -3.504 -4.126 -7.553 1.00 0.00 43 ALA A CA 15
ATOM 21649 C C . ALA A 1 43 ? -2.066 -3.992 -8.042 1.00 0.00 43 ALA A C 15
ATOM 21650 O O . ALA A 1 43 ? -1.784 -3.260 -8.989 1.00 0.00 43 ALA A O 15
ATOM 21657 N N . THR A 1 44 ? -1.161 -4.718 -7.388 1.00 0.00 44 THR A N 15
ATOM 21658 C CA . THR A 1 44 ? 0.252 -4.704 -7.750 1.00 0.00 44 THR A CA 15
ATOM 21659 C C . THR A 1 44 ? 0.455 -5.211 -9.175 1.00 0.00 44 THR A C 15
ATOM 21660 O O . THR A 1 44 ? 1.173 -4.599 -9.968 1.00 0.00 44 THR A O 15
ATOM 21671 N N . LEU A 1 45 ? -0.177 -6.338 -9.490 1.00 0.00 45 LEU A N 15
ATOM 21672 C CA . LEU A 1 45 ? -0.067 -6.933 -10.816 1.00 0.00 45 LEU A CA 15
ATOM 21673 C C . LEU A 1 45 ? -0.526 -5.954 -11.892 1.00 0.00 45 LEU A C 15
ATOM 21674 O O . LEU A 1 45 ? 0.183 -5.712 -12.869 1.00 0.00 45 LEU A O 15
ATOM 21690 N N . GLU A 1 46 ? -1.716 -5.391 -11.703 1.00 0.00 46 GLU A N 15
ATOM 21691 C CA . GLU A 1 46 ? -2.266 -4.432 -12.655 1.00 0.00 46 GLU A CA 15
ATOM 21692 C C . GLU A 1 46 ? -1.517 -3.107 -12.581 1.00 0.00 46 GLU A C 15
ATOM 21693 O O . GLU A 1 46 ? -1.672 -2.244 -13.445 1.00 0.00 46 GLU A O 15
ATOM 21705 N N . ALA A 1 47 ? -0.719 -2.944 -11.529 1.00 0.00 47 ALA A N 15
ATOM 21706 C CA . ALA A 1 47 ? 0.065 -1.728 -11.346 1.00 0.00 47 ALA A CA 15
ATOM 21707 C C . ALA A 1 47 ? 1.233 -1.675 -12.325 1.00 0.00 47 ALA A C 15
ATOM 21708 O O . ALA A 1 47 ? 1.698 -0.594 -12.686 1.00 0.00 47 ALA A O 15
ATOM 21715 N N . MET A 1 48 ? 1.706 -2.848 -12.745 1.00 0.00 48 MET A N 15
ATOM 21716 C CA . MET A 1 48 ? 2.835 -2.935 -13.670 1.00 0.00 48 MET A CA 15
ATOM 21717 C C . MET A 1 48 ? 2.657 -1.987 -14.859 1.00 0.00 48 MET A C 15
ATOM 21718 O O . MET A 1 48 ? 3.517 -1.144 -15.109 1.00 0.00 48 MET A O 15
ATOM 21732 N N . PRO A 1 49 ? 1.536 -2.089 -15.606 1.00 0.00 49 PRO A N 15
ATOM 21733 C CA . PRO A 1 49 ? 1.279 -1.198 -16.738 1.00 0.00 49 PRO A CA 15
ATOM 21734 C C . PRO A 1 49 ? 0.891 0.202 -16.274 1.00 0.00 49 PRO A C 15
ATOM 21735 O O . PRO A 1 49 ? 1.279 1.201 -16.880 1.00 0.00 49 PRO A O 15
ATOM 21746 N N . GLN A 1 50 ? 0.129 0.261 -15.184 1.00 0.00 50 GLN A N 15
ATOM 21747 C CA . GLN A 1 50 ? -0.310 1.531 -14.616 1.00 0.00 50 GLN A CA 15
ATOM 21748 C C . GLN A 1 50 ? 0.844 2.259 -13.929 1.00 0.00 50 GLN A C 15
ATOM 21749 O O . GLN A 1 50 ? 0.650 3.326 -13.344 1.00 0.00 50 GLN A O 15
ATOM 21763 N N . LEU A 1 51 ? 2.038 1.673 -13.994 1.00 0.00 51 LEU A N 15
ATOM 21764 C CA . LEU A 1 51 ? 3.220 2.256 -13.365 1.00 0.00 51 LEU A CA 15
ATOM 21765 C C . LEU A 1 51 ? 3.344 3.742 -13.690 1.00 0.00 51 LEU A C 15
ATOM 21766 O O . LEU A 1 51 ? 2.864 4.205 -14.725 1.00 0.00 51 LEU A O 15
ATOM 21782 N N . LYS A 1 52 ? 3.987 4.486 -12.795 1.00 0.00 52 LYS A N 15
ATOM 21783 C CA . LYS A 1 52 ? 4.171 5.920 -12.986 1.00 0.00 52 LYS A CA 15
ATOM 21784 C C . LYS A 1 52 ? 5.597 6.341 -12.645 1.00 0.00 52 LYS A C 15
ATOM 21785 O O . LYS A 1 52 ? 6.481 5.500 -12.481 1.00 0.00 52 LYS A O 15
ATOM 21804 N N . LYS A 1 53 ? 5.812 7.649 -12.541 1.00 0.00 53 LYS A N 15
ATOM 21805 C CA . LYS A 1 53 ? 7.131 8.186 -12.225 1.00 0.00 53 LYS A CA 15
ATOM 21806 C C . LYS A 1 53 ? 7.349 8.260 -10.717 1.00 0.00 53 LYS A C 15
ATOM 21807 O O . LYS A 1 53 ? 7.885 9.243 -10.205 1.00 0.00 53 LYS A O 15
ATOM 21826 N N . GLY A 1 54 ? 6.936 7.212 -10.010 1.00 0.00 54 GLY A N 15
ATOM 21827 C CA . GLY A 1 54 ? 7.097 7.180 -8.568 1.00 0.00 54 GLY A CA 15
ATOM 21828 C C . GLY A 1 54 ? 6.125 6.231 -7.895 1.00 0.00 54 GLY A C 15
ATOM 21829 O O . GLY A 1 54 ? 5.375 6.629 -7.003 1.00 0.00 54 GLY A O 15
ATOM 21833 N N . GLU A 1 55 ? 6.140 4.973 -8.321 1.00 0.00 55 GLU A N 15
ATOM 21834 C CA . GLU A 1 55 ? 5.252 3.965 -7.757 1.00 0.00 55 GLU A CA 15
ATOM 21835 C C . GLU A 1 55 ? 5.686 3.582 -6.348 1.00 0.00 55 GLU A C 15
ATOM 21836 O O . GLU A 1 55 ? 6.854 3.723 -5.992 1.00 0.00 55 GLU A O 15
ATOM 21848 N N . ILE A 1 56 ? 4.734 3.102 -5.554 1.00 0.00 56 ILE A N 15
ATOM 21849 C CA . ILE A 1 56 ? 5.006 2.699 -4.179 1.00 0.00 56 ILE A CA 15
ATOM 21850 C C . ILE A 1 56 ? 3.942 1.719 -3.682 1.00 0.00 56 ILE A C 15
ATOM 21851 O O . ILE A 1 56 ? 2.803 1.719 -4.154 1.00 0.00 56 ILE A O 15
ATOM 21867 N N . LEU A 1 57 ? 4.327 0.872 -2.740 1.00 0.00 57 LEU A N 15
ATOM 21868 C CA . LEU A 1 57 ? 3.408 -0.086 -2.155 1.00 0.00 57 LEU A CA 15
ATOM 21869 C C . LEU A 1 57 ? 3.699 -0.272 -0.698 1.00 0.00 57 LEU A C 15
ATOM 21870 O O . LEU A 1 57 ? 4.823 -0.060 -0.242 1.00 0.00 57 LEU A O 15
ATOM 21886 N N . GLU A 1 58 ? 2.695 -0.711 0.030 1.00 0.00 58 GLU A N 15
ATOM 21887 C CA . GLU A 1 58 ? 2.876 -0.982 1.427 1.00 0.00 58 GLU A CA 15
ATOM 21888 C C . GLU A 1 58 ? 2.004 -2.151 1.862 1.00 0.00 58 GLU A C 15
ATOM 21889 O O . GLU A 1 58 ? 0.780 -2.034 1.918 1.00 0.00 58 GLU A O 15
ATOM 21901 N N . VAL A 1 59 ? 2.632 -3.286 2.146 1.00 0.00 59 VAL A N 15
ATOM 21902 C CA . VAL A 1 59 ? 1.894 -4.483 2.523 1.00 0.00 59 VAL A CA 15
ATOM 21903 C C . VAL A 1 59 ? 2.303 -5.013 3.893 1.00 0.00 59 VAL A C 15
ATOM 21904 O O . VAL A 1 59 ? 3.476 -5.282 4.144 1.00 0.00 59 VAL A O 15
ATOM 21917 N N . VAL A 1 60 ? 1.308 -5.217 4.748 1.00 0.00 60 VAL A N 15
ATOM 21918 C CA . VAL A 1 60 ? 1.522 -5.797 6.068 1.00 0.00 60 VAL A CA 15
ATOM 21919 C C . VAL A 1 60 ? 0.554 -6.955 6.271 1.00 0.00 60 VAL A C 15
ATOM 21920 O O . VAL A 1 60 ? -0.637 -6.749 6.506 1.00 0.00 60 VAL A O 15
ATOM 21933 N N . SER A 1 61 ? 1.044 -8.173 6.107 1.00 0.00 61 SER A N 15
ATOM 21934 C CA . SER A 1 61 ? 0.185 -9.338 6.205 1.00 0.00 61 SER A CA 15
ATOM 21935 C C . SER A 1 61 ? 0.711 -10.350 7.211 1.00 0.00 61 SER A C 15
ATOM 21936 O O . SER A 1 61 ? 1.690 -10.103 7.914 1.00 0.00 61 SER A O 15
ATOM 21944 N N . ASP A 1 62 ? 0.060 -11.504 7.240 1.00 0.00 62 ASP A N 15
ATOM 21945 C CA . ASP A 1 62 ? 0.435 -12.580 8.139 1.00 0.00 62 ASP A CA 15
ATOM 21946 C C . ASP A 1 62 ? 0.864 -13.808 7.346 1.00 0.00 62 ASP A C 15
ATOM 21947 O O . ASP A 1 62 ? 0.057 -14.426 6.647 1.00 0.00 62 ASP A O 15
ATOM 21956 N N . CYS A 1 63 ? 2.161 -14.092 7.392 1.00 0.00 63 CYS A N 15
ATOM 21957 C CA . CYS A 1 63 ? 2.735 -15.243 6.702 1.00 0.00 63 CYS A CA 15
ATOM 21958 C C . CYS A 1 63 ? 4.087 -15.601 7.322 1.00 0.00 63 CYS A C 15
ATOM 21959 O O . CYS A 1 63 ? 5.129 -15.441 6.686 1.00 0.00 63 CYS A O 15
ATOM 21967 N N . PRO A 1 64 ? 4.091 -16.050 8.595 1.00 0.00 64 PRO A N 15
ATOM 21968 C CA . PRO A 1 64 ? 5.321 -16.413 9.307 1.00 0.00 64 PRO A CA 15
ATOM 21969 C C . PRO A 1 64 ? 6.235 -17.291 8.463 1.00 0.00 64 PRO A C 15
ATOM 21970 O O . PRO A 1 64 ? 7.241 -16.823 7.930 1.00 0.00 64 PRO A O 15
ATOM 21981 N N . GLN A 1 65 ? 5.873 -18.560 8.334 1.00 0.00 65 GLN A N 15
ATOM 21982 C CA . GLN A 1 65 ? 6.644 -19.494 7.527 1.00 0.00 65 GLN A CA 15
ATOM 21983 C C . GLN A 1 65 ? 6.091 -19.544 6.108 1.00 0.00 65 GLN A C 15
ATOM 21984 O O . GLN A 1 65 ? 6.277 -20.528 5.391 1.00 0.00 65 GLN A O 15
ATOM 21998 N N . SER A 1 66 ? 5.403 -18.475 5.712 1.00 0.00 66 SER A N 15
ATOM 21999 C CA . SER A 1 66 ? 4.802 -18.404 4.387 1.00 0.00 66 SER A CA 15
ATOM 22000 C C . SER A 1 66 ? 5.358 -17.241 3.577 1.00 0.00 66 SER A C 15
ATOM 22001 O O . SER A 1 66 ? 5.600 -16.156 4.107 1.00 0.00 66 SER A O 15
ATOM 22009 N N . ILE A 1 67 ? 5.553 -17.480 2.284 1.00 0.00 67 ILE A N 15
ATOM 22010 C CA . ILE A 1 67 ? 6.063 -16.454 1.386 1.00 0.00 67 ILE A CA 15
ATOM 22011 C C . ILE A 1 67 ? 4.992 -16.022 0.390 1.00 0.00 67 ILE A C 15
ATOM 22012 O O . ILE A 1 67 ? 5.101 -16.268 -0.812 1.00 0.00 67 ILE A O 15
ATOM 22028 N N . ASN A 1 68 ? 3.948 -15.390 0.907 1.00 0.00 68 ASN A N 15
ATOM 22029 C CA . ASN A 1 68 ? 2.867 -14.880 0.075 1.00 0.00 68 ASN A CA 15
ATOM 22030 C C . ASN A 1 68 ? 3.060 -13.388 -0.145 1.00 0.00 68 ASN A C 15
ATOM 22031 O O . ASN A 1 68 ? 2.164 -12.580 0.106 1.00 0.00 68 ASN A O 15
ATOM 22042 N N . ASN A 1 69 ? 4.263 -13.035 -0.576 1.00 0.00 69 ASN A N 15
ATOM 22043 C CA . ASN A 1 69 ? 4.648 -11.646 -0.763 1.00 0.00 69 ASN A CA 15
ATOM 22044 C C . ASN A 1 69 ? 3.881 -10.972 -1.892 1.00 0.00 69 ASN A C 15
ATOM 22045 O O . ASN A 1 69 ? 4.017 -11.338 -3.059 1.00 0.00 69 ASN A O 15
ATOM 22056 N N . ILE A 1 70 ? 3.125 -9.935 -1.541 1.00 0.00 70 ILE A N 15
ATOM 22057 C CA . ILE A 1 70 ? 2.429 -9.131 -2.538 1.00 0.00 70 ILE A CA 15
ATOM 22058 C C . ILE A 1 70 ? 3.414 -8.685 -3.631 1.00 0.00 70 ILE A C 15
ATOM 22059 O O . ILE A 1 70 ? 3.140 -8.844 -4.826 1.00 0.00 70 ILE A O 15
ATOM 22075 N N . PRO A 1 71 ? 4.602 -8.162 -3.243 1.00 0.00 71 PRO A N 15
ATOM 22076 C CA . PRO A 1 71 ? 5.627 -7.749 -4.206 1.00 0.00 71 PRO A CA 15
ATOM 22077 C C . PRO A 1 71 ? 6.100 -8.913 -5.063 1.00 0.00 71 PRO A C 15
ATOM 22078 O O . PRO A 1 71 ? 6.515 -8.719 -6.203 1.00 0.00 71 PRO A O 15
ATOM 22089 N N . LEU A 1 72 ? 6.043 -10.124 -4.506 1.00 0.00 72 LEU A N 15
ATOM 22090 C CA . LEU A 1 72 ? 6.446 -11.317 -5.244 1.00 0.00 72 LEU A CA 15
ATOM 22091 C C . LEU A 1 72 ? 5.668 -11.406 -6.548 1.00 0.00 72 LEU A C 15
ATOM 22092 O O . LEU A 1 72 ? 6.215 -11.773 -7.588 1.00 0.00 72 LEU A O 15
ATOM 22108 N N . ASP A 1 73 ? 4.390 -11.037 -6.489 1.00 0.00 73 ASP A N 15
ATOM 22109 C CA . ASP A 1 73 ? 3.551 -11.019 -7.679 1.00 0.00 73 ASP A CA 15
ATOM 22110 C C . ASP A 1 73 ? 4.114 -10.026 -8.685 1.00 0.00 73 ASP A C 15
ATOM 22111 O O . ASP A 1 73 ? 4.248 -10.331 -9.870 1.00 0.00 73 ASP A O 15
ATOM 22120 N N . ALA A 1 74 ? 4.484 -8.847 -8.190 1.00 0.00 74 ALA A N 15
ATOM 22121 C CA . ALA A 1 74 ? 5.088 -7.820 -9.033 1.00 0.00 74 ALA A CA 15
ATOM 22122 C C . ALA A 1 74 ? 6.471 -8.262 -9.494 1.00 0.00 74 ALA A C 15
ATOM 22123 O O . ALA A 1 74 ? 6.970 -7.808 -10.523 1.00 0.00 74 ALA A O 15
ATOM 22130 N N . ARG A 1 75 ? 7.081 -9.153 -8.720 1.00 0.00 75 ARG A N 15
ATOM 22131 C CA . ARG A 1 75 ? 8.396 -9.684 -9.044 1.00 0.00 75 ARG A CA 15
ATOM 22132 C C . ARG A 1 75 ? 8.304 -10.642 -10.226 1.00 0.00 75 ARG A C 15
ATOM 22133 O O . ARG A 1 75 ? 9.196 -10.688 -11.073 1.00 0.00 75 ARG A O 15
ATOM 22154 N N . ASN A 1 76 ? 7.212 -11.400 -10.276 1.00 0.00 76 ASN A N 15
ATOM 22155 C CA . ASN A 1 76 ? 6.986 -12.342 -11.363 1.00 0.00 76 ASN A CA 15
ATOM 22156 C C . ASN A 1 76 ? 6.846 -11.599 -12.686 1.00 0.00 76 ASN A C 15
ATOM 22157 O O . ASN A 1 76 ? 7.585 -11.859 -13.635 1.00 0.00 76 ASN A O 15
ATOM 22168 N N . HIS A 1 77 ? 5.911 -10.654 -12.731 1.00 0.00 77 HIS A N 15
ATOM 22169 C CA . HIS A 1 77 ? 5.710 -9.838 -13.921 1.00 0.00 77 HIS A CA 15
ATOM 22170 C C . HIS A 1 77 ? 6.923 -8.945 -14.144 1.00 0.00 77 HIS A C 15
ATOM 22171 O O . HIS A 1 77 ? 7.246 -8.581 -15.275 1.00 0.00 77 HIS A O 15
ATOM 22185 N N . GLY A 1 78 ? 7.594 -8.608 -13.047 1.00 0.00 78 GLY A N 15
ATOM 22186 C CA . GLY A 1 78 ? 8.785 -7.784 -13.117 1.00 0.00 78 GLY A CA 15
ATOM 22187 C C . GLY A 1 78 ? 8.489 -6.303 -12.991 1.00 0.00 78 GLY A C 15
ATOM 22188 O O . GLY A 1 78 ? 8.308 -5.613 -13.995 1.00 0.00 78 GLY A O 15
ATOM 22192 N N . TYR A 1 79 ? 8.466 -5.808 -11.757 1.00 0.00 79 TYR A N 15
ATOM 22193 C CA . TYR A 1 79 ? 8.218 -4.393 -11.502 1.00 0.00 79 TYR A CA 15
ATOM 22194 C C . TYR A 1 79 ? 9.537 -3.645 -11.328 1.00 0.00 79 TYR A C 15
ATOM 22195 O O . TYR A 1 79 ? 10.586 -4.109 -11.774 1.00 0.00 79 TYR A O 15
ATOM 22213 N N . THR A 1 80 ? 9.480 -2.489 -10.672 1.00 0.00 80 THR A N 15
ATOM 22214 C CA . THR A 1 80 ? 10.677 -1.688 -10.439 1.00 0.00 80 THR A CA 15
ATOM 22215 C C . THR A 1 80 ? 11.480 -2.241 -9.264 1.00 0.00 80 THR A C 15
ATOM 22216 O O . THR A 1 80 ? 12.389 -3.050 -9.451 1.00 0.00 80 THR A O 15
ATOM 22227 N N . VAL A 1 81 ? 11.139 -1.804 -8.054 1.00 0.00 81 VAL A N 15
ATOM 22228 C CA . VAL A 1 81 ? 11.835 -2.258 -6.856 1.00 0.00 81 VAL A CA 15
ATOM 22229 C C . VAL A 1 81 ? 10.919 -3.097 -5.969 1.00 0.00 81 VAL A C 15
ATOM 22230 O O . VAL A 1 81 ? 9.819 -2.672 -5.615 1.00 0.00 81 VAL A O 15
ATOM 22243 N N . LEU A 1 82 ? 11.392 -4.284 -5.605 1.00 0.00 82 LEU A N 15
ATOM 22244 C CA . LEU A 1 82 ? 10.635 -5.190 -4.749 1.00 0.00 82 LEU A CA 15
ATOM 22245 C C . LEU A 1 82 ? 11.446 -5.554 -3.507 1.00 0.00 82 LEU A C 15
ATOM 22246 O O . LEU A 1 82 ? 12.412 -6.313 -3.589 1.00 0.00 82 LEU A O 15
ATOM 22262 N N . ASP A 1 83 ? 11.050 -5.009 -2.362 1.00 0.00 83 ASP A N 15
ATOM 22263 C CA . ASP A 1 83 ? 11.746 -5.277 -1.108 1.00 0.00 83 ASP A CA 15
ATOM 22264 C C . ASP A 1 83 ? 10.783 -5.838 -0.069 1.00 0.00 83 ASP A C 15
ATOM 22265 O O . ASP A 1 83 ? 9.569 -5.683 -0.189 1.00 0.00 83 ASP A O 15
ATOM 22274 N N . ILE A 1 84 ? 11.328 -6.511 0.942 1.00 0.00 84 ILE A N 15
ATOM 22275 C CA . ILE A 1 84 ? 10.506 -7.097 1.994 1.00 0.00 84 ILE A CA 15
ATOM 22276 C C . ILE A 1 84 ? 11.183 -6.986 3.357 1.00 0.00 84 ILE A C 15
ATOM 22277 O O . ILE A 1 84 ? 12.346 -6.593 3.457 1.00 0.00 84 ILE A O 15
ATOM 22293 N N . GLN A 1 85 ? 10.444 -7.347 4.399 1.00 0.00 85 GLN A N 15
ATOM 22294 C CA . GLN A 1 85 ? 10.957 -7.306 5.762 1.00 0.00 85 GLN A CA 15
ATOM 22295 C C . GLN A 1 85 ? 10.226 -8.320 6.634 1.00 0.00 85 GLN A C 15
ATOM 22296 O O . GLN A 1 85 ? 9.266 -8.952 6.191 1.00 0.00 85 GLN A O 15
ATOM 22310 N N . GLN A 1 86 ? 10.681 -8.478 7.872 1.00 0.00 86 GLN A N 15
ATOM 22311 C CA . GLN A 1 86 ? 10.066 -9.428 8.791 1.00 0.00 86 GLN A CA 15
ATOM 22312 C C . GLN A 1 86 ? 9.923 -8.836 10.188 1.00 0.00 86 GLN A C 15
ATOM 22313 O O . GLN A 1 86 ? 10.819 -8.149 10.680 1.00 0.00 86 GLN A O 15
ATOM 22327 N N . ASP A 1 87 ? 8.789 -9.115 10.825 1.00 0.00 87 ASP A N 15
ATOM 22328 C CA . ASP A 1 87 ? 8.525 -8.629 12.173 1.00 0.00 87 ASP A CA 15
ATOM 22329 C C . ASP A 1 87 ? 8.376 -9.804 13.139 1.00 0.00 87 ASP A C 15
ATOM 22330 O O . ASP A 1 87 ? 9.137 -10.769 13.071 1.00 0.00 87 ASP A O 15
ATOM 22339 N N . GLY A 1 88 ? 7.392 -9.724 14.032 1.00 0.00 88 GLY A N 15
ATOM 22340 C CA . GLY A 1 88 ? 7.166 -10.801 14.975 1.00 0.00 88 GLY A CA 15
ATOM 22341 C C . GLY A 1 88 ? 6.539 -12.015 14.315 1.00 0.00 88 GLY A C 15
ATOM 22342 O O . GLY A 1 88 ? 7.205 -12.724 13.559 1.00 0.00 88 GLY A O 15
ATOM 22346 N N . PRO A 1 89 ? 5.243 -12.273 14.565 1.00 0.00 89 PRO A N 15
ATOM 22347 C CA . PRO A 1 89 ? 4.538 -13.412 13.985 1.00 0.00 89 PRO A CA 15
ATOM 22348 C C . PRO A 1 89 ? 3.937 -13.095 12.620 1.00 0.00 89 PRO A C 15
ATOM 22349 O O . PRO A 1 89 ? 3.018 -13.775 12.164 1.00 0.00 89 PRO A O 15
ATOM 22360 N N . THR A 1 90 ? 4.451 -12.050 11.974 1.00 0.00 90 THR A N 15
ATOM 22361 C CA . THR A 1 90 ? 3.949 -11.636 10.667 1.00 0.00 90 THR A CA 15
ATOM 22362 C C . THR A 1 90 ? 5.092 -11.250 9.736 1.00 0.00 90 THR A C 15
ATOM 22363 O O . THR A 1 90 ? 6.251 -11.188 10.147 1.00 0.00 90 THR A O 15
ATOM 22374 N N . ILE A 1 91 ? 4.753 -10.981 8.478 1.00 0.00 91 ILE A N 15
ATOM 22375 C CA . ILE A 1 91 ? 5.740 -10.568 7.489 1.00 0.00 91 ILE A CA 15
ATOM 22376 C C . ILE A 1 91 ? 5.197 -9.412 6.649 1.00 0.00 91 ILE A C 15
ATOM 22377 O O . ILE A 1 91 ? 4.072 -9.470 6.152 1.00 0.00 91 ILE A O 15
ATOM 22393 N N . ARG A 1 92 ? 5.991 -8.352 6.520 1.00 0.00 92 ARG A N 15
ATOM 22394 C CA . ARG A 1 92 ? 5.569 -7.164 5.787 1.00 0.00 92 ARG A CA 15
ATOM 22395 C C . ARG A 1 92 ? 6.545 -6.837 4.660 1.00 0.00 92 ARG A C 15
ATOM 22396 O O . ARG A 1 92 ? 7.761 -6.872 4.847 1.00 0.00 92 ARG A O 15
ATOM 22417 N N . TYR A 1 93 ? 5.998 -6.500 3.496 1.00 0.00 93 TYR A N 15
ATOM 22418 C CA . TYR A 1 93 ? 6.807 -6.172 2.330 1.00 0.00 93 TYR A CA 15
ATOM 22419 C C . TYR A 1 93 ? 6.387 -4.830 1.735 1.00 0.00 93 TYR A C 15
ATOM 22420 O O . TYR A 1 93 ? 5.319 -4.310 2.052 1.00 0.00 93 TYR A O 15
ATOM 22438 N N . LEU A 1 94 ? 7.237 -4.275 0.873 1.00 0.00 94 LEU A N 15
ATOM 22439 C CA . LEU A 1 94 ? 6.951 -2.992 0.236 1.00 0.00 94 LEU A CA 15
ATOM 22440 C C . LEU A 1 94 ? 7.679 -2.863 -1.101 1.00 0.00 94 LEU A C 15
ATOM 22441 O O . LEU A 1 94 ? 8.730 -3.470 -1.306 1.00 0.00 94 LEU A O 15
ATOM 22457 N N . ILE A 1 95 ? 7.119 -2.060 -2.005 1.00 0.00 95 ILE A N 15
ATOM 22458 C CA . ILE A 1 95 ? 7.726 -1.843 -3.319 1.00 0.00 95 ILE A CA 15
ATOM 22459 C C . ILE A 1 95 ? 7.681 -0.363 -3.700 1.00 0.00 95 ILE A C 15
ATOM 22460 O O . ILE A 1 95 ? 6.848 0.388 -3.201 1.00 0.00 95 ILE A O 15
ATOM 22476 N N . GLN A 1 96 ? 8.598 0.057 -4.567 1.00 0.00 96 GLN A N 15
ATOM 22477 C CA . GLN A 1 96 ? 8.652 1.451 -4.999 1.00 0.00 96 GLN A CA 15
ATOM 22478 C C . GLN A 1 96 ? 9.316 1.587 -6.368 1.00 0.00 96 GLN A C 15
ATOM 22479 O O . GLN A 1 96 ? 9.945 0.650 -6.860 1.00 0.00 96 GLN A O 15
ATOM 22493 N N . LYS A 1 97 ? 9.241 2.788 -6.938 1.00 0.00 97 LYS A N 15
ATOM 22494 C CA . LYS A 1 97 ? 9.869 3.070 -8.225 1.00 0.00 97 LYS A CA 15
ATOM 22495 C C . LYS A 1 97 ? 10.847 4.236 -8.097 1.00 0.00 97 LYS A C 15
ATOM 22496 O O . LYS A 1 97 ? 11.962 4.135 -8.648 1.00 0.00 97 LYS A O 15
ATOM 22516 N N . MET A 1 1 ? -30.002 -5.390 6.162 1.00 0.00 1 MET A N 16
ATOM 22517 C CA . MET A 1 1 ? -28.949 -5.757 7.143 1.00 0.00 1 MET A CA 16
ATOM 22518 C C . MET A 1 1 ? -27.700 -6.281 6.442 1.00 0.00 1 MET A C 16
ATOM 22519 O O . MET A 1 1 ? -27.789 -6.929 5.397 1.00 0.00 1 MET A O 16
ATOM 22535 N N . GLY A 1 2 ? -26.538 -5.995 7.020 1.00 0.00 2 GLY A N 16
ATOM 22536 C CA . GLY A 1 2 ? -25.288 -6.446 6.437 1.00 0.00 2 GLY A CA 16
ATOM 22537 C C . GLY A 1 2 ? -25.158 -7.956 6.444 1.00 0.00 2 GLY A C 16
ATOM 22538 O O . GLY A 1 2 ? -25.846 -8.641 7.201 1.00 0.00 2 GLY A O 16
ATOM 22542 N N . SER A 1 3 ? -24.275 -8.476 5.597 1.00 0.00 3 SER A N 16
ATOM 22543 C CA . SER A 1 3 ? -24.059 -9.916 5.509 1.00 0.00 3 SER A CA 16
ATOM 22544 C C . SER A 1 3 ? -22.774 -10.319 6.225 1.00 0.00 3 SER A C 16
ATOM 22545 O O . SER A 1 3 ? -22.727 -11.347 6.900 1.00 0.00 3 SER A O 16
ATOM 22553 N N . SER A 1 4 ? -21.735 -9.504 6.073 1.00 0.00 4 SER A N 16
ATOM 22554 C CA . SER A 1 4 ? -20.449 -9.777 6.706 1.00 0.00 4 SER A CA 16
ATOM 22555 C C . SER A 1 4 ? -20.030 -8.619 7.607 1.00 0.00 4 SER A C 16
ATOM 22556 O O . SER A 1 4 ? -20.148 -8.698 8.831 1.00 0.00 4 SER A O 16
ATOM 22564 N N . HIS A 1 5 ? -19.538 -7.547 6.994 1.00 0.00 5 HIS A N 16
ATOM 22565 C CA . HIS A 1 5 ? -19.103 -6.371 7.741 1.00 0.00 5 HIS A CA 16
ATOM 22566 C C . HIS A 1 5 ? -19.720 -5.103 7.163 1.00 0.00 5 HIS A C 16
ATOM 22567 O O . HIS A 1 5 ? -19.180 -4.008 7.322 1.00 0.00 5 HIS A O 16
ATOM 22581 N N . HIS A 1 6 ? -20.858 -5.259 6.494 1.00 0.00 6 HIS A N 16
ATOM 22582 C CA . HIS A 1 6 ? -21.552 -4.127 5.890 1.00 0.00 6 HIS A CA 16
ATOM 22583 C C . HIS A 1 6 ? -22.499 -3.471 6.891 1.00 0.00 6 HIS A C 16
ATOM 22584 O O . HIS A 1 6 ? -23.599 -3.046 6.535 1.00 0.00 6 HIS A O 16
ATOM 22598 N N . HIS A 1 7 ? -22.062 -3.389 8.144 1.00 0.00 7 HIS A N 16
ATOM 22599 C CA . HIS A 1 7 ? -22.866 -2.780 9.197 1.00 0.00 7 HIS A CA 16
ATOM 22600 C C . HIS A 1 7 ? -22.627 -1.276 9.263 1.00 0.00 7 HIS A C 16
ATOM 22601 O O . HIS A 1 7 ? -21.490 -0.814 9.162 1.00 0.00 7 HIS A O 16
ATOM 22615 N N . HIS A 1 8 ? -23.704 -0.516 9.433 1.00 0.00 8 HIS A N 16
ATOM 22616 C CA . HIS A 1 8 ? -23.612 0.938 9.513 1.00 0.00 8 HIS A CA 16
ATOM 22617 C C . HIS A 1 8 ? -22.990 1.371 10.836 1.00 0.00 8 HIS A C 16
ATOM 22618 O O . HIS A 1 8 ? -23.378 0.891 11.902 1.00 0.00 8 HIS A O 16
ATOM 22632 N N . HIS A 1 9 ? -22.024 2.280 10.759 1.00 0.00 9 HIS A N 16
ATOM 22633 C CA . HIS A 1 9 ? -21.348 2.782 11.950 1.00 0.00 9 HIS A CA 16
ATOM 22634 C C . HIS A 1 9 ? -21.807 4.200 12.276 1.00 0.00 9 HIS A C 16
ATOM 22635 O O . HIS A 1 9 ? -22.717 4.729 11.640 1.00 0.00 9 HIS A O 16
ATOM 22649 N N . HIS A 1 10 ? -21.171 4.809 13.274 1.00 0.00 10 HIS A N 16
ATOM 22650 C CA . HIS A 1 10 ? -21.517 6.164 13.684 1.00 0.00 10 HIS A CA 16
ATOM 22651 C C . HIS A 1 10 ? -20.265 6.993 13.949 1.00 0.00 10 HIS A C 16
ATOM 22652 O O . HIS A 1 10 ? -19.916 7.875 13.163 1.00 0.00 10 HIS A O 16
ATOM 22666 N N . SER A 1 11 ? -19.596 6.708 15.062 1.00 0.00 11 SER A N 16
ATOM 22667 C CA . SER A 1 11 ? -18.386 7.433 15.434 1.00 0.00 11 SER A CA 16
ATOM 22668 C C . SER A 1 11 ? -17.202 6.484 15.585 1.00 0.00 11 SER A C 16
ATOM 22669 O O . SER A 1 11 ? -16.133 6.879 16.049 1.00 0.00 11 SER A O 16
ATOM 22677 N N . SER A 1 12 ? -17.400 5.231 15.188 1.00 0.00 12 SER A N 16
ATOM 22678 C CA . SER A 1 12 ? -16.347 4.225 15.280 1.00 0.00 12 SER A CA 16
ATOM 22679 C C . SER A 1 12 ? -15.199 4.551 14.331 1.00 0.00 12 SER A C 16
ATOM 22680 O O . SER A 1 12 ? -15.420 4.965 13.193 1.00 0.00 12 SER A O 16
ATOM 22688 N N . GLY A 1 13 ? -13.971 4.362 14.808 1.00 0.00 13 GLY A N 16
ATOM 22689 C CA . GLY A 1 13 ? -12.806 4.643 13.990 1.00 0.00 13 GLY A CA 16
ATOM 22690 C C . GLY A 1 13 ? -12.291 3.411 13.270 1.00 0.00 13 GLY A C 16
ATOM 22691 O O . GLY A 1 13 ? -11.125 3.355 12.879 1.00 0.00 13 GLY A O 16
ATOM 22695 N N . LEU A 1 14 ? -13.162 2.422 13.096 1.00 0.00 14 LEU A N 16
ATOM 22696 C CA . LEU A 1 14 ? -12.792 1.186 12.418 1.00 0.00 14 LEU A CA 16
ATOM 22697 C C . LEU A 1 14 ? -13.158 1.245 10.938 1.00 0.00 14 LEU A C 16
ATOM 22698 O O . LEU A 1 14 ? -12.606 0.509 10.121 1.00 0.00 14 LEU A O 16
ATOM 22714 N N . VAL A 1 15 ? -14.093 2.129 10.601 1.00 0.00 15 VAL A N 16
ATOM 22715 C CA . VAL A 1 15 ? -14.533 2.290 9.219 1.00 0.00 15 VAL A CA 16
ATOM 22716 C C . VAL A 1 15 ? -14.138 3.661 8.676 1.00 0.00 15 VAL A C 16
ATOM 22717 O O . VAL A 1 15 ? -14.758 4.671 9.011 1.00 0.00 15 VAL A O 16
ATOM 22730 N N . PRO A 1 16 ? -13.092 3.720 7.830 1.00 0.00 16 PRO A N 16
ATOM 22731 C CA . PRO A 1 16 ? -12.620 4.981 7.247 1.00 0.00 16 PRO A CA 16
ATOM 22732 C C . PRO A 1 16 ? -13.645 5.602 6.303 1.00 0.00 16 PRO A C 16
ATOM 22733 O O . PRO A 1 16 ? -14.652 4.977 5.967 1.00 0.00 16 PRO A O 16
ATOM 22744 N N . ARG A 1 17 ? -13.383 6.835 5.880 1.00 0.00 17 ARG A N 16
ATOM 22745 C CA . ARG A 1 17 ? -14.283 7.543 4.978 1.00 0.00 17 ARG A CA 16
ATOM 22746 C C . ARG A 1 17 ? -14.230 6.950 3.574 1.00 0.00 17 ARG A C 16
ATOM 22747 O O . ARG A 1 17 ? -13.268 6.272 3.212 1.00 0.00 17 ARG A O 16
ATOM 22768 N N . GLY A 1 18 ? -15.270 7.213 2.788 1.00 0.00 18 GLY A N 16
ATOM 22769 C CA . GLY A 1 18 ? -15.327 6.698 1.432 1.00 0.00 18 GLY A CA 16
ATOM 22770 C C . GLY A 1 18 ? -14.244 7.282 0.544 1.00 0.00 18 GLY A C 16
ATOM 22771 O O . GLY A 1 18 ? -13.729 8.368 0.814 1.00 0.00 18 GLY A O 16
ATOM 22775 N N . SER A 1 19 ? -13.898 6.559 -0.517 1.00 0.00 19 SER A N 16
ATOM 22776 C CA . SER A 1 19 ? -12.870 7.010 -1.448 1.00 0.00 19 SER A CA 16
ATOM 22777 C C . SER A 1 19 ? -13.353 6.900 -2.891 1.00 0.00 19 SER A C 16
ATOM 22778 O O . SER A 1 19 ? -13.402 5.809 -3.459 1.00 0.00 19 SER A O 16
ATOM 22786 N N . HIS A 1 20 ? -13.706 8.040 -3.478 1.00 0.00 20 HIS A N 16
ATOM 22787 C CA . HIS A 1 20 ? -14.183 8.076 -4.856 1.00 0.00 20 HIS A CA 16
ATOM 22788 C C . HIS A 1 20 ? -13.416 9.113 -5.671 1.00 0.00 20 HIS A C 16
ATOM 22789 O O . HIS A 1 20 ? -13.921 9.632 -6.667 1.00 0.00 20 HIS A O 16
ATOM 22803 N N . MET A 1 21 ? -12.194 9.410 -5.239 1.00 0.00 21 MET A N 16
ATOM 22804 C CA . MET A 1 21 ? -11.356 10.385 -5.926 1.00 0.00 21 MET A CA 16
ATOM 22805 C C . MET A 1 21 ? -10.351 9.690 -6.839 1.00 0.00 21 MET A C 16
ATOM 22806 O O . MET A 1 21 ? -10.434 8.482 -7.064 1.00 0.00 21 MET A O 16
ATOM 22820 N N . LYS A 1 22 ? -9.404 10.461 -7.364 1.00 0.00 22 LYS A N 16
ATOM 22821 C CA . LYS A 1 22 ? -8.383 9.919 -8.254 1.00 0.00 22 LYS A CA 16
ATOM 22822 C C . LYS A 1 22 ? -6.993 10.385 -7.834 1.00 0.00 22 LYS A C 16
ATOM 22823 O O . LYS A 1 22 ? -6.686 11.576 -7.876 1.00 0.00 22 LYS A O 16
ATOM 22842 N N . ASN A 1 23 ? -6.155 9.435 -7.429 1.00 0.00 23 ASN A N 16
ATOM 22843 C CA . ASN A 1 23 ? -4.797 9.746 -6.998 1.00 0.00 23 ASN A CA 16
ATOM 22844 C C . ASN A 1 23 ? -3.849 9.818 -8.192 1.00 0.00 23 ASN A C 16
ATOM 22845 O O . ASN A 1 23 ? -4.271 9.695 -9.341 1.00 0.00 23 ASN A O 16
ATOM 22856 N N . ILE A 1 24 ? -2.565 10.023 -7.909 1.00 0.00 24 ILE A N 16
ATOM 22857 C CA . ILE A 1 24 ? -1.555 10.112 -8.957 1.00 0.00 24 ILE A CA 16
ATOM 22858 C C . ILE A 1 24 ? -0.429 9.111 -8.720 1.00 0.00 24 ILE A C 16
ATOM 22859 O O . ILE A 1 24 ? 0.506 9.012 -9.516 1.00 0.00 24 ILE A O 16
ATOM 22875 N N . VAL A 1 25 ? -0.526 8.372 -7.619 1.00 0.00 25 VAL A N 16
ATOM 22876 C CA . VAL A 1 25 ? 0.480 7.372 -7.276 1.00 0.00 25 VAL A CA 16
ATOM 22877 C C . VAL A 1 25 ? -0.173 6.115 -6.703 1.00 0.00 25 VAL A C 16
ATOM 22878 O O . VAL A 1 25 ? -1.168 6.198 -5.982 1.00 0.00 25 VAL A O 16
ATOM 22891 N N . PRO A 1 26 ? 0.380 4.928 -7.018 1.00 0.00 26 PRO A N 16
ATOM 22892 C CA . PRO A 1 26 ? -0.160 3.650 -6.538 1.00 0.00 26 PRO A CA 16
ATOM 22893 C C . PRO A 1 26 ? -0.219 3.574 -5.014 1.00 0.00 26 PRO A C 16
ATOM 22894 O O . PRO A 1 26 ? -1.276 3.786 -4.420 1.00 0.00 26 PRO A O 16
ATOM 22905 N N . ASP A 1 27 ? 0.926 3.281 -4.390 1.00 0.00 27 ASP A N 16
ATOM 22906 C CA . ASP A 1 27 ? 1.016 3.158 -2.938 1.00 0.00 27 ASP A CA 16
ATOM 22907 C C . ASP A 1 27 ? -0.186 2.406 -2.379 1.00 0.00 27 ASP A C 16
ATOM 22908 O O . ASP A 1 27 ? -1.096 3.001 -1.800 1.00 0.00 27 ASP A O 16
ATOM 22917 N N . TYR A 1 28 ? -0.192 1.087 -2.569 1.00 0.00 28 TYR A N 16
ATOM 22918 C CA . TYR A 1 28 ? -1.300 0.260 -2.090 1.00 0.00 28 TYR A CA 16
ATOM 22919 C C . TYR A 1 28 ? -0.909 -0.496 -0.824 1.00 0.00 28 TYR A C 16
ATOM 22920 O O . TYR A 1 28 ? 0.271 -0.611 -0.506 1.00 0.00 28 TYR A O 16
ATOM 22938 N N . ARG A 1 29 ? -1.905 -0.979 -0.083 1.00 0.00 29 ARG A N 16
ATOM 22939 C CA . ARG A 1 29 ? -1.641 -1.682 1.170 1.00 0.00 29 ARG A CA 16
ATOM 22940 C C . ARG A 1 29 ? -2.458 -2.966 1.303 1.00 0.00 29 ARG A C 16
ATOM 22941 O O . ARG A 1 29 ? -3.603 -3.045 0.858 1.00 0.00 29 ARG A O 16
ATOM 22962 N N . LEU A 1 30 ? -1.854 -3.960 1.953 1.00 0.00 30 LEU A N 16
ATOM 22963 C CA . LEU A 1 30 ? -2.503 -5.242 2.217 1.00 0.00 30 LEU A CA 16
ATOM 22964 C C . LEU A 1 30 ? -2.257 -5.643 3.670 1.00 0.00 30 LEU A C 16
ATOM 22965 O O . LEU A 1 30 ? -1.259 -6.292 3.976 1.00 0.00 30 LEU A O 16
ATOM 22981 N N . ASP A 1 31 ? -3.161 -5.254 4.563 1.00 0.00 31 ASP A N 16
ATOM 22982 C CA . ASP A 1 31 ? -2.978 -5.519 5.987 1.00 0.00 31 ASP A CA 16
ATOM 22983 C C . ASP A 1 31 ? -3.819 -6.702 6.454 1.00 0.00 31 ASP A C 16
ATOM 22984 O O . ASP A 1 31 ? -4.675 -6.564 7.328 1.00 0.00 31 ASP A O 16
ATOM 22993 N N . MET A 1 32 ? -3.594 -7.859 5.838 1.00 0.00 32 MET A N 16
ATOM 22994 C CA . MET A 1 32 ? -4.322 -9.069 6.208 1.00 0.00 32 MET A CA 16
ATOM 22995 C C . MET A 1 32 ? -3.396 -10.289 6.271 1.00 0.00 32 MET A C 16
ATOM 22996 O O . MET A 1 32 ? -2.583 -10.428 7.190 1.00 0.00 32 MET A O 16
ATOM 23010 N N . VAL A 1 33 ? -3.575 -11.201 5.319 1.00 0.00 33 VAL A N 16
ATOM 23011 C CA . VAL A 1 33 ? -2.775 -12.405 5.231 1.00 0.00 33 VAL A CA 16
ATOM 23012 C C . VAL A 1 33 ? -2.364 -12.629 3.786 1.00 0.00 33 VAL A C 16
ATOM 23013 O O . VAL A 1 33 ? -2.937 -12.031 2.874 1.00 0.00 33 VAL A O 16
ATOM 23026 N N . GLY A 1 34 ? -1.383 -13.484 3.571 1.00 0.00 34 GLY A N 16
ATOM 23027 C CA . GLY A 1 34 ? -0.939 -13.750 2.223 1.00 0.00 34 GLY A CA 16
ATOM 23028 C C . GLY A 1 34 ? -1.579 -14.995 1.639 1.00 0.00 34 GLY A C 16
ATOM 23029 O O . GLY A 1 34 ? -0.964 -16.060 1.605 1.00 0.00 34 GLY A O 16
ATOM 23033 N N . GLU A 1 35 ? -2.823 -14.856 1.189 1.00 0.00 35 GLU A N 16
ATOM 23034 C CA . GLU A 1 35 ? -3.560 -15.973 0.611 1.00 0.00 35 GLU A CA 16
ATOM 23035 C C . GLU A 1 35 ? -3.549 -15.901 -0.918 1.00 0.00 35 GLU A C 16
ATOM 23036 O O . GLU A 1 35 ? -3.291 -14.842 -1.492 1.00 0.00 35 GLU A O 16
ATOM 23048 N N . PRO A 1 36 ? -3.829 -17.028 -1.602 1.00 0.00 36 PRO A N 16
ATOM 23049 C CA . PRO A 1 36 ? -3.832 -17.087 -3.068 1.00 0.00 36 PRO A CA 16
ATOM 23050 C C . PRO A 1 36 ? -4.975 -16.283 -3.682 1.00 0.00 36 PRO A C 16
ATOM 23051 O O . PRO A 1 36 ? -5.003 -16.055 -4.891 1.00 0.00 36 PRO A O 16
ATOM 23062 N N . CYS A 1 37 ? -5.915 -15.857 -2.845 1.00 0.00 37 CYS A N 16
ATOM 23063 C CA . CYS A 1 37 ? -7.062 -15.084 -3.311 1.00 0.00 37 CYS A CA 16
ATOM 23064 C C . CYS A 1 37 ? -7.101 -13.703 -2.653 1.00 0.00 37 CYS A C 16
ATOM 23065 O O . CYS A 1 37 ? -7.931 -13.447 -1.780 1.00 0.00 37 CYS A O 16
ATOM 23073 N N . PRO A 1 38 ? -6.210 -12.788 -3.077 1.00 0.00 38 PRO A N 16
ATOM 23074 C CA . PRO A 1 38 ? -6.138 -11.439 -2.525 1.00 0.00 38 PRO A CA 16
ATOM 23075 C C . PRO A 1 38 ? -7.039 -10.453 -3.262 1.00 0.00 38 PRO A C 16
ATOM 23076 O O . PRO A 1 38 ? -7.870 -10.848 -4.081 1.00 0.00 38 PRO A O 16
ATOM 23087 N N . TYR A 1 39 ? -6.866 -9.169 -2.965 1.00 0.00 39 TYR A N 16
ATOM 23088 C CA . TYR A 1 39 ? -7.651 -8.121 -3.610 1.00 0.00 39 TYR A CA 16
ATOM 23089 C C . TYR A 1 39 ? -6.785 -6.895 -3.926 1.00 0.00 39 TYR A C 16
ATOM 23090 O O . TYR A 1 39 ? -6.716 -6.468 -5.076 1.00 0.00 39 TYR A O 16
ATOM 23108 N N . PRO A 1 40 ? -6.090 -6.314 -2.922 1.00 0.00 40 PRO A N 16
ATOM 23109 C CA . PRO A 1 40 ? -5.243 -5.133 -3.137 1.00 0.00 40 PRO A CA 16
ATOM 23110 C C . PRO A 1 40 ? -4.052 -5.425 -4.045 1.00 0.00 40 PRO A C 16
ATOM 23111 O O . PRO A 1 40 ? -3.596 -4.548 -4.777 1.00 0.00 40 PRO A O 16
ATOM 23122 N N . ALA A 1 41 ? -3.549 -6.661 -4.001 1.00 0.00 41 ALA A N 16
ATOM 23123 C CA . ALA A 1 41 ? -2.424 -7.048 -4.850 1.00 0.00 41 ALA A CA 16
ATOM 23124 C C . ALA A 1 41 ? -2.829 -7.007 -6.306 1.00 0.00 41 ALA A C 16
ATOM 23125 O O . ALA A 1 41 ? -1.987 -7.002 -7.206 1.00 0.00 41 ALA A O 16
ATOM 23132 N N . VAL A 1 42 ? -4.129 -7.002 -6.532 1.00 0.00 42 VAL A N 16
ATOM 23133 C CA . VAL A 1 42 ? -4.645 -6.903 -7.890 1.00 0.00 42 VAL A CA 16
ATOM 23134 C C . VAL A 1 42 ? -4.110 -5.628 -8.527 1.00 0.00 42 VAL A C 16
ATOM 23135 O O . VAL A 1 42 ? -3.935 -5.545 -9.743 1.00 0.00 42 VAL A O 16
ATOM 23148 N N . ALA A 1 43 ? -3.830 -4.643 -7.677 1.00 0.00 43 ALA A N 16
ATOM 23149 C CA . ALA A 1 43 ? -3.247 -3.388 -8.122 1.00 0.00 43 ALA A CA 16
ATOM 23150 C C . ALA A 1 43 ? -1.779 -3.584 -8.479 1.00 0.00 43 ALA A C 16
ATOM 23151 O O . ALA A 1 43 ? -1.250 -2.905 -9.354 1.00 0.00 43 ALA A O 16
ATOM 23158 N N . THR A 1 44 ? -1.131 -4.518 -7.785 1.00 0.00 44 THR A N 16
ATOM 23159 C CA . THR A 1 44 ? 0.281 -4.815 -8.012 1.00 0.00 44 THR A CA 16
ATOM 23160 C C . THR A 1 44 ? 0.562 -5.075 -9.489 1.00 0.00 44 THR A C 16
ATOM 23161 O O . THR A 1 44 ? 1.246 -4.294 -10.157 1.00 0.00 44 THR A O 16
ATOM 23172 N N . LEU A 1 45 ? 0.035 -6.187 -9.991 1.00 0.00 45 LEU A N 16
ATOM 23173 C CA . LEU A 1 45 ? 0.242 -6.568 -11.383 1.00 0.00 45 LEU A CA 16
ATOM 23174 C C . LEU A 1 45 ? -0.331 -5.520 -12.332 1.00 0.00 45 LEU A C 16
ATOM 23175 O O . LEU A 1 45 ? 0.292 -5.169 -13.334 1.00 0.00 45 LEU A O 16
ATOM 23191 N N . GLU A 1 46 ? -1.526 -5.033 -12.015 1.00 0.00 46 GLU A N 16
ATOM 23192 C CA . GLU A 1 46 ? -2.190 -4.030 -12.838 1.00 0.00 46 GLU A CA 16
ATOM 23193 C C . GLU A 1 46 ? -1.406 -2.718 -12.830 1.00 0.00 46 GLU A C 16
ATOM 23194 O O . GLU A 1 46 ? -1.581 -1.871 -13.707 1.00 0.00 46 GLU A O 16
ATOM 23206 N N . ALA A 1 47 ? -0.534 -2.562 -11.840 1.00 0.00 47 ALA A N 16
ATOM 23207 C CA . ALA A 1 47 ? 0.276 -1.354 -11.718 1.00 0.00 47 ALA A CA 16
ATOM 23208 C C . ALA A 1 47 ? 1.359 -1.306 -12.785 1.00 0.00 47 ALA A C 16
ATOM 23209 O O . ALA A 1 47 ? 1.669 -0.241 -13.315 1.00 0.00 47 ALA A O 16
ATOM 23216 N N . MET A 1 48 ? 1.939 -2.463 -13.088 1.00 0.00 48 MET A N 16
ATOM 23217 C CA . MET A 1 48 ? 3.011 -2.549 -14.078 1.00 0.00 48 MET A CA 16
ATOM 23218 C C . MET A 1 48 ? 2.676 -1.765 -15.352 1.00 0.00 48 MET A C 16
ATOM 23219 O O . MET A 1 48 ? 3.448 -0.898 -15.760 1.00 0.00 48 MET A O 16
ATOM 23233 N N . PRO A 1 49 ? 1.528 -2.042 -16.003 1.00 0.00 49 PRO A N 16
ATOM 23234 C CA . PRO A 1 49 ? 1.138 -1.321 -17.218 1.00 0.00 49 PRO A CA 16
ATOM 23235 C C . PRO A 1 49 ? 0.840 0.147 -16.933 1.00 0.00 49 PRO A C 16
ATOM 23236 O O . PRO A 1 49 ? 1.440 1.041 -17.529 1.00 0.00 49 PRO A O 16
ATOM 23247 N N . GLN A 1 50 ? -0.095 0.384 -16.017 1.00 0.00 50 GLN A N 16
ATOM 23248 C CA . GLN A 1 50 ? -0.476 1.741 -15.640 1.00 0.00 50 GLN A CA 16
ATOM 23249 C C . GLN A 1 50 ? 0.597 2.415 -14.780 1.00 0.00 50 GLN A C 16
ATOM 23250 O O . GLN A 1 50 ? 0.315 3.404 -14.103 1.00 0.00 50 GLN A O 16
ATOM 23264 N N . LEU A 1 51 ? 1.820 1.879 -14.808 1.00 0.00 51 LEU A N 16
ATOM 23265 C CA . LEU A 1 51 ? 2.919 2.429 -14.020 1.00 0.00 51 LEU A CA 16
ATOM 23266 C C . LEU A 1 51 ? 2.963 3.953 -14.116 1.00 0.00 51 LEU A C 16
ATOM 23267 O O . LEU A 1 51 ? 2.539 4.534 -15.116 1.00 0.00 51 LEU A O 16
ATOM 23283 N N . LYS A 1 52 ? 3.469 4.592 -13.067 1.00 0.00 52 LYS A N 16
ATOM 23284 C CA . LYS A 1 52 ? 3.550 6.047 -13.026 1.00 0.00 52 LYS A CA 16
ATOM 23285 C C . LYS A 1 52 ? 4.947 6.509 -12.626 1.00 0.00 52 LYS A C 16
ATOM 23286 O O . LYS A 1 52 ? 5.838 5.695 -12.385 1.00 0.00 52 LYS A O 16
ATOM 23305 N N . LYS A 1 53 ? 5.125 7.825 -12.551 1.00 0.00 53 LYS A N 16
ATOM 23306 C CA . LYS A 1 53 ? 6.408 8.407 -12.177 1.00 0.00 53 LYS A CA 16
ATOM 23307 C C . LYS A 1 53 ? 6.525 8.534 -10.661 1.00 0.00 53 LYS A C 16
ATOM 23308 O O . LYS A 1 53 ? 6.655 9.636 -10.128 1.00 0.00 53 LYS A O 16
ATOM 23327 N N . GLY A 1 54 ? 6.474 7.397 -9.972 1.00 0.00 54 GLY A N 16
ATOM 23328 C CA . GLY A 1 54 ? 6.573 7.402 -8.524 1.00 0.00 54 GLY A CA 16
ATOM 23329 C C . GLY A 1 54 ? 5.711 6.334 -7.881 1.00 0.00 54 GLY A C 16
ATOM 23330 O O . GLY A 1 54 ? 5.036 6.590 -6.883 1.00 0.00 54 GLY A O 16
ATOM 23334 N N . GLU A 1 55 ? 5.733 5.135 -8.452 1.00 0.00 55 GLU A N 16
ATOM 23335 C CA . GLU A 1 55 ? 4.950 4.022 -7.929 1.00 0.00 55 GLU A CA 16
ATOM 23336 C C . GLU A 1 55 ? 5.442 3.617 -6.545 1.00 0.00 55 GLU A C 16
ATOM 23337 O O . GLU A 1 55 ? 6.614 3.790 -6.216 1.00 0.00 55 GLU A O 16
ATOM 23349 N N . ILE A 1 56 ? 4.526 3.098 -5.733 1.00 0.00 56 ILE A N 16
ATOM 23350 C CA . ILE A 1 56 ? 4.845 2.681 -4.375 1.00 0.00 56 ILE A CA 16
ATOM 23351 C C . ILE A 1 56 ? 3.876 1.590 -3.912 1.00 0.00 56 ILE A C 16
ATOM 23352 O O . ILE A 1 56 ? 2.771 1.455 -4.441 1.00 0.00 56 ILE A O 16
ATOM 23368 N N . LEU A 1 57 ? 4.308 0.790 -2.950 1.00 0.00 57 LEU A N 16
ATOM 23369 C CA . LEU A 1 57 ? 3.476 -0.279 -2.430 1.00 0.00 57 LEU A CA 16
ATOM 23370 C C . LEU A 1 57 ? 3.732 -0.504 -0.970 1.00 0.00 57 LEU A C 16
ATOM 23371 O O . LEU A 1 57 ? 4.777 -0.124 -0.439 1.00 0.00 57 LEU A O 16
ATOM 23387 N N . GLU A 1 58 ? 2.786 -1.155 -0.329 1.00 0.00 58 GLU A N 16
ATOM 23388 C CA . GLU A 1 58 ? 2.932 -1.487 1.060 1.00 0.00 58 GLU A CA 16
ATOM 23389 C C . GLU A 1 58 ? 2.171 -2.765 1.387 1.00 0.00 58 GLU A C 16
ATOM 23390 O O . GLU A 1 58 ? 1.074 -2.991 0.876 1.00 0.00 58 GLU A O 16
ATOM 23402 N N . VAL A 1 59 ? 2.766 -3.612 2.218 1.00 0.00 59 VAL A N 16
ATOM 23403 C CA . VAL A 1 59 ? 2.137 -4.871 2.597 1.00 0.00 59 VAL A CA 16
ATOM 23404 C C . VAL A 1 59 ? 2.353 -5.171 4.075 1.00 0.00 59 VAL A C 16
ATOM 23405 O O . VAL A 1 59 ? 3.405 -4.866 4.637 1.00 0.00 59 VAL A O 16
ATOM 23418 N N . VAL A 1 60 ? 1.344 -5.770 4.696 1.00 0.00 60 VAL A N 16
ATOM 23419 C CA . VAL A 1 60 ? 1.411 -6.136 6.103 1.00 0.00 60 VAL A CA 16
ATOM 23420 C C . VAL A 1 60 ? 0.505 -7.328 6.379 1.00 0.00 60 VAL A C 16
ATOM 23421 O O . VAL A 1 60 ? -0.707 -7.180 6.535 1.00 0.00 60 VAL A O 16
ATOM 23434 N N . SER A 1 61 ? 1.090 -8.517 6.398 1.00 0.00 61 SER A N 16
ATOM 23435 C CA . SER A 1 61 ? 0.318 -9.729 6.615 1.00 0.00 61 SER A CA 16
ATOM 23436 C C . SER A 1 61 ? 1.158 -10.807 7.283 1.00 0.00 61 SER A C 16
ATOM 23437 O O . SER A 1 61 ? 2.345 -10.614 7.543 1.00 0.00 61 SER A O 16
ATOM 23445 N N . ASP A 1 62 ? 0.534 -11.951 7.536 1.00 0.00 62 ASP A N 16
ATOM 23446 C CA . ASP A 1 62 ? 1.222 -13.074 8.165 1.00 0.00 62 ASP A CA 16
ATOM 23447 C C . ASP A 1 62 ? 1.236 -14.286 7.238 1.00 0.00 62 ASP A C 16
ATOM 23448 O O . ASP A 1 62 ? 0.242 -14.586 6.578 1.00 0.00 62 ASP A O 16
ATOM 23457 N N . CYS A 1 63 ? 2.378 -14.965 7.173 1.00 0.00 63 CYS A N 16
ATOM 23458 C CA . CYS A 1 63 ? 2.519 -16.140 6.321 1.00 0.00 63 CYS A CA 16
ATOM 23459 C C . CYS A 1 63 ? 3.687 -17.013 6.779 1.00 0.00 63 CYS A C 16
ATOM 23460 O O . CYS A 1 63 ? 4.747 -16.503 7.143 1.00 0.00 63 CYS A O 16
ATOM 23468 N N . PRO A 1 64 ? 3.512 -18.348 6.758 1.00 0.00 64 PRO A N 16
ATOM 23469 C CA . PRO A 1 64 ? 4.559 -19.291 7.169 1.00 0.00 64 PRO A CA 16
ATOM 23470 C C . PRO A 1 64 ? 5.742 -19.290 6.206 1.00 0.00 64 PRO A C 16
ATOM 23471 O O . PRO A 1 64 ? 6.801 -19.840 6.509 1.00 0.00 64 PRO A O 16
ATOM 23482 N N . GLN A 1 65 ? 5.552 -18.675 5.044 1.00 0.00 65 GLN A N 16
ATOM 23483 C CA . GLN A 1 65 ? 6.599 -18.609 4.031 1.00 0.00 65 GLN A CA 16
ATOM 23484 C C . GLN A 1 65 ? 7.383 -17.304 4.141 1.00 0.00 65 GLN A C 16
ATOM 23485 O O . GLN A 1 65 ? 7.359 -16.640 5.178 1.00 0.00 65 GLN A O 16
ATOM 23499 N N . SER A 1 66 ? 8.080 -16.943 3.067 1.00 0.00 66 SER A N 16
ATOM 23500 C CA . SER A 1 66 ? 8.877 -15.722 3.046 1.00 0.00 66 SER A CA 16
ATOM 23501 C C . SER A 1 66 ? 8.306 -14.709 2.059 1.00 0.00 66 SER A C 16
ATOM 23502 O O . SER A 1 66 ? 8.788 -13.580 1.970 1.00 0.00 66 SER A O 16
ATOM 23510 N N . ILE A 1 67 ? 7.283 -15.118 1.316 1.00 0.00 67 ILE A N 16
ATOM 23511 C CA . ILE A 1 67 ? 6.659 -14.242 0.331 1.00 0.00 67 ILE A CA 16
ATOM 23512 C C . ILE A 1 67 ? 5.139 -14.229 0.486 1.00 0.00 67 ILE A C 16
ATOM 23513 O O . ILE A 1 67 ? 4.542 -15.215 0.919 1.00 0.00 67 ILE A O 16
ATOM 23529 N N . ASN A 1 68 ? 4.522 -13.104 0.138 1.00 0.00 68 ASN A N 16
ATOM 23530 C CA . ASN A 1 68 ? 3.072 -12.961 0.243 1.00 0.00 68 ASN A CA 16
ATOM 23531 C C . ASN A 1 68 ? 2.431 -12.844 -1.135 1.00 0.00 68 ASN A C 16
ATOM 23532 O O . ASN A 1 68 ? 3.082 -13.072 -2.154 1.00 0.00 68 ASN A O 16
ATOM 23543 N N . ASN A 1 69 ? 1.146 -12.502 -1.158 1.00 0.00 69 ASN A N 16
ATOM 23544 C CA . ASN A 1 69 ? 0.406 -12.382 -2.410 1.00 0.00 69 ASN A CA 16
ATOM 23545 C C . ASN A 1 69 ? 0.815 -11.137 -3.197 1.00 0.00 69 ASN A C 16
ATOM 23546 O O . ASN A 1 69 ? 1.177 -11.235 -4.370 1.00 0.00 69 ASN A O 16
ATOM 23557 N N . ILE A 1 70 ? 0.733 -9.965 -2.563 1.00 0.00 70 ILE A N 16
ATOM 23558 C CA . ILE A 1 70 ? 1.072 -8.714 -3.243 1.00 0.00 70 ILE A CA 16
ATOM 23559 C C . ILE A 1 70 ? 2.501 -8.734 -3.799 1.00 0.00 70 ILE A C 16
ATOM 23560 O O . ILE A 1 70 ? 2.716 -8.410 -4.966 1.00 0.00 70 ILE A O 16
ATOM 23576 N N . PRO A 1 71 ? 3.508 -9.084 -2.971 1.00 0.00 71 PRO A N 16
ATOM 23577 C CA . PRO A 1 71 ? 4.914 -9.106 -3.404 1.00 0.00 71 PRO A CA 16
ATOM 23578 C C . PRO A 1 71 ? 5.175 -10.116 -4.515 1.00 0.00 71 PRO A C 16
ATOM 23579 O O . PRO A 1 71 ? 5.920 -9.837 -5.454 1.00 0.00 71 PRO A O 16
ATOM 23590 N N . LEU A 1 72 ? 4.574 -11.295 -4.395 1.00 0.00 72 LEU A N 16
ATOM 23591 C CA . LEU A 1 72 ? 4.755 -12.350 -5.385 1.00 0.00 72 LEU A CA 16
ATOM 23592 C C . LEU A 1 72 ? 4.289 -11.895 -6.763 1.00 0.00 72 LEU A C 16
ATOM 23593 O O . LEU A 1 72 ? 4.754 -12.401 -7.785 1.00 0.00 72 LEU A O 16
ATOM 23609 N N . ASP A 1 73 ? 3.367 -10.940 -6.783 1.00 0.00 73 ASP A N 16
ATOM 23610 C CA . ASP A 1 73 ? 2.827 -10.424 -8.034 1.00 0.00 73 ASP A CA 16
ATOM 23611 C C . ASP A 1 73 ? 3.857 -9.574 -8.770 1.00 0.00 73 ASP A C 16
ATOM 23612 O O . ASP A 1 73 ? 4.256 -9.896 -9.890 1.00 0.00 73 ASP A O 16
ATOM 23621 N N . ALA A 1 74 ? 4.279 -8.484 -8.138 1.00 0.00 74 ALA A N 16
ATOM 23622 C CA . ALA A 1 74 ? 5.253 -7.583 -8.741 1.00 0.00 74 ALA A CA 16
ATOM 23623 C C . ALA A 1 74 ? 6.572 -8.301 -9.016 1.00 0.00 74 ALA A C 16
ATOM 23624 O O . ALA A 1 74 ? 7.212 -8.071 -10.040 1.00 0.00 74 ALA A O 16
ATOM 23631 N N . ARG A 1 75 ? 6.972 -9.171 -8.093 1.00 0.00 75 ARG A N 16
ATOM 23632 C CA . ARG A 1 75 ? 8.214 -9.921 -8.238 1.00 0.00 75 ARG A CA 16
ATOM 23633 C C . ARG A 1 75 ? 8.140 -10.873 -9.427 1.00 0.00 75 ARG A C 16
ATOM 23634 O O . ARG A 1 75 ? 9.160 -11.212 -10.027 1.00 0.00 75 ARG A O 16
ATOM 23655 N N . ASN A 1 76 ? 6.926 -11.304 -9.760 1.00 0.00 76 ASN A N 16
ATOM 23656 C CA . ASN A 1 76 ? 6.718 -12.218 -10.877 1.00 0.00 76 ASN A CA 16
ATOM 23657 C C . ASN A 1 76 ? 7.143 -11.573 -12.192 1.00 0.00 76 ASN A C 16
ATOM 23658 O O . ASN A 1 76 ? 8.134 -11.977 -12.800 1.00 0.00 76 ASN A O 16
ATOM 23669 N N . HIS A 1 77 ? 6.386 -10.569 -12.624 1.00 0.00 77 HIS A N 16
ATOM 23670 C CA . HIS A 1 77 ? 6.687 -9.865 -13.865 1.00 0.00 77 HIS A CA 16
ATOM 23671 C C . HIS A 1 77 ? 7.920 -8.981 -13.705 1.00 0.00 77 HIS A C 16
ATOM 23672 O O . HIS A 1 77 ? 8.496 -8.518 -14.689 1.00 0.00 77 HIS A O 16
ATOM 23686 N N . GLY A 1 78 ? 8.318 -8.751 -12.457 1.00 0.00 78 GLY A N 16
ATOM 23687 C CA . GLY A 1 78 ? 9.478 -7.922 -12.188 1.00 0.00 78 GLY A CA 16
ATOM 23688 C C . GLY A 1 78 ? 9.228 -6.458 -12.493 1.00 0.00 78 GLY A C 16
ATOM 23689 O O . GLY A 1 78 ? 9.350 -6.027 -13.640 1.00 0.00 78 GLY A O 16
ATOM 23693 N N . TYR A 1 79 ? 8.878 -5.691 -11.465 1.00 0.00 79 TYR A N 16
ATOM 23694 C CA . TYR A 1 79 ? 8.615 -4.266 -11.631 1.00 0.00 79 TYR A CA 16
ATOM 23695 C C . TYR A 1 79 ? 9.915 -3.466 -11.609 1.00 0.00 79 TYR A C 16
ATOM 23696 O O . TYR A 1 79 ? 10.617 -3.382 -12.616 1.00 0.00 79 TYR A O 16
ATOM 23714 N N . THR A 1 80 ? 10.231 -2.884 -10.457 1.00 0.00 80 THR A N 16
ATOM 23715 C CA . THR A 1 80 ? 11.451 -2.098 -10.307 1.00 0.00 80 THR A CA 16
ATOM 23716 C C . THR A 1 80 ? 12.134 -2.403 -8.980 1.00 0.00 80 THR A C 16
ATOM 23717 O O . THR A 1 80 ? 13.120 -3.141 -8.933 1.00 0.00 80 THR A O 16
ATOM 23728 N N . VAL A 1 81 ? 11.604 -1.836 -7.900 1.00 0.00 81 VAL A N 16
ATOM 23729 C CA . VAL A 1 81 ? 12.166 -2.050 -6.574 1.00 0.00 81 VAL A CA 16
ATOM 23730 C C . VAL A 1 81 ? 11.240 -2.905 -5.714 1.00 0.00 81 VAL A C 16
ATOM 23731 O O . VAL A 1 81 ? 10.144 -2.482 -5.356 1.00 0.00 81 VAL A O 16
ATOM 23744 N N . LEU A 1 82 ? 11.704 -4.103 -5.375 1.00 0.00 82 LEU A N 16
ATOM 23745 C CA . LEU A 1 82 ? 10.937 -5.026 -4.548 1.00 0.00 82 LEU A CA 16
ATOM 23746 C C . LEU A 1 82 ? 11.735 -5.415 -3.307 1.00 0.00 82 LEU A C 16
ATOM 23747 O O . LEU A 1 82 ? 12.650 -6.235 -3.378 1.00 0.00 82 LEU A O 16
ATOM 23763 N N . ASP A 1 83 ? 11.397 -4.803 -2.175 1.00 0.00 83 ASP A N 16
ATOM 23764 C CA . ASP A 1 83 ? 12.090 -5.076 -0.920 1.00 0.00 83 ASP A CA 16
ATOM 23765 C C . ASP A 1 83 ? 11.105 -5.525 0.150 1.00 0.00 83 ASP A C 16
ATOM 23766 O O . ASP A 1 83 ? 9.906 -5.266 0.049 1.00 0.00 83 ASP A O 16
ATOM 23775 N N . ILE A 1 84 ? 11.610 -6.213 1.169 1.00 0.00 84 ILE A N 16
ATOM 23776 C CA . ILE A 1 84 ? 10.758 -6.715 2.242 1.00 0.00 84 ILE A CA 16
ATOM 23777 C C . ILE A 1 84 ? 11.439 -6.607 3.602 1.00 0.00 84 ILE A C 16
ATOM 23778 O O . ILE A 1 84 ? 12.643 -6.360 3.691 1.00 0.00 84 ILE A O 16
ATOM 23794 N N . GLN A 1 85 ? 10.656 -6.807 4.657 1.00 0.00 85 GLN A N 16
ATOM 23795 C CA . GLN A 1 85 ? 11.164 -6.750 6.021 1.00 0.00 85 GLN A CA 16
ATOM 23796 C C . GLN A 1 85 ? 10.326 -7.633 6.940 1.00 0.00 85 GLN A C 16
ATOM 23797 O O . GLN A 1 85 ? 9.163 -7.913 6.651 1.00 0.00 85 GLN A O 16
ATOM 23811 N N . GLN A 1 86 ? 10.922 -8.075 8.040 1.00 0.00 86 GLN A N 16
ATOM 23812 C CA . GLN A 1 86 ? 10.224 -8.929 8.995 1.00 0.00 86 GLN A CA 16
ATOM 23813 C C . GLN A 1 86 ? 10.483 -8.468 10.425 1.00 0.00 86 GLN A C 16
ATOM 23814 O O . GLN A 1 86 ? 11.591 -8.047 10.760 1.00 0.00 86 GLN A O 16
ATOM 23828 N N . ASP A 1 87 ? 9.454 -8.545 11.265 1.00 0.00 87 ASP A N 16
ATOM 23829 C CA . ASP A 1 87 ? 9.578 -8.136 12.660 1.00 0.00 87 ASP A CA 16
ATOM 23830 C C . ASP A 1 87 ? 9.528 -9.345 13.586 1.00 0.00 87 ASP A C 16
ATOM 23831 O O . ASP A 1 87 ? 10.561 -9.822 14.057 1.00 0.00 87 ASP A O 16
ATOM 23840 N N . GLY A 1 88 ? 8.321 -9.836 13.842 1.00 0.00 88 GLY A N 16
ATOM 23841 C CA . GLY A 1 88 ? 8.153 -10.992 14.700 1.00 0.00 88 GLY A CA 16
ATOM 23842 C C . GLY A 1 88 ? 7.136 -11.970 14.146 1.00 0.00 88 GLY A C 16
ATOM 23843 O O . GLY A 1 88 ? 7.461 -12.774 13.272 1.00 0.00 88 GLY A O 16
ATOM 23847 N N . PRO A 1 89 ? 5.880 -11.913 14.621 1.00 0.00 89 PRO A N 16
ATOM 23848 C CA . PRO A 1 89 ? 4.819 -12.797 14.147 1.00 0.00 89 PRO A CA 16
ATOM 23849 C C . PRO A 1 89 ? 4.172 -12.286 12.863 1.00 0.00 89 PRO A C 16
ATOM 23850 O O . PRO A 1 89 ? 3.172 -12.835 12.401 1.00 0.00 89 PRO A O 16
ATOM 23861 N N . THR A 1 90 ? 4.743 -11.224 12.298 1.00 0.00 90 THR A N 16
ATOM 23862 C CA . THR A 1 90 ? 4.214 -10.637 11.070 1.00 0.00 90 THR A CA 16
ATOM 23863 C C . THR A 1 90 ? 5.336 -10.309 10.089 1.00 0.00 90 THR A C 16
ATOM 23864 O O . THR A 1 90 ? 6.518 -10.399 10.423 1.00 0.00 90 THR A O 16
ATOM 23875 N N . ILE A 1 91 ? 4.950 -9.920 8.877 1.00 0.00 91 ILE A N 16
ATOM 23876 C CA . ILE A 1 91 ? 5.912 -9.578 7.836 1.00 0.00 91 ILE A CA 16
ATOM 23877 C C . ILE A 1 91 ? 5.357 -8.490 6.918 1.00 0.00 91 ILE A C 16
ATOM 23878 O O . ILE A 1 91 ? 4.156 -8.443 6.653 1.00 0.00 91 ILE A O 16
ATOM 23894 N N . ARG A 1 92 ? 6.238 -7.612 6.442 1.00 0.00 92 ARG A N 16
ATOM 23895 C CA . ARG A 1 92 ? 5.827 -6.516 5.571 1.00 0.00 92 ARG A CA 16
ATOM 23896 C C . ARG A 1 92 ? 6.591 -6.537 4.248 1.00 0.00 92 ARG A C 16
ATOM 23897 O O . ARG A 1 92 ? 7.754 -6.935 4.193 1.00 0.00 92 ARG A O 16
ATOM 23918 N N . TYR A 1 93 ? 5.919 -6.101 3.187 1.00 0.00 93 TYR A N 16
ATOM 23919 C CA . TYR A 1 93 ? 6.514 -6.051 1.856 1.00 0.00 93 TYR A CA 16
ATOM 23920 C C . TYR A 1 93 ? 6.254 -4.686 1.223 1.00 0.00 93 TYR A C 16
ATOM 23921 O O . TYR A 1 93 ? 5.126 -4.196 1.239 1.00 0.00 93 TYR A O 16
ATOM 23939 N N . LEU A 1 94 ? 7.299 -4.057 0.691 1.00 0.00 94 LEU A N 16
ATOM 23940 C CA . LEU A 1 94 ? 7.158 -2.730 0.100 1.00 0.00 94 LEU A CA 16
ATOM 23941 C C . LEU A 1 94 ? 7.903 -2.615 -1.225 1.00 0.00 94 LEU A C 16
ATOM 23942 O O . LEU A 1 94 ? 8.987 -3.173 -1.393 1.00 0.00 94 LEU A O 16
ATOM 23958 N N . ILE A 1 95 ? 7.317 -1.869 -2.161 1.00 0.00 95 ILE A N 16
ATOM 23959 C CA . ILE A 1 95 ? 7.932 -1.644 -3.468 1.00 0.00 95 ILE A CA 16
ATOM 23960 C C . ILE A 1 95 ? 7.857 -0.165 -3.844 1.00 0.00 95 ILE A C 16
ATOM 23961 O O . ILE A 1 95 ? 7.018 0.572 -3.329 1.00 0.00 95 ILE A O 16
ATOM 23977 N N . GLN A 1 96 ? 8.747 0.268 -4.733 1.00 0.00 96 GLN A N 16
ATOM 23978 C CA . GLN A 1 96 ? 8.776 1.663 -5.160 1.00 0.00 96 GLN A CA 16
ATOM 23979 C C . GLN A 1 96 ? 9.370 1.800 -6.559 1.00 0.00 96 GLN A C 16
ATOM 23980 O O . GLN A 1 96 ? 10.122 0.937 -7.012 1.00 0.00 96 GLN A O 16
ATOM 23994 N N . LYS A 1 97 ? 9.037 2.898 -7.232 1.00 0.00 97 LYS A N 16
ATOM 23995 C CA . LYS A 1 97 ? 9.547 3.159 -8.574 1.00 0.00 97 LYS A CA 16
ATOM 23996 C C . LYS A 1 97 ? 10.223 4.526 -8.639 1.00 0.00 97 LYS A C 16
ATOM 23997 O O . LYS A 1 97 ? 11.428 4.574 -8.963 1.00 0.00 97 LYS A O 16
ATOM 24017 N N . MET A 1 1 ? -6.792 34.726 -3.099 1.00 0.00 1 MET A N 17
ATOM 24018 C CA . MET A 1 1 ? -7.061 34.413 -4.527 1.00 0.00 1 MET A CA 17
ATOM 24019 C C . MET A 1 1 ? -8.287 33.515 -4.675 1.00 0.00 1 MET A C 17
ATOM 24020 O O . MET A 1 1 ? -8.350 32.676 -5.574 1.00 0.00 1 MET A O 17
ATOM 24036 N N . GLY A 1 2 ? -9.259 33.701 -3.787 1.00 0.00 2 GLY A N 17
ATOM 24037 C CA . GLY A 1 2 ? -10.471 32.902 -3.834 1.00 0.00 2 GLY A CA 17
ATOM 24038 C C . GLY A 1 2 ? -11.291 33.166 -5.081 1.00 0.00 2 GLY A C 17
ATOM 24039 O O . GLY A 1 2 ? -11.985 34.180 -5.173 1.00 0.00 2 GLY A O 17
ATOM 24043 N N . SER A 1 3 ? -11.212 32.252 -6.043 1.00 0.00 3 SER A N 17
ATOM 24044 C CA . SER A 1 3 ? -11.950 32.389 -7.293 1.00 0.00 3 SER A CA 17
ATOM 24045 C C . SER A 1 3 ? -12.617 31.072 -7.679 1.00 0.00 3 SER A C 17
ATOM 24046 O O . SER A 1 3 ? -12.789 30.774 -8.862 1.00 0.00 3 SER A O 17
ATOM 24054 N N . SER A 1 4 ? -12.994 30.289 -6.673 1.00 0.00 4 SER A N 17
ATOM 24055 C CA . SER A 1 4 ? -13.639 29.001 -6.906 1.00 0.00 4 SER A CA 17
ATOM 24056 C C . SER A 1 4 ? -15.147 29.169 -7.075 1.00 0.00 4 SER A C 17
ATOM 24057 O O . SER A 1 4 ? -15.930 28.716 -6.239 1.00 0.00 4 SER A O 17
ATOM 24065 N N . HIS A 1 5 ? -15.547 29.819 -8.164 1.00 0.00 5 HIS A N 17
ATOM 24066 C CA . HIS A 1 5 ? -16.960 30.044 -8.446 1.00 0.00 5 HIS A CA 17
ATOM 24067 C C . HIS A 1 5 ? -17.461 29.080 -9.515 1.00 0.00 5 HIS A C 17
ATOM 24068 O O . HIS A 1 5 ? -16.760 28.142 -9.897 1.00 0.00 5 HIS A O 17
ATOM 24082 N N . HIS A 1 6 ? -18.679 29.313 -9.995 1.00 0.00 6 HIS A N 17
ATOM 24083 C CA . HIS A 1 6 ? -19.273 28.465 -11.024 1.00 0.00 6 HIS A CA 17
ATOM 24084 C C . HIS A 1 6 ? -18.529 28.616 -12.347 1.00 0.00 6 HIS A C 17
ATOM 24085 O O . HIS A 1 6 ? -18.089 29.710 -12.702 1.00 0.00 6 HIS A O 17
ATOM 24099 N N . HIS A 1 7 ? -18.390 27.511 -13.072 1.00 0.00 7 HIS A N 17
ATOM 24100 C CA . HIS A 1 7 ? -17.696 27.520 -14.355 1.00 0.00 7 HIS A CA 17
ATOM 24101 C C . HIS A 1 7 ? -18.452 26.696 -15.393 1.00 0.00 7 HIS A C 17
ATOM 24102 O O . HIS A 1 7 ? -18.973 27.237 -16.369 1.00 0.00 7 HIS A O 17
ATOM 24116 N N . HIS A 1 8 ? -18.506 25.385 -15.179 1.00 0.00 8 HIS A N 17
ATOM 24117 C CA . HIS A 1 8 ? -19.193 24.488 -16.103 1.00 0.00 8 HIS A CA 17
ATOM 24118 C C . HIS A 1 8 ? -20.291 23.700 -15.391 1.00 0.00 8 HIS A C 17
ATOM 24119 O O . HIS A 1 8 ? -21.431 24.155 -15.298 1.00 0.00 8 HIS A O 17
ATOM 24133 N N . HIS A 1 9 ? -19.944 22.514 -14.895 1.00 0.00 9 HIS A N 17
ATOM 24134 C CA . HIS A 1 9 ? -20.905 21.664 -14.201 1.00 0.00 9 HIS A CA 17
ATOM 24135 C C . HIS A 1 9 ? -21.204 22.202 -12.806 1.00 0.00 9 HIS A C 17
ATOM 24136 O O . HIS A 1 9 ? -20.409 22.950 -12.234 1.00 0.00 9 HIS A O 17
ATOM 24150 N N . HIS A 1 10 ? -22.356 21.818 -12.265 1.00 0.00 10 HIS A N 17
ATOM 24151 C CA . HIS A 1 10 ? -22.765 22.262 -10.938 1.00 0.00 10 HIS A CA 17
ATOM 24152 C C . HIS A 1 10 ? -22.993 21.071 -10.012 1.00 0.00 10 HIS A C 17
ATOM 24153 O O . HIS A 1 10 ? -23.699 21.180 -9.008 1.00 0.00 10 HIS A O 17
ATOM 24167 N N . SER A 1 11 ? -22.393 19.936 -10.356 1.00 0.00 11 SER A N 17
ATOM 24168 C CA . SER A 1 11 ? -22.532 18.726 -9.555 1.00 0.00 11 SER A CA 17
ATOM 24169 C C . SER A 1 11 ? -21.376 18.587 -8.569 1.00 0.00 11 SER A C 17
ATOM 24170 O O . SER A 1 11 ? -20.208 18.631 -8.956 1.00 0.00 11 SER A O 17
ATOM 24178 N N . SER A 1 12 ? -21.711 18.422 -7.293 1.00 0.00 12 SER A N 17
ATOM 24179 C CA . SER A 1 12 ? -20.701 18.279 -6.249 1.00 0.00 12 SER A CA 17
ATOM 24180 C C . SER A 1 12 ? -21.049 17.130 -5.308 1.00 0.00 12 SER A C 17
ATOM 24181 O O . SER A 1 12 ? -20.681 17.144 -4.133 1.00 0.00 12 SER A O 17
ATOM 24189 N N . GLY A 1 13 ? -21.757 16.134 -5.833 1.00 0.00 13 GLY A N 17
ATOM 24190 C CA . GLY A 1 13 ? -22.143 14.991 -5.027 1.00 0.00 13 GLY A CA 17
ATOM 24191 C C . GLY A 1 13 ? -21.032 13.968 -4.901 1.00 0.00 13 GLY A C 17
ATOM 24192 O O . GLY A 1 13 ? -19.892 14.229 -5.286 1.00 0.00 13 GLY A O 17
ATOM 24196 N N . LEU A 1 14 ? -21.365 12.799 -4.362 1.00 0.00 14 LEU A N 17
ATOM 24197 C CA . LEU A 1 14 ? -20.389 11.730 -4.186 1.00 0.00 14 LEU A CA 17
ATOM 24198 C C . LEU A 1 14 ? -20.810 10.477 -4.948 1.00 0.00 14 LEU A C 17
ATOM 24199 O O . LEU A 1 14 ? -20.725 9.364 -4.428 1.00 0.00 14 LEU A O 17
ATOM 24215 N N . VAL A 1 15 ? -21.265 10.668 -6.182 1.00 0.00 15 VAL A N 17
ATOM 24216 C CA . VAL A 1 15 ? -21.700 9.554 -7.018 1.00 0.00 15 VAL A CA 17
ATOM 24217 C C . VAL A 1 15 ? -20.509 8.756 -7.556 1.00 0.00 15 VAL A C 17
ATOM 24218 O O . VAL A 1 15 ? -20.466 7.534 -7.412 1.00 0.00 15 VAL A O 17
ATOM 24231 N N . PRO A 1 16 ? -19.513 9.426 -8.180 1.00 0.00 16 PRO A N 17
ATOM 24232 C CA . PRO A 1 16 ? -18.330 8.746 -8.726 1.00 0.00 16 PRO A CA 17
ATOM 24233 C C . PRO A 1 16 ? -17.498 8.074 -7.638 1.00 0.00 16 PRO A C 17
ATOM 24234 O O . PRO A 1 16 ? -17.824 8.156 -6.454 1.00 0.00 16 PRO A O 17
ATOM 24245 N N . ARG A 1 17 ? -16.418 7.416 -8.048 1.00 0.00 17 ARG A N 17
ATOM 24246 C CA . ARG A 1 17 ? -15.535 6.735 -7.108 1.00 0.00 17 ARG A CA 17
ATOM 24247 C C . ARG A 1 17 ? -14.370 7.635 -6.708 1.00 0.00 17 ARG A C 17
ATOM 24248 O O . ARG A 1 17 ? -14.081 7.802 -5.523 1.00 0.00 17 ARG A O 17
ATOM 24269 N N . GLY A 1 18 ? -13.705 8.213 -7.705 1.00 0.00 18 GLY A N 17
ATOM 24270 C CA . GLY A 1 18 ? -12.579 9.089 -7.439 1.00 0.00 18 GLY A CA 17
ATOM 24271 C C . GLY A 1 18 ? -12.694 10.417 -8.163 1.00 0.00 18 GLY A C 17
ATOM 24272 O O . GLY A 1 18 ? -13.797 10.874 -8.463 1.00 0.00 18 GLY A O 17
ATOM 24276 N N . SER A 1 19 ? -11.552 11.036 -8.445 1.00 0.00 19 SER A N 17
ATOM 24277 C CA . SER A 1 19 ? -11.530 12.318 -9.141 1.00 0.00 19 SER A CA 17
ATOM 24278 C C . SER A 1 19 ? -11.990 12.160 -10.586 1.00 0.00 19 SER A C 17
ATOM 24279 O O . SER A 1 19 ? -13.019 12.707 -10.984 1.00 0.00 19 SER A O 17
ATOM 24287 N N . HIS A 1 20 ? -11.222 11.404 -11.367 1.00 0.00 20 HIS A N 17
ATOM 24288 C CA . HIS A 1 20 ? -11.551 11.170 -12.768 1.00 0.00 20 HIS A CA 17
ATOM 24289 C C . HIS A 1 20 ? -11.532 9.680 -13.090 1.00 0.00 20 HIS A C 17
ATOM 24290 O O . HIS A 1 20 ? -12.579 9.069 -13.307 1.00 0.00 20 HIS A O 17
ATOM 24304 N N . MET A 1 21 ? -10.336 9.100 -13.121 1.00 0.00 21 MET A N 17
ATOM 24305 C CA . MET A 1 21 ? -10.181 7.681 -13.419 1.00 0.00 21 MET A CA 17
ATOM 24306 C C . MET A 1 21 ? -10.142 6.856 -12.138 1.00 0.00 21 MET A C 17
ATOM 24307 O O . MET A 1 21 ? -10.137 7.402 -11.035 1.00 0.00 21 MET A O 17
ATOM 24321 N N . LYS A 1 22 ? -10.114 5.536 -12.295 1.00 0.00 22 LYS A N 17
ATOM 24322 C CA . LYS A 1 22 ? -10.076 4.631 -11.152 1.00 0.00 22 LYS A CA 17
ATOM 24323 C C . LYS A 1 22 ? -9.020 3.547 -11.351 1.00 0.00 22 LYS A C 17
ATOM 24324 O O . LYS A 1 22 ? -9.335 2.418 -11.730 1.00 0.00 22 LYS A O 17
ATOM 24343 N N . ASN A 1 23 ? -7.763 3.899 -11.092 1.00 0.00 23 ASN A N 17
ATOM 24344 C CA . ASN A 1 23 ? -6.659 2.958 -11.244 1.00 0.00 23 ASN A CA 17
ATOM 24345 C C . ASN A 1 23 ? -5.799 2.918 -9.984 1.00 0.00 23 ASN A C 17
ATOM 24346 O O . ASN A 1 23 ? -6.192 3.432 -8.936 1.00 0.00 23 ASN A O 17
ATOM 24357 N N . ILE A 1 24 ? -4.624 2.304 -10.093 1.00 0.00 24 ILE A N 17
ATOM 24358 C CA . ILE A 1 24 ? -3.709 2.198 -8.962 1.00 0.00 24 ILE A CA 17
ATOM 24359 C C . ILE A 1 24 ? -3.210 3.572 -8.530 1.00 0.00 24 ILE A C 17
ATOM 24360 O O . ILE A 1 24 ? -3.365 4.555 -9.254 1.00 0.00 24 ILE A O 17
ATOM 24376 N N . VAL A 1 25 ? -2.612 3.633 -7.344 1.00 0.00 25 VAL A N 17
ATOM 24377 C CA . VAL A 1 25 ? -2.095 4.890 -6.816 1.00 0.00 25 VAL A CA 17
ATOM 24378 C C . VAL A 1 25 ? -0.762 4.694 -6.113 1.00 0.00 25 VAL A C 17
ATOM 24379 O O . VAL A 1 25 ? -0.552 3.696 -5.422 1.00 0.00 25 VAL A O 17
ATOM 24392 N N . PRO A 1 26 ? 0.163 5.658 -6.274 1.00 0.00 26 PRO A N 17
ATOM 24393 C CA . PRO A 1 26 ? 1.478 5.600 -5.639 1.00 0.00 26 PRO A CA 17
ATOM 24394 C C . PRO A 1 26 ? 1.370 5.432 -4.129 1.00 0.00 26 PRO A C 17
ATOM 24395 O O . PRO A 1 26 ? 0.940 6.349 -3.429 1.00 0.00 26 PRO A O 17
ATOM 24406 N N . ASP A 1 27 ? 1.750 4.242 -3.656 1.00 0.00 27 ASP A N 17
ATOM 24407 C CA . ASP A 1 27 ? 1.723 3.893 -2.231 1.00 0.00 27 ASP A CA 17
ATOM 24408 C C . ASP A 1 27 ? 0.396 3.251 -1.842 1.00 0.00 27 ASP A C 17
ATOM 24409 O O . ASP A 1 27 ? -0.490 3.909 -1.295 1.00 0.00 27 ASP A O 17
ATOM 24418 N N . TYR A 1 28 ? 0.275 1.953 -2.116 1.00 0.00 28 TYR A N 17
ATOM 24419 C CA . TYR A 1 28 ? -0.922 1.200 -1.758 1.00 0.00 28 TYR A CA 17
ATOM 24420 C C . TYR A 1 28 ? -0.639 0.336 -0.534 1.00 0.00 28 TYR A C 17
ATOM 24421 O O . TYR A 1 28 ? 0.511 0.200 -0.122 1.00 0.00 28 TYR A O 17
ATOM 24439 N N . ARG A 1 29 ? -1.684 -0.228 0.064 1.00 0.00 29 ARG A N 17
ATOM 24440 C CA . ARG A 1 29 ? -1.505 -1.039 1.262 1.00 0.00 29 ARG A CA 17
ATOM 24441 C C . ARG A 1 29 ? -2.294 -2.343 1.208 1.00 0.00 29 ARG A C 17
ATOM 24442 O O . ARG A 1 29 ? -3.497 -2.350 0.945 1.00 0.00 29 ARG A O 17
ATOM 24463 N N . LEU A 1 30 ? -1.603 -3.441 1.503 1.00 0.00 30 LEU A N 17
ATOM 24464 C CA . LEU A 1 30 ? -2.225 -4.758 1.577 1.00 0.00 30 LEU A CA 17
ATOM 24465 C C . LEU A 1 30 ? -1.967 -5.351 2.957 1.00 0.00 30 LEU A C 17
ATOM 24466 O O . LEU A 1 30 ? -1.077 -6.182 3.129 1.00 0.00 30 LEU A O 17
ATOM 24482 N N . ASP A 1 31 ? -2.736 -4.898 3.943 1.00 0.00 31 ASP A N 17
ATOM 24483 C CA . ASP A 1 31 ? -2.534 -5.322 5.323 1.00 0.00 31 ASP A CA 17
ATOM 24484 C C . ASP A 1 31 ? -3.555 -6.371 5.747 1.00 0.00 31 ASP A C 17
ATOM 24485 O O . ASP A 1 31 ? -4.458 -6.094 6.539 1.00 0.00 31 ASP A O 17
ATOM 24494 N N . MET A 1 32 ? -3.422 -7.568 5.188 1.00 0.00 32 MET A N 17
ATOM 24495 C CA . MET A 1 32 ? -4.305 -8.676 5.526 1.00 0.00 32 MET A CA 17
ATOM 24496 C C . MET A 1 32 ? -3.506 -9.970 5.705 1.00 0.00 32 MET A C 17
ATOM 24497 O O . MET A 1 32 ? -2.743 -10.117 6.662 1.00 0.00 32 MET A O 17
ATOM 24511 N N . VAL A 1 33 ? -3.696 -10.906 4.780 1.00 0.00 33 VAL A N 17
ATOM 24512 C CA . VAL A 1 33 ? -2.994 -12.181 4.816 1.00 0.00 33 VAL A CA 17
ATOM 24513 C C . VAL A 1 33 ? -2.473 -12.553 3.429 1.00 0.00 33 VAL A C 17
ATOM 24514 O O . VAL A 1 33 ? -3.117 -12.271 2.419 1.00 0.00 33 VAL A O 17
ATOM 24527 N N . GLY A 1 34 ? -1.308 -13.189 3.389 1.00 0.00 34 GLY A N 17
ATOM 24528 C CA . GLY A 1 34 ? -0.735 -13.602 2.120 1.00 0.00 34 GLY A CA 17
ATOM 24529 C C . GLY A 1 34 ? -1.422 -14.829 1.551 1.00 0.00 34 GLY A C 17
ATOM 24530 O O . GLY A 1 34 ? -0.889 -15.936 1.627 1.00 0.00 34 GLY A O 17
ATOM 24534 N N . GLU A 1 35 ? -2.612 -14.634 0.990 1.00 0.00 35 GLU A N 17
ATOM 24535 C CA . GLU A 1 35 ? -3.379 -15.735 0.418 1.00 0.00 35 GLU A CA 17
ATOM 24536 C C . GLU A 1 35 ? -3.083 -15.897 -1.072 1.00 0.00 35 GLU A C 17
ATOM 24537 O O . GLU A 1 35 ? -2.852 -14.915 -1.778 1.00 0.00 35 GLU A O 17
ATOM 24549 N N . PRO A 1 36 ? -3.093 -17.148 -1.572 1.00 0.00 36 PRO A N 17
ATOM 24550 C CA . PRO A 1 36 ? -2.823 -17.440 -2.985 1.00 0.00 36 PRO A CA 17
ATOM 24551 C C . PRO A 1 36 ? -3.756 -16.680 -3.925 1.00 0.00 36 PRO A C 17
ATOM 24552 O O . PRO A 1 36 ? -3.434 -16.469 -5.095 1.00 0.00 36 PRO A O 17
ATOM 24563 N N . CYS A 1 37 ? -4.913 -16.279 -3.408 1.00 0.00 37 CYS A N 17
ATOM 24564 C CA . CYS A 1 37 ? -5.897 -15.549 -4.203 1.00 0.00 37 CYS A CA 17
ATOM 24565 C C . CYS A 1 37 ? -5.301 -14.257 -4.760 1.00 0.00 37 CYS A C 17
ATOM 24566 O O . CYS A 1 37 ? -4.562 -13.557 -4.066 1.00 0.00 37 CYS A O 17
ATOM 24574 N N . PRO A 1 38 ? -5.624 -13.916 -6.022 1.00 0.00 38 PRO A N 17
ATOM 24575 C CA . PRO A 1 38 ? -5.114 -12.707 -6.669 1.00 0.00 38 PRO A CA 17
ATOM 24576 C C . PRO A 1 38 ? -5.941 -11.469 -6.334 1.00 0.00 38 PRO A C 17
ATOM 24577 O O . PRO A 1 38 ? -5.939 -10.491 -7.080 1.00 0.00 38 PRO A O 17
ATOM 24588 N N . TYR A 1 39 ? -6.648 -11.522 -5.209 1.00 0.00 39 TYR A N 17
ATOM 24589 C CA . TYR A 1 39 ? -7.478 -10.403 -4.772 1.00 0.00 39 TYR A CA 17
ATOM 24590 C C . TYR A 1 39 ? -6.630 -9.291 -4.143 1.00 0.00 39 TYR A C 17
ATOM 24591 O O . TYR A 1 39 ? -6.764 -8.126 -4.514 1.00 0.00 39 TYR A O 17
ATOM 24609 N N . PRO A 1 40 ? -5.742 -9.626 -3.182 1.00 0.00 40 PRO A N 17
ATOM 24610 C CA . PRO A 1 40 ? -4.890 -8.630 -2.515 1.00 0.00 40 PRO A CA 17
ATOM 24611 C C . PRO A 1 40 ? -3.972 -7.897 -3.494 1.00 0.00 40 PRO A C 17
ATOM 24612 O O . PRO A 1 40 ? -4.234 -6.754 -3.869 1.00 0.00 40 PRO A O 17
ATOM 24623 N N . ALA A 1 41 ? -2.914 -8.582 -3.925 1.00 0.00 41 ALA A N 17
ATOM 24624 C CA . ALA A 1 41 ? -1.931 -8.015 -4.854 1.00 0.00 41 ALA A CA 17
ATOM 24625 C C . ALA A 1 41 ? -2.551 -7.566 -6.176 1.00 0.00 41 ALA A C 17
ATOM 24626 O O . ALA A 1 41 ? -1.830 -7.163 -7.088 1.00 0.00 41 ALA A O 17
ATOM 24633 N N . VAL A 1 42 ? -3.874 -7.645 -6.292 1.00 0.00 42 VAL A N 17
ATOM 24634 C CA . VAL A 1 42 ? -4.551 -7.226 -7.514 1.00 0.00 42 VAL A CA 17
ATOM 24635 C C . VAL A 1 42 ? -4.054 -5.854 -7.961 1.00 0.00 42 VAL A C 17
ATOM 24636 O O . VAL A 1 42 ? -3.961 -5.575 -9.155 1.00 0.00 42 VAL A O 17
ATOM 24649 N N . ALA A 1 43 ? -3.736 -5.005 -6.987 1.00 0.00 43 ALA A N 17
ATOM 24650 C CA . ALA A 1 43 ? -3.227 -3.668 -7.269 1.00 0.00 43 ALA A CA 17
ATOM 24651 C C . ALA A 1 43 ? -1.789 -3.727 -7.773 1.00 0.00 43 ALA A C 17
ATOM 24652 O O . ALA A 1 43 ? -1.398 -2.965 -8.656 1.00 0.00 43 ALA A O 17
ATOM 24659 N N . THR A 1 44 ? -1.006 -4.630 -7.192 1.00 0.00 44 THR A N 17
ATOM 24660 C CA . THR A 1 44 ? 0.396 -4.792 -7.563 1.00 0.00 44 THR A CA 17
ATOM 24661 C C . THR A 1 44 ? 0.539 -5.197 -9.028 1.00 0.00 44 THR A C 17
ATOM 24662 O O . THR A 1 44 ? 1.206 -4.518 -9.813 1.00 0.00 44 THR A O 17
ATOM 24673 N N . LEU A 1 45 ? -0.084 -6.314 -9.390 1.00 0.00 45 LEU A N 17
ATOM 24674 C CA . LEU A 1 45 ? -0.008 -6.824 -10.752 1.00 0.00 45 LEU A CA 17
ATOM 24675 C C . LEU A 1 45 ? -0.596 -5.835 -11.752 1.00 0.00 45 LEU A C 17
ATOM 24676 O O . LEU A 1 45 ? 0.061 -5.468 -12.726 1.00 0.00 45 LEU A O 17
ATOM 24692 N N . GLU A 1 46 ? -1.837 -5.419 -11.519 1.00 0.00 46 GLU A N 17
ATOM 24693 C CA . GLU A 1 46 ? -2.497 -4.469 -12.409 1.00 0.00 46 GLU A CA 17
ATOM 24694 C C . GLU A 1 46 ? -1.663 -3.200 -12.537 1.00 0.00 46 GLU A C 17
ATOM 24695 O O . GLU A 1 46 ? -1.619 -2.573 -13.604 1.00 0.00 46 GLU A O 17
ATOM 24707 N N . ALA A 1 47 ? -0.976 -2.844 -11.449 1.00 0.00 47 ALA A N 17
ATOM 24708 C CA . ALA A 1 47 ? -0.104 -1.678 -11.457 1.00 0.00 47 ALA A CA 17
ATOM 24709 C C . ALA A 1 47 ? 0.708 -1.679 -12.729 1.00 0.00 47 ALA A C 17
ATOM 24710 O O . ALA A 1 47 ? 0.603 -0.769 -13.529 1.00 0.00 47 ALA A O 17
ATOM 24717 N N . MET A 1 48 ? 1.515 -2.709 -12.914 1.00 0.00 48 MET A N 17
ATOM 24718 C CA . MET A 1 48 ? 2.234 -2.877 -14.167 1.00 0.00 48 MET A CA 17
ATOM 24719 C C . MET A 1 48 ? 1.281 -3.398 -15.250 1.00 0.00 48 MET A C 17
ATOM 24720 O O . MET A 1 48 ? 0.581 -4.382 -15.020 1.00 0.00 48 MET A O 17
ATOM 24734 N N . PRO A 1 49 ? 1.362 -2.884 -16.493 1.00 0.00 49 PRO A N 17
ATOM 24735 C CA . PRO A 1 49 ? 2.144 -1.708 -16.857 1.00 0.00 49 PRO A CA 17
ATOM 24736 C C . PRO A 1 49 ? 1.423 -0.384 -16.585 1.00 0.00 49 PRO A C 17
ATOM 24737 O O . PRO A 1 49 ? 1.837 0.657 -17.096 1.00 0.00 49 PRO A O 17
ATOM 24748 N N . GLN A 1 50 ? 0.302 -0.422 -15.856 1.00 0.00 50 GLN A N 17
ATOM 24749 C CA . GLN A 1 50 ? -0.468 0.797 -15.592 1.00 0.00 50 GLN A CA 17
ATOM 24750 C C . GLN A 1 50 ? 0.250 1.715 -14.601 1.00 0.00 50 GLN A C 17
ATOM 24751 O O . GLN A 1 50 ? -0.359 2.619 -14.029 1.00 0.00 50 GLN A O 17
ATOM 24765 N N . LEU A 1 51 ? 1.544 1.477 -14.401 1.00 0.00 51 LEU A N 17
ATOM 24766 C CA . LEU A 1 51 ? 2.334 2.274 -13.471 1.00 0.00 51 LEU A CA 17
ATOM 24767 C C . LEU A 1 51 ? 2.571 3.678 -14.013 1.00 0.00 51 LEU A C 17
ATOM 24768 O O . LEU A 1 51 ? 2.130 4.013 -15.114 1.00 0.00 51 LEU A O 17
ATOM 24784 N N . LYS A 1 52 ? 3.271 4.493 -13.232 1.00 0.00 52 LYS A N 17
ATOM 24785 C CA . LYS A 1 52 ? 3.576 5.862 -13.628 1.00 0.00 52 LYS A CA 17
ATOM 24786 C C . LYS A 1 52 ? 5.079 6.122 -13.547 1.00 0.00 52 LYS A C 17
ATOM 24787 O O . LYS A 1 52 ? 5.884 5.218 -13.766 1.00 0.00 52 LYS A O 17
ATOM 24806 N N . LYS A 1 53 ? 5.452 7.359 -13.233 1.00 0.00 53 LYS A N 17
ATOM 24807 C CA . LYS A 1 53 ? 6.859 7.726 -13.121 1.00 0.00 53 LYS A CA 17
ATOM 24808 C C . LYS A 1 53 ? 7.252 7.932 -11.661 1.00 0.00 53 LYS A C 17
ATOM 24809 O O . LYS A 1 53 ? 7.707 9.009 -11.274 1.00 0.00 53 LYS A O 17
ATOM 24828 N N . GLY A 1 54 ? 7.071 6.891 -10.854 1.00 0.00 54 GLY A N 17
ATOM 24829 C CA . GLY A 1 54 ? 7.412 6.976 -9.446 1.00 0.00 54 GLY A CA 17
ATOM 24830 C C . GLY A 1 54 ? 6.257 6.585 -8.544 1.00 0.00 54 GLY A C 17
ATOM 24831 O O . GLY A 1 54 ? 5.424 7.421 -8.197 1.00 0.00 54 GLY A O 17
ATOM 24835 N N . GLU A 1 55 ? 6.210 5.312 -8.162 1.00 0.00 55 GLU A N 17
ATOM 24836 C CA . GLU A 1 55 ? 5.151 4.815 -7.290 1.00 0.00 55 GLU A CA 17
ATOM 24837 C C . GLU A 1 55 ? 5.734 4.158 -6.042 1.00 0.00 55 GLU A C 17
ATOM 24838 O O . GLU A 1 55 ? 6.932 4.253 -5.784 1.00 0.00 55 GLU A O 17
ATOM 24850 N N . ILE A 1 56 ? 4.865 3.544 -5.244 1.00 0.00 56 ILE A N 17
ATOM 24851 C CA . ILE A 1 56 ? 5.275 2.883 -4.008 1.00 0.00 56 ILE A CA 17
ATOM 24852 C C . ILE A 1 56 ? 4.203 1.882 -3.569 1.00 0.00 56 ILE A C 17
ATOM 24853 O O . ILE A 1 56 ? 3.071 1.930 -4.047 1.00 0.00 56 ILE A O 17
ATOM 24869 N N . LEU A 1 57 ? 4.568 0.958 -2.687 1.00 0.00 57 LEU A N 17
ATOM 24870 C CA . LEU A 1 57 ? 3.619 -0.026 -2.184 1.00 0.00 57 LEU A CA 17
ATOM 24871 C C . LEU A 1 57 ? 3.878 -0.349 -0.738 1.00 0.00 57 LEU A C 17
ATOM 24872 O O . LEU A 1 57 ? 4.968 -0.114 -0.217 1.00 0.00 57 LEU A O 17
ATOM 24888 N N . GLU A 1 58 ? 2.883 -0.943 -0.107 1.00 0.00 58 GLU A N 17
ATOM 24889 C CA . GLU A 1 58 ? 3.032 -1.393 1.252 1.00 0.00 58 GLU A CA 17
ATOM 24890 C C . GLU A 1 58 ? 2.193 -2.643 1.493 1.00 0.00 58 GLU A C 17
ATOM 24891 O O . GLU A 1 58 ? 1.092 -2.772 0.960 1.00 0.00 58 GLU A O 17
ATOM 24903 N N . VAL A 1 59 ? 2.733 -3.579 2.270 1.00 0.00 59 VAL A N 17
ATOM 24904 C CA . VAL A 1 59 ? 2.034 -4.830 2.551 1.00 0.00 59 VAL A CA 17
ATOM 24905 C C . VAL A 1 59 ? 2.233 -5.272 3.998 1.00 0.00 59 VAL A C 17
ATOM 24906 O O . VAL A 1 59 ? 3.358 -5.329 4.494 1.00 0.00 59 VAL A O 17
ATOM 24919 N N . VAL A 1 60 ? 1.132 -5.610 4.659 1.00 0.00 60 VAL A N 17
ATOM 24920 C CA . VAL A 1 60 ? 1.174 -6.098 6.032 1.00 0.00 60 VAL A CA 17
ATOM 24921 C C . VAL A 1 60 ? 0.305 -7.344 6.175 1.00 0.00 60 VAL A C 17
ATOM 24922 O O . VAL A 1 60 ? -0.867 -7.264 6.543 1.00 0.00 60 VAL A O 17
ATOM 24935 N N . SER A 1 61 ? 0.875 -8.495 5.843 1.00 0.00 61 SER A N 17
ATOM 24936 C CA . SER A 1 61 ? 0.138 -9.747 5.909 1.00 0.00 61 SER A CA 17
ATOM 24937 C C . SER A 1 61 ? 0.859 -10.767 6.779 1.00 0.00 61 SER A C 17
ATOM 24938 O O . SER A 1 61 ? 2.031 -10.597 7.112 1.00 0.00 61 SER A O 17
ATOM 24946 N N . ASP A 1 62 ? 0.153 -11.836 7.125 1.00 0.00 62 ASP A N 17
ATOM 24947 C CA . ASP A 1 62 ? 0.723 -12.900 7.944 1.00 0.00 62 ASP A CA 17
ATOM 24948 C C . ASP A 1 62 ? 0.730 -14.219 7.177 1.00 0.00 62 ASP A C 17
ATOM 24949 O O . ASP A 1 62 ? -0.243 -14.560 6.506 1.00 0.00 62 ASP A O 17
ATOM 24958 N N . CYS A 1 63 ? 1.843 -14.942 7.255 1.00 0.00 63 CYS A N 17
ATOM 24959 C CA . CYS A 1 63 ? 1.973 -16.218 6.560 1.00 0.00 63 CYS A CA 17
ATOM 24960 C C . CYS A 1 63 ? 3.074 -17.075 7.183 1.00 0.00 63 CYS A C 17
ATOM 24961 O O . CYS A 1 63 ? 4.110 -16.559 7.602 1.00 0.00 63 CYS A O 17
ATOM 24969 N N . PRO A 1 64 ? 2.869 -18.403 7.240 1.00 0.00 64 PRO A N 17
ATOM 24970 C CA . PRO A 1 64 ? 3.850 -19.332 7.807 1.00 0.00 64 PRO A CA 17
ATOM 24971 C C . PRO A 1 64 ? 5.079 -19.480 6.917 1.00 0.00 64 PRO A C 17
ATOM 24972 O O . PRO A 1 64 ? 6.089 -20.054 7.326 1.00 0.00 64 PRO A O 17
ATOM 24983 N N . GLN A 1 65 ? 4.985 -18.960 5.697 1.00 0.00 65 GLN A N 17
ATOM 24984 C CA . GLN A 1 65 ? 6.087 -19.036 4.743 1.00 0.00 65 GLN A CA 17
ATOM 24985 C C . GLN A 1 65 ? 6.964 -17.789 4.824 1.00 0.00 65 GLN A C 17
ATOM 24986 O O . GLN A 1 65 ? 6.885 -17.026 5.787 1.00 0.00 65 GLN A O 17
ATOM 25000 N N . SER A 1 66 ? 7.802 -17.592 3.810 1.00 0.00 66 SER A N 17
ATOM 25001 C CA . SER A 1 66 ? 8.696 -16.441 3.768 1.00 0.00 66 SER A CA 17
ATOM 25002 C C . SER A 1 66 ? 8.310 -15.487 2.642 1.00 0.00 66 SER A C 17
ATOM 25003 O O . SER A 1 66 ? 8.722 -14.327 2.629 1.00 0.00 66 SER A O 17
ATOM 25011 N N . ILE A 1 67 ? 7.520 -15.985 1.695 1.00 0.00 67 ILE A N 17
ATOM 25012 C CA . ILE A 1 67 ? 7.083 -15.179 0.562 1.00 0.00 67 ILE A CA 17
ATOM 25013 C C . ILE A 1 67 ? 5.564 -15.025 0.553 1.00 0.00 67 ILE A C 17
ATOM 25014 O O . ILE A 1 67 ? 4.843 -15.873 1.079 1.00 0.00 67 ILE A O 17
ATOM 25030 N N . ASN A 1 68 ? 5.085 -13.935 -0.040 1.00 0.00 68 ASN A N 17
ATOM 25031 C CA . ASN A 1 68 ? 3.650 -13.674 -0.112 1.00 0.00 68 ASN A CA 17
ATOM 25032 C C . ASN A 1 68 ? 3.208 -13.436 -1.551 1.00 0.00 68 ASN A C 17
ATOM 25033 O O . ASN A 1 68 ? 4.023 -13.449 -2.473 1.00 0.00 68 ASN A O 17
ATOM 25044 N N . ASN A 1 69 ? 1.907 -13.233 -1.734 1.00 0.00 69 ASN A N 17
ATOM 25045 C CA . ASN A 1 69 ? 1.342 -13.018 -3.062 1.00 0.00 69 ASN A CA 17
ATOM 25046 C C . ASN A 1 69 ? 1.694 -11.640 -3.615 1.00 0.00 69 ASN A C 17
ATOM 25047 O O . ASN A 1 69 ? 2.004 -11.504 -4.798 1.00 0.00 69 ASN A O 17
ATOM 25058 N N . ILE A 1 70 ? 1.615 -10.616 -2.769 1.00 0.00 70 ILE A N 17
ATOM 25059 C CA . ILE A 1 70 ? 1.892 -9.246 -3.204 1.00 0.00 70 ILE A CA 17
ATOM 25060 C C . ILE A 1 70 ? 3.320 -9.098 -3.740 1.00 0.00 70 ILE A C 17
ATOM 25061 O O . ILE A 1 70 ? 3.517 -8.559 -4.830 1.00 0.00 70 ILE A O 17
ATOM 25077 N N . PRO A 1 71 ? 4.341 -9.571 -2.996 1.00 0.00 71 PRO A N 17
ATOM 25078 C CA . PRO A 1 71 ? 5.740 -9.476 -3.436 1.00 0.00 71 PRO A CA 17
ATOM 25079 C C . PRO A 1 71 ? 6.022 -10.347 -4.656 1.00 0.00 71 PRO A C 17
ATOM 25080 O O . PRO A 1 71 ? 6.698 -9.922 -5.593 1.00 0.00 71 PRO A O 17
ATOM 25091 N N . LEU A 1 72 ? 5.501 -11.571 -4.633 1.00 0.00 72 LEU A N 17
ATOM 25092 C CA . LEU A 1 72 ? 5.701 -12.511 -5.730 1.00 0.00 72 LEU A CA 17
ATOM 25093 C C . LEU A 1 72 ? 5.039 -12.011 -7.009 1.00 0.00 72 LEU A C 17
ATOM 25094 O O . LEU A 1 72 ? 5.522 -12.270 -8.112 1.00 0.00 72 LEU A O 17
ATOM 25110 N N . ASP A 1 73 ? 3.926 -11.301 -6.856 1.00 0.00 73 ASP A N 17
ATOM 25111 C CA . ASP A 1 73 ? 3.194 -10.768 -8.000 1.00 0.00 73 ASP A CA 17
ATOM 25112 C C . ASP A 1 73 ? 4.035 -9.744 -8.753 1.00 0.00 73 ASP A C 17
ATOM 25113 O O . ASP A 1 73 ? 4.294 -9.897 -9.947 1.00 0.00 73 ASP A O 17
ATOM 25122 N N . ALA A 1 74 ? 4.463 -8.703 -8.047 1.00 0.00 74 ALA A N 17
ATOM 25123 C CA . ALA A 1 74 ? 5.283 -7.657 -8.649 1.00 0.00 74 ALA A CA 17
ATOM 25124 C C . ALA A 1 74 ? 6.602 -8.225 -9.159 1.00 0.00 74 ALA A C 17
ATOM 25125 O O . ALA A 1 74 ? 7.076 -7.848 -10.229 1.00 0.00 74 ALA A O 17
ATOM 25132 N N . ARG A 1 75 ? 7.183 -9.144 -8.393 1.00 0.00 75 ARG A N 17
ATOM 25133 C CA . ARG A 1 75 ? 8.439 -9.778 -8.778 1.00 0.00 75 ARG A CA 17
ATOM 25134 C C . ARG A 1 75 ? 8.270 -10.565 -10.075 1.00 0.00 75 ARG A C 17
ATOM 25135 O O . ARG A 1 75 ? 9.200 -10.672 -10.873 1.00 0.00 75 ARG A O 17
ATOM 25156 N N . ASN A 1 76 ? 7.074 -11.112 -10.277 1.00 0.00 76 ASN A N 17
ATOM 25157 C CA . ASN A 1 76 ? 6.775 -11.884 -11.479 1.00 0.00 76 ASN A CA 17
ATOM 25158 C C . ASN A 1 76 ? 6.906 -11.016 -12.727 1.00 0.00 76 ASN A C 17
ATOM 25159 O O . ASN A 1 76 ? 7.807 -11.217 -13.542 1.00 0.00 76 ASN A O 17
ATOM 25170 N N . HIS A 1 77 ? 6.004 -10.050 -12.866 1.00 0.00 77 HIS A N 17
ATOM 25171 C CA . HIS A 1 77 ? 6.025 -9.143 -14.008 1.00 0.00 77 HIS A CA 17
ATOM 25172 C C . HIS A 1 77 ? 7.332 -8.358 -14.045 1.00 0.00 77 HIS A C 17
ATOM 25173 O O . HIS A 1 77 ? 7.848 -8.040 -15.117 1.00 0.00 77 HIS A O 17
ATOM 25187 N N . GLY A 1 78 ? 7.864 -8.060 -12.864 1.00 0.00 78 GLY A N 17
ATOM 25188 C CA . GLY A 1 78 ? 9.117 -7.334 -12.772 1.00 0.00 78 GLY A CA 17
ATOM 25189 C C . GLY A 1 78 ? 8.926 -5.837 -12.623 1.00 0.00 78 GLY A C 17
ATOM 25190 O O . GLY A 1 78 ? 8.785 -5.121 -13.614 1.00 0.00 78 GLY A O 17
ATOM 25194 N N . TYR A 1 79 ? 8.938 -5.361 -11.380 1.00 0.00 79 TYR A N 17
ATOM 25195 C CA . TYR A 1 79 ? 8.794 -3.935 -11.105 1.00 0.00 79 TYR A CA 17
ATOM 25196 C C . TYR A 1 79 ? 10.166 -3.283 -10.960 1.00 0.00 79 TYR A C 17
ATOM 25197 O O . TYR A 1 79 ? 11.187 -3.892 -11.278 1.00 0.00 79 TYR A O 17
ATOM 25215 N N . THR A 1 80 ? 10.187 -2.043 -10.483 1.00 0.00 80 THR A N 17
ATOM 25216 C CA . THR A 1 80 ? 11.439 -1.317 -10.304 1.00 0.00 80 THR A CA 17
ATOM 25217 C C . THR A 1 80 ? 12.171 -1.792 -9.054 1.00 0.00 80 THR A C 17
ATOM 25218 O O . THR A 1 80 ? 13.282 -2.317 -9.136 1.00 0.00 80 THR A O 17
ATOM 25229 N N . VAL A 1 81 ? 11.543 -1.605 -7.897 1.00 0.00 81 VAL A N 17
ATOM 25230 C CA . VAL A 1 81 ? 12.141 -2.014 -6.631 1.00 0.00 81 VAL A CA 17
ATOM 25231 C C . VAL A 1 81 ? 11.188 -2.894 -5.825 1.00 0.00 81 VAL A C 17
ATOM 25232 O O . VAL A 1 81 ? 10.016 -2.565 -5.657 1.00 0.00 81 VAL A O 17
ATOM 25245 N N . LEU A 1 82 ? 11.712 -4.007 -5.326 1.00 0.00 82 LEU A N 17
ATOM 25246 C CA . LEU A 1 82 ? 10.933 -4.945 -4.523 1.00 0.00 82 LEU A CA 17
ATOM 25247 C C . LEU A 1 82 ? 11.710 -5.347 -3.270 1.00 0.00 82 LEU A C 17
ATOM 25248 O O . LEU A 1 82 ? 12.601 -6.196 -3.329 1.00 0.00 82 LEU A O 17
ATOM 25264 N N . ASP A 1 83 ? 11.372 -4.731 -2.140 1.00 0.00 83 ASP A N 17
ATOM 25265 C CA . ASP A 1 83 ? 12.046 -5.024 -0.878 1.00 0.00 83 ASP A CA 17
ATOM 25266 C C . ASP A 1 83 ? 11.044 -5.462 0.184 1.00 0.00 83 ASP A C 17
ATOM 25267 O O . ASP A 1 83 ? 9.855 -5.160 0.088 1.00 0.00 83 ASP A O 17
ATOM 25276 N N . ILE A 1 84 ? 11.525 -6.193 1.188 1.00 0.00 84 ILE A N 17
ATOM 25277 C CA . ILE A 1 84 ? 10.657 -6.686 2.253 1.00 0.00 84 ILE A CA 17
ATOM 25278 C C . ILE A 1 84 ? 11.348 -6.643 3.613 1.00 0.00 84 ILE A C 17
ATOM 25279 O O . ILE A 1 84 ? 12.531 -6.318 3.715 1.00 0.00 84 ILE A O 17
ATOM 25295 N N . GLN A 1 85 ? 10.591 -6.983 4.653 1.00 0.00 85 GLN A N 17
ATOM 25296 C CA . GLN A 1 85 ? 11.106 -7.001 6.017 1.00 0.00 85 GLN A CA 17
ATOM 25297 C C . GLN A 1 85 ? 10.313 -7.984 6.873 1.00 0.00 85 GLN A C 17
ATOM 25298 O O . GLN A 1 85 ? 9.247 -8.448 6.470 1.00 0.00 85 GLN A O 17
ATOM 25312 N N . GLN A 1 86 ? 10.836 -8.299 8.052 1.00 0.00 86 GLN A N 17
ATOM 25313 C CA . GLN A 1 86 ? 10.169 -9.226 8.961 1.00 0.00 86 GLN A CA 17
ATOM 25314 C C . GLN A 1 86 ? 10.397 -8.822 10.412 1.00 0.00 86 GLN A C 17
ATOM 25315 O O . GLN A 1 86 ? 11.463 -8.312 10.762 1.00 0.00 86 GLN A O 17
ATOM 25329 N N . ASP A 1 87 ? 9.395 -9.048 11.256 1.00 0.00 87 ASP A N 17
ATOM 25330 C CA . ASP A 1 87 ? 9.503 -8.705 12.669 1.00 0.00 87 ASP A CA 17
ATOM 25331 C C . ASP A 1 87 ? 9.371 -9.947 13.542 1.00 0.00 87 ASP A C 17
ATOM 25332 O O . ASP A 1 87 ? 10.370 -10.532 13.962 1.00 0.00 87 ASP A O 17
ATOM 25341 N N . GLY A 1 88 ? 8.133 -10.344 13.810 1.00 0.00 88 GLY A N 17
ATOM 25342 C CA . GLY A 1 88 ? 7.889 -11.518 14.625 1.00 0.00 88 GLY A CA 17
ATOM 25343 C C . GLY A 1 88 ? 6.818 -12.413 14.034 1.00 0.00 88 GLY A C 17
ATOM 25344 O O . GLY A 1 88 ? 7.098 -13.207 13.137 1.00 0.00 88 GLY A O 17
ATOM 25348 N N . PRO A 1 89 ? 5.563 -12.293 14.504 1.00 0.00 89 PRO A N 17
ATOM 25349 C CA . PRO A 1 89 ? 4.456 -13.105 14.004 1.00 0.00 89 PRO A CA 17
ATOM 25350 C C . PRO A 1 89 ? 3.848 -12.537 12.726 1.00 0.00 89 PRO A C 17
ATOM 25351 O O . PRO A 1 89 ? 2.831 -13.034 12.242 1.00 0.00 89 PRO A O 17
ATOM 25362 N N . THR A 1 90 ? 4.466 -11.486 12.188 1.00 0.00 90 THR A N 17
ATOM 25363 C CA . THR A 1 90 ? 3.972 -10.860 10.966 1.00 0.00 90 THR A CA 17
ATOM 25364 C C . THR A 1 90 ? 5.119 -10.507 10.026 1.00 0.00 90 THR A C 17
ATOM 25365 O O . THR A 1 90 ? 6.292 -10.651 10.374 1.00 0.00 90 THR A O 17
ATOM 25376 N N . ILE A 1 91 ? 4.765 -10.035 8.834 1.00 0.00 91 ILE A N 17
ATOM 25377 C CA . ILE A 1 91 ? 5.751 -9.662 7.829 1.00 0.00 91 ILE A CA 17
ATOM 25378 C C . ILE A 1 91 ? 5.269 -8.460 7.018 1.00 0.00 91 ILE A C 17
ATOM 25379 O O . ILE A 1 91 ? 4.076 -8.322 6.751 1.00 0.00 91 ILE A O 17
ATOM 25395 N N . ARG A 1 92 ? 6.201 -7.587 6.642 1.00 0.00 92 ARG A N 17
ATOM 25396 C CA . ARG A 1 92 ? 5.862 -6.386 5.888 1.00 0.00 92 ARG A CA 17
ATOM 25397 C C . ARG A 1 92 ? 6.643 -6.321 4.575 1.00 0.00 92 ARG A C 17
ATOM 25398 O O . ARG A 1 92 ? 7.834 -6.626 4.532 1.00 0.00 92 ARG A O 17
ATOM 25419 N N . TYR A 1 93 ? 5.956 -5.916 3.511 1.00 0.00 93 TYR A N 17
ATOM 25420 C CA . TYR A 1 93 ? 6.563 -5.797 2.192 1.00 0.00 93 TYR A CA 17
ATOM 25421 C C . TYR A 1 93 ? 6.381 -4.381 1.654 1.00 0.00 93 TYR A C 17
ATOM 25422 O O . TYR A 1 93 ? 5.401 -3.712 1.980 1.00 0.00 93 TYR A O 17
ATOM 25440 N N . LEU A 1 94 ? 7.326 -3.917 0.844 1.00 0.00 94 LEU A N 17
ATOM 25441 C CA . LEU A 1 94 ? 7.246 -2.571 0.284 1.00 0.00 94 LEU A CA 17
ATOM 25442 C C . LEU A 1 94 ? 8.013 -2.459 -1.030 1.00 0.00 94 LEU A C 17
ATOM 25443 O O . LEU A 1 94 ? 9.122 -2.976 -1.161 1.00 0.00 94 LEU A O 17
ATOM 25459 N N . ILE A 1 95 ? 7.419 -1.760 -1.994 1.00 0.00 95 ILE A N 17
ATOM 25460 C CA . ILE A 1 95 ? 8.049 -1.549 -3.293 1.00 0.00 95 ILE A CA 17
ATOM 25461 C C . ILE A 1 95 ? 8.033 -0.066 -3.662 1.00 0.00 95 ILE A C 17
ATOM 25462 O O . ILE A 1 95 ? 7.268 0.713 -3.096 1.00 0.00 95 ILE A O 17
ATOM 25478 N N . GLN A 1 96 ? 8.888 0.320 -4.604 1.00 0.00 96 GLN A N 17
ATOM 25479 C CA . GLN A 1 96 ? 8.961 1.710 -5.042 1.00 0.00 96 GLN A CA 17
ATOM 25480 C C . GLN A 1 96 ? 9.439 1.802 -6.488 1.00 0.00 96 GLN A C 17
ATOM 25481 O O . GLN A 1 96 ? 10.270 1.008 -6.928 1.00 0.00 96 GLN A O 17
ATOM 25495 N N . LYS A 1 97 ? 8.922 2.786 -7.219 1.00 0.00 97 LYS A N 17
ATOM 25496 C CA . LYS A 1 97 ? 9.301 2.986 -8.613 1.00 0.00 97 LYS A CA 17
ATOM 25497 C C . LYS A 1 97 ? 9.842 4.395 -8.828 1.00 0.00 97 LYS A C 17
ATOM 25498 O O . LYS A 1 97 ? 10.582 4.601 -9.815 1.00 0.00 97 LYS A O 17
ATOM 25518 N N . MET A 1 1 ? 5.589 54.554 -2.815 1.00 0.00 1 MET A N 18
ATOM 25519 C CA . MET A 1 1 ? 6.527 54.864 -3.918 1.00 0.00 1 MET A CA 18
ATOM 25520 C C . MET A 1 1 ? 6.729 53.658 -4.828 1.00 0.00 1 MET A C 18
ATOM 25521 O O . MET A 1 1 ? 6.810 53.796 -6.048 1.00 0.00 1 MET A O 18
ATOM 25537 N N . GLY A 1 2 ? 6.810 52.475 -4.225 1.00 0.00 2 GLY A N 18
ATOM 25538 C CA . GLY A 1 2 ? 7.002 51.261 -4.996 1.00 0.00 2 GLY A CA 18
ATOM 25539 C C . GLY A 1 2 ? 5.742 50.825 -5.716 1.00 0.00 2 GLY A C 18
ATOM 25540 O O . GLY A 1 2 ? 4.718 51.506 -5.656 1.00 0.00 2 GLY A O 18
ATOM 25544 N N . SER A 1 3 ? 5.816 49.687 -6.399 1.00 0.00 3 SER A N 18
ATOM 25545 C CA . SER A 1 3 ? 4.673 49.157 -7.132 1.00 0.00 3 SER A CA 18
ATOM 25546 C C . SER A 1 3 ? 4.170 47.866 -6.496 1.00 0.00 3 SER A C 18
ATOM 25547 O O . SER A 1 3 ? 3.248 47.228 -7.007 1.00 0.00 3 SER A O 18
ATOM 25555 N N . SER A 1 4 ? 4.780 47.489 -5.377 1.00 0.00 4 SER A N 18
ATOM 25556 C CA . SER A 1 4 ? 4.395 46.275 -4.666 1.00 0.00 4 SER A CA 18
ATOM 25557 C C . SER A 1 4 ? 3.863 46.606 -3.276 1.00 0.00 4 SER A C 18
ATOM 25558 O O . SER A 1 4 ? 4.402 47.470 -2.584 1.00 0.00 4 SER A O 18
ATOM 25566 N N . HIS A 1 5 ? 2.801 45.914 -2.873 1.00 0.00 5 HIS A N 18
ATOM 25567 C CA . HIS A 1 5 ? 2.195 46.136 -1.565 1.00 0.00 5 HIS A CA 18
ATOM 25568 C C . HIS A 1 5 ? 2.332 44.896 -0.685 1.00 0.00 5 HIS A C 18
ATOM 25569 O O . HIS A 1 5 ? 3.085 44.895 0.289 1.00 0.00 5 HIS A O 18
ATOM 25583 N N . HIS A 1 6 ? 1.599 43.844 -1.036 1.00 0.00 6 HIS A N 18
ATOM 25584 C CA . HIS A 1 6 ? 1.642 42.596 -0.284 1.00 0.00 6 HIS A CA 18
ATOM 25585 C C . HIS A 1 6 ? 1.627 41.397 -1.226 1.00 0.00 6 HIS A C 18
ATOM 25586 O O . HIS A 1 6 ? 0.572 40.990 -1.712 1.00 0.00 6 HIS A O 18
ATOM 25600 N N . HIS A 1 7 ? 2.806 40.842 -1.486 1.00 0.00 7 HIS A N 18
ATOM 25601 C CA . HIS A 1 7 ? 2.933 39.695 -2.378 1.00 0.00 7 HIS A CA 18
ATOM 25602 C C . HIS A 1 7 ? 3.729 38.573 -1.718 1.00 0.00 7 HIS A C 18
ATOM 25603 O O . HIS A 1 7 ? 4.006 37.547 -2.338 1.00 0.00 7 HIS A O 18
ATOM 25617 N N . HIS A 1 8 ? 4.096 38.777 -0.457 1.00 0.00 8 HIS A N 18
ATOM 25618 C CA . HIS A 1 8 ? 4.861 37.784 0.288 1.00 0.00 8 HIS A CA 18
ATOM 25619 C C . HIS A 1 8 ? 3.942 36.716 0.873 1.00 0.00 8 HIS A C 18
ATOM 25620 O O . HIS A 1 8 ? 4.124 35.523 0.626 1.00 0.00 8 HIS A O 18
ATOM 25634 N N . HIS A 1 9 ? 2.954 37.152 1.649 1.00 0.00 9 HIS A N 18
ATOM 25635 C CA . HIS A 1 9 ? 2.006 36.233 2.268 1.00 0.00 9 HIS A CA 18
ATOM 25636 C C . HIS A 1 9 ? 0.631 36.351 1.619 1.00 0.00 9 HIS A C 18
ATOM 25637 O O . HIS A 1 9 ? -0.326 35.707 2.051 1.00 0.00 9 HIS A O 18
ATOM 25651 N N . HIS A 1 10 ? 0.540 37.174 0.581 1.00 0.00 10 HIS A N 18
ATOM 25652 C CA . HIS A 1 10 ? -0.717 37.374 -0.129 1.00 0.00 10 HIS A CA 18
ATOM 25653 C C . HIS A 1 10 ? -0.614 36.880 -1.569 1.00 0.00 10 HIS A C 18
ATOM 25654 O O . HIS A 1 10 ? -0.485 37.675 -2.502 1.00 0.00 10 HIS A O 18
ATOM 25668 N N . SER A 1 11 ? -0.667 35.563 -1.742 1.00 0.00 11 SER A N 18
ATOM 25669 C CA . SER A 1 11 ? -0.581 34.961 -3.067 1.00 0.00 11 SER A CA 18
ATOM 25670 C C . SER A 1 11 ? -1.864 35.200 -3.857 1.00 0.00 11 SER A C 18
ATOM 25671 O O . SER A 1 11 ? -2.884 35.602 -3.296 1.00 0.00 11 SER A O 18
ATOM 25679 N N . SER A 1 12 ? -1.806 34.949 -5.160 1.00 0.00 12 SER A N 18
ATOM 25680 C CA . SER A 1 12 ? -2.962 35.135 -6.028 1.00 0.00 12 SER A CA 18
ATOM 25681 C C . SER A 1 12 ? -3.511 33.793 -6.500 1.00 0.00 12 SER A C 18
ATOM 25682 O O . SER A 1 12 ? -4.416 33.739 -7.332 1.00 0.00 12 SER A O 18
ATOM 25690 N N . GLY A 1 13 ? -2.957 32.711 -5.961 1.00 0.00 13 GLY A N 18
ATOM 25691 C CA . GLY A 1 13 ? -3.403 31.382 -6.338 1.00 0.00 13 GLY A CA 18
ATOM 25692 C C . GLY A 1 13 ? -4.108 30.662 -5.205 1.00 0.00 13 GLY A C 18
ATOM 25693 O O . GLY A 1 13 ? -4.699 31.296 -4.331 1.00 0.00 13 GLY A O 18
ATOM 25697 N N . LEU A 1 14 ? -4.048 29.333 -5.223 1.00 0.00 14 LEU A N 18
ATOM 25698 C CA . LEU A 1 14 ? -4.687 28.525 -4.192 1.00 0.00 14 LEU A CA 18
ATOM 25699 C C . LEU A 1 14 ? -3.648 27.793 -3.349 1.00 0.00 14 LEU A C 18
ATOM 25700 O O . LEU A 1 14 ? -3.889 26.682 -2.872 1.00 0.00 14 LEU A O 18
ATOM 25716 N N . VAL A 1 15 ? -2.491 28.421 -3.168 1.00 0.00 15 VAL A N 18
ATOM 25717 C CA . VAL A 1 15 ? -1.412 27.829 -2.382 1.00 0.00 15 VAL A CA 18
ATOM 25718 C C . VAL A 1 15 ? -1.576 28.122 -0.888 1.00 0.00 15 VAL A C 18
ATOM 25719 O O . VAL A 1 15 ? -1.528 27.204 -0.068 1.00 0.00 15 VAL A O 18
ATOM 25732 N N . PRO A 1 16 ? -1.773 29.402 -0.499 1.00 0.00 16 PRO A N 18
ATOM 25733 C CA . PRO A 1 16 ? -1.938 29.775 0.911 1.00 0.00 16 PRO A CA 18
ATOM 25734 C C . PRO A 1 16 ? -3.248 29.259 1.498 1.00 0.00 16 PRO A C 18
ATOM 25735 O O . PRO A 1 16 ? -3.250 28.524 2.486 1.00 0.00 16 PRO A O 18
ATOM 25746 N N . ARG A 1 17 ? -4.361 29.651 0.885 1.00 0.00 17 ARG A N 18
ATOM 25747 C CA . ARG A 1 17 ? -5.677 29.229 1.347 1.00 0.00 17 ARG A CA 18
ATOM 25748 C C . ARG A 1 17 ? -6.363 28.350 0.304 1.00 0.00 17 ARG A C 18
ATOM 25749 O O . ARG A 1 17 ? -7.330 28.765 -0.334 1.00 0.00 17 ARG A O 18
ATOM 25770 N N . GLY A 1 18 ? -5.851 27.134 0.137 1.00 0.00 18 GLY A N 18
ATOM 25771 C CA . GLY A 1 18 ? -6.423 26.215 -0.831 1.00 0.00 18 GLY A CA 18
ATOM 25772 C C . GLY A 1 18 ? -6.511 24.796 -0.304 1.00 0.00 18 GLY A C 18
ATOM 25773 O O . GLY A 1 18 ? -6.424 24.568 0.901 1.00 0.00 18 GLY A O 18
ATOM 25777 N N . SER A 1 19 ? -6.687 23.841 -1.213 1.00 0.00 19 SER A N 18
ATOM 25778 C CA . SER A 1 19 ? -6.790 22.437 -0.837 1.00 0.00 19 SER A CA 18
ATOM 25779 C C . SER A 1 19 ? -5.698 21.611 -1.508 1.00 0.00 19 SER A C 18
ATOM 25780 O O . SER A 1 19 ? -5.710 21.420 -2.725 1.00 0.00 19 SER A O 18
ATOM 25788 N N . HIS A 1 20 ? -4.755 21.123 -0.708 1.00 0.00 20 HIS A N 18
ATOM 25789 C CA . HIS A 1 20 ? -3.651 20.320 -1.223 1.00 0.00 20 HIS A CA 18
ATOM 25790 C C . HIS A 1 20 ? -4.088 18.875 -1.450 1.00 0.00 20 HIS A C 18
ATOM 25791 O O . HIS A 1 20 ? -4.702 18.258 -0.581 1.00 0.00 20 HIS A O 18
ATOM 25805 N N . MET A 1 21 ? -3.762 18.343 -2.625 1.00 0.00 21 MET A N 18
ATOM 25806 C CA . MET A 1 21 ? -4.119 16.970 -2.968 1.00 0.00 21 MET A CA 18
ATOM 25807 C C . MET A 1 21 ? -2.896 16.189 -3.438 1.00 0.00 21 MET A C 18
ATOM 25808 O O . MET A 1 21 ? -2.350 16.456 -4.509 1.00 0.00 21 MET A O 18
ATOM 25822 N N . LYS A 1 22 ? -2.474 15.220 -2.631 1.00 0.00 22 LYS A N 18
ATOM 25823 C CA . LYS A 1 22 ? -1.313 14.398 -2.960 1.00 0.00 22 LYS A CA 18
ATOM 25824 C C . LYS A 1 22 ? -1.599 13.501 -4.162 1.00 0.00 22 LYS A C 18
ATOM 25825 O O . LYS A 1 22 ? -2.729 13.434 -4.644 1.00 0.00 22 LYS A O 18
ATOM 25844 N N . ASN A 1 23 ? -0.564 12.816 -4.639 1.00 0.00 23 ASN A N 18
ATOM 25845 C CA . ASN A 1 23 ? -0.697 11.923 -5.785 1.00 0.00 23 ASN A CA 18
ATOM 25846 C C . ASN A 1 23 ? -0.892 10.479 -5.329 1.00 0.00 23 ASN A C 18
ATOM 25847 O O . ASN A 1 23 ? -1.330 10.227 -4.207 1.00 0.00 23 ASN A O 18
ATOM 25858 N N . ILE A 1 24 ? -0.568 9.533 -6.208 1.00 0.00 24 ILE A N 18
ATOM 25859 C CA . ILE A 1 24 ? -0.716 8.114 -5.895 1.00 0.00 24 ILE A CA 18
ATOM 25860 C C . ILE A 1 24 ? 0.481 7.591 -5.106 1.00 0.00 24 ILE A C 18
ATOM 25861 O O . ILE A 1 24 ? 1.181 6.681 -5.549 1.00 0.00 24 ILE A O 18
ATOM 25877 N N . VAL A 1 25 ? 0.703 8.163 -3.927 1.00 0.00 25 VAL A N 18
ATOM 25878 C CA . VAL A 1 25 ? 1.809 7.746 -3.074 1.00 0.00 25 VAL A CA 18
ATOM 25879 C C . VAL A 1 25 ? 1.367 7.643 -1.611 1.00 0.00 25 VAL A C 18
ATOM 25880 O O . VAL A 1 25 ? 0.992 8.644 -0.998 1.00 0.00 25 VAL A O 18
ATOM 25893 N N . PRO A 1 26 ? 1.392 6.427 -1.030 1.00 0.00 26 PRO A N 18
ATOM 25894 C CA . PRO A 1 26 ? 1.828 5.207 -1.724 1.00 0.00 26 PRO A CA 18
ATOM 25895 C C . PRO A 1 26 ? 0.780 4.688 -2.701 1.00 0.00 26 PRO A C 18
ATOM 25896 O O . PRO A 1 26 ? -0.395 5.045 -2.613 1.00 0.00 26 PRO A O 18
ATOM 25907 N N . ASP A 1 27 ? 1.214 3.843 -3.631 1.00 0.00 27 ASP A N 18
ATOM 25908 C CA . ASP A 1 27 ? 0.313 3.273 -4.627 1.00 0.00 27 ASP A CA 18
ATOM 25909 C C . ASP A 1 27 ? -0.772 2.434 -3.961 1.00 0.00 27 ASP A C 18
ATOM 25910 O O . ASP A 1 27 ? -1.924 2.859 -3.875 1.00 0.00 27 ASP A O 18
ATOM 25919 N N . TYR A 1 28 ? -0.407 1.240 -3.497 1.00 0.00 28 TYR A N 18
ATOM 25920 C CA . TYR A 1 28 ? -1.374 0.363 -2.843 1.00 0.00 28 TYR A CA 18
ATOM 25921 C C . TYR A 1 28 ? -0.806 -0.237 -1.561 1.00 0.00 28 TYR A C 18
ATOM 25922 O O . TYR A 1 28 ? 0.406 -0.237 -1.348 1.00 0.00 28 TYR A O 18
ATOM 25940 N N . ARG A 1 29 ? -1.695 -0.721 -0.698 1.00 0.00 29 ARG A N 18
ATOM 25941 C CA . ARG A 1 29 ? -1.283 -1.313 0.569 1.00 0.00 29 ARG A CA 18
ATOM 25942 C C . ARG A 1 29 ? -2.026 -2.618 0.845 1.00 0.00 29 ARG A C 18
ATOM 25943 O O . ARG A 1 29 ? -3.254 -2.637 0.940 1.00 0.00 29 ARG A O 18
ATOM 25964 N N . LEU A 1 30 ? -1.270 -3.700 1.002 1.00 0.00 30 LEU A N 18
ATOM 25965 C CA . LEU A 1 30 ? -1.846 -5.004 1.312 1.00 0.00 30 LEU A CA 18
ATOM 25966 C C . LEU A 1 30 ? -1.547 -5.380 2.762 1.00 0.00 30 LEU A C 18
ATOM 25967 O O . LEU A 1 30 ? -0.660 -6.188 3.035 1.00 0.00 30 LEU A O 18
ATOM 25983 N N . ASP A 1 31 ? -2.288 -4.776 3.690 1.00 0.00 31 ASP A N 18
ATOM 25984 C CA . ASP A 1 31 ? -2.077 -5.013 5.116 1.00 0.00 31 ASP A CA 18
ATOM 25985 C C . ASP A 1 31 ? -3.139 -5.947 5.690 1.00 0.00 31 ASP A C 18
ATOM 25986 O O . ASP A 1 31 ? -3.968 -5.538 6.505 1.00 0.00 31 ASP A O 18
ATOM 25995 N N . MET A 1 32 ? -3.136 -7.192 5.223 1.00 0.00 32 MET A N 18
ATOM 25996 C CA . MET A 1 32 ? -4.081 -8.196 5.704 1.00 0.00 32 MET A CA 18
ATOM 25997 C C . MET A 1 32 ? -3.385 -9.542 5.933 1.00 0.00 32 MET A C 18
ATOM 25998 O O . MET A 1 32 ? -2.661 -9.727 6.913 1.00 0.00 32 MET A O 18
ATOM 26012 N N . VAL A 1 33 ? -3.617 -10.484 5.022 1.00 0.00 33 VAL A N 18
ATOM 26013 C CA . VAL A 1 33 ? -3.014 -11.805 5.113 1.00 0.00 33 VAL A CA 18
ATOM 26014 C C . VAL A 1 33 ? -2.455 -12.243 3.763 1.00 0.00 33 VAL A C 18
ATOM 26015 O O . VAL A 1 33 ? -3.087 -12.044 2.724 1.00 0.00 33 VAL A O 18
ATOM 26028 N N . GLY A 1 34 ? -1.262 -12.824 3.784 1.00 0.00 34 GLY A N 18
ATOM 26029 C CA . GLY A 1 34 ? -0.635 -13.279 2.556 1.00 0.00 34 GLY A CA 18
ATOM 26030 C C . GLY A 1 34 ? -1.297 -14.523 2.000 1.00 0.00 34 GLY A C 18
ATOM 26031 O O . GLY A 1 34 ? -0.780 -15.630 2.149 1.00 0.00 34 GLY A O 18
ATOM 26035 N N . GLU A 1 35 ? -2.450 -14.341 1.363 1.00 0.00 35 GLU A N 18
ATOM 26036 C CA . GLU A 1 35 ? -3.192 -15.442 0.788 1.00 0.00 35 GLU A CA 18
ATOM 26037 C C . GLU A 1 35 ? -2.512 -15.950 -0.485 1.00 0.00 35 GLU A C 18
ATOM 26038 O O . GLU A 1 35 ? -2.096 -15.158 -1.330 1.00 0.00 35 GLU A O 18
ATOM 26050 N N . PRO A 1 36 ? -2.390 -17.284 -0.637 1.00 0.00 36 PRO A N 18
ATOM 26051 C CA . PRO A 1 36 ? -1.748 -17.894 -1.810 1.00 0.00 36 PRO A CA 18
ATOM 26052 C C . PRO A 1 36 ? -2.373 -17.436 -3.125 1.00 0.00 36 PRO A C 18
ATOM 26053 O O . PRO A 1 36 ? -1.800 -17.633 -4.197 1.00 0.00 36 PRO A O 18
ATOM 26064 N N . CYS A 1 37 ? -3.553 -16.831 -3.037 1.00 0.00 37 CYS A N 18
ATOM 26065 C CA . CYS A 1 37 ? -4.259 -16.352 -4.218 1.00 0.00 37 CYS A CA 18
ATOM 26066 C C . CYS A 1 37 ? -3.709 -15.001 -4.677 1.00 0.00 37 CYS A C 18
ATOM 26067 O O . CYS A 1 37 ? -3.152 -14.247 -3.880 1.00 0.00 37 CYS A O 18
ATOM 26075 N N . PRO A 1 38 ? -3.864 -14.677 -5.976 1.00 0.00 38 PRO A N 18
ATOM 26076 C CA . PRO A 1 38 ? -3.369 -13.415 -6.544 1.00 0.00 38 PRO A CA 18
ATOM 26077 C C . PRO A 1 38 ? -3.885 -12.187 -5.799 1.00 0.00 38 PRO A C 18
ATOM 26078 O O . PRO A 1 38 ? -3.197 -11.171 -5.711 1.00 0.00 38 PRO A O 18
ATOM 26089 N N . TYR A 1 39 ? -5.106 -12.278 -5.278 1.00 0.00 39 TYR A N 18
ATOM 26090 C CA . TYR A 1 39 ? -5.712 -11.165 -4.552 1.00 0.00 39 TYR A CA 18
ATOM 26091 C C . TYR A 1 39 ? -5.304 -11.184 -3.079 1.00 0.00 39 TYR A C 18
ATOM 26092 O O . TYR A 1 39 ? -4.927 -12.229 -2.550 1.00 0.00 39 TYR A O 18
ATOM 26110 N N . PRO A 1 40 ? -5.355 -10.021 -2.393 1.00 0.00 40 PRO A N 18
ATOM 26111 C CA . PRO A 1 40 ? -5.808 -8.749 -2.966 1.00 0.00 40 PRO A CA 18
ATOM 26112 C C . PRO A 1 40 ? -4.706 -8.032 -3.746 1.00 0.00 40 PRO A C 18
ATOM 26113 O O . PRO A 1 40 ? -4.907 -6.923 -4.243 1.00 0.00 40 PRO A O 18
ATOM 26124 N N . ALA A 1 41 ? -3.560 -8.698 -3.896 1.00 0.00 41 ALA A N 18
ATOM 26125 C CA . ALA A 1 41 ? -2.428 -8.152 -4.649 1.00 0.00 41 ALA A CA 18
ATOM 26126 C C . ALA A 1 41 ? -2.798 -7.857 -6.099 1.00 0.00 41 ALA A C 18
ATOM 26127 O O . ALA A 1 41 ? -1.948 -7.442 -6.886 1.00 0.00 41 ALA A O 18
ATOM 26134 N N . VAL A 1 42 ? -4.057 -8.088 -6.454 1.00 0.00 42 VAL A N 18
ATOM 26135 C CA . VAL A 1 42 ? -4.527 -7.816 -7.806 1.00 0.00 42 VAL A CA 18
ATOM 26136 C C . VAL A 1 42 ? -4.155 -6.396 -8.222 1.00 0.00 42 VAL A C 18
ATOM 26137 O O . VAL A 1 42 ? -3.976 -6.109 -9.404 1.00 0.00 42 VAL A O 18
ATOM 26150 N N . ALA A 1 43 ? -4.039 -5.514 -7.233 1.00 0.00 43 ALA A N 18
ATOM 26151 C CA . ALA A 1 43 ? -3.662 -4.130 -7.484 1.00 0.00 43 ALA A CA 18
ATOM 26152 C C . ALA A 1 43 ? -2.185 -4.031 -7.843 1.00 0.00 43 ALA A C 18
ATOM 26153 O O . ALA A 1 43 ? -1.790 -3.222 -8.682 1.00 0.00 43 ALA A O 18
ATOM 26160 N N . THR A 1 44 ? -1.375 -4.862 -7.194 1.00 0.00 44 THR A N 18
ATOM 26161 C CA . THR A 1 44 ? 0.062 -4.887 -7.436 1.00 0.00 44 THR A CA 18
ATOM 26162 C C . THR A 1 44 ? 0.365 -5.165 -8.907 1.00 0.00 44 THR A C 18
ATOM 26163 O O . THR A 1 44 ? 1.118 -4.434 -9.551 1.00 0.00 44 THR A O 18
ATOM 26174 N N . LEU A 1 45 ? -0.223 -6.239 -9.426 1.00 0.00 45 LEU A N 18
ATOM 26175 C CA . LEU A 1 45 ? -0.012 -6.637 -10.813 1.00 0.00 45 LEU A CA 18
ATOM 26176 C C . LEU A 1 45 ? -0.478 -5.553 -11.776 1.00 0.00 45 LEU A C 18
ATOM 26177 O O . LEU A 1 45 ? 0.322 -5.004 -12.532 1.00 0.00 45 LEU A O 18
ATOM 26193 N N . GLU A 1 46 ? -1.778 -5.261 -11.755 1.00 0.00 46 GLU A N 18
ATOM 26194 C CA . GLU A 1 46 ? -2.348 -4.237 -12.626 1.00 0.00 46 GLU A CA 18
ATOM 26195 C C . GLU A 1 46 ? -1.502 -2.973 -12.583 1.00 0.00 46 GLU A C 18
ATOM 26196 O O . GLU A 1 46 ? -1.269 -2.327 -13.614 1.00 0.00 46 GLU A O 18
ATOM 26208 N N . ALA A 1 47 ? -1.024 -2.640 -11.384 1.00 0.00 47 ALA A N 18
ATOM 26209 C CA . ALA A 1 47 ? -0.168 -1.477 -11.207 1.00 0.00 47 ALA A CA 18
ATOM 26210 C C . ALA A 1 47 ? 0.837 -1.414 -12.337 1.00 0.00 47 ALA A C 18
ATOM 26211 O O . ALA A 1 47 ? 0.866 -0.453 -13.083 1.00 0.00 47 ALA A O 18
ATOM 26218 N N . MET A 1 48 ? 1.675 -2.433 -12.441 1.00 0.00 48 MET A N 18
ATOM 26219 C CA . MET A 1 48 ? 2.596 -2.537 -13.563 1.00 0.00 48 MET A CA 18
ATOM 26220 C C . MET A 1 48 ? 1.849 -3.015 -14.814 1.00 0.00 48 MET A C 18
ATOM 26221 O O . MET A 1 48 ? 1.143 -4.020 -14.755 1.00 0.00 48 MET A O 18
ATOM 26235 N N . PRO A 1 49 ? 2.138 -2.447 -16.002 1.00 0.00 49 PRO A N 18
ATOM 26236 C CA . PRO A 1 49 ? 2.941 -1.242 -16.171 1.00 0.00 49 PRO A CA 18
ATOM 26237 C C . PRO A 1 49 ? 2.142 0.050 -15.985 1.00 0.00 49 PRO A C 18
ATOM 26238 O O . PRO A 1 49 ? 2.587 1.116 -16.414 1.00 0.00 49 PRO A O 18
ATOM 26249 N N . GLN A 1 50 ? 0.931 -0.043 -15.429 1.00 0.00 50 GLN A N 18
ATOM 26250 C CA . GLN A 1 50 ? 0.082 1.140 -15.265 1.00 0.00 50 GLN A CA 18
ATOM 26251 C C . GLN A 1 50 ? 0.627 2.087 -14.195 1.00 0.00 50 GLN A C 18
ATOM 26252 O O . GLN A 1 50 ? -0.051 3.031 -13.789 1.00 0.00 50 GLN A O 18
ATOM 26266 N N . LEU A 1 51 ? 1.853 1.833 -13.743 1.00 0.00 51 LEU A N 18
ATOM 26267 C CA . LEU A 1 51 ? 2.478 2.660 -12.717 1.00 0.00 51 LEU A CA 18
ATOM 26268 C C . LEU A 1 51 ? 2.876 4.022 -13.277 1.00 0.00 51 LEU A C 18
ATOM 26269 O O . LEU A 1 51 ? 2.615 4.327 -14.442 1.00 0.00 51 LEU A O 18
ATOM 26285 N N . LYS A 1 52 ? 3.506 4.839 -12.438 1.00 0.00 52 LYS A N 18
ATOM 26286 C CA . LYS A 1 52 ? 3.936 6.172 -12.843 1.00 0.00 52 LYS A CA 18
ATOM 26287 C C . LYS A 1 52 ? 5.444 6.333 -12.668 1.00 0.00 52 LYS A C 18
ATOM 26288 O O . LYS A 1 52 ? 6.176 5.348 -12.577 1.00 0.00 52 LYS A O 18
ATOM 26307 N N . LYS A 1 53 ? 5.901 7.581 -12.622 1.00 0.00 53 LYS A N 18
ATOM 26308 C CA . LYS A 1 53 ? 7.321 7.870 -12.457 1.00 0.00 53 LYS A CA 18
ATOM 26309 C C . LYS A 1 53 ? 7.703 7.903 -10.981 1.00 0.00 53 LYS A C 18
ATOM 26310 O O . LYS A 1 53 ? 8.629 8.612 -10.585 1.00 0.00 53 LYS A O 18
ATOM 26329 N N . GLY A 1 54 ? 6.985 7.131 -10.171 1.00 0.00 54 GLY A N 18
ATOM 26330 C CA . GLY A 1 54 ? 7.264 7.086 -8.748 1.00 0.00 54 GLY A CA 18
ATOM 26331 C C . GLY A 1 54 ? 6.118 6.497 -7.951 1.00 0.00 54 GLY A C 18
ATOM 26332 O O . GLY A 1 54 ? 5.205 7.214 -7.540 1.00 0.00 54 GLY A O 18
ATOM 26336 N N . GLU A 1 55 ? 6.162 5.186 -7.733 1.00 0.00 55 GLU A N 18
ATOM 26337 C CA . GLU A 1 55 ? 5.126 4.502 -6.971 1.00 0.00 55 GLU A CA 18
ATOM 26338 C C . GLU A 1 55 ? 5.706 3.887 -5.701 1.00 0.00 55 GLU A C 18
ATOM 26339 O O . GLU A 1 55 ? 6.915 3.925 -5.484 1.00 0.00 55 GLU A O 18
ATOM 26351 N N . ILE A 1 56 ? 4.831 3.344 -4.857 1.00 0.00 56 ILE A N 18
ATOM 26352 C CA . ILE A 1 56 ? 5.237 2.739 -3.591 1.00 0.00 56 ILE A CA 18
ATOM 26353 C C . ILE A 1 56 ? 4.155 1.772 -3.094 1.00 0.00 56 ILE A C 18
ATOM 26354 O O . ILE A 1 56 ? 2.996 1.872 -3.490 1.00 0.00 56 ILE A O 18
ATOM 26370 N N . LEU A 1 57 ? 4.541 0.826 -2.244 1.00 0.00 57 LEU A N 18
ATOM 26371 C CA . LEU A 1 57 ? 3.593 -0.138 -1.703 1.00 0.00 57 LEU A CA 18
ATOM 26372 C C . LEU A 1 57 ? 3.912 -0.478 -0.271 1.00 0.00 57 LEU A C 18
ATOM 26373 O O . LEU A 1 57 ? 5.042 -0.303 0.188 1.00 0.00 57 LEU A O 18
ATOM 26389 N N . GLU A 1 58 ? 2.923 -1.027 0.413 1.00 0.00 58 GLU A N 18
ATOM 26390 C CA . GLU A 1 58 ? 3.120 -1.488 1.764 1.00 0.00 58 GLU A CA 18
ATOM 26391 C C . GLU A 1 58 ? 2.260 -2.717 2.030 1.00 0.00 58 GLU A C 18
ATOM 26392 O O . GLU A 1 58 ? 1.036 -2.657 1.936 1.00 0.00 58 GLU A O 18
ATOM 26404 N N . VAL A 1 59 ? 2.904 -3.829 2.355 1.00 0.00 59 VAL A N 18
ATOM 26405 C CA . VAL A 1 59 ? 2.198 -5.078 2.596 1.00 0.00 59 VAL A CA 18
ATOM 26406 C C . VAL A 1 59 ? 2.402 -5.564 4.025 1.00 0.00 59 VAL A C 18
ATOM 26407 O O . VAL A 1 59 ? 3.494 -5.986 4.399 1.00 0.00 59 VAL A O 18
ATOM 26420 N N . VAL A 1 60 ? 1.334 -5.536 4.809 1.00 0.00 60 VAL A N 18
ATOM 26421 C CA . VAL A 1 60 ? 1.385 -6.005 6.185 1.00 0.00 60 VAL A CA 18
ATOM 26422 C C . VAL A 1 60 ? 0.445 -7.187 6.363 1.00 0.00 60 VAL A C 18
ATOM 26423 O O . VAL A 1 60 ? -0.739 -7.021 6.653 1.00 0.00 60 VAL A O 18
ATOM 26436 N N . SER A 1 61 ? 0.968 -8.381 6.131 1.00 0.00 61 SER A N 18
ATOM 26437 C CA . SER A 1 61 ? 0.160 -9.583 6.214 1.00 0.00 61 SER A CA 18
ATOM 26438 C C . SER A 1 61 ? 0.811 -10.638 7.094 1.00 0.00 61 SER A C 18
ATOM 26439 O O . SER A 1 61 ? 1.964 -10.503 7.501 1.00 0.00 61 SER A O 18
ATOM 26447 N N . ASP A 1 62 ? 0.069 -11.708 7.344 1.00 0.00 62 ASP A N 18
ATOM 26448 C CA . ASP A 1 62 ? 0.563 -12.811 8.160 1.00 0.00 62 ASP A CA 18
ATOM 26449 C C . ASP A 1 62 ? 0.629 -14.094 7.337 1.00 0.00 62 ASP A C 18
ATOM 26450 O O . ASP A 1 62 ? -0.358 -14.497 6.719 1.00 0.00 62 ASP A O 18
ATOM 26459 N N . CYS A 1 63 ? 1.807 -14.712 7.306 1.00 0.00 63 CYS A N 18
ATOM 26460 C CA . CYS A 1 63 ? 2.004 -15.942 6.545 1.00 0.00 63 CYS A CA 18
ATOM 26461 C C . CYS A 1 63 ? 3.221 -16.714 7.053 1.00 0.00 63 CYS A C 18
ATOM 26462 O O . CYS A 1 63 ? 4.205 -16.117 7.490 1.00 0.00 63 CYS A O 18
ATOM 26470 N N . PRO A 1 64 ? 3.177 -18.058 6.986 1.00 0.00 64 PRO A N 18
ATOM 26471 C CA . PRO A 1 64 ? 4.280 -18.912 7.437 1.00 0.00 64 PRO A CA 18
ATOM 26472 C C . PRO A 1 64 ? 5.485 -18.835 6.504 1.00 0.00 64 PRO A C 18
ATOM 26473 O O . PRO A 1 64 ? 6.614 -19.120 6.906 1.00 0.00 64 PRO A O 18
ATOM 26484 N N . GLN A 1 65 ? 5.236 -18.454 5.255 1.00 0.00 65 GLN A N 18
ATOM 26485 C CA . GLN A 1 65 ? 6.295 -18.346 4.257 1.00 0.00 65 GLN A CA 18
ATOM 26486 C C . GLN A 1 65 ? 7.150 -17.106 4.496 1.00 0.00 65 GLN A C 18
ATOM 26487 O O . GLN A 1 65 ? 6.964 -16.391 5.480 1.00 0.00 65 GLN A O 18
ATOM 26501 N N . SER A 1 66 ? 8.089 -16.858 3.586 1.00 0.00 66 SER A N 18
ATOM 26502 C CA . SER A 1 66 ? 8.974 -15.703 3.693 1.00 0.00 66 SER A CA 18
ATOM 26503 C C . SER A 1 66 ? 8.499 -14.569 2.792 1.00 0.00 66 SER A C 18
ATOM 26504 O O . SER A 1 66 ? 8.679 -13.393 3.111 1.00 0.00 66 SER A O 18
ATOM 26512 N N . ILE A 1 67 ? 7.898 -14.930 1.663 1.00 0.00 67 ILE A N 18
ATOM 26513 C CA . ILE A 1 67 ? 7.396 -13.942 0.715 1.00 0.00 67 ILE A CA 18
ATOM 26514 C C . ILE A 1 67 ? 5.890 -14.093 0.515 1.00 0.00 67 ILE A C 18
ATOM 26515 O O . ILE A 1 67 ? 5.348 -15.194 0.615 1.00 0.00 67 ILE A O 18
ATOM 26531 N N . ASN A 1 68 ? 5.218 -12.977 0.245 1.00 0.00 68 ASN A N 18
ATOM 26532 C CA . ASN A 1 68 ? 3.773 -12.984 0.045 1.00 0.00 68 ASN A CA 18
ATOM 26533 C C . ASN A 1 68 ? 3.425 -12.986 -1.439 1.00 0.00 68 ASN A C 18
ATOM 26534 O O . ASN A 1 68 ? 4.304 -12.878 -2.296 1.00 0.00 68 ASN A O 18
ATOM 26545 N N . ASN A 1 69 ? 2.136 -13.120 -1.734 1.00 0.00 69 ASN A N 18
ATOM 26546 C CA . ASN A 1 69 ? 1.662 -13.131 -3.112 1.00 0.00 69 ASN A CA 18
ATOM 26547 C C . ASN A 1 69 ? 1.735 -11.737 -3.729 1.00 0.00 69 ASN A C 18
ATOM 26548 O O . ASN A 1 69 ? 1.764 -11.591 -4.952 1.00 0.00 69 ASN A O 18
ATOM 26559 N N . ILE A 1 70 ? 1.753 -10.714 -2.878 1.00 0.00 70 ILE A N 18
ATOM 26560 C CA . ILE A 1 70 ? 1.811 -9.331 -3.351 1.00 0.00 70 ILE A CA 18
ATOM 26561 C C . ILE A 1 70 ? 3.162 -9.040 -4.015 1.00 0.00 70 ILE A C 18
ATOM 26562 O O . ILE A 1 70 ? 3.209 -8.621 -5.175 1.00 0.00 70 ILE A O 18
ATOM 26578 N N . PRO A 1 71 ? 4.286 -9.290 -3.312 1.00 0.00 71 PRO A N 18
ATOM 26579 C CA . PRO A 1 71 ? 5.624 -9.072 -3.871 1.00 0.00 71 PRO A CA 18
ATOM 26580 C C . PRO A 1 71 ? 5.911 -10.018 -5.029 1.00 0.00 71 PRO A C 18
ATOM 26581 O O . PRO A 1 71 ? 6.578 -9.651 -5.996 1.00 0.00 71 PRO A O 18
ATOM 26592 N N . LEU A 1 72 ? 5.397 -11.239 -4.922 1.00 0.00 72 LEU A N 18
ATOM 26593 C CA . LEU A 1 72 ? 5.582 -12.245 -5.961 1.00 0.00 72 LEU A CA 18
ATOM 26594 C C . LEU A 1 72 ? 4.880 -11.824 -7.246 1.00 0.00 72 LEU A C 18
ATOM 26595 O O . LEU A 1 72 ? 5.214 -12.298 -8.333 1.00 0.00 72 LEU A O 18
ATOM 26611 N N . ASP A 1 73 ? 3.906 -10.928 -7.115 1.00 0.00 73 ASP A N 18
ATOM 26612 C CA . ASP A 1 73 ? 3.157 -10.438 -8.264 1.00 0.00 73 ASP A CA 18
ATOM 26613 C C . ASP A 1 73 ? 4.018 -9.522 -9.124 1.00 0.00 73 ASP A C 18
ATOM 26614 O O . ASP A 1 73 ? 4.287 -9.820 -10.286 1.00 0.00 73 ASP A O 18
ATOM 26623 N N . ALA A 1 74 ? 4.447 -8.405 -8.545 1.00 0.00 74 ALA A N 18
ATOM 26624 C CA . ALA A 1 74 ? 5.285 -7.446 -9.261 1.00 0.00 74 ALA A CA 18
ATOM 26625 C C . ALA A 1 74 ? 6.586 -8.096 -9.721 1.00 0.00 74 ALA A C 18
ATOM 26626 O O . ALA A 1 74 ? 7.053 -7.849 -10.833 1.00 0.00 74 ALA A O 18
ATOM 26633 N N . ARG A 1 75 ? 7.156 -8.940 -8.866 1.00 0.00 75 ARG A N 18
ATOM 26634 C CA . ARG A 1 75 ? 8.392 -9.641 -9.195 1.00 0.00 75 ARG A CA 18
ATOM 26635 C C . ARG A 1 75 ? 8.232 -10.443 -10.483 1.00 0.00 75 ARG A C 18
ATOM 26636 O O . ARG A 1 75 ? 9.134 -10.480 -11.319 1.00 0.00 75 ARG A O 18
ATOM 26657 N N . ASN A 1 76 ? 7.074 -11.077 -10.635 1.00 0.00 76 ASN A N 18
ATOM 26658 C CA . ASN A 1 76 ? 6.786 -11.871 -11.823 1.00 0.00 76 ASN A CA 18
ATOM 26659 C C . ASN A 1 76 ? 6.545 -10.976 -13.036 1.00 0.00 76 ASN A C 18
ATOM 26660 O O . ASN A 1 76 ? 7.161 -11.159 -14.086 1.00 0.00 76 ASN A O 18
ATOM 26671 N N . HIS A 1 77 ? 5.639 -10.014 -12.884 1.00 0.00 77 HIS A N 18
ATOM 26672 C CA . HIS A 1 77 ? 5.308 -9.095 -13.967 1.00 0.00 77 HIS A CA 18
ATOM 26673 C C . HIS A 1 77 ? 6.477 -8.165 -14.275 1.00 0.00 77 HIS A C 18
ATOM 26674 O O . HIS A 1 77 ? 7.229 -8.393 -15.221 1.00 0.00 77 HIS A O 18
ATOM 26688 N N . GLY A 1 78 ? 6.618 -7.110 -13.475 1.00 0.00 78 GLY A N 18
ATOM 26689 C CA . GLY A 1 78 ? 7.692 -6.160 -13.693 1.00 0.00 78 GLY A CA 18
ATOM 26690 C C . GLY A 1 78 ? 7.622 -4.968 -12.759 1.00 0.00 78 GLY A C 18
ATOM 26691 O O . GLY A 1 78 ? 6.897 -4.008 -13.019 1.00 0.00 78 GLY A O 18
ATOM 26695 N N . TYR A 1 79 ? 8.400 -5.019 -11.685 1.00 0.00 79 TYR A N 18
ATOM 26696 C CA . TYR A 1 79 ? 8.431 -3.941 -10.705 1.00 0.00 79 TYR A CA 18
ATOM 26697 C C . TYR A 1 79 ? 9.627 -3.022 -10.936 1.00 0.00 79 TYR A C 18
ATOM 26698 O O . TYR A 1 79 ? 10.292 -3.091 -11.969 1.00 0.00 79 TYR A O 18
ATOM 26716 N N . THR A 1 80 ? 9.911 -2.189 -9.939 1.00 0.00 80 THR A N 18
ATOM 26717 C CA . THR A 1 80 ? 11.063 -1.297 -9.975 1.00 0.00 80 THR A CA 18
ATOM 26718 C C . THR A 1 80 ? 11.912 -1.511 -8.726 1.00 0.00 80 THR A C 18
ATOM 26719 O O . THR A 1 80 ? 13.140 -1.562 -8.793 1.00 0.00 80 THR A O 18
ATOM 26730 N N . VAL A 1 81 ? 11.234 -1.675 -7.593 1.00 0.00 81 VAL A N 18
ATOM 26731 C CA . VAL A 1 81 ? 11.893 -1.936 -6.319 1.00 0.00 81 VAL A CA 18
ATOM 26732 C C . VAL A 1 81 ? 11.049 -2.889 -5.472 1.00 0.00 81 VAL A C 18
ATOM 26733 O O . VAL A 1 81 ? 9.940 -2.553 -5.070 1.00 0.00 81 VAL A O 18
ATOM 26746 N N . LEU A 1 82 ? 11.581 -4.078 -5.216 1.00 0.00 82 LEU A N 18
ATOM 26747 C CA . LEU A 1 82 ? 10.875 -5.095 -4.443 1.00 0.00 82 LEU A CA 18
ATOM 26748 C C . LEU A 1 82 ? 11.697 -5.535 -3.232 1.00 0.00 82 LEU A C 18
ATOM 26749 O O . LEU A 1 82 ? 12.562 -6.404 -3.340 1.00 0.00 82 LEU A O 18
ATOM 26765 N N . ASP A 1 83 ? 11.415 -4.930 -2.079 1.00 0.00 83 ASP A N 18
ATOM 26766 C CA . ASP A 1 83 ? 12.119 -5.265 -0.842 1.00 0.00 83 ASP A CA 18
ATOM 26767 C C . ASP A 1 83 ? 11.129 -5.678 0.242 1.00 0.00 83 ASP A C 18
ATOM 26768 O O . ASP A 1 83 ? 9.931 -5.419 0.127 1.00 0.00 83 ASP A O 18
ATOM 26777 N N . ILE A 1 84 ? 11.627 -6.329 1.291 1.00 0.00 84 ILE A N 18
ATOM 26778 C CA . ILE A 1 84 ? 10.765 -6.783 2.379 1.00 0.00 84 ILE A CA 18
ATOM 26779 C C . ILE A 1 84 ? 11.441 -6.644 3.739 1.00 0.00 84 ILE A C 18
ATOM 26780 O O . ILE A 1 84 ? 12.590 -6.212 3.839 1.00 0.00 84 ILE A O 18
ATOM 26796 N N . GLN A 1 85 ? 10.704 -7.010 4.783 1.00 0.00 85 GLN A N 18
ATOM 26797 C CA . GLN A 1 85 ? 11.202 -6.950 6.150 1.00 0.00 85 GLN A CA 18
ATOM 26798 C C . GLN A 1 85 ? 10.468 -7.962 7.024 1.00 0.00 85 GLN A C 18
ATOM 26799 O O . GLN A 1 85 ? 9.686 -8.771 6.524 1.00 0.00 85 GLN A O 18
ATOM 26813 N N . GLN A 1 86 ? 10.707 -7.904 8.330 1.00 0.00 86 GLN A N 18
ATOM 26814 C CA . GLN A 1 86 ? 10.058 -8.819 9.261 1.00 0.00 86 GLN A CA 18
ATOM 26815 C C . GLN A 1 86 ? 9.748 -8.131 10.585 1.00 0.00 86 GLN A C 18
ATOM 26816 O O . GLN A 1 86 ? 10.531 -7.315 11.072 1.00 0.00 86 GLN A O 18
ATOM 26830 N N . ASP A 1 87 ? 8.600 -8.471 11.163 1.00 0.00 87 ASP A N 18
ATOM 26831 C CA . ASP A 1 87 ? 8.186 -7.903 12.440 1.00 0.00 87 ASP A CA 18
ATOM 26832 C C . ASP A 1 87 ? 8.056 -9.002 13.489 1.00 0.00 87 ASP A C 18
ATOM 26833 O O . ASP A 1 87 ? 8.699 -10.046 13.385 1.00 0.00 87 ASP A O 18
ATOM 26842 N N . GLY A 1 88 ? 7.218 -8.768 14.494 1.00 0.00 88 GLY A N 18
ATOM 26843 C CA . GLY A 1 88 ? 7.016 -9.762 15.530 1.00 0.00 88 GLY A CA 18
ATOM 26844 C C . GLY A 1 88 ? 6.370 -11.026 14.991 1.00 0.00 88 GLY A C 18
ATOM 26845 O O . GLY A 1 88 ? 7.047 -11.863 14.395 1.00 0.00 88 GLY A O 18
ATOM 26849 N N . PRO A 1 89 ? 5.045 -11.182 15.164 1.00 0.00 89 PRO A N 18
ATOM 26850 C CA . PRO A 1 89 ? 4.321 -12.355 14.691 1.00 0.00 89 PRO A CA 18
ATOM 26851 C C . PRO A 1 89 ? 3.778 -12.176 13.275 1.00 0.00 89 PRO A C 18
ATOM 26852 O O . PRO A 1 89 ? 2.895 -12.916 12.845 1.00 0.00 89 PRO A O 18
ATOM 26863 N N . THR A 1 90 ? 4.298 -11.179 12.562 1.00 0.00 90 THR A N 18
ATOM 26864 C CA . THR A 1 90 ? 3.851 -10.900 11.200 1.00 0.00 90 THR A CA 18
ATOM 26865 C C . THR A 1 90 ? 5.034 -10.598 10.286 1.00 0.00 90 THR A C 18
ATOM 26866 O O . THR A 1 90 ? 6.191 -10.764 10.671 1.00 0.00 90 THR A O 18
ATOM 26877 N N . ILE A 1 91 ? 4.730 -10.144 9.074 1.00 0.00 91 ILE A N 18
ATOM 26878 C CA . ILE A 1 91 ? 5.757 -9.805 8.096 1.00 0.00 91 ILE A CA 18
ATOM 26879 C C . ILE A 1 91 ? 5.341 -8.583 7.282 1.00 0.00 91 ILE A C 18
ATOM 26880 O O . ILE A 1 91 ? 4.154 -8.365 7.039 1.00 0.00 91 ILE A O 18
ATOM 26896 N N . ARG A 1 92 ? 6.321 -7.781 6.874 1.00 0.00 92 ARG A N 18
ATOM 26897 C CA . ARG A 1 92 ? 6.045 -6.574 6.109 1.00 0.00 92 ARG A CA 18
ATOM 26898 C C . ARG A 1 92 ? 6.803 -6.576 4.782 1.00 0.00 92 ARG A C 18
ATOM 26899 O O . ARG A 1 92 ? 7.940 -7.035 4.702 1.00 0.00 92 ARG A O 18
ATOM 26920 N N . TYR A 1 93 ? 6.154 -6.057 3.744 1.00 0.00 93 TYR A N 18
ATOM 26921 C CA . TYR A 1 93 ? 6.747 -5.966 2.417 1.00 0.00 93 TYR A CA 18
ATOM 26922 C C . TYR A 1 93 ? 6.551 -4.556 1.865 1.00 0.00 93 TYR A C 18
ATOM 26923 O O . TYR A 1 93 ? 5.660 -3.836 2.304 1.00 0.00 93 TYR A O 18
ATOM 26941 N N . LEU A 1 94 ? 7.409 -4.143 0.940 1.00 0.00 94 LEU A N 18
ATOM 26942 C CA . LEU A 1 94 ? 7.296 -2.809 0.356 1.00 0.00 94 LEU A CA 18
ATOM 26943 C C . LEU A 1 94 ? 7.935 -2.745 -1.022 1.00 0.00 94 LEU A C 18
ATOM 26944 O O . LEU A 1 94 ? 8.968 -3.366 -1.272 1.00 0.00 94 LEU A O 18
ATOM 26960 N N . ILE A 1 95 ? 7.323 -1.968 -1.908 1.00 0.00 95 ILE A N 18
ATOM 26961 C CA . ILE A 1 95 ? 7.847 -1.777 -3.253 1.00 0.00 95 ILE A CA 18
ATOM 26962 C C . ILE A 1 95 ? 7.802 -0.300 -3.632 1.00 0.00 95 ILE A C 18
ATOM 26963 O O . ILE A 1 95 ? 7.061 0.475 -3.033 1.00 0.00 95 ILE A O 18
ATOM 26979 N N . GLN A 1 96 ? 8.617 0.092 -4.604 1.00 0.00 96 GLN A N 18
ATOM 26980 C CA . GLN A 1 96 ? 8.655 1.482 -5.043 1.00 0.00 96 GLN A CA 18
ATOM 26981 C C . GLN A 1 96 ? 9.126 1.589 -6.492 1.00 0.00 96 GLN A C 18
ATOM 26982 O O . GLN A 1 96 ? 9.716 0.654 -7.035 1.00 0.00 96 GLN A O 18
ATOM 26996 N N . LYS A 1 97 ? 8.882 2.745 -7.104 1.00 0.00 97 LYS A N 18
ATOM 26997 C CA . LYS A 1 97 ? 9.300 2.988 -8.481 1.00 0.00 97 LYS A CA 18
ATOM 26998 C C . LYS A 1 97 ? 10.176 4.236 -8.562 1.00 0.00 97 LYS A C 18
ATOM 26999 O O . LYS A 1 97 ? 11.211 4.186 -9.260 1.00 0.00 97 LYS A O 18
ATOM 27019 N N . MET A 1 1 ? -15.409 -30.732 -25.695 1.00 0.00 1 MET A N 19
ATOM 27020 C CA . MET A 1 1 ? -14.096 -30.100 -25.405 1.00 0.00 1 MET A CA 19
ATOM 27021 C C . MET A 1 1 ? -14.271 -28.698 -24.830 1.00 0.00 1 MET A C 19
ATOM 27022 O O . MET A 1 1 ? -15.038 -27.892 -25.357 1.00 0.00 1 MET A O 19
ATOM 27038 N N . GLY A 1 2 ? -13.555 -28.415 -23.746 1.00 0.00 2 GLY A N 19
ATOM 27039 C CA . GLY A 1 2 ? -13.646 -27.110 -23.117 1.00 0.00 2 GLY A CA 19
ATOM 27040 C C . GLY A 1 2 ? -12.573 -26.156 -23.606 1.00 0.00 2 GLY A C 19
ATOM 27041 O O . GLY A 1 2 ? -11.648 -25.820 -22.867 1.00 0.00 2 GLY A O 19
ATOM 27045 N N . SER A 1 3 ? -12.698 -25.719 -24.855 1.00 0.00 3 SER A N 19
ATOM 27046 C CA . SER A 1 3 ? -11.733 -24.800 -25.445 1.00 0.00 3 SER A CA 19
ATOM 27047 C C . SER A 1 3 ? -11.971 -23.373 -24.960 1.00 0.00 3 SER A C 19
ATOM 27048 O O . SER A 1 3 ? -11.225 -22.457 -25.308 1.00 0.00 3 SER A O 19
ATOM 27056 N N . SER A 1 4 ? -13.014 -23.194 -24.157 1.00 0.00 4 SER A N 19
ATOM 27057 C CA . SER A 1 4 ? -13.353 -21.879 -23.624 1.00 0.00 4 SER A CA 19
ATOM 27058 C C . SER A 1 4 ? -12.448 -21.516 -22.452 1.00 0.00 4 SER A C 19
ATOM 27059 O O . SER A 1 4 ? -11.746 -22.369 -21.909 1.00 0.00 4 SER A O 19
ATOM 27067 N N . HIS A 1 5 ? -12.470 -20.243 -22.065 1.00 0.00 5 HIS A N 19
ATOM 27068 C CA . HIS A 1 5 ? -11.654 -19.766 -20.956 1.00 0.00 5 HIS A CA 19
ATOM 27069 C C . HIS A 1 5 ? -12.515 -19.068 -19.908 1.00 0.00 5 HIS A C 19
ATOM 27070 O O . HIS A 1 5 ? -12.781 -19.621 -18.840 1.00 0.00 5 HIS A O 19
ATOM 27084 N N . HIS A 1 6 ? -12.948 -17.851 -20.222 1.00 0.00 6 HIS A N 19
ATOM 27085 C CA . HIS A 1 6 ? -13.782 -17.076 -19.309 1.00 0.00 6 HIS A CA 19
ATOM 27086 C C . HIS A 1 6 ? -14.958 -16.449 -20.050 1.00 0.00 6 HIS A C 19
ATOM 27087 O O . HIS A 1 6 ? -14.986 -16.421 -21.280 1.00 0.00 6 HIS A O 19
ATOM 27101 N N . HIS A 1 7 ? -15.930 -15.950 -19.292 1.00 0.00 7 HIS A N 19
ATOM 27102 C CA . HIS A 1 7 ? -17.110 -15.325 -19.878 1.00 0.00 7 HIS A CA 19
ATOM 27103 C C . HIS A 1 7 ? -17.025 -13.805 -19.787 1.00 0.00 7 HIS A C 19
ATOM 27104 O O . HIS A 1 7 ? -16.790 -13.249 -18.714 1.00 0.00 7 HIS A O 19
ATOM 27118 N N . HIS A 1 8 ? -17.221 -13.138 -20.920 1.00 0.00 8 HIS A N 19
ATOM 27119 C CA . HIS A 1 8 ? -17.170 -11.682 -20.969 1.00 0.00 8 HIS A CA 19
ATOM 27120 C C . HIS A 1 8 ? -18.476 -11.077 -20.465 1.00 0.00 8 HIS A C 19
ATOM 27121 O O . HIS A 1 8 ? -19.474 -11.042 -21.185 1.00 0.00 8 HIS A O 19
ATOM 27135 N N . HIS A 1 9 ? -18.462 -10.605 -19.223 1.00 0.00 9 HIS A N 19
ATOM 27136 C CA . HIS A 1 9 ? -19.646 -10.007 -18.619 1.00 0.00 9 HIS A CA 19
ATOM 27137 C C . HIS A 1 9 ? -19.414 -8.531 -18.311 1.00 0.00 9 HIS A C 19
ATOM 27138 O O . HIS A 1 9 ? -19.932 -8.003 -17.326 1.00 0.00 9 HIS A O 19
ATOM 27152 N N . HIS A 1 10 ? -18.633 -7.869 -19.160 1.00 0.00 10 HIS A N 19
ATOM 27153 C CA . HIS A 1 10 ? -18.335 -6.453 -18.979 1.00 0.00 10 HIS A CA 19
ATOM 27154 C C . HIS A 1 10 ? -19.061 -5.607 -20.020 1.00 0.00 10 HIS A C 19
ATOM 27155 O O . HIS A 1 10 ? -18.574 -5.428 -21.136 1.00 0.00 10 HIS A O 19
ATOM 27169 N N . SER A 1 11 ? -20.228 -5.092 -19.647 1.00 0.00 11 SER A N 19
ATOM 27170 C CA . SER A 1 11 ? -21.022 -4.265 -20.547 1.00 0.00 11 SER A CA 19
ATOM 27171 C C . SER A 1 11 ? -21.073 -2.822 -20.058 1.00 0.00 11 SER A C 19
ATOM 27172 O O . SER A 1 11 ? -21.482 -1.921 -20.792 1.00 0.00 11 SER A O 19
ATOM 27180 N N . SER A 1 12 ? -20.654 -2.608 -18.814 1.00 0.00 12 SER A N 19
ATOM 27181 C CA . SER A 1 12 ? -20.649 -1.273 -18.226 1.00 0.00 12 SER A CA 19
ATOM 27182 C C . SER A 1 12 ? -19.600 -0.390 -18.893 1.00 0.00 12 SER A C 19
ATOM 27183 O O . SER A 1 12 ? -18.398 -0.598 -18.718 1.00 0.00 12 SER A O 19
ATOM 27191 N N . GLY A 1 13 ? -20.061 0.593 -19.660 1.00 0.00 13 GLY A N 19
ATOM 27192 C CA . GLY A 1 13 ? -19.150 1.492 -20.343 1.00 0.00 13 GLY A CA 19
ATOM 27193 C C . GLY A 1 13 ? -19.312 2.932 -19.899 1.00 0.00 13 GLY A C 19
ATOM 27194 O O . GLY A 1 13 ? -19.443 3.831 -20.728 1.00 0.00 13 GLY A O 19
ATOM 27198 N N . LEU A 1 14 ? -19.302 3.150 -18.588 1.00 0.00 14 LEU A N 19
ATOM 27199 C CA . LEU A 1 14 ? -19.447 4.492 -18.037 1.00 0.00 14 LEU A CA 19
ATOM 27200 C C . LEU A 1 14 ? -18.148 4.955 -17.386 1.00 0.00 14 LEU A C 19
ATOM 27201 O O . LEU A 1 14 ? -17.911 4.703 -16.204 1.00 0.00 14 LEU A O 19
ATOM 27217 N N . VAL A 1 15 ? -17.311 5.635 -18.165 1.00 0.00 15 VAL A N 19
ATOM 27218 C CA . VAL A 1 15 ? -16.037 6.139 -17.665 1.00 0.00 15 VAL A CA 19
ATOM 27219 C C . VAL A 1 15 ? -16.246 7.067 -16.470 1.00 0.00 15 VAL A C 19
ATOM 27220 O O . VAL A 1 15 ? -17.080 7.971 -16.517 1.00 0.00 15 VAL A O 19
ATOM 27233 N N . PRO A 1 16 ? -15.492 6.854 -15.375 1.00 0.00 16 PRO A N 19
ATOM 27234 C CA . PRO A 1 16 ? -15.604 7.682 -14.170 1.00 0.00 16 PRO A CA 19
ATOM 27235 C C . PRO A 1 16 ? -15.211 9.132 -14.430 1.00 0.00 16 PRO A C 19
ATOM 27236 O O . PRO A 1 16 ? -14.202 9.405 -15.081 1.00 0.00 16 PRO A O 19
ATOM 27247 N N . ARG A 1 17 ? -16.016 10.058 -13.919 1.00 0.00 17 ARG A N 19
ATOM 27248 C CA . ARG A 1 17 ? -15.756 11.481 -14.098 1.00 0.00 17 ARG A CA 19
ATOM 27249 C C . ARG A 1 17 ? -14.995 12.049 -12.905 1.00 0.00 17 ARG A C 19
ATOM 27250 O O . ARG A 1 17 ? -15.593 12.575 -11.966 1.00 0.00 17 ARG A O 19
ATOM 27271 N N . GLY A 1 18 ? -13.670 11.939 -12.948 1.00 0.00 18 GLY A N 19
ATOM 27272 C CA . GLY A 1 18 ? -12.846 12.445 -11.867 1.00 0.00 18 GLY A CA 19
ATOM 27273 C C . GLY A 1 18 ? -12.651 13.946 -11.940 1.00 0.00 18 GLY A C 19
ATOM 27274 O O . GLY A 1 18 ? -12.478 14.503 -13.023 1.00 0.00 18 GLY A O 19
ATOM 27278 N N . SER A 1 19 ? -12.678 14.602 -10.783 1.00 0.00 19 SER A N 19
ATOM 27279 C CA . SER A 1 19 ? -12.500 16.047 -10.720 1.00 0.00 19 SER A CA 19
ATOM 27280 C C . SER A 1 19 ? -11.229 16.407 -9.959 1.00 0.00 19 SER A C 19
ATOM 27281 O O . SER A 1 19 ? -11.008 17.567 -9.613 1.00 0.00 19 SER A O 19
ATOM 27289 N N . HIS A 1 20 ? -10.396 15.403 -9.702 1.00 0.00 20 HIS A N 19
ATOM 27290 C CA . HIS A 1 20 ? -9.146 15.614 -8.982 1.00 0.00 20 HIS A CA 19
ATOM 27291 C C . HIS A 1 20 ? -7.998 14.865 -9.649 1.00 0.00 20 HIS A C 19
ATOM 27292 O O . HIS A 1 20 ? -8.215 14.027 -10.525 1.00 0.00 20 HIS A O 19
ATOM 27306 N N . MET A 1 21 ? -6.774 15.174 -9.229 1.00 0.00 21 MET A N 19
ATOM 27307 C CA . MET A 1 21 ? -5.589 14.534 -9.788 1.00 0.00 21 MET A CA 19
ATOM 27308 C C . MET A 1 21 ? -4.598 14.165 -8.687 1.00 0.00 21 MET A C 19
ATOM 27309 O O . MET A 1 21 ? -3.417 14.510 -8.757 1.00 0.00 21 MET A O 19
ATOM 27323 N N . LYS A 1 22 ? -5.086 13.461 -7.671 1.00 0.00 22 LYS A N 19
ATOM 27324 C CA . LYS A 1 22 ? -4.244 13.045 -6.555 1.00 0.00 22 LYS A CA 19
ATOM 27325 C C . LYS A 1 22 ? -3.625 11.677 -6.818 1.00 0.00 22 LYS A C 19
ATOM 27326 O O . LYS A 1 22 ? -3.074 11.049 -5.913 1.00 0.00 22 LYS A O 19
ATOM 27345 N N . ASN A 1 23 ? -3.718 11.221 -8.064 1.00 0.00 23 ASN A N 19
ATOM 27346 C CA . ASN A 1 23 ? -3.166 9.927 -8.448 1.00 0.00 23 ASN A CA 19
ATOM 27347 C C . ASN A 1 23 ? -1.735 10.075 -8.959 1.00 0.00 23 ASN A C 19
ATOM 27348 O O . ASN A 1 23 ? -1.425 9.687 -10.086 1.00 0.00 23 ASN A O 19
ATOM 27359 N N . ILE A 1 24 ? -0.868 10.636 -8.122 1.00 0.00 24 ILE A N 19
ATOM 27360 C CA . ILE A 1 24 ? 0.529 10.836 -8.489 1.00 0.00 24 ILE A CA 19
ATOM 27361 C C . ILE A 1 24 ? 1.358 9.590 -8.196 1.00 0.00 24 ILE A C 19
ATOM 27362 O O . ILE A 1 24 ? 1.933 8.988 -9.104 1.00 0.00 24 ILE A O 19
ATOM 27378 N N . VAL A 1 25 ? 1.418 9.210 -6.924 1.00 0.00 25 VAL A N 19
ATOM 27379 C CA . VAL A 1 25 ? 2.178 8.036 -6.510 1.00 0.00 25 VAL A CA 19
ATOM 27380 C C . VAL A 1 25 ? 1.251 6.929 -6.010 1.00 0.00 25 VAL A C 19
ATOM 27381 O O . VAL A 1 25 ? 0.477 7.139 -5.075 1.00 0.00 25 VAL A O 19
ATOM 27394 N N . PRO A 1 26 ? 1.318 5.732 -6.627 1.00 0.00 26 PRO A N 19
ATOM 27395 C CA . PRO A 1 26 ? 0.476 4.593 -6.242 1.00 0.00 26 PRO A CA 19
ATOM 27396 C C . PRO A 1 26 ? 0.457 4.358 -4.734 1.00 0.00 26 PRO A C 19
ATOM 27397 O O . PRO A 1 26 ? -0.441 4.840 -4.043 1.00 0.00 26 PRO A O 19
ATOM 27408 N N . ASP A 1 27 ? 1.453 3.629 -4.220 1.00 0.00 27 ASP A N 19
ATOM 27409 C CA . ASP A 1 27 ? 1.512 3.333 -2.799 1.00 0.00 27 ASP A CA 19
ATOM 27410 C C . ASP A 1 27 ? 0.248 2.608 -2.377 1.00 0.00 27 ASP A C 19
ATOM 27411 O O . ASP A 1 27 ? -0.686 3.221 -1.859 1.00 0.00 27 ASP A O 19
ATOM 27420 N N . TYR A 1 28 ? 0.185 1.311 -2.673 1.00 0.00 28 TYR A N 19
ATOM 27421 C CA . TYR A 1 28 ? -1.009 0.533 -2.345 1.00 0.00 28 TYR A CA 19
ATOM 27422 C C . TYR A 1 28 ? -0.766 -0.337 -1.124 1.00 0.00 28 TYR A C 19
ATOM 27423 O O . TYR A 1 28 ? 0.284 -0.958 -0.993 1.00 0.00 28 TYR A O 19
ATOM 27441 N N . ARG A 1 29 ? -1.739 -0.373 -0.223 1.00 0.00 29 ARG A N 19
ATOM 27442 C CA . ARG A 1 29 ? -1.588 -1.116 1.017 1.00 0.00 29 ARG A CA 19
ATOM 27443 C C . ARG A 1 29 ? -2.350 -2.437 0.999 1.00 0.00 29 ARG A C 19
ATOM 27444 O O . ARG A 1 29 ? -3.508 -2.501 0.590 1.00 0.00 29 ARG A O 19
ATOM 27465 N N . LEU A 1 30 ? -1.681 -3.482 1.477 1.00 0.00 30 LEU A N 19
ATOM 27466 C CA . LEU A 1 30 ? -2.271 -4.810 1.581 1.00 0.00 30 LEU A CA 19
ATOM 27467 C C . LEU A 1 30 ? -2.027 -5.363 2.982 1.00 0.00 30 LEU A C 19
ATOM 27468 O O . LEU A 1 30 ? -1.094 -6.134 3.201 1.00 0.00 30 LEU A O 19
ATOM 27484 N N . ASP A 1 31 ? -2.857 -4.944 3.934 1.00 0.00 31 ASP A N 19
ATOM 27485 C CA . ASP A 1 31 ? -2.684 -5.344 5.325 1.00 0.00 31 ASP A CA 19
ATOM 27486 C C . ASP A 1 31 ? -3.668 -6.436 5.726 1.00 0.00 31 ASP A C 19
ATOM 27487 O O . ASP A 1 31 ? -4.627 -6.186 6.457 1.00 0.00 31 ASP A O 19
ATOM 27496 N N . MET A 1 32 ? -3.442 -7.643 5.215 1.00 0.00 32 MET A N 19
ATOM 27497 C CA . MET A 1 32 ? -4.291 -8.780 5.539 1.00 0.00 32 MET A CA 19
ATOM 27498 C C . MET A 1 32 ? -3.454 -10.034 5.808 1.00 0.00 32 MET A C 19
ATOM 27499 O O . MET A 1 32 ? -2.736 -10.118 6.808 1.00 0.00 32 MET A O 19
ATOM 27513 N N . VAL A 1 33 ? -3.563 -11.012 4.913 1.00 0.00 33 VAL A N 19
ATOM 27514 C CA . VAL A 1 33 ? -2.821 -12.260 5.040 1.00 0.00 33 VAL A CA 19
ATOM 27515 C C . VAL A 1 33 ? -2.200 -12.657 3.704 1.00 0.00 33 VAL A C 19
ATOM 27516 O O . VAL A 1 33 ? -2.865 -12.628 2.668 1.00 0.00 33 VAL A O 19
ATOM 27529 N N . GLY A 1 34 ? -0.925 -13.032 3.736 1.00 0.00 34 GLY A N 19
ATOM 27530 C CA . GLY A 1 34 ? -0.236 -13.431 2.521 1.00 0.00 34 GLY A CA 19
ATOM 27531 C C . GLY A 1 34 ? -0.919 -14.589 1.819 1.00 0.00 34 GLY A C 19
ATOM 27532 O O . GLY A 1 34 ? -0.801 -15.738 2.245 1.00 0.00 34 GLY A O 19
ATOM 27536 N N . GLU A 1 35 ? -1.634 -14.287 0.737 1.00 0.00 35 GLU A N 19
ATOM 27537 C CA . GLU A 1 35 ? -2.344 -15.308 -0.022 1.00 0.00 35 GLU A CA 19
ATOM 27538 C C . GLU A 1 35 ? -1.909 -15.301 -1.489 1.00 0.00 35 GLU A C 19
ATOM 27539 O O . GLU A 1 35 ? -1.833 -14.244 -2.115 1.00 0.00 35 GLU A O 19
ATOM 27551 N N . PRO A 1 36 ? -1.633 -16.488 -2.061 1.00 0.00 36 PRO A N 19
ATOM 27552 C CA . PRO A 1 36 ? -1.196 -16.617 -3.456 1.00 0.00 36 PRO A CA 19
ATOM 27553 C C . PRO A 1 36 ? -2.308 -16.294 -4.449 1.00 0.00 36 PRO A C 19
ATOM 27554 O O . PRO A 1 36 ? -2.042 -15.847 -5.566 1.00 0.00 36 PRO A O 19
ATOM 27565 N N . CYS A 1 37 ? -3.550 -16.536 -4.042 1.00 0.00 37 CYS A N 19
ATOM 27566 C CA . CYS A 1 37 ? -4.704 -16.285 -4.902 1.00 0.00 37 CYS A CA 19
ATOM 27567 C C . CYS A 1 37 ? -4.723 -14.837 -5.390 1.00 0.00 37 CYS A C 19
ATOM 27568 O O . CYS A 1 37 ? -4.345 -13.924 -4.657 1.00 0.00 37 CYS A O 19
ATOM 27576 N N . PRO A 1 38 ? -5.167 -14.609 -6.641 1.00 0.00 38 PRO A N 19
ATOM 27577 C CA . PRO A 1 38 ? -5.227 -13.265 -7.224 1.00 0.00 38 PRO A CA 19
ATOM 27578 C C . PRO A 1 38 ? -6.360 -12.428 -6.638 1.00 0.00 38 PRO A C 19
ATOM 27579 O O . PRO A 1 38 ? -7.435 -12.315 -7.229 1.00 0.00 38 PRO A O 19
ATOM 27590 N N . TYR A 1 39 ? -6.112 -11.847 -5.469 1.00 0.00 39 TYR A N 19
ATOM 27591 C CA . TYR A 1 39 ? -7.106 -11.011 -4.802 1.00 0.00 39 TYR A CA 19
ATOM 27592 C C . TYR A 1 39 ? -6.456 -9.781 -4.155 1.00 0.00 39 TYR A C 19
ATOM 27593 O O . TYR A 1 39 ? -6.867 -8.651 -4.422 1.00 0.00 39 TYR A O 19
ATOM 27611 N N . PRO A 1 40 ? -5.423 -9.970 -3.303 1.00 0.00 40 PRO A N 19
ATOM 27612 C CA . PRO A 1 40 ? -4.745 -8.852 -2.635 1.00 0.00 40 PRO A CA 19
ATOM 27613 C C . PRO A 1 40 ? -3.835 -8.066 -3.581 1.00 0.00 40 PRO A C 19
ATOM 27614 O O . PRO A 1 40 ? -4.161 -6.950 -3.988 1.00 0.00 40 PRO A O 19
ATOM 27625 N N . ALA A 1 41 ? -2.709 -8.674 -3.951 1.00 0.00 41 ALA A N 19
ATOM 27626 C CA . ALA A 1 41 ? -1.727 -8.049 -4.841 1.00 0.00 41 ALA A CA 19
ATOM 27627 C C . ALA A 1 41 ? -2.311 -7.661 -6.199 1.00 0.00 41 ALA A C 19
ATOM 27628 O O . ALA A 1 41 ? -1.578 -7.217 -7.081 1.00 0.00 41 ALA A O 19
ATOM 27635 N N . VAL A 1 42 ? -3.619 -7.831 -6.376 1.00 0.00 42 VAL A N 19
ATOM 27636 C CA . VAL A 1 42 ? -4.263 -7.453 -7.629 1.00 0.00 42 VAL A CA 19
ATOM 27637 C C . VAL A 1 42 ? -3.925 -6.005 -7.977 1.00 0.00 42 VAL A C 19
ATOM 27638 O O . VAL A 1 42 ? -3.866 -5.632 -9.149 1.00 0.00 42 VAL A O 19
ATOM 27651 N N . ALA A 1 43 ? -3.692 -5.198 -6.944 1.00 0.00 43 ALA A N 19
ATOM 27652 C CA . ALA A 1 43 ? -3.322 -3.800 -7.132 1.00 0.00 43 ALA A CA 19
ATOM 27653 C C . ALA A 1 43 ? -1.889 -3.687 -7.638 1.00 0.00 43 ALA A C 19
ATOM 27654 O O . ALA A 1 43 ? -1.559 -2.793 -8.417 1.00 0.00 43 ALA A O 19
ATOM 27661 N N . THR A 1 44 ? -1.041 -4.607 -7.186 1.00 0.00 44 THR A N 19
ATOM 27662 C CA . THR A 1 44 ? 0.359 -4.629 -7.589 1.00 0.00 44 THR A CA 19
ATOM 27663 C C . THR A 1 44 ? 0.495 -4.899 -9.084 1.00 0.00 44 THR A C 19
ATOM 27664 O O . THR A 1 44 ? 1.172 -4.163 -9.804 1.00 0.00 44 THR A O 19
ATOM 27675 N N . LEU A 1 45 ? -0.148 -5.969 -9.541 1.00 0.00 45 LEU A N 19
ATOM 27676 C CA . LEU A 1 45 ? -0.093 -6.356 -10.945 1.00 0.00 45 LEU A CA 19
ATOM 27677 C C . LEU A 1 45 ? -0.671 -5.266 -11.842 1.00 0.00 45 LEU A C 19
ATOM 27678 O O . LEU A 1 45 ? 0.009 -4.778 -12.744 1.00 0.00 45 LEU A O 19
ATOM 27694 N N . GLU A 1 46 ? -1.930 -4.898 -11.599 1.00 0.00 46 GLU A N 19
ATOM 27695 C CA . GLU A 1 46 ? -2.587 -3.862 -12.391 1.00 0.00 46 GLU A CA 19
ATOM 27696 C C . GLU A 1 46 ? -1.703 -2.622 -12.476 1.00 0.00 46 GLU A C 19
ATOM 27697 O O . GLU A 1 46 ? -1.565 -2.011 -13.547 1.00 0.00 46 GLU A O 19
ATOM 27709 N N . ALA A 1 47 ? -1.068 -2.284 -11.352 1.00 0.00 47 ALA A N 19
ATOM 27710 C CA . ALA A 1 47 ? -0.147 -1.161 -11.314 1.00 0.00 47 ALA A CA 19
ATOM 27711 C C . ALA A 1 47 ? 0.715 -1.185 -12.557 1.00 0.00 47 ALA A C 19
ATOM 27712 O O . ALA A 1 47 ? 0.820 -0.196 -13.261 1.00 0.00 47 ALA A O 19
ATOM 27719 N N . MET A 1 48 ? 1.350 -2.320 -12.806 1.00 0.00 48 MET A N 19
ATOM 27720 C CA . MET A 1 48 ? 2.091 -2.512 -14.044 1.00 0.00 48 MET A CA 19
ATOM 27721 C C . MET A 1 48 ? 1.120 -2.802 -15.196 1.00 0.00 48 MET A C 19
ATOM 27722 O O . MET A 1 48 ? 0.298 -3.710 -15.082 1.00 0.00 48 MET A O 19
ATOM 27736 N N . PRO A 1 49 ? 1.321 -2.202 -16.385 1.00 0.00 49 PRO A N 19
ATOM 27737 C CA . PRO A 1 49 ? 2.246 -1.101 -16.611 1.00 0.00 49 PRO A CA 19
ATOM 27738 C C . PRO A 1 49 ? 1.655 0.267 -16.258 1.00 0.00 49 PRO A C 19
ATOM 27739 O O . PRO A 1 49 ? 2.187 1.294 -16.676 1.00 0.00 49 PRO A O 19
ATOM 27750 N N . GLN A 1 50 ? 0.501 0.284 -15.585 1.00 0.00 50 GLN A N 19
ATOM 27751 C CA . GLN A 1 50 ? -0.169 1.548 -15.266 1.00 0.00 50 GLN A CA 19
ATOM 27752 C C . GLN A 1 50 ? 0.544 2.333 -14.160 1.00 0.00 50 GLN A C 19
ATOM 27753 O O . GLN A 1 50 ? -0.086 3.122 -13.456 1.00 0.00 50 GLN A O 19
ATOM 27767 N N . LEU A 1 51 ? 1.852 2.124 -14.000 1.00 0.00 51 LEU A N 19
ATOM 27768 C CA . LEU A 1 51 ? 2.607 2.827 -12.968 1.00 0.00 51 LEU A CA 19
ATOM 27769 C C . LEU A 1 51 ? 2.803 4.297 -13.331 1.00 0.00 51 LEU A C 19
ATOM 27770 O O . LEU A 1 51 ? 2.075 4.848 -14.158 1.00 0.00 51 LEU A O 19
ATOM 27786 N N . LYS A 1 52 ? 3.800 4.922 -12.711 1.00 0.00 52 LYS A N 19
ATOM 27787 C CA . LYS A 1 52 ? 4.103 6.323 -12.963 1.00 0.00 52 LYS A CA 19
ATOM 27788 C C . LYS A 1 52 ? 5.614 6.550 -12.967 1.00 0.00 52 LYS A C 19
ATOM 27789 O O . LYS A 1 52 ? 6.387 5.624 -13.213 1.00 0.00 52 LYS A O 19
ATOM 27808 N N . LYS A 1 53 ? 6.029 7.783 -12.690 1.00 0.00 53 LYS A N 19
ATOM 27809 C CA . LYS A 1 53 ? 7.448 8.121 -12.658 1.00 0.00 53 LYS A CA 19
ATOM 27810 C C . LYS A 1 53 ? 8.012 7.956 -11.250 1.00 0.00 53 LYS A C 19
ATOM 27811 O O . LYS A 1 53 ? 8.947 8.656 -10.857 1.00 0.00 53 LYS A O 19
ATOM 27830 N N . GLY A 1 54 ? 7.437 7.024 -10.496 1.00 0.00 54 GLY A N 19
ATOM 27831 C CA . GLY A 1 54 ? 7.887 6.780 -9.139 1.00 0.00 54 GLY A CA 19
ATOM 27832 C C . GLY A 1 54 ? 6.796 6.182 -8.272 1.00 0.00 54 GLY A C 19
ATOM 27833 O O . GLY A 1 54 ? 6.232 6.862 -7.415 1.00 0.00 54 GLY A O 19
ATOM 27837 N N . GLU A 1 55 ? 6.493 4.908 -8.503 1.00 0.00 55 GLU A N 19
ATOM 27838 C CA . GLU A 1 55 ? 5.450 4.221 -7.751 1.00 0.00 55 GLU A CA 19
ATOM 27839 C C . GLU A 1 55 ? 5.942 3.794 -6.379 1.00 0.00 55 GLU A C 19
ATOM 27840 O O . GLU A 1 55 ? 7.128 3.888 -6.072 1.00 0.00 55 GLU A O 19
ATOM 27852 N N . ILE A 1 56 ? 5.008 3.322 -5.565 1.00 0.00 56 ILE A N 19
ATOM 27853 C CA . ILE A 1 56 ? 5.300 2.872 -4.214 1.00 0.00 56 ILE A CA 19
ATOM 27854 C C . ILE A 1 56 ? 4.241 1.858 -3.787 1.00 0.00 56 ILE A C 19
ATOM 27855 O O . ILE A 1 56 ? 3.191 1.741 -4.421 1.00 0.00 56 ILE A O 19
ATOM 27871 N N . LEU A 1 57 ? 4.528 1.084 -2.758 1.00 0.00 57 LEU A N 19
ATOM 27872 C CA . LEU A 1 57 ? 3.569 0.106 -2.282 1.00 0.00 57 LEU A CA 19
ATOM 27873 C C . LEU A 1 57 ? 3.871 -0.301 -0.850 1.00 0.00 57 LEU A C 19
ATOM 27874 O O . LEU A 1 57 ? 4.965 -0.055 -0.337 1.00 0.00 57 LEU A O 19
ATOM 27890 N N . GLU A 1 58 ? 2.879 -0.886 -0.200 1.00 0.00 58 GLU A N 19
ATOM 27891 C CA . GLU A 1 58 ? 2.988 -1.260 1.196 1.00 0.00 58 GLU A CA 19
ATOM 27892 C C . GLU A 1 58 ? 2.145 -2.498 1.491 1.00 0.00 58 GLU A C 19
ATOM 27893 O O . GLU A 1 58 ? 0.997 -2.588 1.060 1.00 0.00 58 GLU A O 19
ATOM 27905 N N . VAL A 1 59 ? 2.726 -3.467 2.194 1.00 0.00 59 VAL A N 19
ATOM 27906 C CA . VAL A 1 59 ? 2.015 -4.702 2.513 1.00 0.00 59 VAL A CA 19
ATOM 27907 C C . VAL A 1 59 ? 2.295 -5.160 3.940 1.00 0.00 59 VAL A C 19
ATOM 27908 O O . VAL A 1 59 ? 3.447 -5.231 4.365 1.00 0.00 59 VAL A O 19
ATOM 27921 N N . VAL A 1 60 ? 1.232 -5.498 4.663 1.00 0.00 60 VAL A N 19
ATOM 27922 C CA . VAL A 1 60 ? 1.351 -5.995 6.029 1.00 0.00 60 VAL A CA 19
ATOM 27923 C C . VAL A 1 60 ? 0.443 -7.207 6.231 1.00 0.00 60 VAL A C 19
ATOM 27924 O O . VAL A 1 60 ? -0.759 -7.069 6.450 1.00 0.00 60 VAL A O 19
ATOM 27937 N N . SER A 1 61 ? 1.017 -8.397 6.124 1.00 0.00 61 SER A N 19
ATOM 27938 C CA . SER A 1 61 ? 0.241 -9.620 6.266 1.00 0.00 61 SER A CA 19
ATOM 27939 C C . SER A 1 61 ? 0.963 -10.639 7.135 1.00 0.00 61 SER A C 19
ATOM 27940 O O . SER A 1 61 ? 2.135 -10.470 7.471 1.00 0.00 61 SER A O 19
ATOM 27948 N N . ASP A 1 62 ? 0.258 -11.712 7.474 1.00 0.00 62 ASP A N 19
ATOM 27949 C CA . ASP A 1 62 ? 0.828 -12.776 8.292 1.00 0.00 62 ASP A CA 19
ATOM 27950 C C . ASP A 1 62 ? 0.848 -14.092 7.523 1.00 0.00 62 ASP A C 19
ATOM 27951 O O . ASP A 1 62 ? -0.097 -14.414 6.803 1.00 0.00 62 ASP A O 19
ATOM 27960 N N . CYS A 1 63 ? 1.945 -14.831 7.652 1.00 0.00 63 CYS A N 19
ATOM 27961 C CA . CYS A 1 63 ? 2.089 -16.110 6.965 1.00 0.00 63 CYS A CA 19
ATOM 27962 C C . CYS A 1 63 ? 3.150 -16.978 7.640 1.00 0.00 63 CYS A C 19
ATOM 27963 O O . CYS A 1 63 ? 4.247 -16.506 7.940 1.00 0.00 63 CYS A O 19
ATOM 27971 N N . PRO A 1 64 ? 2.840 -18.265 7.883 1.00 0.00 64 PRO A N 19
ATOM 27972 C CA . PRO A 1 64 ? 3.776 -19.195 8.524 1.00 0.00 64 PRO A CA 19
ATOM 27973 C C . PRO A 1 64 ? 5.047 -19.388 7.703 1.00 0.00 64 PRO A C 19
ATOM 27974 O O . PRO A 1 64 ? 6.123 -19.627 8.252 1.00 0.00 64 PRO A O 19
ATOM 27985 N N . GLN A 1 65 ? 4.914 -19.282 6.384 1.00 0.00 65 GLN A N 19
ATOM 27986 C CA . GLN A 1 65 ? 6.049 -19.447 5.484 1.00 0.00 65 GLN A CA 19
ATOM 27987 C C . GLN A 1 65 ? 6.868 -18.162 5.399 1.00 0.00 65 GLN A C 19
ATOM 27988 O O . GLN A 1 65 ? 6.646 -17.221 6.160 1.00 0.00 65 GLN A O 19
ATOM 28002 N N . SER A 1 66 ? 7.817 -18.132 4.468 1.00 0.00 66 SER A N 19
ATOM 28003 C CA . SER A 1 66 ? 8.673 -16.965 4.283 1.00 0.00 66 SER A CA 19
ATOM 28004 C C . SER A 1 66 ? 8.388 -16.287 2.948 1.00 0.00 66 SER A C 19
ATOM 28005 O O . SER A 1 66 ? 8.765 -15.135 2.731 1.00 0.00 66 SER A O 19
ATOM 28013 N N . ILE A 1 67 ? 7.722 -17.012 2.054 1.00 0.00 67 ILE A N 19
ATOM 28014 C CA . ILE A 1 67 ? 7.385 -16.484 0.737 1.00 0.00 67 ILE A CA 19
ATOM 28015 C C . ILE A 1 67 ? 6.379 -15.342 0.844 1.00 0.00 67 ILE A C 19
ATOM 28016 O O . ILE A 1 67 ? 5.422 -15.415 1.615 1.00 0.00 67 ILE A O 19
ATOM 28032 N N . ASN A 1 68 ? 6.607 -14.289 0.066 1.00 0.00 68 ASN A N 19
ATOM 28033 C CA . ASN A 1 68 ? 5.720 -13.130 0.065 1.00 0.00 68 ASN A CA 19
ATOM 28034 C C . ASN A 1 68 ? 4.771 -13.181 -1.129 1.00 0.00 68 ASN A C 19
ATOM 28035 O O . ASN A 1 68 ? 5.202 -13.342 -2.270 1.00 0.00 68 ASN A O 19
ATOM 28046 N N . ASN A 1 69 ? 3.474 -13.062 -0.854 1.00 0.00 69 ASN A N 19
ATOM 28047 C CA . ASN A 1 69 ? 2.456 -13.148 -1.898 1.00 0.00 69 ASN A CA 19
ATOM 28048 C C . ASN A 1 69 ? 2.434 -11.908 -2.798 1.00 0.00 69 ASN A C 19
ATOM 28049 O O . ASN A 1 69 ? 2.594 -12.022 -4.015 1.00 0.00 69 ASN A O 19
ATOM 28060 N N . ILE A 1 70 ? 2.214 -10.732 -2.211 1.00 0.00 70 ILE A N 19
ATOM 28061 C CA . ILE A 1 70 ? 2.136 -9.496 -2.991 1.00 0.00 70 ILE A CA 19
ATOM 28062 C C . ILE A 1 70 ? 3.406 -9.266 -3.818 1.00 0.00 70 ILE A C 19
ATOM 28063 O O . ILE A 1 70 ? 3.330 -9.087 -5.035 1.00 0.00 70 ILE A O 19
ATOM 28079 N N . PRO A 1 71 ? 4.597 -9.275 -3.183 1.00 0.00 71 PRO A N 19
ATOM 28080 C CA . PRO A 1 71 ? 5.866 -9.056 -3.890 1.00 0.00 71 PRO A CA 19
ATOM 28081 C C . PRO A 1 71 ? 6.101 -10.069 -5.004 1.00 0.00 71 PRO A C 19
ATOM 28082 O O . PRO A 1 71 ? 6.708 -9.749 -6.024 1.00 0.00 71 PRO A O 19
ATOM 28093 N N . LEU A 1 72 ? 5.622 -11.293 -4.802 1.00 0.00 72 LEU A N 19
ATOM 28094 C CA . LEU A 1 72 ? 5.786 -12.350 -5.795 1.00 0.00 72 LEU A CA 19
ATOM 28095 C C . LEU A 1 72 ? 5.100 -11.978 -7.105 1.00 0.00 72 LEU A C 19
ATOM 28096 O O . LEU A 1 72 ? 5.542 -12.376 -8.184 1.00 0.00 72 LEU A O 19
ATOM 28112 N N . ASP A 1 73 ? 4.020 -11.211 -7.001 1.00 0.00 73 ASP A N 19
ATOM 28113 C CA . ASP A 1 73 ? 3.266 -10.785 -8.174 1.00 0.00 73 ASP A CA 19
ATOM 28114 C C . ASP A 1 73 ? 4.068 -9.793 -9.011 1.00 0.00 73 ASP A C 19
ATOM 28115 O O . ASP A 1 73 ? 4.323 -10.027 -10.192 1.00 0.00 73 ASP A O 19
ATOM 28124 N N . ALA A 1 74 ? 4.461 -8.684 -8.391 1.00 0.00 74 ALA A N 19
ATOM 28125 C CA . ALA A 1 74 ? 5.236 -7.656 -9.080 1.00 0.00 74 ALA A CA 19
ATOM 28126 C C . ALA A 1 74 ? 6.592 -8.195 -9.519 1.00 0.00 74 ALA A C 19
ATOM 28127 O O . ALA A 1 74 ? 7.127 -7.790 -10.552 1.00 0.00 74 ALA A O 19
ATOM 28134 N N . ARG A 1 75 ? 7.141 -9.115 -8.734 1.00 0.00 75 ARG A N 19
ATOM 28135 C CA . ARG A 1 75 ? 8.429 -9.722 -9.048 1.00 0.00 75 ARG A CA 19
ATOM 28136 C C . ARG A 1 75 ? 8.314 -10.615 -10.278 1.00 0.00 75 ARG A C 19
ATOM 28137 O O . ARG A 1 75 ? 9.265 -10.752 -11.048 1.00 0.00 75 ARG A O 19
ATOM 28158 N N . ASN A 1 76 ? 7.142 -11.217 -10.457 1.00 0.00 76 ASN A N 19
ATOM 28159 C CA . ASN A 1 76 ? 6.896 -12.089 -11.600 1.00 0.00 76 ASN A CA 19
ATOM 28160 C C . ASN A 1 76 ? 7.082 -11.327 -12.907 1.00 0.00 76 ASN A C 19
ATOM 28161 O O . ASN A 1 76 ? 7.955 -11.657 -13.710 1.00 0.00 76 ASN A O 19
ATOM 28172 N N . HIS A 1 77 ? 6.266 -10.296 -13.106 1.00 0.00 77 HIS A N 19
ATOM 28173 C CA . HIS A 1 77 ? 6.362 -9.468 -14.303 1.00 0.00 77 HIS A CA 19
ATOM 28174 C C . HIS A 1 77 ? 7.625 -8.616 -14.257 1.00 0.00 77 HIS A C 19
ATOM 28175 O O . HIS A 1 77 ? 8.150 -8.206 -15.293 1.00 0.00 77 HIS A O 19
ATOM 28189 N N . GLY A 1 78 ? 8.108 -8.363 -13.045 1.00 0.00 78 GLY A N 19
ATOM 28190 C CA . GLY A 1 78 ? 9.315 -7.578 -12.869 1.00 0.00 78 GLY A CA 19
ATOM 28191 C C . GLY A 1 78 ? 9.042 -6.093 -12.742 1.00 0.00 78 GLY A C 19
ATOM 28192 O O . GLY A 1 78 ? 8.784 -5.413 -13.737 1.00 0.00 78 GLY A O 19
ATOM 28196 N N . TYR A 1 79 ? 9.114 -5.586 -11.515 1.00 0.00 79 TYR A N 19
ATOM 28197 C CA . TYR A 1 79 ? 8.888 -4.168 -11.255 1.00 0.00 79 TYR A CA 19
ATOM 28198 C C . TYR A 1 79 ? 10.209 -3.452 -10.995 1.00 0.00 79 TYR A C 19
ATOM 28199 O O . TYR A 1 79 ? 11.281 -3.983 -11.287 1.00 0.00 79 TYR A O 19
ATOM 28217 N N . THR A 1 80 ? 10.128 -2.243 -10.446 1.00 0.00 80 THR A N 19
ATOM 28218 C CA . THR A 1 80 ? 11.319 -1.458 -10.149 1.00 0.00 80 THR A CA 19
ATOM 28219 C C . THR A 1 80 ? 12.067 -2.034 -8.949 1.00 0.00 80 THR A C 19
ATOM 28220 O O . THR A 1 80 ? 13.024 -2.791 -9.110 1.00 0.00 80 THR A O 19
ATOM 28231 N N . VAL A 1 81 ? 11.623 -1.676 -7.747 1.00 0.00 81 VAL A N 19
ATOM 28232 C CA . VAL A 1 81 ? 12.252 -2.163 -6.526 1.00 0.00 81 VAL A CA 19
ATOM 28233 C C . VAL A 1 81 ? 11.283 -3.019 -5.712 1.00 0.00 81 VAL A C 19
ATOM 28234 O O . VAL A 1 81 ? 10.196 -2.571 -5.352 1.00 0.00 81 VAL A O 19
ATOM 28247 N N . LEU A 1 82 ? 11.697 -4.248 -5.422 1.00 0.00 82 LEU A N 19
ATOM 28248 C CA . LEU A 1 82 ? 10.880 -5.180 -4.656 1.00 0.00 82 LEU A CA 19
ATOM 28249 C C . LEU A 1 82 ? 11.634 -5.671 -3.423 1.00 0.00 82 LEU A C 19
ATOM 28250 O O . LEU A 1 82 ? 12.524 -6.515 -3.524 1.00 0.00 82 LEU A O 19
ATOM 28266 N N . ASP A 1 83 ? 11.277 -5.133 -2.259 1.00 0.00 83 ASP A N 19
ATOM 28267 C CA . ASP A 1 83 ? 11.933 -5.510 -1.010 1.00 0.00 83 ASP A CA 19
ATOM 28268 C C . ASP A 1 83 ? 10.912 -5.896 0.055 1.00 0.00 83 ASP A C 19
ATOM 28269 O O . ASP A 1 83 ? 9.722 -5.616 -0.082 1.00 0.00 83 ASP A O 19
ATOM 28278 N N . ILE A 1 84 ? 11.387 -6.545 1.115 1.00 0.00 84 ILE A N 19
ATOM 28279 C CA . ILE A 1 84 ? 10.520 -6.967 2.211 1.00 0.00 84 ILE A CA 19
ATOM 28280 C C . ILE A 1 84 ? 11.173 -6.705 3.565 1.00 0.00 84 ILE A C 19
ATOM 28281 O O . ILE A 1 84 ? 12.302 -6.217 3.639 1.00 0.00 84 ILE A O 19
ATOM 28297 N N . GLN A 1 85 ? 10.455 -7.037 4.632 1.00 0.00 85 GLN A N 19
ATOM 28298 C CA . GLN A 1 85 ? 10.958 -6.857 5.989 1.00 0.00 85 GLN A CA 19
ATOM 28299 C C . GLN A 1 85 ? 10.288 -7.837 6.944 1.00 0.00 85 GLN A C 19
ATOM 28300 O O . GLN A 1 85 ? 9.482 -8.670 6.528 1.00 0.00 85 GLN A O 19
ATOM 28314 N N . GLN A 1 86 ? 10.618 -7.731 8.228 1.00 0.00 86 GLN A N 19
ATOM 28315 C CA . GLN A 1 86 ? 10.046 -8.613 9.237 1.00 0.00 86 GLN A CA 19
ATOM 28316 C C . GLN A 1 86 ? 9.961 -7.915 10.590 1.00 0.00 86 GLN A C 19
ATOM 28317 O O . GLN A 1 86 ? 10.881 -7.201 10.991 1.00 0.00 86 GLN A O 19
ATOM 28331 N N . ASP A 1 87 ? 8.851 -8.128 11.290 1.00 0.00 87 ASP A N 19
ATOM 28332 C CA . ASP A 1 87 ? 8.647 -7.531 12.605 1.00 0.00 87 ASP A CA 19
ATOM 28333 C C . ASP A 1 87 ? 8.393 -8.617 13.650 1.00 0.00 87 ASP A C 19
ATOM 28334 O O . ASP A 1 87 ? 9.131 -9.601 13.718 1.00 0.00 87 ASP A O 19
ATOM 28343 N N . GLY A 1 88 ? 7.349 -8.443 14.458 1.00 0.00 88 GLY A N 19
ATOM 28344 C CA . GLY A 1 88 ? 7.026 -9.431 15.470 1.00 0.00 88 GLY A CA 19
ATOM 28345 C C . GLY A 1 88 ? 6.459 -10.705 14.867 1.00 0.00 88 GLY A C 19
ATOM 28346 O O . GLY A 1 88 ? 7.089 -11.314 14.001 1.00 0.00 88 GLY A O 19
ATOM 28350 N N . PRO A 1 89 ? 5.253 -11.127 15.286 1.00 0.00 89 PRO A N 19
ATOM 28351 C CA . PRO A 1 89 ? 4.614 -12.340 14.776 1.00 0.00 89 PRO A CA 19
ATOM 28352 C C . PRO A 1 89 ? 3.971 -12.125 13.407 1.00 0.00 89 PRO A C 19
ATOM 28353 O O . PRO A 1 89 ? 2.977 -12.770 13.072 1.00 0.00 89 PRO A O 19
ATOM 28364 N N . THR A 1 90 ? 4.539 -11.213 12.621 1.00 0.00 90 THR A N 19
ATOM 28365 C CA . THR A 1 90 ? 4.013 -10.912 11.295 1.00 0.00 90 THR A CA 19
ATOM 28366 C C . THR A 1 90 ? 5.132 -10.523 10.335 1.00 0.00 90 THR A C 19
ATOM 28367 O O . THR A 1 90 ? 6.308 -10.534 10.698 1.00 0.00 90 THR A O 19
ATOM 28378 N N . ILE A 1 91 ? 4.754 -10.184 9.107 1.00 0.00 91 ILE A N 19
ATOM 28379 C CA . ILE A 1 91 ? 5.717 -9.805 8.084 1.00 0.00 91 ILE A CA 19
ATOM 28380 C C . ILE A 1 91 ? 5.165 -8.681 7.207 1.00 0.00 91 ILE A C 19
ATOM 28381 O O . ILE A 1 91 ? 3.956 -8.587 6.998 1.00 0.00 91 ILE A O 19
ATOM 28397 N N . ARG A 1 92 ? 6.053 -7.822 6.709 1.00 0.00 92 ARG A N 19
ATOM 28398 C CA . ARG A 1 92 ? 5.638 -6.698 5.879 1.00 0.00 92 ARG A CA 19
ATOM 28399 C C . ARG A 1 92 ? 6.595 -6.493 4.705 1.00 0.00 92 ARG A C 19
ATOM 28400 O O . ARG A 1 92 ? 7.813 -6.514 4.873 1.00 0.00 92 ARG A O 19
ATOM 28421 N N . TYR A 1 93 ? 6.029 -6.270 3.520 1.00 0.00 93 TYR A N 19
ATOM 28422 C CA . TYR A 1 93 ? 6.821 -6.039 2.317 1.00 0.00 93 TYR A CA 19
ATOM 28423 C C . TYR A 1 93 ? 6.441 -4.708 1.671 1.00 0.00 93 TYR A C 19
ATOM 28424 O O . TYR A 1 93 ? 5.360 -4.177 1.921 1.00 0.00 93 TYR A O 19
ATOM 28442 N N . LEU A 1 94 ? 7.334 -4.173 0.842 1.00 0.00 94 LEU A N 19
ATOM 28443 C CA . LEU A 1 94 ? 7.085 -2.896 0.179 1.00 0.00 94 LEU A CA 19
ATOM 28444 C C . LEU A 1 94 ? 7.868 -2.777 -1.126 1.00 0.00 94 LEU A C 19
ATOM 28445 O O . LEU A 1 94 ? 8.933 -3.374 -1.281 1.00 0.00 94 LEU A O 19
ATOM 28461 N N . ILE A 1 95 ? 7.338 -1.983 -2.054 1.00 0.00 95 ILE A N 19
ATOM 28462 C CA . ILE A 1 95 ? 7.997 -1.751 -3.337 1.00 0.00 95 ILE A CA 19
ATOM 28463 C C . ILE A 1 95 ? 8.007 -0.258 -3.667 1.00 0.00 95 ILE A C 19
ATOM 28464 O O . ILE A 1 95 ? 7.170 0.498 -3.176 1.00 0.00 95 ILE A O 19
ATOM 28480 N N . GLN A 1 96 ? 8.967 0.161 -4.486 1.00 0.00 96 GLN A N 19
ATOM 28481 C CA . GLN A 1 96 ? 9.086 1.567 -4.857 1.00 0.00 96 GLN A CA 19
ATOM 28482 C C . GLN A 1 96 ? 9.781 1.727 -6.207 1.00 0.00 96 GLN A C 19
ATOM 28483 O O . GLN A 1 96 ? 10.533 0.853 -6.635 1.00 0.00 96 GLN A O 19
ATOM 28497 N N . LYS A 1 97 ? 9.538 2.860 -6.860 1.00 0.00 97 LYS A N 19
ATOM 28498 C CA . LYS A 1 97 ? 10.155 3.143 -8.151 1.00 0.00 97 LYS A CA 19
ATOM 28499 C C . LYS A 1 97 ? 10.924 4.461 -8.107 1.00 0.00 97 LYS A C 19
ATOM 28500 O O . LYS A 1 97 ? 10.358 5.458 -7.609 1.00 0.00 97 LYS A O 19
ATOM 28520 N N . MET A 1 1 ? -20.463 10.564 -40.129 1.00 0.00 1 MET A N 20
ATOM 28521 C CA . MET A 1 1 ? -21.246 9.886 -41.196 1.00 0.00 1 MET A CA 20
ATOM 28522 C C . MET A 1 1 ? -22.737 9.893 -40.874 1.00 0.00 1 MET A C 20
ATOM 28523 O O . MET A 1 1 ? -23.553 10.342 -41.680 1.00 0.00 1 MET A O 20
ATOM 28539 N N . GLY A 1 2 ? -23.084 9.393 -39.692 1.00 0.00 2 GLY A N 20
ATOM 28540 C CA . GLY A 1 2 ? -24.476 9.350 -39.285 1.00 0.00 2 GLY A CA 20
ATOM 28541 C C . GLY A 1 2 ? -24.783 10.329 -38.168 1.00 0.00 2 GLY A C 20
ATOM 28542 O O . GLY A 1 2 ? -25.945 10.642 -37.910 1.00 0.00 2 GLY A O 20
ATOM 28546 N N . SER A 1 3 ? -23.737 10.812 -37.504 1.00 0.00 3 SER A N 20
ATOM 28547 C CA . SER A 1 3 ? -23.899 11.761 -36.408 1.00 0.00 3 SER A CA 20
ATOM 28548 C C . SER A 1 3 ? -24.232 13.152 -36.936 1.00 0.00 3 SER A C 20
ATOM 28549 O O . SER A 1 3 ? -23.354 14.007 -37.062 1.00 0.00 3 SER A O 20
ATOM 28557 N N . SER A 1 4 ? -25.505 13.373 -37.244 1.00 0.00 4 SER A N 20
ATOM 28558 C CA . SER A 1 4 ? -25.956 14.661 -37.760 1.00 0.00 4 SER A CA 20
ATOM 28559 C C . SER A 1 4 ? -26.151 15.663 -36.626 1.00 0.00 4 SER A C 20
ATOM 28560 O O . SER A 1 4 ? -25.698 15.439 -35.503 1.00 0.00 4 SER A O 20
ATOM 28568 N N . HIS A 1 5 ? -26.824 16.769 -36.927 1.00 0.00 5 HIS A N 20
ATOM 28569 C CA . HIS A 1 5 ? -27.079 17.805 -35.932 1.00 0.00 5 HIS A CA 20
ATOM 28570 C C . HIS A 1 5 ? -28.553 17.833 -35.543 1.00 0.00 5 HIS A C 20
ATOM 28571 O O . HIS A 1 5 ? -29.301 18.716 -35.965 1.00 0.00 5 HIS A O 20
ATOM 28585 N N . HIS A 1 6 ? -28.965 16.858 -34.739 1.00 0.00 6 HIS A N 20
ATOM 28586 C CA . HIS A 1 6 ? -30.349 16.771 -34.287 1.00 0.00 6 HIS A CA 20
ATOM 28587 C C . HIS A 1 6 ? -30.542 17.532 -32.981 1.00 0.00 6 HIS A C 20
ATOM 28588 O O . HIS A 1 6 ? -29.940 17.194 -31.960 1.00 0.00 6 HIS A O 20
ATOM 28602 N N . HIS A 1 7 ? -31.380 18.563 -33.021 1.00 0.00 7 HIS A N 20
ATOM 28603 C CA . HIS A 1 7 ? -31.649 19.376 -31.840 1.00 0.00 7 HIS A CA 20
ATOM 28604 C C . HIS A 1 7 ? -32.861 18.848 -31.079 1.00 0.00 7 HIS A C 20
ATOM 28605 O O . HIS A 1 7 ? -33.481 19.571 -30.299 1.00 0.00 7 HIS A O 20
ATOM 28619 N N . HIS A 1 8 ? -33.188 17.579 -31.308 1.00 0.00 8 HIS A N 20
ATOM 28620 C CA . HIS A 1 8 ? -34.322 16.950 -30.642 1.00 0.00 8 HIS A CA 20
ATOM 28621 C C . HIS A 1 8 ? -34.045 16.760 -29.156 1.00 0.00 8 HIS A C 20
ATOM 28622 O O . HIS A 1 8 ? -34.716 17.349 -28.308 1.00 0.00 8 HIS A O 20
ATOM 28636 N N . HIS A 1 9 ? -33.050 15.933 -28.846 1.00 0.00 9 HIS A N 20
ATOM 28637 C CA . HIS A 1 9 ? -32.680 15.666 -27.461 1.00 0.00 9 HIS A CA 20
ATOM 28638 C C . HIS A 1 9 ? -31.652 16.680 -26.970 1.00 0.00 9 HIS A C 20
ATOM 28639 O O . HIS A 1 9 ? -31.353 17.658 -27.657 1.00 0.00 9 HIS A O 20
ATOM 28653 N N . HIS A 1 10 ? -31.114 16.442 -25.777 1.00 0.00 10 HIS A N 20
ATOM 28654 C CA . HIS A 1 10 ? -30.120 17.336 -25.194 1.00 0.00 10 HIS A CA 20
ATOM 28655 C C . HIS A 1 10 ? -28.709 16.925 -25.602 1.00 0.00 10 HIS A C 20
ATOM 28656 O O . HIS A 1 10 ? -28.485 15.802 -26.055 1.00 0.00 10 HIS A O 20
ATOM 28670 N N . SER A 1 11 ? -27.762 17.843 -25.436 1.00 0.00 11 SER A N 20
ATOM 28671 C CA . SER A 1 11 ? -26.371 17.578 -25.784 1.00 0.00 11 SER A CA 20
ATOM 28672 C C . SER A 1 11 ? -25.585 17.108 -24.566 1.00 0.00 11 SER A C 20
ATOM 28673 O O . SER A 1 11 ? -26.020 17.287 -23.427 1.00 0.00 11 SER A O 20
ATOM 28681 N N . SER A 1 12 ? -24.425 16.509 -24.812 1.00 0.00 12 SER A N 20
ATOM 28682 C CA . SER A 1 12 ? -23.574 16.015 -23.736 1.00 0.00 12 SER A CA 20
ATOM 28683 C C . SER A 1 12 ? -22.325 16.878 -23.592 1.00 0.00 12 SER A C 20
ATOM 28684 O O . SER A 1 12 ? -21.225 16.465 -23.961 1.00 0.00 12 SER A O 20
ATOM 28692 N N . GLY A 1 13 ? -22.503 18.084 -23.061 1.00 0.00 13 GLY A N 20
ATOM 28693 C CA . GLY A 1 13 ? -21.383 18.987 -22.877 1.00 0.00 13 GLY A CA 20
ATOM 28694 C C . GLY A 1 13 ? -21.168 19.356 -21.423 1.00 0.00 13 GLY A C 20
ATOM 28695 O O . GLY A 1 13 ? -20.606 20.409 -21.118 1.00 0.00 13 GLY A O 20
ATOM 28699 N N . LEU A 1 14 ? -21.616 18.486 -20.522 1.00 0.00 14 LEU A N 20
ATOM 28700 C CA . LEU A 1 14 ? -21.473 18.726 -19.090 1.00 0.00 14 LEU A CA 20
ATOM 28701 C C . LEU A 1 14 ? -20.801 17.543 -18.402 1.00 0.00 14 LEU A C 20
ATOM 28702 O O . LEU A 1 14 ? -21.206 16.394 -18.579 1.00 0.00 14 LEU A O 20
ATOM 28718 N N . VAL A 1 15 ? -19.771 17.834 -17.611 1.00 0.00 15 VAL A N 20
ATOM 28719 C CA . VAL A 1 15 ? -19.042 16.797 -16.888 1.00 0.00 15 VAL A CA 20
ATOM 28720 C C . VAL A 1 15 ? -18.807 17.205 -15.434 1.00 0.00 15 VAL A C 20
ATOM 28721 O O . VAL A 1 15 ? -18.443 18.348 -15.157 1.00 0.00 15 VAL A O 20
ATOM 28734 N N . PRO A 1 16 ? -19.012 16.275 -14.484 1.00 0.00 16 PRO A N 20
ATOM 28735 C CA . PRO A 1 16 ? -18.821 16.549 -13.055 1.00 0.00 16 PRO A CA 20
ATOM 28736 C C . PRO A 1 16 ? -17.357 16.789 -12.702 1.00 0.00 16 PRO A C 20
ATOM 28737 O O . PRO A 1 16 ? -17.036 17.687 -11.925 1.00 0.00 16 PRO A O 20
ATOM 28748 N N . ARG A 1 17 ? -16.475 15.980 -13.278 1.00 0.00 17 ARG A N 20
ATOM 28749 C CA . ARG A 1 17 ? -15.044 16.105 -13.024 1.00 0.00 17 ARG A CA 20
ATOM 28750 C C . ARG A 1 17 ? -14.247 15.963 -14.315 1.00 0.00 17 ARG A C 20
ATOM 28751 O O . ARG A 1 17 ? -14.690 15.311 -15.262 1.00 0.00 17 ARG A O 20
ATOM 28772 N N . GLY A 1 18 ? -13.069 16.579 -14.347 1.00 0.00 18 GLY A N 20
ATOM 28773 C CA . GLY A 1 18 ? -12.225 16.511 -15.526 1.00 0.00 18 GLY A CA 20
ATOM 28774 C C . GLY A 1 18 ? -11.691 15.115 -15.776 1.00 0.00 18 GLY A C 20
ATOM 28775 O O . GLY A 1 18 ? -11.359 14.392 -14.836 1.00 0.00 18 GLY A O 20
ATOM 28779 N N . SER A 1 19 ? -11.609 14.734 -17.047 1.00 0.00 19 SER A N 20
ATOM 28780 C CA . SER A 1 19 ? -11.114 13.415 -17.420 1.00 0.00 19 SER A CA 20
ATOM 28781 C C . SER A 1 19 ? -9.691 13.501 -17.963 1.00 0.00 19 SER A C 20
ATOM 28782 O O . SER A 1 19 ? -9.377 12.931 -19.008 1.00 0.00 19 SER A O 20
ATOM 28790 N N . HIS A 1 20 ? -8.834 14.219 -17.243 1.00 0.00 20 HIS A N 20
ATOM 28791 C CA . HIS A 1 20 ? -7.443 14.382 -17.647 1.00 0.00 20 HIS A CA 20
ATOM 28792 C C . HIS A 1 20 ? -6.584 13.241 -17.109 1.00 0.00 20 HIS A C 20
ATOM 28793 O O . HIS A 1 20 ? -6.160 12.363 -17.860 1.00 0.00 20 HIS A O 20
ATOM 28807 N N . MET A 1 21 ? -6.334 13.262 -15.804 1.00 0.00 21 MET A N 20
ATOM 28808 C CA . MET A 1 21 ? -5.530 12.229 -15.162 1.00 0.00 21 MET A CA 20
ATOM 28809 C C . MET A 1 21 ? -6.419 11.214 -14.451 1.00 0.00 21 MET A C 20
ATOM 28810 O O . MET A 1 21 ? -7.517 11.546 -14.002 1.00 0.00 21 MET A O 20
ATOM 28824 N N . LYS A 1 22 ? -5.939 9.980 -14.351 1.00 0.00 22 LYS A N 20
ATOM 28825 C CA . LYS A 1 22 ? -6.694 8.919 -13.696 1.00 0.00 22 LYS A CA 20
ATOM 28826 C C . LYS A 1 22 ? -5.934 8.368 -12.492 1.00 0.00 22 LYS A C 20
ATOM 28827 O O . LYS A 1 22 ? -6.243 8.702 -11.348 1.00 0.00 22 LYS A O 20
ATOM 28846 N N . ASN A 1 23 ? -4.942 7.524 -12.757 1.00 0.00 23 ASN A N 20
ATOM 28847 C CA . ASN A 1 23 ? -4.145 6.925 -11.693 1.00 0.00 23 ASN A CA 20
ATOM 28848 C C . ASN A 1 23 ? -2.671 6.861 -12.080 1.00 0.00 23 ASN A C 20
ATOM 28849 O O . ASN A 1 23 ? -2.299 6.175 -13.033 1.00 0.00 23 ASN A O 20
ATOM 28860 N N . ILE A 1 24 ? -1.836 7.574 -11.330 1.00 0.00 24 ILE A N 20
ATOM 28861 C CA . ILE A 1 24 ? -0.399 7.590 -11.585 1.00 0.00 24 ILE A CA 20
ATOM 28862 C C . ILE A 1 24 ? 0.347 6.793 -10.521 1.00 0.00 24 ILE A C 20
ATOM 28863 O O . ILE A 1 24 ? 0.775 5.663 -10.763 1.00 0.00 24 ILE A O 20
ATOM 28879 N N . VAL A 1 25 ? 0.487 7.382 -9.337 1.00 0.00 25 VAL A N 20
ATOM 28880 C CA . VAL A 1 25 ? 1.157 6.719 -8.225 1.00 0.00 25 VAL A CA 20
ATOM 28881 C C . VAL A 1 25 ? 0.170 5.845 -7.450 1.00 0.00 25 VAL A C 20
ATOM 28882 O O . VAL A 1 25 ? -0.964 6.252 -7.193 1.00 0.00 25 VAL A O 20
ATOM 28895 N N . PRO A 1 26 ? 0.576 4.616 -7.088 1.00 0.00 26 PRO A N 20
ATOM 28896 C CA . PRO A 1 26 ? -0.284 3.688 -6.369 1.00 0.00 26 PRO A CA 20
ATOM 28897 C C . PRO A 1 26 ? -0.220 3.873 -4.856 1.00 0.00 26 PRO A C 20
ATOM 28898 O O . PRO A 1 26 ? -1.193 4.314 -4.243 1.00 0.00 26 PRO A O 20
ATOM 28909 N N . ASP A 1 27 ? 0.925 3.539 -4.256 1.00 0.00 27 ASP A N 20
ATOM 28910 C CA . ASP A 1 27 ? 1.079 3.628 -2.815 1.00 0.00 27 ASP A CA 20
ATOM 28911 C C . ASP A 1 27 ? -0.089 2.921 -2.155 1.00 0.00 27 ASP A C 20
ATOM 28912 O O . ASP A 1 27 ? -0.962 3.559 -1.566 1.00 0.00 27 ASP A O 20
ATOM 28921 N N . TYR A 1 28 ? -0.166 1.606 -2.358 1.00 0.00 28 TYR A N 20
ATOM 28922 C CA . TYR A 1 28 ? -1.300 0.844 -1.837 1.00 0.00 28 TYR A CA 20
ATOM 28923 C C . TYR A 1 28 ? -0.914 0.018 -0.620 1.00 0.00 28 TYR A C 20
ATOM 28924 O O . TYR A 1 28 ? 0.142 -0.607 -0.589 1.00 0.00 28 TYR A O 20
ATOM 28942 N N . ARG A 1 29 ? -1.790 0.018 0.379 1.00 0.00 29 ARG A N 20
ATOM 28943 C CA . ARG A 1 29 ? -1.537 -0.708 1.614 1.00 0.00 29 ARG A CA 20
ATOM 28944 C C . ARG A 1 29 ? -2.347 -1.999 1.679 1.00 0.00 29 ARG A C 20
ATOM 28945 O O . ARG A 1 29 ? -3.553 -2.005 1.436 1.00 0.00 29 ARG A O 20
ATOM 28966 N N . LEU A 1 30 ? -1.667 -3.090 2.022 1.00 0.00 30 LEU A N 20
ATOM 28967 C CA . LEU A 1 30 ? -2.307 -4.393 2.152 1.00 0.00 30 LEU A CA 20
ATOM 28968 C C . LEU A 1 30 ? -2.058 -4.961 3.545 1.00 0.00 30 LEU A C 20
ATOM 28969 O O . LEU A 1 30 ? -1.111 -5.718 3.754 1.00 0.00 30 LEU A O 20
ATOM 28985 N N . ASP A 1 31 ? -2.918 -4.601 4.494 1.00 0.00 31 ASP A N 20
ATOM 28986 C CA . ASP A 1 31 ? -2.756 -5.038 5.876 1.00 0.00 31 ASP A CA 20
ATOM 28987 C C . ASP A 1 31 ? -3.709 -6.179 6.213 1.00 0.00 31 ASP A C 20
ATOM 28988 O O . ASP A 1 31 ? -4.624 -6.021 7.022 1.00 0.00 31 ASP A O 20
ATOM 28997 N N . MET A 1 32 ? -3.514 -7.317 5.553 1.00 0.00 32 MET A N 20
ATOM 28998 C CA . MET A 1 32 ? -4.347 -8.489 5.791 1.00 0.00 32 MET A CA 20
ATOM 28999 C C . MET A 1 32 ? -3.504 -9.764 5.871 1.00 0.00 32 MET A C 20
ATOM 29000 O O . MET A 1 32 ? -2.763 -9.978 6.834 1.00 0.00 32 MET A O 20
ATOM 29014 N N . VAL A 1 33 ? -3.626 -10.610 4.850 1.00 0.00 33 VAL A N 20
ATOM 29015 C CA . VAL A 1 33 ? -2.907 -11.874 4.802 1.00 0.00 33 VAL A CA 20
ATOM 29016 C C . VAL A 1 33 ? -2.269 -12.088 3.432 1.00 0.00 33 VAL A C 20
ATOM 29017 O O . VAL A 1 33 ? -2.838 -11.715 2.407 1.00 0.00 33 VAL A O 20
ATOM 29030 N N . GLY A 1 34 ? -1.085 -12.689 3.425 1.00 0.00 34 GLY A N 20
ATOM 29031 C CA . GLY A 1 34 ? -0.394 -12.944 2.176 1.00 0.00 34 GLY A CA 20
ATOM 29032 C C . GLY A 1 34 ? -1.017 -14.083 1.391 1.00 0.00 34 GLY A C 20
ATOM 29033 O O . GLY A 1 34 ? -0.698 -15.250 1.615 1.00 0.00 34 GLY A O 20
ATOM 29037 N N . GLU A 1 35 ? -1.912 -13.740 0.470 1.00 0.00 35 GLU A N 20
ATOM 29038 C CA . GLU A 1 35 ? -2.585 -14.732 -0.355 1.00 0.00 35 GLU A CA 20
ATOM 29039 C C . GLU A 1 35 ? -2.297 -14.470 -1.835 1.00 0.00 35 GLU A C 20
ATOM 29040 O O . GLU A 1 35 ? -2.147 -13.318 -2.236 1.00 0.00 35 GLU A O 20
ATOM 29052 N N . PRO A 1 36 ? -2.180 -15.544 -2.653 1.00 0.00 36 PRO A N 20
ATOM 29053 C CA . PRO A 1 36 ? -1.874 -15.464 -4.084 1.00 0.00 36 PRO A CA 20
ATOM 29054 C C . PRO A 1 36 ? -2.305 -14.155 -4.758 1.00 0.00 36 PRO A C 20
ATOM 29055 O O . PRO A 1 36 ? -1.661 -13.120 -4.576 1.00 0.00 36 PRO A O 20
ATOM 29066 N N . CYS A 1 37 ? -3.330 -14.215 -5.609 1.00 0.00 37 CYS A N 20
ATOM 29067 C CA . CYS A 1 37 ? -3.783 -13.024 -6.325 1.00 0.00 37 CYS A CA 20
ATOM 29068 C C . CYS A 1 37 ? -5.308 -12.962 -6.440 1.00 0.00 37 CYS A C 20
ATOM 29069 O O . CYS A 1 37 ? -5.846 -12.875 -7.544 1.00 0.00 37 CYS A O 20
ATOM 29077 N N . PRO A 1 38 ? -6.030 -12.958 -5.305 1.00 0.00 38 PRO A N 20
ATOM 29078 C CA . PRO A 1 38 ? -7.487 -12.882 -5.302 1.00 0.00 38 PRO A CA 20
ATOM 29079 C C . PRO A 1 38 ? -7.994 -11.441 -5.265 1.00 0.00 38 PRO A C 20
ATOM 29080 O O . PRO A 1 38 ? -8.824 -11.043 -6.082 1.00 0.00 38 PRO A O 20
ATOM 29091 N N . TYR A 1 39 ? -7.497 -10.673 -4.300 1.00 0.00 39 TYR A N 20
ATOM 29092 C CA . TYR A 1 39 ? -7.892 -9.277 -4.141 1.00 0.00 39 TYR A CA 20
ATOM 29093 C C . TYR A 1 39 ? -6.701 -8.388 -3.751 1.00 0.00 39 TYR A C 20
ATOM 29094 O O . TYR A 1 39 ? -6.478 -7.350 -4.373 1.00 0.00 39 TYR A O 20
ATOM 29112 N N . PRO A 1 40 ? -5.925 -8.768 -2.706 1.00 0.00 40 PRO A N 20
ATOM 29113 C CA . PRO A 1 40 ? -4.780 -7.975 -2.234 1.00 0.00 40 PRO A CA 20
ATOM 29114 C C . PRO A 1 40 ? -3.830 -7.552 -3.357 1.00 0.00 40 PRO A C 20
ATOM 29115 O O . PRO A 1 40 ? -4.046 -6.530 -4.008 1.00 0.00 40 PRO A O 20
ATOM 29126 N N . ALA A 1 41 ? -2.775 -8.339 -3.573 1.00 0.00 41 ALA A N 20
ATOM 29127 C CA . ALA A 1 41 ? -1.766 -8.024 -4.588 1.00 0.00 41 ALA A CA 20
ATOM 29128 C C . ALA A 1 41 ? -2.363 -7.891 -5.991 1.00 0.00 41 ALA A C 20
ATOM 29129 O O . ALA A 1 41 ? -1.636 -7.624 -6.949 1.00 0.00 41 ALA A O 20
ATOM 29136 N N . VAL A 1 42 ? -3.673 -8.084 -6.118 1.00 0.00 42 VAL A N 20
ATOM 29137 C CA . VAL A 1 42 ? -4.335 -7.966 -7.417 1.00 0.00 42 VAL A CA 20
ATOM 29138 C C . VAL A 1 42 ? -3.992 -6.633 -8.079 1.00 0.00 42 VAL A C 20
ATOM 29139 O O . VAL A 1 42 ? -3.834 -6.556 -9.298 1.00 0.00 42 VAL A O 20
ATOM 29152 N N . ALA A 1 43 ? -3.863 -5.590 -7.266 1.00 0.00 43 ALA A N 20
ATOM 29153 C CA . ALA A 1 43 ? -3.517 -4.266 -7.771 1.00 0.00 43 ALA A CA 20
ATOM 29154 C C . ALA A 1 43 ? -2.065 -4.230 -8.230 1.00 0.00 43 ALA A C 20
ATOM 29155 O O . ALA A 1 43 ? -1.733 -3.584 -9.222 1.00 0.00 43 ALA A O 20
ATOM 29162 N N . THR A 1 44 ? -1.210 -4.940 -7.501 1.00 0.00 44 THR A N 20
ATOM 29163 C CA . THR A 1 44 ? 0.212 -5.009 -7.822 1.00 0.00 44 THR A CA 20
ATOM 29164 C C . THR A 1 44 ? 0.432 -5.504 -9.247 1.00 0.00 44 THR A C 20
ATOM 29165 O O . THR A 1 44 ? 1.279 -4.982 -9.973 1.00 0.00 44 THR A O 20
ATOM 29176 N N . LEU A 1 45 ? -0.330 -6.522 -9.637 1.00 0.00 45 LEU A N 20
ATOM 29177 C CA . LEU A 1 45 ? -0.206 -7.106 -10.967 1.00 0.00 45 LEU A CA 20
ATOM 29178 C C . LEU A 1 45 ? -0.672 -6.133 -12.046 1.00 0.00 45 LEU A C 20
ATOM 29179 O O . LEU A 1 45 ? 0.073 -5.824 -12.976 1.00 0.00 45 LEU A O 20
ATOM 29195 N N . GLU A 1 46 ? -1.908 -5.655 -11.921 1.00 0.00 46 GLU A N 20
ATOM 29196 C CA . GLU A 1 46 ? -2.468 -4.714 -12.888 1.00 0.00 46 GLU A CA 20
ATOM 29197 C C . GLU A 1 46 ? -1.680 -3.408 -12.890 1.00 0.00 46 GLU A C 20
ATOM 29198 O O . GLU A 1 46 ? -1.836 -2.570 -13.782 1.00 0.00 46 GLU A O 20
ATOM 29210 N N . ALA A 1 47 ? -0.874 -3.218 -11.852 1.00 0.00 47 ALA A N 20
ATOM 29211 C CA . ALA A 1 47 ? -0.035 -2.035 -11.737 1.00 0.00 47 ALA A CA 20
ATOM 29212 C C . ALA A 1 47 ? 1.154 -2.119 -12.689 1.00 0.00 47 ALA A C 20
ATOM 29213 O O . ALA A 1 47 ? 1.609 -1.107 -13.222 1.00 0.00 47 ALA A O 20
ATOM 29220 N N . MET A 1 48 ? 1.658 -3.336 -12.882 1.00 0.00 48 MET A N 20
ATOM 29221 C CA . MET A 1 48 ? 2.809 -3.569 -13.750 1.00 0.00 48 MET A CA 20
ATOM 29222 C C . MET A 1 48 ? 2.609 -2.930 -15.132 1.00 0.00 48 MET A C 20
ATOM 29223 O O . MET A 1 48 ? 3.493 -2.222 -15.614 1.00 0.00 48 MET A O 20
ATOM 29237 N N . PRO A 1 49 ? 1.445 -3.130 -15.787 1.00 0.00 49 PRO A N 20
ATOM 29238 C CA . PRO A 1 49 ? 1.174 -2.522 -17.092 1.00 0.00 49 PRO A CA 20
ATOM 29239 C C . PRO A 1 49 ? 1.020 -1.010 -16.980 1.00 0.00 49 PRO A C 20
ATOM 29240 O O . PRO A 1 49 ? 1.670 -0.253 -17.701 1.00 0.00 49 PRO A O 20
ATOM 29251 N N . GLN A 1 50 ? 0.159 -0.578 -16.061 1.00 0.00 50 GLN A N 20
ATOM 29252 C CA . GLN A 1 50 ? -0.080 0.845 -15.836 1.00 0.00 50 GLN A CA 20
ATOM 29253 C C . GLN A 1 50 ? 1.097 1.508 -15.118 1.00 0.00 50 GLN A C 20
ATOM 29254 O O . GLN A 1 50 ? 0.963 2.614 -14.593 1.00 0.00 50 GLN A O 20
ATOM 29268 N N . LEU A 1 51 ? 2.241 0.828 -15.090 1.00 0.00 51 LEU A N 20
ATOM 29269 C CA . LEU A 1 51 ? 3.427 1.347 -14.413 1.00 0.00 51 LEU A CA 20
ATOM 29270 C C . LEU A 1 51 ? 3.779 2.753 -14.891 1.00 0.00 51 LEU A C 20
ATOM 29271 O O . LEU A 1 51 ? 3.349 3.186 -15.962 1.00 0.00 51 LEU A O 20
ATOM 29287 N N . LYS A 1 52 ? 4.578 3.452 -14.092 1.00 0.00 52 LYS A N 20
ATOM 29288 C CA . LYS A 1 52 ? 5.010 4.806 -14.421 1.00 0.00 52 LYS A CA 20
ATOM 29289 C C . LYS A 1 52 ? 6.351 5.113 -13.762 1.00 0.00 52 LYS A C 20
ATOM 29290 O O . LYS A 1 52 ? 7.061 4.206 -13.327 1.00 0.00 52 LYS A O 20
ATOM 29309 N N . LYS A 1 53 ? 6.691 6.396 -13.682 1.00 0.00 53 LYS A N 20
ATOM 29310 C CA . LYS A 1 53 ? 7.943 6.816 -13.064 1.00 0.00 53 LYS A CA 20
ATOM 29311 C C . LYS A 1 53 ? 7.701 7.341 -11.651 1.00 0.00 53 LYS A C 20
ATOM 29312 O O . LYS A 1 53 ? 8.311 8.324 -11.229 1.00 0.00 53 LYS A O 20
ATOM 29331 N N . GLY A 1 54 ? 6.808 6.675 -10.926 1.00 0.00 54 GLY A N 20
ATOM 29332 C CA . GLY A 1 54 ? 6.498 7.083 -9.568 1.00 0.00 54 GLY A CA 20
ATOM 29333 C C . GLY A 1 54 ? 5.549 6.122 -8.877 1.00 0.00 54 GLY A C 20
ATOM 29334 O O . GLY A 1 54 ? 4.406 6.469 -8.590 1.00 0.00 54 GLY A O 20
ATOM 29338 N N . GLU A 1 55 ? 6.027 4.913 -8.608 1.00 0.00 55 GLU A N 20
ATOM 29339 C CA . GLU A 1 55 ? 5.209 3.896 -7.959 1.00 0.00 55 GLU A CA 20
ATOM 29340 C C . GLU A 1 55 ? 5.685 3.623 -6.537 1.00 0.00 55 GLU A C 20
ATOM 29341 O O . GLU A 1 55 ? 6.858 3.811 -6.217 1.00 0.00 55 GLU A O 20
ATOM 29353 N N . ILE A 1 56 ? 4.755 3.183 -5.693 1.00 0.00 56 ILE A N 20
ATOM 29354 C CA . ILE A 1 56 ? 5.052 2.856 -4.305 1.00 0.00 56 ILE A CA 20
ATOM 29355 C C . ILE A 1 56 ? 3.963 1.933 -3.760 1.00 0.00 56 ILE A C 20
ATOM 29356 O O . ILE A 1 56 ? 2.839 1.918 -4.261 1.00 0.00 56 ILE A O 20
ATOM 29372 N N . LEU A 1 57 ? 4.299 1.115 -2.784 1.00 0.00 57 LEU A N 20
ATOM 29373 C CA . LEU A 1 57 ? 3.314 0.220 -2.211 1.00 0.00 57 LEU A CA 20
ATOM 29374 C C . LEU A 1 57 ? 3.750 -0.270 -0.842 1.00 0.00 57 LEU A C 20
ATOM 29375 O O . LEU A 1 57 ? 4.915 -0.598 -0.622 1.00 0.00 57 LEU A O 20
ATOM 29391 N N . GLU A 1 58 ? 2.799 -0.301 0.075 1.00 0.00 58 GLU A N 20
ATOM 29392 C CA . GLU A 1 58 ? 3.056 -0.716 1.441 1.00 0.00 58 GLU A CA 20
ATOM 29393 C C . GLU A 1 58 ? 2.225 -1.948 1.779 1.00 0.00 58 GLU A C 20
ATOM 29394 O O . GLU A 1 58 ? 1.069 -2.050 1.376 1.00 0.00 58 GLU A O 20
ATOM 29406 N N . VAL A 1 59 ? 2.826 -2.911 2.470 1.00 0.00 59 VAL A N 20
ATOM 29407 C CA . VAL A 1 59 ? 2.118 -4.141 2.803 1.00 0.00 59 VAL A CA 20
ATOM 29408 C C . VAL A 1 59 ? 2.426 -4.623 4.216 1.00 0.00 59 VAL A C 20
ATOM 29409 O O . VAL A 1 59 ? 3.524 -4.423 4.736 1.00 0.00 59 VAL A O 20
ATOM 29422 N N . VAL A 1 60 ? 1.445 -5.295 4.804 1.00 0.00 60 VAL A N 20
ATOM 29423 C CA . VAL A 1 60 ? 1.571 -5.869 6.137 1.00 0.00 60 VAL A CA 20
ATOM 29424 C C . VAL A 1 60 ? 0.608 -7.043 6.286 1.00 0.00 60 VAL A C 20
ATOM 29425 O O . VAL A 1 60 ? -0.596 -6.855 6.465 1.00 0.00 60 VAL A O 20
ATOM 29438 N N . SER A 1 61 ? 1.129 -8.256 6.152 1.00 0.00 61 SER A N 20
ATOM 29439 C CA . SER A 1 61 ? 0.295 -9.447 6.232 1.00 0.00 61 SER A CA 20
ATOM 29440 C C . SER A 1 61 ? 1.027 -10.596 6.909 1.00 0.00 61 SER A C 20
ATOM 29441 O O . SER A 1 61 ? 2.240 -10.543 7.110 1.00 0.00 61 SER A O 20
ATOM 29449 N N . ASP A 1 62 ? 0.279 -11.637 7.253 1.00 0.00 62 ASP A N 20
ATOM 29450 C CA . ASP A 1 62 ? 0.855 -12.812 7.897 1.00 0.00 62 ASP A CA 20
ATOM 29451 C C . ASP A 1 62 ? 0.586 -14.065 7.074 1.00 0.00 62 ASP A C 20
ATOM 29452 O O . ASP A 1 62 ? -0.513 -14.254 6.558 1.00 0.00 62 ASP A O 20
ATOM 29461 N N . CYS A 1 63 ? 1.602 -14.911 6.942 1.00 0.00 63 CYS A N 20
ATOM 29462 C CA . CYS A 1 63 ? 1.470 -16.150 6.185 1.00 0.00 63 CYS A CA 20
ATOM 29463 C C . CYS A 1 63 ? 2.546 -17.155 6.591 1.00 0.00 63 CYS A C 20
ATOM 29464 O O . CYS A 1 63 ? 3.737 -16.841 6.571 1.00 0.00 63 CYS A O 20
ATOM 29472 N N . PRO A 1 64 ? 2.144 -18.385 6.962 1.00 0.00 64 PRO A N 20
ATOM 29473 C CA . PRO A 1 64 ? 3.089 -19.433 7.362 1.00 0.00 64 PRO A CA 20
ATOM 29474 C C . PRO A 1 64 ? 3.930 -19.923 6.189 1.00 0.00 64 PRO A C 20
ATOM 29475 O O . PRO A 1 64 ? 4.930 -20.617 6.374 1.00 0.00 64 PRO A O 20
ATOM 29486 N N . GLN A 1 65 ? 3.518 -19.552 4.981 1.00 0.00 65 GLN A N 20
ATOM 29487 C CA . GLN A 1 65 ? 4.233 -19.944 3.772 1.00 0.00 65 GLN A CA 20
ATOM 29488 C C . GLN A 1 65 ? 5.361 -18.960 3.470 1.00 0.00 65 GLN A C 20
ATOM 29489 O O . GLN A 1 65 ? 5.862 -18.283 4.369 1.00 0.00 65 GLN A O 20
ATOM 29503 N N . SER A 1 66 ? 5.757 -18.883 2.203 1.00 0.00 66 SER A N 20
ATOM 29504 C CA . SER A 1 66 ? 6.830 -17.987 1.792 1.00 0.00 66 SER A CA 20
ATOM 29505 C C . SER A 1 66 ? 6.388 -17.082 0.647 1.00 0.00 66 SER A C 20
ATOM 29506 O O . SER A 1 66 ? 6.458 -15.858 0.752 1.00 0.00 66 SER A O 20
ATOM 29514 N N . ILE A 1 67 ? 5.936 -17.688 -0.448 1.00 0.00 67 ILE A N 20
ATOM 29515 C CA . ILE A 1 67 ? 5.486 -16.924 -1.608 1.00 0.00 67 ILE A CA 20
ATOM 29516 C C . ILE A 1 67 ? 4.091 -16.352 -1.377 1.00 0.00 67 ILE A C 20
ATOM 29517 O O . ILE A 1 67 ? 3.103 -16.841 -1.928 1.00 0.00 67 ILE A O 20
ATOM 29533 N N . ASN A 1 68 ? 4.024 -15.311 -0.555 1.00 0.00 68 ASN A N 20
ATOM 29534 C CA . ASN A 1 68 ? 2.765 -14.650 -0.239 1.00 0.00 68 ASN A CA 20
ATOM 29535 C C . ASN A 1 68 ? 2.946 -13.139 -0.271 1.00 0.00 68 ASN A C 20
ATOM 29536 O O . ASN A 1 68 ? 2.038 -12.380 0.072 1.00 0.00 68 ASN A O 20
ATOM 29547 N N . ASN A 1 69 ? 4.139 -12.715 -0.671 1.00 0.00 69 ASN A N 20
ATOM 29548 C CA . ASN A 1 69 ? 4.483 -11.302 -0.723 1.00 0.00 69 ASN A CA 20
ATOM 29549 C C . ASN A 1 69 ? 3.783 -10.585 -1.868 1.00 0.00 69 ASN A C 20
ATOM 29550 O O . ASN A 1 69 ? 3.899 -10.977 -3.030 1.00 0.00 69 ASN A O 20
ATOM 29561 N N . ILE A 1 70 ? 3.084 -9.504 -1.532 1.00 0.00 70 ILE A N 20
ATOM 29562 C CA . ILE A 1 70 ? 2.439 -8.673 -2.537 1.00 0.00 70 ILE A CA 20
ATOM 29563 C C . ILE A 1 70 ? 3.462 -8.237 -3.595 1.00 0.00 70 ILE A C 20
ATOM 29564 O O . ILE A 1 70 ? 3.208 -8.352 -4.798 1.00 0.00 70 ILE A O 20
ATOM 29580 N N . PRO A 1 71 ? 4.664 -7.779 -3.169 1.00 0.00 71 PRO A N 20
ATOM 29581 C CA . PRO A 1 71 ? 5.720 -7.382 -4.101 1.00 0.00 71 PRO A CA 20
ATOM 29582 C C . PRO A 1 71 ? 6.203 -8.556 -4.940 1.00 0.00 71 PRO A C 20
ATOM 29583 O O . PRO A 1 71 ? 6.749 -8.361 -6.022 1.00 0.00 71 PRO A O 20
ATOM 29594 N N . LEU A 1 72 ? 6.009 -9.778 -4.438 1.00 0.00 72 LEU A N 20
ATOM 29595 C CA . LEU A 1 72 ? 6.406 -10.966 -5.187 1.00 0.00 72 LEU A CA 20
ATOM 29596 C C . LEU A 1 72 ? 5.584 -11.072 -6.457 1.00 0.00 72 LEU A C 20
ATOM 29597 O O . LEU A 1 72 ? 6.051 -11.582 -7.472 1.00 0.00 72 LEU A O 20
ATOM 29613 N N . ASP A 1 73 ? 4.353 -10.590 -6.389 1.00 0.00 73 ASP A N 20
ATOM 29614 C CA . ASP A 1 73 ? 3.475 -10.585 -7.549 1.00 0.00 73 ASP A CA 20
ATOM 29615 C C . ASP A 1 73 ? 4.045 -9.661 -8.617 1.00 0.00 73 ASP A C 20
ATOM 29616 O O . ASP A 1 73 ? 4.134 -10.025 -9.790 1.00 0.00 73 ASP A O 20
ATOM 29625 N N . ALA A 1 74 ? 4.455 -8.470 -8.189 1.00 0.00 74 ALA A N 20
ATOM 29626 C CA . ALA A 1 74 ? 5.051 -7.490 -9.093 1.00 0.00 74 ALA A CA 20
ATOM 29627 C C . ALA A 1 74 ? 6.461 -7.899 -9.504 1.00 0.00 74 ALA A C 20
ATOM 29628 O O . ALA A 1 74 ? 6.934 -7.534 -10.579 1.00 0.00 74 ALA A O 20
ATOM 29635 N N . ARG A 1 75 ? 7.147 -8.614 -8.618 1.00 0.00 75 ARG A N 20
ATOM 29636 C CA . ARG A 1 75 ? 8.507 -9.070 -8.884 1.00 0.00 75 ARG A CA 20
ATOM 29637 C C . ARG A 1 75 ? 8.506 -10.202 -9.903 1.00 0.00 75 ARG A C 20
ATOM 29638 O O . ARG A 1 75 ? 9.216 -10.151 -10.908 1.00 0.00 75 ARG A O 20
ATOM 29659 N N . ASN A 1 76 ? 7.704 -11.223 -9.623 1.00 0.00 76 ASN A N 20
ATOM 29660 C CA . ASN A 1 76 ? 7.588 -12.380 -10.499 1.00 0.00 76 ASN A CA 20
ATOM 29661 C C . ASN A 1 76 ? 7.327 -11.945 -11.938 1.00 0.00 76 ASN A C 20
ATOM 29662 O O . ASN A 1 76 ? 8.031 -12.362 -12.858 1.00 0.00 76 ASN A O 20
ATOM 29673 N N . HIS A 1 77 ? 6.324 -11.093 -12.124 1.00 0.00 77 HIS A N 20
ATOM 29674 C CA . HIS A 1 77 ? 5.997 -10.579 -13.449 1.00 0.00 77 HIS A CA 20
ATOM 29675 C C . HIS A 1 77 ? 7.054 -9.580 -13.907 1.00 0.00 77 HIS A C 20
ATOM 29676 O O . HIS A 1 77 ? 7.676 -9.757 -14.954 1.00 0.00 77 HIS A O 20
ATOM 29690 N N . GLY A 1 78 ? 7.263 -8.540 -13.106 1.00 0.00 78 GLY A N 20
ATOM 29691 C CA . GLY A 1 78 ? 8.265 -7.541 -13.433 1.00 0.00 78 GLY A CA 20
ATOM 29692 C C . GLY A 1 78 ? 7.805 -6.125 -13.145 1.00 0.00 78 GLY A C 20
ATOM 29693 O O . GLY A 1 78 ? 6.973 -5.576 -13.868 1.00 0.00 78 GLY A O 20
ATOM 29697 N N . TYR A 1 79 ? 8.363 -5.527 -12.095 1.00 0.00 79 TYR A N 20
ATOM 29698 C CA . TYR A 1 79 ? 8.025 -4.157 -11.723 1.00 0.00 79 TYR A CA 20
ATOM 29699 C C . TYR A 1 79 ? 9.286 -3.298 -11.614 1.00 0.00 79 TYR A C 20
ATOM 29700 O O . TYR A 1 79 ? 10.165 -3.365 -12.473 1.00 0.00 79 TYR A O 20
ATOM 29718 N N . THR A 1 80 ? 9.369 -2.487 -10.560 1.00 0.00 80 THR A N 20
ATOM 29719 C CA . THR A 1 80 ? 10.521 -1.617 -10.354 1.00 0.00 80 THR A CA 20
ATOM 29720 C C . THR A 1 80 ? 11.352 -2.084 -9.163 1.00 0.00 80 THR A C 20
ATOM 29721 O O . THR A 1 80 ? 12.392 -2.720 -9.331 1.00 0.00 80 THR A O 20
ATOM 29732 N N . VAL A 1 81 ? 10.885 -1.765 -7.958 1.00 0.00 81 VAL A N 20
ATOM 29733 C CA . VAL A 1 81 ? 11.591 -2.148 -6.741 1.00 0.00 81 VAL A CA 20
ATOM 29734 C C . VAL A 1 81 ? 10.714 -3.009 -5.838 1.00 0.00 81 VAL A C 20
ATOM 29735 O O . VAL A 1 81 ? 9.645 -2.582 -5.404 1.00 0.00 81 VAL A O 20
ATOM 29748 N N . LEU A 1 82 ? 11.184 -4.218 -5.547 1.00 0.00 82 LEU A N 20
ATOM 29749 C CA . LEU A 1 82 ? 10.458 -5.150 -4.692 1.00 0.00 82 LEU A CA 20
ATOM 29750 C C . LEU A 1 82 ? 11.323 -5.580 -3.509 1.00 0.00 82 LEU A C 20
ATOM 29751 O O . LEU A 1 82 ? 12.257 -6.366 -3.667 1.00 0.00 82 LEU A O 20
ATOM 29767 N N . ASP A 1 83 ? 11.008 -5.061 -2.325 1.00 0.00 83 ASP A N 20
ATOM 29768 C CA . ASP A 1 83 ? 11.761 -5.394 -1.120 1.00 0.00 83 ASP A CA 20
ATOM 29769 C C . ASP A 1 83 ? 10.823 -5.805 0.010 1.00 0.00 83 ASP A C 20
ATOM 29770 O O . ASP A 1 83 ? 9.767 -5.206 0.199 1.00 0.00 83 ASP A O 20
ATOM 29779 N N . ILE A 1 84 ? 11.214 -6.835 0.757 1.00 0.00 84 ILE A N 20
ATOM 29780 C CA . ILE A 1 84 ? 10.399 -7.327 1.863 1.00 0.00 84 ILE A CA 20
ATOM 29781 C C . ILE A 1 84 ? 11.200 -7.404 3.159 1.00 0.00 84 ILE A C 20
ATOM 29782 O O . ILE A 1 84 ? 12.429 -7.321 3.151 1.00 0.00 84 ILE A O 20
ATOM 29798 N N . GLN A 1 85 ? 10.490 -7.567 4.272 1.00 0.00 85 GLN A N 20
ATOM 29799 C CA . GLN A 1 85 ? 11.121 -7.667 5.582 1.00 0.00 85 GLN A CA 20
ATOM 29800 C C . GLN A 1 85 ? 10.236 -8.446 6.549 1.00 0.00 85 GLN A C 20
ATOM 29801 O O . GLN A 1 85 ? 9.012 -8.325 6.517 1.00 0.00 85 GLN A O 20
ATOM 29815 N N . GLN A 1 86 ? 10.861 -9.246 7.408 1.00 0.00 86 GLN A N 20
ATOM 29816 C CA . GLN A 1 86 ? 10.122 -10.043 8.383 1.00 0.00 86 GLN A CA 20
ATOM 29817 C C . GLN A 1 86 ? 10.599 -9.746 9.800 1.00 0.00 86 GLN A C 20
ATOM 29818 O O . GLN A 1 86 ? 11.747 -9.353 10.008 1.00 0.00 86 GLN A O 20
ATOM 29832 N N . ASP A 1 87 ? 9.710 -9.933 10.772 1.00 0.00 87 ASP A N 20
ATOM 29833 C CA . ASP A 1 87 ? 10.044 -9.680 12.168 1.00 0.00 87 ASP A CA 20
ATOM 29834 C C . ASP A 1 87 ? 9.851 -10.936 13.011 1.00 0.00 87 ASP A C 20
ATOM 29835 O O . ASP A 1 87 ? 10.814 -11.631 13.338 1.00 0.00 87 ASP A O 20
ATOM 29844 N N . GLY A 1 88 ? 8.600 -11.223 13.356 1.00 0.00 88 GLY A N 20
ATOM 29845 C CA . GLY A 1 88 ? 8.303 -12.395 14.157 1.00 0.00 88 GLY A CA 20
ATOM 29846 C C . GLY A 1 88 ? 7.103 -13.165 13.638 1.00 0.00 88 GLY A C 20
ATOM 29847 O O . GLY A 1 88 ? 7.224 -13.930 12.680 1.00 0.00 88 GLY A O 20
ATOM 29851 N N . PRO A 1 89 ? 5.920 -12.982 14.250 1.00 0.00 89 PRO A N 20
ATOM 29852 C CA . PRO A 1 89 ? 4.703 -13.681 13.838 1.00 0.00 89 PRO A CA 20
ATOM 29853 C C . PRO A 1 89 ? 4.037 -13.034 12.628 1.00 0.00 89 PRO A C 20
ATOM 29854 O O . PRO A 1 89 ? 2.943 -13.433 12.226 1.00 0.00 89 PRO A O 20
ATOM 29865 N N . THR A 1 90 ? 4.693 -12.027 12.056 1.00 0.00 90 THR A N 20
ATOM 29866 C CA . THR A 1 90 ? 4.153 -11.327 10.895 1.00 0.00 90 THR A CA 20
ATOM 29867 C C . THR A 1 90 ? 5.256 -10.984 9.900 1.00 0.00 90 THR A C 20
ATOM 29868 O O . THR A 1 90 ? 6.437 -11.205 10.166 1.00 0.00 90 THR A O 20
ATOM 29879 N N . ILE A 1 91 ? 4.859 -10.437 8.755 1.00 0.00 91 ILE A N 20
ATOM 29880 C CA . ILE A 1 91 ? 5.810 -10.050 7.720 1.00 0.00 91 ILE A CA 20
ATOM 29881 C C . ILE A 1 91 ? 5.286 -8.858 6.919 1.00 0.00 91 ILE A C 20
ATOM 29882 O O . ILE A 1 91 ? 4.115 -8.817 6.541 1.00 0.00 91 ILE A O 20
ATOM 29898 N N . ARG A 1 92 ? 6.155 -7.880 6.679 1.00 0.00 92 ARG A N 20
ATOM 29899 C CA . ARG A 1 92 ? 5.769 -6.675 5.954 1.00 0.00 92 ARG A CA 20
ATOM 29900 C C . ARG A 1 92 ? 6.659 -6.455 4.735 1.00 0.00 92 ARG A C 20
ATOM 29901 O O . ARG A 1 92 ? 7.886 -6.477 4.836 1.00 0.00 92 ARG A O 20
ATOM 29922 N N . TYR A 1 93 ? 6.030 -6.212 3.586 1.00 0.00 93 TYR A N 20
ATOM 29923 C CA . TYR A 1 93 ? 6.761 -5.956 2.352 1.00 0.00 93 TYR A CA 20
ATOM 29924 C C . TYR A 1 93 ? 6.345 -4.618 1.746 1.00 0.00 93 TYR A C 20
ATOM 29925 O O . TYR A 1 93 ? 5.295 -4.074 2.084 1.00 0.00 93 TYR A O 20
ATOM 29943 N N . LEU A 1 94 ? 7.183 -4.087 0.860 1.00 0.00 94 LEU A N 20
ATOM 29944 C CA . LEU A 1 94 ? 6.900 -2.809 0.211 1.00 0.00 94 LEU A CA 20
ATOM 29945 C C . LEU A 1 94 ? 7.610 -2.695 -1.136 1.00 0.00 94 LEU A C 20
ATOM 29946 O O . LEU A 1 94 ? 8.724 -3.190 -1.306 1.00 0.00 94 LEU A O 20
ATOM 29962 N N . ILE A 1 95 ? 6.968 -2.013 -2.083 1.00 0.00 95 ILE A N 20
ATOM 29963 C CA . ILE A 1 95 ? 7.555 -1.787 -3.401 1.00 0.00 95 ILE A CA 20
ATOM 29964 C C . ILE A 1 95 ? 7.605 -0.291 -3.701 1.00 0.00 95 ILE A C 20
ATOM 29965 O O . ILE A 1 95 ? 6.844 0.486 -3.131 1.00 0.00 95 ILE A O 20
ATOM 29981 N N . GLN A 1 96 ? 8.524 0.113 -4.571 1.00 0.00 96 GLN A N 20
ATOM 29982 C CA . GLN A 1 96 ? 8.666 1.523 -4.914 1.00 0.00 96 GLN A CA 20
ATOM 29983 C C . GLN A 1 96 ? 9.276 1.698 -6.299 1.00 0.00 96 GLN A C 20
ATOM 29984 O O . GLN A 1 96 ? 9.459 0.730 -7.039 1.00 0.00 96 GLN A O 20
ATOM 29998 N N . LYS A 1 97 ? 9.625 2.937 -6.623 1.00 0.00 97 LYS A N 20
ATOM 29999 C CA . LYS A 1 97 ? 10.224 3.253 -7.914 1.00 0.00 97 LYS A CA 20
ATOM 30000 C C . LYS A 1 97 ? 11.579 3.931 -7.732 1.00 0.00 97 LYS A C 20
ATOM 30001 O O . LYS A 1 97 ? 11.890 4.332 -6.590 1.00 0.00 97 LYS A O 20
#

Nearest PDB structures (foldseek):
  1je3-assembly1_A  TM=7.473E-01  e=5.858E-18  Escherichia coli
  1jdq-assembly1_A  TM=3.971E-01  e=8.878E-06  Thermotoga maritima
  1dcj-assembly1_A  TM=6.708E-01  e=1.183E-03  Escherichia coli
  7reg-assembly1_A  TM=3.769E-01  e=1.190E+00  Escherichia coli
  7myl-assembly2_C  TM=2.782E-01  e=6.616E-01  Klebsiella pneumoniae

Organism: Escherichia coli (strain K12) (NCBI:txid83333)

InterPro domains:
  IPR001455 TusA-like domain [PF01206] (9-77)
  IPR001455 TusA-like domain [PS01148] (10-34)
  IPR036868 TusA-like domain superfamily [G3DSA:3.30.110.40] (5-77)
  IPR036868 TusA-like domain superfamily [SSF64307] (2-77)
  IPR049570 YedF [cd03422] (9-77)